Protein AF-0000000066990582 (afdb_homodimer)

Sequence (1810 aa):
MASPKSVLSKTLQSITLSKIRELESRHKSYEDRKREYLERANAAADERERLASLIDAVRELYPAAAKDPGLTNLERWLAQSRYDASIPVSKLASFSHQLRAKLDIQSRKLDMAHLYSRLLTEWMDQPEPELFHATADDADNDSFELIERQRQRLGELVDRFESVVFEPLETDEAEIRSFLDRLLLDEESQKALERLREKIANASSDFMSETTPFDEESLTSCIKGLLTEDILSDEKQAILRDFLESEVAKAEIADVLNMRFSGLKQWHWDAGENGIRVMPRAGLNGKYRIWADDDILQMIFVQYIGVKLCNIIKPALKSFMSDVCARDLDGHRAPSTEEAQRSSYYLRTAGIRGLNLEERRKAEYLDTFFLSQLPATETSLVDGDNKYDDYESDNSLSADVNTPPQKRSSIKQRLLRRLTSELIVHRLRGVTHDNRTDPGAGVALVQTDLQWFATGLSHSTVFAAMRYVGFGQDWIDFFKKYLESPLNLDAASDNRPQLGPRIRKRGVPMAHASEKLTGELVLFFMDLAVNRETGILLYRLHDDIWLVGEPERAAQAWSCMQSFAKIFGLEFNKSKTGSVYLPGNRKRVAKVSKTLPAGPVNIGFLSLDSQSGKWVINKKLVKAHVDQLKKQLSECKSVMSWVQTWNSCIGRFFSHTFGEPAYCFGRDHVEEVLATYRDMLQRLFPGSRGNEGSVVEHVKQMIRDRFGVSNLPDSFIFLPEQLGGLALRNPFVGLFLVRNKITQTPEDIVNEFLESERESYLAAKKWFESCGEQTLRRRLLNIYPDQDLPEVSAISESERNTFFPLEEFSRFRERDSPKFLSTFEKLVSVPEAAEIALSKEVETGLIDFLSNSVRLDSEKKWLLQLYSKELLEDFGGLSLVDKQFLPVGVLTMMRGKKVSWNMILMASPKSVLSKTLQSITLSKIRELESRHKSYEDRKREYLERANAAADERERLASLIDAVRELYPAAAKDPGLTNLERWLAQSRYDASIPVSKLASFSHQLRAKLDIQSRKLDMAHLYSRLLTEWMDQPEPELFHATADDADNDSFELIERQRQRLGELVDRFESVVFEPLETDEAEIRSFLDRLLLDEESQKALERLREKIANASSDFMSETTPFDEESLTSCIKGLLTEDILSDEKQAILRDFLESEVAKAEIADVLNMRFSGLKQWHWDAGENGIRVMPRAGLNGKYRIWADDDILQMIFVQYIGVKLCNIIKPALKSFMSDVCARDLDGHRAPSTEEAQRSSYYLRTAGIRGLNLEERRKAEYLDTFFLSQLPATETSLVDGDNKYDDYESDNSLSADVNTPPQKRSSIKQRLLRRLTSELIVHRLRGVTHDNRTDPGAGVALVQTDLQWFATGLSHSTVFAAMRYVGFGQDWIDFFKKYLESPLNLDAASDNRPQLGPRIRKRGVPMAHASEKLTGELVLFFMDLAVNRETGILLYRLHDDIWLVGEPERAAQAWSCMQSFAKIFGLEFNKSKTGSVYLPGNRKRVAKVSKTLPAGPVNIGFLSLDSQSGKWVINKKLVKAHVDQLKKQLSECKSVMSWVQTWNSCIGRFFSHTFGEPAYCFGRDHVEEVLATYRDMLQRLFPGSRGNEGSVVEHVKQMIRDRFGVSNLPDSFIFLPEQLGGLALRNPFVGLFLVRNKITQTPEDIVNEFLESERESYLAAKKWFESCGEQTLRRRLLNIYPDQDLPEVSAISESERNTFFPLEEFSRFRERDSPKFLSTFEKLVSVPEAAEIALSKEVETGLIDFLSNSVRLDSEKKWLLQLYSKELLEDFGGLSLVDKQFLPVGVLTMMRGKKVSWNMIL

Structure (mmCIF, N/CA/C/O backbone):
data_AF-0000000066990582-model_v1
#
loop_
_entity.id
_entity.type
_entity.pdbx_description
1 polymer 'Reverse transcriptase domain-containing protein'
#
loop_
_atom_site.group_PDB
_atom_site.id
_atom_site.type_symbol
_atom_site.label_atom_id
_atom_site.label_alt_id
_atom_site.label_comp_id
_atom_site.label_asym_id
_atom_site.label_entity_id
_atom_site.label_seq_id
_atom_site.pdbx_PDB_ins_code
_atom_site.Cartn_x
_atom_site.Cartn_y
_atom_site.Cartn_z
_atom_site.occupancy
_atom_site.B_iso_or_equiv
_atom_site.auth_seq_id
_atom_site.auth_comp_id
_atom_site.auth_asym_id
_atom_site.auth_atom_id
_atom_site.pdbx_PDB_model_num
ATOM 1 N N . MET A 1 1 ? 41.25 -34.188 -23.109 1 21.59 1 MET A N 1
ATOM 2 C CA . MET A 1 1 ? 40.906 -32.812 -22.719 1 21.59 1 MET A CA 1
ATOM 3 C C . MET A 1 1 ? 39.719 -32.781 -21.781 1 21.59 1 MET A C 1
ATOM 5 O O . MET A 1 1 ? 38.719 -33.469 -22.047 1 21.59 1 MET A O 1
ATOM 9 N N . ALA A 1 2 ? 39.906 -32.438 -20.625 1 30.92 2 ALA A N 1
ATOM 10 C CA . ALA A 1 2 ? 38.875 -32.406 -19.594 1 30.92 2 ALA A CA 1
ATOM 11 C C . ALA A 1 2 ? 37.625 -31.688 -20.094 1 30.92 2 ALA A C 1
ATOM 13 O O . ALA A 1 2 ? 37.719 -30.656 -20.75 1 30.92 2 ALA A O 1
ATOM 14 N N . SER A 1 3 ? 36.562 -32.281 -20.234 1 33.19 3 SER A N 1
ATOM 15 C CA . SER A 1 3 ? 35.312 -31.797 -20.844 1 33.19 3 SER A CA 1
ATOM 16 C C . SER A 1 3 ? 34.969 -30.406 -20.344 1 33.19 3 SER A C 1
ATOM 18 O O . SER A 1 3 ? 35.188 -30.078 -19.188 1 33.19 3 SER A O 1
ATOM 20 N N . PRO A 1 4 ? 34.875 -29.438 -21.109 1 36 4 PRO A N 1
ATOM 21 C CA . PRO A 1 4 ? 34.594 -28.031 -20.859 1 36 4 PRO A CA 1
ATOM 22 C C . PRO A 1 4 ? 33.5 -27.828 -19.797 1 36 4 PRO A C 1
ATOM 24 O O . PRO A 1 4 ? 33.438 -26.781 -19.156 1 36 4 PRO A O 1
ATOM 27 N N . LYS A 1 5 ? 32.375 -28.641 -19.656 1 44.12 5 LYS A N 1
ATOM 28 C CA . LYS A 1 5 ? 31.281 -28.656 -18.672 1 44.12 5 LYS A CA 1
ATOM 29 C C . LYS A 1 5 ? 31.828 -28.812 -17.25 1 44.12 5 LYS A C 1
ATOM 31 O O . LYS A 1 5 ? 31.328 -28.203 -16.312 1 44.12 5 LYS A O 1
ATOM 36 N N . SER A 1 6 ? 32.875 -29.578 -17.172 1 50.81 6 SER A N 1
ATOM 37 C CA . SER A 1 6 ? 33.656 -29.734 -15.953 1 50.81 6 SER A CA 1
ATOM 38 C C . SER A 1 6 ? 34.344 -28.422 -15.578 1 50.81 6 SER A C 1
ATOM 40 O O . SER A 1 6 ? 34.438 -28.078 -14.391 1 50.81 6 SER A O 1
ATOM 42 N N . VAL A 1 7 ? 34.5 -27.719 -16.641 1 46.28 7 VAL A N 1
ATOM 43 C CA . VAL A 1 7 ? 35.188 -26.453 -16.406 1 46.28 7 VAL A CA 1
ATOM 44 C C . VAL A 1 7 ? 34.219 -25.406 -15.898 1 46.28 7 VAL A C 1
ATOM 46 O O . VAL A 1 7 ? 34.5 -24.672 -14.953 1 46.28 7 VAL A O 1
ATOM 49 N N . LEU A 1 8 ? 32.969 -25.219 -16.625 1 48.25 8 LEU A N 1
ATOM 50 C CA . LEU A 1 8 ? 31.984 -24.25 -16.188 1 48.25 8 LEU A CA 1
ATOM 51 C C . LEU A 1 8 ? 31.484 -24.594 -14.789 1 48.25 8 LEU A C 1
ATOM 53 O O . LEU A 1 8 ? 31.297 -23.719 -13.953 1 48.25 8 LEU A O 1
ATOM 57 N N . SER A 1 9 ? 31.266 -25.891 -14.695 1 58.19 9 SER A N 1
ATOM 58 C CA . SER A 1 9 ? 30.875 -26.359 -13.375 1 58.19 9 SER A CA 1
ATOM 59 C C . SER A 1 9 ? 31.953 -26.062 -12.336 1 58.19 9 SER A C 1
ATOM 61 O O . SER A 1 9 ? 31.641 -25.641 -11.219 1 58.19 9 SER A O 1
ATOM 63 N N . LYS A 1 10 ? 33.219 -26.125 -12.812 1 61.06 10 LYS A N 1
ATOM 64 C CA . LYS A 1 10 ? 34.312 -25.859 -11.867 1 61.06 10 LYS A CA 1
ATOM 65 C C . LYS A 1 10 ? 34.469 -24.359 -11.641 1 61.06 10 LYS A C 1
ATOM 67 O O . LYS A 1 10 ? 34.75 -23.922 -10.523 1 61.06 10 LYS A O 1
ATOM 72 N N . THR A 1 11 ? 34.188 -23.594 -12.75 1 57.78 11 THR A N 1
ATOM 73 C CA . THR A 1 11 ? 34.281 -22.156 -12.609 1 57.78 11 THR A CA 1
ATOM 74 C C . THR A 1 11 ? 33.156 -21.641 -11.719 1 57.78 11 THR A C 1
ATOM 76 O O . THR A 1 11 ? 33.375 -20.781 -10.867 1 57.78 11 THR A O 1
ATOM 79 N N . LEU A 1 12 ? 32 -22.125 -12.016 1 61.97 12 LEU A N 1
ATOM 80 C CA . LEU A 1 12 ? 30.859 -21.719 -11.195 1 61.97 12 LEU A CA 1
ATOM 81 C C . LEU A 1 12 ? 31.062 -22.141 -9.742 1 61.97 12 LEU A C 1
ATOM 83 O O . LEU A 1 12 ? 30.688 -21.406 -8.828 1 61.97 12 LEU A O 1
ATOM 87 N N . GLN A 1 13 ? 31.719 -23.203 -9.625 1 69.06 13 GLN A N 1
ATOM 88 C CA . GLN A 1 13 ? 32.031 -23.672 -8.281 1 69.06 13 GLN A CA 1
ATOM 89 C C . GLN A 1 13 ? 33.062 -22.766 -7.602 1 69.06 13 GLN A C 1
ATOM 91 O O . GLN A 1 13 ? 32.938 -22.469 -6.414 1 69.06 13 GLN A O 1
ATOM 96 N N . SER A 1 14 ? 34 -22.297 -8.383 1 67.69 14 SER A N 1
ATOM 97 C CA . SER A 1 14 ? 35 -21.422 -7.82 1 67.69 14 SER A CA 1
ATOM 98 C C . SER A 1 14 ? 34.438 -20.062 -7.438 1 67.69 14 SER A C 1
ATOM 100 O O . SER A 1 14 ? 34.781 -19.5 -6.395 1 67.69 14 SER A O 1
ATOM 102 N N . ILE A 1 15 ? 33.594 -19.578 -8.25 1 64.25 15 ILE A N 1
ATOM 103 C CA . ILE A 1 15 ? 32.938 -18.297 -7.977 1 64.25 15 ILE A CA 1
ATOM 104 C C . ILE A 1 15 ? 32.062 -18.422 -6.73 1 64.25 15 ILE A C 1
ATOM 106 O O . ILE A 1 15 ? 32.062 -17.531 -5.879 1 64.25 15 ILE A O 1
ATOM 110 N N . THR A 1 16 ? 31.375 -19.484 -6.648 1 70.06 16 THR A N 1
ATOM 111 C CA . THR A 1 16 ? 30.5 -19.703 -5.504 1 70.06 16 THR A CA 1
ATOM 112 C C . THR A 1 16 ? 31.312 -19.859 -4.223 1 70.06 16 THR A C 1
ATOM 114 O O . THR A 1 16 ? 30.922 -19.328 -3.174 1 70.06 16 THR A O 1
ATOM 117 N N . LEU A 1 17 ? 32.469 -20.438 -4.336 1 74.31 17 LEU A N 1
ATOM 118 C CA . LEU A 1 17 ? 33.312 -20.609 -3.16 1 74.31 17 LEU A CA 1
ATOM 119 C C . LEU A 1 17 ? 33.906 -19.281 -2.707 1 74.31 17 LEU A C 1
ATOM 121 O O . LEU A 1 17 ? 34.031 -19.031 -1.508 1 74.31 17 LEU A O 1
ATOM 125 N N . SER A 1 18 ? 34.156 -18.469 -3.67 1 71.25 18 SER A N 1
ATOM 126 C CA . SER A 1 18 ? 34.656 -17.125 -3.33 1 71.25 18 SER A CA 1
ATOM 127 C C . SER A 1 18 ? 33.562 -16.312 -2.646 1 71.25 18 SER A C 1
ATOM 129 O O . SER A 1 18 ? 33.844 -15.586 -1.686 1 71.25 18 SER A O 1
ATOM 131 N N . LYS A 1 19 ? 32.406 -16.391 -3.174 1 71.62 19 LYS A N 1
ATOM 132 C CA . LYS A 1 19 ? 31.281 -15.68 -2.568 1 71.62 19 LYS A CA 1
ATOM 133 C C . LYS A 1 19 ? 31.016 -16.172 -1.146 1 71.62 19 LYS A C 1
ATOM 135 O O . LYS A 1 19 ? 30.688 -15.375 -0.263 1 71.62 19 LYS A O 1
ATOM 140 N N . ILE A 1 20 ? 31.25 -17.375 -0.904 1 78.62 20 ILE A N 1
ATOM 141 C CA . ILE A 1 20 ? 31.016 -17.984 0.407 1 78.62 20 ILE A CA 1
ATOM 142 C C . ILE A 1 20 ? 32.062 -17.484 1.393 1 78.62 20 ILE A C 1
ATOM 144 O O . ILE A 1 20 ? 31.766 -17.188 2.549 1 78.62 20 ILE A O 1
ATOM 148 N N . ARG A 1 21 ? 33.25 -17.359 0.852 1 78.06 21 ARG A N 1
ATOM 149 C CA . ARG A 1 21 ? 34.312 -16.859 1.719 1 78.06 21 ARG A CA 1
ATOM 150 C C . ARG A 1 21 ? 34.094 -15.398 2.104 1 78.06 21 ARG A C 1
ATOM 152 O O . ARG A 1 21 ? 34.312 -15.008 3.254 1 78.06 21 ARG A O 1
ATOM 159 N N . GLU A 1 22 ? 33.656 -14.688 1.157 1 77.75 22 GLU A N 1
ATOM 160 C CA . GLU A 1 22 ? 33.344 -13.289 1.425 1 77.75 22 GLU A CA 1
ATOM 161 C C . GLU A 1 22 ? 32.188 -13.164 2.412 1 77.75 22 GLU A C 1
ATOM 163 O O . GLU A 1 22 ? 32.188 -12.297 3.287 1 77.75 22 GLU A O 1
ATOM 168 N N . LEU A 1 23 ? 31.203 -13.992 2.307 1 83.31 23 LEU A N 1
ATOM 169 C CA . LEU A 1 23 ? 30.062 -13.984 3.211 1 83.31 23 LEU A CA 1
ATOM 170 C C . LEU A 1 23 ? 30.484 -14.367 4.625 1 83.31 23 LEU A C 1
ATOM 172 O O . LEU A 1 23 ? 30 -13.797 5.602 1 83.31 23 LEU A O 1
ATOM 176 N N . GLU A 1 24 ? 31.359 -15.266 4.707 1 84.5 24 GLU A N 1
ATOM 177 C CA . GLU A 1 24 ? 31.844 -15.695 6.023 1 84.5 24 GLU A CA 1
ATOM 178 C C . GLU A 1 24 ? 32.625 -14.586 6.715 1 84.5 24 GLU A C 1
ATOM 180 O O . GLU A 1 24 ? 32.469 -14.375 7.922 1 84.5 24 GLU A O 1
ATOM 185 N N . SER A 1 25 ? 33.375 -13.914 5.918 1 84.56 25 SER A N 1
ATOM 186 C CA . SER A 1 25 ? 34.125 -12.789 6.473 1 84.56 25 SER A CA 1
ATOM 187 C C . SER A 1 25 ? 33.188 -11.664 6.906 1 84.56 25 SER A C 1
ATOM 189 O O . SER A 1 25 ? 33.375 -11.07 7.973 1 84.56 25 SER A O 1
ATOM 191 N N . ARG A 1 26 ? 32.281 -11.383 6.094 1 81.88 26 ARG A N 1
ATOM 192 C CA . ARG A 1 26 ? 31.328 -10.336 6.402 1 81.88 26 ARG A CA 1
ATOM 193 C C . ARG A 1 26 ? 30.5 -10.711 7.633 1 81.88 26 ARG A C 1
ATOM 195 O O . ARG A 1 26 ? 30.172 -9.844 8.445 1 81.88 26 ARG A O 1
ATOM 202 N N . HIS A 1 27 ? 30.125 -11.969 7.711 1 88.75 27 HIS A N 1
ATOM 203 C CA . HIS A 1 27 ? 29.359 -12.461 8.852 1 88.75 27 HIS A CA 1
ATOM 204 C C . HIS A 1 27 ? 30.141 -12.305 10.148 1 88.75 27 HIS A C 1
ATOM 206 O O . HIS A 1 27 ? 29.609 -11.773 11.133 1 88.75 27 HIS A O 1
ATOM 212 N N . LYS A 1 28 ? 31.359 -12.656 10.133 1 89.12 28 LYS A N 1
ATOM 213 C CA . LYS A 1 28 ? 32.188 -12.555 11.32 1 89.12 28 LYS A CA 1
ATOM 214 C C . LYS A 1 28 ? 32.438 -11.094 11.703 1 89.12 28 LYS A C 1
ATOM 216 O O . LYS A 1 28 ? 32.375 -10.734 12.875 1 89.12 28 LYS A O 1
ATOM 221 N N . SER A 1 29 ? 32.688 -10.305 10.758 1 89.06 29 SER A N 1
ATOM 222 C CA . SER A 1 29 ? 32.906 -8.883 11 1 89.06 29 SER A CA 1
ATOM 223 C C . SER A 1 29 ? 31.656 -8.219 11.594 1 89.06 29 SER A C 1
ATOM 225 O O . SER A 1 29 ? 31.766 -7.414 12.523 1 89.06 29 SER A O 1
ATOM 227 N N . TYR A 1 30 ? 30.5 -8.469 11.047 1 91.44 30 TYR A N 1
ATOM 228 C CA . TYR A 1 30 ? 29.25 -7.887 11.539 1 91.44 30 TYR A CA 1
ATOM 229 C C . TYR A 1 30 ? 29.016 -8.273 13 1 91.44 30 TYR A C 1
ATOM 231 O O . TYR A 1 30 ? 28.656 -7.422 13.82 1 91.44 30 TYR A O 1
ATOM 239 N N . GLU A 1 31 ? 29.25 -9.539 13.352 1 92.25 31 GLU A N 1
ATOM 240 C CA . GLU A 1 31 ? 28.984 -10.008 14.703 1 92.25 31 GLU A CA 1
ATOM 241 C C . GLU A 1 31 ? 29.969 -9.406 15.703 1 92.25 31 GLU A C 1
ATOM 243 O O . GLU A 1 31 ? 29.594 -9.094 16.844 1 92.25 31 GLU A O 1
ATOM 248 N N . ASP A 1 32 ? 31.172 -9.234 15.273 1 92.56 32 ASP A N 1
ATOM 249 C CA . ASP A 1 32 ? 32.156 -8.625 16.156 1 92.56 32 ASP A CA 1
ATOM 250 C C . ASP A 1 32 ? 31.844 -7.156 16.406 1 92.56 32 ASP A C 1
ATOM 252 O O . ASP A 1 32 ? 31.891 -6.699 17.547 1 92.56 32 ASP A O 1
ATOM 256 N N . ARG A 1 33 ? 31.578 -6.48 15.391 1 91.94 33 ARG A N 1
ATOM 257 C CA . ARG A 1 33 ? 31.234 -5.07 15.523 1 91.94 33 ARG A CA 1
ATOM 258 C C . ARG A 1 33 ? 29.938 -4.895 16.312 1 91.94 33 ARG A C 1
ATOM 260 O O . ARG A 1 33 ? 29.812 -3.973 17.125 1 91.94 33 ARG A O 1
ATOM 267 N N . LYS A 1 34 ? 28.922 -5.738 16.016 1 94.12 34 LYS A N 1
ATOM 268 C CA . LYS A 1 34 ? 27.672 -5.707 16.766 1 94.12 34 LYS A CA 1
ATOM 269 C C . LYS A 1 34 ? 27.906 -5.871 18.266 1 94.12 34 LYS A C 1
ATOM 271 O O . LYS A 1 34 ? 27.328 -5.148 19.078 1 94.12 34 LYS A O 1
ATOM 276 N N . ARG A 1 35 ? 28.781 -6.762 18.641 1 93.81 35 ARG A N 1
ATOM 277 C CA . ARG A 1 35 ? 29.109 -7 20.047 1 93.81 35 ARG A CA 1
ATOM 278 C C . ARG A 1 35 ? 29.734 -5.766 20.672 1 93.81 35 ARG A C 1
ATOM 280 O O . ARG A 1 35 ? 29.422 -5.41 21.812 1 93.81 35 ARG A O 1
ATOM 287 N N . GLU A 1 36 ? 30.578 -5.098 19.953 1 93.06 36 GLU A N 1
ATOM 288 C CA . GLU A 1 36 ? 31.234 -3.891 20.438 1 93.06 36 GLU A CA 1
ATOM 289 C C . GLU A 1 36 ? 30.219 -2.777 20.703 1 93.06 36 GLU A C 1
ATOM 291 O O . GLU A 1 36 ? 30.266 -2.127 21.75 1 93.06 36 GLU A O 1
ATOM 296 N N . TYR A 1 37 ? 29.375 -2.527 19.75 1 92.75 37 TYR A N 1
ATOM 297 C CA . TYR A 1 37 ? 28.375 -1.467 19.859 1 92.75 37 TYR A CA 1
ATOM 298 C C . TYR A 1 37 ? 27.375 -1.776 20.969 1 92.75 37 TYR A C 1
ATOM 300 O O . TYR A 1 37 ? 26.938 -0.877 21.688 1 92.75 37 TYR A O 1
ATOM 308 N N . LEU A 1 38 ? 26.984 -3.055 21.125 1 94 38 LEU A N 1
ATOM 309 C CA . LEU A 1 38 ? 26.031 -3.428 22.172 1 94 38 LEU A CA 1
ATOM 310 C C . LEU A 1 38 ? 26.672 -3.303 23.562 1 94 38 LEU A C 1
ATOM 312 O O . LEU A 1 38 ? 25.984 -2.973 24.531 1 94 38 LEU A O 1
ATOM 316 N N . GLU A 1 39 ? 27.938 -3.582 23.609 1 93.88 39 GLU A N 1
ATOM 317 C CA . GLU A 1 39 ? 28.641 -3.393 24.875 1 93.88 39 GLU A CA 1
ATOM 318 C C . GLU A 1 39 ? 28.672 -1.92 25.266 1 93.88 39 GLU A C 1
ATOM 320 O O . GLU A 1 39 ? 28.5 -1.582 26.453 1 93.88 39 GLU A O 1
ATOM 325 N N . ARG A 1 40 ? 28.859 -1.069 24.359 1 93.12 40 ARG A N 1
ATOM 326 C CA . ARG A 1 40 ? 28.828 0.368 24.609 1 93.12 40 ARG A CA 1
ATOM 327 C C . ARG A 1 40 ? 27.438 0.812 25.047 1 93.12 40 ARG A C 1
ATOM 329 O O . ARG A 1 40 ? 27.297 1.647 25.938 1 93.12 40 ARG A O 1
ATOM 336 N N . ALA A 1 41 ? 26.406 0.326 24.375 1 94.44 41 ALA A N 1
ATOM 337 C CA . ALA A 1 41 ? 25.031 0.679 24.703 1 94.44 41 ALA A CA 1
ATOM 338 C C . ALA A 1 41 ? 24.656 0.176 26.094 1 94.44 41 ALA A C 1
ATOM 340 O O . ALA A 1 41 ? 23.953 0.865 26.844 1 94.44 41 ALA A O 1
ATOM 341 N N . ASN A 1 42 ? 25.125 -0.986 26.438 1 93.12 42 ASN A N 1
ATOM 342 C CA . ASN A 1 42 ? 24.812 -1.56 27.75 1 93.12 42 ASN A CA 1
ATOM 343 C C . ASN A 1 42 ? 25.531 -0.829 28.875 1 93.12 42 ASN A C 1
ATOM 345 O O . ASN A 1 42 ? 25.078 -0.836 30.016 1 93.12 42 ASN A O 1
ATOM 349 N N . ALA A 1 43 ? 26.578 -0.173 28.547 1 92 43 ALA A N 1
ATOM 350 C CA . ALA A 1 43 ? 27.359 0.547 29.547 1 92 43 ALA A CA 1
ATOM 351 C C . ALA A 1 43 ? 26.828 1.962 29.75 1 92 43 ALA A C 1
ATOM 353 O O . ALA A 1 43 ? 27.25 2.668 30.656 1 92 43 ALA A O 1
ATOM 354 N N . ALA A 1 44 ? 25.859 2.367 28.984 1 92.12 44 ALA A N 1
ATOM 355 C CA . ALA A 1 44 ? 25.328 3.725 29.078 1 92.12 44 ALA A CA 1
ATOM 356 C C . ALA A 1 44 ? 24.641 3.945 30.422 1 92.12 44 ALA A C 1
ATOM 358 O O . ALA A 1 44 ? 24.031 3.025 30.969 1 92.12 44 ALA A O 1
ATOM 359 N N . ALA A 1 45 ? 24.672 5.145 30.953 1 88.69 45 ALA A N 1
ATOM 360 C CA . ALA A 1 45 ? 24.188 5.488 32.281 1 88.69 45 ALA A CA 1
ATOM 361 C C . ALA A 1 45 ? 22.672 5.633 32.312 1 88.69 45 ALA A C 1
ATOM 363 O O . ALA A 1 45 ? 22.016 5.277 33.312 1 88.69 45 ALA A O 1
ATOM 364 N N . ASP A 1 46 ? 22.141 6.238 31.266 1 91.62 46 ASP A N 1
ATOM 365 C CA . ASP A 1 46 ? 20.703 6.461 31.219 1 91.62 46 ASP A CA 1
ATOM 366 C C . ASP A 1 46 ? 20.125 5.941 29.906 1 91.62 46 ASP A C 1
ATOM 368 O O . ASP A 1 46 ? 20.859 5.57 28.984 1 91.62 46 ASP A O 1
ATOM 372 N N . GLU A 1 47 ? 18.859 5.875 29.906 1 92.12 47 GLU A N 1
ATOM 373 C CA . GLU A 1 47 ? 18.172 5.293 28.75 1 92.12 47 GLU A CA 1
ATOM 374 C C . GLU A 1 47 ? 18.328 6.168 27.516 1 92.12 47 GLU A C 1
ATOM 376 O O . GLU A 1 47 ? 18.312 5.672 26.391 1 92.12 47 GLU A O 1
ATOM 381 N N . ARG A 1 48 ? 18.438 7.52 27.688 1 94 48 ARG A N 1
ATOM 382 C CA . ARG A 1 48 ? 18.594 8.43 26.562 1 94 48 ARG A CA 1
ATOM 383 C C . ARG A 1 48 ? 19.938 8.211 25.859 1 94 48 ARG A C 1
ATOM 385 O O . ARG A 1 48 ? 20.016 8.164 24.641 1 94 48 ARG A O 1
ATOM 392 N N . GLU A 1 49 ? 20.938 8.039 26.656 1 94.38 49 GLU A N 1
ATOM 393 C CA . GLU A 1 49 ? 22.266 7.773 26.094 1 94.38 49 GLU A CA 1
ATOM 394 C C . GLU A 1 49 ? 22.328 6.383 25.469 1 94.38 49 GLU A C 1
ATOM 396 O O . GLU A 1 49 ? 23.016 6.184 24.469 1 94.38 49 GLU A O 1
ATOM 401 N N . ARG A 1 50 ? 21.688 5.441 26.125 1 95.19 50 ARG A N 1
ATOM 402 C CA . ARG A 1 50 ? 21.609 4.094 25.562 1 95.19 50 ARG A CA 1
ATOM 403 C C . ARG A 1 50 ? 20.969 4.109 24.188 1 95.19 50 ARG A C 1
ATOM 405 O O . ARG A 1 50 ? 21.5 3.502 23.25 1 95.19 50 ARG A O 1
ATOM 412 N N . LEU A 1 51 ? 19.828 4.766 24.094 1 94.75 51 LEU A N 1
ATOM 413 C CA . LEU A 1 51 ? 19.125 4.863 22.828 1 94.75 51 LEU A CA 1
ATOM 414 C C . LEU A 1 51 ? 19.984 5.574 21.781 1 94.75 51 LEU A C 1
ATOM 416 O O . LEU A 1 51 ? 20.016 5.176 20.625 1 94.75 51 LEU A O 1
ATOM 420 N N . ALA A 1 52 ? 20.703 6.656 22.172 1 94.94 52 ALA A N 1
ATOM 421 C CA . ALA A 1 52 ? 21.578 7.375 21.25 1 94.94 52 ALA A CA 1
ATOM 422 C C . ALA A 1 52 ? 22.688 6.465 20.719 1 94.94 52 ALA A C 1
ATOM 424 O O . ALA A 1 52 ? 23.016 6.512 19.531 1 94.94 52 ALA A O 1
ATOM 425 N N . SER A 1 53 ? 23.172 5.598 21.594 1 94.56 53 SER A N 1
ATOM 426 C CA . SER A 1 53 ? 24.219 4.664 21.203 1 94.56 53 SER A CA 1
ATOM 427 C C . SER A 1 53 ? 23.688 3.623 20.219 1 94.56 53 SER A C 1
ATOM 429 O O . SER A 1 53 ? 24.391 3.23 19.281 1 94.56 53 SER A O 1
ATOM 431 N N . LEU A 1 54 ? 22.547 3.166 20.484 1 94.06 54 LEU A N 1
ATOM 432 C CA . LEU A 1 54 ? 21.953 2.164 19.609 1 94.06 54 LEU A CA 1
ATOM 433 C C . LEU A 1 54 ? 21.625 2.758 18.25 1 94.06 54 LEU A C 1
ATOM 435 O O . LEU A 1 54 ? 21.688 2.066 17.234 1 94.06 54 LEU A O 1
ATOM 439 N N . ILE A 1 55 ? 21.203 4.023 18.234 1 93 55 ILE A N 1
ATOM 440 C CA . ILE A 1 55 ? 20.938 4.699 16.969 1 93 55 ILE A CA 1
ATOM 441 C C . ILE A 1 55 ? 22.219 4.77 16.141 1 93 55 ILE A C 1
ATOM 443 O O . ILE A 1 55 ? 22.203 4.492 14.938 1 93 55 ILE A O 1
ATOM 447 N N . ASP A 1 56 ? 23.281 5.043 16.781 1 91.12 56 ASP A N 1
ATOM 448 C CA . ASP A 1 56 ? 24.578 5.082 16.109 1 91.12 56 ASP A CA 1
ATOM 449 C C . ASP A 1 56 ? 24.969 3.693 15.617 1 91.12 56 ASP A C 1
ATOM 451 O O . ASP A 1 56 ? 25.547 3.559 14.531 1 91.12 56 ASP A O 1
ATOM 455 N N . ALA A 1 57 ? 24.672 2.723 16.422 1 92.25 57 ALA A N 1
ATOM 456 C CA . ALA A 1 57 ? 25 1.346 16.047 1 92.25 57 ALA A CA 1
ATOM 457 C C . ALA A 1 57 ? 24.25 0.931 14.789 1 92.25 57 ALA A C 1
ATOM 459 O O . ALA A 1 57 ? 24.844 0.365 13.867 1 92.25 57 ALA A O 1
ATOM 460 N N . VAL A 1 58 ? 22.984 1.188 14.734 1 90.94 58 VAL A N 1
ATOM 461 C CA . VAL A 1 58 ? 22.156 0.799 13.594 1 90.94 58 VAL A CA 1
ATOM 462 C C . VAL A 1 58 ? 22.594 1.579 12.359 1 90.94 58 VAL A C 1
ATOM 464 O O . VAL A 1 58 ? 22.625 1.036 11.25 1 90.94 58 VAL A O 1
ATOM 467 N N . ARG A 1 59 ? 22.953 2.818 12.5 1 88.19 59 ARG A N 1
ATOM 468 C CA . ARG A 1 59 ? 23.406 3.656 11.391 1 88.19 59 ARG A CA 1
ATOM 469 C C . ARG A 1 59 ? 24.688 3.115 10.773 1 88.19 59 ARG A C 1
ATOM 471 O O . ARG A 1 59 ? 24.844 3.119 9.555 1 88.19 59 ARG A O 1
ATOM 478 N N . GLU A 1 60 ? 25.5 2.572 11.57 1 86.31 60 GLU A N 1
ATOM 479 C CA . GLU A 1 60 ? 26.812 2.111 11.109 1 86.31 60 GLU A CA 1
ATOM 480 C C . GLU A 1 60 ? 26.734 0.671 10.609 1 86.31 60 GLU A C 1
ATOM 482 O O . GLU A 1 60 ? 27.422 0.309 9.641 1 86.31 60 GLU A O 1
ATOM 487 N N . LEU A 1 61 ? 26.047 -0.137 11.289 1 87.38 61 LEU A N 1
ATOM 488 C CA . LEU A 1 61 ? 26.078 -1.572 11.031 1 87.38 61 LEU A CA 1
ATOM 489 C C . LEU A 1 61 ? 25.062 -1.961 9.977 1 87.38 61 LEU A C 1
ATOM 491 O O . LEU A 1 61 ? 25.156 -3.023 9.359 1 87.38 61 LEU A O 1
ATOM 495 N N . TYR A 1 62 ? 24.094 -1.169 9.875 1 78.69 62 TYR A N 1
ATOM 496 C CA . TYR A 1 62 ? 23.031 -1.482 8.914 1 78.69 62 TYR A CA 1
ATOM 497 C C . TYR A 1 62 ? 22.766 -0.301 7.988 1 78.69 62 TYR A C 1
ATOM 499 O O . TYR A 1 62 ? 21.75 0.373 8.109 1 78.69 62 TYR A O 1
ATOM 507 N N . PRO A 1 63 ? 23.562 -0.147 7.027 1 69.38 63 PRO A N 1
ATOM 508 C CA . PRO A 1 63 ? 23.484 1.061 6.199 1 69.38 63 PRO A CA 1
ATOM 509 C C . PRO A 1 63 ? 22.125 1.226 5.531 1 69.38 63 PRO A C 1
ATOM 511 O O . PRO A 1 63 ? 21.656 2.352 5.352 1 69.38 63 PRO A O 1
ATOM 514 N N . ALA A 1 64 ? 21.484 0.134 5.16 1 67 64 ALA A N 1
ATOM 515 C CA . ALA A 1 64 ? 20.172 0.256 4.543 1 67 64 ALA A CA 1
ATOM 516 C C . ALA A 1 64 ? 19.156 0.862 5.516 1 67 64 ALA A C 1
ATOM 518 O O . ALA A 1 64 ? 18.234 1.562 5.102 1 67 64 ALA A O 1
ATOM 519 N N . ALA A 1 65 ? 19.5 0.636 6.691 1 66.69 65 ALA A N 1
ATOM 520 C CA . ALA A 1 65 ? 18.609 1.152 7.73 1 66.69 65 ALA A CA 1
ATOM 521 C C . ALA A 1 65 ? 18.859 2.633 7.988 1 66.69 65 ALA A C 1
ATOM 523 O O . ALA A 1 65 ? 17.984 3.352 8.461 1 66.69 65 ALA A O 1
ATOM 524 N N . ALA A 1 66 ? 20.062 3.066 7.648 1 66.88 66 ALA A N 1
ATOM 525 C CA . ALA A 1 66 ? 20.406 4.473 7.855 1 66.88 66 ALA A CA 1
ATOM 526 C C . ALA A 1 66 ? 19.516 5.383 7 1 66.88 66 ALA A C 1
ATOM 528 O O . ALA A 1 66 ? 19.219 6.512 7.391 1 66.88 66 ALA A O 1
ATOM 529 N N . LYS A 1 67 ? 19.062 4.785 5.941 1 72.12 67 LYS A N 1
ATOM 530 C CA . LYS A 1 67 ? 18.203 5.566 5.055 1 72.12 67 LYS A CA 1
ATOM 531 C C . LYS A 1 67 ? 16.734 5.395 5.418 1 72.12 67 LYS A C 1
ATOM 533 O O . LYS A 1 67 ? 15.859 5.945 4.75 1 72.12 67 LYS A O 1
ATOM 538 N N . ASP A 1 68 ? 16.578 4.77 6.516 1 77.5 68 ASP A N 1
ATOM 539 C CA . ASP A 1 68 ? 15.219 4.508 6.984 1 77.5 68 ASP A CA 1
ATOM 540 C C . ASP A 1 68 ? 14.641 5.723 7.711 1 77.5 68 ASP A C 1
ATOM 542 O O . ASP A 1 68 ? 15.211 6.188 8.703 1 77.5 68 ASP A O 1
ATOM 546 N N . PRO A 1 69 ? 13.602 6.32 7.254 1 82.44 69 PRO A N 1
ATOM 547 C CA . PRO A 1 69 ? 12.977 7.48 7.898 1 82.44 69 PRO A CA 1
ATOM 548 C C . PRO A 1 69 ? 12.586 7.211 9.352 1 82.44 69 PRO A C 1
ATOM 550 O O . PRO A 1 69 ? 12.477 8.141 10.148 1 82.44 69 PRO A O 1
ATOM 553 N N . GLY A 1 70 ? 12.555 5.949 9.68 1 85.44 70 GLY A N 1
ATOM 554 C CA . GLY A 1 70 ? 12.227 5.609 11.055 1 85.44 70 GLY A CA 1
ATOM 555 C C . GLY A 1 70 ? 13.328 5.953 12.039 1 85.44 70 GLY A C 1
ATOM 556 O O . GLY A 1 70 ? 13.055 6.309 13.188 1 85.44 70 GLY A O 1
ATOM 557 N N . LEU A 1 71 ? 14.5 5.914 11.617 1 88.38 71 LEU A N 1
ATOM 558 C CA . LEU A 1 71 ? 15.633 6.234 12.477 1 88.38 71 LEU A CA 1
ATOM 559 C C . LEU A 1 71 ? 15.719 7.734 12.734 1 88.38 71 LEU A C 1
ATOM 561 O O . LEU A 1 71 ? 16.047 8.164 13.844 1 88.38 71 LEU A O 1
ATOM 565 N N . THR A 1 72 ? 15.422 8.492 11.703 1 88.38 72 THR A N 1
ATOM 566 C CA . THR A 1 72 ? 15.406 9.945 11.859 1 88.38 72 THR A CA 1
ATOM 567 C C . THR A 1 72 ? 14.312 10.375 12.828 1 88.38 72 THR A C 1
ATOM 569 O O . THR A 1 72 ? 14.5 11.305 13.617 1 88.38 72 THR A O 1
ATOM 572 N N . ASN A 1 73 ? 13.211 9.75 12.734 1 92.25 73 ASN A N 1
ATOM 573 C CA . ASN A 1 73 ? 12.133 10.031 13.672 1 92.25 73 ASN A CA 1
ATOM 574 C C . ASN A 1 73 ? 12.555 9.766 15.117 1 92.25 73 ASN A C 1
ATOM 576 O O . ASN A 1 73 ? 12.242 10.547 16.016 1 92.25 73 ASN A O 1
ATOM 580 N N . LEU A 1 74 ? 13.312 8.664 15.281 1 93.12 74 LEU A N 1
ATOM 581 C CA . LEU A 1 74 ? 13.75 8.297 16.625 1 93.12 74 LEU A CA 1
ATOM 582 C C . LEU A 1 74 ? 14.719 9.328 17.188 1 93.12 74 LEU A C 1
ATOM 584 O O . LEU A 1 74 ? 14.68 9.633 18.375 1 93.12 74 LEU A O 1
ATOM 588 N N . GLU A 1 75 ? 15.492 9.867 16.344 1 91.88 75 GLU A N 1
ATOM 589 C CA . GLU A 1 75 ? 16.406 10.914 16.781 1 91.88 75 GLU A CA 1
ATOM 590 C C . GLU A 1 75 ? 15.664 12.164 17.219 1 91.88 75 GLU A C 1
ATOM 592 O O . GLU A 1 75 ? 16.047 12.805 18.203 1 91.88 75 GLU A O 1
ATOM 597 N N . ARG A 1 76 ? 14.664 12.477 16.5 1 93.69 76 ARG A N 1
ATOM 598 C CA . ARG A 1 76 ? 13.867 13.656 16.828 1 93.69 76 ARG A CA 1
ATOM 599 C C . ARG A 1 76 ? 13.117 13.461 18.141 1 93.69 76 ARG A C 1
ATOM 601 O O . ARG A 1 76 ? 13.031 14.383 18.953 1 93.69 76 ARG A O 1
ATOM 608 N N . TRP A 1 77 ? 12.578 12.312 18.344 1 94.5 77 TRP A N 1
ATOM 609 C CA . TRP A 1 77 ? 11.867 12.047 19.594 1 94.5 77 TRP A CA 1
ATOM 610 C C . TRP A 1 77 ? 12.836 11.977 20.781 1 94.5 77 TRP A C 1
ATOM 612 O O . TRP A 1 77 ? 12.484 12.344 21.891 1 94.5 77 TRP A O 1
ATOM 622 N N . LEU A 1 78 ? 14.039 11.453 20.484 1 94.25 78 LEU A N 1
ATOM 623 C CA . LEU A 1 78 ? 15.062 11.461 21.516 1 94.25 78 LEU A CA 1
ATOM 624 C C . LEU A 1 78 ? 15.398 12.883 21.953 1 94.25 78 LEU A C 1
ATOM 626 O O . LEU A 1 78 ? 15.523 13.172 23.141 1 94.25 78 LEU A O 1
ATOM 630 N N . ALA A 1 79 ? 15.547 13.797 20.969 1 93.12 79 ALA A N 1
ATOM 631 C CA . ALA A 1 79 ? 15.797 15.203 21.281 1 93.12 79 ALA A CA 1
ATOM 632 C C . ALA A 1 79 ? 14.641 15.805 22.062 1 93.12 79 ALA A C 1
ATOM 634 O O . ALA A 1 79 ? 14.852 16.594 23 1 93.12 79 ALA A O 1
ATOM 635 N N . GLN A 1 80 ? 13.469 15.461 21.703 1 93.88 80 GLN A N 1
ATOM 636 C CA . GLN A 1 80 ? 12.281 15.945 22.391 1 93.88 80 GLN A CA 1
ATOM 637 C C . GLN A 1 80 ? 12.258 15.469 23.844 1 93.88 80 GLN A C 1
ATOM 639 O O . GLN A 1 80 ? 11.859 16.219 24.734 1 93.88 80 GLN A O 1
ATOM 644 N N . SER A 1 81 ? 12.719 14.219 24.078 1 93.31 81 SER A N 1
ATOM 645 C CA . SER A 1 81 ? 12.664 13.609 25.406 1 93.31 81 SER A CA 1
ATOM 646 C C . SER A 1 81 ? 13.57 14.336 26.391 1 93.31 81 SER A C 1
ATOM 648 O O . SER A 1 81 ? 13.391 14.227 27.609 1 93.31 81 SER A O 1
ATOM 650 N N . ARG A 1 82 ? 14.484 15.148 25.922 1 90.94 82 ARG A N 1
ATOM 651 C CA . ARG A 1 82 ? 15.391 15.891 26.797 1 90.94 82 ARG A CA 1
ATOM 652 C C . ARG A 1 82 ? 14.672 17.062 27.469 1 90.94 82 ARG A C 1
ATOM 654 O O . ARG A 1 82 ? 15.086 17.516 28.531 1 90.94 82 ARG A O 1
ATOM 661 N N . TYR A 1 83 ? 13.555 17.547 26.812 1 91.56 83 TYR A N 1
ATOM 662 C CA . TYR A 1 83 ? 12.805 18.688 27.328 1 91.56 83 TYR A CA 1
ATOM 663 C C . TYR A 1 83 ? 11.422 18.281 27.781 1 91.56 83 TYR A C 1
ATOM 665 O O . TYR A 1 83 ? 10.852 18.891 28.703 1 91.56 83 TYR A O 1
ATOM 673 N N . ASP A 1 84 ? 10.844 17.25 27.156 1 90.38 84 ASP A N 1
ATOM 674 C CA . ASP A 1 84 ? 9.43 16.891 27.297 1 90.38 84 ASP A CA 1
ATOM 675 C C . ASP A 1 84 ? 9.273 15.609 28.109 1 90.38 84 ASP A C 1
ATOM 677 O O . ASP A 1 84 ? 9.57 14.516 27.625 1 90.38 84 ASP A O 1
ATOM 681 N N . ALA A 1 85 ? 8.734 15.695 29.219 1 86.88 85 ALA A N 1
ATOM 682 C CA . ALA A 1 85 ? 8.562 14.547 30.109 1 86.88 85 ALA A CA 1
ATOM 683 C C . ALA A 1 85 ? 7.398 13.672 29.656 1 86.88 85 ALA A C 1
ATOM 685 O O . ALA A 1 85 ? 7.195 12.578 30.188 1 86.88 85 ALA A O 1
ATOM 686 N N . SER A 1 86 ? 6.695 14.125 28.641 1 87.75 86 SER A N 1
ATOM 687 C CA . SER A 1 86 ? 5.586 13.328 28.125 1 87.75 86 SER A CA 1
ATOM 688 C C . SER A 1 86 ? 6.09 12.086 27.391 1 87.75 86 SER A C 1
ATOM 690 O O . SER A 1 86 ? 5.32 11.156 27.141 1 87.75 86 SER A O 1
ATOM 692 N N . ILE A 1 87 ? 7.348 12.031 27.062 1 90.69 87 ILE A N 1
ATOM 693 C CA . ILE A 1 87 ? 7.984 10.82 26.547 1 90.69 87 ILE A CA 1
ATOM 694 C C . ILE A 1 87 ? 8.664 10.078 27.703 1 90.69 87 ILE A C 1
ATOM 696 O O . ILE A 1 87 ? 9.805 10.391 28.062 1 90.69 87 ILE A O 1
ATOM 700 N N . PRO A 1 88 ? 7.992 9.156 28.156 1 87.69 88 PRO A N 1
ATOM 701 C CA . PRO A 1 88 ? 8.516 8.477 29.344 1 87.69 88 PRO A CA 1
ATOM 702 C C . PRO A 1 88 ? 9.703 7.57 29.031 1 87.69 88 PRO A C 1
ATOM 704 O O . PRO A 1 88 ? 9.969 7.277 27.859 1 87.69 88 PRO A O 1
ATOM 707 N N . VAL A 1 89 ? 10.359 7.176 30.062 1 89.5 89 VAL A N 1
ATOM 708 C CA . VAL A 1 89 ? 11.531 6.316 29.938 1 89.5 89 VAL A CA 1
ATOM 709 C C . VAL A 1 89 ? 11.125 4.965 29.344 1 89.5 89 VAL A C 1
ATOM 711 O O . VAL A 1 89 ? 11.891 4.344 28.609 1 89.5 89 VAL A O 1
ATOM 714 N N . SER A 1 90 ? 9.922 4.547 29.609 1 88.69 90 SER A N 1
ATOM 715 C CA . SER A 1 90 ? 9.422 3.285 29.078 1 88.69 90 SER A CA 1
ATOM 716 C C . SER A 1 90 ? 9.328 3.334 27.547 1 88.69 90 SER A C 1
ATOM 718 O O . SER A 1 90 ? 9.602 2.338 26.875 1 88.69 90 SER A O 1
ATOM 720 N N . LYS A 1 91 ? 8.945 4.473 27.062 1 91.75 91 LYS A N 1
ATOM 721 C CA . LYS A 1 91 ? 8.859 4.625 25.625 1 91.75 91 LYS A CA 1
ATOM 722 C C . LYS A 1 91 ? 10.242 4.598 24.984 1 91.75 91 LYS A C 1
ATOM 724 O O . LYS A 1 91 ? 10.43 4.012 23.906 1 91.75 91 LYS A O 1
ATOM 729 N N . LEU A 1 92 ? 11.188 5.207 25.609 1 93.38 92 LEU A N 1
ATOM 730 C CA . LEU A 1 92 ? 12.562 5.18 25.125 1 93.38 92 LEU A CA 1
ATOM 731 C C . LEU A 1 92 ? 13.125 3.764 25.156 1 93.38 92 LEU A C 1
ATOM 733 O O . LEU A 1 92 ? 13.844 3.354 24.25 1 93.38 92 LEU A O 1
ATOM 737 N N . ALA A 1 93 ? 12.742 3.053 26.172 1 92.94 93 ALA A N 1
ATOM 738 C CA . ALA A 1 93 ? 13.164 1.658 26.266 1 92.94 93 ALA A CA 1
ATOM 739 C C . ALA A 1 93 ? 12.57 0.822 25.141 1 92.94 93 ALA A C 1
ATOM 741 O O . ALA A 1 93 ? 13.227 -0.081 24.609 1 92.94 93 ALA A O 1
ATOM 742 N N . SER A 1 94 ? 11.391 1.135 24.875 1 92.75 94 SER A N 1
ATOM 743 C CA . SER A 1 94 ? 10.75 0.436 23.766 1 92.75 94 SER A CA 1
ATOM 744 C C . SER A 1 94 ? 11.477 0.694 22.453 1 92.75 94 SER A C 1
ATOM 746 O O . SER A 1 94 ? 11.617 -0.209 21.625 1 92.75 94 SER A O 1
ATOM 748 N N . PHE A 1 95 ? 11.969 1.889 22.281 1 93.75 95 PHE A N 1
ATOM 749 C CA . PHE A 1 95 ? 12.734 2.219 21.078 1 93.75 95 PHE A CA 1
ATOM 750 C C . PHE A 1 95 ? 14.055 1.458 21.062 1 93.75 95 PHE A C 1
ATOM 752 O O . PHE A 1 95 ? 14.477 0.97 20.016 1 93.75 95 PHE A O 1
ATOM 759 N N . SER A 1 96 ? 14.633 1.374 22.25 1 93.94 96 SER A N 1
ATOM 760 C CA . SER A 1 96 ? 15.891 0.636 22.359 1 93.94 96 SER A CA 1
ATOM 761 C C . SER A 1 96 ? 15.695 -0.835 22 1 93.94 96 SER A C 1
ATOM 763 O O . SER A 1 96 ? 16.531 -1.429 21.312 1 93.94 96 SER A O 1
ATOM 765 N N . HIS A 1 97 ? 14.633 -1.377 22.438 1 93.12 97 HIS A N 1
ATOM 766 C CA . HIS A 1 97 ? 14.328 -2.771 22.141 1 93.12 97 HIS A CA 1
ATOM 767 C C . HIS A 1 97 ? 14.109 -2.977 20.656 1 93.12 97 HIS A C 1
ATOM 769 O O . HIS A 1 97 ? 14.516 -3.998 20.094 1 93.12 97 HIS A O 1
ATOM 775 N N . GLN A 1 98 ? 13.469 -2.094 20.047 1 90.19 98 GLN A N 1
ATOM 776 C CA . GLN A 1 98 ? 13.211 -2.174 18.625 1 90.19 98 GLN A CA 1
ATOM 777 C C . GLN A 1 98 ? 14.516 -2.127 17.828 1 90.19 98 GLN A C 1
ATOM 779 O O . GLN A 1 98 ? 14.664 -2.844 16.828 1 90.19 98 GLN A O 1
ATOM 784 N N . LEU A 1 99 ? 15.422 -1.272 18.219 1 92.06 99 LEU A N 1
ATOM 785 C CA . LEU A 1 99 ? 16.688 -1.143 17.516 1 92.06 99 LEU A CA 1
ATOM 786 C C . LEU A 1 99 ? 17.562 -2.377 17.719 1 92.06 99 LEU A C 1
ATOM 788 O O . LEU A 1 99 ? 18.25 -2.822 16.797 1 92.06 99 LEU A O 1
ATOM 792 N N . ARG A 1 100 ? 17.5 -2.965 18.906 1 93.12 100 ARG A N 1
ATOM 793 C CA . ARG A 1 100 ? 18.203 -4.215 19.141 1 93.12 100 ARG A CA 1
ATOM 794 C C . ARG A 1 100 ? 17.641 -5.344 18.297 1 93.12 100 ARG A C 1
ATOM 796 O O . ARG A 1 100 ? 18.391 -6.168 17.766 1 93.12 100 ARG A O 1
ATOM 803 N N . ALA A 1 101 ? 16.375 -5.324 18.234 1 90.69 101 ALA A N 1
ATOM 804 C CA . ALA A 1 101 ? 15.719 -6.336 17.406 1 90.69 101 ALA A CA 1
ATOM 805 C C . ALA A 1 101 ? 16.125 -6.199 15.945 1 90.69 101 ALA A C 1
ATOM 807 O O . ALA A 1 101 ? 16.281 -7.199 15.242 1 90.69 101 ALA A O 1
ATOM 808 N N . LYS A 1 102 ? 16.281 -5.039 15.477 1 89.31 102 LYS A N 1
ATOM 809 C CA . LYS A 1 102 ? 16.703 -4.801 14.094 1 89.31 102 LYS A CA 1
ATOM 810 C C . LYS A 1 102 ? 18.109 -5.344 13.844 1 89.31 102 LYS A C 1
ATOM 812 O O . LYS A 1 102 ? 18.391 -5.879 12.766 1 89.31 102 LYS A O 1
ATOM 817 N N . LEU A 1 103 ? 18.969 -5.168 14.797 1 91.75 103 LEU A N 1
ATOM 818 C CA . LEU A 1 103 ? 20.328 -5.699 14.68 1 91.75 103 LEU A CA 1
ATOM 819 C C . LEU A 1 103 ? 20.312 -7.223 14.703 1 91.75 103 LEU A C 1
ATOM 821 O O . LEU A 1 103 ? 21.094 -7.863 13.984 1 91.75 103 LEU A O 1
ATOM 825 N N . ASP A 1 104 ? 19.422 -7.762 15.461 1 92.12 104 ASP A N 1
ATOM 826 C CA . ASP A 1 104 ? 19.297 -9.211 15.523 1 92.12 104 ASP A CA 1
ATOM 827 C C . ASP A 1 104 ? 18.766 -9.781 14.219 1 92.12 104 ASP A C 1
ATOM 829 O O . ASP A 1 104 ? 19.094 -10.898 13.828 1 92.12 104 ASP A O 1
ATOM 833 N N . ILE A 1 105 ? 17.859 -9.109 13.625 1 90.5 105 ILE A N 1
ATOM 834 C CA . ILE A 1 105 ? 17.312 -9.531 12.336 1 90.5 105 ILE A CA 1
ATOM 835 C C . ILE A 1 105 ? 18.438 -9.68 11.32 1 90.5 105 ILE A C 1
ATOM 837 O O . ILE A 1 105 ? 18.484 -10.664 10.578 1 90.5 105 ILE A O 1
ATOM 841 N N . GLN A 1 106 ? 19.359 -8.75 11.281 1 89.19 106 GLN A N 1
ATOM 842 C CA . GLN A 1 106 ? 20.484 -8.828 10.359 1 89.19 106 GLN A CA 1
ATOM 843 C C . GLN A 1 106 ? 21.375 -10.016 10.695 1 89.19 106 GLN A C 1
ATOM 845 O O . GLN A 1 106 ? 21.906 -10.68 9.797 1 89.19 106 GLN A O 1
ATOM 850 N N . SER A 1 107 ? 21.531 -10.25 11.953 1 92.12 107 SER A N 1
ATOM 851 C CA . SER A 1 107 ? 22.297 -11.422 12.375 1 92.12 107 SER A CA 1
ATOM 852 C C . SER A 1 107 ? 21.656 -12.711 11.875 1 92.12 107 SER A C 1
ATOM 854 O O . SER A 1 107 ? 22.344 -13.602 11.383 1 92.12 107 SER A O 1
ATOM 856 N N . ARG A 1 108 ? 20.391 -12.82 11.969 1 92.62 108 ARG A N 1
ATOM 857 C CA . ARG A 1 108 ? 19.672 -14.023 11.555 1 92.62 108 ARG A CA 1
ATOM 858 C C . ARG A 1 108 ? 19.75 -14.203 10.039 1 92.62 108 ARG A C 1
ATOM 860 O O . ARG A 1 108 ? 19.906 -15.328 9.547 1 92.62 108 ARG A O 1
ATOM 867 N N . LYS A 1 109 ? 19.641 -13.195 9.312 1 89.56 109 LYS A N 1
ATOM 868 C CA . LYS A 1 109 ? 19.734 -13.258 7.852 1 89.56 109 LYS A CA 1
ATOM 869 C C . LYS A 1 109 ? 21.109 -13.727 7.41 1 89.56 109 LYS A C 1
ATOM 871 O O . LYS A 1 109 ? 21.234 -14.547 6.496 1 89.56 109 LYS A O 1
ATOM 876 N N . LEU A 1 110 ? 22.125 -13.242 8.062 1 89.25 110 LEU A N 1
ATOM 877 C CA . LEU A 1 110 ? 23.484 -13.641 7.734 1 89.25 110 LEU A CA 1
ATOM 878 C C . LEU A 1 110 ? 23.734 -15.086 8.148 1 89.25 110 LEU A C 1
ATOM 880 O O . LEU A 1 110 ? 24.469 -15.812 7.469 1 89.25 110 LEU A O 1
ATOM 884 N N . ASP A 1 111 ? 23.109 -15.453 9.227 1 92 111 ASP A N 1
ATOM 885 C CA . ASP A 1 111 ? 23.203 -16.844 9.664 1 92 111 ASP A CA 1
ATOM 886 C C . ASP A 1 111 ? 22.594 -17.797 8.633 1 92 111 ASP A C 1
ATOM 888 O O . ASP A 1 111 ? 23.156 -18.844 8.336 1 92 111 ASP A O 1
ATOM 892 N N . MET A 1 112 ? 21.469 -17.406 8.148 1 92.69 112 MET A N 1
ATOM 893 C CA . MET A 1 112 ? 20.781 -18.234 7.156 1 92.69 112 MET A CA 1
ATOM 894 C C . MET A 1 112 ? 21.578 -18.297 5.855 1 92.69 112 MET A C 1
ATOM 896 O O . MET A 1 112 ? 21.656 -19.344 5.211 1 92.69 112 MET A O 1
ATOM 900 N N . ALA A 1 113 ? 22.141 -17.188 5.469 1 88.56 113 ALA A N 1
ATOM 901 C CA . ALA A 1 113 ? 22.984 -17.156 4.273 1 88.56 113 ALA A CA 1
ATOM 902 C C . ALA A 1 113 ? 24.203 -18.047 4.434 1 88.56 113 ALA A C 1
ATOM 904 O O . ALA A 1 113 ? 24.609 -18.734 3.49 1 88.56 113 ALA A O 1
ATOM 905 N N . HIS A 1 114 ? 24.766 -18 5.594 1 89.19 114 HIS A N 1
ATOM 906 C CA . HIS A 1 114 ? 25.922 -18.844 5.898 1 89.19 114 HIS A CA 1
ATOM 907 C C . HIS A 1 114 ? 25.547 -20.328 5.84 1 89.19 114 HIS A C 1
ATOM 909 O O . HIS A 1 114 ? 26.281 -21.125 5.273 1 89.19 114 HIS A O 1
ATOM 915 N N . LEU A 1 115 ? 24.438 -20.672 6.414 1 91.25 115 LEU A N 1
ATOM 916 C CA . LEU A 1 115 ? 23.969 -22.047 6.367 1 91.25 115 LEU A CA 1
ATOM 917 C C . LEU A 1 115 ? 23.719 -22.484 4.926 1 91.25 115 LEU A C 1
ATOM 919 O O . LEU A 1 115 ? 24.125 -23.594 4.531 1 91.25 115 LEU A O 1
ATOM 923 N N . TYR A 1 116 ? 23.031 -21.656 4.191 1 89.5 116 TYR A N 1
ATOM 924 C CA . TYR A 1 116 ? 22.719 -21.953 2.803 1 89.5 116 TYR A CA 1
ATOM 925 C C . TYR A 1 116 ? 23.984 -22.219 1.992 1 89.5 116 TYR A C 1
ATOM 927 O O . TYR A 1 116 ? 24.016 -23.125 1.159 1 89.5 116 TYR A O 1
ATOM 935 N N . SER A 1 117 ? 25.031 -21.5 2.248 1 84.12 117 SER A N 1
ATOM 936 C CA . SER A 1 117 ? 26.312 -21.672 1.571 1 84.12 117 SER A CA 1
ATOM 937 C C . SER A 1 117 ? 26.969 -23 1.954 1 84.12 117 SER A C 1
ATOM 939 O O . SER A 1 117 ? 27.562 -23.672 1.112 1 84.12 117 SER A O 1
ATOM 941 N N . ARG A 1 118 ? 26.828 -23.375 3.145 1 87.06 118 ARG A N 1
ATOM 942 C CA . ARG A 1 118 ? 27.391 -24.641 3.611 1 87.06 118 ARG A CA 1
ATOM 943 C C . ARG A 1 118 ? 26.656 -25.812 2.998 1 87.06 118 ARG A C 1
ATOM 945 O O . ARG A 1 118 ? 27.266 -26.844 2.684 1 87.06 118 ARG A O 1
ATOM 952 N N . LEU A 1 119 ? 25.375 -25.672 2.848 1 90.38 119 LEU A N 1
ATOM 953 C CA . LEU A 1 119 ? 24.562 -26.719 2.223 1 90.38 119 LEU A CA 1
ATOM 954 C C . LEU A 1 119 ? 24.969 -26.906 0.76 1 90.38 119 LEU A C 1
ATOM 956 O O . LEU A 1 119 ? 25.062 -28.031 0.278 1 90.38 119 LEU A O 1
ATOM 960 N N . LEU A 1 120 ? 25.219 -25.859 0.087 1 83.81 120 LEU A N 1
ATOM 961 C CA . LEU A 1 120 ? 25.594 -25.922 -1.318 1 83.81 120 LEU A CA 1
ATOM 962 C C . LEU A 1 120 ? 27 -26.516 -1.472 1 83.81 120 LEU A C 1
ATOM 964 O O . LEU A 1 120 ? 27.266 -27.25 -2.424 1 83.81 120 LEU A O 1
ATOM 968 N N . THR A 1 121 ? 27.844 -26.188 -0.563 1 82.5 121 THR A N 1
ATOM 969 C CA . THR A 1 121 ? 29.188 -26.734 -0.587 1 82.5 121 THR A CA 1
ATOM 970 C C . THR A 1 121 ? 29.156 -28.25 -0.371 1 82.5 121 THR A C 1
ATOM 972 O O . THR A 1 121 ? 29.922 -28.984 -1.003 1 82.5 121 THR A O 1
ATOM 975 N N . GLU A 1 122 ? 28.266 -28.656 0.499 1 87.38 122 GLU A N 1
ATOM 976 C CA . GLU A 1 122 ? 28.094 -30.094 0.717 1 87.38 122 GLU A CA 1
ATOM 977 C C . GLU A 1 122 ? 27.656 -30.797 -0.564 1 87.38 122 GLU A C 1
ATOM 979 O O . GLU A 1 122 ? 28.141 -31.891 -0.869 1 87.38 122 GLU A O 1
ATOM 984 N N . TRP A 1 123 ? 26.812 -30.266 -1.279 1 84.12 123 TRP A N 1
ATOM 985 C CA . TRP A 1 123 ? 26.297 -30.859 -2.508 1 84.12 123 TRP A CA 1
ATOM 986 C C . TRP A 1 123 ? 27.359 -30.891 -3.596 1 84.12 123 TRP A C 1
ATOM 988 O O . TRP A 1 123 ? 27.453 -31.859 -4.348 1 84.12 123 TRP A O 1
ATOM 998 N N . MET A 1 124 ? 28.156 -29.875 -3.666 1 75.81 124 MET A N 1
ATOM 999 C CA . MET A 1 124 ? 29.188 -29.781 -4.695 1 75.81 124 MET A CA 1
ATOM 1000 C C . MET A 1 124 ? 30.328 -30.75 -4.414 1 75.81 124 MET A C 1
ATOM 1002 O O . MET A 1 124 ? 30.953 -31.266 -5.344 1 75.81 124 MET A O 1
ATOM 1006 N N . ASP A 1 125 ? 30.547 -31 -3.182 1 76 125 ASP A N 1
ATOM 1007 C CA . ASP A 1 125 ? 31.672 -31.844 -2.787 1 76 125 ASP A CA 1
ATOM 1008 C C . ASP A 1 125 ? 31.328 -33.344 -2.949 1 76 125 ASP A C 1
ATOM 1010 O O . ASP A 1 125 ? 32.188 -34.188 -2.781 1 76 125 ASP A O 1
ATOM 1014 N N . GLN A 1 126 ? 30.125 -33.594 -3.342 1 71.81 126 GLN A N 1
ATOM 1015 C CA . GLN A 1 126 ? 29.75 -34.969 -3.49 1 71.81 126 GLN A CA 1
ATOM 1016 C C . GLN A 1 126 ? 30.484 -35.625 -4.664 1 71.81 126 GLN A C 1
ATOM 1018 O O . GLN A 1 126 ? 30.641 -35 -5.719 1 71.81 126 GLN A O 1
ATOM 1023 N N . PRO A 1 127 ? 31.234 -36.656 -4.355 1 58.28 127 PRO A N 1
ATOM 1024 C CA . PRO A 1 127 ? 31.922 -37.344 -5.445 1 58.28 127 PRO A CA 1
ATOM 1025 C C . PRO A 1 127 ? 30.969 -37.812 -6.551 1 58.28 127 PRO A C 1
ATOM 1027 O O . PRO A 1 127 ? 29.781 -38.031 -6.293 1 58.28 127 PRO A O 1
ATOM 1030 N N . GLU A 1 128 ? 31.281 -37.469 -7.812 1 50.81 128 GLU A N 1
ATOM 1031 C CA . GLU A 1 128 ? 30.484 -37.906 -8.969 1 50.81 128 GLU A CA 1
ATOM 1032 C C . GLU A 1 128 ? 30.016 -39.344 -8.812 1 50.81 128 GLU A C 1
ATOM 1034 O O . GLU A 1 128 ? 30.781 -40.219 -8.406 1 50.81 128 GLU A O 1
ATOM 1039 N N . PRO A 1 129 ? 28.75 -39.5 -8.625 1 46 129 PRO A N 1
ATOM 1040 C CA . PRO A 1 129 ? 28.281 -40.875 -8.469 1 46 129 PRO A CA 1
ATOM 1041 C C . PRO A 1 129 ? 29.031 -41.844 -9.352 1 46 129 PRO A C 1
ATOM 1043 O O . PRO A 1 129 ? 29.203 -41.625 -10.547 1 46 129 PRO A O 1
ATOM 1046 N N . GLU A 1 130 ? 30.125 -42.406 -8.898 1 39.28 130 GLU A N 1
ATOM 1047 C CA . GLU A 1 130 ? 30.719 -43.5 -9.672 1 39.28 130 GLU A CA 1
ATOM 1048 C C . GLU A 1 130 ? 29.641 -44.375 -10.297 1 39.28 130 GLU A C 1
ATOM 1050 O O . GLU A 1 130 ? 28.641 -44.688 -9.648 1 39.28 130 GLU A O 1
ATOM 1055 N N . LEU A 1 131 ? 29.438 -44.25 -11.578 1 37.84 131 LEU A N 1
ATOM 1056 C CA . LEU A 1 131 ? 28.734 -45.312 -12.266 1 37.84 131 LEU A CA 1
ATOM 1057 C C . LEU A 1 131 ? 28.875 -46.625 -11.5 1 37.84 131 LEU A C 1
ATOM 1059 O O . LEU A 1 131 ? 29.938 -46.906 -10.922 1 37.84 131 LEU A O 1
ATOM 1063 N N . PHE A 1 132 ? 27.844 -47.125 -10.992 1 34.66 132 PHE A N 1
ATOM 1064 C CA . PHE A 1 132 ? 27.812 -48.438 -10.367 1 34.66 132 PHE A CA 1
ATOM 1065 C C . PHE A 1 132 ? 28.875 -49.344 -10.977 1 34.66 132 PHE A C 1
ATOM 1067 O O . PHE A 1 132 ? 28.656 -49.938 -12.031 1 34.66 132 PHE A O 1
ATOM 1074 N N . HIS A 1 133 ? 30.156 -48.906 -11.148 1 32.16 133 HIS A N 1
ATOM 1075 C CA . HIS A 1 133 ? 31.047 -50.062 -11.312 1 32.16 133 HIS A CA 1
ATOM 1076 C C . HIS A 1 133 ? 31 -50.969 -10.094 1 32.16 133 HIS A C 1
ATOM 1078 O O . HIS A 1 133 ? 31.234 -50.531 -8.969 1 32.16 133 HIS A O 1
ATOM 1084 N N . ALA A 1 134 ? 30.125 -52.031 -10.172 1 31.66 134 ALA A N 1
ATOM 1085 C CA . ALA A 1 134 ? 30.141 -53.125 -9.234 1 31.66 134 ALA A CA 1
ATOM 1086 C C . ALA A 1 134 ? 31.578 -53.438 -8.797 1 31.66 134 ALA A C 1
ATOM 1088 O O . ALA A 1 134 ? 32.312 -54.125 -9.5 1 31.66 134 ALA A O 1
ATOM 1089 N N . THR A 1 135 ? 32.344 -52.562 -8.32 1 30.59 135 THR A N 1
ATOM 1090 C CA . THR A 1 135 ? 33.469 -53.281 -7.73 1 30.59 135 THR A CA 1
ATOM 1091 C C . THR A 1 135 ? 33 -54.188 -6.598 1 30.59 135 THR A C 1
ATOM 1093 O O . THR A 1 135 ? 32.031 -53.844 -5.887 1 30.59 135 THR A O 1
ATOM 1096 N N . ALA A 1 136 ? 33.438 -55.531 -6.629 1 30.48 136 ALA A N 1
ATOM 1097 C CA . ALA A 1 136 ? 33.25 -56.75 -5.84 1 30.48 136 ALA A CA 1
ATOM 1098 C C . ALA A 1 136 ? 33.219 -56.438 -4.348 1 30.48 136 ALA A C 1
ATOM 1100 O O . ALA A 1 136 ? 32.594 -57.188 -3.566 1 30.48 136 ALA A O 1
ATOM 1101 N N . ASP A 1 137 ? 34 -55.5 -3.811 1 29.69 137 ASP A N 1
ATOM 1102 C CA . ASP A 1 137 ? 34.375 -55.75 -2.426 1 29.69 137 ASP A CA 1
ATOM 1103 C C . ASP A 1 137 ? 33.312 -55.219 -1.457 1 29.69 137 ASP A C 1
ATOM 1105 O O . ASP A 1 137 ? 33.531 -55.219 -0.242 1 29.69 137 ASP A O 1
ATOM 1109 N N . ASP A 1 138 ? 32.656 -54.188 -1.684 1 31.84 138 ASP A N 1
ATOM 1110 C CA . ASP A 1 138 ? 32.031 -53.719 -0.447 1 31.84 138 ASP A CA 1
ATOM 1111 C C . ASP A 1 138 ? 30.891 -54.625 -0.032 1 31.84 138 ASP A C 1
ATOM 1113 O O . ASP A 1 138 ? 29.969 -54.875 -0.814 1 31.84 138 ASP A O 1
ATOM 1117 N N . ALA A 1 139 ? 31.031 -55.469 1.061 1 31.98 139 ALA A N 1
ATOM 1118 C CA . ALA A 1 139 ? 30.531 -56.594 1.812 1 31.98 139 ALA A CA 1
ATOM 1119 C C . ALA A 1 139 ? 29.125 -56.344 2.355 1 31.98 139 ALA A C 1
ATOM 1121 O O . ALA A 1 139 ? 28.562 -57.156 3.092 1 31.98 139 ALA A O 1
ATOM 1122 N N . ASP A 1 140 ? 28.734 -55.062 2.613 1 33.53 140 ASP A N 1
ATOM 1123 C CA . ASP A 1 140 ? 27.531 -55.25 3.414 1 33.53 140 ASP A CA 1
ATOM 1124 C C . ASP A 1 140 ? 26.453 -55.969 2.613 1 33.53 140 ASP A C 1
ATOM 1126 O O . ASP A 1 140 ? 26.266 -55.688 1.424 1 33.53 140 ASP A O 1
ATOM 1130 N N . ASN A 1 141 ? 25.859 -57.156 3.012 1 35.22 141 ASN A N 1
ATOM 1131 C CA . ASN A 1 141 ? 25.078 -58.25 2.518 1 35.22 141 ASN A CA 1
ATOM 1132 C C . ASN A 1 141 ? 23.859 -57.781 1.731 1 35.22 141 ASN A C 1
ATOM 1134 O O . ASN A 1 141 ? 23.531 -58.344 0.676 1 35.22 141 ASN A O 1
ATOM 1138 N N . ASP A 1 142 ? 23.078 -56.844 2.41 1 39.72 142 ASP A N 1
ATOM 1139 C CA . ASP A 1 142 ? 21.766 -56.531 1.855 1 39.72 142 ASP A CA 1
ATOM 1140 C C . ASP A 1 142 ? 21.906 -55.719 0.572 1 39.72 142 ASP A C 1
ATOM 1142 O O . ASP A 1 142 ? 21.125 -55.875 -0.367 1 39.72 142 ASP A O 1
ATOM 1146 N N . SER A 1 143 ? 22.797 -54.781 0.548 1 42.84 143 SER A N 1
ATOM 1147 C CA . SER A 1 143 ? 23.047 -53.969 -0.634 1 42.84 143 SER A CA 1
ATOM 1148 C C . SER A 1 143 ? 23.609 -54.812 -1.776 1 42.84 143 SER A C 1
ATOM 1150 O O . SER A 1 143 ? 23.281 -54.562 -2.943 1 42.84 143 SER A O 1
ATOM 1152 N N . PHE A 1 144 ? 24.422 -55.781 -1.343 1 42.62 144 PHE A N 1
ATOM 1153 C CA . PHE A 1 144 ? 25.031 -56.656 -2.33 1 42.62 144 PHE A CA 1
ATOM 1154 C C . PHE A 1 144 ? 23.953 -57.469 -3.049 1 42.62 144 PHE A C 1
ATOM 1156 O O . PHE A 1 144 ? 24.016 -57.656 -4.27 1 42.62 144 PHE A O 1
ATOM 1163 N N . GLU A 1 145 ? 23 -57.906 -2.23 1 44.31 145 GLU A N 1
ATOM 1164 C CA . GLU A 1 145 ? 21.922 -58.688 -2.834 1 44.31 145 GLU A CA 1
ATOM 1165 C C . GLU A 1 145 ? 21.109 -57.844 -3.822 1 44.31 145 GLU A C 1
ATOM 1167 O O . GLU A 1 145 ? 20.719 -58.344 -4.879 1 44.31 145 GLU A O 1
ATOM 1172 N N . LEU A 1 146 ? 20.906 -56.594 -3.43 1 53.25 146 LEU A N 1
ATOM 1173 C CA . LEU A 1 146 ? 20.141 -55.719 -4.309 1 53.25 146 LEU A CA 1
ATOM 1174 C C . LEU A 1 146 ? 20.922 -55.406 -5.59 1 53.25 146 LEU A C 1
ATOM 1176 O O . LEU A 1 146 ? 20.344 -55.406 -6.68 1 53.25 146 LEU A O 1
ATOM 1180 N N . ILE A 1 147 ? 22.203 -55.188 -5.363 1 54.31 147 ILE A N 1
ATOM 1181 C CA . ILE A 1 147 ? 23.031 -54.938 -6.531 1 54.31 147 ILE A CA 1
ATOM 1182 C C . ILE A 1 147 ? 23.141 -56.188 -7.391 1 54.31 147 ILE A C 1
ATOM 1184 O O . ILE A 1 147 ? 23.078 -56.125 -8.617 1 54.31 147 ILE A O 1
ATOM 1188 N N . GLU A 1 148 ? 23.344 -57.344 -6.699 1 54.19 148 GLU A N 1
ATOM 1189 C CA . GLU A 1 148 ? 23.438 -58.625 -7.441 1 54.19 148 GLU A CA 1
ATOM 1190 C C . GLU A 1 148 ? 22.125 -58.938 -8.156 1 54.19 148 GLU A C 1
ATOM 1192 O O . GLU A 1 148 ? 22.141 -59.406 -9.289 1 54.19 148 GLU A O 1
ATOM 1197 N N . ARG A 1 149 ? 21.062 -58.594 -7.465 1 62.38 149 ARG A N 1
ATOM 1198 C CA . ARG A 1 149 ? 19.766 -58.812 -8.094 1 62.38 149 ARG A CA 1
ATOM 1199 C C . ARG A 1 149 ? 19.578 -57.875 -9.281 1 62.38 149 ARG A C 1
ATOM 1201 O O . ARG A 1 149 ? 19 -58.281 -10.305 1 62.38 149 ARG A O 1
ATOM 1208 N N . GLN A 1 150 ? 20.062 -56.75 -9.125 1 63.5 150 GLN A N 1
ATOM 1209 C CA . GLN A 1 150 ? 19.969 -55.812 -10.234 1 63.5 150 GLN A CA 1
ATOM 1210 C C . GLN A 1 150 ? 20.844 -56.25 -11.406 1 63.5 150 GLN A C 1
ATOM 1212 O O . GLN A 1 150 ? 20.438 -56.156 -12.562 1 63.5 150 GLN A O 1
ATOM 1217 N N . ARG A 1 151 ? 22.047 -56.688 -11.047 1 64.88 151 ARG A N 1
ATOM 1218 C CA . ARG A 1 151 ? 22.969 -57.156 -12.078 1 64.88 151 ARG A CA 1
ATOM 1219 C C . ARG A 1 151 ? 22.391 -58.375 -12.797 1 64.88 151 ARG A C 1
ATOM 1221 O O . ARG A 1 151 ? 22.5 -58.5 -14.016 1 64.88 151 ARG A O 1
ATOM 1228 N N . GLN A 1 152 ? 21.812 -59.219 -11.961 1 67.94 152 GLN A N 1
ATOM 1229 C CA . GLN A 1 152 ? 21.188 -60.406 -12.555 1 67.94 152 GLN A CA 1
ATOM 1230 C C . GLN A 1 152 ? 20.016 -60.031 -13.453 1 67.94 152 GLN A C 1
ATOM 1232 O O . GLN A 1 152 ? 19.859 -60.562 -14.547 1 67.94 152 GLN A O 1
ATOM 1237 N N . ARG A 1 153 ? 19.281 -59.094 -13.031 1 74.88 153 ARG A N 1
ATOM 1238 C CA . ARG A 1 153 ? 18.125 -58.656 -13.82 1 74.88 153 ARG A CA 1
ATOM 1239 C C . ARG A 1 153 ? 18.578 -57.969 -15.102 1 74.88 153 ARG A C 1
ATOM 1241 O O . ARG A 1 153 ? 17.938 -58.125 -16.156 1 74.88 153 ARG A O 1
ATOM 1248 N N . LEU A 1 154 ? 19.641 -57.344 -15.008 1 77.44 154 LEU A N 1
ATOM 1249 C CA . LEU A 1 154 ? 20.172 -56.656 -16.188 1 77.44 154 LEU A CA 1
ATOM 1250 C C . LEU A 1 154 ? 20.75 -57.688 -17.172 1 77.44 154 LEU A C 1
ATOM 1252 O O . LEU A 1 154 ? 20.578 -57.562 -18.391 1 77.44 154 LEU A O 1
ATOM 1256 N N . GLY A 1 155 ? 21.453 -58.656 -16.578 1 77.38 155 GLY A N 1
ATOM 1257 C CA . GLY A 1 155 ? 21.938 -59.719 -17.422 1 77.38 155 GLY A CA 1
ATOM 1258 C C . GLY A 1 155 ? 20.844 -60.469 -18.141 1 77.38 155 GLY A C 1
ATOM 1259 O O . GLY A 1 155 ? 20.953 -60.781 -19.328 1 77.38 155 GLY A O 1
ATOM 1260 N N . GLU A 1 156 ? 19.812 -60.656 -17.422 1 81.25 156 GLU A N 1
ATOM 1261 C CA . GLU A 1 156 ? 18.672 -61.344 -18 1 81.25 156 GLU A CA 1
ATOM 1262 C C . GLU A 1 156 ? 18.016 -60.5 -19.094 1 81.25 156 GLU A C 1
ATOM 1264 O O . GLU A 1 156 ? 17.547 -61.031 -20.109 1 81.25 156 GLU A O 1
ATOM 1269 N N . LEU A 1 157 ? 17.938 -59.281 -18.891 1 83.81 157 LEU A N 1
ATOM 1270 C CA . LEU A 1 157 ? 17.359 -58.375 -19.875 1 83.81 157 LEU A CA 1
ATOM 1271 C C . LEU A 1 157 ? 18.188 -58.406 -21.172 1 83.81 157 LEU A C 1
ATOM 1273 O O . LEU A 1 157 ? 17.625 -58.438 -22.266 1 83.81 157 LEU A O 1
ATOM 1277 N N . VAL A 1 158 ? 19.453 -58.375 -21.031 1 86.19 158 VAL A N 1
ATOM 1278 C CA . VAL A 1 158 ? 20.328 -58.375 -22.188 1 86.19 158 VAL A CA 1
ATOM 1279 C C . VAL A 1 158 ? 20.25 -59.688 -22.922 1 86.19 158 VAL A C 1
ATOM 1281 O O . VAL A 1 158 ? 20.234 -59.75 -24.156 1 86.19 158 VAL A O 1
ATOM 1284 N N . ASP A 1 159 ? 20.125 -60.75 -22.125 1 85.62 159 ASP A N 1
ATOM 1285 C CA . ASP A 1 159 ? 19.984 -62.062 -22.734 1 85.62 159 ASP A CA 1
ATOM 1286 C C . ASP A 1 159 ? 18.688 -62.156 -23.516 1 85.62 159 ASP A C 1
ATOM 1288 O O . ASP A 1 159 ? 18.656 -62.719 -24.625 1 85.62 159 ASP A O 1
ATOM 1292 N N . ARG A 1 160 ? 17.766 -61.719 -22.938 1 86.88 160 ARG A N 1
ATOM 1293 C CA . ARG A 1 160 ? 16.484 -61.781 -23.625 1 86.88 160 ARG A CA 1
ATOM 1294 C C . ARG A 1 160 ? 16.5 -60.906 -24.875 1 86.88 160 ARG A C 1
ATOM 1296 O O . ARG A 1 160 ? 15.922 -61.25 -25.891 1 86.88 160 ARG A O 1
ATOM 1303 N N . PHE A 1 161 ? 17.062 -59.812 -24.766 1 89 161 PHE A N 1
ATOM 1304 C CA . PHE A 1 161 ? 17.203 -58.906 -25.906 1 89 161 PHE A CA 1
ATOM 1305 C C . PHE A 1 161 ? 17.953 -59.594 -27.031 1 89 161 PHE A C 1
ATOM 1307 O O . PHE A 1 161 ? 17.531 -59.531 -28.188 1 89 161 PHE A O 1
ATOM 1314 N N . GLU A 1 162 ? 18.984 -60.219 -26.656 1 88.75 162 GLU A N 1
ATOM 1315 C CA . GLU A 1 162 ? 19.812 -60.906 -27.641 1 88.75 162 GLU A CA 1
ATOM 1316 C C . GLU A 1 162 ? 19.047 -62.031 -28.328 1 88.75 162 GLU A C 1
ATOM 1318 O O . GLU A 1 162 ? 19.188 -62.25 -29.531 1 88.75 162 GLU A O 1
ATOM 1323 N N . SER A 1 163 ? 18.266 -62.656 -27.562 1 88.94 163 SER A N 1
ATOM 1324 C CA . SER A 1 163 ? 17.516 -63.781 -28.109 1 88.94 163 SER A CA 1
ATOM 1325 C C . SER A 1 163 ? 16.406 -63.344 -29.047 1 88.94 163 SER A C 1
ATOM 1327 O O . SER A 1 163 ? 16 -64.062 -29.938 1 88.94 163 SER A O 1
ATOM 1329 N N . VAL A 1 164 ? 15.984 -62.188 -28.938 1 90.56 164 VAL A N 1
ATOM 1330 C CA . VAL A 1 164 ? 14.836 -61.719 -29.719 1 90.56 164 VAL A CA 1
ATOM 1331 C C . VAL A 1 164 ? 15.312 -60.938 -30.922 1 90.56 164 VAL A C 1
ATOM 1333 O O . VAL A 1 164 ? 14.844 -61.125 -32.031 1 90.56 164 VAL A O 1
ATOM 1336 N N . VAL A 1 165 ? 16.266 -60.156 -30.812 1 92.31 165 VAL A N 1
ATOM 1337 C CA . VAL A 1 165 ? 16.609 -59.094 -31.781 1 92.31 165 VAL A CA 1
ATOM 1338 C C . VAL A 1 165 ? 17.344 -59.719 -32.969 1 92.31 165 VAL A C 1
ATOM 1340 O O . VAL A 1 165 ? 17.203 -59.25 -34.094 1 92.31 165 VAL A O 1
ATOM 1343 N N . PHE A 1 166 ? 18.094 -60.812 -32.781 1 93.12 166 PHE A N 1
ATOM 1344 C CA . PHE A 1 166 ? 18.938 -61.312 -33.844 1 93.12 166 PHE A CA 1
ATOM 1345 C C . PHE A 1 166 ? 18.25 -62.5 -34.531 1 93.12 166 PHE A C 1
ATOM 1347 O O . PHE A 1 166 ? 18.812 -63.125 -35.438 1 93.12 166 PHE A O 1
ATOM 1354 N N . GLU A 1 167 ? 17.062 -62.812 -34.094 1 93.12 167 GLU A N 1
ATOM 1355 C CA . GLU A 1 167 ? 16.25 -63.844 -34.719 1 93.12 167 GLU A CA 1
ATOM 1356 C C . GLU A 1 167 ? 15.047 -63.25 -35.438 1 93.12 167 GLU A C 1
ATOM 1358 O O . GLU A 1 167 ? 14.188 -62.625 -34.812 1 93.12 167 GLU A O 1
ATOM 1363 N N . PRO A 1 168 ? 15.031 -63.469 -36.719 1 92.62 168 PRO A N 1
ATOM 1364 C CA . PRO A 1 168 ? 13.922 -62.844 -37.469 1 92.62 168 PRO A CA 1
ATOM 1365 C C . PRO A 1 168 ? 12.578 -63.5 -37.156 1 92.62 168 PRO A C 1
ATOM 1367 O O . PRO A 1 168 ? 12.516 -64.688 -36.906 1 92.62 168 PRO A O 1
ATOM 1370 N N . LEU A 1 169 ? 11.539 -62.75 -37 1 93.44 169 LEU A N 1
ATOM 1371 C CA . LEU A 1 169 ? 10.141 -63.188 -36.969 1 93.44 169 LEU A CA 1
ATOM 1372 C C . LEU A 1 169 ? 9.445 -62.875 -38.281 1 93.44 169 LEU A C 1
ATOM 1374 O O . LEU A 1 169 ? 9.164 -61.719 -38.594 1 93.44 169 LEU A O 1
ATOM 1378 N N . GLU A 1 170 ? 9.195 -63.906 -39.062 1 92.12 170 GLU A N 1
ATOM 1379 C CA . GLU A 1 170 ? 8.633 -63.688 -40.375 1 92.12 170 GLU A CA 1
ATOM 1380 C C . GLU A 1 170 ? 7.113 -63.812 -40.375 1 92.12 170 GLU A C 1
ATOM 1382 O O . GLU A 1 170 ? 6.566 -64.75 -39.812 1 92.12 170 GLU A O 1
ATOM 1387 N N . THR A 1 171 ? 6.508 -62.781 -40.781 1 95 171 THR A N 1
ATOM 1388 C CA . THR A 1 171 ? 5.059 -62.75 -40.969 1 95 171 THR A CA 1
ATOM 1389 C C . THR A 1 171 ? 4.695 -62.844 -42.469 1 95 171 THR A C 1
ATOM 1391 O O . THR A 1 171 ? 5.535 -62.594 -43.312 1 95 171 THR A O 1
ATOM 1394 N N . ASP A 1 172 ? 3.471 -63.312 -42.719 1 95.12 172 ASP A N 1
ATOM 1395 C CA . ASP A 1 172 ? 3.006 -63.469 -44.094 1 95.12 172 ASP A CA 1
ATOM 1396 C C . ASP A 1 172 ? 2.363 -62.188 -44.625 1 95.12 172 ASP A C 1
ATOM 1398 O O . ASP A 1 172 ? 1.273 -61.812 -44.188 1 95.12 172 ASP A O 1
ATOM 1402 N N . GLU A 1 173 ? 2.988 -61.594 -45.562 1 94.75 173 GLU A N 1
ATOM 1403 C CA . GLU A 1 173 ? 2.502 -60.312 -46.125 1 94.75 173 GLU A CA 1
ATOM 1404 C C . GLU A 1 173 ? 1.149 -60.5 -46.812 1 94.75 173 GLU A C 1
ATOM 1406 O O . GLU A 1 173 ? 0.294 -59.625 -46.75 1 94.75 173 GLU A O 1
ATOM 1411 N N . ALA A 1 174 ? 0.992 -61.656 -47.469 1 94.69 174 ALA A N 1
ATOM 1412 C CA . ALA A 1 174 ? -0.273 -61.906 -48.156 1 94.69 174 ALA A CA 1
ATOM 1413 C C . ALA A 1 174 ? -1.42 -62.031 -47.156 1 94.69 174 ALA A C 1
ATOM 1415 O O . ALA A 1 174 ? -2.529 -61.562 -47.406 1 94.69 174 ALA A O 1
ATOM 1416 N N . GLU A 1 175 ? -1.122 -62.656 -46.094 1 95.75 175 GLU A N 1
ATOM 1417 C CA . GLU A 1 175 ? -2.129 -62.781 -45.031 1 95.75 175 GLU A CA 1
ATOM 1418 C C . GLU A 1 175 ? -2.473 -61.438 -44.438 1 95.75 175 GLU A C 1
ATOM 1420 O O . GLU A 1 175 ? -3.637 -61.156 -44.156 1 95.75 175 GLU A O 1
ATOM 1425 N N . ILE A 1 176 ? -1.458 -60.562 -44.25 1 96.75 176 ILE A N 1
ATOM 1426 C CA . ILE A 1 176 ? -1.659 -59.219 -43.719 1 96.75 176 ILE A CA 1
ATOM 1427 C C . ILE A 1 176 ? -2.51 -58.406 -44.688 1 96.75 176 ILE A C 1
ATOM 1429 O O . ILE A 1 176 ? -3.479 -57.75 -44.281 1 96.75 176 ILE A O 1
ATOM 1433 N N . ARG A 1 177 ? -2.217 -58.5 -45.938 1 95.5 177 ARG A N 1
ATOM 1434 C CA . ARG A 1 177 ? -2.959 -57.75 -46.969 1 95.5 177 ARG A CA 1
ATOM 1435 C C . ARG A 1 177 ? -4.402 -58.25 -47.031 1 95.5 177 ARG A C 1
ATOM 1437 O O . ARG A 1 177 ? -5.328 -57.438 -47.156 1 95.5 177 ARG A O 1
ATOM 1444 N N . SER A 1 178 ? -4.535 -59.531 -46.938 1 95.31 178 SER A N 1
ATOM 1445 C CA . SER A 1 178 ? -5.879 -60.094 -47 1 95.31 178 SER A CA 1
ATOM 1446 C C . SER A 1 178 ? -6.711 -59.656 -45.812 1 95.31 178 SER A C 1
ATOM 1448 O O . SER A 1 178 ? -7.895 -59.344 -45.938 1 95.31 178 SER A O 1
ATOM 1450 N N . PHE A 1 179 ? -6.098 -59.656 -44.688 1 95.19 179 PHE A N 1
ATOM 1451 C CA . PHE A 1 179 ? -6.773 -59.219 -43.469 1 95.19 179 PHE A CA 1
ATOM 1452 C C . PHE A 1 179 ? -7.223 -57.781 -43.594 1 95.19 179 PHE A C 1
ATOM 1454 O O . PHE A 1 179 ? -8.359 -57.438 -43.25 1 95.19 179 PHE A O 1
ATOM 1461 N N . LEU A 1 180 ? -6.395 -56.875 -44.125 1 95.25 180 LEU A N 1
ATOM 1462 C CA . LEU A 1 180 ? -6.684 -55.469 -44.25 1 95.25 180 LEU A CA 1
ATOM 1463 C C . LEU A 1 180 ? -7.73 -55.188 -45.312 1 95.25 180 LEU A C 1
ATOM 1465 O O . LEU A 1 180 ? -8.602 -54.344 -45.156 1 95.25 180 LEU A O 1
ATOM 1469 N N . ASP A 1 181 ? -7.656 -56 -46.375 1 93.75 181 ASP A N 1
ATOM 1470 C CA . ASP A 1 181 ? -8.602 -55.812 -47.5 1 93.75 181 ASP A CA 1
ATOM 1471 C C . ASP A 1 181 ? -10.016 -56.219 -47.062 1 93.75 181 ASP A C 1
ATOM 1473 O O . ASP A 1 181 ? -10.992 -55.625 -47.531 1 93.75 181 ASP A O 1
ATOM 1477 N N . ARG A 1 182 ? -10.078 -57.062 -46.156 1 92.94 182 ARG A N 1
ATOM 1478 C CA . ARG A 1 182 ? -11.383 -57.5 -45.688 1 92.94 182 ARG A CA 1
ATOM 1479 C C . ARG A 1 182 ? -12.062 -56.406 -44.875 1 92.94 182 ARG A C 1
ATOM 1481 O O . ARG A 1 182 ? -13.289 -56.406 -44.75 1 92.94 182 ARG A O 1
ATOM 1488 N N . LEU A 1 183 ? -11.312 -55.531 -44.344 1 91.62 183 LEU A N 1
ATOM 1489 C CA . LEU A 1 183 ? -11.859 -54.469 -43.531 1 91.62 183 LEU A CA 1
ATOM 1490 C C . LEU A 1 183 ? -12.422 -53.344 -44.375 1 91.62 183 LEU A C 1
ATOM 1492 O O . LEU A 1 183 ? -13.219 -52.531 -43.906 1 91.62 183 LEU A O 1
ATOM 1496 N N . LEU A 1 184 ? -11.969 -53.281 -45.656 1 91.56 184 LEU A N 1
ATOM 1497 C CA . LEU A 1 184 ? -12.312 -52.156 -46.5 1 91.56 184 LEU A CA 1
ATOM 1498 C C . LEU A 1 184 ? -13.016 -52.656 -47.781 1 91.56 184 LEU A C 1
ATOM 1500 O O . LEU A 1 184 ? -12.594 -52.312 -48.875 1 91.56 184 LEU A O 1
ATOM 1504 N N . LEU A 1 185 ? -14.078 -53.281 -47.625 1 87.69 185 LEU A N 1
ATOM 1505 C CA . LEU A 1 185 ? -14.758 -53.906 -48.75 1 87.69 185 LEU A CA 1
ATOM 1506 C C . LEU A 1 185 ? -15.656 -52.938 -49.469 1 87.69 185 LEU A C 1
ATOM 1508 O O . LEU A 1 185 ? -15.875 -53.031 -50.688 1 87.69 185 LEU A O 1
ATOM 1512 N N . ASP A 1 186 ? -16.156 -51.906 -48.844 1 88.5 186 ASP A N 1
ATOM 1513 C CA . ASP A 1 186 ? -17.094 -50.969 -49.469 1 88.5 186 ASP A CA 1
ATOM 1514 C C . ASP A 1 186 ? -16.359 -50 -50.406 1 88.5 186 ASP A C 1
ATOM 1516 O O . ASP A 1 186 ? -15.164 -49.75 -50.219 1 88.5 186 ASP A O 1
ATOM 1520 N N . GLU A 1 187 ? -17.016 -49.562 -51.406 1 90.25 187 GLU A N 1
ATOM 1521 C CA . GLU A 1 187 ? -16.453 -48.75 -52.469 1 90.25 187 GLU A CA 1
ATOM 1522 C C . GLU A 1 187 ? -15.891 -47.438 -51.906 1 90.25 187 GLU A C 1
ATOM 1524 O O . GLU A 1 187 ? -14.844 -46.969 -52.344 1 90.25 187 GLU A O 1
ATOM 1529 N N . GLU A 1 188 ? -16.594 -46.906 -51.031 1 89.81 188 GLU A N 1
ATOM 1530 C CA . GLU A 1 188 ? -16.141 -45.656 -50.469 1 89.81 188 GLU A CA 1
ATOM 1531 C C . GLU A 1 188 ? -14.82 -45.812 -49.719 1 89.81 188 GLU A C 1
ATOM 1533 O O . GLU A 1 188 ? -13.945 -44.969 -49.781 1 89.81 188 GLU A O 1
ATOM 1538 N N . SER A 1 189 ? -14.609 -46.875 -49.031 1 92.44 189 SER A N 1
ATOM 1539 C CA . SER A 1 189 ? -13.375 -47.156 -48.281 1 92.44 189 SER A CA 1
ATOM 1540 C C . SER A 1 189 ? -12.219 -47.438 -49.25 1 92.44 189 SER A C 1
ATOM 1542 O O . SER A 1 189 ? -11.078 -47.062 -48.969 1 92.44 189 SER A O 1
ATOM 1544 N N . GLN A 1 190 ? -12.547 -48.031 -50.375 1 93.12 190 GLN A N 1
ATOM 1545 C CA . GLN A 1 190 ? -11.508 -48.281 -51.375 1 93.12 190 GLN A CA 1
ATOM 1546 C C . GLN A 1 190 ? -11.008 -47 -52 1 93.12 190 GLN A C 1
ATOM 1548 O O . GLN A 1 190 ? -9.805 -46.844 -52.25 1 93.12 190 GLN A O 1
ATOM 1553 N N . LYS A 1 191 ? -11.93 -46.156 -52.219 1 93.94 191 LYS A N 1
ATOM 1554 C CA . LYS A 1 191 ? -11.539 -44.844 -52.75 1 93.94 191 LYS A CA 1
ATOM 1555 C C . LYS A 1 191 ? -10.68 -44.062 -51.75 1 93.94 191 LYS A C 1
ATOM 1557 O O . LYS A 1 191 ? -9.711 -43.406 -52.125 1 93.94 191 LYS A O 1
ATOM 1562 N N . ALA A 1 192 ? -11.133 -44.188 -50.531 1 94.69 192 ALA A N 1
ATOM 1563 C CA . ALA A 1 192 ? -10.375 -43.5 -49.469 1 94.69 192 ALA A CA 1
ATOM 1564 C C . ALA A 1 192 ? -8.977 -44.094 -49.344 1 94.69 192 ALA A C 1
ATOM 1566 O O . ALA A 1 192 ? -8.008 -43.375 -49.094 1 94.69 192 ALA A O 1
ATOM 1567 N N . LEU A 1 193 ? -8.844 -45.375 -49.5 1 95.62 193 LEU A N 1
ATOM 1568 C CA . LEU A 1 193 ? -7.551 -46.031 -49.438 1 95.62 193 LEU A CA 1
ATOM 1569 C C . LEU A 1 193 ? -6.652 -45.625 -50.562 1 95.62 193 LEU A C 1
ATOM 1571 O O . LEU A 1 193 ? -5.449 -45.406 -50.375 1 95.62 193 LEU A O 1
ATOM 1575 N N . GLU A 1 194 ? -7.211 -45.5 -51.719 1 95.25 194 GLU A N 1
ATOM 1576 C CA . GLU A 1 194 ? -6.441 -45.031 -52.875 1 95.25 194 GLU A CA 1
ATOM 1577 C C . GLU A 1 194 ? -5.938 -43.625 -52.688 1 95.25 194 GLU A C 1
ATOM 1579 O O . GLU A 1 194 ? -4.805 -43.281 -53.031 1 95.25 194 GLU A O 1
ATOM 1584 N N . ARG A 1 195 ? -6.793 -42.844 -52.156 1 94.88 195 ARG A N 1
ATOM 1585 C CA . ARG A 1 195 ? -6.391 -41.469 -51.844 1 94.88 195 ARG A CA 1
ATOM 1586 C C . ARG A 1 195 ? -5.262 -41.438 -50.812 1 94.88 195 ARG A C 1
ATOM 1588 O O . ARG A 1 195 ? -4.352 -40.625 -50.906 1 94.88 195 ARG A O 1
ATOM 1595 N N . LEU A 1 196 ? -5.375 -42.281 -49.812 1 96.56 196 LEU A N 1
ATOM 1596 C CA . LEU A 1 196 ? -4.336 -42.375 -48.781 1 96.56 196 LEU A CA 1
ATOM 1597 C C . LEU A 1 196 ? -3.008 -42.812 -49.406 1 96.56 196 LEU A C 1
ATOM 1599 O O . LEU A 1 196 ? -1.975 -42.188 -49.156 1 96.56 196 LEU A O 1
ATOM 1603 N N . ARG A 1 197 ? -3.016 -43.781 -50.25 1 96.75 197 ARG A N 1
ATOM 1604 C CA . ARG A 1 197 ? -1.814 -44.312 -50.906 1 96.75 197 ARG A CA 1
ATOM 1605 C C . ARG A 1 197 ? -1.174 -43.25 -51.781 1 96.75 197 ARG A C 1
ATOM 1607 O O . ARG A 1 197 ? 0.047 -43.062 -51.781 1 96.75 197 ARG A O 1
ATOM 1614 N N . GLU A 1 198 ? -1.971 -42.562 -52.469 1 95.69 198 GLU A N 1
ATOM 1615 C CA . GLU A 1 198 ? -1.468 -41.5 -53.344 1 95.69 198 GLU A CA 1
ATOM 1616 C C . GLU A 1 198 ? -0.84 -40.375 -52.562 1 95.69 198 GLU A C 1
ATOM 1618 O O . GLU A 1 198 ? 0.229 -39.844 -52.906 1 95.69 198 GLU A O 1
ATOM 1623 N N . LYS A 1 199 ? -1.5 -40 -51.562 1 96.31 199 LYS A N 1
ATOM 1624 C CA . LYS A 1 199 ? -1.019 -38.906 -50.75 1 96.31 199 LYS A CA 1
ATOM 1625 C C . LYS A 1 199 ? 0.321 -39.25 -50.094 1 96.31 199 LYS A C 1
ATOM 1627 O O . LYS A 1 199 ? 1.248 -38.438 -50.094 1 96.31 199 LYS A O 1
ATOM 1632 N N . ILE A 1 200 ? 0.457 -40.438 -49.469 1 96.81 200 ILE A N 1
ATOM 1633 C CA . ILE A 1 200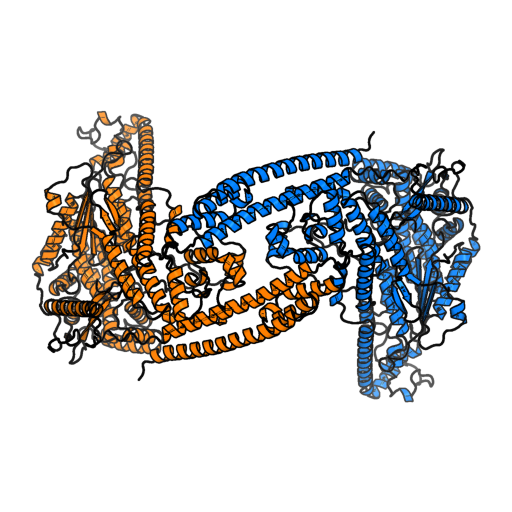 ? 1.68 -40.844 -48.812 1 96.81 200 ILE A CA 1
ATOM 1634 C C . ILE A 1 200 ? 2.791 -41.062 -49.844 1 96.81 200 ILE A C 1
ATOM 1636 O O . ILE A 1 200 ? 3.932 -40.656 -49.625 1 96.81 200 ILE A O 1
ATOM 1640 N N . ALA A 1 201 ? 2.457 -41.656 -50.938 1 96.44 201 ALA A N 1
ATOM 1641 C CA . ALA A 1 201 ? 3.443 -41.906 -51.969 1 96.44 201 ALA A CA 1
ATOM 1642 C C . ALA A 1 201 ? 4.023 -40.594 -52.5 1 96.44 201 ALA A C 1
ATOM 1644 O O . ALA A 1 201 ? 5.242 -40.438 -52.594 1 96.44 201 ALA A O 1
ATOM 1645 N N . ASN A 1 202 ? 3.189 -39.656 -52.75 1 95.75 202 ASN A N 1
ATOM 1646 C CA . ASN A 1 202 ? 3.631 -38.375 -53.281 1 95.75 202 ASN A CA 1
ATOM 1647 C C . ASN A 1 202 ? 4.422 -37.562 -52.25 1 95.75 202 ASN A C 1
ATOM 1649 O O . ASN A 1 202 ? 5.512 -37.062 -52.531 1 95.75 202 ASN A O 1
ATOM 1653 N N . ALA A 1 203 ? 3.861 -37.531 -51.125 1 95.94 203 ALA A N 1
ATOM 1654 C CA . ALA A 1 203 ? 4.492 -36.688 -50.094 1 95.94 203 ALA A CA 1
ATOM 1655 C C . ALA A 1 203 ? 5.848 -37.281 -49.688 1 95.94 203 ALA A C 1
ATOM 1657 O O . ALA A 1 203 ? 6.797 -36.531 -49.438 1 95.94 203 ALA A O 1
ATOM 1658 N N . SER A 1 204 ? 5.941 -38.562 -49.469 1 95.81 204 SER A N 1
ATOM 1659 C CA . SER A 1 204 ? 7.199 -39.188 -49.094 1 95.81 204 SER A CA 1
ATOM 1660 C C . SER A 1 204 ? 8.227 -39.125 -50.219 1 95.81 204 SER A C 1
ATOM 1662 O O . SER A 1 204 ? 9.422 -38.969 -49.969 1 95.81 204 SER A O 1
ATOM 1664 N N . SER A 1 205 ? 7.785 -39.219 -51.469 1 94.31 205 SER A N 1
ATOM 1665 C CA . SER A 1 205 ? 8.695 -39.094 -52.594 1 94.31 205 SER A CA 1
ATOM 1666 C C . SER A 1 205 ? 9.211 -37.656 -52.719 1 94.31 205 SER A C 1
ATOM 1668 O O . SER A 1 205 ? 10.383 -37.438 -53.031 1 94.31 205 SER A O 1
ATOM 1670 N N . ASP A 1 206 ? 8.352 -36.75 -52.531 1 93.88 206 ASP A N 1
ATOM 1671 C CA . ASP A 1 206 ? 8.758 -35.344 -52.531 1 93.88 206 ASP A CA 1
ATOM 1672 C C . ASP A 1 206 ? 9.805 -35.062 -51.469 1 93.88 206 ASP A C 1
ATOM 1674 O O . ASP A 1 206 ? 10.75 -34.312 -51.688 1 93.88 206 ASP A O 1
ATOM 1678 N N . PHE A 1 207 ? 9.641 -35.656 -50.344 1 94.19 207 PHE A N 1
ATOM 1679 C CA . PHE A 1 207 ? 10.586 -35.469 -49.25 1 94.19 207 PHE A CA 1
ATOM 1680 C C . PHE A 1 207 ? 11.953 -36.062 -49.625 1 94.19 207 PHE A C 1
ATOM 1682 O O . PHE A 1 207 ? 12.977 -35.406 -49.375 1 94.19 207 PHE A O 1
ATOM 1689 N N . MET A 1 208 ? 11.906 -37.219 -50.156 1 93 208 MET A N 1
ATOM 1690 C CA . MET A 1 208 ? 13.156 -37.875 -50.5 1 93 208 MET A CA 1
ATOM 1691 C C . MET A 1 208 ? 13.906 -37.094 -51.562 1 93 208 MET A C 1
ATOM 1693 O O . MET A 1 208 ? 15.125 -37.219 -51.688 1 93 208 MET A O 1
ATOM 1697 N N . SER A 1 209 ? 13.195 -36.281 -52.344 1 91.19 209 SER A N 1
ATOM 1698 C CA . SER A 1 209 ? 13.805 -35.531 -53.438 1 91.19 209 SER A CA 1
ATOM 1699 C C . SER A 1 209 ? 14.258 -34.156 -52.969 1 91.19 209 SER A C 1
ATOM 1701 O O . SER A 1 209 ? 14.867 -33.406 -53.75 1 91.19 209 SER A O 1
ATOM 1703 N N . GLU A 1 210 ? 14.031 -33.875 -51.75 1 91.38 210 GLU A N 1
ATOM 1704 C CA . GLU A 1 210 ? 14.469 -32.594 -51.25 1 91.38 210 GLU A CA 1
ATOM 1705 C C . GLU A 1 210 ? 15.992 -32.5 -51.219 1 91.38 210 GLU A C 1
ATOM 1707 O O . GLU A 1 210 ? 16.672 -33.469 -50.875 1 91.38 210 GLU A O 1
ATOM 1712 N N . THR A 1 211 ? 16.531 -31.344 -51.469 1 86.12 211 THR A N 1
ATOM 1713 C CA . THR A 1 211 ? 17.969 -31.188 -51.562 1 86.12 211 THR A CA 1
ATOM 1714 C C . THR A 1 211 ? 18.578 -30.641 -50.281 1 86.12 211 THR A C 1
ATOM 1716 O O . THR A 1 211 ? 19.703 -30.984 -49.906 1 86.12 211 THR A O 1
ATOM 1719 N N . THR A 1 212 ? 17.828 -29.766 -49.594 1 88.06 212 THR A N 1
ATOM 1720 C CA . THR A 1 212 ? 18.375 -29.172 -48.406 1 88.06 212 THR A CA 1
ATOM 1721 C C . THR A 1 212 ? 17.359 -29.203 -47.25 1 88.06 212 THR A C 1
ATOM 1723 O O . THR A 1 212 ? 16.922 -28.156 -46.781 1 88.06 212 THR A O 1
ATOM 1726 N N . PRO A 1 213 ? 17.156 -30.375 -46.75 1 90.81 213 PRO A N 1
ATOM 1727 C CA . PRO A 1 213 ? 16.156 -30.469 -45.656 1 90.81 213 PRO A CA 1
ATOM 1728 C C . PRO A 1 213 ? 16.703 -29.984 -44.312 1 90.81 213 PRO A C 1
ATOM 1730 O O . PRO A 1 213 ? 15.938 -29.562 -43.438 1 90.81 213 PRO A O 1
ATOM 1733 N N . PHE A 1 214 ? 17.953 -30.031 -44.188 1 91.69 214 PHE A N 1
ATOM 1734 C CA . PHE A 1 214 ? 18.562 -29.594 -42.906 1 91.69 214 PHE A CA 1
ATOM 1735 C C . PHE A 1 214 ? 19 -28.141 -43 1 91.69 214 PHE A C 1
ATOM 1737 O O . PHE A 1 214 ? 19.812 -27.781 -43.844 1 91.69 214 PHE A O 1
ATOM 1744 N N . ASP A 1 215 ? 18.359 -27.375 -42.125 1 90.19 215 ASP A N 1
ATOM 1745 C CA . ASP A 1 215 ? 18.75 -25.969 -41.938 1 90.19 215 ASP A CA 1
ATOM 1746 C C . ASP A 1 215 ? 18.906 -25.641 -40.469 1 90.19 215 ASP A C 1
ATOM 1748 O O . ASP A 1 215 ? 18.812 -26.531 -39.625 1 90.19 215 ASP A O 1
ATOM 1752 N N . GLU A 1 216 ? 19.188 -24.469 -40.219 1 85.81 216 GLU A N 1
ATOM 1753 C CA . GLU A 1 216 ? 19.438 -24.094 -38.844 1 85.81 216 GLU A CA 1
ATOM 1754 C C . GLU A 1 216 ? 18.203 -24.297 -37.969 1 85.81 216 GLU A C 1
ATOM 1756 O O . GLU A 1 216 ? 18.312 -24.75 -36.844 1 85.81 216 GLU A O 1
ATOM 1761 N N . GLU A 1 217 ? 17.141 -23.953 -38.5 1 85.69 217 GLU A N 1
ATOM 1762 C CA . GLU A 1 217 ? 15.906 -24.094 -37.75 1 85.69 217 GLU A CA 1
ATOM 1763 C C . GLU A 1 217 ? 15.539 -25.562 -37.531 1 85.69 217 GLU A C 1
ATOM 1765 O O . GLU A 1 217 ? 15.172 -25.969 -36.438 1 85.69 217 GLU A O 1
ATOM 1770 N N . SER A 1 218 ? 15.602 -26.297 -38.594 1 89 218 SER A N 1
ATOM 1771 C CA . SER A 1 218 ? 15.258 -27.719 -38.5 1 89 218 SER A CA 1
ATOM 1772 C C . SER A 1 218 ? 16.234 -28.469 -37.594 1 89 218 SER A C 1
ATOM 1774 O O . SER A 1 218 ? 15.836 -29.359 -36.875 1 89 218 SER A O 1
ATOM 1776 N N . LEU A 1 219 ? 17.422 -28.047 -37.656 1 88.19 219 LEU A N 1
ATOM 1777 C CA . LEU A 1 219 ? 18.422 -28.688 -36.812 1 88.19 219 LEU A CA 1
ATOM 1778 C C . LEU A 1 219 ? 18.188 -28.375 -35.344 1 88.19 219 LEU A C 1
ATOM 1780 O O . LEU A 1 219 ? 18.328 -29.25 -34.469 1 88.19 219 LEU A O 1
ATOM 1784 N N . THR A 1 220 ? 17.922 -27.141 -35.156 1 87.56 220 THR A N 1
ATOM 1785 C CA . THR A 1 220 ? 17.672 -26.734 -33.781 1 87.56 220 THR A CA 1
ATOM 1786 C C . THR A 1 220 ? 16.484 -27.5 -33.219 1 87.56 220 THR A C 1
ATOM 1788 O O . THR A 1 220 ? 16.547 -28.016 -32.094 1 87.56 220 THR A O 1
ATOM 1791 N N . SER A 1 221 ? 15.445 -27.656 -33.969 1 85.75 221 SER A N 1
ATOM 1792 C CA . SER A 1 221 ? 14.266 -28.391 -33.531 1 85.75 221 SER A CA 1
ATOM 1793 C C . SER A 1 221 ? 14.57 -29.859 -33.312 1 85.75 221 SER A C 1
ATOM 1795 O O . SER A 1 221 ? 14.07 -30.484 -32.375 1 85.75 221 SER A O 1
ATOM 1797 N N . CYS A 1 222 ? 15.312 -30.344 -34.125 1 88 222 CYS A N 1
ATOM 1798 C CA . CYS A 1 222 ? 15.664 -31.766 -34.062 1 88 222 CYS A CA 1
ATOM 1799 C C . CYS A 1 222 ? 16.516 -32.062 -32.844 1 88 222 CYS A C 1
ATOM 1801 O O . CYS A 1 222 ? 16.281 -33.031 -32.125 1 88 222 CYS A O 1
ATOM 1803 N N . ILE A 1 223 ? 17.438 -31.188 -32.594 1 86.12 223 ILE A N 1
ATOM 1804 C CA . ILE A 1 223 ? 18.328 -31.375 -31.438 1 86.12 223 ILE A CA 1
ATOM 1805 C C . ILE A 1 223 ? 17.531 -31.25 -30.141 1 86.12 223 ILE A C 1
ATOM 1807 O O . ILE A 1 223 ? 17.703 -32.031 -29.219 1 86.12 223 ILE A O 1
ATOM 1811 N N . LYS A 1 224 ? 16.719 -30.312 -30.141 1 82.31 224 LYS A N 1
ATOM 1812 C CA . LYS A 1 224 ? 15.891 -30.141 -28.953 1 82.31 224 LYS A CA 1
ATOM 1813 C C . LYS A 1 224 ? 14.969 -31.344 -28.75 1 82.31 224 LYS A C 1
ATOM 1815 O O . LYS A 1 224 ? 14.719 -31.75 -27.609 1 82.31 224 LYS A O 1
ATOM 1820 N N . GLY A 1 225 ? 14.445 -31.828 -29.812 1 80.5 225 GLY A N 1
ATOM 1821 C CA . GLY A 1 225 ? 13.617 -33.031 -29.734 1 80.5 225 GLY A CA 1
ATOM 1822 C C . GLY A 1 225 ? 14.359 -34.219 -29.188 1 80.5 225 GLY A C 1
ATOM 1823 O O . GLY A 1 225 ? 13.812 -35 -28.391 1 80.5 225 GLY A O 1
ATOM 1824 N N . LEU A 1 226 ? 15.555 -34.312 -29.5 1 82.5 226 LEU A N 1
ATOM 1825 C CA . LEU A 1 226 ? 16.375 -35.406 -29.047 1 82.5 226 LEU A CA 1
ATOM 1826 C C . LEU A 1 226 ? 16.688 -35.281 -27.547 1 82.5 226 LEU A C 1
ATOM 1828 O O . LEU A 1 226 ? 16.75 -36.281 -26.828 1 82.5 226 LEU A O 1
ATOM 1832 N N . LEU A 1 227 ? 16.859 -34.094 -27.188 1 76.88 227 LEU A N 1
ATOM 1833 C CA . LEU A 1 227 ? 17.188 -33.812 -25.781 1 76.88 227 LEU A CA 1
ATOM 1834 C C . LEU A 1 227 ? 16 -34.125 -24.875 1 76.88 227 LEU A C 1
ATOM 1836 O O . LEU A 1 227 ? 16.172 -34.438 -23.703 1 76.88 227 LEU A O 1
ATOM 1840 N N . THR A 1 228 ? 14.867 -34.031 -25.391 1 74.38 228 THR A N 1
ATOM 1841 C CA . THR A 1 228 ? 13.664 -34.312 -24.594 1 74.38 228 THR A CA 1
ATOM 1842 C C . THR A 1 228 ? 13.438 -35.812 -24.469 1 74.38 228 THR A C 1
ATOM 1844 O O . THR A 1 228 ? 12.82 -36.25 -23.5 1 74.38 228 THR A O 1
ATOM 1847 N N . GLU A 1 229 ? 14.031 -36.406 -25.438 1 70.38 229 GLU A N 1
ATOM 1848 C CA . GLU A 1 229 ? 13.875 -37.875 -25.406 1 70.38 229 GLU A CA 1
ATOM 1849 C C . GLU A 1 229 ? 14.938 -38.5 -24.516 1 70.38 229 GLU A C 1
ATOM 1851 O O . GLU A 1 229 ? 16.062 -38.031 -24.438 1 70.38 229 GLU A O 1
ATOM 1856 N N . ASP A 1 230 ? 14.758 -38.969 -23.359 1 63.31 230 ASP A N 1
ATOM 1857 C CA . ASP A 1 230 ? 15.695 -39.531 -22.391 1 63.31 230 ASP A CA 1
ATOM 1858 C C . ASP A 1 230 ? 16.484 -40.688 -23.016 1 63.31 230 ASP A C 1
ATOM 1860 O O . ASP A 1 230 ? 16.453 -41.812 -22.5 1 63.31 230 ASP A O 1
ATOM 1864 N N . ILE A 1 231 ? 17.188 -40.406 -24.188 1 64.44 231 ILE A N 1
ATOM 1865 C CA . ILE A 1 231 ? 17.859 -41.5 -24.906 1 64.44 231 ILE A CA 1
ATOM 1866 C C . ILE A 1 231 ? 19.375 -41.312 -24.797 1 64.44 231 ILE A C 1
ATOM 1868 O O . ILE A 1 231 ? 20.125 -42.281 -24.922 1 64.44 231 ILE A O 1
ATOM 1872 N N . LEU A 1 232 ? 19.688 -40.188 -24.516 1 72.81 232 LEU A N 1
ATOM 1873 C CA . LEU A 1 232 ? 21.094 -39.875 -24.766 1 72.81 232 LEU A CA 1
ATOM 1874 C C . LEU A 1 232 ? 21.891 -39.906 -23.469 1 72.81 232 LEU A C 1
ATOM 1876 O O . LEU A 1 232 ? 21.344 -39.656 -22.375 1 72.81 232 LEU A O 1
ATOM 1880 N N . SER A 1 233 ? 23.031 -40.406 -23.641 1 72.44 233 SER A N 1
ATOM 1881 C CA . SER A 1 233 ? 23.969 -40.312 -22.531 1 72.44 233 SER A CA 1
ATOM 1882 C C . SER A 1 233 ? 24.234 -38.875 -22.109 1 72.44 233 SER A C 1
ATOM 1884 O O . SER A 1 233 ? 23.969 -37.969 -22.875 1 72.44 233 SER A O 1
ATOM 1886 N N . ASP A 1 234 ? 24.656 -38.812 -20.969 1 70.38 234 ASP A N 1
ATOM 1887 C CA . ASP A 1 234 ? 24.922 -37.469 -20.438 1 70.38 234 ASP A CA 1
ATOM 1888 C C . ASP A 1 234 ? 25.953 -36.75 -21.297 1 70.38 234 ASP A C 1
ATOM 1890 O O . ASP A 1 234 ? 25.844 -35.531 -21.5 1 70.38 234 ASP A O 1
ATOM 1894 N N . GLU A 1 235 ? 26.875 -37.469 -21.766 1 70.81 235 GLU A N 1
ATOM 1895 C CA . GLU A 1 235 ? 27.922 -36.875 -22.578 1 70.81 235 GLU A CA 1
ATOM 1896 C C . GLU A 1 235 ? 27.359 -36.344 -23.906 1 70.81 235 GLU A C 1
ATOM 1898 O O . GLU A 1 235 ? 27.688 -35.25 -24.328 1 70.81 235 GLU A O 1
ATOM 1903 N N . LYS A 1 236 ? 26.578 -37.125 -24.484 1 78.81 236 LYS A N 1
ATOM 1904 C CA . LYS A 1 236 ? 26 -36.719 -25.766 1 78.81 236 LYS A CA 1
ATOM 1905 C C . LYS A 1 236 ? 25.016 -35.562 -25.609 1 78.81 236 LYS A C 1
ATOM 1907 O O . LYS A 1 236 ? 24.906 -34.719 -26.484 1 78.81 236 LYS A O 1
ATOM 1912 N N . GLN A 1 237 ? 24.297 -35.594 -24.547 1 79.5 237 GLN A N 1
ATOM 1913 C CA . GLN A 1 237 ? 23.391 -34.469 -24.281 1 79.5 237 GLN A CA 1
ATOM 1914 C C . GLN A 1 237 ? 24.172 -33.156 -24.172 1 79.5 237 GLN A C 1
ATOM 1916 O O . GLN A 1 237 ? 23.719 -32.125 -24.672 1 79.5 237 GLN A O 1
ATOM 1921 N N . ALA A 1 238 ? 25.297 -33.281 -23.531 1 74.06 238 ALA A N 1
ATOM 1922 C CA . ALA A 1 238 ? 26.125 -32.094 -23.375 1 74.06 238 ALA A CA 1
ATOM 1923 C C . ALA A 1 238 ? 26.609 -31.578 -24.734 1 74.06 238 ALA A C 1
ATOM 1925 O O . ALA A 1 238 ? 26.609 -30.359 -24.969 1 74.06 238 ALA A O 1
ATOM 1926 N N . ILE A 1 239 ? 26.969 -32.469 -25.578 1 77.12 239 ILE A N 1
ATOM 1927 C CA . ILE A 1 239 ? 27.453 -32.094 -26.906 1 77.12 239 ILE A CA 1
ATOM 1928 C C . ILE A 1 239 ? 26.312 -31.453 -27.703 1 77.12 239 ILE A C 1
ATOM 1930 O O . ILE A 1 239 ? 26.531 -30.453 -28.391 1 77.12 239 ILE A O 1
ATOM 1934 N N . LEU A 1 240 ? 25.203 -32 -27.609 1 83 240 LEU A N 1
ATOM 1935 C CA . LEU A 1 240 ? 24.047 -31.469 -28.328 1 83 240 LEU A CA 1
ATOM 1936 C C . LEU A 1 240 ? 23.703 -30.078 -27.828 1 83 240 LEU A C 1
ATOM 1938 O O . LEU A 1 240 ? 23.344 -29.203 -28.609 1 83 240 LEU A O 1
ATOM 1942 N N . ARG A 1 241 ? 23.812 -29.906 -26.578 1 81.56 241 ARG A N 1
ATOM 1943 C CA . ARG A 1 241 ? 23.547 -28.594 -26.016 1 81.56 241 ARG A CA 1
ATOM 1944 C C . ARG A 1 241 ? 24.578 -27.578 -26.484 1 81.56 241 ARG A C 1
ATOM 1946 O O . ARG A 1 241 ? 24.234 -26.406 -26.734 1 81.56 241 ARG A O 1
ATOM 1953 N N . ASP A 1 242 ? 25.734 -28 -26.625 1 74.31 242 ASP A N 1
ATOM 1954 C CA . ASP A 1 242 ? 26.797 -27.141 -27.156 1 74.31 242 ASP A CA 1
ATOM 1955 C C . ASP A 1 242 ? 26.5 -26.75 -28.609 1 74.31 242 ASP A C 1
ATOM 1957 O O . ASP A 1 242 ? 26.766 -25.625 -29.031 1 74.31 242 ASP A O 1
ATOM 1961 N N . PHE A 1 243 ? 26.016 -27.75 -29.312 1 79.94 243 PHE A N 1
ATOM 1962 C CA . PHE A 1 243 ? 25.656 -27.484 -30.703 1 79.94 243 PHE A CA 1
ATOM 1963 C C . PHE A 1 243 ? 24.594 -26.391 -30.797 1 79.94 243 PHE A C 1
ATOM 1965 O O . PHE A 1 243 ? 24.625 -25.578 -31.719 1 79.94 243 PHE A O 1
ATOM 1972 N N . LEU A 1 244 ? 23.703 -26.391 -29.875 1 82.38 244 LEU A N 1
ATOM 1973 C CA . LEU A 1 244 ? 22.594 -25.438 -29.891 1 82.38 244 LEU A CA 1
ATOM 1974 C C . LEU A 1 244 ? 23.094 -24.016 -29.641 1 82.38 244 LEU A C 1
ATOM 1976 O O . LEU A 1 244 ? 22.484 -23.047 -30.125 1 82.38 244 LEU A O 1
ATOM 1980 N N . GLU A 1 245 ? 24.188 -23.875 -29 1 75.44 245 GLU A N 1
ATOM 1981 C CA . GLU A 1 245 ? 24.703 -22.562 -28.641 1 75.44 245 GLU A CA 1
ATOM 1982 C C . GLU A 1 245 ? 25.609 -22 -29.734 1 75.44 245 GLU A C 1
ATOM 1984 O O . GLU A 1 245 ? 25.844 -20.797 -29.797 1 75.44 245 GLU A O 1
ATOM 1989 N N . SER A 1 246 ? 25.984 -22.922 -30.672 1 75.44 246 SER A N 1
ATOM 1990 C CA . SER A 1 246 ? 26.938 -22.5 -31.703 1 75.44 246 SER A CA 1
ATOM 1991 C C . SER A 1 246 ? 26.266 -22.438 -33.062 1 75.44 246 SER A C 1
ATOM 1993 O O . SER A 1 246 ? 25.922 -23.484 -33.656 1 75.44 246 SER A O 1
ATOM 1995 N N . GLU A 1 247 ? 26.219 -21.234 -33.594 1 79.06 247 GLU A N 1
ATOM 1996 C CA . GLU A 1 247 ? 25.641 -21.078 -34.938 1 79.06 247 GLU A CA 1
ATOM 1997 C C . GLU A 1 247 ? 26.531 -21.672 -36 1 79.06 247 GLU A C 1
ATOM 1999 O O . GLU A 1 247 ? 26.047 -22.234 -36.969 1 79.06 247 GLU A O 1
ATOM 2004 N N . VAL A 1 248 ? 27.75 -21.562 -35.812 1 74.62 248 VAL A N 1
ATOM 2005 C CA . VAL A 1 248 ? 28.703 -22.094 -36.781 1 74.62 248 VAL A CA 1
ATOM 2006 C C . VAL A 1 248 ? 28.625 -23.625 -36.812 1 74.62 248 VAL A C 1
ATOM 2008 O O . VAL A 1 248 ? 28.641 -24.219 -37.906 1 74.62 248 VAL A O 1
ATOM 2011 N N . ALA A 1 249 ? 28.531 -24.172 -35.688 1 80.75 249 ALA A N 1
ATOM 2012 C CA . ALA A 1 249 ? 28.406 -25.625 -35.625 1 80.75 249 ALA A CA 1
ATOM 2013 C C . ALA A 1 249 ? 27.125 -26.109 -36.281 1 80.75 249 ALA A C 1
ATOM 2015 O O . ALA A 1 249 ? 27.141 -27.125 -37 1 80.75 249 ALA A O 1
ATOM 2016 N N . LYS A 1 250 ? 26.094 -25.422 -36.156 1 86.44 250 LYS A N 1
ATOM 2017 C CA . LYS A 1 250 ? 24.812 -25.797 -36.75 1 86.44 250 LYS A CA 1
ATOM 2018 C C . LYS A 1 250 ? 24.875 -25.766 -38.281 1 86.44 250 LYS A C 1
ATOM 2020 O O . LYS A 1 250 ? 24.344 -26.656 -38.938 1 86.44 250 LYS A O 1
ATOM 2025 N N . ALA A 1 251 ? 25.578 -24.781 -38.75 1 83.06 251 ALA A N 1
ATOM 2026 C CA . ALA A 1 251 ? 25.672 -24.625 -40.188 1 83.06 251 ALA A CA 1
ATOM 2027 C C . ALA A 1 251 ? 26.5 -25.75 -40.812 1 83.06 251 ALA A C 1
ATOM 2029 O O . ALA A 1 251 ? 26.156 -26.297 -41.844 1 83.06 251 ALA A O 1
ATOM 2030 N N . GLU A 1 252 ? 27.547 -26.078 -40.156 1 81.81 252 GLU A N 1
ATOM 2031 C CA . GLU A 1 252 ? 28.406 -27.156 -40.625 1 81.81 252 GLU A CA 1
ATOM 2032 C C . GLU A 1 252 ? 27.688 -28.5 -40.594 1 81.81 252 GLU A C 1
ATOM 2034 O O . GLU A 1 252 ? 27.812 -29.312 -41.5 1 81.81 252 GLU A O 1
ATOM 2039 N N . ILE A 1 253 ? 27.062 -28.688 -39.562 1 85.75 253 ILE A N 1
ATOM 2040 C CA . ILE A 1 253 ? 26.344 -29.953 -39.375 1 85.75 253 ILE A CA 1
ATOM 2041 C C . ILE A 1 253 ? 25.234 -30.062 -40.438 1 85.75 253 ILE A C 1
ATOM 2043 O O . ILE A 1 253 ? 25.031 -31.141 -41 1 85.75 253 ILE A O 1
ATOM 2047 N N . ALA A 1 254 ? 24.562 -28.953 -40.688 1 88.5 254 ALA A N 1
ATOM 2048 C CA . ALA A 1 254 ? 23.5 -28.953 -41.719 1 88.5 254 ALA A CA 1
ATOM 2049 C C . ALA A 1 254 ? 24.047 -29.344 -43.062 1 88.5 254 ALA A C 1
ATOM 2051 O O . ALA A 1 254 ? 23.406 -30.109 -43.812 1 88.5 254 ALA A O 1
ATOM 2052 N N . ASP A 1 255 ? 25.188 -28.891 -43.375 1 84.06 255 ASP A N 1
ATOM 2053 C CA . ASP A 1 255 ? 25.797 -29.172 -44.656 1 84.06 255 ASP A CA 1
ATOM 2054 C C . ASP A 1 255 ? 26.156 -30.656 -44.781 1 84.06 255 ASP A C 1
ATOM 2056 O O . ASP A 1 255 ? 25.906 -31.281 -45.812 1 84.06 255 ASP A O 1
ATOM 2060 N N . VAL A 1 256 ? 26.719 -31.125 -43.781 1 83.75 256 VAL A N 1
ATOM 2061 C CA . VAL A 1 256 ? 27.125 -32.531 -43.781 1 83.75 256 VAL A CA 1
ATOM 2062 C C . VAL A 1 256 ? 25.875 -33.406 -43.875 1 83.75 256 VAL A C 1
ATOM 2064 O O . VAL A 1 256 ? 25.875 -34.406 -44.656 1 83.75 256 VAL A O 1
ATOM 2067 N N . LEU A 1 257 ? 24.891 -33.125 -43.188 1 90.5 257 LEU A N 1
ATOM 2068 C CA . LEU A 1 257 ? 23.672 -33.938 -43.188 1 90.5 257 LEU A CA 1
ATOM 2069 C C . LEU A 1 257 ? 22.938 -33.844 -44.5 1 90.5 257 LEU A C 1
ATOM 2071 O O . LEU A 1 257 ? 22.312 -34.812 -44.969 1 90.5 257 LEU A O 1
ATOM 2075 N N . ASN A 1 258 ? 23.016 -32.625 -45.125 1 90 258 ASN A N 1
ATOM 2076 C CA . ASN A 1 258 ? 22.422 -32.5 -46.438 1 90 258 ASN A CA 1
ATOM 2077 C C . ASN A 1 258 ? 23.172 -33.312 -47.469 1 90 258 ASN A C 1
ATOM 2079 O O . ASN A 1 258 ? 22.547 -33.844 -48.406 1 90 258 ASN A O 1
ATOM 2083 N N . MET A 1 259 ? 24.422 -33.406 -47.281 1 85.56 259 MET A N 1
ATOM 2084 C CA . MET A 1 259 ? 25.219 -34.25 -48.188 1 85.56 259 MET A CA 1
ATOM 2085 C C . MET A 1 259 ? 24.812 -35.719 -48.031 1 85.56 259 MET A C 1
ATOM 2087 O O . MET A 1 259 ? 24.688 -36.438 -49 1 85.56 259 MET A O 1
ATOM 2091 N N . ARG A 1 260 ? 24.656 -36.031 -46.844 1 87.94 260 ARG A N 1
ATOM 2092 C CA . ARG A 1 260 ? 24.234 -37.406 -46.562 1 87.94 260 ARG A CA 1
ATOM 2093 C C . ARG A 1 260 ? 22.828 -37.656 -47.125 1 87.94 260 ARG A C 1
ATOM 2095 O O . ARG A 1 260 ? 22.547 -38.75 -47.625 1 87.94 260 ARG A O 1
ATOM 2102 N N . PHE A 1 261 ? 22 -36.688 -47 1 91.69 261 PHE A N 1
ATOM 2103 C CA . PHE A 1 261 ? 20.609 -36.844 -47.438 1 91.69 261 PHE A CA 1
ATOM 2104 C C . PHE A 1 261 ? 20.547 -36.969 -48.969 1 91.69 261 PHE A C 1
ATOM 2106 O O . PHE A 1 261 ? 19.688 -37.688 -49.5 1 91.69 261 PHE A O 1
ATOM 2113 N N . SER A 1 262 ? 21.438 -36.281 -49.656 1 88.75 262 SER A N 1
ATOM 2114 C CA . SER A 1 262 ? 21.469 -36.375 -51.125 1 88.75 262 SER A CA 1
ATOM 2115 C C . SER A 1 262 ? 21.812 -37.812 -51.562 1 88.75 262 SER A C 1
ATOM 2117 O O . SER A 1 262 ? 21.406 -38.219 -52.656 1 88.75 262 SER A O 1
ATOM 2119 N N . GLY A 1 263 ? 22.5 -38.562 -50.781 1 87.81 263 GLY A N 1
ATOM 2120 C CA . GLY A 1 263 ? 22.828 -39.969 -51.062 1 87.81 263 GLY A CA 1
ATOM 2121 C C . GLY A 1 263 ? 21.984 -40.938 -50.281 1 87.81 263 GLY A C 1
ATOM 2122 O O . GLY A 1 263 ? 22.484 -42 -49.875 1 87.81 263 GLY A O 1
ATOM 2123 N N . LEU A 1 264 ? 20.766 -40.625 -50.031 1 90.44 264 LEU A N 1
ATOM 2124 C CA . LEU A 1 264 ? 19.891 -41.406 -49.125 1 90.44 264 LEU A CA 1
ATOM 2125 C C . LEU A 1 264 ? 19.672 -42.812 -49.688 1 90.44 264 LEU A C 1
ATOM 2127 O O . LEU A 1 264 ? 19.578 -43.781 -48.906 1 90.44 264 LEU A O 1
ATOM 2131 N N . LYS A 1 265 ? 19.641 -43.031 -51 1 88.94 265 LYS A N 1
ATOM 2132 C CA . LYS A 1 265 ? 19.375 -44.312 -51.594 1 88.94 265 LYS A CA 1
ATOM 2133 C C . LYS A 1 265 ? 20.531 -45.281 -51.344 1 88.94 265 LYS A C 1
ATOM 2135 O O . LYS A 1 265 ? 20.328 -46.5 -51.312 1 88.94 265 LYS A O 1
ATOM 2140 N N . GLN A 1 266 ? 21.734 -44.719 -51.125 1 87.75 266 GLN A N 1
ATOM 2141 C CA . GLN A 1 266 ? 22.906 -45.562 -50.906 1 87.75 266 GLN A CA 1
ATOM 2142 C C . GLN A 1 266 ? 23.359 -45.469 -49.438 1 87.75 266 GLN A C 1
ATOM 2144 O O . GLN A 1 266 ? 24.5 -45.812 -49.125 1 87.75 266 GLN A O 1
ATOM 2149 N N . TRP A 1 267 ? 22.359 -45.031 -48.688 1 89.5 267 TRP A N 1
ATOM 2150 C CA . TRP A 1 267 ? 22.703 -44.844 -47.25 1 89.5 267 TRP A CA 1
ATOM 2151 C C . TRP A 1 267 ? 22.938 -46.219 -46.594 1 89.5 267 TRP A C 1
ATOM 2153 O O . TRP A 1 267 ? 22.266 -47.188 -46.906 1 89.5 267 TRP A O 1
ATOM 2163 N N . HIS A 1 268 ? 23.953 -46.281 -45.719 1 88.12 268 HIS A N 1
ATOM 2164 C CA . HIS A 1 268 ? 24.219 -47.438 -44.844 1 88.12 268 HIS A CA 1
ATOM 2165 C C . HIS A 1 268 ? 24.75 -47 -43.5 1 88.12 268 HIS A C 1
ATOM 2167 O O . HIS A 1 268 ? 25.234 -45.875 -43.344 1 88.12 268 HIS A O 1
ATOM 2173 N N . TRP A 1 269 ? 24.531 -47.844 -42.531 1 88 269 TRP A N 1
ATOM 2174 C CA . TRP A 1 269 ? 25.047 -47.531 -41.188 1 88 269 TRP A CA 1
ATOM 2175 C C . TRP A 1 269 ? 26.562 -47.375 -41.219 1 88 269 TRP A C 1
ATOM 2177 O O . TRP A 1 269 ? 27.281 -48.219 -41.812 1 88 269 TRP A O 1
ATOM 2187 N N . ASP A 1 270 ? 27 -46.312 -40.781 1 82.56 270 ASP A N 1
ATOM 2188 C CA . ASP A 1 270 ? 28.422 -46.125 -40.562 1 82.56 270 ASP A CA 1
ATOM 2189 C C . ASP A 1 270 ? 28.828 -46.469 -39.125 1 82.56 270 ASP A C 1
ATOM 2191 O O . ASP A 1 270 ? 29.078 -45.562 -38.344 1 82.56 270 ASP A O 1
ATOM 2195 N N . ALA A 1 271 ? 28.75 -47.719 -38.688 1 82.75 271 ALA A N 1
ATOM 2196 C CA . ALA A 1 271 ? 28.969 -48.125 -37.281 1 82.75 271 ALA A CA 1
ATOM 2197 C C . ALA A 1 271 ? 30.406 -48.625 -37.094 1 82.75 271 ALA A C 1
ATOM 2199 O O . ALA A 1 271 ? 30.812 -48.906 -35.969 1 82.75 271 ALA A O 1
ATOM 2200 N N . GLY A 1 272 ? 31.312 -48.594 -38.125 1 78.06 272 GLY A N 1
ATOM 2201 C CA . GLY A 1 272 ? 32.688 -49.031 -38 1 78.06 272 GLY A CA 1
ATOM 2202 C C . GLY A 1 272 ? 32.812 -50.531 -37.812 1 78.06 272 GLY A C 1
ATOM 2203 O O . GLY A 1 272 ? 31.812 -51.25 -37.906 1 78.06 272 GLY A O 1
ATOM 2204 N N . GLU A 1 273 ? 34 -50.969 -37.406 1 82.31 273 GLU A N 1
ATOM 2205 C CA . GLU A 1 273 ? 34.281 -52.406 -37.219 1 82.31 273 GLU A CA 1
ATOM 2206 C C . GLU A 1 273 ? 33.656 -52.938 -35.938 1 82.31 273 GLU A C 1
ATOM 2208 O O . GLU A 1 273 ? 33.344 -54.125 -35.844 1 82.31 273 GLU A O 1
ATOM 2213 N N . ASN A 1 274 ? 33.438 -52.031 -35.062 1 86.94 274 ASN A N 1
ATOM 2214 C CA . ASN A 1 274 ? 32.938 -52.438 -33.75 1 86.94 274 ASN A CA 1
ATOM 2215 C C . ASN A 1 274 ? 31.422 -52.312 -33.656 1 86.94 274 ASN A C 1
ATOM 2217 O O . ASN A 1 274 ? 30.812 -52.688 -32.656 1 86.94 274 ASN A O 1
ATOM 2221 N N . GLY A 1 275 ? 30.766 -51.906 -34.688 1 88.5 275 GLY A N 1
ATOM 2222 C CA . GLY A 1 275 ? 29.312 -51.781 -34.688 1 88.5 275 GLY A CA 1
ATOM 2223 C C . GLY A 1 275 ? 28.797 -50.75 -33.719 1 88.5 275 GLY A C 1
ATOM 2224 O O . GLY A 1 275 ? 29.562 -49.906 -33.25 1 88.5 275 GLY A O 1
ATOM 2225 N N . ILE A 1 276 ? 27.5 -50.719 -33.5 1 88.88 276 ILE A N 1
ATOM 2226 C CA . ILE A 1 276 ? 26.859 -49.781 -32.594 1 88.88 276 ILE A CA 1
ATOM 2227 C C . ILE A 1 276 ? 26.812 -50.375 -31.172 1 88.88 276 ILE A C 1
ATOM 2229 O O . ILE A 1 276 ? 26.219 -51.438 -30.969 1 88.88 276 ILE A O 1
ATOM 2233 N N . ARG A 1 277 ? 27.344 -49.688 -30.328 1 86.5 277 ARG A N 1
ATOM 2234 C CA . ARG A 1 277 ? 27.359 -50.156 -28.938 1 86.5 277 ARG A CA 1
ATOM 2235 C C . ARG A 1 277 ? 25.984 -50.062 -28.312 1 86.5 277 ARG A C 1
ATOM 2237 O O . ARG A 1 277 ? 25.266 -49.094 -28.5 1 86.5 277 ARG A O 1
ATOM 2244 N N . VAL A 1 278 ? 25.578 -51.156 -27.641 1 86.38 278 VAL A N 1
ATOM 2245 C CA . VAL A 1 278 ? 24.281 -51.219 -26.984 1 86.38 278 VAL A CA 1
ATOM 2246 C C . VAL A 1 278 ? 24.469 -51.344 -25.469 1 86.38 278 VAL A C 1
ATOM 2248 O O . VAL A 1 278 ? 25.328 -52.125 -25.016 1 86.38 278 VAL A O 1
ATOM 2251 N N . MET A 1 279 ? 23.75 -50.469 -24.734 1 81.75 279 MET A N 1
ATOM 2252 C CA . MET A 1 279 ? 23.891 -50.469 -23.281 1 81.75 279 MET A CA 1
ATOM 2253 C C . MET A 1 279 ? 22.516 -50.375 -22.609 1 81.75 279 MET A C 1
ATOM 2255 O O . MET A 1 279 ? 21.625 -49.688 -23.094 1 81.75 279 MET A O 1
ATOM 2259 N N . PRO A 1 280 ? 22.312 -51.062 -21.5 1 79.25 280 PRO A N 1
ATOM 2260 C CA . PRO A 1 280 ? 21.094 -50.906 -20.703 1 79.25 280 PRO A CA 1
ATOM 2261 C C . PRO A 1 280 ? 21.125 -49.594 -19.891 1 79.25 280 PRO A C 1
ATOM 2263 O O . PRO A 1 280 ? 22.172 -49.25 -19.328 1 79.25 280 PRO A O 1
ATOM 2266 N N . ARG A 1 281 ? 20.062 -48.875 -19.922 1 73.56 281 ARG A N 1
ATOM 2267 C CA . ARG A 1 281 ? 19.953 -47.656 -19.156 1 73.56 281 ARG A CA 1
ATOM 2268 C C . ARG A 1 281 ? 18.625 -47.594 -18.406 1 73.56 281 ARG A C 1
ATOM 2270 O O . ARG A 1 281 ? 17.609 -48.094 -18.906 1 73.56 281 ARG A O 1
ATOM 2277 N N . ALA A 1 282 ? 18.75 -47.062 -17.203 1 67.75 282 ALA A N 1
ATOM 2278 C CA . ALA A 1 282 ? 17.531 -46.938 -16.391 1 67.75 282 ALA A CA 1
ATOM 2279 C C . ALA A 1 282 ? 16.75 -45.688 -16.766 1 67.75 282 ALA A C 1
ATOM 2281 O O . ALA A 1 282 ? 17.328 -44.625 -16.969 1 67.75 282 ALA A O 1
ATOM 2282 N N . GLY A 1 283 ? 15.477 -45.844 -16.969 1 62.62 283 GLY A N 1
ATOM 2283 C CA . GLY A 1 283 ? 14.602 -44.688 -17.156 1 62.62 283 GLY A CA 1
ATOM 2284 C C . GLY A 1 283 ? 14.195 -44.031 -15.859 1 62.62 283 GLY A C 1
ATOM 2285 O O . GLY A 1 283 ? 14.656 -44.406 -14.789 1 62.62 283 GLY A O 1
ATOM 2286 N N . LEU A 1 284 ? 13.391 -42.969 -15.922 1 59.53 284 LEU A N 1
ATOM 2287 C CA . LEU A 1 284 ? 12.945 -42.188 -14.766 1 59.53 284 LEU A CA 1
ATOM 2288 C C . LEU A 1 284 ? 12.164 -43.062 -13.797 1 59.53 284 LEU A C 1
ATOM 2290 O O . LEU A 1 284 ? 12.219 -42.844 -12.578 1 59.53 284 LEU A O 1
ATOM 2294 N N . ASN A 1 285 ? 11.492 -44.031 -14.414 1 58.62 285 ASN A N 1
ATOM 2295 C CA . ASN A 1 285 ? 10.68 -44.906 -13.578 1 58.62 285 ASN A CA 1
ATOM 2296 C C . ASN A 1 285 ? 11.477 -46.094 -13.055 1 58.62 285 ASN A C 1
ATOM 2298 O O . ASN A 1 285 ? 10.922 -47 -12.414 1 58.62 285 ASN A O 1
ATOM 2302 N N . GLY A 1 286 ? 12.727 -46.094 -13.352 1 61.97 286 GLY A N 1
ATOM 2303 C CA . GLY A 1 286 ? 13.586 -47.156 -12.844 1 61.97 286 GLY A CA 1
ATOM 2304 C C . GLY A 1 286 ? 13.664 -48.375 -13.758 1 61.97 286 GLY A C 1
ATOM 2305 O O . GLY A 1 286 ? 14.453 -49.281 -13.523 1 61.97 286 GLY A O 1
ATOM 2306 N N . LYS A 1 287 ? 12.867 -48.312 -14.828 1 68.12 287 LYS A N 1
ATOM 2307 C CA . LYS A 1 287 ? 12.906 -49.438 -15.766 1 68.12 287 LYS A CA 1
ATOM 2308 C C . LYS A 1 287 ? 14.086 -49.312 -16.719 1 68.12 287 LYS A C 1
ATOM 2310 O O . LYS A 1 287 ? 14.375 -48.219 -17.219 1 68.12 287 LYS A O 1
ATOM 2315 N N . TYR A 1 288 ? 14.758 -50.406 -16.812 1 71.38 288 TYR A N 1
ATOM 2316 C CA . TYR A 1 288 ? 15.914 -50.438 -17.703 1 71.38 288 TYR A CA 1
ATOM 2317 C C . TYR A 1 288 ? 15.508 -50.719 -19.125 1 71.38 288 TYR A C 1
ATOM 2319 O O . TYR A 1 288 ? 14.641 -51.562 -19.375 1 71.38 288 TYR A O 1
ATOM 2327 N N . ARG A 1 289 ? 16 -49.969 -19.938 1 75.56 289 ARG A N 1
ATOM 2328 C CA . ARG A 1 289 ? 15.812 -50.219 -21.375 1 75.56 289 ARG A CA 1
ATOM 2329 C C . ARG A 1 289 ? 17.156 -50.25 -22.094 1 75.56 289 ARG A C 1
ATOM 2331 O O . ARG A 1 289 ? 18.141 -49.688 -21.625 1 75.56 289 ARG A O 1
ATOM 2338 N N . ILE A 1 290 ? 17.188 -51.031 -23.125 1 79.25 290 ILE A N 1
ATOM 2339 C CA . ILE A 1 290 ? 18.422 -51.188 -23.891 1 79.25 290 ILE A CA 1
ATOM 2340 C C . ILE A 1 290 ? 18.484 -50.094 -24.953 1 79.25 290 ILE A C 1
ATOM 2342 O O . ILE A 1 290 ? 17.578 -49.969 -25.781 1 79.25 290 ILE A O 1
ATOM 2346 N N . TRP A 1 291 ? 19.547 -49.375 -24.859 1 78.5 291 TRP A N 1
ATOM 2347 C CA . TRP A 1 291 ? 19.703 -48.25 -25.781 1 78.5 291 TRP A CA 1
ATOM 2348 C C . TRP A 1 291 ? 20.891 -48.469 -26.703 1 78.5 291 TRP A C 1
ATOM 2350 O O . TRP A 1 291 ? 21.906 -49.031 -26.281 1 78.5 291 TRP A O 1
ATOM 2360 N N . ALA A 1 292 ? 20.719 -48 -27.875 1 80.31 292 ALA A N 1
ATOM 2361 C CA . ALA A 1 292 ? 21.828 -48.031 -28.812 1 80.31 292 ALA A CA 1
ATOM 2362 C C . ALA A 1 292 ? 22.594 -46.688 -28.797 1 80.31 292 ALA A C 1
ATOM 2364 O O . ALA A 1 292 ? 21.984 -45.625 -28.875 1 80.31 292 ALA A O 1
ATOM 2365 N N . ASP A 1 293 ? 23.828 -46.781 -28.562 1 79.31 293 ASP A N 1
ATOM 2366 C CA . ASP A 1 293 ? 24.688 -45.594 -28.516 1 79.31 293 ASP A CA 1
ATOM 2367 C C . ASP A 1 293 ? 25.312 -45.312 -29.875 1 79.31 293 ASP A C 1
ATOM 2369 O O . ASP A 1 293 ? 26.5 -45.594 -30.094 1 79.31 293 ASP A O 1
ATOM 2373 N N . ASP A 1 294 ? 24.531 -44.719 -30.688 1 78.81 294 ASP A N 1
ATOM 2374 C CA . ASP A 1 294 ? 24.969 -44.406 -32.062 1 78.81 294 ASP A CA 1
ATOM 2375 C C . ASP A 1 294 ? 25.688 -43.062 -32.125 1 78.81 294 ASP A C 1
ATOM 2377 O O . ASP A 1 294 ? 25.75 -42.344 -31.109 1 78.81 294 ASP A O 1
ATOM 2381 N N . ASP A 1 295 ? 26.25 -42.844 -33.25 1 83 295 ASP A N 1
ATOM 2382 C CA . ASP A 1 295 ? 26.906 -41.562 -33.5 1 83 295 ASP A CA 1
ATOM 2383 C C . ASP A 1 295 ? 25.906 -40.406 -33.531 1 83 295 ASP A C 1
ATOM 2385 O O . ASP A 1 295 ? 24.781 -40.562 -34 1 83 295 ASP A O 1
ATOM 2389 N N . ILE A 1 296 ? 26.375 -39.281 -33.125 1 84.88 296 ILE A N 1
ATOM 2390 C CA . ILE A 1 296 ? 25.484 -38.156 -32.906 1 84.88 296 ILE A CA 1
ATOM 2391 C C . ILE A 1 296 ? 24.922 -37.656 -34.25 1 84.88 296 ILE A C 1
ATOM 2393 O O . ILE A 1 296 ? 23.75 -37.312 -34.344 1 84.88 296 ILE A O 1
ATOM 2397 N N . LEU A 1 297 ? 25.781 -37.531 -35.219 1 84.38 297 LEU A N 1
ATOM 2398 C CA . LEU A 1 297 ? 25.328 -37.031 -36.531 1 84.38 297 LEU A CA 1
ATOM 2399 C C . LEU A 1 297 ? 24.359 -38 -37.156 1 84.38 297 LEU A C 1
ATOM 2401 O O . LEU A 1 297 ? 23.375 -37.562 -37.812 1 84.38 297 LEU A O 1
ATOM 2405 N N . GLN A 1 298 ? 24.641 -39.219 -36.969 1 86.25 298 GLN A N 1
ATOM 2406 C CA . GLN A 1 298 ? 23.734 -40.25 -37.5 1 86.25 298 GLN A CA 1
ATOM 2407 C C . GLN A 1 298 ? 22.391 -40.188 -36.75 1 86.25 298 GLN A C 1
ATOM 2409 O O . GLN A 1 298 ? 21.328 -40.375 -37.375 1 86.25 298 GLN A O 1
ATOM 2414 N N . MET A 1 299 ? 22.422 -40 -35.562 1 87.56 299 MET A N 1
ATOM 2415 C CA . MET A 1 299 ? 21.219 -39.906 -34.75 1 87.56 299 MET A CA 1
ATOM 2416 C C . MET A 1 299 ? 20.344 -38.75 -35.188 1 87.56 299 MET A C 1
ATOM 2418 O O . MET A 1 299 ? 19.125 -38.875 -35.312 1 87.56 299 MET A O 1
ATOM 2422 N N . ILE A 1 300 ? 21.047 -37.625 -35.406 1 88.44 300 ILE A N 1
ATOM 2423 C CA . ILE A 1 300 ? 20.328 -36.438 -35.875 1 88.44 300 ILE A CA 1
ATOM 2424 C C . ILE A 1 300 ? 19.688 -36.688 -37.25 1 88.44 300 ILE A C 1
ATOM 2426 O O . ILE A 1 300 ? 18.547 -36.312 -37.469 1 88.44 300 ILE A O 1
ATOM 2430 N N . PHE A 1 301 ? 20.453 -37.344 -38.031 1 89.94 301 PHE A N 1
ATOM 2431 C CA . PHE A 1 301 ? 20.047 -37.625 -39.406 1 89.94 301 PHE A CA 1
ATOM 2432 C C . PHE A 1 301 ? 18.797 -38.5 -39.406 1 89.94 301 PHE A C 1
ATOM 2434 O O . PHE A 1 301 ? 17.797 -38.125 -40.031 1 89.94 301 PHE A O 1
ATOM 2441 N N . VAL A 1 302 ? 18.797 -39.562 -38.719 1 89.94 302 VAL A N 1
ATOM 2442 C CA . VAL A 1 302 ? 17.688 -40.5 -38.719 1 89.94 302 VAL A CA 1
ATOM 2443 C C . VAL A 1 302 ? 16.5 -39.906 -37.938 1 89.94 302 VAL A C 1
ATOM 2445 O O . VAL A 1 302 ? 15.344 -40.156 -38.312 1 89.94 302 VAL A O 1
ATOM 2448 N N . GLN A 1 303 ? 16.797 -39.219 -36.938 1 90.06 303 GLN A N 1
ATOM 2449 C CA . GLN A 1 303 ? 15.734 -38.594 -36.188 1 90.06 303 GLN A CA 1
ATOM 2450 C C . GLN A 1 303 ? 14.938 -37.594 -37.062 1 90.06 303 GLN A C 1
ATOM 2452 O O . GLN A 1 303 ? 13.711 -37.594 -37 1 90.06 303 GLN A O 1
ATOM 2457 N N . TYR A 1 304 ? 15.656 -36.844 -37.781 1 91.75 304 TYR A N 1
ATOM 2458 C CA . TYR A 1 304 ? 14.984 -35.875 -38.625 1 91.75 304 TYR A CA 1
ATOM 2459 C C . TYR A 1 304 ? 14.125 -36.594 -39.688 1 91.75 304 TYR A C 1
ATOM 2461 O O . TYR A 1 304 ? 12.984 -36.156 -39.938 1 91.75 304 TYR A O 1
ATOM 2469 N N . ILE A 1 305 ? 14.648 -37.562 -40.25 1 92.94 305 ILE A N 1
ATOM 2470 C CA . ILE A 1 305 ? 13.898 -38.344 -41.25 1 92.94 305 ILE A CA 1
ATOM 2471 C C . ILE A 1 305 ? 12.641 -38.938 -40.594 1 92.94 305 ILE A C 1
ATOM 2473 O O . ILE A 1 305 ? 11.547 -38.812 -41.156 1 92.94 305 ILE A O 1
ATOM 2477 N N . GLY A 1 306 ? 12.828 -39.531 -39.469 1 92.31 306 GLY A N 1
ATOM 2478 C CA . GLY A 1 306 ? 11.695 -40.094 -38.75 1 92.31 306 GLY A CA 1
ATOM 2479 C C . GLY A 1 306 ? 10.617 -39.062 -38.438 1 92.31 306 GLY A C 1
ATOM 2480 O O . GLY A 1 306 ? 9.43 -39.312 -38.656 1 92.31 306 GLY A O 1
ATOM 2481 N N . VAL A 1 307 ? 11.008 -37.969 -38 1 92.31 307 VAL A N 1
ATOM 2482 C CA . VAL A 1 307 ? 10.07 -36.938 -37.594 1 92.31 307 VAL A CA 1
ATOM 2483 C C . VAL A 1 307 ? 9.312 -36.406 -38.812 1 92.31 307 VAL A C 1
ATOM 2485 O O . VAL A 1 307 ? 8.086 -36.25 -38.75 1 92.31 307 VAL A O 1
ATOM 2488 N N . LYS A 1 308 ? 10.008 -36.156 -39.875 1 93.5 308 LYS A N 1
ATOM 2489 C CA . LYS A 1 308 ? 9.383 -35.656 -41.094 1 93.5 308 LYS A CA 1
ATOM 2490 C C . LYS A 1 308 ? 8.383 -36.656 -41.625 1 93.5 308 LYS A C 1
ATOM 2492 O O . LYS A 1 308 ? 7.309 -36.281 -42.125 1 93.5 308 LYS A O 1
ATOM 2497 N N . LEU A 1 309 ? 8.727 -37.844 -41.594 1 94.81 309 LEU A N 1
ATOM 2498 C CA . LEU A 1 309 ? 7.797 -38.875 -42.062 1 94.81 309 LEU A CA 1
ATOM 2499 C C . LEU A 1 309 ? 6.578 -38.969 -41.156 1 94.81 309 LEU A C 1
ATOM 2501 O O . LEU A 1 309 ? 5.461 -39.219 -41.625 1 94.81 309 LEU A O 1
ATOM 2505 N N . CYS A 1 310 ? 6.797 -38.875 -39.906 1 93.88 310 CYS A N 1
ATOM 2506 C CA . CYS A 1 310 ? 5.672 -38.844 -38.969 1 93.88 310 CYS A CA 1
ATOM 2507 C C . CYS A 1 310 ? 4.742 -37.688 -39.312 1 93.88 310 CYS A C 1
ATOM 2509 O O . CYS A 1 310 ? 3.52 -37.812 -39.25 1 93.88 310 CYS A O 1
ATOM 2511 N N . ASN A 1 311 ? 5.348 -36.562 -39.688 1 92.94 311 ASN A N 1
ATOM 2512 C CA . ASN A 1 311 ? 4.566 -35.375 -40.031 1 92.94 311 ASN A CA 1
ATOM 2513 C C . ASN A 1 311 ? 3.697 -35.625 -41.281 1 92.94 311 ASN A C 1
ATOM 2515 O O . ASN A 1 311 ? 2.635 -35.031 -41.406 1 92.94 311 ASN A O 1
ATOM 2519 N N . ILE A 1 312 ? 4.176 -36.406 -42.031 1 94 312 ILE A N 1
ATOM 2520 C CA . ILE A 1 312 ? 3.475 -36.719 -43.281 1 94 312 ILE A CA 1
ATOM 2521 C C . ILE A 1 312 ? 2.355 -37.719 -43 1 94 312 ILE A C 1
ATOM 2523 O O . ILE A 1 312 ? 1.224 -37.531 -43.469 1 94 312 ILE A O 1
ATOM 2527 N N . ILE A 1 313 ? 2.594 -38.688 -42.219 1 95.31 313 ILE A N 1
ATOM 2528 C CA . ILE A 1 313 ? 1.674 -39.812 -42.094 1 95.31 313 ILE A CA 1
ATOM 2529 C C . ILE A 1 313 ? 0.547 -39.438 -41.125 1 95.31 313 ILE A C 1
ATOM 2531 O O . ILE A 1 313 ? -0.595 -39.875 -41.312 1 95.31 313 ILE A O 1
ATOM 2535 N N . LYS A 1 314 ? 0.763 -38.688 -40.094 1 94.06 314 LYS A N 1
ATOM 2536 C CA . LYS A 1 314 ? -0.227 -38.406 -39.062 1 94.06 314 LYS A CA 1
ATOM 2537 C C . LYS A 1 314 ? -1.476 -37.75 -39.656 1 94.06 314 LYS A C 1
ATOM 2539 O O . LYS A 1 314 ? -2.584 -38.281 -39.5 1 94.06 314 LYS A O 1
ATOM 2544 N N . PRO A 1 315 ? -1.315 -36.625 -40.406 1 94.12 315 PRO A N 1
ATOM 2545 C CA . PRO A 1 315 ? -2.531 -36.062 -40.969 1 94.12 315 PRO A CA 1
ATOM 2546 C C . PRO A 1 315 ? -3.205 -36.969 -42 1 94.12 315 PRO A C 1
ATOM 2548 O O . PRO A 1 315 ? -4.434 -36.969 -42.094 1 94.12 315 PRO A O 1
ATOM 2551 N N . ALA A 1 316 ? -2.455 -37.688 -42.719 1 95.38 316 ALA A N 1
ATOM 2552 C CA . ALA A 1 316 ? -3.004 -38.594 -43.719 1 95.38 316 ALA A CA 1
ATOM 2553 C C . ALA A 1 316 ? -3.816 -39.719 -43.094 1 95.38 316 ALA A C 1
ATOM 2555 O O . ALA A 1 316 ? -4.926 -40 -43.531 1 95.38 316 ALA A O 1
ATOM 2556 N N . LEU A 1 317 ? -3.281 -40.281 -42.062 1 95.75 317 LEU A N 1
ATOM 2557 C CA . LEU A 1 317 ? -3.973 -41.375 -41.375 1 95.75 317 LEU A CA 1
ATOM 2558 C C . LEU A 1 317 ? -5.203 -40.844 -40.656 1 95.75 317 LEU A C 1
ATOM 2560 O O . LEU A 1 317 ? -6.227 -41.531 -40.594 1 95.75 317 LEU A O 1
ATOM 2564 N N . LYS A 1 318 ? -5.078 -39.719 -40.031 1 94.44 318 LYS A N 1
ATOM 2565 C CA . LYS A 1 318 ? -6.223 -39.125 -39.344 1 94.44 318 LYS A CA 1
ATOM 2566 C C . LYS A 1 318 ? -7.367 -38.875 -40.312 1 94.44 318 LYS A C 1
ATOM 2568 O O . LYS A 1 318 ? -8.531 -39.156 -40.031 1 94.44 318 LYS A O 1
ATOM 2573 N N . SER A 1 319 ? -7.016 -38.281 -41.469 1 93.31 319 SER A N 1
ATOM 2574 C CA . SER A 1 319 ? -8.023 -38.031 -42.5 1 93.31 319 SER A CA 1
ATOM 2575 C C . SER A 1 319 ? -8.656 -39.344 -42.969 1 93.31 319 SER A C 1
ATOM 2577 O O . SER A 1 319 ? -9.867 -39.406 -43.188 1 93.31 319 SER A O 1
ATOM 2579 N N . PHE A 1 320 ? -7.871 -40.281 -43.188 1 94.94 320 PHE A N 1
ATOM 2580 C CA . PHE A 1 320 ? -8.359 -41.594 -43.625 1 94.94 320 PHE A CA 1
ATOM 2581 C C . PHE A 1 320 ? -9.312 -42.188 -42.594 1 94.94 320 PHE A C 1
ATOM 2583 O O . PHE A 1 320 ? -10.398 -42.656 -42.938 1 94.94 320 PHE A O 1
ATOM 2590 N N . MET A 1 321 ? -8.922 -42.188 -41.312 1 93.75 321 MET A N 1
ATOM 2591 C CA . MET A 1 321 ? -9.766 -42.719 -40.25 1 93.75 321 MET A CA 1
ATOM 2592 C C . MET A 1 321 ? -11.086 -41.969 -40.188 1 93.75 321 MET A C 1
ATOM 2594 O O . MET A 1 321 ? -12.141 -42.562 -39.938 1 93.75 321 MET A O 1
ATOM 2598 N N . SER A 1 322 ? -10.984 -40.719 -40.344 1 90.75 322 SER A N 1
ATOM 2599 C CA . SER A 1 322 ? -12.203 -39.906 -40.312 1 90.75 322 SER A CA 1
ATOM 2600 C C . SER A 1 322 ? -13.172 -40.312 -41.406 1 90.75 322 SER A C 1
ATOM 2602 O O . SER A 1 322 ? -14.383 -40.312 -41.219 1 90.75 322 SER A O 1
ATOM 2604 N N . ASP A 1 323 ? -12.648 -40.688 -42.531 1 88.62 323 ASP A N 1
ATOM 2605 C CA . ASP A 1 323 ? -13.453 -41.062 -43.688 1 88.62 323 ASP A CA 1
ATOM 2606 C C . ASP A 1 323 ? -14.07 -42.469 -43.5 1 88.62 323 ASP A C 1
ATOM 2608 O O . ASP A 1 323 ? -15.195 -42.688 -43.938 1 88.62 323 ASP A O 1
ATOM 2612 N N . VAL A 1 324 ? -13.383 -43.281 -42.844 1 89.62 324 VAL A N 1
ATOM 2613 C CA . VAL A 1 324 ? -13.805 -44.688 -42.875 1 89.62 324 VAL A CA 1
ATOM 2614 C C . VAL A 1 324 ? -14.391 -45.062 -41.531 1 89.62 324 VAL A C 1
ATOM 2616 O O . VAL A 1 324 ? -15.016 -46.125 -41.375 1 89.62 324 VAL A O 1
ATOM 2619 N N . CYS A 1 325 ? -14.305 -44.25 -40.562 1 84.62 325 CYS A N 1
ATOM 2620 C CA . CYS A 1 325 ? -14.742 -44.562 -39.188 1 84.62 325 CYS A CA 1
ATOM 2621 C C . CYS A 1 325 ? -16.219 -44.969 -39.156 1 84.62 325 CYS A C 1
ATOM 2623 O O . CYS A 1 325 ? -17.047 -44.281 -39.781 1 84.62 325 CYS A O 1
ATOM 2625 N N . ALA A 1 326 ? -16.5 -46.156 -38.594 1 75.44 326 ALA A N 1
ATOM 2626 C CA . ALA A 1 326 ? -17.844 -46.688 -38.469 1 75.44 326 ALA A CA 1
ATOM 2627 C C . ALA A 1 326 ? -18.406 -46.5 -37.062 1 75.44 326 ALA A C 1
ATOM 2629 O O . ALA A 1 326 ? -17.766 -46.844 -36.094 1 75.44 326 ALA A O 1
ATOM 2630 N N . ARG A 1 327 ? -19.453 -45.719 -36.875 1 69.19 327 ARG A N 1
ATOM 2631 C CA . ARG A 1 327 ? -19.969 -45.5 -35.531 1 69.19 327 ARG A CA 1
ATOM 2632 C C . ARG A 1 327 ? -21.375 -46.094 -35.375 1 69.19 327 ARG A C 1
ATOM 2634 O O . ARG A 1 327 ? -21.844 -46.344 -34.281 1 69.19 327 ARG A O 1
ATOM 2641 N N . ASP A 1 328 ? -22.203 -46.375 -36.406 1 60.41 328 ASP A N 1
ATOM 2642 C CA . ASP A 1 328 ? -23.625 -46.625 -36.312 1 60.41 328 ASP A CA 1
ATOM 2643 C C . ASP A 1 328 ? -23.922 -48.094 -36.031 1 60.41 328 ASP A C 1
ATOM 2645 O O . ASP A 1 328 ? -24.938 -48.625 -36.469 1 60.41 328 ASP A O 1
ATOM 2649 N N . LEU A 1 329 ? -23.109 -48.719 -35.219 1 56.09 329 LEU A N 1
ATOM 2650 C CA . LEU A 1 329 ? -23.469 -50.125 -35.125 1 56.09 329 LEU A CA 1
ATOM 2651 C C . LEU A 1 329 ? -24.328 -50.375 -33.875 1 56.09 329 LEU A C 1
ATOM 2653 O O . LEU A 1 329 ? -25 -51.375 -33.781 1 56.09 329 LEU A O 1
ATOM 2657 N N . ASP A 1 330 ? -24.391 -49.469 -32.906 1 54.78 330 ASP A N 1
ATOM 2658 C CA . ASP A 1 330 ? -25.125 -49.875 -31.703 1 54.78 330 ASP A CA 1
ATOM 2659 C C . ASP A 1 330 ? -26.469 -49.156 -31.625 1 54.78 330 ASP A C 1
ATOM 2661 O O . ASP A 1 330 ? -26.625 -48.062 -32.156 1 54.78 330 ASP A O 1
ATOM 2665 N N . GLY A 1 331 ? -27.562 -49.812 -31.297 1 54.03 331 GLY A N 1
ATOM 2666 C CA . GLY A 1 331 ? -28.938 -49.375 -31.109 1 54.03 331 GLY A CA 1
ATOM 2667 C C . GLY A 1 331 ? -29.062 -48.125 -30.297 1 54.03 331 GLY A C 1
ATOM 2668 O O . GLY A 1 331 ? -30.078 -47.438 -30.344 1 54.03 331 GLY A O 1
ATOM 2669 N N . HIS A 1 332 ? -28.25 -47.875 -29.344 1 57 332 HIS A N 1
ATOM 2670 C CA . HIS A 1 332 ? -28.344 -46.688 -28.516 1 57 332 HIS A CA 1
ATOM 2671 C C . HIS A 1 332 ? -27.609 -45.531 -29.156 1 57 332 HIS A C 1
ATOM 2673 O O . HIS A 1 332 ? -27.75 -44.375 -28.703 1 57 332 HIS A O 1
ATOM 2679 N N . ARG A 1 333 ? -27.047 -45.812 -30.266 1 65.56 333 ARG A N 1
ATOM 2680 C CA . ARG A 1 333 ? -26.203 -44.75 -30.844 1 65.56 333 ARG A CA 1
ATOM 2681 C C . ARG A 1 333 ? -26.891 -44.094 -32.031 1 65.56 333 ARG A C 1
ATOM 2683 O O . ARG A 1 333 ? -26.766 -42.906 -32.25 1 65.56 333 ARG A O 1
ATOM 2690 N N . ALA A 1 334 ? -27.625 -45.062 -32.688 1 72.81 334 ALA A N 1
ATOM 2691 C CA . ALA A 1 334 ? -28.281 -44.438 -33.844 1 72.81 334 ALA A CA 1
ATOM 2692 C C . ALA A 1 334 ? -29.75 -44.875 -33.938 1 72.81 334 ALA A C 1
ATOM 2694 O O . ALA A 1 334 ? -30.031 -46.062 -33.844 1 72.81 334 ALA A O 1
ATOM 2695 N N . PRO A 1 335 ? -30.656 -43.906 -33.906 1 79.81 335 PRO A N 1
ATOM 2696 C CA . PRO A 1 335 ? -32.062 -44.281 -34.031 1 79.81 335 PRO A CA 1
ATOM 2697 C C . PRO A 1 335 ? -32.406 -44.938 -35.375 1 79.81 335 PRO A C 1
ATOM 2699 O O . PRO A 1 335 ? -31.797 -44.625 -36.375 1 79.81 335 PRO A O 1
ATOM 2702 N N . SER A 1 336 ? -33.219 -45.938 -35.312 1 79.31 336 SER A N 1
ATOM 2703 C CA . SER A 1 336 ? -33.75 -46.5 -36.531 1 79.31 336 SER A CA 1
ATOM 2704 C C . SER A 1 336 ? -34.594 -45.5 -37.312 1 79.31 336 SER A C 1
ATOM 2706 O O . SER A 1 336 ? -34.906 -44.406 -36.781 1 79.31 336 SER A O 1
ATOM 2708 N N . THR A 1 337 ? -34.906 -45.812 -38.531 1 80.5 337 THR A N 1
ATOM 2709 C CA . THR A 1 337 ? -35.719 -44.938 -39.344 1 80.5 337 THR A CA 1
ATOM 2710 C C . THR A 1 337 ? -37.094 -44.719 -38.688 1 80.5 337 THR A C 1
ATOM 2712 O O . THR A 1 337 ? -37.625 -43.594 -38.688 1 80.5 337 THR A O 1
ATOM 2715 N N . GLU A 1 338 ? -37.531 -45.75 -38.156 1 82.75 338 GLU A N 1
ATOM 2716 C CA . GLU A 1 338 ? -38.812 -45.656 -37.469 1 82.75 338 GLU A CA 1
ATOM 2717 C C . GLU A 1 338 ? -38.75 -44.75 -36.25 1 82.75 338 GLU A C 1
ATOM 2719 O O . GLU A 1 338 ? -39.625 -43.938 -36 1 82.75 338 GLU A O 1
ATOM 2724 N N . GLU A 1 339 ? -37.688 -44.938 -35.531 1 83.19 339 GLU A N 1
ATOM 2725 C CA . GLU A 1 339 ? -37.5 -44.156 -34.312 1 83.19 339 GLU A CA 1
ATOM 2726 C C . GLU A 1 339 ? -37.281 -42.688 -34.625 1 83.19 339 GLU A C 1
ATOM 2728 O O . GLU A 1 339 ? -37.75 -41.812 -33.906 1 83.19 339 GLU A O 1
ATOM 2733 N N . ALA A 1 340 ? -36.625 -42.438 -35.719 1 82.88 340 ALA A N 1
ATOM 2734 C CA . ALA A 1 340 ? -36.375 -41.062 -36.156 1 82.88 340 ALA A CA 1
ATOM 2735 C C . ALA A 1 340 ? -37.688 -40.375 -36.562 1 82.88 340 ALA A C 1
ATOM 2737 O O . ALA A 1 340 ? -37.875 -39.188 -36.312 1 82.88 340 ALA A O 1
ATOM 2738 N N . GLN A 1 341 ? -38.562 -41.094 -37.156 1 83.56 341 GLN A N 1
ATOM 2739 C CA . GLN A 1 341 ? -39.844 -40.594 -37.594 1 83.56 341 GLN A CA 1
ATOM 2740 C C . GLN A 1 341 ? -40.75 -40.281 -36.375 1 83.56 341 GLN A C 1
ATOM 2742 O O . GLN A 1 341 ? -41.438 -39.25 -36.375 1 83.56 341 GLN A O 1
ATOM 2747 N N . ARG A 1 342 ? -40.625 -41.188 -35.5 1 85.81 342 ARG A N 1
ATOM 2748 C CA . ARG A 1 342 ? -41.406 -40.969 -34.281 1 85.81 342 ARG A CA 1
ATOM 2749 C C . ARG A 1 342 ? -40.938 -39.688 -33.562 1 85.81 342 ARG A C 1
ATOM 2751 O O . ARG A 1 342 ? -41.781 -38.906 -33.125 1 85.81 342 ARG A O 1
ATOM 2758 N N . SER A 1 343 ? -39.656 -39.594 -33.469 1 84.12 343 SER A N 1
ATOM 2759 C CA . SER A 1 343 ? -39.094 -38.438 -32.781 1 84.12 343 SER A CA 1
ATOM 2760 C C . SER A 1 343 ? -39.469 -37.125 -33.5 1 84.12 343 SER A C 1
ATOM 2762 O O . SER A 1 343 ? -39.781 -36.125 -32.875 1 84.12 343 SER A O 1
ATOM 2764 N N . SER A 1 344 ? -39.5 -37.125 -34.812 1 83.62 344 SER A N 1
ATOM 2765 C CA . SER A 1 344 ? -39.875 -35.969 -35.625 1 83.62 344 SER A CA 1
ATOM 2766 C C . SER A 1 344 ? -41.344 -35.625 -35.406 1 83.62 344 SER A C 1
ATOM 2768 O O . SER A 1 344 ? -41.75 -34.469 -35.438 1 83.62 344 SER A O 1
ATOM 2770 N N . TYR A 1 345 ? -42.094 -36.656 -35.25 1 86.06 345 TYR A N 1
ATOM 2771 C CA . TYR A 1 345 ? -43.531 -36.469 -35.062 1 86.06 345 TYR A CA 1
ATOM 2772 C C . TYR A 1 345 ? -43.812 -35.812 -33.719 1 86.06 345 TYR A C 1
ATOM 2774 O O . TYR A 1 345 ? -44.594 -34.844 -33.625 1 86.06 345 TYR A O 1
ATOM 2782 N N . TYR A 1 346 ? -43.188 -36.344 -32.75 1 87.31 346 TYR A N 1
ATOM 2783 C CA . TYR A 1 346 ? -43.531 -35.938 -31.391 1 87.31 346 TYR A CA 1
ATOM 2784 C C . TYR A 1 346 ? -42.812 -34.625 -31.016 1 87.31 346 TYR A C 1
ATOM 2786 O O . TYR A 1 346 ? -43.344 -33.781 -30.312 1 87.31 346 TYR A O 1
ATOM 2794 N N . LEU A 1 347 ? -41.562 -34.438 -31.391 1 83.31 347 LEU A N 1
ATOM 2795 C CA . LEU A 1 347 ? -40.781 -33.312 -30.922 1 83.31 347 LEU A CA 1
ATOM 2796 C C . LEU A 1 347 ? -40.656 -32.281 -32.031 1 83.31 347 LEU A C 1
ATOM 2798 O O . LEU A 1 347 ? -40.156 -31.156 -31.766 1 83.31 347 LEU A O 1
ATOM 2802 N N . ARG A 1 348 ? -41.406 -32.281 -33.219 1 65.94 348 ARG A N 1
ATOM 2803 C CA . ARG A 1 348 ? -41.406 -31.359 -34.375 1 65.94 348 ARG A CA 1
ATOM 2804 C C . ARG A 1 348 ? -40 -31.141 -34.875 1 65.94 348 ARG A C 1
ATOM 2806 O O . ARG A 1 348 ? -39.781 -30.375 -35.812 1 65.94 348 ARG A O 1
ATOM 2813 N N . THR A 1 349 ? -39.031 -31.391 -34.188 1 59.22 349 THR A N 1
ATOM 2814 C CA . THR A 1 349 ? -37.688 -31 -34.562 1 59.22 349 THR A CA 1
ATOM 2815 C C . THR A 1 349 ? -37 -32.156 -35.312 1 59.22 349 THR A C 1
ATOM 2817 O O . THR A 1 349 ? -37.094 -33.312 -34.938 1 59.22 349 THR A O 1
ATOM 2820 N N . ALA A 1 350 ? -37 -31.938 -36.594 1 51.34 350 ALA A N 1
ATOM 2821 C CA . ALA A 1 350 ? -36.219 -32.906 -37.344 1 51.34 350 ALA A CA 1
ATOM 2822 C C . ALA A 1 350 ? -34.906 -33.188 -36.625 1 51.34 350 ALA A C 1
ATOM 2824 O O . ALA A 1 350 ? -34.531 -32.531 -35.656 1 51.34 350 ALA A O 1
ATOM 2825 N N . GLY A 1 351 ? -33.656 -33.5 -37.469 1 48.62 351 GLY A N 1
ATOM 2826 C CA . GLY A 1 351 ? -32.344 -34.062 -37.25 1 48.62 351 GLY A CA 1
ATOM 2827 C C . GLY A 1 351 ? -31.562 -33.312 -36.188 1 48.62 351 GLY A C 1
ATOM 2828 O O . GLY A 1 351 ? -32.031 -32.281 -35.656 1 48.62 351 GLY A O 1
ATOM 2829 N N . ILE A 1 352 ? -30.156 -33.656 -36.156 1 52.03 352 ILE A N 1
ATOM 2830 C CA . ILE A 1 352 ? -28.938 -33.625 -35.375 1 52.03 352 ILE A CA 1
ATOM 2831 C C . ILE A 1 352 ? -28.422 -32.188 -35.281 1 52.03 352 ILE A C 1
ATOM 2833 O O . ILE A 1 352 ? -27.688 -31.719 -36.156 1 52.03 352 ILE A O 1
ATOM 2837 N N . ARG A 1 353 ? -29.172 -31.172 -35.156 1 50.53 353 ARG A N 1
ATOM 2838 C CA . ARG A 1 353 ? -28.547 -29.891 -35.5 1 50.53 353 ARG A CA 1
ATOM 2839 C C . ARG A 1 353 ? -27.469 -29.547 -34.469 1 50.53 353 ARG A C 1
ATOM 2841 O O . ARG A 1 353 ? -26.688 -28.609 -34.688 1 50.53 353 ARG A O 1
ATOM 2848 N N . GLY A 1 354 ? -27.438 -30.172 -33.156 1 59.84 354 GLY A N 1
ATOM 2849 C CA . GLY A 1 354 ? -26.5 -29.484 -32.281 1 59.84 354 GLY A CA 1
ATOM 2850 C C . GLY A 1 354 ? -25.375 -30.391 -31.781 1 59.84 354 GLY A C 1
ATOM 2851 O O . GLY A 1 354 ? -25.281 -31.547 -32.188 1 59.84 354 GLY A O 1
ATOM 2852 N N . LEU A 1 355 ? -24.328 -29.75 -31.078 1 79.25 355 LEU A N 1
ATOM 2853 C CA . LEU A 1 355 ? -23.188 -30.422 -30.438 1 79.25 355 LEU A CA 1
ATOM 2854 C C . LEU A 1 355 ? -23.672 -31.516 -29.484 1 79.25 355 LEU A C 1
ATOM 2856 O O . LEU A 1 355 ? -24.562 -31.281 -28.672 1 79.25 355 LEU A O 1
ATOM 2860 N N . ASN A 1 356 ? -23.5 -32.75 -29.797 1 86.81 356 ASN A N 1
ATOM 2861 C CA . ASN A 1 356 ? -23.875 -33.844 -28.922 1 86.81 356 ASN A CA 1
ATOM 2862 C C . ASN A 1 356 ? -22.656 -34.656 -28.469 1 86.81 356 ASN A C 1
ATOM 2864 O O . ASN A 1 356 ? -21.547 -34.375 -28.906 1 86.81 356 ASN A O 1
ATOM 2868 N N . LEU A 1 357 ? -22.875 -35.531 -27.516 1 91.38 357 LEU A N 1
ATOM 2869 C CA . LEU A 1 357 ? -21.797 -36.25 -26.875 1 91.38 357 LEU A CA 1
ATOM 2870 C C . LEU A 1 357 ? -21.078 -37.156 -27.859 1 91.38 357 LEU A C 1
ATOM 2872 O O . LEU A 1 357 ? -19.859 -37.281 -27.844 1 91.38 357 LEU A O 1
ATOM 2876 N N . GLU A 1 358 ? -21.812 -37.75 -28.797 1 87.94 358 GLU A N 1
ATOM 2877 C CA . GLU A 1 358 ? -21.219 -38.688 -29.75 1 87.94 358 GLU A CA 1
ATOM 2878 C C . GLU A 1 358 ? -20.281 -37.938 -30.719 1 87.94 358 GLU A C 1
ATOM 2880 O O . GLU A 1 358 ? -19.188 -38.438 -31.016 1 87.94 358 GLU A O 1
ATOM 2885 N N . GLU A 1 359 ? -20.734 -36.844 -31.156 1 85.94 359 GLU A N 1
ATOM 2886 C CA . GLU A 1 359 ? -19.875 -36.031 -32.031 1 85.94 359 GLU A CA 1
ATOM 2887 C C . GLU A 1 359 ? -18.641 -35.562 -31.297 1 85.94 359 GLU A C 1
ATOM 2889 O O . GLU A 1 359 ? -17.547 -35.531 -31.859 1 85.94 359 GLU A O 1
ATOM 2894 N N . ARG A 1 360 ? -18.875 -35.188 -30.094 1 90.25 360 ARG A N 1
ATOM 2895 C CA . ARG A 1 360 ? -17.75 -34.719 -29.281 1 90.25 360 ARG A CA 1
ATOM 2896 C C . ARG A 1 360 ? -16.781 -35.875 -28.984 1 90.25 360 ARG A C 1
ATOM 2898 O O . ARG A 1 360 ? -15.562 -35.688 -28.984 1 90.25 360 ARG A O 1
ATOM 2905 N N . ARG A 1 361 ? -17.297 -37 -28.719 1 90.56 361 ARG A N 1
ATOM 2906 C CA . ARG A 1 361 ? -16.5 -38.188 -28.484 1 90.56 361 ARG A CA 1
ATOM 2907 C C . ARG A 1 361 ? -15.578 -38.5 -29.672 1 90.56 361 ARG A C 1
ATOM 2909 O O . ARG A 1 361 ? -14.375 -38.688 -29.484 1 90.56 361 ARG A O 1
ATOM 2916 N N . LYS A 1 362 ? -16.109 -38.406 -30.812 1 88.25 362 LYS A N 1
ATOM 2917 C CA . LYS A 1 362 ? -15.344 -38.688 -32.031 1 88.25 362 LYS A CA 1
ATOM 2918 C C . LYS A 1 362 ? -14.305 -37.594 -32.281 1 88.25 362 LYS A C 1
ATOM 2920 O O . LYS A 1 362 ? -13.148 -37.906 -32.594 1 88.25 362 LYS A O 1
ATOM 2925 N N . ALA A 1 363 ? -14.789 -36.469 -32.125 1 89.62 363 ALA A N 1
ATOM 2926 C CA . ALA A 1 363 ? -13.891 -35.344 -32.375 1 89.62 363 ALA A CA 1
ATOM 2927 C C . ALA A 1 363 ? -12.711 -35.375 -31.406 1 89.62 363 ALA A C 1
ATOM 2929 O O . ALA A 1 363 ? -11.555 -35.219 -31.812 1 89.62 363 ALA A O 1
ATOM 2930 N N . GLU A 1 364 ? -12.969 -35.625 -30.172 1 91.75 364 GLU A N 1
ATOM 2931 C CA . GLU A 1 364 ? -11.906 -35.625 -29.156 1 91.75 364 GLU A CA 1
ATOM 2932 C C . GLU A 1 364 ? -10.984 -36.844 -29.359 1 91.75 364 GLU A C 1
ATOM 2934 O O . GLU A 1 364 ? -9.773 -36.75 -29.125 1 91.75 364 GLU A O 1
ATOM 2939 N N . TYR A 1 365 ? -11.57 -37.906 -29.672 1 92.31 365 TYR A N 1
ATOM 2940 C CA . TYR A 1 365 ? -10.766 -39.094 -29.938 1 92.31 365 TYR A CA 1
ATOM 2941 C C . TYR A 1 365 ? -9.758 -38.812 -31.047 1 92.31 365 TYR A C 1
ATOM 2943 O O . TYR A 1 365 ? -8.57 -39.094 -30.906 1 92.31 365 TYR A O 1
ATOM 2951 N N . LEU A 1 366 ? -10.203 -38.188 -32.156 1 91.94 366 LEU A N 1
ATOM 2952 C CA . LEU A 1 366 ? -9.359 -37.969 -33.312 1 91.94 366 LEU A CA 1
ATOM 2953 C C . LEU A 1 366 ? -8.352 -36.844 -33.031 1 91.94 366 LEU A C 1
ATOM 2955 O O . LEU A 1 366 ? -7.207 -36.938 -33.5 1 91.94 366 LEU A O 1
ATOM 2959 N N . ASP A 1 367 ? -8.828 -36 -32.312 1 89.31 367 ASP A N 1
ATOM 2960 C CA . ASP A 1 367 ? -7.988 -34.844 -32.125 1 89.31 367 ASP A CA 1
ATOM 2961 C C . ASP A 1 367 ? -6.953 -35.062 -31.016 1 89.31 367 ASP A C 1
ATOM 2963 O O . ASP A 1 367 ? -5.812 -34.625 -31.125 1 89.31 367 ASP A O 1
ATOM 2967 N N . THR A 1 368 ? -7.297 -35.812 -29.969 1 89.69 368 THR A N 1
ATOM 2968 C CA . THR A 1 368 ? -6.449 -35.875 -28.781 1 89.69 368 THR A CA 1
ATOM 2969 C C . THR A 1 368 ? -5.809 -37.25 -28.609 1 89.69 368 THR A C 1
ATOM 2971 O O . THR A 1 368 ? -4.617 -37.344 -28.328 1 89.69 368 THR A O 1
ATOM 2974 N N . PHE A 1 369 ? -6.492 -38.25 -28.797 1 91.75 369 PHE A N 1
ATOM 2975 C CA . PHE A 1 369 ? -6.012 -39.562 -28.359 1 91.75 369 PHE A CA 1
ATOM 2976 C C . PHE A 1 369 ? -5.473 -40.344 -29.547 1 91.75 369 PHE A C 1
ATOM 2978 O O . PHE A 1 369 ? -4.5 -41.094 -29.422 1 91.75 369 PHE A O 1
ATOM 2985 N N . PHE A 1 370 ? -6.109 -40.125 -30.703 1 93.31 370 PHE A N 1
ATOM 2986 C CA . PHE A 1 370 ? -5.719 -40.906 -31.875 1 93.31 370 PHE A CA 1
ATOM 2987 C C . PHE A 1 370 ? -4.336 -40.469 -32.375 1 93.31 370 PHE A C 1
ATOM 2989 O O . PHE A 1 370 ? -4.102 -39.312 -32.656 1 93.31 370 PHE A O 1
ATOM 2996 N N . LEU A 1 371 ? -3.389 -41.5 -32.406 1 93.38 371 LEU A N 1
ATOM 2997 C CA . LEU A 1 371 ? -2.018 -41.25 -32.875 1 93.38 371 LEU A CA 1
ATOM 2998 C C . LEU A 1 371 ? -1.372 -40.125 -32.062 1 93.38 371 LEU A C 1
ATOM 3000 O O . LEU A 1 371 ? -0.7 -39.281 -32.656 1 93.38 371 LEU A O 1
ATOM 3004 N N . SER A 1 372 ? -1.628 -40.156 -30.828 1 88.81 372 SER A N 1
ATOM 3005 C CA . SER A 1 372 ? -1.181 -39.062 -29.969 1 88.81 372 SER A CA 1
ATOM 3006 C C . SER A 1 372 ? 0.339 -39.062 -29.828 1 88.81 372 SER A C 1
ATOM 3008 O O . SER A 1 372 ? 0.938 -38 -29.594 1 88.81 372 SER A O 1
ATOM 3010 N N . GLN A 1 373 ? 0.927 -40.156 -30.031 1 85.5 373 GLN A N 1
ATOM 3011 C CA . GLN A 1 373 ? 2.365 -40.25 -29.812 1 85.5 373 GLN A CA 1
ATOM 3012 C C . GLN A 1 373 ? 3.145 -39.844 -31.062 1 85.5 373 GLN A C 1
ATOM 3014 O O . GLN A 1 373 ? 4.367 -39.688 -31.016 1 85.5 373 GLN A O 1
ATOM 3019 N N . LEU A 1 374 ? 2.484 -39.688 -32.156 1 89.19 374 LEU A N 1
ATOM 3020 C CA . LEU A 1 374 ? 3.143 -39.219 -33.375 1 89.19 374 LEU A CA 1
ATOM 3021 C C . LEU A 1 374 ? 3.289 -37.719 -33.375 1 89.19 374 LEU A C 1
ATOM 3023 O O . LEU A 1 374 ? 2.307 -37 -33.188 1 89.19 374 LEU A O 1
ATOM 3027 N N . PRO A 1 375 ? 4.5 -37.25 -33.562 1 87.19 375 PRO A N 1
ATOM 3028 C CA . PRO A 1 375 ? 4.664 -35.781 -33.656 1 87.19 375 PRO A CA 1
ATOM 3029 C C . PRO A 1 375 ? 3.959 -35.188 -34.875 1 87.19 375 PRO A C 1
ATOM 3031 O O . PRO A 1 375 ? 4.094 -35.719 -36 1 87.19 375 PRO A O 1
ATOM 3034 N N . ALA A 1 376 ? 3.256 -34.188 -34.625 1 83.88 376 ALA A N 1
ATOM 3035 C CA . ALA A 1 376 ? 2.484 -33.562 -35.688 1 83.88 376 ALA A CA 1
ATOM 3036 C C . ALA A 1 376 ? 3.346 -32.562 -36.469 1 83.88 376 ALA A C 1
ATOM 3038 O O . ALA A 1 376 ? 3.1 -32.312 -37.656 1 83.88 376 ALA A O 1
ATOM 3039 N N . THR A 1 377 ? 4.258 -31.938 -35.719 1 84.06 377 THR A N 1
ATOM 3040 C CA . THR A 1 377 ? 5.117 -30.938 -36.344 1 84.06 377 THR A CA 1
ATOM 3041 C C . THR A 1 377 ? 6.578 -31.172 -35.969 1 84.06 377 THR A C 1
ATOM 3043 O O . THR A 1 377 ? 6.875 -32 -35.125 1 84.06 377 THR A O 1
ATOM 3046 N N . GLU A 1 378 ? 7.352 -30.469 -36.594 1 79.06 378 GLU A N 1
ATOM 3047 C CA . GLU A 1 378 ? 8.781 -30.594 -36.312 1 79.06 378 GLU A CA 1
ATOM 3048 C C . GLU A 1 378 ? 9.133 -30.156 -34.906 1 79.06 378 GLU A C 1
ATOM 3050 O O . GLU A 1 378 ? 10.109 -30.625 -34.312 1 79.06 378 GLU A O 1
ATOM 3055 N N . THR A 1 379 ? 8.266 -29.312 -34.344 1 74.12 379 THR A N 1
ATOM 3056 C CA . THR A 1 379 ? 8.562 -28.75 -33.031 1 74.12 379 THR A CA 1
ATOM 3057 C C . THR A 1 379 ? 7.785 -29.484 -31.938 1 74.12 379 THR A C 1
ATOM 3059 O O . THR A 1 379 ? 7.938 -29.188 -30.766 1 74.12 379 THR A O 1
ATOM 3062 N N . SER A 1 380 ? 7 -30.406 -32.281 1 71.19 380 SER A N 1
ATOM 3063 C CA . SER A 1 380 ? 6.117 -31.078 -31.344 1 71.19 380 SER A CA 1
ATOM 3064 C C . SER A 1 380 ? 6.906 -31.734 -30.219 1 71.19 380 SER A C 1
ATOM 3066 O O . SER A 1 380 ? 6.465 -31.75 -29.078 1 71.19 380 SER A O 1
ATOM 3068 N N . LEU A 1 381 ? 7.938 -32.219 -30.547 1 67 381 LEU A N 1
ATOM 3069 C CA . LEU A 1 381 ? 8.727 -32.906 -29.531 1 67 381 LEU A CA 1
ATOM 3070 C C . LEU A 1 381 ? 9.328 -31.938 -28.531 1 67 381 LEU A C 1
ATOM 3072 O O . LEU A 1 381 ? 9.617 -32.312 -27.391 1 67 381 LEU A O 1
ATOM 3076 N N . VAL A 1 382 ? 9.484 -30.703 -29.062 1 63.91 382 VAL A N 1
ATOM 3077 C CA . VAL A 1 382 ? 10.055 -29.641 -28.234 1 63.91 382 VAL A CA 1
ATOM 3078 C C . VAL A 1 382 ? 8.977 -29.109 -27.281 1 63.91 382 VAL A C 1
ATOM 3080 O O . VAL A 1 382 ? 9.25 -28.875 -26.094 1 63.91 382 VAL A O 1
ATOM 3083 N N . ASP A 1 383 ? 7.848 -28.828 -27.812 1 57.62 383 ASP A N 1
ATOM 3084 C CA . ASP A 1 383 ? 6.777 -28.172 -27.078 1 57.62 383 ASP A CA 1
ATOM 3085 C C . ASP A 1 383 ? 6.172 -29.109 -26.031 1 57.62 383 ASP A C 1
ATOM 3087 O O . ASP A 1 383 ? 5.461 -28.672 -25.125 1 57.62 383 ASP A O 1
ATOM 3091 N N . GLY A 1 384 ? 6.656 -30.234 -25.812 1 56.94 384 GLY A N 1
ATOM 3092 C CA . GLY A 1 384 ? 6.238 -31.156 -24.766 1 56.94 384 GLY A CA 1
ATOM 3093 C C . GLY A 1 384 ? 4.828 -31.688 -24.969 1 56.94 384 GLY A C 1
ATOM 3094 O O . GLY A 1 384 ? 4.191 -32.156 -24.016 1 56.94 384 GLY A O 1
ATOM 3095 N N . ASP A 1 385 ? 4.07 -31.375 -25.938 1 49.53 385 ASP A N 1
ATOM 3096 C CA . ASP A 1 385 ? 2.658 -31.688 -26.125 1 49.53 385 ASP A CA 1
ATOM 3097 C C . ASP A 1 385 ? 2.414 -33.188 -26.016 1 49.53 385 ASP A C 1
ATOM 3099 O O . ASP A 1 385 ? 1.316 -33.625 -25.641 1 49.53 385 ASP A O 1
ATOM 3103 N N . ASN A 1 386 ? 3.279 -34.094 -26.391 1 49.69 386 ASN A N 1
ATOM 3104 C CA . ASN A 1 386 ? 2.979 -35.5 -26.547 1 49.69 386 ASN A CA 1
ATOM 3105 C C . ASN A 1 386 ? 3.693 -36.344 -25.484 1 49.69 386 ASN A C 1
ATOM 3107 O O . ASN A 1 386 ? 4.008 -37.531 -25.734 1 49.69 386 ASN A O 1
ATOM 3111 N N . LYS A 1 387 ? 3.924 -35.719 -24.266 1 51.41 387 LYS A N 1
ATOM 3112 C CA . LYS A 1 387 ? 4.785 -36.5 -23.391 1 51.41 387 LYS A CA 1
ATOM 3113 C C . LYS A 1 387 ? 3.992 -37.625 -22.688 1 51.41 387 LYS A C 1
ATOM 3115 O O . LYS A 1 387 ? 2.902 -37.375 -22.172 1 51.41 387 LYS A O 1
ATOM 3120 N N . TYR A 1 388 ? 4.434 -38.75 -23.125 1 42 388 TYR A N 1
ATOM 3121 C CA . TYR A 1 388 ? 3.885 -39.969 -22.547 1 42 388 TYR A CA 1
ATOM 3122 C C . TYR A 1 388 ? 3.797 -39.844 -21.031 1 42 388 TYR A C 1
ATOM 3124 O O . TYR A 1 388 ? 2.789 -40.25 -20.422 1 42 388 TYR A O 1
ATOM 3132 N N . ASP A 1 389 ? 4.879 -39.656 -20.297 1 46.38 389 ASP A N 1
ATOM 3133 C CA . ASP A 1 389 ? 4.953 -39.656 -18.828 1 46.38 389 ASP A CA 1
ATOM 3134 C C . ASP A 1 389 ? 5.059 -38.219 -18.281 1 46.38 389 ASP A C 1
ATOM 3136 O O . ASP A 1 389 ? 5.793 -37.406 -18.828 1 46.38 389 ASP A O 1
ATOM 3140 N N . ASP A 1 390 ? 3.988 -37.781 -17.656 1 46.53 390 ASP A N 1
ATOM 3141 C CA . ASP A 1 390 ? 3.697 -36.5 -17.031 1 46.53 390 ASP A CA 1
ATOM 3142 C C . ASP A 1 390 ? 4.871 -36.031 -16.172 1 46.53 390 ASP A C 1
ATOM 3144 O O . ASP A 1 390 ? 4.727 -35.125 -15.352 1 46.53 390 ASP A O 1
ATOM 3148 N N . TYR A 1 391 ? 5.918 -36.781 -16.125 1 42.22 391 TYR A N 1
ATOM 3149 C CA . TYR A 1 391 ? 6.789 -36.469 -15 1 42.22 391 TYR A CA 1
ATOM 3150 C C . TYR A 1 391 ? 7.586 -35.188 -15.266 1 42.22 391 TYR A C 1
ATOM 3152 O O . TYR A 1 391 ? 8.539 -34.875 -14.547 1 42.22 391 TYR A O 1
ATOM 3160 N N . GLU A 1 392 ? 7.52 -34.656 -16.438 1 42.31 392 GLU A N 1
ATOM 3161 C CA . GLU A 1 392 ? 8.586 -33.688 -16.719 1 42.31 392 GLU A CA 1
ATOM 3162 C C . GLU A 1 392 ? 8.461 -32.469 -15.82 1 42.31 392 GLU A C 1
ATOM 3164 O O . GLU A 1 392 ? 7.387 -32.188 -15.281 1 42.31 392 GLU A O 1
ATOM 3169 N N . SER A 1 393 ? 9.688 -31.688 -15.82 1 40.88 393 SER A N 1
ATOM 3170 C CA . SER A 1 393 ? 10.406 -30.719 -15.016 1 40.88 393 SER A CA 1
ATOM 3171 C C . SER A 1 393 ? 9.68 -29.375 -14.992 1 40.88 393 SER A C 1
ATOM 3173 O O . SER A 1 393 ? 9.148 -28.938 -16.016 1 40.88 393 SER A O 1
ATOM 3175 N N . ASP A 1 394 ? 9.047 -29.094 -14.039 1 39.59 394 ASP A N 1
ATOM 3176 C CA . ASP A 1 394 ? 8.734 -27.719 -13.664 1 39.59 394 ASP A CA 1
ATOM 3177 C C . ASP A 1 394 ? 9.789 -26.75 -14.203 1 39.59 394 ASP A C 1
ATOM 3179 O O . ASP A 1 394 ? 9.859 -25.594 -13.773 1 39.59 394 ASP A O 1
ATOM 3183 N N . ASN A 1 395 ? 10.844 -27.297 -14.711 1 36.56 395 ASN A N 1
ATOM 3184 C CA . ASN A 1 395 ? 11.875 -26.312 -15.039 1 36.56 395 ASN A CA 1
ATOM 3185 C C . ASN A 1 395 ? 11.492 -25.469 -16.25 1 36.56 395 ASN A C 1
ATOM 3187 O O . ASN A 1 395 ? 12.102 -25.594 -17.312 1 36.56 395 ASN A O 1
ATOM 3191 N N . SER A 1 396 ? 10.344 -25.422 -16.625 1 36.09 396 SER A N 1
ATOM 3192 C CA . SER A 1 396 ? 10.258 -24.469 -17.734 1 36.09 396 SER A CA 1
ATOM 3193 C C . SER A 1 396 ? 11.117 -23.234 -17.484 1 36.09 396 SER A C 1
ATOM 3195 O O . SER A 1 396 ? 10.773 -22.406 -16.625 1 36.09 396 SER A O 1
ATOM 3197 N N . LEU A 1 397 ? 12.328 -23.312 -17.547 1 36.25 397 LEU A N 1
ATOM 3198 C CA . LEU A 1 397 ? 13.172 -22.125 -17.625 1 36.25 397 LEU A CA 1
ATOM 3199 C C . LEU A 1 397 ? 12.469 -21.016 -18.391 1 36.25 397 LEU A C 1
ATOM 3201 O O . LEU A 1 397 ? 12.641 -19.828 -18.078 1 36.25 397 LEU A O 1
ATOM 3205 N N . SER A 1 398 ? 12.234 -21.344 -19.828 1 34.31 398 SER A N 1
ATOM 3206 C CA . SER A 1 398 ? 11.992 -20.203 -20.719 1 34.31 398 SER A CA 1
ATOM 3207 C C . SER A 1 398 ? 10.617 -19.594 -20.469 1 34.31 398 SER A C 1
ATOM 3209 O O . SER A 1 398 ? 9.812 -19.484 -21.406 1 34.31 398 SER A O 1
ATOM 3211 N N . ALA A 1 399 ? 9.859 -20.047 -19.594 1 34.38 399 ALA A N 1
ATOM 3212 C CA . ALA A 1 399 ? 8.656 -19.203 -19.641 1 34.38 399 ALA A CA 1
ATOM 3213 C C . ALA A 1 399 ? 9.023 -17.734 -19.75 1 34.38 399 ALA A C 1
ATOM 3215 O O . ALA A 1 399 ? 9.805 -17.203 -18.953 1 34.38 399 ALA A O 1
ATOM 3216 N N . ASP A 1 400 ? 8.945 -17.125 -20.844 1 34 400 ASP A N 1
ATOM 3217 C CA . ASP A 1 400 ? 8.648 -15.703 -20.875 1 34 400 ASP A CA 1
ATOM 3218 C C . ASP A 1 400 ? 7.742 -15.297 -19.719 1 34 400 ASP A C 1
ATOM 3220 O O . ASP A 1 400 ? 6.84 -16.047 -19.344 1 34 400 ASP A O 1
ATOM 3224 N N . VAL A 1 401 ? 8.047 -14.414 -18.875 1 37.34 401 VAL A N 1
ATOM 3225 C CA . VAL A 1 401 ? 7.469 -13.75 -17.703 1 37.34 401 VAL A CA 1
ATOM 3226 C C . VAL A 1 401 ? 5.949 -13.695 -17.844 1 37.34 401 VAL A C 1
ATOM 3228 O O . VAL A 1 401 ? 5.227 -13.641 -16.859 1 37.34 401 VAL A O 1
ATOM 3231 N N . ASN A 1 402 ? 5.484 -13.289 -18.969 1 35.25 402 ASN A N 1
ATOM 3232 C CA . ASN A 1 402 ? 4.133 -12.734 -19.016 1 35.25 402 ASN A CA 1
ATOM 3233 C C . ASN A 1 402 ? 3.076 -13.836 -18.969 1 35.25 402 ASN A C 1
ATOM 3235 O O . ASN A 1 402 ? 1.88 -13.547 -18.891 1 35.25 402 ASN A O 1
ATOM 3239 N N . THR A 1 403 ? 3.195 -15.008 -19.797 1 35.72 403 THR A N 1
ATOM 3240 C CA . THR A 1 403 ? 2.008 -15.859 -19.859 1 35.72 403 THR A CA 1
ATOM 3241 C C . THR A 1 403 ? 2.109 -17 -18.859 1 35.72 403 THR A C 1
ATOM 3243 O O . THR A 1 403 ? 3.105 -17.734 -18.844 1 35.72 403 THR A O 1
ATOM 3246 N N . PRO A 1 404 ? 1.463 -16.984 -17.781 1 38.97 404 PRO A N 1
ATOM 3247 C CA . PRO A 1 404 ? 1.412 -18.094 -16.828 1 38.97 404 PRO A CA 1
ATOM 3248 C C . PRO A 1 404 ? 1.418 -19.453 -17.531 1 38.97 404 PRO A C 1
ATOM 3250 O O . PRO A 1 404 ? 0.72 -19.641 -18.531 1 38.97 404 PRO A O 1
ATOM 3253 N N . PRO A 1 405 ? 2.414 -20.219 -17.5 1 39.25 405 PRO A N 1
ATOM 3254 C CA . PRO A 1 405 ? 2.336 -21.547 -18.141 1 39.25 405 PRO A CA 1
ATOM 3255 C C . PRO A 1 405 ? 1.055 -22.297 -17.781 1 39.25 405 PRO A C 1
ATOM 3257 O O . PRO A 1 405 ? 0.709 -22.406 -16.609 1 39.25 405 PRO A O 1
ATOM 3260 N N . GLN A 1 406 ? 0.007 -22.188 -18.438 1 41.62 406 GLN A N 1
ATOM 3261 C CA . GLN A 1 406 ? -1.166 -23.016 -18.203 1 41.62 406 GLN A CA 1
ATOM 3262 C C . GLN A 1 406 ? -0.769 -24.469 -17.953 1 41.62 406 GLN A C 1
ATOM 3264 O O . GLN A 1 406 ? -0.132 -25.094 -18.797 1 41.62 406 GLN A O 1
ATOM 3269 N N . LYS A 1 407 ? -0.618 -24.938 -16.844 1 48.03 407 LYS A N 1
ATOM 3270 C CA . LYS A 1 407 ? -0.386 -26.328 -16.438 1 48.03 407 LYS A CA 1
ATOM 3271 C C . LYS A 1 407 ? -1.241 -27.281 -17.266 1 48.03 407 LYS A C 1
ATOM 3273 O O . LYS A 1 407 ? -2.436 -27.438 -17 1 48.03 407 LYS A O 1
ATOM 3278 N N . ARG A 1 408 ? -1.009 -27.656 -18.469 1 49.31 408 ARG A N 1
ATOM 3279 C CA . ARG A 1 408 ? -1.796 -28.531 -19.312 1 49.31 408 ARG A CA 1
ATOM 3280 C C . ARG A 1 408 ? -1.709 -29.984 -18.844 1 49.31 408 ARG A C 1
ATOM 3282 O O . ARG A 1 408 ? -0.618 -30.484 -18.578 1 49.31 408 ARG A O 1
ATOM 3289 N N . SER A 1 409 ? -2.76 -30.641 -18.391 1 60.03 409 SER A N 1
ATOM 3290 C CA . SER A 1 409 ? -2.887 -32.031 -17.953 1 60.03 409 SER A CA 1
ATOM 3291 C C . SER A 1 409 ? -2.203 -32.969 -18.938 1 60.03 409 SER A C 1
ATOM 3293 O O . SER A 1 409 ? -2.244 -32.75 -20.156 1 60.03 409 SER A O 1
ATOM 3295 N N . SER A 1 410 ? -1.518 -33.969 -18.359 1 77.56 410 SER A N 1
ATOM 3296 C CA . SER A 1 410 ? -0.905 -35 -19.156 1 77.56 410 SER A CA 1
ATOM 3297 C C . SER A 1 410 ? -1.958 -35.812 -19.922 1 77.56 410 SER A C 1
ATOM 3299 O O . SER A 1 410 ? -3.129 -35.844 -19.531 1 77.56 410 SER A O 1
ATOM 3301 N N . ILE A 1 411 ? -1.711 -36.281 -21.109 1 86 411 ILE A N 1
ATOM 3302 C CA . ILE A 1 411 ? -2.617 -37.062 -21.953 1 86 411 ILE A CA 1
ATOM 3303 C C . ILE A 1 411 ? -3.121 -38.281 -21.172 1 86 411 ILE A C 1
ATOM 3305 O O . ILE A 1 411 ? -4.27 -38.688 -21.344 1 86 411 ILE A O 1
ATOM 3309 N N . LYS A 1 412 ? -2.271 -38.75 -20.328 1 87.25 412 LYS A N 1
ATOM 3310 C CA . LYS A 1 412 ? -2.676 -39.906 -19.531 1 87.25 412 LYS A CA 1
ATOM 3311 C C . LYS A 1 412 ? -3.77 -39.531 -18.531 1 87.25 412 LYS A C 1
ATOM 3313 O O . LYS A 1 412 ? -4.699 -40.312 -18.312 1 87.25 412 LYS A O 1
ATOM 3318 N N . GLN A 1 413 ? -3.67 -38.469 -17.953 1 90.19 413 GLN A N 1
ATOM 3319 C CA . GLN A 1 413 ? -4.68 -38 -17.016 1 90.19 413 GLN A CA 1
ATOM 3320 C C . GLN A 1 413 ? -6 -37.688 -17.719 1 90.19 413 GLN A C 1
ATOM 3322 O O . GLN A 1 413 ? -7.074 -37.969 -17.188 1 90.19 413 GLN A O 1
ATOM 3327 N N . ARG A 1 414 ? -5.871 -37.094 -18.875 1 91.12 414 ARG A N 1
ATOM 3328 C CA . ARG A 1 414 ? -7.066 -36.844 -19.672 1 91.12 414 ARG A CA 1
ATOM 3329 C C . ARG A 1 414 ? -7.758 -38.156 -20.047 1 91.12 414 ARG A C 1
ATOM 3331 O O . ARG A 1 414 ? -8.992 -38.25 -20.047 1 91.12 414 ARG A O 1
ATOM 3338 N N . LEU A 1 415 ? -6.926 -39.094 -20.391 1 93.12 415 LEU A N 1
ATOM 3339 C CA . LEU A 1 415 ? -7.465 -40.406 -20.75 1 93.12 415 LEU A CA 1
ATOM 3340 C C . LEU A 1 415 ? -8.172 -41.031 -19.562 1 93.12 415 LEU A C 1
ATOM 3342 O O . LEU A 1 415 ? -9.258 -41.625 -19.719 1 93.12 415 LEU A O 1
ATOM 3346 N N . LEU A 1 416 ? -7.562 -41 -18.438 1 93.75 416 LEU A N 1
ATOM 3347 C CA . LEU A 1 416 ? -8.164 -41.562 -17.234 1 93.75 416 LEU A CA 1
ATOM 3348 C C . LEU A 1 416 ? -9.531 -40.938 -16.969 1 93.75 416 LEU A C 1
ATOM 3350 O O . LEU A 1 416 ? -10.492 -41.625 -16.656 1 93.75 416 LEU A O 1
ATOM 3354 N N . ARG A 1 417 ? -9.633 -39.656 -17.078 1 94.69 417 ARG A N 1
ATOM 3355 C CA . ARG A 1 417 ? -10.898 -38.969 -16.859 1 94.69 417 ARG A CA 1
ATOM 3356 C C . ARG A 1 417 ? -11.93 -39.344 -17.906 1 94.69 417 ARG A C 1
ATOM 3358 O O . ARG A 1 417 ? -13.109 -39.5 -17.609 1 94.69 417 ARG A O 1
ATOM 3365 N N . ARG A 1 418 ? -11.398 -39.438 -19.109 1 94.62 418 ARG A N 1
ATOM 3366 C CA . ARG A 1 418 ? -12.281 -39.844 -20.203 1 94.62 418 ARG A CA 1
ATOM 3367 C C . ARG A 1 418 ? -12.836 -41.25 -19.969 1 94.62 418 ARG A C 1
ATOM 3369 O O . ARG A 1 418 ? -14.047 -41.469 -20.094 1 94.62 418 ARG A O 1
ATOM 3376 N N . LEU A 1 419 ? -12.031 -42.219 -19.688 1 95.69 419 LEU A N 1
ATOM 3377 C CA . LEU A 1 419 ? -12.445 -43.594 -19.438 1 95.69 419 LEU A CA 1
ATOM 3378 C C . LEU A 1 419 ? -13.43 -43.656 -18.281 1 95.69 419 LEU A C 1
ATOM 3380 O O . LEU A 1 419 ? -14.438 -44.375 -18.359 1 95.69 419 LEU A O 1
ATOM 3384 N N . THR A 1 420 ? -13.156 -42.906 -17.25 1 96 420 THR A N 1
ATOM 3385 C CA . THR A 1 420 ? -14.016 -42.906 -16.062 1 96 420 THR A CA 1
ATOM 3386 C C . THR A 1 420 ? -15.398 -42.344 -16.406 1 96 420 THR A C 1
ATOM 3388 O O . THR A 1 420 ? -16.422 -42.906 -15.992 1 96 420 THR A O 1
ATOM 3391 N N . SER A 1 421 ? -15.398 -41.25 -17.125 1 96.31 421 SER A N 1
ATOM 3392 C CA . SER A 1 421 ? -16.656 -40.625 -17.516 1 96.31 421 SER A CA 1
ATOM 3393 C C . SER A 1 421 ? -17.453 -41.5 -18.469 1 96.31 421 SER A C 1
ATOM 3395 O O . SER A 1 421 ? -18.688 -41.562 -18.406 1 96.31 421 SER A O 1
ATOM 3397 N N . GLU A 1 422 ? -16.734 -42.219 -19.375 1 95.12 422 GLU A N 1
ATOM 3398 C CA . GLU A 1 422 ? -17.406 -43.156 -20.281 1 95.12 422 GLU A CA 1
ATOM 3399 C C . GLU A 1 422 ? -18.047 -44.312 -19.516 1 95.12 422 GLU A C 1
ATOM 3401 O O . GLU A 1 422 ? -19.109 -44.812 -19.906 1 95.12 422 GLU A O 1
ATOM 3406 N N . LEU A 1 423 ? -17.438 -44.781 -18.5 1 95.38 423 LEU A N 1
ATOM 3407 C CA . LEU A 1 423 ? -18.031 -45.812 -17.656 1 95.38 423 LEU A CA 1
ATOM 3408 C C . LEU A 1 423 ? -19.359 -45.344 -17.062 1 95.38 423 LEU A C 1
ATOM 3410 O O . LEU A 1 423 ? -20.328 -46.094 -17.047 1 95.38 423 LEU A O 1
ATOM 3414 N N . ILE A 1 424 ? -19.391 -44.094 -16.672 1 94.44 424 ILE A N 1
ATOM 3415 C CA . ILE A 1 424 ? -20.594 -43.531 -16.078 1 94.44 424 ILE A CA 1
ATOM 3416 C C . ILE A 1 424 ? -21.688 -43.406 -17.141 1 94.44 424 ILE A C 1
ATOM 3418 O O . ILE A 1 424 ? -22.828 -43.781 -16.891 1 94.44 424 ILE A O 1
ATOM 3422 N N . VAL A 1 425 ? -21.297 -42.906 -18.266 1 93.38 425 VAL A N 1
ATOM 3423 C CA . VAL A 1 425 ? -22.25 -42.656 -19.344 1 93.38 425 VAL A CA 1
ATOM 3424 C C . VAL A 1 425 ? -22.875 -43.969 -19.797 1 93.38 425 VAL A C 1
ATOM 3426 O O . VAL A 1 425 ? -24.094 -44.062 -19.984 1 93.38 425 VAL A O 1
ATOM 3429 N N . HIS A 1 426 ? -22.094 -45.062 -19.984 1 92.75 426 HIS A N 1
ATOM 3430 C CA . HIS A 1 426 ? -22.594 -46.344 -20.438 1 92.75 426 HIS A CA 1
ATOM 3431 C C . HIS A 1 426 ? -23.547 -46.938 -19.406 1 92.75 426 HIS A C 1
ATOM 3433 O O . HIS A 1 426 ? -24.547 -47.562 -19.766 1 92.75 426 HIS A O 1
ATOM 3439 N N . ARG A 1 427 ? -23.328 -46.688 -18.234 1 92.31 427 ARG A N 1
ATOM 3440 C CA . ARG A 1 427 ? -24.156 -47.25 -17.172 1 92.31 427 ARG A CA 1
ATOM 3441 C C . ARG A 1 427 ? -25.453 -46.469 -17.047 1 92.31 427 ARG A C 1
ATOM 3443 O O . ARG A 1 427 ? -26.406 -46.938 -16.422 1 92.31 427 ARG A O 1
ATOM 3450 N N . LEU A 1 428 ? -25.469 -45.312 -17.656 1 92.69 428 LEU A N 1
ATOM 3451 C CA . LEU A 1 428 ? -26.672 -44.5 -17.578 1 92.69 428 LEU A CA 1
ATOM 3452 C C . LEU A 1 428 ? -27.625 -44.844 -18.719 1 92.69 428 LEU A C 1
ATOM 3454 O O . LEU A 1 428 ? -28.766 -44.344 -18.734 1 92.69 428 LEU A O 1
ATOM 3458 N N . ARG A 1 429 ? -27.203 -45.688 -19.625 1 91 429 ARG A N 1
ATOM 3459 C CA . ARG A 1 429 ? -28.094 -46.094 -20.703 1 91 429 ARG A CA 1
ATOM 3460 C C . ARG A 1 429 ? -29.281 -46.875 -20.188 1 91 429 ARG A C 1
ATOM 3462 O O . ARG A 1 429 ? -29.109 -47.875 -19.469 1 91 429 ARG A O 1
ATOM 3469 N N . GLY A 1 430 ? -30.422 -46.375 -20.469 1 88.94 430 GLY A N 1
ATOM 3470 C CA . GLY A 1 430 ? -31.641 -47.031 -20.016 1 88.94 430 GLY A CA 1
ATOM 3471 C C . GLY A 1 430 ? -32.125 -46.531 -18.672 1 88.94 430 GLY A C 1
ATOM 3472 O O . GLY A 1 430 ? -33.156 -46.969 -18.172 1 88.94 430 GLY A O 1
ATOM 3473 N N . VAL A 1 431 ? -31.406 -45.594 -18.156 1 93.31 431 VAL A N 1
ATOM 3474 C CA . VAL A 1 431 ? -31.766 -45.062 -16.844 1 93.31 431 VAL A CA 1
ATOM 3475 C C . VAL A 1 431 ? -32.438 -43.719 -16.984 1 93.31 431 VAL A C 1
ATOM 3477 O O . VAL A 1 431 ? -31.969 -42.844 -17.734 1 93.31 431 VAL A O 1
ATOM 3480 N N . THR A 1 432 ? -33.531 -43.531 -16.438 1 94.56 432 THR A N 1
ATOM 3481 C CA . THR A 1 432 ? -34.281 -42.281 -16.406 1 94.56 432 THR A CA 1
ATOM 3482 C C . THR A 1 432 ? -34.5 -41.812 -14.977 1 94.56 432 THR A C 1
ATOM 3484 O O . THR A 1 432 ? -34.062 -42.469 -14.031 1 94.56 432 THR A O 1
ATOM 3487 N N . HIS A 1 433 ? -35.031 -40.656 -14.82 1 94.12 433 HIS A N 1
ATOM 3488 C CA . HIS A 1 433 ? -35.281 -40.094 -13.5 1 94.12 433 HIS A CA 1
ATOM 3489 C C . HIS A 1 433 ? -36.156 -41 -12.664 1 94.12 433 HIS A C 1
ATOM 3491 O O . HIS A 1 433 ? -35.938 -41.156 -11.461 1 94.12 433 HIS A O 1
ATOM 3497 N N . ASP A 1 434 ? -37.094 -41.688 -13.266 1 91.38 434 ASP A N 1
ATOM 3498 C CA . ASP A 1 434 ? -38.094 -42.5 -12.562 1 91.38 434 ASP A CA 1
ATOM 3499 C C . ASP A 1 434 ? -37.469 -43.844 -12.102 1 91.38 434 ASP A C 1
ATOM 3501 O O . ASP A 1 434 ? -37.938 -44.406 -11.102 1 91.38 434 ASP A O 1
ATOM 3505 N N . ASN A 1 435 ? -36.469 -44.344 -12.766 1 91.75 435 ASN A N 1
ATOM 3506 C CA . ASN A 1 435 ? -35.812 -45.625 -12.391 1 91.75 435 ASN A CA 1
ATOM 3507 C C . ASN A 1 435 ? -34.375 -45.406 -12 1 91.75 435 ASN A C 1
ATOM 3509 O O . ASN A 1 435 ? -33.5 -46.25 -12.289 1 91.75 435 ASN A O 1
ATOM 3513 N N . ARG A 1 436 ? -34.031 -44.281 -11.484 1 87.94 436 ARG A N 1
ATOM 3514 C CA . ARG A 1 436 ? -32.656 -43.844 -11.25 1 87.94 436 ARG A CA 1
ATOM 3515 C C . ARG A 1 436 ? -31.969 -44.781 -10.258 1 87.94 436 ARG A C 1
ATOM 3517 O O . ARG A 1 436 ? -30.734 -44.844 -10.227 1 87.94 436 ARG A O 1
ATOM 3524 N N . THR A 1 437 ? -32.656 -45.562 -9.453 1 87.06 437 THR A N 1
ATOM 3525 C CA . THR A 1 437 ? -32.062 -46.438 -8.453 1 87.06 437 THR A CA 1
ATOM 3526 C C . THR A 1 437 ? -31.75 -47.812 -9.062 1 87.06 437 THR A C 1
ATOM 3528 O O . THR A 1 437 ? -31.016 -48.594 -8.477 1 87.06 437 THR A O 1
ATOM 3531 N N . ASP A 1 438 ? -32.281 -48.031 -10.32 1 87 438 ASP A N 1
ATOM 3532 C CA . ASP A 1 438 ? -32.031 -49.312 -10.992 1 87 438 ASP A CA 1
ATOM 3533 C C . ASP A 1 438 ? -30.672 -49.281 -11.727 1 87 438 ASP A C 1
ATOM 3535 O O . ASP A 1 438 ? -30.219 -48.219 -12.156 1 87 438 ASP A O 1
ATOM 3539 N N . PRO A 1 439 ? -30.047 -50.438 -11.688 1 87.69 439 PRO A N 1
ATOM 3540 C CA . PRO A 1 439 ? -28.797 -50.469 -12.453 1 87.69 439 PRO A CA 1
ATOM 3541 C C . PRO A 1 439 ? -29.016 -50.281 -13.945 1 87.69 439 PRO A C 1
ATOM 3543 O O . PRO A 1 439 ? -30.031 -50.75 -14.492 1 87.69 439 PRO A O 1
ATOM 3546 N N . GLY A 1 440 ? -28.219 -49.625 -14.578 1 88.88 440 GLY A N 1
ATOM 3547 C CA . GLY A 1 440 ? -28.328 -49.312 -16 1 88.88 440 GLY A CA 1
ATOM 3548 C C . GLY A 1 440 ? -27.734 -50.406 -16.875 1 88.88 440 GLY A C 1
ATOM 3549 O O . GLY A 1 440 ? -27.828 -51.594 -16.547 1 88.88 440 GLY A O 1
ATOM 3550 N N . ALA A 1 441 ? -27.188 -49.969 -18.031 1 90.38 441 ALA A N 1
ATOM 3551 C CA . ALA A 1 441 ? -26.641 -50.906 -19.016 1 90.38 441 ALA A CA 1
ATOM 3552 C C . ALA A 1 441 ? -25.266 -51.406 -18.594 1 90.38 441 ALA A C 1
ATOM 3554 O O . ALA A 1 441 ? -24.609 -50.781 -17.766 1 90.38 441 ALA A O 1
ATOM 3555 N N . GLY A 1 442 ? -24.875 -52.531 -19.156 1 91.75 442 GLY A N 1
ATOM 3556 C CA . GLY A 1 442 ? -23.578 -53.094 -18.859 1 91.75 442 GLY A CA 1
ATOM 3557 C C . GLY A 1 442 ? -22.453 -52.438 -19.625 1 91.75 442 GLY A C 1
ATOM 3558 O O . GLY A 1 442 ? -22.672 -51.875 -20.703 1 91.75 442 GLY A O 1
ATOM 3559 N N . VAL A 1 443 ? -21.25 -52.469 -19.031 1 94.62 443 VAL A N 1
ATOM 3560 C CA . VAL A 1 443 ? -20.062 -51.906 -19.672 1 94.62 443 VAL A CA 1
ATOM 3561 C C . VAL A 1 443 ? -18.828 -52.688 -19.281 1 94.62 443 VAL A C 1
ATOM 3563 O O . VAL A 1 443 ? -18.781 -53.312 -18.219 1 94.62 443 VAL A O 1
ATOM 3566 N N . ALA A 1 444 ? -17.906 -52.75 -20.156 1 96.19 444 ALA A N 1
ATOM 3567 C CA . ALA A 1 444 ? -16.641 -53.438 -19.906 1 96.19 444 ALA A CA 1
ATOM 3568 C C . ALA A 1 444 ? -15.461 -52.531 -20.281 1 96.19 444 ALA A C 1
ATOM 3570 O O . ALA A 1 444 ? -15.523 -51.812 -21.266 1 96.19 444 ALA A O 1
ATOM 3571 N N . LEU A 1 445 ? -14.5 -52.562 -19.453 1 97.12 445 LEU A N 1
ATOM 3572 C CA . LEU A 1 445 ? -13.242 -51.875 -19.719 1 97.12 445 LEU A CA 1
ATOM 3573 C C . LEU A 1 445 ? -12.086 -52.875 -19.781 1 97.12 445 LEU A C 1
ATOM 3575 O O . LEU A 1 445 ? -11.906 -53.688 -18.875 1 97.12 445 LEU A O 1
ATOM 3579 N N . VAL A 1 446 ? -11.312 -52.812 -20.891 1 97.25 446 VAL A N 1
ATOM 3580 C CA . VAL A 1 446 ? -10.18 -53.719 -21.109 1 97.25 446 VAL A CA 1
ATOM 3581 C C . VAL A 1 446 ? -8.891 -52.906 -21.172 1 97.25 446 VAL A C 1
ATOM 3583 O O . VAL A 1 446 ? -8.852 -51.844 -21.781 1 97.25 446 VAL A O 1
ATOM 3586 N N . GLN A 1 447 ? -7.953 -53.375 -20.469 1 96.75 447 GLN A N 1
ATOM 3587 C CA . GLN A 1 447 ? -6.605 -52.812 -20.562 1 96.75 447 GLN A CA 1
ATOM 3588 C C . GLN A 1 447 ? -5.609 -53.875 -21.031 1 96.75 447 GLN A C 1
ATOM 3590 O O . GLN A 1 447 ? -5.672 -55.031 -20.609 1 96.75 447 GLN A O 1
ATOM 3595 N N . THR A 1 448 ? -4.746 -53.438 -21.984 1 95.38 448 THR A N 1
ATOM 3596 C CA . THR A 1 448 ? -3.699 -54.344 -22.406 1 95.38 448 THR A CA 1
ATOM 3597 C C . THR A 1 448 ? -2.449 -53.594 -22.828 1 95.38 448 THR A C 1
ATOM 3599 O O . THR A 1 448 ? -2.443 -52.344 -22.859 1 95.38 448 THR A O 1
ATOM 3602 N N . ASP A 1 449 ? -1.495 -54.312 -22.969 1 92.19 449 ASP A N 1
ATOM 3603 C CA . ASP A 1 449 ? -0.172 -53.844 -23.391 1 92.19 449 ASP A CA 1
ATOM 3604 C C . ASP A 1 449 ? 0.518 -54.906 -24.25 1 92.19 449 ASP A C 1
ATOM 3606 O O . ASP A 1 449 ? 0.237 -56.094 -24.141 1 92.19 449 ASP A O 1
ATOM 3610 N N . LEU A 1 450 ? 1.286 -54.406 -25.172 1 93.56 450 LEU A N 1
ATOM 3611 C CA . LEU A 1 450 ? 2.016 -55.344 -26.016 1 93.56 450 LEU A CA 1
ATOM 3612 C C . LEU A 1 450 ? 3.367 -55.688 -25.406 1 93.56 450 LEU A C 1
ATOM 3614 O O . LEU A 1 450 ? 4.039 -54.844 -24.844 1 93.56 450 LEU A O 1
ATOM 3618 N N . GLN A 1 451 ? 3.645 -56.938 -25.469 1 90.19 451 GLN A N 1
ATOM 3619 C CA . GLN A 1 451 ? 4.898 -57.438 -24.891 1 90.19 451 GLN A CA 1
ATOM 3620 C C . GLN A 1 451 ? 6.07 -57.156 -25.828 1 90.19 451 GLN A C 1
ATOM 3622 O O . GLN A 1 451 ? 6.062 -57.562 -27 1 90.19 451 GLN A O 1
ATOM 3627 N N . TRP A 1 452 ? 7.109 -56.469 -25.312 1 86.38 452 TRP A N 1
ATOM 3628 C CA . TRP A 1 452 ? 8.328 -56.156 -26.062 1 86.38 452 TRP A CA 1
ATOM 3629 C C . TRP A 1 452 ? 7.996 -55.625 -27.453 1 86.38 452 TRP A C 1
ATOM 3631 O O . TRP A 1 452 ? 8.539 -56.125 -28.453 1 86.38 452 TRP A O 1
ATOM 3641 N N . PHE A 1 453 ? 7.129 -54.75 -27.469 1 88.31 453 PHE A N 1
ATOM 3642 C CA . PHE A 1 453 ? 6.559 -54.281 -28.734 1 88.31 453 PHE A CA 1
ATOM 3643 C C . PHE A 1 453 ? 7.641 -53.719 -29.656 1 88.31 453 PHE A C 1
ATOM 3645 O O . PHE A 1 453 ? 7.801 -54.188 -30.781 1 88.31 453 PHE A O 1
ATOM 3652 N N . ALA A 1 454 ? 8.406 -52.719 -29.188 1 87.88 454 ALA A N 1
ATOM 3653 C CA . ALA A 1 454 ? 9.414 -52.094 -30.047 1 87.88 454 ALA A CA 1
ATOM 3654 C C . ALA A 1 454 ? 10.523 -53.062 -30.391 1 87.88 454 ALA A C 1
ATOM 3656 O O . ALA A 1 454 ? 10.969 -53.125 -31.547 1 87.88 454 ALA A O 1
ATOM 3657 N N . THR A 1 455 ? 10.891 -53.844 -29.422 1 88.75 455 THR A N 1
ATOM 3658 C CA . THR A 1 455 ? 12.008 -54.781 -29.578 1 88.75 455 THR A CA 1
ATOM 3659 C C . THR A 1 455 ? 11.586 -56 -30.391 1 88.75 455 THR A C 1
ATOM 3661 O O . THR A 1 455 ? 12.414 -56.625 -31.078 1 88.75 455 THR A O 1
ATOM 3664 N N . GLY A 1 456 ? 10.383 -56.344 -30.312 1 90.38 456 GLY A N 1
ATOM 3665 C CA . GLY A 1 456 ? 9.93 -57.562 -30.953 1 90.38 456 GLY A CA 1
ATOM 3666 C C . GLY A 1 456 ? 9.164 -57.312 -32.25 1 90.38 456 GLY A C 1
ATOM 3667 O O . GLY A 1 456 ? 8.664 -58.25 -32.875 1 90.38 456 GLY A O 1
ATOM 3668 N N . LEU A 1 457 ? 9.141 -56.125 -32.688 1 93.5 457 LEU A N 1
ATOM 3669 C CA . LEU A 1 457 ? 8.367 -55.812 -33.875 1 93.5 457 LEU A CA 1
ATOM 3670 C C . LEU A 1 457 ? 8.977 -56.469 -35.125 1 93.5 457 LEU A C 1
ATOM 3672 O O . LEU A 1 457 ? 10.164 -56.281 -35.406 1 93.5 457 LEU A O 1
ATOM 3676 N N . SER A 1 458 ? 8.18 -57.188 -35.812 1 95.88 458 SER A N 1
ATOM 3677 C CA . SER A 1 458 ? 8.641 -57.875 -37.031 1 95.88 458 SER A CA 1
ATOM 3678 C C . SER A 1 458 ? 8.898 -56.906 -38.156 1 95.88 458 SER A C 1
ATOM 3680 O O . SER A 1 458 ? 8.055 -56.062 -38.469 1 95.88 458 SER A O 1
ATOM 3682 N N . HIS A 1 459 ? 10.07 -57.094 -38.844 1 95.94 459 HIS A N 1
ATOM 3683 C CA . HIS A 1 459 ? 10.391 -56.219 -39.969 1 95.94 459 HIS A CA 1
ATOM 3684 C C . HIS A 1 459 ? 9.453 -56.469 -41.156 1 95.94 459 HIS A C 1
ATOM 3686 O O . HIS A 1 459 ? 9.031 -55.531 -41.812 1 95.94 459 HIS A O 1
ATOM 3692 N N . SER A 1 460 ? 9.117 -57.719 -41.344 1 96.19 460 SER A N 1
ATOM 3693 C CA . SER A 1 460 ? 8.219 -58.062 -42.438 1 96.19 460 SER A CA 1
ATOM 3694 C C . SER A 1 460 ? 6.859 -57.375 -42.25 1 96.19 460 SER A C 1
ATOM 3696 O O . SER A 1 460 ? 6.25 -56.938 -43.219 1 96.19 460 SER A O 1
ATOM 3698 N N . THR A 1 461 ? 6.418 -57.344 -41.031 1 96.81 461 THR A N 1
ATOM 3699 C CA . THR A 1 461 ? 5.16 -56.688 -40.75 1 96.81 461 THR A CA 1
ATOM 3700 C C . THR A 1 461 ? 5.266 -55.188 -41.031 1 96.81 461 THR A C 1
ATOM 3702 O O . THR A 1 461 ? 4.344 -54.594 -41.625 1 96.81 461 THR A O 1
ATOM 3705 N N . VAL A 1 462 ? 6.367 -54.562 -40.688 1 96.88 462 VAL A N 1
ATOM 3706 C CA . VAL A 1 462 ? 6.586 -53.156 -40.875 1 96.88 462 VAL A CA 1
ATOM 3707 C C . VAL A 1 462 ? 6.562 -52.844 -42.375 1 96.88 462 VAL A C 1
ATOM 3709 O O . VAL A 1 462 ? 5.891 -51.906 -42.812 1 96.88 462 VAL A O 1
ATOM 3712 N N . PHE A 1 463 ? 7.25 -53.625 -43.125 1 96.81 463 PHE A N 1
ATOM 3713 C CA . PHE A 1 463 ? 7.332 -53.406 -44.562 1 96.81 463 PHE A CA 1
ATOM 3714 C C . PHE A 1 463 ? 5.977 -53.594 -45.25 1 96.81 463 PHE A C 1
ATOM 3716 O O . PHE A 1 463 ? 5.605 -52.875 -46.156 1 96.81 463 PHE A O 1
ATOM 3723 N N . ALA A 1 464 ? 5.266 -54.625 -44.781 1 96.75 464 ALA A N 1
ATOM 3724 C CA . ALA A 1 464 ? 3.93 -54.875 -45.312 1 96.75 464 ALA A CA 1
ATOM 3725 C C . ALA A 1 464 ? 3.008 -53.688 -45.062 1 96.75 464 ALA A C 1
ATOM 3727 O O . ALA A 1 464 ? 2.254 -53.281 -45.938 1 96.75 464 ALA A O 1
ATOM 3728 N N . ALA A 1 465 ? 3.078 -53.156 -43.844 1 96.56 465 ALA A N 1
ATOM 3729 C CA . ALA A 1 465 ? 2.252 -52.031 -43.5 1 96.56 465 ALA A CA 1
ATOM 3730 C C . ALA A 1 465 ? 2.629 -50.781 -44.312 1 96.56 465 ALA A C 1
ATOM 3732 O O . ALA A 1 465 ? 1.754 -50.062 -44.781 1 96.56 465 ALA A O 1
ATOM 3733 N N . MET A 1 466 ? 3.943 -50.531 -44.469 1 96.88 466 MET A N 1
ATOM 3734 C CA . MET A 1 466 ? 4.426 -49.406 -45.25 1 96.88 466 MET A CA 1
ATOM 3735 C C . MET A 1 466 ? 3.979 -49.5 -46.688 1 96.88 466 MET A C 1
ATOM 3737 O O . MET A 1 466 ? 3.496 -48.5 -47.25 1 96.88 466 MET A O 1
ATOM 3741 N N . ARG A 1 467 ? 4.074 -50.688 -47.219 1 96.31 467 ARG A N 1
ATOM 3742 C CA . ARG A 1 467 ? 3.646 -50.875 -48.594 1 96.31 467 ARG A CA 1
ATOM 3743 C C . ARG A 1 467 ? 2.143 -50.688 -48.75 1 96.31 467 ARG A C 1
ATOM 3745 O O . ARG A 1 467 ? 1.679 -50.125 -49.75 1 96.31 467 ARG A O 1
ATOM 3752 N N . TYR A 1 468 ? 1.42 -51.156 -47.812 1 96.5 468 TYR A N 1
ATOM 3753 C CA . TYR A 1 468 ? -0.036 -51.125 -47.875 1 96.5 468 TYR A CA 1
ATOM 3754 C C . TYR A 1 468 ? -0.541 -49.688 -47.906 1 96.5 468 TYR A C 1
ATOM 3756 O O . TYR A 1 468 ? -1.534 -49.375 -48.562 1 96.5 468 TYR A O 1
ATOM 3764 N N . VAL A 1 469 ? 0.117 -48.75 -47.188 1 96.31 469 VAL A N 1
ATOM 3765 C CA . VAL A 1 469 ? -0.385 -47.375 -47.094 1 96.31 469 VAL A CA 1
ATOM 3766 C C . VAL A 1 469 ? 0.166 -46.531 -48.25 1 96.31 469 VAL A C 1
ATOM 3768 O O . VAL A 1 469 ? -0.259 -45.406 -48.438 1 96.31 469 VAL A O 1
ATOM 3771 N N . GLY A 1 470 ? 1.251 -47.062 -48.938 1 94.56 470 GLY A N 1
ATOM 3772 C CA . GLY A 1 470 ? 1.608 -46.344 -50.156 1 94.56 470 GLY A CA 1
ATOM 3773 C C . GLY A 1 470 ? 3.061 -45.906 -50.188 1 94.56 470 GLY A C 1
ATOM 3774 O O . GLY A 1 470 ? 3.475 -45.188 -51.094 1 94.56 470 GLY A O 1
ATOM 3775 N N . PHE A 1 471 ? 3.889 -46.281 -49.25 1 96.69 471 PHE A N 1
ATOM 3776 C CA . PHE A 1 471 ? 5.305 -45.938 -49.312 1 96.69 471 PHE A CA 1
ATOM 3777 C C . PHE A 1 471 ? 5.961 -46.594 -50.531 1 96.69 471 PHE A C 1
ATOM 3779 O O . PHE A 1 471 ? 5.672 -47.75 -50.875 1 96.69 471 PHE A O 1
ATOM 3786 N N . GLY A 1 472 ? 6.812 -45.938 -51.156 1 94.5 472 GLY A N 1
ATOM 3787 C CA . GLY A 1 472 ? 7.539 -46.469 -52.312 1 94.5 472 GLY A CA 1
ATOM 3788 C C . GLY A 1 472 ? 8.656 -47.406 -51.906 1 94.5 472 GLY A C 1
ATOM 3789 O O . GLY A 1 472 ? 9.031 -47.5 -50.75 1 94.5 472 GLY A O 1
ATOM 3790 N N . GLN A 1 473 ? 9.195 -48.031 -52.938 1 94.5 473 GLN A N 1
ATOM 3791 C CA . GLN A 1 473 ? 10.219 -49.062 -52.719 1 94.5 473 GLN A CA 1
ATOM 3792 C C . GLN A 1 473 ? 11.508 -48.438 -52.188 1 94.5 473 GLN A C 1
ATOM 3794 O O . GLN A 1 473 ? 12.219 -49.031 -51.375 1 94.5 473 GLN A O 1
ATOM 3799 N N . ASP A 1 474 ? 11.773 -47.219 -52.562 1 94 474 ASP A N 1
ATOM 3800 C CA . ASP A 1 474 ? 12.977 -46.562 -52.094 1 94 474 ASP A CA 1
ATOM 3801 C C . ASP A 1 474 ? 12.969 -46.375 -50.594 1 94 474 ASP A C 1
ATOM 3803 O O . ASP A 1 474 ? 13.992 -46.594 -49.906 1 94 474 ASP A O 1
ATOM 3807 N N . TRP A 1 475 ? 11.867 -45.938 -50.094 1 95.5 475 TRP A N 1
ATOM 3808 C CA . TRP A 1 475 ? 11.75 -45.781 -48.656 1 95.5 475 TRP A CA 1
ATOM 3809 C C . TRP A 1 475 ? 11.812 -47.125 -47.938 1 95.5 475 TRP A C 1
ATOM 3811 O O . TRP A 1 475 ? 12.422 -47.219 -46.875 1 95.5 475 TRP A O 1
ATOM 3821 N N . ILE A 1 476 ? 11.18 -48.125 -48.469 1 96 476 ILE A N 1
ATOM 3822 C CA . ILE A 1 476 ? 11.211 -49.469 -47.875 1 96 476 ILE A CA 1
ATOM 3823 C C . ILE A 1 476 ? 12.648 -49.969 -47.844 1 96 476 ILE A C 1
ATOM 3825 O O . ILE A 1 476 ? 13.07 -50.562 -46.844 1 96 476 ILE A O 1
ATOM 3829 N N . ASP A 1 477 ? 13.43 -49.719 -48.906 1 95.06 477 ASP A N 1
ATOM 3830 C CA . ASP A 1 477 ? 14.828 -50.125 -48.938 1 95.06 477 ASP A CA 1
ATOM 3831 C C . ASP A 1 477 ? 15.648 -49.406 -47.875 1 95.06 477 ASP A C 1
ATOM 3833 O O . ASP A 1 477 ? 16.531 -49.969 -47.25 1 95.06 477 ASP A O 1
ATOM 3837 N N . PHE A 1 478 ? 15.391 -48.188 -47.781 1 95 478 PHE A N 1
ATOM 3838 C CA . PHE A 1 478 ? 16.062 -47.406 -46.75 1 95 478 PHE A CA 1
ATOM 3839 C C . PHE A 1 478 ? 15.812 -48 -45.375 1 95 478 PHE A C 1
ATOM 3841 O O . PHE A 1 478 ? 16.734 -48.188 -44.562 1 95 478 PHE A O 1
ATOM 3848 N N . PHE A 1 479 ? 14.492 -48.25 -45 1 95.25 479 PHE A N 1
ATOM 3849 C CA . PHE A 1 479 ? 14.133 -48.719 -43.688 1 95.25 479 PHE A CA 1
ATOM 3850 C C . PHE A 1 479 ? 14.641 -50.125 -43.469 1 95.25 479 PHE A C 1
ATOM 3852 O O . PHE A 1 479 ? 14.914 -50.531 -42.344 1 95.25 479 PHE A O 1
ATOM 3859 N N . LYS A 1 480 ? 14.758 -50.938 -44.531 1 95.19 480 LYS A N 1
ATOM 3860 C CA . LYS A 1 480 ? 15.391 -52.25 -44.375 1 95.19 480 LYS A CA 1
ATOM 3861 C C . LYS A 1 480 ? 16.812 -52.125 -43.875 1 95.19 480 LYS A C 1
ATOM 3863 O O . LYS A 1 480 ? 17.219 -52.844 -42.938 1 95.19 480 LYS A O 1
ATOM 3868 N N . LYS A 1 481 ? 17.531 -51.219 -44.438 1 93.94 481 LYS A N 1
ATOM 3869 C CA . LYS A 1 481 ? 18.906 -50.938 -44 1 93.94 481 LYS A CA 1
ATOM 3870 C C . LYS A 1 481 ? 18.938 -50.344 -42.594 1 93.94 481 LYS A C 1
ATOM 3872 O O . LYS A 1 481 ? 19.75 -50.75 -41.781 1 93.94 481 LYS A O 1
ATOM 3877 N N . TYR A 1 482 ? 18.094 -49.469 -42.406 1 93.19 482 TYR A N 1
ATOM 3878 C CA . TYR A 1 482 ? 18.031 -48.781 -41.125 1 93.19 482 TYR A CA 1
ATOM 3879 C C . TYR A 1 482 ? 17.734 -49.75 -40 1 93.19 482 TYR A C 1
ATOM 3881 O O . TYR A 1 482 ? 18.359 -49.688 -38.938 1 93.19 482 TYR A O 1
ATOM 3889 N N . LEU A 1 483 ? 16.719 -50.594 -40.188 1 94.38 483 LEU A N 1
ATOM 3890 C CA . LEU A 1 483 ? 16.281 -51.5 -39.125 1 94.38 483 LEU A CA 1
ATOM 3891 C C . LEU A 1 483 ? 17.312 -52.625 -38.906 1 94.38 483 LEU A C 1
ATOM 3893 O O . LEU A 1 483 ? 17.422 -53.156 -37.812 1 94.38 483 LEU A O 1
ATOM 3897 N N . GLU A 1 484 ? 18.016 -52.938 -39.938 1 93.56 484 GLU A N 1
ATOM 3898 C CA . GLU A 1 484 ? 19.062 -53.938 -39.844 1 93.56 484 GLU A CA 1
ATOM 3899 C C . GLU A 1 484 ? 20.375 -53.344 -39.375 1 93.56 484 GLU A C 1
ATOM 3901 O O . GLU A 1 484 ? 21.406 -53.469 -40.031 1 93.56 484 GLU A O 1
ATOM 3906 N N . SER A 1 485 ? 20.375 -52.781 -38.25 1 92 485 SER A N 1
ATOM 3907 C CA . SER A 1 485 ? 21.531 -52.125 -37.688 1 92 485 SER A CA 1
ATOM 3908 C C . SER A 1 485 ? 22.516 -53.094 -37.094 1 92 485 SER A C 1
ATOM 3910 O O . SER A 1 485 ? 22.109 -54.094 -36.469 1 92 485 SER A O 1
ATOM 3912 N N . PRO A 1 486 ? 23.828 -52.875 -37.281 1 92.94 486 PRO A N 1
ATOM 3913 C CA . PRO A 1 486 ? 24.844 -53.719 -36.656 1 92.94 486 PRO A CA 1
ATOM 3914 C C . PRO A 1 486 ? 25.031 -53.375 -35.188 1 92.94 486 PRO A C 1
ATOM 3916 O O . PRO A 1 486 ? 25.656 -52.375 -34.844 1 92.94 486 PRO A O 1
ATOM 3919 N N . LEU A 1 487 ? 24.562 -54.25 -34.281 1 92.38 487 LEU A N 1
ATOM 3920 C CA . LEU A 1 487 ? 24.609 -54 -32.844 1 92.38 487 LEU A CA 1
ATOM 3921 C C . LEU A 1 487 ? 25.703 -54.812 -32.188 1 92.38 487 LEU A C 1
ATOM 3923 O O . LEU A 1 487 ? 25.938 -55.969 -32.562 1 92.38 487 LEU A O 1
ATOM 3927 N N . ASN A 1 488 ? 26.391 -54.125 -31.312 1 90.81 488 ASN A N 1
ATOM 3928 C CA . ASN A 1 488 ? 27.422 -54.781 -30.516 1 90.81 488 ASN A CA 1
ATOM 3929 C C . ASN A 1 488 ? 27.047 -54.844 -29.047 1 90.81 488 ASN A C 1
ATOM 3931 O O . ASN A 1 488 ? 27 -53.812 -28.375 1 90.81 488 ASN A O 1
ATOM 3935 N N . LEU A 1 489 ? 26.766 -56 -28.469 1 89 489 LEU A N 1
ATOM 3936 C CA . LEU A 1 489 ? 26.297 -56.188 -27.109 1 89 489 LEU A CA 1
ATOM 3937 C C . LEU A 1 489 ? 27.453 -56.562 -26.188 1 89 489 LEU A C 1
ATOM 3939 O O . LEU A 1 489 ? 27.25 -56.875 -25 1 89 489 LEU A O 1
ATOM 3943 N N . ASP A 1 490 ? 28.672 -56.469 -26.719 1 85 490 ASP A N 1
ATOM 3944 C CA . ASP A 1 490 ? 29.828 -56.938 -25.969 1 85 490 ASP A CA 1
ATOM 3945 C C . ASP A 1 490 ? 29.953 -56.156 -24.656 1 85 490 ASP A C 1
ATOM 3947 O O . ASP A 1 490 ? 30.359 -56.719 -23.625 1 85 490 ASP A O 1
ATOM 3951 N N . ALA A 1 491 ? 29.578 -54.938 -24.656 1 79.75 491 ALA A N 1
ATOM 3952 C CA . ALA A 1 491 ? 29.781 -54.094 -23.484 1 79.75 491 ALA A CA 1
ATOM 3953 C C . ALA A 1 491 ? 28.484 -53.938 -22.703 1 79.75 491 ALA A C 1
ATOM 3955 O O . ALA A 1 491 ? 28.391 -53.125 -21.781 1 79.75 491 ALA A O 1
ATOM 3956 N N . ALA A 1 492 ? 27.5 -54.688 -23.016 1 79.81 492 ALA A N 1
ATOM 3957 C CA . ALA A 1 492 ? 26.172 -54.469 -22.438 1 79.81 492 ALA A CA 1
ATOM 3958 C C . ALA A 1 492 ? 26.094 -55.062 -21.031 1 79.81 492 ALA A C 1
ATOM 3960 O O . ALA A 1 492 ? 25.297 -54.594 -20.203 1 79.81 492 ALA A O 1
ATOM 3961 N N . SER A 1 493 ? 26.703 -56.094 -20.797 1 75.25 493 SER A N 1
ATOM 3962 C CA . SER A 1 493 ? 26.766 -56.688 -19.453 1 75.25 493 SER A CA 1
ATOM 3963 C C . SER A 1 493 ? 28.141 -57.25 -19.188 1 75.25 493 SER A C 1
ATOM 3965 O O . SER A 1 493 ? 28.922 -57.469 -20.109 1 75.25 493 SER A O 1
ATOM 3967 N N . ASP A 1 494 ? 28.266 -57.438 -17.844 1 69.12 494 ASP A N 1
ATOM 3968 C CA . ASP A 1 494 ? 29.547 -58 -17.438 1 69.12 494 ASP A CA 1
ATOM 3969 C C . ASP A 1 494 ? 29.688 -59.469 -17.828 1 69.12 494 ASP A C 1
ATOM 3971 O O . ASP A 1 494 ? 28.703 -60.188 -17.812 1 69.12 494 ASP A O 1
ATOM 3975 N N . ASN A 1 495 ? 30.734 -59.938 -18.266 1 67.5 495 ASN A N 1
ATOM 3976 C CA . ASN A 1 495 ? 31.109 -61.344 -18.469 1 67.5 495 ASN A CA 1
ATOM 3977 C C . ASN A 1 495 ? 30.422 -61.938 -19.688 1 67.5 495 ASN A C 1
ATOM 3979 O O . ASN A 1 495 ? 30.094 -63.125 -19.703 1 67.5 495 ASN A O 1
ATOM 3983 N N . ARG A 1 496 ? 29.938 -61.125 -20.594 1 76.56 496 ARG A N 1
ATOM 3984 C CA . ARG A 1 496 ? 29.281 -61.656 -21.781 1 76.56 496 ARG A CA 1
ATOM 3985 C C . ARG A 1 496 ? 30.297 -62.094 -22.828 1 76.56 496 ARG A C 1
ATOM 3987 O O . ARG A 1 496 ? 31.406 -61.562 -22.891 1 76.56 496 ARG A O 1
ATOM 3994 N N . PRO A 1 497 ? 29.953 -63.156 -23.484 1 79.44 497 PRO A N 1
ATOM 3995 C CA . PRO A 1 497 ? 30.812 -63.531 -24.609 1 79.44 497 PRO A CA 1
ATOM 3996 C C . PRO A 1 497 ? 30.969 -62.406 -25.625 1 79.44 497 PRO A C 1
ATOM 3998 O O . PRO A 1 497 ? 30.031 -61.656 -25.891 1 79.44 497 PRO A O 1
ATOM 4001 N N . GLN A 1 498 ? 32.25 -62.188 -26.047 1 84 498 GLN A N 1
ATOM 4002 C CA . GLN A 1 498 ? 32.531 -61.188 -27.047 1 84 498 GLN A CA 1
ATOM 4003 C C . GLN A 1 498 ? 32.25 -61.688 -28.453 1 84 498 GLN A C 1
ATOM 4005 O O . GLN A 1 498 ? 33.125 -62.281 -29.094 1 84 498 GLN A O 1
ATOM 4010 N N . LEU A 1 499 ? 31.078 -61.594 -28.984 1 86.94 499 LEU A N 1
ATOM 4011 C CA . LEU A 1 499 ? 30.625 -62.125 -30.266 1 86.94 499 LEU A CA 1
ATOM 4012 C C . LEU A 1 499 ? 30.781 -61.062 -31.375 1 86.94 499 LEU A C 1
ATOM 4014 O O . LEU A 1 499 ? 30.703 -61.406 -32.562 1 86.94 499 LEU A O 1
ATOM 4018 N N . GLY A 1 500 ? 31.109 -59.875 -31.016 1 87 500 GLY A N 1
ATOM 4019 C CA . GLY A 1 500 ? 31.234 -58.812 -32 1 87 500 GLY A CA 1
ATOM 4020 C C . GLY A 1 500 ? 29.891 -58.312 -32.5 1 87 500 GLY A C 1
ATOM 4021 O O . GLY A 1 500 ? 28.844 -58.688 -32 1 87 500 GLY A O 1
ATOM 4022 N N . PRO A 1 501 ? 29.906 -57.438 -33.531 1 92.19 501 PRO A N 1
ATOM 4023 C CA . PRO A 1 501 ? 28.672 -56.844 -34.062 1 92.19 501 PRO A CA 1
ATOM 4024 C C . PRO A 1 501 ? 27.812 -57.844 -34.812 1 92.19 501 PRO A C 1
ATOM 4026 O O . PRO A 1 501 ? 28.344 -58.688 -35.562 1 92.19 501 PRO A O 1
ATOM 4029 N N . ARG A 1 502 ? 26.656 -57.844 -34.562 1 93.94 502 ARG A N 1
ATOM 4030 C CA . ARG A 1 502 ? 25.656 -58.656 -35.281 1 93.94 502 ARG A CA 1
ATOM 4031 C C . ARG A 1 502 ? 24.531 -57.781 -35.812 1 93.94 502 ARG A C 1
ATOM 4033 O O . ARG A 1 502 ? 24.203 -56.75 -35.25 1 93.94 502 ARG A O 1
ATOM 4040 N N . ILE A 1 503 ? 23.922 -58.219 -36.906 1 93.75 503 ILE A N 1
ATOM 4041 C CA . ILE A 1 503 ? 22.891 -57.438 -37.594 1 93.75 503 ILE A CA 1
ATOM 4042 C C . ILE A 1 503 ? 21.547 -57.688 -36.938 1 93.75 503 ILE A C 1
ATOM 4044 O O . ILE A 1 503 ? 21.141 -58.844 -36.719 1 93.75 503 ILE A O 1
ATOM 4048 N N . ARG A 1 504 ? 20.875 -56.719 -36.562 1 94 504 ARG A N 1
ATOM 4049 C CA . ARG A 1 504 ? 19.531 -56.781 -36 1 94 504 ARG A CA 1
ATOM 4050 C C . ARG A 1 504 ? 18.562 -57.344 -37.031 1 94 504 ARG A C 1
ATOM 4052 O O . ARG A 1 504 ? 18.562 -56.938 -38.188 1 94 504 ARG A O 1
ATOM 4059 N N . LYS A 1 505 ? 17.672 -58.219 -36.625 1 95.19 505 LYS A N 1
ATOM 4060 C CA . LYS A 1 505 ? 16.719 -58.844 -37.562 1 95.19 505 LYS A CA 1
ATOM 4061 C C . LYS A 1 505 ? 15.289 -58.656 -37.062 1 95.19 505 LYS A C 1
ATOM 4063 O O . LYS A 1 505 ? 14.336 -58.969 -37.812 1 95.19 505 LYS A O 1
ATOM 4068 N N . ARG A 1 506 ? 15.242 -58.125 -35.875 1 94 506 ARG A N 1
ATOM 4069 C CA . ARG A 1 506 ? 13.93 -57.906 -35.281 1 94 506 ARG A CA 1
ATOM 4070 C C . ARG A 1 506 ? 13.93 -56.688 -34.406 1 94 506 ARG A C 1
ATOM 4072 O O . ARG A 1 506 ? 14.945 -56.344 -33.781 1 94 506 ARG A O 1
ATOM 4079 N N . GLY A 1 507 ? 12.789 -56 -34.5 1 92.19 507 GLY A N 1
ATOM 4080 C CA . GLY A 1 507 ? 12.648 -54.875 -33.625 1 92.19 507 GLY A CA 1
ATOM 4081 C C . GLY A 1 507 ? 13.078 -53.562 -34.281 1 92.19 507 GLY A C 1
ATOM 4082 O O . GLY A 1 507 ? 13.531 -53.531 -35.406 1 92.19 507 GLY A O 1
ATOM 4083 N N . VAL A 1 508 ? 12.844 -52.438 -33.531 1 90.06 508 VAL A N 1
ATOM 4084 C CA . VAL A 1 508 ? 13.164 -51.094 -33.969 1 90.06 508 VAL A CA 1
ATOM 4085 C C . VAL A 1 508 ? 13.977 -50.375 -32.906 1 90.06 508 VAL A C 1
ATOM 4087 O O . VAL A 1 508 ? 13.852 -50.656 -31.719 1 90.06 508 VAL A O 1
ATOM 4090 N N . PRO A 1 509 ? 14.867 -49.531 -33.312 1 84.5 509 PRO A N 1
ATOM 4091 C CA . PRO A 1 509 ? 15.594 -48.75 -32.312 1 84.5 509 PRO A CA 1
ATOM 4092 C C . PRO A 1 509 ? 14.672 -47.906 -31.438 1 84.5 509 PRO A C 1
ATOM 4094 O O . PRO A 1 509 ? 13.836 -47.188 -31.953 1 84.5 509 PRO A O 1
ATOM 4097 N N . MET A 1 510 ? 14.898 -47.969 -30.156 1 77.94 510 MET A N 1
ATOM 4098 C CA . MET A 1 510 ? 13.984 -47.312 -29.203 1 77.94 510 MET A CA 1
ATOM 4099 C C . MET A 1 510 ? 14.258 -45.812 -29.125 1 77.94 510 MET A C 1
ATOM 4101 O O . MET A 1 510 ? 15.391 -45.375 -29.328 1 77.94 510 MET A O 1
ATOM 4105 N N . ALA A 1 511 ? 13.242 -45.062 -28.797 1 70.5 511 ALA A N 1
ATOM 4106 C CA . ALA A 1 511 ? 13.211 -43.656 -28.422 1 70.5 511 ALA A CA 1
ATOM 4107 C C . ALA A 1 511 ? 13.523 -42.781 -29.625 1 70.5 511 ALA A C 1
ATOM 4109 O O . ALA A 1 511 ? 13.664 -41.562 -29.484 1 70.5 511 ALA A O 1
ATOM 4110 N N . HIS A 1 512 ? 13.578 -43.406 -30.812 1 77.81 512 HIS A N 1
ATOM 4111 C CA . HIS A 1 512 ? 13.688 -42.625 -32.031 1 77.81 512 HIS A CA 1
ATOM 4112 C C . HIS A 1 512 ? 12.32 -42.375 -32.656 1 77.81 512 HIS A C 1
ATOM 4114 O O . HIS A 1 512 ? 11.375 -43.125 -32.406 1 77.81 512 HIS A O 1
ATOM 4120 N N . ALA A 1 513 ? 12.312 -41.344 -33.406 1 85.5 513 ALA A N 1
ATOM 4121 C CA . ALA A 1 513 ? 11.078 -41.031 -34.094 1 85.5 513 ALA A CA 1
ATOM 4122 C C . ALA A 1 513 ? 10.656 -42.188 -35 1 85.5 513 ALA A C 1
ATOM 4124 O O . ALA A 1 513 ? 9.469 -42.375 -35.281 1 85.5 513 ALA A O 1
ATOM 4125 N N . SER A 1 514 ? 11.578 -42.938 -35.375 1 88.31 514 SER A N 1
ATOM 4126 C CA . SER A 1 514 ? 11.281 -44.062 -36.25 1 88.31 514 SER A CA 1
ATOM 4127 C C . SER A 1 514 ? 10.516 -45.156 -35.531 1 88.31 514 SER A C 1
ATOM 4129 O O . SER A 1 514 ? 9.719 -45.875 -36.125 1 88.31 514 SER A O 1
ATOM 4131 N N . GLU A 1 515 ? 10.852 -45.219 -34.25 1 88.88 515 GLU A N 1
ATOM 4132 C CA . GLU A 1 515 ? 10.078 -46.156 -33.469 1 88.88 515 GLU A CA 1
ATOM 4133 C C . GLU A 1 515 ? 8.609 -45.781 -33.406 1 88.88 515 GLU A C 1
ATOM 4135 O O . GLU A 1 515 ? 7.73 -46.625 -33.562 1 88.88 515 GLU A O 1
ATOM 4140 N N . LYS A 1 516 ? 8.367 -44.562 -33.219 1 90.19 516 LYS A N 1
ATOM 4141 C CA . LYS A 1 516 ? 6.996 -44.062 -33.219 1 90.19 516 LYS A CA 1
ATOM 4142 C C . LYS A 1 516 ? 6.332 -44.25 -34.562 1 90.19 516 LYS A C 1
ATOM 4144 O O . LYS A 1 516 ? 5.168 -44.625 -34.656 1 90.19 516 LYS A O 1
ATOM 4149 N N . LEU A 1 517 ? 7.102 -43.969 -35.531 1 93.94 517 LEU A N 1
ATOM 4150 C CA . LEU A 1 517 ? 6.59 -44.094 -36.906 1 93.94 517 LEU A CA 1
ATOM 4151 C C . LEU A 1 517 ? 6.168 -45.531 -37.219 1 93.94 517 LEU A C 1
ATOM 4153 O O . LEU A 1 517 ? 5.023 -45.75 -37.594 1 93.94 517 LEU A O 1
ATOM 4157 N N . THR A 1 518 ? 7.059 -46.406 -37.062 1 95.12 518 THR A N 1
ATOM 4158 C CA . THR A 1 518 ? 6.809 -47.812 -37.406 1 95.12 518 THR A CA 1
ATOM 4159 C C . THR A 1 518 ? 5.797 -48.438 -36.469 1 95.12 518 THR A C 1
ATOM 4161 O O . THR A 1 518 ? 4.898 -49.156 -36.906 1 95.12 518 THR A O 1
ATOM 4164 N N . GLY A 1 519 ? 5.98 -48.156 -35.188 1 93.69 519 GLY A N 1
ATOM 4165 C CA . GLY A 1 519 ? 5.059 -48.719 -34.219 1 93.69 519 GLY A CA 1
ATOM 4166 C C . GLY A 1 519 ? 3.631 -48.219 -34.406 1 93.69 519 GLY A C 1
ATOM 4167 O O . GLY A 1 519 ? 2.699 -49.031 -34.438 1 93.69 519 GLY A O 1
ATOM 4168 N N . GLU A 1 520 ? 3.475 -46.969 -34.531 1 94.38 520 GLU A N 1
ATOM 4169 C CA . GLU A 1 520 ? 2.141 -46.375 -34.688 1 94.38 520 GLU A CA 1
ATOM 4170 C C . GLU A 1 520 ? 1.511 -46.781 -36 1 94.38 520 GLU A C 1
ATOM 4172 O O . GLU A 1 520 ? 0.292 -46.938 -36.094 1 94.38 520 GLU A O 1
ATOM 4177 N N . LEU A 1 521 ? 2.318 -46.875 -37 1 95.62 521 LEU A N 1
ATOM 4178 C CA . LEU A 1 521 ? 1.792 -47.312 -38.281 1 95.62 521 LEU A CA 1
ATOM 4179 C C . LEU A 1 521 ? 1.185 -48.719 -38.188 1 95.62 521 LEU A C 1
ATOM 4181 O O . LEU A 1 521 ? 0.094 -48.938 -38.688 1 95.62 521 LEU A O 1
ATOM 4185 N N . VAL A 1 522 ? 1.869 -49.562 -37.562 1 96.19 522 VAL A N 1
ATOM 4186 C CA . VAL A 1 522 ? 1.382 -50.906 -37.406 1 96.19 522 VAL A CA 1
ATOM 4187 C C . VAL A 1 522 ? 0.119 -50.906 -36.562 1 96.19 522 VAL A C 1
ATOM 4189 O O . VAL A 1 522 ? -0.882 -51.531 -36.906 1 96.19 522 VAL A O 1
ATOM 4192 N N . LEU A 1 523 ? 0.142 -50.219 -35.5 1 96.38 523 LEU A N 1
ATOM 4193 C CA . LEU A 1 523 ? -0.967 -50.25 -34.531 1 96.38 523 LEU A CA 1
ATOM 4194 C C . LEU A 1 523 ? -2.156 -49.469 -35.062 1 96.38 523 LEU A C 1
ATOM 4196 O O . LEU A 1 523 ? -3.285 -49.625 -34.594 1 96.38 523 LEU A O 1
ATOM 4200 N N . PHE A 1 524 ? -1.922 -48.625 -36 1 95.94 524 PHE A N 1
ATOM 4201 C CA . PHE A 1 524 ? -3.012 -47.938 -36.688 1 95.94 524 PHE A CA 1
ATOM 4202 C C . PHE A 1 524 ? -4.016 -48.938 -37.25 1 95.94 524 PHE A C 1
ATOM 4204 O O . PHE A 1 524 ? -5.227 -48.719 -37.156 1 95.94 524 PHE A O 1
ATOM 4211 N N . PHE A 1 525 ? -3.537 -49.938 -37.781 1 96.5 525 PHE A N 1
ATOM 4212 C CA . PHE A 1 525 ? -4.406 -50.906 -38.406 1 96.5 525 PHE A CA 1
ATOM 4213 C C . PHE A 1 525 ? -5.176 -51.688 -37.344 1 96.5 525 PHE A C 1
ATOM 4215 O O . PHE A 1 525 ? -6.258 -52.219 -37.625 1 96.5 525 PHE A O 1
ATOM 4222 N N . MET A 1 526 ? -4.625 -51.844 -36.219 1 96.12 526 MET A N 1
ATOM 4223 C CA . MET A 1 526 ? -5.41 -52.406 -35.125 1 96.12 526 MET A CA 1
ATOM 4224 C C . MET A 1 526 ? -6.594 -51.531 -34.781 1 96.12 526 MET A C 1
ATOM 4226 O O . MET A 1 526 ? -7.707 -52 -34.562 1 96.12 526 MET A O 1
ATOM 4230 N N . ASP A 1 527 ? -6.316 -50.25 -34.688 1 95.69 527 ASP A N 1
ATOM 4231 C CA . ASP A 1 527 ? -7.391 -49.281 -34.438 1 95.69 527 ASP A CA 1
ATOM 4232 C C . ASP A 1 527 ? -8.5 -49.438 -35.5 1 95.69 527 ASP A C 1
ATOM 4234 O O . ASP A 1 527 ? -9.68 -49.438 -35.156 1 95.69 527 ASP A O 1
ATOM 4238 N N . LEU A 1 528 ? -8.031 -49.469 -36.656 1 94.75 528 LEU A N 1
ATOM 4239 C CA . LEU A 1 528 ? -8.961 -49.594 -37.781 1 94.75 528 LEU A CA 1
ATOM 4240 C C . LEU A 1 528 ? -9.766 -50.875 -37.719 1 94.75 528 LEU A C 1
ATOM 4242 O O . LEU A 1 528 ? -10.984 -50.875 -37.906 1 94.75 528 LEU A O 1
ATOM 4246 N N . ALA A 1 529 ? -9.102 -51.938 -37.438 1 95.19 529 ALA A N 1
ATOM 4247 C CA . ALA A 1 529 ? -9.75 -53.25 -37.375 1 95.19 529 ALA A CA 1
ATOM 4248 C C . ALA A 1 529 ? -10.82 -53.281 -36.281 1 95.19 529 ALA A C 1
ATOM 4250 O O . ALA A 1 529 ? -11.945 -53.75 -36.531 1 95.19 529 ALA A O 1
ATOM 4251 N N . VAL A 1 530 ? -10.484 -52.875 -35.125 1 94.81 530 VAL A N 1
ATOM 4252 C CA . VAL A 1 530 ? -11.422 -52.875 -34.031 1 94.81 530 VAL A CA 1
ATOM 4253 C C . VAL A 1 530 ? -12.617 -51.969 -34.344 1 94.81 530 VAL A C 1
ATOM 4255 O O . VAL A 1 530 ? -13.766 -52.344 -34.094 1 94.81 530 VAL A O 1
ATOM 4258 N N . ASN A 1 531 ? -12.305 -50.812 -34.875 1 93 531 ASN A N 1
ATOM 4259 C CA . ASN A 1 531 ? -13.383 -49.875 -35.188 1 93 531 ASN A CA 1
ATOM 4260 C C . ASN A 1 531 ? -14.32 -50.438 -36.25 1 93 531 ASN A C 1
ATOM 4262 O O . ASN A 1 531 ? -15.547 -50.375 -36.094 1 93 531 ASN A O 1
ATOM 4266 N N . ARG A 1 532 ? -13.789 -50.969 -37.281 1 90.69 532 ARG A N 1
ATOM 4267 C CA . ARG A 1 532 ? -14.594 -51.438 -38.406 1 90.69 532 ARG A CA 1
ATOM 4268 C C . ARG A 1 532 ? -15.398 -52.688 -38 1 90.69 532 ARG A C 1
ATOM 4270 O O . ARG A 1 532 ? -16.516 -52.875 -38.469 1 90.69 532 ARG A O 1
ATOM 4277 N N . GLU A 1 533 ? -14.852 -53.406 -37.125 1 89.31 533 GLU A N 1
ATOM 4278 C CA . GLU A 1 533 ? -15.531 -54.656 -36.719 1 89.31 533 GLU A CA 1
ATOM 4279 C C . GLU A 1 533 ? -16.562 -54.375 -35.625 1 89.31 533 GLU A C 1
ATOM 4281 O O . GLU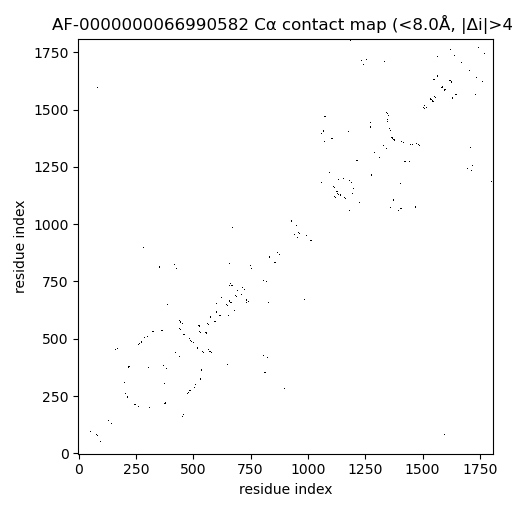 A 1 533 ? -17.594 -55.062 -35.562 1 89.31 533 GLU A O 1
ATOM 4286 N N . THR A 1 534 ? -16.297 -53.5 -34.781 1 90.38 534 THR A N 1
ATOM 4287 C CA . THR A 1 534 ? -17.141 -53.406 -33.594 1 90.38 534 THR A CA 1
ATOM 4288 C C . THR A 1 534 ? -17.703 -52 -33.438 1 90.38 534 THR A C 1
ATOM 4290 O O . THR A 1 534 ? -18.641 -51.781 -32.656 1 90.38 534 THR A O 1
ATOM 4293 N N . GLY A 1 535 ? -17.078 -51 -34.031 1 87.5 535 GLY A N 1
ATOM 4294 C CA . GLY A 1 535 ? -17.484 -49.625 -33.844 1 87.5 535 GLY A CA 1
ATOM 4295 C C . GLY A 1 535 ? -16.875 -49 -32.625 1 87.5 535 GLY A C 1
ATOM 4296 O O . GLY A 1 535 ? -17.062 -47.781 -32.375 1 87.5 535 GLY A O 1
ATOM 4297 N N . ILE A 1 536 ? -16.125 -49.688 -31.812 1 90.69 536 ILE A N 1
ATOM 4298 C CA . ILE A 1 536 ? -15.516 -49.188 -30.578 1 90.69 536 ILE A CA 1
ATOM 4299 C C . ILE A 1 536 ? -14.258 -48.406 -30.922 1 90.69 536 ILE A C 1
ATOM 4301 O O . ILE A 1 536 ? -13.547 -48.719 -31.875 1 90.69 536 ILE A O 1
ATOM 4305 N N . LEU A 1 537 ? -14.086 -47.312 -30.234 1 91.06 537 LEU A N 1
ATOM 4306 C CA . LEU A 1 537 ? -12.852 -46.531 -30.359 1 91.06 537 LEU A CA 1
ATOM 4307 C C . LEU A 1 537 ? -11.773 -47.094 -29.438 1 91.06 537 LEU A C 1
ATOM 4309 O O . LEU A 1 537 ? -12 -47.281 -28.234 1 91.06 537 LEU A O 1
ATOM 4313 N N . LEU A 1 538 ? -10.656 -47.375 -29.953 1 93.88 538 LEU A N 1
ATOM 4314 C CA . LEU A 1 538 ? -9.531 -47.906 -29.203 1 93.88 538 LEU A CA 1
ATOM 4315 C C . LEU A 1 538 ? -8.625 -46.781 -28.703 1 93.88 538 LEU A C 1
ATOM 4317 O O . LEU A 1 538 ? -8.07 -46.031 -29.516 1 93.88 538 LEU A O 1
ATOM 4321 N N . TYR A 1 539 ? -8.523 -46.656 -27.375 1 94.5 539 TYR A N 1
ATOM 4322 C CA . TYR A 1 539 ? -7.648 -45.625 -26.797 1 94.5 539 TYR A CA 1
ATOM 4323 C C . TYR A 1 539 ? -6.254 -46.188 -26.547 1 94.5 539 TYR A C 1
ATOM 4325 O O . TYR A 1 539 ? -6.098 -47.188 -25.828 1 94.5 539 TYR A O 1
ATOM 4333 N N . ARG A 1 540 ? -5.266 -45.5 -27.125 1 93.69 540 ARG A N 1
ATOM 4334 C CA . ARG A 1 540 ? -3.91 -46.031 -26.984 1 93.69 540 ARG A CA 1
ATOM 4335 C C . ARG A 1 540 ? -2.93 -44.906 -26.625 1 93.69 540 ARG A C 1
ATOM 4337 O O . ARG A 1 540 ? -3.09 -43.781 -27.062 1 93.69 540 ARG A O 1
ATOM 4344 N N . LEU A 1 541 ? -2.092 -45.281 -25.875 1 89.56 541 LEU A N 1
ATOM 4345 C CA . LEU A 1 541 ? -0.833 -44.562 -25.688 1 89.56 541 LEU A CA 1
ATOM 4346 C C . LEU A 1 541 ? 0.352 -45.438 -26.094 1 89.56 541 LEU A C 1
ATOM 4348 O O . LEU A 1 541 ? 0.954 -46.094 -25.25 1 89.56 541 LEU A O 1
ATOM 4352 N N . HIS A 1 542 ? 0.588 -45.375 -27.344 1 87.69 542 HIS A N 1
ATOM 4353 C CA . HIS A 1 542 ? 1.527 -46.281 -27.984 1 87.69 542 HIS A CA 1
ATOM 4354 C C . HIS A 1 542 ? 1.095 -47.75 -27.797 1 87.69 542 HIS A C 1
ATOM 4356 O O . HIS A 1 542 ? 0.036 -48.125 -28.281 1 87.69 542 HIS A O 1
ATOM 4362 N N . ASP A 1 543 ? 1.83 -48.469 -26.953 1 90.56 543 ASP A N 1
ATOM 4363 C CA . ASP A 1 543 ? 1.466 -49.875 -26.844 1 90.56 543 ASP A CA 1
ATOM 4364 C C . ASP A 1 543 ? 0.558 -50.125 -25.641 1 90.56 543 ASP A C 1
ATOM 4366 O O . ASP A 1 543 ? 0.087 -51.25 -25.422 1 90.56 543 ASP A O 1
ATOM 4370 N N . ASP A 1 544 ? 0.258 -49.062 -24.906 1 91.25 544 ASP A N 1
ATOM 4371 C CA . ASP A 1 544 ? -0.762 -49.125 -23.859 1 91.25 544 ASP A CA 1
ATOM 4372 C C . ASP A 1 544 ? -2.16 -48.938 -24.453 1 91.25 544 ASP A C 1
ATOM 4374 O O . ASP A 1 544 ? -2.453 -47.906 -25.062 1 91.25 544 ASP A O 1
ATOM 4378 N N . ILE A 1 545 ? -2.988 -49.875 -24.234 1 95.69 545 ILE A N 1
ATOM 4379 C CA . ILE A 1 545 ? -4.258 -49.875 -24.953 1 95.69 545 ILE A CA 1
ATOM 4380 C C . ILE A 1 545 ? -5.41 -50.031 -23.953 1 95.69 545 ILE A C 1
ATOM 4382 O O . ILE A 1 545 ? -5.352 -50.844 -23.047 1 95.69 545 ILE A O 1
ATOM 4386 N N . TRP A 1 546 ? -6.473 -49.25 -24.125 1 95.31 546 TRP A N 1
ATOM 4387 C CA . TRP A 1 546 ? -7.707 -49.375 -23.359 1 95.31 546 TRP A CA 1
ATOM 4388 C C . TRP A 1 546 ? -8.922 -49.406 -24.281 1 95.31 546 TRP A C 1
ATOM 4390 O O . TRP A 1 546 ? -8.953 -48.719 -25.297 1 95.31 546 TRP A O 1
ATOM 4400 N N . LEU A 1 547 ? -9.781 -50.188 -23.922 1 94.62 547 LEU A N 1
ATOM 4401 C CA . LEU A 1 547 ? -11.039 -50.281 -24.656 1 94.62 547 LEU A CA 1
ATOM 4402 C C . LEU A 1 547 ? -12.227 -50.281 -23.703 1 94.62 547 LEU A C 1
ATOM 4404 O O . LEU A 1 547 ? -12.195 -50.906 -22.656 1 94.62 547 LEU A O 1
ATOM 4408 N N . VAL A 1 548 ? -13.219 -49.406 -23.984 1 94.44 548 VAL A N 1
ATOM 4409 C CA . VAL A 1 548 ? -14.422 -49.344 -23.172 1 94.44 548 VAL A CA 1
ATOM 4410 C C . VAL A 1 548 ? -15.664 -49.438 -24.062 1 94.44 548 VAL A C 1
ATOM 4412 O O . VAL A 1 548 ? -15.688 -48.875 -25.141 1 94.44 548 VAL A O 1
ATOM 4415 N N . GLY A 1 549 ? -16.562 -50.188 -23.703 1 91.62 549 GLY A N 1
ATOM 4416 C CA . GLY A 1 549 ? -17.797 -50.312 -24.469 1 91.62 549 GLY A CA 1
ATOM 4417 C C . GLY A 1 549 ? -18.75 -51.344 -23.891 1 91.62 549 GLY A C 1
ATOM 4418 O O . GLY A 1 549 ? -18.547 -51.844 -22.781 1 91.62 549 GLY A O 1
ATOM 4419 N N . GLU A 1 550 ? -19.766 -51.625 -24.641 1 91.88 550 GLU A N 1
ATOM 4420 C CA . GLU A 1 550 ? -20.688 -52.688 -24.266 1 91.88 550 GLU A CA 1
ATOM 4421 C C . GLU A 1 550 ? -19.953 -54.031 -24.141 1 91.88 550 GLU A C 1
ATOM 4423 O O . GLU A 1 550 ? -19.078 -54.344 -24.953 1 91.88 550 GLU A O 1
ATOM 4428 N N . PRO A 1 551 ? -20.312 -54.812 -23.125 1 93.69 551 PRO A N 1
ATOM 4429 C CA . PRO A 1 551 ? -19.547 -56.031 -22.828 1 93.69 551 PRO A CA 1
ATOM 4430 C C . PRO A 1 551 ? -19.406 -56.938 -24.031 1 93.69 551 PRO A C 1
ATOM 4432 O O . PRO A 1 551 ? -18.312 -57.469 -24.297 1 93.69 551 PRO A O 1
ATOM 4435 N N . GLU A 1 552 ? -20.469 -57.188 -24.797 1 91.25 552 GLU A N 1
ATOM 4436 C CA . GLU A 1 552 ? -20.422 -58.062 -25.953 1 91.25 552 GLU A CA 1
ATOM 4437 C C . GLU A 1 552 ? -19.5 -57.5 -27.031 1 91.25 552 GLU A C 1
ATOM 4439 O O . GLU A 1 552 ? -18.703 -58.25 -27.625 1 91.25 552 GLU A O 1
ATOM 4444 N N . ARG A 1 553 ? -19.594 -56.312 -27.266 1 91.06 553 ARG A N 1
ATOM 4445 C CA . ARG A 1 553 ? -18.75 -55.656 -28.281 1 91.06 553 ARG A CA 1
ATOM 4446 C C . ARG A 1 553 ? -17.297 -55.625 -27.812 1 91.06 553 ARG A C 1
ATOM 4448 O O . ARG A 1 553 ? -16.375 -55.719 -28.641 1 91.06 553 ARG A O 1
ATOM 4455 N N . ALA A 1 554 ? -17.141 -55.375 -26.547 1 94.81 554 ALA A N 1
ATOM 4456 C CA . ALA A 1 554 ? -15.781 -55.375 -26 1 94.81 554 ALA A CA 1
ATOM 4457 C C . ALA A 1 554 ? -15.125 -56.75 -26.172 1 94.81 554 ALA A C 1
ATOM 4459 O O . ALA A 1 554 ? -13.93 -56.844 -26.484 1 94.81 554 ALA A O 1
ATOM 4460 N N . ALA A 1 555 ? -15.922 -57.719 -25.938 1 95.75 555 ALA A N 1
ATOM 4461 C CA . ALA A 1 555 ? -15.422 -59.094 -26.125 1 95.75 555 ALA A CA 1
ATOM 4462 C C . ALA A 1 555 ? -15.07 -59.344 -27.594 1 95.75 555 ALA A C 1
ATOM 4464 O O . ALA A 1 555 ? -14.062 -59.969 -27.906 1 95.75 555 ALA A O 1
ATOM 4465 N N . GLN A 1 556 ? -15.938 -58.875 -28.484 1 94.56 556 GLN A N 1
ATOM 4466 C CA . GLN A 1 556 ? -15.664 -58.969 -29.906 1 94.56 556 GLN A CA 1
ATOM 4467 C C . GLN A 1 556 ? -14.391 -58.219 -30.281 1 94.56 556 GLN A C 1
ATOM 4469 O O . GLN A 1 556 ? -13.578 -58.719 -31.078 1 94.56 556 GLN A O 1
ATOM 4474 N N . ALA A 1 557 ? -14.281 -57.062 -29.781 1 95.25 557 ALA A N 1
ATOM 4475 C CA . ALA A 1 557 ? -13.086 -56.281 -30.047 1 95.25 557 ALA A CA 1
ATOM 4476 C C . ALA A 1 557 ? -11.828 -56.969 -29.562 1 95.25 557 ALA A C 1
ATOM 4478 O O . ALA A 1 557 ? -10.797 -56.969 -30.234 1 95.25 557 ALA A O 1
ATOM 4479 N N . TRP A 1 558 ? -11.906 -57.594 -28.359 1 97.06 558 TRP A N 1
ATOM 4480 C CA . TRP A 1 558 ? -10.766 -58.312 -27.797 1 97.06 558 TRP A CA 1
ATOM 4481 C C . TRP A 1 558 ? -10.375 -59.469 -28.703 1 97.06 558 TRP A C 1
ATOM 4483 O O . TRP A 1 558 ? -9.188 -59.719 -28.938 1 97.06 558 TRP A O 1
ATOM 4493 N N . SER A 1 559 ? -11.352 -60.156 -29.172 1 96.38 559 SER A N 1
ATOM 4494 C CA . SER A 1 559 ? -11.102 -61.25 -30.109 1 96.38 559 SER A CA 1
ATOM 4495 C C . SER A 1 559 ? -10.453 -60.75 -31.391 1 96.38 559 SER A C 1
ATOM 4497 O O . SER A 1 559 ? -9.547 -61.406 -31.922 1 96.38 559 SER A O 1
ATOM 4499 N N . CYS A 1 560 ? -10.984 -59.688 -31.875 1 95.75 560 CYS A N 1
ATOM 4500 C CA . CYS A 1 560 ? -10.406 -59.062 -33.062 1 95.75 560 CYS A CA 1
ATOM 4501 C C . CYS A 1 560 ? -8.945 -58.688 -32.844 1 95.75 560 CYS A C 1
ATOM 4503 O O . CYS A 1 560 ? -8.102 -58.938 -33.688 1 95.75 560 CYS A O 1
ATOM 4505 N N . MET A 1 561 ? -8.633 -58.188 -31.719 1 97.12 561 MET A N 1
ATOM 4506 C CA . MET A 1 561 ? -7.27 -57.781 -31.375 1 97.12 561 MET A CA 1
ATOM 4507 C C . MET A 1 561 ? -6.352 -59 -31.297 1 97.12 561 MET A C 1
ATOM 4509 O O . MET A 1 561 ? -5.195 -58.938 -31.719 1 97.12 561 MET A O 1
ATOM 4513 N N . GLN A 1 562 ? -6.879 -60.094 -30.781 1 96.25 562 GLN A N 1
ATOM 4514 C CA . GLN A 1 562 ? -6.109 -61.312 -30.719 1 96.25 562 GLN A CA 1
ATOM 4515 C C . GLN A 1 562 ? -5.77 -61.812 -32.125 1 96.25 562 GLN A C 1
ATOM 4517 O O . GLN A 1 562 ? -4.637 -62.25 -32.375 1 96.25 562 GLN A O 1
ATOM 4522 N N . SER A 1 563 ? -6.734 -61.781 -32.969 1 95.81 563 SER A N 1
ATOM 4523 C CA . SER A 1 563 ? -6.512 -62.188 -34.375 1 95.81 563 SER A CA 1
ATOM 4524 C C . SER A 1 563 ? -5.488 -61.281 -35.031 1 95.81 563 SER A C 1
ATOM 4526 O O . SER A 1 563 ? -4.613 -61.781 -35.781 1 95.81 563 SER A O 1
ATOM 4528 N N . PHE A 1 564 ? -5.699 -60.062 -34.906 1 96.12 564 PHE A N 1
ATOM 4529 C CA . PHE A 1 564 ? -4.762 -59.094 -35.438 1 96.12 564 PHE A CA 1
ATOM 4530 C C . PHE A 1 564 ? -3.342 -59.375 -34.969 1 96.12 564 PHE A C 1
ATOM 4532 O O . PHE A 1 564 ? -2.408 -59.406 -35.781 1 96.12 564 PHE A O 1
ATOM 4539 N N . ALA A 1 565 ? -3.174 -59.562 -33.625 1 96.81 565 ALA A N 1
ATOM 4540 C CA . ALA A 1 565 ? -1.859 -59.781 -33.031 1 96.81 565 ALA A CA 1
ATOM 4541 C C . ALA A 1 565 ? -1.212 -61.031 -33.656 1 96.81 565 ALA A C 1
ATOM 4543 O O . ALA A 1 565 ? -0.011 -61.031 -33.938 1 96.81 565 ALA A O 1
ATOM 4544 N N . LYS A 1 566 ? -1.975 -62.031 -33.844 1 95.25 566 LYS A N 1
ATOM 4545 C CA . LYS A 1 566 ? -1.474 -63.281 -34.406 1 95.25 566 LYS A CA 1
ATOM 4546 C C . LYS A 1 566 ? -0.988 -63.062 -35.844 1 95.25 566 LYS A C 1
ATOM 4548 O O . LYS A 1 566 ? 0.101 -63.5 -36.188 1 95.25 566 LYS A O 1
ATOM 4553 N N . ILE A 1 567 ? -1.766 -62.406 -36.625 1 96.44 567 ILE A N 1
ATOM 4554 C CA . ILE A 1 567 ? -1.47 -62.188 -38.031 1 96.44 567 ILE A CA 1
ATOM 4555 C C . ILE A 1 567 ? -0.271 -61.25 -38.188 1 96.44 567 ILE A C 1
ATOM 4557 O O . ILE A 1 567 ? 0.57 -61.469 -39.062 1 96.44 567 ILE A O 1
ATOM 4561 N N . PHE A 1 568 ? -0.168 -60.281 -37.375 1 96.81 568 PHE A N 1
ATOM 4562 C CA . PHE A 1 568 ? 0.856 -59.25 -37.5 1 96.81 568 PHE A CA 1
ATOM 4563 C C . PHE A 1 568 ? 2.088 -59.594 -36.656 1 96.81 568 PHE A C 1
ATOM 4565 O O . PHE A 1 568 ? 3.057 -58.844 -36.625 1 96.81 568 PHE A O 1
ATOM 4572 N N . GLY A 1 569 ? 2.096 -60.688 -35.969 1 94.75 569 GLY A N 1
ATOM 4573 C CA . GLY A 1 569 ? 3.246 -61.156 -35.219 1 94.75 569 GLY A CA 1
ATOM 4574 C C . GLY A 1 569 ? 3.467 -60.406 -33.938 1 94.75 569 GLY A C 1
ATOM 4575 O O . GLY A 1 569 ? 4.602 -60.062 -33.594 1 94.75 569 GLY A O 1
ATOM 4576 N N . LEU A 1 570 ? 2.439 -60.031 -33.25 1 95.69 570 LEU A N 1
ATOM 4577 C CA . LEU A 1 570 ? 2.498 -59.344 -31.984 1 95.69 570 LEU A CA 1
ATOM 4578 C C . LEU A 1 570 ? 2.029 -60.25 -30.844 1 95.69 570 LEU A C 1
ATOM 4580 O O . LEU A 1 570 ? 1.395 -61.281 -31.078 1 95.69 570 LEU A O 1
ATOM 4584 N N . GLU A 1 571 ? 2.465 -59.875 -29.656 1 93.44 571 GLU A N 1
ATOM 4585 C CA . GLU A 1 571 ? 2.047 -60.625 -28.469 1 93.44 571 GLU A CA 1
ATOM 4586 C C . GLU A 1 571 ? 1.624 -59.656 -27.359 1 93.44 571 GLU A C 1
ATOM 4588 O O . GLU A 1 571 ? 2.289 -58.656 -27.109 1 93.44 571 GLU A O 1
ATOM 4593 N N . PHE A 1 572 ? 0.475 -60 -26.781 1 95 572 PHE A N 1
ATOM 4594 C CA . PHE A 1 572 ? -0.001 -59.188 -25.672 1 95 572 PHE A CA 1
ATOM 4595 C C . PHE A 1 572 ? 0.712 -59.531 -24.375 1 95 572 PHE A C 1
ATOM 4597 O O . PHE A 1 572 ? 1.011 -60.719 -24.141 1 95 572 PHE A O 1
ATOM 4604 N N . ASN A 1 573 ? 1.062 -58.562 -23.531 1 92.62 573 ASN A N 1
ATOM 4605 C CA . ASN A 1 573 ? 1.652 -58.75 -22.219 1 92.62 573 ASN A CA 1
ATOM 4606 C C . ASN A 1 573 ? 0.624 -59.25 -21.219 1 92.62 573 ASN A C 1
ATOM 4608 O O . ASN A 1 573 ? -0.196 -58.5 -20.703 1 92.62 573 ASN A O 1
ATOM 4612 N N . LYS A 1 574 ? 0.715 -60.438 -20.859 1 90 574 LYS A N 1
ATOM 4613 C CA . LYS A 1 574 ? -0.291 -61.094 -20.016 1 90 574 LYS A CA 1
ATOM 4614 C C . LYS A 1 574 ? -0.365 -60.469 -18.641 1 90 574 LYS A C 1
ATOM 4616 O O . LYS A 1 574 ? -1.447 -60.344 -18.062 1 90 574 LYS A O 1
ATOM 4621 N N . SER A 1 575 ? 0.704 -60 -18.172 1 88.38 575 SER A N 1
ATOM 4622 C CA . SER A 1 575 ? 0.766 -59.438 -16.828 1 88.38 575 SER A CA 1
ATOM 4623 C C . SER A 1 575 ? 0.096 -58.094 -16.781 1 88.38 575 SER A C 1
ATOM 4625 O O . SER A 1 575 ? -0.352 -57.656 -15.711 1 88.38 575 SER A O 1
ATOM 4627 N N . LYS A 1 576 ? -0.017 -57.438 -17.891 1 90.94 576 LYS A N 1
ATOM 4628 C CA . LYS A 1 576 ? -0.615 -56.094 -17.922 1 90.94 576 LYS A CA 1
ATOM 4629 C C . LYS A 1 576 ? -1.935 -56.125 -18.688 1 90.94 576 LYS A C 1
ATOM 4631 O O . LYS A 1 576 ? -2.332 -55.094 -19.266 1 90.94 576 LYS A O 1
ATOM 4636 N N . THR A 1 577 ? -2.482 -57.219 -18.844 1 95.06 577 THR A N 1
ATOM 4637 C CA . THR A 1 577 ? -3.738 -57.375 -19.578 1 95.06 577 THR A CA 1
ATOM 4638 C C . THR A 1 577 ? -4.863 -57.812 -18.641 1 95.06 577 THR A C 1
ATOM 4640 O O . THR A 1 577 ? -4.699 -58.75 -17.875 1 95.06 577 THR A O 1
ATOM 4643 N N . GLY A 1 578 ? -5.922 -57.062 -18.625 1 95.81 578 GLY A N 1
ATOM 4644 C CA . GLY A 1 578 ? -7.07 -57.344 -17.781 1 95.81 578 GLY A CA 1
ATOM 4645 C C . GLY A 1 578 ? -8.336 -56.656 -18.234 1 95.81 578 GLY A C 1
ATOM 4646 O O . GLY A 1 578 ? -8.328 -55.906 -19.219 1 95.81 578 GLY A O 1
ATOM 4647 N N . SER A 1 579 ? -9.422 -57.031 -17.578 1 97.12 579 SER A N 1
ATOM 4648 C CA . SER A 1 579 ? -10.695 -56.406 -17.922 1 97.12 579 SER A CA 1
ATOM 4649 C C . SER A 1 579 ? -11.602 -56.312 -16.688 1 97.12 579 SER A C 1
ATOM 4651 O O . SER A 1 579 ? -11.43 -57.062 -15.727 1 97.12 579 SER A O 1
ATOM 4653 N N . VAL A 1 580 ? -12.43 -55.344 -16.641 1 96.38 580 VAL A N 1
ATOM 4654 C CA . VAL A 1 580 ? -13.5 -55.188 -15.672 1 96.38 580 VAL A CA 1
ATOM 4655 C C . VAL A 1 580 ? -14.852 -55.188 -16.391 1 96.38 580 VAL A C 1
ATOM 4657 O O . VAL A 1 580 ? -15.078 -54.344 -17.281 1 96.38 580 VAL A O 1
ATOM 4660 N N . TYR A 1 581 ? -15.656 -56.125 -16.031 1 95.94 581 TYR A N 1
ATOM 4661 C CA . TYR A 1 581 ? -16.984 -56.281 -16.609 1 95.94 581 TYR A CA 1
ATOM 4662 C C . TYR A 1 581 ? -18.078 -55.938 -15.594 1 95.94 581 TYR A C 1
ATOM 4664 O O . TYR A 1 581 ? -18.25 -56.656 -14.602 1 95.94 581 TYR A O 1
ATOM 4672 N N . LEU A 1 582 ? -18.781 -54.812 -15.812 1 94.56 582 LEU A N 1
ATOM 4673 C CA . LEU A 1 582 ? -19.922 -54.406 -15.008 1 94.56 582 LEU A CA 1
ATOM 4674 C C . LEU A 1 582 ? -21.234 -54.719 -15.711 1 94.56 582 LEU A C 1
ATOM 4676 O O . LEU A 1 582 ? -21.625 -54.031 -16.672 1 94.56 582 LEU A O 1
ATOM 4680 N N . PRO A 1 583 ? -21.938 -55.625 -15.289 1 91.88 583 PRO A N 1
ATOM 4681 C CA . PRO A 1 583 ? -23.094 -56.125 -16.031 1 91.88 583 PRO A CA 1
ATOM 4682 C C . PRO A 1 583 ? -24.297 -55.188 -15.969 1 91.88 583 PRO A C 1
ATOM 4684 O O . PRO A 1 583 ? -25.188 -55.25 -16.812 1 91.88 583 PRO A O 1
ATOM 4687 N N . GLY A 1 584 ? -24.359 -54.312 -15.008 1 89.44 584 GLY A N 1
ATOM 4688 C CA . GLY A 1 584 ? -25.516 -53.438 -14.867 1 89.44 584 GLY A CA 1
ATOM 4689 C C . GLY A 1 584 ? -26.766 -54.219 -14.461 1 89.44 584 GLY A C 1
ATOM 4690 O O . GLY A 1 584 ? -26.75 -54.969 -13.492 1 89.44 584 GLY A O 1
ATOM 4691 N N . ASN A 1 585 ? -27.906 -54.094 -15.328 1 86.5 585 ASN A N 1
ATOM 4692 C CA . ASN A 1 585 ? -29.188 -54.688 -15.016 1 86.5 585 ASN A CA 1
ATOM 4693 C C . ASN A 1 585 ? -29.281 -56.125 -15.562 1 86.5 585 ASN A C 1
ATOM 4695 O O . ASN A 1 585 ? -30.219 -56.844 -15.258 1 86.5 585 ASN A O 1
ATOM 4699 N N . ARG A 1 586 ? -28.312 -56.5 -16.266 1 86.25 586 ARG A N 1
ATOM 4700 C CA . ARG A 1 586 ? -28.328 -57.844 -16.875 1 86.25 586 ARG A CA 1
ATOM 4701 C C . ARG A 1 586 ? -27.391 -58.781 -16.125 1 86.25 586 ARG A C 1
ATOM 4703 O O . ARG A 1 586 ? -26.578 -58.344 -15.305 1 86.25 586 ARG A O 1
ATOM 4710 N N . LYS A 1 587 ? -27.719 -59.969 -16.297 1 87.31 587 LYS A N 1
ATOM 4711 C CA . LYS A 1 587 ? -26.828 -60.969 -15.711 1 87.31 587 LYS A CA 1
ATOM 4712 C C . LYS A 1 587 ? -25.547 -61.094 -16.516 1 87.31 587 LYS A C 1
ATOM 4714 O O . LYS A 1 587 ? -25.531 -60.844 -17.719 1 87.31 587 LYS A O 1
ATOM 4719 N N . ARG A 1 588 ? -24.562 -61.406 -15.844 1 89.69 588 ARG A N 1
ATOM 4720 C CA . ARG A 1 588 ? -23.266 -61.594 -16.484 1 89.69 588 ARG A CA 1
ATOM 4721 C C . ARG A 1 588 ? -23.328 -62.719 -17.516 1 89.69 588 ARG A C 1
ATOM 4723 O O . ARG A 1 588 ? -23.812 -63.812 -17.203 1 89.69 588 ARG A O 1
ATOM 4730 N N . VAL A 1 589 ? -23 -62.406 -18.703 1 91.19 589 VAL A N 1
ATOM 4731 C CA . VAL A 1 589 ? -23 -63.406 -19.766 1 91.19 589 VAL A CA 1
ATOM 4732 C C . VAL A 1 589 ? -21.703 -64.25 -19.703 1 91.19 589 VAL A C 1
ATOM 4734 O O . VAL A 1 589 ? -20.609 -63.656 -19.797 1 91.19 589 VAL A O 1
ATOM 4737 N N . ALA A 1 590 ? -21.781 -65.438 -19.547 1 91.62 590 ALA A N 1
ATOM 4738 C CA . ALA A 1 590 ? -20.656 -66.312 -19.328 1 91.62 590 ALA A CA 1
ATOM 4739 C C . ALA A 1 590 ? -19.703 -66.312 -20.516 1 91.62 590 ALA A C 1
ATOM 4741 O O . ALA A 1 590 ? -18.469 -66.312 -20.328 1 91.62 590 ALA A O 1
ATOM 4742 N N . LYS A 1 591 ? -20.203 -66.312 -21.688 1 93.06 591 LYS A N 1
ATOM 4743 C CA . LYS A 1 591 ? -19.375 -66.312 -22.875 1 93.06 591 LYS A CA 1
ATOM 4744 C C . LYS A 1 591 ? -18.516 -65.062 -22.953 1 93.06 591 LYS A C 1
ATOM 4746 O O . LYS A 1 591 ? -17.344 -65.125 -23.344 1 93.06 591 LYS A O 1
ATOM 4751 N N . VAL A 1 592 ? -19.109 -63.969 -22.625 1 94.25 592 VAL A N 1
ATOM 4752 C CA . VAL A 1 592 ? -18.406 -62.688 -22.641 1 94.25 592 VAL A CA 1
ATOM 4753 C C . VAL A 1 592 ? -17.297 -62.719 -21.578 1 94.25 592 VAL A C 1
ATOM 4755 O O . VAL A 1 592 ? -16.172 -62.281 -21.844 1 94.25 592 VAL A O 1
ATOM 4758 N N . SER A 1 593 ? -17.609 -63.25 -20.422 1 93.62 593 SER A N 1
ATOM 4759 C CA . SER A 1 593 ? -16.656 -63.312 -19.312 1 93.62 593 SER A CA 1
ATOM 4760 C C . SER A 1 593 ? -15.461 -64.188 -19.641 1 93.62 593 SER A C 1
ATOM 4762 O O . SER A 1 593 ? -14.344 -63.938 -19.203 1 93.62 593 SER A O 1
ATOM 4764 N N . LYS A 1 594 ? -15.727 -65.188 -20.406 1 93.62 594 LYS A N 1
ATOM 4765 C CA . LYS A 1 594 ? -14.664 -66.125 -20.781 1 93.62 594 LYS A CA 1
ATOM 4766 C C . LYS A 1 594 ? -13.766 -65.5 -21.859 1 93.62 594 LYS A C 1
ATOM 4768 O O . LYS A 1 594 ? -12.578 -65.875 -21.922 1 93.62 594 LYS A O 1
ATOM 4773 N N . THR A 1 595 ? -14.367 -64.688 -22.672 1 95.75 595 THR A N 1
ATOM 4774 C CA . THR A 1 595 ? -13.617 -64.125 -23.781 1 95.75 595 THR A CA 1
ATOM 4775 C C . THR A 1 595 ? -12.727 -63 -23.297 1 95.75 595 THR A C 1
ATOM 4777 O O . THR A 1 595 ? -11.594 -62.844 -23.766 1 95.75 595 THR A O 1
ATOM 4780 N N . LEU A 1 596 ? -13.195 -62.188 -22.375 1 95.75 596 LEU A N 1
ATOM 4781 C CA . LEU A 1 596 ? -12.461 -61.031 -21.875 1 95.75 596 LEU A CA 1
ATOM 4782 C C . LEU A 1 596 ? -11.266 -61.469 -21.031 1 95.75 596 LEU A C 1
ATOM 4784 O O . LEU A 1 596 ? -11.336 -62.5 -20.344 1 95.75 596 LEU A O 1
ATOM 4788 N N . PRO A 1 597 ? -10.227 -60.75 -21.078 1 95.56 597 PRO A N 1
ATOM 4789 C CA . PRO A 1 597 ? -9.047 -61.125 -20.312 1 95.56 597 PRO A CA 1
ATOM 4790 C C . PRO A 1 597 ? -9.266 -61.031 -18.797 1 95.56 597 PRO A C 1
ATOM 4792 O O . PRO A 1 597 ? -9.922 -60.094 -18.328 1 95.56 597 PRO A O 1
ATOM 4795 N N . ALA A 1 598 ? -8.75 -61.906 -17.922 1 90.25 598 ALA A N 1
ATOM 4796 C CA . ALA A 1 598 ? -9.055 -62.094 -16.516 1 90.25 598 ALA A CA 1
ATOM 4797 C C . ALA A 1 598 ? -8.195 -61.156 -15.656 1 90.25 598 ALA A C 1
ATOM 4799 O O . ALA A 1 598 ? -8.531 -60.875 -14.5 1 90.25 598 ALA A O 1
ATOM 4800 N N . GLY A 1 599 ? -7.258 -60.438 -16.016 1 91.81 599 GLY A N 1
ATOM 4801 C CA . GLY A 1 599 ? -6.375 -59.625 -15.203 1 91.81 599 GLY A CA 1
ATOM 4802 C C . GLY A 1 599 ? -7.004 -58.312 -14.781 1 91.81 599 GLY A C 1
ATOM 4803 O O . GLY A 1 599 ? -8.102 -57.969 -15.219 1 91.81 599 GLY A O 1
ATOM 4804 N N . PRO A 1 600 ? -6.441 -57.625 -13.766 1 93.25 600 PRO A N 1
ATOM 4805 C CA . PRO A 1 600 ? -6.961 -56.312 -13.305 1 93.25 600 PRO A CA 1
ATOM 4806 C C . PRO A 1 600 ? -6.695 -55.188 -14.297 1 93.25 600 PRO A C 1
ATOM 4808 O O . PRO A 1 600 ? -5.883 -55.344 -15.211 1 93.25 600 PRO A O 1
ATOM 4811 N N . VAL A 1 601 ? -7.465 -54.156 -14.188 1 94.94 601 VAL A N 1
ATOM 4812 C CA . VAL A 1 601 ? -7.25 -52.938 -14.953 1 94.94 601 VAL A CA 1
ATOM 4813 C C . VAL A 1 601 ? -6.629 -51.875 -14.062 1 94.94 601 VAL A C 1
ATOM 4815 O O . VAL A 1 601 ? -7.23 -51.469 -13.062 1 94.94 601 VAL A O 1
ATOM 4818 N N . ASN A 1 602 ? -5.453 -51.5 -14.43 1 91.81 602 ASN A N 1
ATOM 4819 C CA . ASN A 1 602 ? -4.711 -50.562 -13.609 1 91.81 602 ASN A CA 1
ATOM 4820 C C . ASN A 1 602 ? -4.234 -49.375 -14.438 1 91.81 602 ASN A C 1
ATOM 4822 O O . ASN A 1 602 ? -3.914 -49.5 -15.617 1 91.81 602 ASN A O 1
ATOM 4826 N N . ILE A 1 603 ? -4.285 -48.219 -13.891 1 89.44 603 ILE A N 1
ATOM 4827 C CA . ILE A 1 603 ? -3.641 -47.031 -14.414 1 89.44 603 ILE A CA 1
ATOM 4828 C C . ILE A 1 603 ? -2.844 -46.344 -13.305 1 89.44 603 ILE A C 1
ATOM 4830 O O . ILE A 1 603 ? -3.42 -45.812 -12.344 1 89.44 603 ILE A O 1
ATOM 4834 N N . GLY A 1 604 ? -1.58 -46.375 -13.422 1 86.56 604 GLY A N 1
ATOM 4835 C CA . GLY A 1 604 ? -0.77 -45.938 -12.297 1 86.56 604 GLY A CA 1
ATOM 4836 C C . GLY A 1 604 ? -0.954 -46.781 -11.055 1 86.56 604 GLY A C 1
ATOM 4837 O O . GLY A 1 604 ? -0.853 -48 -11.109 1 86.56 604 GLY A O 1
ATOM 4838 N N . PHE A 1 605 ? -1.312 -46.062 -9.961 1 91 605 PHE A N 1
ATOM 4839 C CA . PHE A 1 605 ? -1.546 -46.781 -8.719 1 91 605 PHE A CA 1
ATOM 4840 C C . PHE A 1 605 ? -3.039 -46.969 -8.469 1 91 605 PHE A C 1
ATOM 4842 O O . PHE A 1 605 ? -3.451 -47.344 -7.367 1 91 605 PHE A O 1
ATOM 4849 N N . LEU A 1 606 ? -3.738 -46.688 -9.492 1 93.81 606 LEU A N 1
ATOM 4850 C CA . LEU A 1 606 ? -5.184 -46.844 -9.391 1 93.81 606 LEU A CA 1
ATOM 4851 C C . LEU A 1 606 ? -5.625 -48.188 -9.961 1 93.81 606 LEU A C 1
ATOM 4853 O O . LEU A 1 606 ? -5.082 -48.656 -10.977 1 93.81 606 LEU A O 1
ATOM 4857 N N . SER A 1 607 ? -6.52 -48.812 -9.32 1 95.06 607 SER A N 1
ATOM 4858 C CA . SER A 1 607 ? -7.137 -50.062 -9.773 1 95.06 607 SER A CA 1
ATOM 4859 C C . SER A 1 607 ? -8.656 -49.906 -9.852 1 95.06 607 SER A C 1
ATOM 4861 O O . SER A 1 607 ? -9.281 -49.375 -8.938 1 95.06 607 SER A O 1
ATOM 4863 N N . LEU A 1 608 ? -9.148 -50.344 -11 1 95.94 608 LEU A N 1
ATOM 4864 C CA . LEU A 1 608 ? -10.594 -50.281 -11.164 1 95.94 608 LEU A CA 1
ATOM 4865 C C . LEU A 1 608 ? -11.289 -51.406 -10.43 1 95.94 608 LEU A C 1
ATOM 4867 O O . LEU A 1 608 ? -11.008 -52.594 -10.695 1 95.94 608 LEU A O 1
ATOM 4871 N N . ASP A 1 609 ? -12.109 -51.031 -9.523 1 94.56 609 ASP A N 1
ATOM 4872 C CA . ASP A 1 609 ? -12.828 -52.031 -8.734 1 94.56 609 ASP A CA 1
ATOM 4873 C C . ASP A 1 609 ? -13.883 -52.75 -9.578 1 94.56 609 ASP A C 1
ATOM 4875 O O . ASP A 1 609 ? -14.695 -52.094 -10.234 1 94.56 609 ASP A O 1
ATOM 4879 N N . SER A 1 610 ? -13.961 -54.031 -9.539 1 91.62 610 SER A N 1
ATOM 4880 C CA . SER A 1 610 ? -14.82 -54.844 -10.391 1 91.62 610 SER A CA 1
ATOM 4881 C C . SER A 1 610 ? -16.266 -54.781 -9.914 1 91.62 610 SER A C 1
ATOM 4883 O O . SER A 1 610 ? -17.188 -55.094 -10.672 1 91.62 610 SER A O 1
ATOM 4885 N N . GLN A 1 611 ? -16.469 -54.375 -8.727 1 88.31 611 GLN A N 1
ATOM 4886 C CA . GLN A 1 611 ? -17.828 -54.344 -8.195 1 88.31 611 GLN A CA 1
ATOM 4887 C C . GLN A 1 611 ? -18.453 -52.969 -8.289 1 88.31 611 GLN A C 1
ATOM 4889 O O . GLN A 1 611 ? -19.531 -52.812 -8.836 1 88.31 611 GLN A O 1
ATOM 4894 N N . SER A 1 612 ? -17.719 -52.031 -7.824 1 88.88 612 SER A N 1
ATOM 4895 C CA . SER A 1 612 ? -18.281 -50.688 -7.742 1 88.88 612 SER A CA 1
ATOM 4896 C C . SER A 1 612 ? -18.031 -49.906 -9.031 1 88.88 612 SER A C 1
ATOM 4898 O O . SER A 1 612 ? -18.766 -48.969 -9.336 1 88.88 612 SER A O 1
ATOM 4900 N N . GLY A 1 613 ? -17.047 -50.25 -9.805 1 90.38 613 GLY A N 1
ATOM 4901 C CA . GLY A 1 613 ? -16.672 -49.469 -10.992 1 90.38 613 GLY A CA 1
ATOM 4902 C C . GLY A 1 613 ? -15.945 -48.188 -10.664 1 90.38 613 GLY A C 1
ATOM 4903 O O . GLY A 1 613 ? -15.867 -47.281 -11.508 1 90.38 613 GLY A O 1
ATOM 4904 N N . LYS A 1 614 ? -15.492 -48.094 -9.398 1 93.31 614 LYS A N 1
ATOM 4905 C CA . LYS A 1 614 ? -14.742 -46.906 -8.977 1 93.31 614 LYS A CA 1
ATOM 4906 C C . LYS A 1 614 ? -13.25 -47.219 -8.883 1 93.31 614 LYS A C 1
ATOM 4908 O O . LYS A 1 614 ? -12.852 -48.344 -8.664 1 93.31 614 LYS A O 1
ATOM 4913 N N . TRP A 1 615 ? -12.477 -46.25 -9.203 1 94.75 615 TRP A N 1
ATOM 4914 C CA . TRP A 1 615 ? -11.023 -46.375 -9.094 1 94.75 615 TRP A CA 1
ATOM 4915 C C . TRP A 1 615 ? -10.586 -46.344 -7.633 1 94.75 615 TRP A C 1
ATOM 4917 O O . TRP A 1 615 ? -11.023 -45.469 -6.867 1 94.75 615 TRP A O 1
ATOM 4927 N N . VAL A 1 616 ? -9.797 -47.25 -7.223 1 94.62 616 VAL A N 1
ATOM 4928 C CA . VAL A 1 616 ? -9.281 -47.312 -5.859 1 94.62 616 VAL A CA 1
ATOM 4929 C C . VAL A 1 616 ? -7.754 -47.344 -5.887 1 94.62 616 VAL A C 1
ATOM 4931 O O . VAL A 1 616 ? -7.152 -47.875 -6.816 1 94.62 616 VAL A O 1
ATOM 4934 N N . ILE A 1 617 ? -7.18 -46.812 -4.906 1 94.56 617 ILE A N 1
ATOM 4935 C CA . ILE A 1 617 ? -5.723 -46.75 -4.832 1 94.56 617 ILE A CA 1
ATOM 4936 C C . ILE A 1 617 ? -5.188 -48.094 -4.363 1 94.56 617 ILE A C 1
ATOM 4938 O O . ILE A 1 617 ? -5.672 -48.656 -3.377 1 94.56 617 ILE A O 1
ATOM 4942 N N . ASN A 1 618 ? -4.273 -48.594 -5.098 1 92.69 618 ASN A N 1
ATOM 4943 C CA . ASN A 1 618 ? -3.609 -49.844 -4.734 1 92.69 618 ASN A CA 1
ATOM 4944 C C . ASN A 1 618 ? -2.604 -49.656 -3.605 1 92.69 618 ASN A C 1
ATOM 4946 O O . ASN A 1 618 ? -1.44 -49.312 -3.855 1 92.69 618 ASN A O 1
ATOM 4950 N N . LYS A 1 619 ? -2.924 -49.938 -2.41 1 92.69 619 LYS A N 1
ATOM 4951 C CA . LYS A 1 619 ? -2.137 -49.625 -1.219 1 92.69 619 LYS A CA 1
ATOM 4952 C C . LYS A 1 619 ? -0.878 -50.5 -1.157 1 92.69 619 LYS A C 1
ATOM 4954 O O . LYS A 1 619 ? 0.149 -50.062 -0.629 1 92.69 619 LYS A O 1
ATOM 4959 N N . LYS A 1 620 ? -0.968 -51.656 -1.698 1 90.12 620 LYS A N 1
ATOM 4960 C CA . LYS A 1 620 ? 0.194 -52.531 -1.688 1 90.12 620 LYS A CA 1
ATOM 4961 C C . LYS A 1 620 ? 1.312 -51.969 -2.568 1 90.12 620 LYS A C 1
ATOM 4963 O O . LYS A 1 620 ? 2.479 -51.969 -2.17 1 90.12 620 LYS A O 1
ATOM 4968 N N . LEU A 1 621 ? 0.901 -51.562 -3.721 1 87.56 621 LEU A N 1
ATOM 4969 C CA . LEU A 1 621 ? 1.877 -50.969 -4.633 1 87.56 621 LEU A CA 1
ATOM 4970 C C . LEU A 1 621 ? 2.469 -49.688 -4.051 1 87.56 621 LEU A C 1
ATOM 4972 O O . LEU A 1 621 ? 3.662 -49.438 -4.215 1 87.56 621 LEU A O 1
ATOM 4976 N N . VAL A 1 622 ? 1.622 -48.969 -3.404 1 91.5 622 VAL A N 1
ATOM 4977 C CA . VAL A 1 622 ? 2.08 -47.719 -2.787 1 91.5 622 VAL A CA 1
ATOM 4978 C C . VAL A 1 622 ? 3.109 -48.031 -1.702 1 91.5 622 VAL A C 1
ATOM 4980 O O . VAL A 1 622 ? 4.172 -47.406 -1.65 1 91.5 622 VAL A O 1
ATOM 4983 N N . LYS A 1 623 ? 2.846 -48.969 -0.868 1 91.69 623 LYS A N 1
ATOM 4984 C CA . LYS A 1 623 ? 3.744 -49.344 0.221 1 91.69 623 LYS A CA 1
ATOM 4985 C C . LYS A 1 623 ? 5.098 -49.812 -0.315 1 91.69 623 LYS A C 1
ATOM 4987 O O . LYS A 1 623 ? 6.141 -49.469 0.247 1 91.69 623 LYS A O 1
ATOM 4992 N N . ALA A 1 624 ? 5.098 -50.5 -1.37 1 87.06 624 ALA A N 1
ATOM 4993 C CA . ALA A 1 624 ? 6.336 -51 -1.977 1 87.06 624 ALA A CA 1
ATOM 4994 C C . ALA A 1 624 ? 7.188 -49.812 -2.479 1 87.06 624 ALA A C 1
ATOM 4996 O O . ALA A 1 624 ? 8.406 -49.812 -2.291 1 87.06 624 ALA A O 1
ATOM 4997 N N . HIS A 1 625 ? 6.547 -48.938 -3.105 1 85.5 625 HIS A N 1
ATOM 4998 C CA . HIS A 1 625 ? 7.27 -47.781 -3.635 1 85.5 625 HIS A CA 1
ATOM 4999 C C . HIS A 1 625 ? 7.758 -46.875 -2.512 1 85.5 625 HIS A C 1
ATOM 5001 O O . HIS A 1 625 ? 8.805 -46.219 -2.637 1 85.5 625 HIS A O 1
ATOM 5007 N N . VAL A 1 626 ? 6.973 -46.812 -1.422 1 91.06 626 VAL A N 1
ATOM 5008 C CA . VAL A 1 626 ? 7.375 -46 -0.282 1 91.06 626 VAL A CA 1
ATOM 5009 C C . VAL A 1 626 ? 8.617 -46.594 0.378 1 91.06 626 VAL A C 1
ATOM 5011 O O . VAL A 1 626 ? 9.516 -45.875 0.808 1 91.06 626 VAL A O 1
ATOM 5014 N N . ASP A 1 627 ? 8.672 -47.844 0.432 1 88.69 627 ASP A N 1
ATOM 5015 C CA . ASP A 1 627 ? 9.836 -48.531 0.994 1 88.69 627 ASP A CA 1
ATOM 5016 C C . ASP A 1 627 ? 11.07 -48.281 0.124 1 88.69 627 ASP A C 1
ATOM 5018 O O . ASP A 1 627 ? 12.18 -48.125 0.639 1 88.69 627 ASP A O 1
ATOM 5022 N N . GLN A 1 628 ? 10.852 -48.281 -1.101 1 83.5 628 GLN A N 1
ATOM 5023 C CA . GLN A 1 628 ? 11.953 -47.969 -2.014 1 83.5 628 GLN A CA 1
ATOM 5024 C C . GLN A 1 628 ? 12.422 -46.531 -1.854 1 83.5 628 GLN A C 1
ATOM 5026 O O . GLN A 1 628 ? 13.617 -46.25 -1.909 1 83.5 628 GLN A O 1
ATOM 5031 N N . LEU A 1 629 ? 11.484 -45.719 -1.733 1 88.56 629 LEU A N 1
ATOM 5032 C CA . LEU A 1 629 ? 11.82 -44.312 -1.525 1 88.56 629 LEU A CA 1
ATOM 5033 C C . LEU A 1 629 ? 12.602 -44.125 -0.232 1 88.56 629 LEU A C 1
ATOM 5035 O O . LEU A 1 629 ? 13.555 -43.344 -0.185 1 88.56 629 LEU A O 1
ATOM 5039 N N . LYS A 1 630 ? 12.164 -44.812 0.787 1 90.31 630 LYS A N 1
ATOM 5040 C CA . LYS A 1 630 ? 12.867 -44.719 2.064 1 90.31 630 LYS A CA 1
ATOM 5041 C C . LYS A 1 630 ? 14.336 -45.125 1.91 1 90.31 630 LYS A C 1
ATOM 5043 O O . LYS A 1 630 ? 15.219 -44.469 2.469 1 90.31 630 LYS A O 1
ATOM 5048 N N . LYS A 1 631 ? 14.578 -46.062 1.163 1 85.69 631 LYS A N 1
ATOM 5049 C CA . LYS A 1 631 ? 15.945 -46.5 0.917 1 85.69 631 LYS A CA 1
ATOM 5050 C C . LYS A 1 631 ? 16.719 -45.5 0.093 1 85.69 631 LYS A C 1
ATOM 5052 O O . LYS A 1 631 ? 17.875 -45.188 0.399 1 85.69 631 LYS A O 1
ATOM 5057 N N . GLN A 1 632 ? 16.094 -44.969 -0.945 1 85 632 GLN A N 1
ATOM 5058 C CA . GLN A 1 632 ? 16.75 -44 -1.795 1 85 632 GLN A CA 1
ATOM 5059 C C . GLN A 1 632 ? 17.109 -42.719 -1.006 1 85 632 GLN A C 1
ATOM 5061 O O . GLN A 1 632 ? 18.172 -42.125 -1.208 1 85 632 GLN A O 1
ATOM 5066 N N . LEU A 1 633 ? 16.203 -42.375 -0.185 1 90.62 633 LEU A N 1
ATOM 5067 C CA . LEU A 1 633 ? 16.438 -41.188 0.623 1 90.62 633 LEU A CA 1
ATOM 5068 C C . LEU A 1 633 ? 17.562 -41.406 1.615 1 90.62 633 LEU A C 1
ATOM 5070 O O . LEU A 1 633 ? 18.359 -40.5 1.881 1 90.62 633 LEU A O 1
ATOM 5074 N N . SER A 1 634 ? 17.672 -42.594 2.154 1 88.25 634 SER A N 1
ATOM 5075 C CA . SER A 1 634 ? 18.719 -42.875 3.119 1 88.25 634 SER A CA 1
ATOM 5076 C C . SER A 1 634 ? 20.094 -42.938 2.453 1 88.25 634 SER A C 1
ATOM 5078 O O . SER A 1 634 ? 21.109 -42.719 3.111 1 88.25 634 SER A O 1
ATOM 5080 N N . GLU A 1 635 ? 20.141 -43.094 1.176 1 84.44 635 GLU A N 1
ATOM 5081 C CA . GLU A 1 635 ? 21.391 -43.219 0.444 1 84.44 635 GLU A CA 1
ATOM 5082 C C . GLU A 1 635 ? 21.891 -41.844 -0.006 1 84.44 635 GLU A C 1
ATOM 5084 O O . GLU A 1 635 ? 23.016 -41.719 -0.489 1 84.44 635 GLU A O 1
ATOM 5089 N N . CYS A 1 636 ? 21.062 -40.875 0.17 1 87.5 636 CYS A N 1
ATOM 5090 C CA . CYS A 1 636 ? 21.484 -39.531 -0.202 1 87.5 636 CYS A CA 1
ATOM 5091 C C . CYS A 1 636 ? 22.578 -39.031 0.731 1 87.5 636 CYS A C 1
ATOM 5093 O O . CYS A 1 636 ? 22.484 -39.188 1.95 1 87.5 636 CYS A O 1
ATOM 5095 N N . LYS A 1 637 ? 23.625 -38.438 0.163 1 87.5 637 LYS A N 1
ATOM 5096 C CA . LYS A 1 637 ? 24.781 -38.062 0.96 1 87.5 637 LYS A CA 1
ATOM 5097 C C . LYS A 1 637 ? 24.75 -36.562 1.278 1 87.5 637 LYS A C 1
ATOM 5099 O O . LYS A 1 637 ? 25.609 -36.062 2.006 1 87.5 637 LYS A O 1
ATOM 5104 N N . SER A 1 638 ? 23.891 -35.875 0.684 1 90.75 638 SER A N 1
ATOM 5105 C CA . SER A 1 638 ? 23.75 -34.438 0.972 1 90.75 638 SER A CA 1
ATOM 5106 C C . SER A 1 638 ? 22.281 -34.094 1.219 1 90.75 638 SER A C 1
ATOM 5108 O O . SER A 1 638 ? 21.375 -34.812 0.814 1 90.75 638 SER A O 1
ATOM 5110 N N . VAL A 1 639 ? 22.109 -33 1.933 1 93.06 639 VAL A N 1
ATOM 5111 C CA . VAL A 1 639 ? 20.75 -32.531 2.223 1 93.06 639 VAL A CA 1
ATOM 5112 C C . VAL A 1 639 ? 20.062 -32.094 0.929 1 93.06 639 VAL A C 1
ATOM 5114 O O . VAL A 1 639 ? 18.891 -32.406 0.713 1 93.06 639 VAL A O 1
ATOM 5117 N N . MET A 1 640 ? 20.797 -31.453 0.075 1 90.06 640 MET A N 1
ATOM 5118 C CA . MET A 1 640 ? 20.219 -30.969 -1.177 1 90.06 640 MET A CA 1
ATOM 5119 C C . MET A 1 640 ? 19.844 -32.125 -2.082 1 90.06 640 MET A C 1
ATOM 5121 O O . MET A 1 640 ? 18.828 -32.062 -2.777 1 90.06 640 MET A O 1
ATOM 5125 N N . SER A 1 641 ? 20.609 -33.125 -2.082 1 87.75 641 SER A N 1
ATOM 5126 C CA . SER A 1 641 ? 20.266 -34.312 -2.852 1 87.75 641 SER A CA 1
ATOM 5127 C C . SER A 1 641 ? 19.031 -35 -2.293 1 87.75 641 SER A C 1
ATOM 5129 O O . SER A 1 641 ? 18.234 -35.562 -3.049 1 87.75 641 SER A O 1
ATOM 5131 N N . TRP A 1 642 ? 19 -34.969 -0.992 1 91.69 642 TRP A N 1
ATOM 5132 C CA . TRP A 1 642 ? 17.812 -35.5 -0.336 1 91.69 642 TRP A CA 1
ATOM 5133 C C . TRP A 1 642 ? 16.547 -34.75 -0.777 1 91.69 642 TRP A C 1
ATOM 5135 O O . TRP A 1 642 ? 15.547 -35.375 -1.123 1 91.69 642 TRP A O 1
ATOM 5145 N N . VAL A 1 643 ? 16.641 -33.438 -0.748 1 92.06 643 VAL A N 1
ATOM 5146 C CA . VAL A 1 643 ? 15.516 -32.594 -1.124 1 92.06 643 VAL A CA 1
ATOM 5147 C C . VAL A 1 643 ? 15.156 -32.812 -2.59 1 92.06 643 VAL A C 1
ATOM 5149 O O . VAL A 1 643 ? 13.977 -32.906 -2.943 1 92.06 643 VAL A O 1
ATOM 5152 N N . GLN A 1 644 ? 16.078 -32.969 -3.416 1 87.19 644 GLN A N 1
ATOM 5153 C CA . GLN A 1 644 ? 15.844 -33.219 -4.836 1 87.19 644 GLN A CA 1
ATOM 5154 C C . GLN A 1 644 ? 15.148 -34.531 -5.055 1 87.19 644 GLN A C 1
ATOM 5156 O O . GLN A 1 644 ? 14.242 -34.656 -5.879 1 87.19 644 GLN A O 1
ATOM 5161 N N . THR A 1 645 ? 15.617 -35.5 -4.367 1 86.62 645 THR A N 1
ATOM 5162 C CA . THR A 1 645 ? 15.008 -36.844 -4.469 1 86.62 645 THR A CA 1
ATOM 5163 C C . THR A 1 645 ? 13.562 -36.812 -3.99 1 86.62 645 THR A C 1
ATOM 5165 O O . THR A 1 645 ? 12.68 -37.375 -4.633 1 86.62 645 THR A O 1
ATOM 5168 N N . TRP A 1 646 ? 13.406 -36.125 -2.898 1 90.94 646 TRP A N 1
ATOM 5169 C CA . TRP A 1 646 ? 12.055 -35.969 -2.367 1 90.94 646 TRP A CA 1
ATOM 5170 C C . TRP A 1 646 ? 11.148 -35.281 -3.377 1 90.94 646 TRP A C 1
ATOM 5172 O O . TRP A 1 646 ? 10.039 -35.75 -3.639 1 90.94 646 TRP A O 1
ATOM 5182 N N . ASN A 1 647 ? 11.617 -34.219 -3.93 1 88.56 647 ASN A N 1
ATOM 5183 C CA . ASN A 1 647 ? 10.82 -33.438 -4.863 1 88.56 647 ASN A CA 1
ATOM 5184 C C . ASN A 1 647 ? 10.516 -34.219 -6.141 1 88.56 647 ASN A C 1
ATOM 5186 O O . ASN A 1 647 ? 9.445 -34.062 -6.719 1 88.56 647 ASN A O 1
ATOM 5190 N N . SER A 1 648 ? 11.375 -35.031 -6.531 1 82.88 648 SER A N 1
ATOM 5191 C CA . SER A 1 648 ? 11.172 -35.812 -7.734 1 82.88 648 SER A CA 1
ATOM 5192 C C . SER A 1 648 ? 10.203 -36.969 -7.48 1 82.88 648 SER A C 1
ATOM 5194 O O . SER A 1 648 ? 9.32 -37.25 -8.297 1 82.88 648 SER A O 1
ATOM 5196 N N . CYS A 1 649 ? 10.344 -37.562 -6.371 1 84.12 649 CYS A N 1
ATOM 5197 C CA . CYS A 1 649 ? 9.539 -38.75 -6.094 1 84.12 649 CYS A CA 1
ATOM 5198 C C . CYS A 1 649 ? 8.156 -38.375 -5.586 1 84.12 649 CYS A C 1
ATOM 5200 O O . CYS A 1 649 ? 7.141 -38.75 -6.172 1 84.12 649 CYS A O 1
ATOM 5202 N N . ILE A 1 650 ? 8.117 -37.594 -4.586 1 85.19 650 ILE A N 1
ATOM 5203 C CA . ILE A 1 650 ? 6.836 -37.219 -3.99 1 85.19 650 ILE A CA 1
ATOM 5204 C C . ILE A 1 650 ? 6.18 -36.125 -4.824 1 85.19 650 ILE A C 1
ATOM 5206 O O . ILE A 1 650 ? 4.957 -36.125 -5 1 85.19 650 ILE A O 1
ATOM 5210 N N . GLY A 1 651 ? 6.926 -35.25 -5.305 1 78.25 651 GLY A N 1
ATOM 5211 C CA . GLY A 1 651 ? 6.375 -34.125 -6.02 1 78.25 651 GLY A CA 1
ATOM 5212 C C . GLY A 1 651 ? 5.957 -34.469 -7.441 1 78.25 651 GLY A C 1
ATOM 5213 O O . GLY A 1 651 ? 4.879 -34.062 -7.883 1 78.25 651 GLY A O 1
ATOM 5214 N N . ARG A 1 652 ? 6.684 -35.219 -8.094 1 74 652 ARG A N 1
ATOM 5215 C CA . ARG A 1 652 ? 6.418 -35.438 -9.516 1 74 652 ARG A CA 1
ATOM 5216 C C . ARG A 1 652 ? 5.805 -36.812 -9.734 1 74 652 ARG A C 1
ATOM 5218 O O . ARG A 1 652 ? 4.73 -36.938 -10.328 1 74 652 ARG A O 1
ATOM 5225 N N . PHE A 1 653 ? 6.375 -37.812 -9.148 1 75.69 653 PHE A N 1
ATOM 5226 C CA . PHE A 1 653 ? 5.949 -39.188 -9.438 1 75.69 653 PHE A CA 1
ATOM 5227 C C 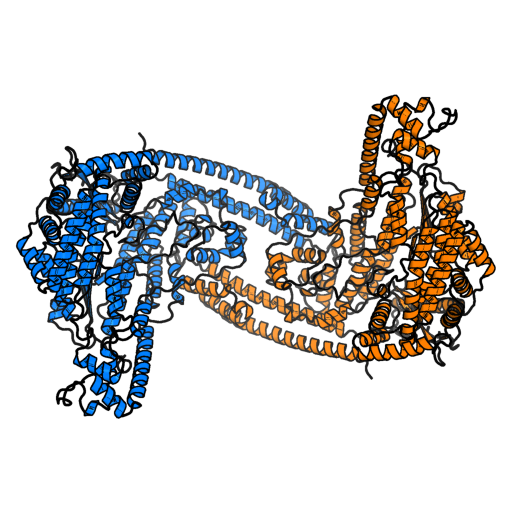. PHE A 1 653 ? 4.602 -39.469 -8.789 1 75.69 653 PHE A C 1
ATOM 5229 O O . PHE A 1 653 ? 3.639 -39.812 -9.477 1 75.69 653 PHE A O 1
ATOM 5236 N N . PHE A 1 654 ? 4.488 -39.344 -7.551 1 77.81 654 PHE A N 1
ATOM 5237 C CA . PHE A 1 654 ? 3.283 -39.75 -6.836 1 77.81 654 PHE A CA 1
ATOM 5238 C C . PHE A 1 654 ? 2.121 -38.812 -7.168 1 77.81 654 PHE A C 1
ATOM 5240 O O . PHE A 1 654 ? 0.959 -39.219 -7.129 1 77.81 654 PHE A O 1
ATOM 5247 N N . SER A 1 655 ? 2.443 -37.625 -7.504 1 80.38 655 SER A N 1
ATOM 5248 C CA . SER A 1 655 ? 1.38 -36.688 -7.809 1 80.38 655 SER A CA 1
ATOM 5249 C C . SER A 1 655 ? 0.617 -37.094 -9.062 1 80.38 655 SER A C 1
ATOM 5251 O O . SER A 1 655 ? -0.571 -36.781 -9.203 1 80.38 655 SER A O 1
ATOM 5253 N N . HIS A 1 656 ? 1.19 -37.844 -9.875 1 78.44 656 HIS A N 1
ATOM 5254 C CA . HIS A 1 656 ? 0.551 -38.219 -11.133 1 78.44 656 HIS A CA 1
ATOM 5255 C C . HIS A 1 656 ? 0.068 -39.656 -11.109 1 78.44 656 HIS A C 1
ATOM 5257 O O . HIS A 1 656 ? -0.655 -40.094 -12.008 1 78.44 656 HIS A O 1
ATOM 5263 N N . THR A 1 657 ? 0.416 -40.312 -10.078 1 87.62 657 THR A N 1
ATOM 5264 C CA . THR A 1 657 ? 0.086 -41.719 -10.039 1 87.62 657 THR A CA 1
ATOM 5265 C C . THR A 1 657 ? -1.271 -41.969 -9.383 1 87.62 657 THR A C 1
ATOM 5267 O O . THR A 1 657 ? -1.881 -43 -9.539 1 87.62 657 THR A O 1
ATOM 5270 N N . PHE A 1 658 ? -1.726 -41 -8.664 1 91.19 658 PHE A N 1
ATOM 5271 C CA . PHE A 1 658 ? -2.998 -41.156 -7.973 1 91.19 658 PHE A CA 1
ATOM 5272 C C . PHE A 1 658 ? -4.129 -40.5 -8.773 1 91.19 658 PHE A C 1
ATOM 5274 O O . PHE A 1 658 ? -5.289 -40.562 -8.359 1 91.19 658 PHE A O 1
ATOM 5281 N N . GLY A 1 659 ? -3.838 -39.938 -9.898 1 89.38 659 GLY A N 1
ATOM 5282 C CA . GLY A 1 659 ? -4.848 -39.281 -10.711 1 89.38 659 GLY A CA 1
ATOM 5283 C C . GLY A 1 659 ? -5.074 -37.844 -10.312 1 89.38 659 GLY A C 1
ATOM 5284 O O . GLY A 1 659 ? -5.094 -37.5 -9.125 1 89.38 659 GLY A O 1
ATOM 5285 N N . GLU A 1 660 ? -5.23 -37.062 -11.234 1 90.31 660 GLU A N 1
ATOM 5286 C CA . GLU A 1 660 ? -5.543 -35.656 -11 1 90.31 660 GLU A CA 1
ATOM 5287 C C . GLU A 1 660 ? -6.996 -35.469 -10.578 1 90.31 660 GLU A C 1
ATOM 5289 O O . GLU A 1 660 ? -7.898 -36.094 -11.148 1 90.31 660 GLU A O 1
ATOM 5294 N N . PRO A 1 661 ? -7.16 -34.656 -9.531 1 92.25 661 PRO A N 1
ATOM 5295 C CA . PRO A 1 661 ? -8.539 -34.469 -9.078 1 92.25 661 PRO A CA 1
ATOM 5296 C C . PRO A 1 661 ? -9.453 -33.938 -10.18 1 92.25 661 PRO A C 1
ATOM 5298 O O . PRO A 1 661 ? -9.039 -33.062 -10.969 1 92.25 661 PRO A O 1
ATOM 5301 N N . ALA A 1 662 ? -10.633 -34.438 -10.289 1 94.56 662 ALA A N 1
ATOM 5302 C CA . ALA A 1 662 ? -11.648 -34.062 -11.266 1 94.56 662 ALA A CA 1
ATOM 5303 C C . ALA A 1 662 ? -13.055 -34.312 -10.719 1 94.56 662 ALA A C 1
ATOM 5305 O O . ALA A 1 662 ? -13.219 -35 -9.711 1 94.56 662 ALA A O 1
ATOM 5306 N N . TYR A 1 663 ? -14.008 -33.781 -11.32 1 95.38 663 TYR A N 1
ATOM 5307 C CA . TYR A 1 663 ? -15.383 -33.906 -10.844 1 95.38 663 TYR A CA 1
ATOM 5308 C C . TYR A 1 663 ? -15.883 -35.344 -11.008 1 95.38 663 TYR A C 1
ATOM 5310 O O . TYR A 1 663 ? -16.75 -35.781 -10.25 1 95.38 663 TYR A O 1
ATOM 5318 N N . CYS A 1 664 ? -15.289 -36.094 -11.969 1 96.19 664 CYS A N 1
ATOM 5319 C CA . CYS A 1 664 ? -15.727 -37.469 -12.203 1 96.19 664 CYS A CA 1
ATOM 5320 C C . CYS A 1 664 ? -15.297 -38.375 -11.055 1 96.19 664 CYS A C 1
ATOM 5322 O O . CYS A 1 664 ? -15.859 -39.438 -10.875 1 96.19 664 CYS A O 1
ATOM 5324 N N . PHE A 1 665 ? -14.297 -38 -10.336 1 94.56 665 PHE A N 1
ATOM 5325 C CA . PHE A 1 665 ? -13.82 -38.812 -9.211 1 94.56 665 PHE A CA 1
ATOM 5326 C C . PHE A 1 665 ? -14.508 -38.375 -7.918 1 94.56 665 PHE A C 1
ATOM 5328 O O . PHE A 1 665 ? -14.711 -39.188 -7.016 1 94.56 665 PHE A O 1
ATOM 5335 N N . GLY A 1 666 ? -14.852 -37.062 -7.824 1 92.88 666 GLY A N 1
ATOM 5336 C CA . GLY A 1 666 ? -15.492 -36.531 -6.633 1 92.88 666 GLY A CA 1
ATOM 5337 C C . GLY A 1 666 ? -14.508 -36.156 -5.535 1 92.88 666 GLY A C 1
ATOM 5338 O O . GLY A 1 666 ? -13.305 -36.375 -5.691 1 92.88 666 GLY A O 1
ATOM 5339 N N . ARG A 1 667 ? -14.969 -35.688 -4.398 1 93.75 667 ARG A N 1
ATOM 5340 C CA . ARG A 1 667 ? -14.164 -35.219 -3.27 1 93.75 667 ARG A CA 1
ATOM 5341 C C . ARG A 1 667 ? -13.586 -36.406 -2.51 1 93.75 667 ARG A C 1
ATOM 5343 O O . ARG A 1 667 ? -12.516 -36.312 -1.9 1 93.75 667 ARG A O 1
ATOM 5350 N N . ASP A 1 668 ? -14.227 -37.469 -2.592 1 93.12 668 ASP A N 1
ATOM 5351 C CA . ASP A 1 668 ? -13.773 -38.688 -1.915 1 93.12 668 ASP A CA 1
ATOM 5352 C C . ASP A 1 668 ? -12.406 -39.125 -2.434 1 93.12 668 ASP A C 1
ATOM 5354 O O . ASP A 1 668 ? -11.578 -39.625 -1.673 1 93.12 668 ASP A O 1
ATOM 5358 N N . HIS A 1 669 ? -12.289 -39 -3.75 1 93.88 669 HIS A N 1
ATOM 5359 C CA . HIS A 1 669 ? -10.992 -39.344 -4.344 1 93.88 669 HIS A CA 1
ATOM 5360 C C . HIS A 1 669 ? -9.883 -38.469 -3.744 1 93.88 669 HIS A C 1
ATOM 5362 O O . HIS A 1 669 ? -8.812 -39 -3.416 1 93.88 669 HIS A O 1
ATOM 5368 N N . VAL A 1 670 ? -10.109 -37.188 -3.555 1 94.62 670 VAL A N 1
ATOM 5369 C CA . VAL A 1 670 ? -9.133 -36.281 -2.99 1 94.62 670 VAL A CA 1
ATOM 5370 C C . VAL A 1 670 ? -8.82 -36.656 -1.547 1 94.62 670 VAL A C 1
ATOM 5372 O O . VAL A 1 670 ? -7.66 -36.688 -1.137 1 94.62 670 VAL A O 1
ATOM 5375 N N . GLU A 1 671 ? -9.836 -37 -0.794 1 94.69 671 GLU A N 1
ATOM 5376 C CA . GLU A 1 671 ? -9.656 -37.375 0.602 1 94.69 671 GLU A CA 1
ATOM 5377 C C . GLU A 1 671 ? -8.867 -38.688 0.719 1 94.69 671 GLU A C 1
ATOM 5379 O O . GLU A 1 671 ? -8.062 -38.844 1.638 1 94.69 671 GLU A O 1
ATOM 5384 N N . GLU A 1 672 ? -9.109 -39.531 -0.238 1 94.62 672 GLU A N 1
ATOM 5385 C CA . GLU A 1 672 ? -8.359 -40.781 -0.24 1 94.62 672 GLU A CA 1
ATOM 5386 C C . GLU A 1 672 ? -6.883 -40.531 -0.542 1 94.62 672 GLU A C 1
ATOM 5388 O O . GLU A 1 672 ? -6.008 -41.156 0.056 1 94.62 672 GLU A O 1
ATOM 5393 N N . VAL A 1 673 ? -6.684 -39.688 -1.533 1 95.12 673 VAL A N 1
ATOM 5394 C CA . VAL A 1 673 ? -5.305 -39.375 -1.875 1 95.12 673 VAL A CA 1
ATOM 5395 C C . VAL A 1 673 ? -4.617 -38.719 -0.678 1 95.12 673 VAL A C 1
ATOM 5397 O O . VAL A 1 673 ? -3.469 -39.031 -0.361 1 95.12 673 VAL A O 1
ATOM 5400 N N . LEU A 1 674 ? -5.32 -37.781 0.038 1 95.44 674 LEU A N 1
ATOM 5401 C CA . LEU A 1 674 ? -4.777 -37.094 1.219 1 95.44 674 LEU A CA 1
ATOM 5402 C C . LEU A 1 674 ? -4.465 -38.125 2.314 1 95.44 674 LEU A C 1
ATOM 5404 O O . LEU A 1 674 ? -3.396 -38.062 2.932 1 95.44 674 LEU A O 1
ATOM 5408 N N . ALA A 1 675 ? -5.352 -39 2.521 1 94.94 675 ALA A N 1
ATOM 5409 C CA . ALA A 1 675 ? -5.145 -40.031 3.527 1 94.94 675 ALA A CA 1
ATOM 5410 C C . ALA A 1 675 ? -3.955 -40.938 3.164 1 94.94 675 ALA A C 1
ATOM 5412 O O . ALA A 1 675 ? -3.197 -41.344 4.039 1 94.94 675 ALA A O 1
ATOM 5413 N N . THR A 1 676 ? -3.822 -41.219 1.873 1 95.06 676 THR A N 1
ATOM 5414 C CA . THR A 1 676 ? -2.705 -42.031 1.408 1 95.06 676 THR A CA 1
ATOM 5415 C C . THR A 1 676 ? -1.379 -41.312 1.652 1 95.06 676 THR A C 1
ATOM 5417 O O . THR A 1 676 ? -0.409 -41.938 2.102 1 95.06 676 THR A O 1
ATOM 5420 N N . TYR A 1 677 ? -1.35 -40.031 1.335 1 94.06 677 TYR A N 1
ATOM 5421 C CA . TYR A 1 677 ? -0.143 -39.25 1.603 1 94.06 677 TYR A CA 1
ATOM 5422 C C . TYR A 1 677 ? 0.184 -39.25 3.092 1 94.06 677 TYR A C 1
ATOM 5424 O O . TYR A 1 677 ? 1.352 -39.344 3.477 1 94.06 677 TYR A O 1
ATOM 5432 N N . ARG A 1 678 ? -0.81 -39.094 3.934 1 93.31 678 ARG A N 1
ATOM 5433 C CA . ARG A 1 678 ? -0.614 -39.125 5.379 1 93.31 678 ARG A CA 1
ATOM 5434 C C . ARG A 1 678 ? 0.013 -40.469 5.809 1 93.31 678 ARG A C 1
ATOM 5436 O O . ARG A 1 678 ? 0.981 -40.469 6.57 1 93.31 678 ARG A O 1
ATOM 5443 N N . ASP A 1 679 ? -0.502 -41.5 5.27 1 92.69 679 ASP A N 1
ATOM 5444 C CA . ASP A 1 679 ? 0.013 -42.844 5.598 1 92.69 679 ASP A CA 1
ATOM 5445 C C . ASP A 1 679 ? 1.447 -43 5.105 1 92.69 679 ASP A C 1
ATOM 5447 O O . ASP A 1 679 ? 2.273 -43.625 5.777 1 92.69 679 ASP A O 1
ATOM 5451 N N . MET A 1 680 ? 1.684 -42.531 3.893 1 93.38 680 MET A N 1
ATOM 5452 C CA . MET A 1 680 ? 3.031 -42.594 3.332 1 93.38 680 MET A CA 1
ATOM 5453 C C . MET A 1 680 ? 4.031 -41.875 4.246 1 93.38 680 MET A C 1
ATOM 5455 O O . MET A 1 680 ? 5.098 -42.438 4.539 1 93.38 680 MET A O 1
ATOM 5459 N N . LEU A 1 681 ? 3.686 -40.688 4.695 1 92.44 681 LEU A N 1
ATOM 5460 C CA . LEU A 1 681 ? 4.594 -39.906 5.512 1 92.44 681 LEU A CA 1
ATOM 5461 C C . LEU A 1 681 ? 4.785 -40.531 6.887 1 92.44 681 LEU A C 1
ATOM 5463 O O . LEU A 1 681 ? 5.875 -40.438 7.465 1 92.44 681 LEU A O 1
ATOM 5467 N N . GLN A 1 682 ? 3.727 -41.156 7.434 1 90.56 682 GLN A N 1
ATOM 5468 C CA . GLN A 1 682 ? 3.844 -41.844 8.719 1 90.56 682 GLN A CA 1
ATOM 5469 C C . GLN A 1 682 ? 4.789 -43.031 8.617 1 90.56 682 GLN A C 1
ATOM 5471 O O . GLN A 1 682 ? 5.492 -43.375 9.578 1 90.56 682 GLN A O 1
ATOM 5476 N N . ARG A 1 683 ? 4.801 -43.594 7.441 1 90.88 683 ARG A N 1
ATOM 5477 C CA . ARG A 1 683 ? 5.68 -44.75 7.215 1 90.88 683 ARG A CA 1
ATOM 5478 C C . ARG A 1 683 ? 7.117 -44.281 6.988 1 90.88 683 ARG A C 1
ATOM 5480 O O . ARG A 1 683 ? 8.055 -44.938 7.441 1 90.88 683 ARG A O 1
ATOM 5487 N N . LEU A 1 684 ? 7.293 -43.25 6.281 1 92.19 684 LEU A N 1
ATOM 5488 C CA . LEU A 1 684 ? 8.625 -42.75 5.996 1 92.19 684 LEU A CA 1
ATOM 5489 C C . LEU A 1 684 ? 9.258 -42.156 7.25 1 92.19 684 LEU A C 1
ATOM 5491 O O . LEU A 1 684 ? 10.453 -42.312 7.488 1 92.19 684 LEU A O 1
ATOM 5495 N N . PHE A 1 685 ? 8.414 -41.438 7.996 1 92.5 685 PHE A N 1
ATOM 5496 C CA . PHE A 1 685 ? 8.922 -40.75 9.18 1 92.5 685 PHE A CA 1
ATOM 5497 C C . PHE A 1 685 ? 8.102 -41.125 10.414 1 92.5 685 PHE A C 1
ATOM 5499 O O . PHE A 1 685 ? 7.266 -40.344 10.867 1 92.5 685 PHE A O 1
ATOM 5506 N N . PRO A 1 686 ? 8.398 -42.25 10.914 1 85.56 686 PRO A N 1
ATOM 5507 C CA . PRO A 1 686 ? 7.633 -42.688 12.086 1 85.56 686 PRO A CA 1
ATOM 5508 C C . PRO A 1 686 ? 7.934 -41.844 13.328 1 85.56 686 PRO A C 1
ATOM 5510 O O . PRO A 1 686 ? 9.062 -41.375 13.508 1 85.56 686 PRO A O 1
ATOM 5513 N N . GLY A 1 687 ? 6.922 -41.281 13.961 1 74.94 687 GLY A N 1
ATOM 5514 C CA . GLY A 1 687 ? 7.074 -40.469 15.156 1 74.94 687 GLY A CA 1
ATOM 5515 C C . GLY A 1 687 ? 7.801 -41.188 16.281 1 74.94 687 GLY A C 1
ATOM 5516 O O . GLY A 1 687 ? 7.875 -42.438 16.297 1 74.94 687 GLY A O 1
ATOM 5517 N N . SER A 1 688 ? 8.758 -40.5 16.922 1 67.5 688 SER A N 1
ATOM 5518 C CA . SER A 1 688 ? 9.398 -41.031 18.109 1 67.5 688 SER A CA 1
ATOM 5519 C C . SER A 1 688 ? 8.781 -40.469 19.391 1 67.5 688 SER A C 1
ATOM 5521 O O . SER A 1 688 ? 8.375 -39.312 19.422 1 67.5 688 SER A O 1
ATOM 5523 N N . ARG A 1 689 ? 8.789 -41.188 20.453 1 56.22 689 ARG A N 1
ATOM 5524 C CA . ARG A 1 689 ? 8.438 -40.875 21.828 1 56.22 689 ARG A CA 1
ATOM 5525 C C . ARG A 1 689 ? 7.125 -40.094 21.906 1 56.22 689 ARG A C 1
ATOM 5527 O O . ARG A 1 689 ? 7.039 -39.062 22.594 1 56.22 689 ARG A O 1
ATOM 5534 N N . GLY A 1 690 ? 6.176 -40.406 20.938 1 57.72 690 GLY A N 1
ATOM 5535 C CA . GLY A 1 690 ? 4.863 -39.812 21.109 1 57.72 690 GLY A CA 1
ATOM 5536 C C . GLY A 1 690 ? 4.633 -38.625 20.188 1 57.72 690 GLY A C 1
ATOM 5537 O O . GLY A 1 690 ? 3.506 -38.125 20.062 1 57.72 690 GLY A O 1
ATOM 5538 N N . ASN A 1 691 ? 5.668 -38.031 19.609 1 62.66 691 ASN A N 1
ATOM 5539 C CA . ASN A 1 691 ? 5.496 -36.906 18.703 1 62.66 691 ASN A CA 1
ATOM 5540 C C . ASN A 1 691 ? 5.363 -37.375 17.266 1 62.66 691 ASN A C 1
ATOM 5542 O O . ASN A 1 691 ? 5.988 -38.344 16.859 1 62.66 691 ASN A O 1
ATOM 5546 N N . GLU A 1 692 ? 4.352 -36.906 16.641 1 68.12 692 GLU A N 1
ATOM 5547 C CA . GLU A 1 692 ? 4.129 -37.25 15.242 1 68.12 692 GLU A CA 1
ATOM 5548 C C . GLU A 1 692 ? 5.344 -36.875 14.391 1 68.12 692 GLU 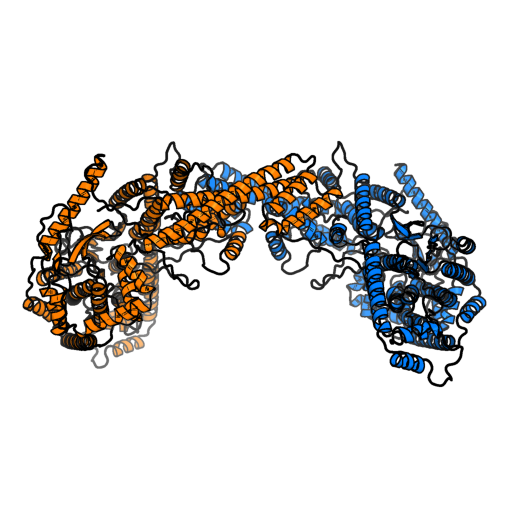A C 1
ATOM 5550 O O . GLU A 1 692 ? 5.922 -35.781 14.547 1 68.12 692 GLU A O 1
ATOM 5555 N N . GLY A 1 693 ? 5.93 -37.781 13.812 1 80 693 GLY A N 1
ATOM 5556 C CA . GLY A 1 693 ? 7.043 -37.531 12.906 1 80 693 GLY A CA 1
ATOM 5557 C C . GLY A 1 693 ? 6.652 -36.719 11.688 1 80 693 GLY A C 1
ATOM 5558 O O . GLY A 1 693 ? 5.539 -36.875 11.172 1 80 693 GLY A O 1
ATOM 5559 N N . SER A 1 694 ? 7.387 -35.625 11.422 1 88.06 694 SER A N 1
ATOM 5560 C CA . SER A 1 694 ? 7.129 -34.812 10.242 1 88.06 694 SER A CA 1
ATOM 5561 C C . SER A 1 694 ? 8.383 -34.688 9.383 1 88.06 694 SER A C 1
ATOM 5563 O O . SER A 1 694 ? 9.5 -34.875 9.859 1 88.06 694 SER A O 1
ATOM 5565 N N . VAL A 1 695 ? 8.156 -34.594 8.102 1 92.44 695 VAL A N 1
ATOM 5566 C CA . VAL A 1 695 ? 9.258 -34.438 7.156 1 92.44 695 VAL A CA 1
ATOM 5567 C C . VAL A 1 695 ? 10.078 -33.188 7.551 1 92.44 695 VAL A C 1
ATOM 5569 O O . VAL A 1 695 ? 11.305 -33.188 7.406 1 92.44 695 VAL A O 1
ATOM 5572 N N . VAL A 1 696 ? 9.445 -32.219 8.133 1 92.44 696 VAL A N 1
ATOM 5573 C CA . VAL A 1 696 ? 10.102 -30.984 8.531 1 92.44 696 VAL A CA 1
ATOM 5574 C C . VAL A 1 696 ? 11.086 -31.266 9.664 1 92.44 696 VAL A C 1
ATOM 5576 O O . VAL A 1 696 ? 12.242 -30.844 9.602 1 92.44 696 VAL A O 1
ATOM 5579 N N . GLU A 1 697 ? 10.648 -31.984 10.633 1 90.75 697 GLU A N 1
ATOM 5580 C CA . GLU A 1 697 ? 11.516 -32.281 11.766 1 90.75 697 GLU A CA 1
ATOM 5581 C C . GLU A 1 697 ? 12.688 -33.156 11.352 1 90.75 697 GLU A C 1
ATOM 5583 O O . GLU A 1 697 ? 13.789 -33.031 11.891 1 90.75 697 GLU A O 1
ATOM 5588 N N . HIS A 1 698 ? 12.406 -34.031 10.438 1 92.75 698 HIS A N 1
ATOM 5589 C CA . HIS A 1 698 ? 13.469 -34.906 9.953 1 92.75 698 HIS A CA 1
ATOM 5590 C C . HIS A 1 698 ? 14.562 -34.094 9.258 1 92.75 698 HIS A C 1
ATOM 5592 O O . HIS A 1 698 ? 15.75 -34.312 9.508 1 92.75 698 HIS A O 1
ATOM 5598 N N . VAL A 1 699 ? 14.125 -33.25 8.352 1 94.25 699 VAL A N 1
ATOM 5599 C CA . VAL A 1 699 ? 15.094 -32.438 7.609 1 94.25 699 VAL A CA 1
ATOM 5600 C C . VAL A 1 699 ? 15.836 -31.516 8.562 1 94.25 699 VAL A C 1
ATOM 5602 O O . VAL A 1 699 ? 17.047 -31.328 8.445 1 94.25 699 VAL A O 1
ATOM 5605 N N . LYS A 1 700 ? 15.172 -30.953 9.508 1 93.12 700 LYS A N 1
ATOM 5606 C CA . LYS A 1 700 ? 15.805 -30.078 10.492 1 93.12 700 LYS A CA 1
ATOM 5607 C C . LYS A 1 700 ? 16.828 -30.844 11.336 1 93.12 700 LYS A C 1
ATOM 5609 O O . LYS A 1 700 ? 17.906 -30.328 11.633 1 93.12 700 LYS A O 1
ATOM 5614 N N . GLN A 1 701 ? 16.453 -32 11.688 1 91.56 701 GLN A N 1
ATOM 5615 C CA . GLN A 1 701 ? 17.375 -32.844 12.445 1 91.56 701 GLN A CA 1
ATOM 5616 C C . GLN A 1 701 ? 18.609 -33.188 11.617 1 91.56 701 GLN A C 1
ATOM 5618 O O . GLN A 1 701 ? 19.734 -33.188 12.133 1 91.56 701 GLN A O 1
ATOM 5623 N N . MET A 1 702 ? 18.359 -33.562 10.367 1 93.94 702 MET A N 1
ATOM 5624 C CA . MET A 1 702 ? 19.469 -33.844 9.461 1 93.94 702 MET A CA 1
ATOM 5625 C C . MET A 1 702 ? 20.438 -32.656 9.375 1 93.94 702 MET A C 1
ATOM 5627 O O . MET A 1 702 ? 21.656 -32.844 9.422 1 93.94 702 MET A O 1
ATOM 5631 N N . ILE A 1 703 ? 19.906 -31.484 9.328 1 95 703 ILE A N 1
ATOM 5632 C CA . ILE A 1 703 ? 20.734 -30.281 9.227 1 95 703 ILE A CA 1
ATOM 5633 C C . ILE A 1 703 ? 21.438 -30.016 10.555 1 95 703 ILE A C 1
ATOM 5635 O O . ILE A 1 703 ? 22.609 -29.609 10.578 1 95 703 ILE A O 1
ATOM 5639 N N . ARG A 1 704 ? 20.734 -30.25 11.656 1 94.19 704 ARG A N 1
ATOM 5640 C CA . ARG A 1 704 ? 21.344 -30.078 12.977 1 94.19 704 ARG A CA 1
ATOM 5641 C C . ARG A 1 704 ? 22.516 -31.031 13.172 1 94.19 704 ARG A C 1
ATOM 5643 O O . ARG A 1 704 ? 23.562 -30.641 13.672 1 94.19 704 ARG A O 1
ATOM 5650 N N . ASP A 1 705 ? 22.344 -32.219 12.797 1 93.44 705 ASP A N 1
ATOM 5651 C CA . ASP A 1 705 ? 23.359 -33.219 12.977 1 93.44 705 ASP A CA 1
ATOM 5652 C C . ASP A 1 705 ? 24.578 -32.969 12.094 1 93.44 705 ASP A C 1
ATOM 5654 O O . ASP A 1 705 ? 25.719 -33.156 12.516 1 93.44 705 ASP A O 1
ATOM 5658 N N . ARG A 1 706 ? 24.359 -32.531 10.938 1 93.19 706 ARG A N 1
ATOM 5659 C CA . ARG A 1 706 ? 25.438 -32.375 9.961 1 93.19 706 ARG A CA 1
ATOM 5660 C C . ARG A 1 706 ? 26.109 -31.016 10.086 1 93.19 706 ARG A C 1
ATOM 5662 O O . ARG A 1 706 ? 27.312 -30.891 9.883 1 93.19 706 ARG A O 1
ATOM 5669 N N . PHE A 1 707 ? 25.359 -29.984 10.469 1 93.88 707 PHE A N 1
ATOM 5670 C CA . PHE A 1 707 ? 25.906 -28.625 10.414 1 93.88 707 PHE A CA 1
ATOM 5671 C C . PHE A 1 707 ? 25.875 -27.969 11.789 1 93.88 707 PHE A C 1
ATOM 5673 O O . PHE A 1 707 ? 26.406 -26.875 11.977 1 93.88 707 PHE A O 1
ATOM 5680 N N . GLY A 1 708 ? 25.172 -28.484 12.742 1 91.44 708 GLY A N 1
ATOM 5681 C CA . GLY A 1 708 ? 25.141 -27.969 14.102 1 91.44 708 GLY A CA 1
ATOM 5682 C C . GLY A 1 708 ? 24.234 -26.781 14.273 1 91.44 708 GLY A C 1
ATOM 5683 O O . GLY A 1 708 ? 24.438 -25.953 15.156 1 91.44 708 GLY A O 1
ATOM 5684 N N . VAL A 1 709 ? 23.281 -26.594 13.438 1 90.88 709 VAL A N 1
ATOM 5685 C CA . VAL A 1 709 ? 22.344 -25.484 13.523 1 90.88 709 VAL A CA 1
ATOM 5686 C C . VAL A 1 709 ? 21.031 -25.953 14.133 1 90.88 709 VAL A C 1
ATOM 5688 O O . VAL A 1 709 ? 20.391 -26.875 13.609 1 90.88 709 VAL A O 1
ATOM 5691 N N . SER A 1 710 ? 20.531 -25.5 15.281 1 85 710 SER A N 1
ATOM 5692 C CA . SER A 1 710 ? 19.359 -26.031 15.977 1 85 710 SER A CA 1
ATOM 5693 C C . SER A 1 710 ? 18.156 -25.125 15.812 1 85 710 SER A C 1
ATOM 5695 O O . SER A 1 710 ? 17.016 -25.578 15.922 1 85 710 SER A O 1
ATOM 5697 N N . ASN A 1 711 ? 18.203 -23.859 15.609 1 86.06 711 ASN A N 1
ATOM 5698 C CA . ASN A 1 711 ? 17.062 -22.953 15.625 1 86.06 711 ASN A CA 1
ATOM 5699 C C . ASN A 1 711 ? 16.672 -22.516 14.211 1 86.06 711 ASN A C 1
ATOM 5701 O O . ASN A 1 711 ? 16.5 -21.328 13.953 1 86.06 711 ASN A O 1
ATOM 5705 N N . LEU A 1 712 ? 16.344 -23.672 13.461 1 92.06 712 LEU A N 1
ATOM 5706 C CA . LEU A 1 712 ? 15.953 -23.344 12.094 1 92.06 712 LEU A CA 1
ATOM 5707 C C . LEU A 1 712 ? 14.453 -23.094 12 1 92.06 712 LEU A C 1
ATOM 5709 O O . LEU A 1 712 ? 13.656 -23.828 12.586 1 92.06 712 LEU A O 1
ATOM 5713 N N . PRO A 1 713 ? 14.047 -22.031 11.344 1 92.81 713 PRO A N 1
ATOM 5714 C CA . PRO A 1 713 ? 12.609 -21.812 11.141 1 92.81 713 PRO A CA 1
ATOM 5715 C C . PRO A 1 713 ? 11.984 -22.844 10.188 1 92.81 713 PRO A C 1
ATOM 5717 O O . PRO A 1 713 ? 12.625 -23.266 9.227 1 92.81 713 PRO A O 1
ATOM 5720 N N . ASP A 1 714 ? 10.719 -23.203 10.375 1 91.69 714 ASP A N 1
ATOM 5721 C CA . ASP A 1 714 ? 10.008 -24.141 9.523 1 91.69 714 ASP A CA 1
ATOM 5722 C C . ASP A 1 714 ? 9.875 -23.625 8.094 1 91.69 714 ASP A C 1
ATOM 5724 O O . ASP A 1 714 ? 9.805 -24.406 7.145 1 91.69 714 ASP A O 1
ATOM 5728 N N . SER A 1 715 ? 9.852 -22.297 8 1 93.5 715 SER A N 1
ATOM 5729 C CA . SER A 1 715 ? 9.703 -21.672 6.688 1 93.5 715 SER A CA 1
ATOM 5730 C C . SER A 1 715 ? 10.883 -21.984 5.781 1 93.5 715 SER A C 1
ATOM 5732 O O . SER A 1 715 ? 10.742 -22.031 4.559 1 93.5 715 SER A O 1
ATOM 5734 N N . PHE A 1 716 ? 12.062 -22.312 6.418 1 95.12 716 PHE A N 1
ATOM 5735 C CA . PHE A 1 716 ? 13.273 -22.594 5.652 1 95.12 716 PHE A CA 1
ATOM 5736 C C . PHE A 1 716 ? 13.094 -23.859 4.801 1 95.12 716 PHE A C 1
ATOM 5738 O O . PHE A 1 716 ? 13.656 -23.953 3.711 1 95.12 716 PHE A O 1
ATOM 5745 N N . ILE A 1 717 ? 12.242 -24.688 5.164 1 95.25 717 ILE A N 1
ATOM 5746 C CA . ILE A 1 717 ? 12.102 -26 4.543 1 95.25 717 ILE A CA 1
ATOM 5747 C C . ILE A 1 717 ? 11.258 -25.875 3.271 1 95.25 717 ILE A C 1
ATOM 5749 O O . ILE A 1 717 ? 11.617 -26.438 2.229 1 95.25 717 ILE A O 1
ATOM 5753 N N . PHE A 1 718 ? 10.172 -25.094 3.338 1 94.56 718 PHE A N 1
ATOM 5754 C CA . PHE A 1 718 ? 9.203 -25.156 2.252 1 94.56 718 PHE A CA 1
ATOM 5755 C C . PHE A 1 718 ? 9.32 -23.922 1.349 1 94.56 718 PHE A C 1
ATOM 5757 O O . PHE A 1 718 ? 8.852 -23.938 0.211 1 94.56 718 PHE A O 1
ATOM 5764 N N . LEU A 1 719 ? 9.906 -22.828 1.831 1 93.38 719 LEU A N 1
ATOM 5765 C CA . LEU A 1 719 ? 9.961 -21.625 1.019 1 93.38 719 LEU A CA 1
ATOM 5766 C C . LEU A 1 719 ? 10.766 -21.859 -0.254 1 93.38 719 LEU A C 1
ATOM 5768 O O . LEU A 1 719 ? 11.719 -22.641 -0.253 1 93.38 719 LEU A O 1
ATOM 5772 N N . PRO A 1 720 ? 10.367 -21.141 -1.311 1 89.5 720 PRO A N 1
ATOM 5773 C CA . PRO A 1 720 ? 11.102 -21.281 -2.568 1 89.5 720 PRO A CA 1
ATOM 5774 C C . PRO A 1 720 ? 12.562 -20.859 -2.451 1 89.5 720 PRO A C 1
ATOM 5776 O O . PRO A 1 720 ? 12.914 -20.109 -1.536 1 89.5 720 PRO A O 1
ATOM 5779 N N . GLU A 1 721 ? 13.312 -21.328 -3.324 1 87.38 721 GLU A N 1
ATOM 5780 C CA . GLU A 1 721 ? 14.734 -21.016 -3.316 1 87.38 721 GLU A CA 1
ATOM 5781 C C . GLU A 1 721 ? 14.984 -19.516 -3.498 1 87.38 721 GLU A C 1
ATOM 5783 O O . GLU A 1 721 ? 15.93 -18.969 -2.938 1 87.38 721 GLU A O 1
ATOM 5788 N N . GLN A 1 722 ? 14.117 -18.922 -4.215 1 82.81 722 GLN A N 1
ATOM 5789 C CA . GLN A 1 722 ? 14.258 -17.484 -4.461 1 82.81 722 GLN A CA 1
ATOM 5790 C C . GLN A 1 722 ? 14.141 -16.688 -3.162 1 82.81 722 GLN A C 1
ATOM 5792 O O . GLN A 1 722 ? 14.68 -15.586 -3.057 1 82.81 722 GLN A O 1
ATOM 5797 N N . LEU A 1 723 ? 13.469 -17.281 -2.195 1 89 723 LEU A N 1
ATOM 5798 C CA . LEU A 1 723 ? 13.258 -16.594 -0.923 1 89 723 LEU A CA 1
ATOM 5799 C C . LEU A 1 723 ? 14.195 -17.141 0.148 1 89 723 LEU A C 1
ATOM 5801 O O . LEU A 1 723 ? 14.047 -16.828 1.331 1 89 723 LEU A O 1
ATOM 5805 N N . GLY A 1 724 ? 15.062 -18 -0.322 1 89.5 724 GLY A N 1
ATOM 5806 C CA . GLY A 1 724 ? 16.094 -18.516 0.578 1 89.5 724 GLY A CA 1
ATOM 5807 C C . GLY A 1 724 ? 15.688 -19.797 1.279 1 89.5 724 GLY A C 1
ATOM 5808 O O . GLY A 1 724 ? 16.219 -20.125 2.338 1 89.5 724 GLY A O 1
ATOM 5809 N N . GLY A 1 725 ? 14.719 -20.453 0.773 1 92.56 725 GLY A N 1
ATOM 5810 C CA . GLY A 1 725 ? 14.305 -21.719 1.351 1 92.56 725 GLY A CA 1
ATOM 5811 C C . GLY A 1 725 ? 14.844 -22.922 0.595 1 92.56 725 GLY A C 1
ATOM 5812 O O . GLY A 1 725 ? 15.578 -22.781 -0.38 1 92.56 725 GLY A O 1
ATOM 5813 N N . LEU A 1 726 ? 14.539 -24.141 1.053 1 93.19 726 LEU A N 1
ATOM 5814 C CA . LEU A 1 726 ? 15 -25.391 0.437 1 93.19 726 LEU A CA 1
ATOM 5815 C C . LEU A 1 726 ? 14.031 -25.844 -0.654 1 93.19 726 LEU A C 1
ATOM 5817 O O . LEU A 1 726 ? 14.344 -26.75 -1.423 1 93.19 726 LEU A O 1
ATOM 5821 N N . ALA A 1 727 ? 12.875 -25.25 -0.78 1 91.19 727 ALA A N 1
ATOM 5822 C CA . ALA A 1 727 ? 11.859 -25.547 -1.788 1 91.19 727 ALA A CA 1
ATOM 5823 C C . ALA A 1 727 ? 11.406 -27 -1.713 1 91.19 727 ALA A C 1
ATOM 5825 O O . ALA A 1 727 ? 11.273 -27.672 -2.74 1 91.19 727 ALA A O 1
ATOM 5826 N N . LEU A 1 728 ? 11.352 -27.516 -0.513 1 93.94 728 LEU A N 1
ATOM 5827 C CA . LEU A 1 728 ? 10.789 -28.844 -0.343 1 93.94 728 LEU A CA 1
ATOM 5828 C C . LEU A 1 728 ? 9.312 -28.859 -0.734 1 93.94 728 LEU A C 1
ATOM 5830 O O . LEU A 1 728 ? 8.539 -28.016 -0.292 1 93.94 728 LEU A O 1
ATOM 5834 N N . ARG A 1 729 ? 8.93 -29.812 -1.531 1 92.31 729 ARG A N 1
ATOM 5835 C CA . ARG A 1 729 ? 7.547 -29.875 -2 1 92.31 729 ARG A CA 1
ATOM 5836 C C . ARG A 1 729 ? 6.633 -30.469 -0.937 1 92.31 729 ARG A C 1
ATOM 5838 O O . ARG A 1 729 ? 7.008 -31.438 -0.261 1 92.31 729 ARG A O 1
ATOM 5845 N N . ASN A 1 730 ? 5.562 -29.812 -0.688 1 93.19 730 ASN A N 1
ATOM 5846 C CA . ASN A 1 730 ? 4.492 -30.328 0.162 1 93.19 730 ASN A CA 1
ATOM 5847 C C . ASN A 1 730 ? 3.357 -30.922 -0.665 1 93.19 730 ASN A C 1
ATOM 5849 O O . ASN A 1 730 ? 2.629 -30.203 -1.341 1 93.19 730 ASN A O 1
ATOM 5853 N N . PRO A 1 731 ? 3.197 -32.219 -0.646 1 92.81 731 PRO A N 1
ATOM 5854 C CA . PRO A 1 731 ? 2.229 -32.875 -1.526 1 92.81 731 PRO A CA 1
ATOM 5855 C C . PRO A 1 731 ? 0.783 -32.531 -1.163 1 92.81 731 PRO A C 1
ATOM 5857 O O . PRO A 1 731 ? -0.13 -32.812 -1.952 1 92.81 731 PRO A O 1
ATOM 5860 N N . PHE A 1 732 ? 0.543 -31.969 -0.038 1 94 732 PHE A N 1
ATOM 5861 C CA . PHE A 1 732 ? -0.819 -31.75 0.433 1 94 732 PHE A CA 1
ATOM 5862 C C . PHE A 1 732 ? -1.383 -30.438 -0.128 1 94 732 PHE A C 1
ATOM 5864 O O . PHE A 1 732 ? -2.588 -30.328 -0.358 1 94 732 PHE A O 1
ATOM 5871 N N . VAL A 1 733 ? -0.567 -29.469 -0.315 1 93.19 733 VAL A N 1
ATOM 5872 C CA . VAL A 1 733 ? -1.001 -28.109 -0.618 1 93.19 733 VAL A CA 1
ATOM 5873 C C . VAL A 1 733 ? -1.769 -28.094 -1.938 1 93.19 733 VAL A C 1
ATOM 5875 O O . VAL A 1 733 ? -2.826 -27.469 -2.039 1 93.19 733 VAL A O 1
ATOM 5878 N N . GLY A 1 734 ? -1.311 -28.781 -2.998 1 91.88 734 GLY A N 1
ATOM 5879 C CA . GLY A 1 734 ? -1.99 -28.812 -4.281 1 91.88 734 GLY A CA 1
ATOM 5880 C C . GLY A 1 734 ? -3.408 -29.344 -4.195 1 91.88 734 GLY A C 1
ATOM 5881 O O . GLY A 1 734 ? -4.293 -28.891 -4.926 1 91.88 734 GLY A O 1
ATOM 5882 N N . LEU A 1 735 ? -3.635 -30.297 -3.334 1 94.25 735 LEU A N 1
ATOM 5883 C CA . LEU A 1 735 ? -4.945 -30.906 -3.162 1 94.25 735 LEU A CA 1
ATOM 5884 C C . LEU A 1 735 ? -5.887 -29.984 -2.4 1 94.25 735 LEU A C 1
ATOM 5886 O O . LEU A 1 735 ? -7.086 -29.938 -2.689 1 94.25 735 LEU A O 1
ATOM 5890 N N . PHE A 1 736 ? -5.336 -29.25 -1.485 1 94.38 736 PHE A N 1
ATOM 5891 C CA . PHE A 1 736 ? -6.164 -28.344 -0.696 1 94.38 736 PHE A CA 1
ATOM 5892 C C . PHE A 1 736 ? -6.531 -27.109 -1.499 1 94.38 736 PHE A C 1
ATOM 5894 O O . PHE A 1 736 ? -7.438 -26.359 -1.124 1 94.38 736 PHE A O 1
ATOM 5901 N N . LEU A 1 737 ? -5.855 -26.828 -2.521 1 93.88 737 LEU A N 1
ATOM 5902 C CA . LEU A 1 737 ? -6.207 -25.734 -3.414 1 93.88 737 LEU A CA 1
ATOM 5903 C C . LEU A 1 737 ? -7.477 -26.047 -4.199 1 93.88 737 LEU A C 1
ATOM 5905 O O . LEU A 1 737 ? -8.172 -25.141 -4.66 1 93.88 737 LEU A O 1
ATOM 5909 N N . VAL A 1 738 ? -7.812 -27.359 -4.371 1 93.94 738 VAL A N 1
ATOM 5910 C CA . VAL A 1 738 ? -8.922 -27.734 -5.238 1 93.94 738 VAL A CA 1
ATOM 5911 C C . VAL A 1 738 ? -10.023 -28.406 -4.418 1 93.94 738 VAL A C 1
ATOM 5913 O O . VAL A 1 738 ? -11.18 -28.469 -4.844 1 93.94 738 VAL A O 1
ATOM 5916 N N . ARG A 1 739 ? -9.766 -28.938 -3.24 1 93.06 739 ARG A N 1
ATOM 5917 C CA . ARG A 1 739 ? -10.648 -29.75 -2.416 1 93.06 739 ARG A CA 1
ATOM 5918 C C . ARG A 1 739 ? -11.992 -29.062 -2.195 1 93.06 739 ARG A C 1
ATOM 5920 O O . ARG A 1 739 ? -13.047 -29.672 -2.383 1 93.06 739 ARG A O 1
ATOM 5927 N N . ASN A 1 740 ? -11.93 -27.797 -1.882 1 91 740 ASN A N 1
ATOM 5928 C CA . ASN A 1 740 ? -13.148 -27.109 -1.502 1 91 740 ASN A CA 1
ATOM 5929 C C . ASN A 1 740 ? -13.977 -26.719 -2.725 1 91 740 ASN A C 1
ATOM 5931 O O . ASN A 1 740 ? -15.148 -26.359 -2.602 1 91 740 ASN A O 1
ATOM 5935 N N . LYS A 1 741 ? -13.406 -26.781 -3.871 1 91.81 741 LYS A N 1
ATOM 5936 C CA . LYS A 1 741 ? -14.133 -26.469 -5.094 1 91.81 741 LYS A CA 1
ATOM 5937 C C . LYS A 1 741 ? -15.023 -27.641 -5.527 1 91.81 741 LYS A C 1
ATOM 5939 O O . LYS A 1 741 ? -16 -27.438 -6.25 1 91.81 741 LYS A O 1
ATOM 5944 N N . ILE A 1 742 ? -14.648 -28.828 -5.121 1 94.69 742 ILE A N 1
ATOM 5945 C CA . ILE A 1 742 ? -15.438 -30.016 -5.449 1 94.69 742 ILE A CA 1
ATOM 5946 C C . ILE A 1 742 ? -16.531 -30.219 -4.406 1 94.69 742 ILE A C 1
ATOM 5948 O O . ILE A 1 742 ? -16.312 -30.875 -3.385 1 94.69 742 ILE A O 1
ATOM 5952 N N . THR A 1 743 ? -17.625 -29.75 -4.613 1 91.5 743 THR A N 1
ATOM 5953 C CA . THR A 1 743 ? -18.703 -29.766 -3.631 1 91.5 743 THR A CA 1
ATOM 5954 C C . THR A 1 743 ? -19.719 -30.859 -3.971 1 91.5 743 THR A C 1
ATOM 5956 O O . THR A 1 743 ? -20.484 -31.297 -3.105 1 91.5 743 THR A O 1
ATOM 5959 N N . GLN A 1 744 ? -19.719 -31.328 -5.258 1 93.06 744 GLN A N 1
ATOM 5960 C CA . GLN A 1 744 ? -20.703 -32.312 -5.691 1 93.06 744 GLN A CA 1
ATOM 5961 C C . GLN A 1 744 ? -20.031 -33.656 -6.016 1 93.06 744 GLN A C 1
ATOM 5963 O O . GLN A 1 744 ? -18.922 -33.688 -6.539 1 93.06 744 GLN A O 1
ATOM 5968 N N . THR A 1 745 ? -20.719 -34.75 -5.664 1 94.12 745 THR A N 1
ATOM 5969 C CA . THR A 1 745 ? -20.297 -36.062 -6.09 1 94.12 745 THR A CA 1
ATOM 5970 C C . THR A 1 745 ? -20.719 -36.344 -7.527 1 94.12 745 THR A C 1
ATOM 5972 O O . THR A 1 745 ? -21.578 -35.656 -8.062 1 94.12 745 THR A O 1
ATOM 5975 N N . PRO A 1 746 ? -20.016 -37.281 -8.266 1 95 746 PRO A N 1
ATOM 5976 C CA . PRO A 1 746 ? -20.453 -37.625 -9.617 1 95 746 PRO A CA 1
ATOM 5977 C C . PRO A 1 746 ? -21.922 -38.031 -9.68 1 95 746 PRO A C 1
ATOM 5979 O O . PRO A 1 746 ? -22.609 -37.719 -10.648 1 95 746 PRO A O 1
ATOM 5982 N N . GLU A 1 747 ? -22.422 -38.656 -8.656 1 93.31 747 GLU A N 1
ATOM 5983 C CA . GLU A 1 747 ? -23.828 -39.062 -8.586 1 93.31 747 GLU A CA 1
ATOM 5984 C C . GLU A 1 747 ? -24.75 -37.844 -8.5 1 93.31 747 GLU A C 1
ATOM 5986 O O . GLU A 1 747 ? -25.828 -37.844 -9.109 1 93.31 747 GLU A O 1
ATOM 5991 N N . ASP A 1 748 ? -24.297 -36.906 -7.77 1 95 748 ASP A N 1
ATOM 5992 C CA . ASP A 1 748 ? -25.078 -35.688 -7.664 1 95 748 ASP A CA 1
ATOM 5993 C C . ASP A 1 748 ? -25.203 -35 -9.023 1 95 748 ASP A C 1
ATOM 5995 O O . ASP A 1 748 ? -26.281 -34.5 -9.375 1 95 748 ASP A O 1
ATOM 5999 N N . ILE A 1 749 ? -24.141 -35 -9.758 1 95.88 749 ILE A N 1
ATOM 6000 C CA . ILE A 1 749 ? -24.094 -34.344 -11.07 1 95.88 749 ILE A CA 1
ATOM 6001 C C . ILE A 1 749 ? -25.047 -35.094 -12.023 1 95.88 749 ILE A C 1
ATOM 6003 O O . ILE A 1 749 ? -25.797 -34.438 -12.758 1 95.88 749 ILE A O 1
ATOM 6007 N N . VAL A 1 750 ? -25.047 -36.375 -12.016 1 95.69 750 VAL A N 1
ATOM 6008 C CA . VAL A 1 750 ? -25.906 -37.188 -12.875 1 95.69 750 VAL A CA 1
ATOM 6009 C C . VAL A 1 750 ? -27.375 -37 -12.484 1 95.69 750 VAL A C 1
ATOM 6011 O O . VAL A 1 750 ? -28.234 -36.875 -13.344 1 95.69 750 VAL A O 1
ATOM 6014 N N . ASN A 1 751 ? -27.594 -36.969 -11.195 1 95.25 751 ASN A N 1
ATOM 6015 C CA . ASN A 1 751 ? -28.969 -36.781 -10.711 1 95.25 751 ASN A CA 1
ATOM 6016 C C . ASN A 1 751 ? -29.531 -35.438 -11.109 1 95.25 751 ASN A C 1
ATOM 6018 O O . ASN A 1 751 ? -30.719 -35.312 -11.43 1 95.25 751 ASN A O 1
ATOM 6022 N N . GLU A 1 752 ? -28.734 -34.5 -11.023 1 95.19 752 GLU A N 1
ATOM 6023 C CA . GLU A 1 752 ? -29.156 -33.156 -11.461 1 95.19 752 GLU A CA 1
ATOM 6024 C C . GLU A 1 752 ? -29.547 -33.156 -12.938 1 95.19 752 GLU A C 1
ATOM 6026 O O . GLU A 1 752 ? -30.516 -32.5 -13.328 1 95.19 752 GLU A O 1
ATOM 6031 N N . PHE A 1 753 ? -28.922 -33.906 -13.758 1 95.56 753 PHE A N 1
ATOM 6032 C CA . PHE A 1 753 ? -29.25 -34 -15.172 1 95.56 753 PHE A CA 1
ATOM 6033 C C . PHE A 1 753 ? -30.562 -34.75 -15.367 1 95.56 753 PHE A C 1
ATOM 6035 O O . PHE A 1 753 ? -31.422 -34.312 -16.141 1 95.56 753 PHE A O 1
ATOM 6042 N N . LEU A 1 754 ? -30.625 -35.906 -14.695 1 96.19 754 LEU A N 1
ATOM 6043 C CA . LEU A 1 754 ? -31.828 -36.688 -14.844 1 96.19 754 LEU A CA 1
ATOM 6044 C C . LEU A 1 754 ? -33.062 -35.906 -14.461 1 96.19 754 LEU A C 1
ATOM 6046 O O . LEU A 1 754 ? -34.125 -36.031 -15.086 1 96.19 754 LEU A O 1
ATOM 6050 N N . GLU A 1 755 ? -32.906 -35.094 -13.508 1 95.38 755 GLU A N 1
ATOM 6051 C CA . GLU A 1 755 ? -34 -34.219 -13.117 1 95.38 755 GLU A CA 1
ATOM 6052 C C . GLU A 1 755 ? -34.312 -33.188 -14.203 1 95.38 755 GLU A C 1
ATOM 6054 O O . GLU A 1 755 ? -35.469 -32.938 -14.508 1 95.38 755 GLU A O 1
ATOM 6059 N N . SER A 1 756 ? -33.281 -32.719 -14.734 1 95.44 756 SER A N 1
ATOM 6060 C CA . SER A 1 756 ? -33.438 -31.75 -15.812 1 95.44 756 SER A CA 1
ATOM 6061 C C . SER A 1 756 ? -34.062 -32.406 -17.047 1 95.44 756 SER A C 1
ATOM 6063 O O . SER A 1 756 ? -34.875 -31.797 -17.75 1 95.44 756 SER A O 1
ATOM 6065 N N . GLU A 1 757 ? -33.594 -33.625 -17.422 1 95.12 757 GLU A N 1
ATOM 6066 C CA . GLU A 1 757 ? -34.125 -34.344 -18.547 1 95.12 757 GLU A CA 1
ATOM 6067 C C . GLU A 1 757 ? -35.625 -34.656 -18.359 1 95.12 757 GLU A C 1
ATOM 6069 O O . GLU A 1 757 ? -36.406 -34.562 -19.297 1 95.12 757 GLU A O 1
ATOM 6074 N N . ARG A 1 758 ? -36.094 -34.875 -17.172 1 95.62 758 ARG A N 1
ATOM 6075 C CA . ARG A 1 758 ? -37.5 -35.125 -16.859 1 95.62 758 ARG A CA 1
ATOM 6076 C C . ARG A 1 758 ? -38.312 -33.844 -17.031 1 95.62 758 ARG A C 1
ATOM 6078 O O . ARG A 1 758 ? -39.406 -33.875 -17.578 1 95.62 758 ARG A O 1
ATOM 6085 N N . GLU A 1 759 ? -37.75 -32.812 -16.594 1 94.56 759 GLU A N 1
ATOM 6086 C CA . GLU A 1 759 ? -38.438 -31.516 -16.766 1 94.56 759 GLU A CA 1
ATOM 6087 C C . GLU A 1 759 ? -38.625 -31.203 -18.25 1 94.56 759 GLU A C 1
ATOM 6089 O O . GLU A 1 759 ? -39.688 -30.703 -18.641 1 94.56 759 GLU A O 1
ATOM 6094 N N . SER A 1 760 ? -37.562 -31.438 -19.031 1 93.38 760 SER A N 1
ATOM 6095 C CA . SER A 1 760 ? -37.688 -31.219 -20.469 1 93.38 760 SER A CA 1
ATOM 6096 C C . SER A 1 760 ? -38.719 -32.125 -21.094 1 93.38 760 SER A C 1
ATOM 6098 O O . SER A 1 760 ? -39.438 -31.719 -22.031 1 93.38 760 SER A O 1
ATOM 6100 N N . TYR A 1 761 ? -38.812 -33.344 -20.656 1 93.88 761 TYR A N 1
ATOM 6101 C CA . TYR A 1 761 ? -39.812 -34.312 -21.125 1 93.88 761 TYR A CA 1
ATOM 6102 C C . TYR A 1 761 ? -41.219 -33.844 -20.812 1 93.88 761 TYR A C 1
ATOM 6104 O O . TYR A 1 761 ? -42.094 -33.844 -21.688 1 93.88 761 TYR A O 1
ATOM 6112 N N . LEU A 1 762 ? -41.406 -33.344 -19.609 1 94.44 762 LEU A N 1
ATOM 6113 C CA . LEU A 1 762 ? -42.719 -32.906 -19.188 1 94.44 762 LEU A CA 1
ATOM 6114 C C . LEU A 1 762 ? -43.125 -31.641 -19.969 1 94.44 762 LEU A C 1
ATOM 6116 O O . LEU A 1 762 ? -44.281 -31.484 -20.328 1 94.44 762 LEU A O 1
ATOM 6120 N N . ALA A 1 763 ? -42.188 -30.859 -20.25 1 93.19 763 ALA A N 1
ATOM 6121 C CA . ALA A 1 763 ? -42.469 -29.672 -21.047 1 93.19 763 ALA A CA 1
ATOM 6122 C C . ALA A 1 763 ? -42.844 -30.047 -22.469 1 93.19 763 ALA A C 1
ATOM 6124 O O . ALA A 1 763 ? -43.781 -29.453 -23.047 1 93.19 763 ALA A O 1
ATOM 6125 N N . ALA A 1 764 ? -42.094 -31 -23.062 1 92.06 764 ALA A N 1
ATOM 6126 C CA . ALA A 1 764 ? -42.406 -31.469 -24.422 1 92.06 764 ALA A CA 1
ATOM 6127 C C . ALA A 1 764 ? -43.75 -32.156 -24.469 1 92.06 764 ALA A C 1
ATOM 6129 O O . ALA A 1 764 ? -44.5 -32 -25.438 1 92.06 764 ALA A O 1
ATOM 6130 N N . LYS A 1 765 ? -44 -32.938 -23.469 1 91.62 765 LYS A N 1
ATOM 6131 C CA . LYS A 1 765 ? -45.312 -33.625 -23.375 1 91.62 765 LYS A CA 1
ATOM 6132 C C . LYS A 1 765 ? -46.438 -32.625 -23.297 1 91.62 765 LYS A C 1
ATOM 6134 O O . LYS A 1 765 ? -47.469 -32.75 -23.984 1 91.62 765 LYS A O 1
ATOM 6139 N N . LYS A 1 766 ? -46.281 -31.625 -22.484 1 92.12 766 LYS A N 1
ATOM 6140 C CA . LYS A 1 766 ? -47.312 -30.594 -22.344 1 92.12 766 LYS A CA 1
ATOM 6141 C C . LYS A 1 766 ? -47.531 -29.844 -23.672 1 92.12 766 LYS A C 1
ATOM 6143 O O . LYS A 1 766 ? -48.656 -29.547 -24.047 1 92.12 766 LYS A O 1
ATOM 6148 N N . TRP A 1 767 ? -46.469 -29.578 -24.281 1 90.12 767 TRP A N 1
ATOM 6149 C CA . TRP A 1 767 ? -46.531 -28.891 -25.562 1 90.12 767 TRP A CA 1
ATOM 6150 C C . TRP A 1 767 ? -47.25 -29.75 -26.594 1 90.12 767 TRP A C 1
ATOM 6152 O O . TRP A 1 767 ? -48.125 -29.266 -27.328 1 90.12 767 TRP A O 1
ATOM 6162 N N . PHE A 1 768 ? -46.906 -31.016 -26.703 1 90.5 768 PHE A N 1
ATOM 6163 C CA . PHE A 1 768 ? -47.531 -31.938 -27.656 1 90.5 768 PHE A CA 1
ATOM 6164 C C . PHE A 1 768 ? -49.031 -32.062 -27.391 1 90.5 768 PHE A C 1
ATOM 6166 O O . PHE A 1 768 ? -49.844 -32.031 -28.328 1 90.5 768 PHE A O 1
ATOM 6173 N N . GLU A 1 769 ? -49.375 -32.156 -26.203 1 88.44 769 GLU A N 1
ATOM 6174 C CA . GLU A 1 769 ? -50.781 -32.312 -25.828 1 88.44 769 GLU A CA 1
ATOM 6175 C C . GLU A 1 769 ? -51.562 -31.062 -26.109 1 88.44 769 GLU A C 1
ATOM 6177 O O . GLU A 1 769 ? -52.781 -31.109 -26.297 1 88.44 769 GLU A O 1
ATOM 6182 N N . SER A 1 770 ? -50.906 -30 -26.219 1 88.12 770 SER A N 1
ATOM 6183 C CA . SER A 1 770 ? -51.594 -28.75 -26.5 1 88.12 770 SER A CA 1
ATOM 6184 C C . SER A 1 770 ? -51.781 -28.547 -28 1 88.12 770 SER A C 1
ATOM 6186 O O . SER A 1 770 ? -52.562 -27.703 -28.438 1 88.12 770 SER A O 1
ATOM 6188 N N . CYS A 1 771 ? -51.031 -29.359 -28.719 1 85.38 771 CYS A N 1
ATOM 6189 C CA . CYS A 1 771 ? -51.125 -29.234 -30.172 1 85.38 771 CYS A CA 1
ATOM 6190 C C . CYS A 1 771 ? -52.5 -29.719 -30.656 1 85.38 771 CYS A C 1
ATOM 6192 O O . CYS A 1 771 ? -53 -30.734 -30.188 1 85.38 771 CYS A O 1
ATOM 6194 N N . GLY A 1 772 ? -53.219 -29.047 -31.547 1 81.62 772 GLY A N 1
ATOM 6195 C CA . GLY A 1 772 ? -54.531 -29.406 -32.094 1 81.62 772 GLY A CA 1
ATOM 6196 C C . GLY A 1 772 ? -54.469 -30.547 -33.094 1 81.62 772 GLY A C 1
ATOM 6197 O O . GLY A 1 772 ? -53.375 -30.906 -33.562 1 81.62 772 GLY A O 1
ATOM 6198 N N . GLU A 1 773 ? -55.531 -31.156 -33.469 1 81.94 773 GLU A N 1
ATOM 6199 C CA . GLU A 1 773 ? -55.625 -32.312 -34.344 1 81.94 773 GLU A CA 1
ATOM 6200 C C . GLU A 1 773 ? -55.125 -31.953 -35.75 1 81.94 773 GLU A C 1
ATOM 6202 O O . GLU A 1 773 ? -54.531 -32.781 -36.438 1 81.94 773 GLU A O 1
ATOM 6207 N N . GLN A 1 774 ? -55.344 -30.781 -36.125 1 81.88 774 GLN A N 1
ATOM 6208 C CA . GLN A 1 774 ? -54.938 -30.344 -37.469 1 81.88 774 GLN A CA 1
ATOM 6209 C C . GLN A 1 774 ? -53.406 -30.281 -37.562 1 81.88 774 GLN A C 1
ATOM 6211 O O . GLN A 1 774 ? -52.844 -30.688 -38.594 1 81.88 774 GLN A O 1
ATOM 6216 N N . THR A 1 775 ? -52.781 -29.75 -36.531 1 83.25 775 THR A N 1
ATOM 6217 C CA . THR A 1 775 ? -51.344 -29.625 -36.5 1 83.25 775 THR A CA 1
ATOM 6218 C C . THR A 1 775 ? -50.688 -31 -36.531 1 83.25 775 THR A C 1
ATOM 6220 O O . THR A 1 775 ? -49.688 -31.219 -37.219 1 83.25 775 THR A O 1
ATOM 6223 N N . LEU A 1 776 ? -51.156 -31.906 -35.812 1 84.88 776 LEU A N 1
ATOM 6224 C CA . LEU A 1 776 ? -50.625 -33.25 -35.75 1 84.88 776 LEU A CA 1
ATOM 6225 C C . LEU A 1 776 ? -50.781 -33.969 -37.062 1 84.88 776 LEU A C 1
ATOM 6227 O O . LEU A 1 776 ? -49.906 -34.75 -37.469 1 84.88 776 LEU A O 1
ATOM 6231 N N . ARG A 1 777 ? -51.875 -33.688 -37.688 1 81.69 777 ARG A N 1
ATOM 6232 C CA . ARG A 1 777 ? -52.094 -34.281 -39 1 81.69 777 ARG A CA 1
ATOM 6233 C C . ARG A 1 777 ? -51.094 -33.75 -40.031 1 81.69 777 ARG A C 1
ATOM 6235 O O . ARG A 1 777 ? -50.625 -34.5 -40.875 1 81.69 777 ARG A O 1
ATOM 6242 N N . ARG A 1 778 ? -50.844 -32.469 -39.906 1 82.75 778 ARG A N 1
ATOM 6243 C CA . ARG A 1 778 ? -49.844 -31.875 -40.812 1 82.75 778 ARG A CA 1
ATOM 6244 C C . ARG A 1 778 ? -48.469 -32.469 -40.594 1 82.75 778 ARG A C 1
ATOM 6246 O O . ARG A 1 778 ? -47.719 -32.688 -41.531 1 82.75 778 ARG A O 1
ATOM 6253 N N . ARG A 1 779 ? -48.094 -32.781 -39.344 1 81.88 779 ARG A N 1
ATOM 6254 C CA . ARG A 1 779 ? -46.812 -33.375 -39.031 1 81.88 779 ARG A CA 1
ATOM 6255 C C . ARG A 1 779 ? -46.719 -34.781 -39.594 1 81.88 779 ARG A C 1
ATOM 6257 O O . ARG A 1 779 ? -45.656 -35.188 -40.094 1 81.88 779 ARG A O 1
ATOM 6264 N N . LEU A 1 780 ? -47.812 -35.406 -39.5 1 82.81 780 LEU A N 1
ATOM 6265 C CA . LEU A 1 780 ? -47.844 -36.781 -40.031 1 82.81 780 LEU A CA 1
ATOM 6266 C C . LEU A 1 780 ? -47.719 -36.75 -41.562 1 82.81 780 LEU A C 1
ATOM 6268 O O . LEU A 1 780 ? -47.031 -37.625 -42.125 1 82.81 780 LEU A O 1
ATOM 6272 N N . LEU A 1 781 ? -48.281 -35.75 -42.156 1 80.5 781 LEU A N 1
ATOM 6273 C CA . LEU A 1 781 ? -48.219 -35.656 -43.594 1 80.5 781 LEU A CA 1
ATOM 6274 C C . LEU A 1 781 ? -46.812 -35.25 -44.062 1 80.5 781 LEU A C 1
ATOM 6276 O O . LEU A 1 781 ? -46.375 -35.625 -45.156 1 80.5 781 LEU A O 1
ATOM 6280 N N . ASN A 1 782 ? -46.188 -34.531 -43.312 1 81.06 782 ASN A N 1
ATOM 6281 C CA . ASN A 1 782 ? -44.812 -34.125 -43.625 1 81.06 782 ASN A CA 1
ATOM 6282 C C . ASN A 1 782 ? -43.875 -35.312 -43.594 1 81.06 782 ASN A C 1
ATOM 6284 O O . ASN A 1 782 ? -42.875 -35.344 -44.344 1 81.06 782 ASN A O 1
ATOM 6288 N N . ILE A 1 783 ? -44.125 -36.281 -42.75 1 79.19 783 ILE A N 1
ATOM 6289 C CA . ILE A 1 783 ? -43.281 -37.5 -42.625 1 79.19 783 ILE A CA 1
ATOM 6290 C C . ILE A 1 783 ? -43.688 -38.5 -43.688 1 79.19 783 ILE A C 1
ATOM 6292 O O . ILE A 1 783 ? -42.812 -39.156 -44.25 1 79.19 783 ILE A O 1
ATOM 6296 N N . TYR A 1 784 ? -45.062 -38.438 -44.031 1 79.62 784 TYR A N 1
ATOM 6297 C CA . TYR A 1 784 ? -45.562 -39.344 -45.062 1 79.62 784 TYR A CA 1
ATOM 6298 C C . TYR A 1 784 ? -46.312 -38.562 -46.125 1 79.62 784 TYR A C 1
ATOM 6300 O O . TYR A 1 784 ? -47.562 -38.531 -46.125 1 79.62 784 TYR A O 1
ATOM 6308 N N . PRO A 1 785 ? -45.594 -37.844 -47.188 1 70.94 785 PRO A N 1
ATOM 6309 C CA . PRO A 1 785 ? -46.25 -37 -48.188 1 70.94 785 PRO A CA 1
ATOM 6310 C C . PRO A 1 785 ? -47.188 -37.781 -49.094 1 70.94 785 PRO A C 1
ATOM 6312 O O . PRO A 1 785 ? -48.25 -37.25 -49.5 1 70.94 785 PRO A O 1
ATOM 6315 N N . ASP A 1 786 ? -46.75 -38.688 -50.062 1 63.03 786 ASP A N 1
ATOM 6316 C CA . ASP A 1 786 ? -47.531 -39.312 -51.156 1 63.03 786 ASP A CA 1
ATOM 6317 C C . ASP A 1 786 ? -48.625 -40.188 -50.594 1 63.03 786 ASP A C 1
ATOM 6319 O O . ASP A 1 786 ? -49.438 -40.719 -51.375 1 63.03 786 ASP A O 1
ATOM 6323 N N . GLN A 1 787 ? -48.438 -41.062 -49.688 1 52.31 787 GLN A N 1
ATOM 6324 C CA . GLN A 1 787 ? -49.062 -42.344 -49.531 1 52.31 787 GLN A CA 1
ATOM 6325 C C . GLN A 1 787 ? -50.438 -42.219 -48.844 1 52.31 787 GLN A C 1
ATOM 6327 O O . GLN A 1 787 ? -50.656 -41.281 -48.062 1 52.31 787 GLN A O 1
ATOM 6332 N N . ASP A 1 788 ? -51.531 -42.75 -49.5 1 50.59 788 ASP A N 1
ATOM 6333 C CA . ASP A 1 788 ? -52.656 -43.281 -48.75 1 50.59 788 ASP A CA 1
ATOM 6334 C C . ASP A 1 788 ? -52.219 -43.688 -47.344 1 50.59 788 ASP A C 1
ATOM 6336 O O . ASP A 1 788 ? -51.188 -44.344 -47.156 1 50.59 788 ASP A O 1
ATOM 6340 N N . LEU A 1 789 ? -52.438 -43 -46.375 1 52.97 789 LEU A N 1
ATOM 6341 C CA . LEU A 1 789 ? -52 -43.25 -45.031 1 52.97 789 LEU A CA 1
ATOM 6342 C C . LEU A 1 789 ? -51.688 -44.75 -44.812 1 52.97 789 LEU A C 1
ATOM 6344 O O . LEU A 1 789 ? -52.594 -45.562 -44.812 1 52.97 789 LEU A O 1
ATOM 6348 N N . PRO A 1 790 ? -50.688 -45.344 -45.438 1 49.09 790 PRO A N 1
ATOM 6349 C CA . PRO A 1 790 ? -50.5 -46.812 -45.375 1 49.09 790 PRO A CA 1
ATOM 6350 C C . PRO A 1 790 ? -50.719 -47.344 -43.969 1 49.09 790 PRO A C 1
ATOM 6352 O O . PRO A 1 790 ? -50.594 -46.625 -42.969 1 49.09 790 PRO A O 1
ATOM 6355 N N . GLU A 1 791 ? -51.312 -48.438 -43.75 1 50.44 791 GLU A N 1
ATOM 6356 C CA . GLU A 1 791 ? -51.375 -49.375 -42.625 1 50.44 791 GLU A CA 1
ATOM 6357 C C . GLU A 1 791 ? -50.031 -49.406 -41.875 1 50.44 791 GLU A C 1
ATOM 6359 O O . GLU A 1 791 ? -49.969 -49.844 -40.719 1 50.44 791 GLU A O 1
ATOM 6364 N N . VAL A 1 792 ? -48.938 -49.188 -42.469 1 54.25 792 VAL A N 1
ATOM 6365 C CA . VAL A 1 792 ? -47.625 -49.469 -41.906 1 54.25 792 VAL A CA 1
ATOM 6366 C C . VAL A 1 792 ? -47.062 -48.188 -41.281 1 54.25 792 VAL A C 1
ATOM 6368 O O . VAL A 1 792 ? -45.844 -48.031 -41.25 1 54.25 792 VAL A O 1
ATOM 6371 N N . SER A 1 793 ? -47.625 -47.219 -40.844 1 64.38 793 SER A N 1
ATOM 6372 C CA . SER A 1 793 ? -47.062 -46 -40.219 1 64.38 793 SER A CA 1
ATOM 6373 C C . SER A 1 793 ? -46.438 -46.312 -38.875 1 64.38 793 SER A C 1
ATOM 6375 O O . SER A 1 793 ? -46.906 -47.219 -38.156 1 64.38 793 SER A O 1
ATOM 6377 N N . ALA A 1 794 ? -45.031 -45.906 -38.594 1 73.81 794 ALA A N 1
ATOM 6378 C CA . ALA A 1 794 ? -44.344 -46.094 -37.344 1 73.81 794 ALA A CA 1
ATOM 6379 C C . ALA A 1 794 ? -45.188 -45.531 -36.188 1 73.81 794 ALA A C 1
ATOM 6381 O O . ALA A 1 794 ? -44.938 -45.875 -35 1 73.81 794 ALA A O 1
ATOM 6382 N N . ILE A 1 795 ? -46.094 -44.719 -36.562 1 82.81 795 ILE A N 1
ATOM 6383 C CA . ILE A 1 795 ? -46.938 -44.125 -35.562 1 82.81 795 ILE A CA 1
ATOM 6384 C C . ILE A 1 795 ? -48.375 -44.656 -35.688 1 82.81 795 ILE A C 1
ATOM 6386 O O . ILE A 1 795 ? -49.094 -44.344 -36.625 1 82.81 795 ILE A O 1
ATOM 6390 N N . SER A 1 796 ? -48.75 -45.562 -34.812 1 79.56 796 SER A N 1
ATOM 6391 C CA . SER A 1 796 ? -50.062 -46.188 -34.844 1 79.56 796 SER A CA 1
ATOM 6392 C C . SER A 1 796 ? -51.156 -45.188 -34.531 1 79.56 796 SER A C 1
ATOM 6394 O O . SER A 1 796 ? -50.875 -44.094 -34 1 79.56 796 SER A O 1
ATOM 6396 N N . GLU A 1 797 ? -52.406 -45.469 -34.906 1 77 797 GLU A N 1
ATOM 6397 C CA . GLU A 1 797 ? -53.531 -44.562 -34.75 1 77 797 GLU A CA 1
ATOM 6398 C C . GLU A 1 797 ? -53.75 -44.219 -33.281 1 77 797 GLU A C 1
ATOM 6400 O O . GLU A 1 797 ? -54.094 -43.094 -32.938 1 77 797 GLU A O 1
ATOM 6405 N N . SER A 1 798 ? -53.438 -45.312 -32.438 1 79.31 798 SER A N 1
ATOM 6406 C CA . SER A 1 798 ? -53.656 -45.062 -31.016 1 79.31 798 SER A CA 1
ATOM 6407 C C . SER A 1 798 ? -52.531 -44.188 -30.438 1 79.31 798 SER A C 1
ATOM 6409 O O . SER A 1 798 ? -52.75 -43.531 -29.406 1 79.31 798 SER A O 1
ATOM 6411 N N . GLU A 1 799 ? -51.469 -44.094 -31.156 1 83 799 GLU A N 1
ATOM 6412 C CA . GLU A 1 799 ? -50.312 -43.375 -30.609 1 83 799 GLU A CA 1
ATOM 6413 C C . GLU A 1 799 ? -50.25 -41.938 -31.156 1 83 799 GLU A C 1
ATOM 6415 O O . GLU A 1 799 ? -49.406 -41.156 -30.719 1 83 799 GLU A O 1
ATOM 6420 N N . ARG A 1 800 ? -51.125 -41.688 -31.969 1 83.06 800 ARG A N 1
ATOM 6421 C CA . ARG A 1 800 ? -51.094 -40.375 -32.594 1 83.06 800 ARG A CA 1
ATOM 6422 C C . ARG A 1 800 ? -51.469 -39.281 -31.594 1 83.06 800 ARG A C 1
ATOM 6424 O O . ARG A 1 800 ? -51 -38.156 -31.719 1 83.06 800 ARG A O 1
ATOM 6431 N N . ASN A 1 801 ? -52.219 -39.719 -30.578 1 83.94 801 ASN A N 1
ATOM 6432 C CA . ASN A 1 801 ? -52.688 -38.688 -29.641 1 83.94 801 ASN A CA 1
ATOM 6433 C C . ASN A 1 801 ? -52 -38.844 -28.281 1 83.94 801 ASN A C 1
ATOM 6435 O O . ASN A 1 801 ? -52.312 -38.094 -27.344 1 83.94 801 ASN A O 1
ATOM 6439 N N . THR A 1 802 ? -51.062 -39.812 -28.219 1 87.44 802 THR A N 1
ATOM 6440 C CA . THR A 1 802 ? -50.375 -40.031 -26.953 1 87.44 802 THR A CA 1
ATOM 6441 C C . THR A 1 802 ? -48.875 -39.812 -27.109 1 87.44 802 THR A C 1
ATOM 6443 O O . THR A 1 802 ? -48.219 -40.438 -27.953 1 87.44 802 THR A O 1
ATOM 6446 N N . PHE A 1 803 ? -48.375 -38.875 -26.297 1 91.06 803 PHE A N 1
ATOM 6447 C CA . PHE A 1 803 ? -46.938 -38.594 -26.344 1 91.06 803 PHE A CA 1
ATOM 6448 C C . PHE A 1 803 ? -46.156 -39.812 -25.891 1 91.06 803 PHE A C 1
ATOM 6450 O O . PHE A 1 803 ? -46.562 -40.531 -24.984 1 91.06 803 PHE A O 1
ATOM 6457 N N . PHE A 1 804 ? -45.062 -40.062 -26.422 1 89.12 804 PHE A N 1
ATOM 6458 C CA . PHE A 1 804 ? -44.312 -41.281 -26.125 1 89.12 804 PHE A CA 1
ATOM 6459 C C . PHE A 1 804 ? -43.719 -41.219 -24.734 1 89.12 804 PHE A C 1
ATOM 6461 O O . PHE A 1 804 ? -43.594 -40.156 -24.141 1 89.12 804 PHE A O 1
ATOM 6468 N N . PRO A 1 805 ? -43.344 -42.344 -24.125 1 91.69 805 PRO A N 1
ATOM 6469 C CA . PRO A 1 805 ? -42.844 -42.438 -22.75 1 91.69 805 PRO A CA 1
ATOM 6470 C C . PRO A 1 805 ? -41.438 -41.875 -22.578 1 91.69 805 PRO A C 1
ATOM 6472 O O . PRO A 1 805 ? -40.719 -41.688 -23.562 1 91.69 805 PRO A O 1
ATOM 6475 N N . LEU A 1 806 ? -41.094 -41.625 -21.312 1 93.56 806 LEU A N 1
ATOM 6476 C CA . LEU A 1 806 ? -39.812 -41.031 -20.953 1 93.56 806 LEU A CA 1
ATOM 6477 C C . LEU A 1 806 ? -38.656 -41.938 -21.391 1 93.56 806 LEU A C 1
ATOM 6479 O O . LEU A 1 806 ? -37.594 -41.438 -21.781 1 93.56 806 LEU A O 1
ATOM 6483 N N . GLU A 1 807 ? -38.812 -43.156 -21.375 1 90.75 807 GLU A N 1
ATOM 6484 C CA . GLU A 1 807 ? -37.781 -44.094 -21.766 1 90.75 807 GLU A CA 1
ATOM 6485 C C . GLU A 1 807 ? -37.406 -43.938 -23.234 1 90.75 807 GLU A C 1
ATOM 6487 O O . GLU A 1 807 ? -36.25 -44 -23.594 1 90.75 807 GLU A O 1
ATOM 6492 N N . GLU A 1 808 ? -38.438 -43.688 -24.016 1 89.62 808 GLU A N 1
ATOM 6493 C CA . GLU A 1 808 ? -38.188 -43.5 -25.438 1 89.62 808 GLU A CA 1
ATOM 6494 C C . GLU A 1 808 ? -37.594 -42.125 -25.703 1 89.62 808 GLU A C 1
ATOM 6496 O O . GLU A 1 808 ? -36.75 -41.969 -26.594 1 89.62 808 GLU A O 1
ATOM 6501 N N . PHE A 1 809 ? -38.031 -41.219 -24.875 1 89.94 809 PHE A N 1
ATOM 6502 C CA . PHE A 1 809 ? -37.531 -39.875 -25 1 89.94 809 PHE A CA 1
ATOM 6503 C C . PHE A 1 809 ? -36.031 -39.812 -24.703 1 89.94 809 PHE A C 1
ATOM 6505 O O . PHE A 1 809 ? -35.312 -39.062 -25.344 1 89.94 809 PHE A O 1
ATOM 6512 N N . SER A 1 810 ? -35.562 -40.656 -23.719 1 91.31 810 SER A N 1
ATOM 6513 C CA . SER A 1 810 ? -34.188 -40.594 -23.219 1 91.31 810 SER A CA 1
ATOM 6514 C C . SER A 1 810 ? -33.281 -41.594 -23.922 1 91.31 810 SER A C 1
ATOM 6516 O O . SER A 1 810 ? -32.094 -41.688 -23.641 1 91.31 810 SER A O 1
ATOM 6518 N N . ARG A 1 811 ? -33.75 -42.312 -24.797 1 87.44 811 ARG A N 1
ATOM 6519 C CA . ARG A 1 811 ? -33.031 -43.438 -25.359 1 87.44 811 ARG A CA 1
ATOM 6520 C C . ARG A 1 811 ? -31.781 -42.969 -26.125 1 87.44 811 ARG A C 1
ATOM 6522 O O . ARG A 1 811 ? -30.719 -43.625 -26.031 1 87.44 811 ARG A O 1
ATOM 6529 N N . PHE A 1 812 ? -31.828 -41.875 -26.812 1 87.94 812 PHE A N 1
ATOM 6530 C CA . PHE A 1 812 ? -30.734 -41.438 -27.656 1 87.94 812 PHE A CA 1
ATOM 6531 C C . PHE A 1 812 ? -30.172 -40.125 -27.141 1 87.94 812 PHE A C 1
ATOM 6533 O O . PHE A 1 812 ? -29.812 -39.25 -27.938 1 87.94 812 PHE A O 1
ATOM 6540 N N . ARG A 1 813 ? -30.141 -40 -25.766 1 89.81 813 ARG A N 1
ATOM 6541 C CA . ARG A 1 813 ? -29.703 -38.75 -25.172 1 89.81 813 ARG A CA 1
ATOM 6542 C C . ARG A 1 813 ? -28.266 -38.406 -25.547 1 89.81 813 ARG A C 1
ATOM 6544 O O . ARG A 1 813 ? -27.875 -37.25 -25.594 1 89.81 813 ARG A O 1
ATOM 6551 N N . GLU A 1 814 ? -27.359 -39.438 -25.891 1 90.75 814 GLU A N 1
ATOM 6552 C CA . GLU A 1 814 ? -25.969 -39.188 -26.281 1 90.75 814 GLU A CA 1
ATOM 6553 C C . GLU A 1 814 ? -25.891 -38.5 -27.625 1 90.75 814 GLU A C 1
ATOM 6555 O O . GLU A 1 814 ? -24.875 -37.844 -27.938 1 90.75 814 GLU A O 1
ATOM 6560 N N . ARG A 1 815 ? -26.984 -38.5 -28.359 1 86.44 815 ARG A N 1
ATOM 6561 C CA . ARG A 1 815 ? -26.984 -37.875 -29.688 1 86.44 815 ARG A CA 1
ATOM 6562 C C . ARG A 1 815 ? -27.891 -36.656 -29.703 1 86.44 815 ARG A C 1
ATOM 6564 O O . ARG A 1 815 ? -27.688 -35.75 -30.5 1 86.44 815 ARG A O 1
ATOM 6571 N N . ASP A 1 816 ? -28.844 -36.625 -28.781 1 84.5 816 ASP A N 1
ATOM 6572 C CA . ASP A 1 816 ? -29.906 -35.656 -28.969 1 84.5 816 ASP A CA 1
ATOM 6573 C C . ASP A 1 816 ? -29.859 -34.594 -27.859 1 84.5 816 ASP A C 1
ATOM 6575 O O . ASP A 1 816 ? -30.5 -33.531 -27.969 1 84.5 816 ASP A O 1
ATOM 6579 N N . SER A 1 817 ? -29.109 -34.812 -26.875 1 89.06 817 SER A N 1
ATOM 6580 C CA . SER A 1 817 ? -29.203 -33.906 -25.719 1 89.06 817 SER A CA 1
ATOM 6581 C C . SER A 1 817 ? -27.938 -33.062 -25.562 1 89.06 817 SER A C 1
ATOM 6583 O O . SER A 1 817 ? -26.906 -33.562 -25.094 1 89.06 817 SER A O 1
ATOM 6585 N N . PRO A 1 818 ? -28.016 -31.828 -25.812 1 89.44 818 PRO A N 1
ATOM 6586 C CA . PRO A 1 818 ? -26.875 -30.953 -25.531 1 89.44 818 PRO A CA 1
ATOM 6587 C C . PRO A 1 818 ? -26.578 -30.844 -24.047 1 89.44 818 PRO A C 1
ATOM 6589 O O . PRO A 1 818 ? -25.422 -30.656 -23.656 1 89.44 818 PRO A O 1
ATOM 6592 N N . LYS A 1 819 ? -27.625 -30.953 -23.203 1 92 819 LYS A N 1
ATOM 6593 C CA . LYS A 1 819 ? -27.422 -30.891 -21.766 1 92 819 LYS A CA 1
ATOM 6594 C C . LYS A 1 819 ? -26.609 -32.094 -21.266 1 92 819 LYS A C 1
ATOM 6596 O O . LYS A 1 819 ? -25.844 -31.969 -20.312 1 92 819 LYS A O 1
ATOM 6601 N N . PHE A 1 820 ? -26.844 -33.125 -21.984 1 93.69 820 PHE A N 1
ATOM 6602 C CA . PHE A 1 820 ? -26.062 -34.312 -21.609 1 93.69 820 PHE A CA 1
ATOM 6603 C C . PHE A 1 820 ? -24.594 -34.125 -21.953 1 93.69 820 PHE A C 1
ATOM 6605 O O . PHE A 1 820 ? -23.719 -34.594 -21.203 1 93.69 820 PHE A O 1
ATOM 6612 N N . LEU A 1 821 ? -24.328 -33.5 -23 1 94.56 821 LEU A N 1
ATOM 6613 C CA . LEU A 1 821 ? -22.953 -33.156 -23.344 1 94.56 821 LEU A CA 1
ATOM 6614 C C . LEU A 1 821 ? -22.328 -32.281 -22.281 1 94.56 821 LEU A C 1
ATOM 6616 O O . LEU A 1 821 ? -21.188 -32.5 -21.859 1 94.56 821 LEU A O 1
ATOM 6620 N N . SER A 1 822 ? -23.094 -31.297 -21.844 1 94.69 822 SER A N 1
ATOM 6621 C CA . SER A 1 822 ? -22.594 -30.391 -20.812 1 94.69 822 SER A CA 1
ATOM 6622 C C . SER A 1 822 ? -22.281 -31.141 -19.531 1 94.69 822 SER A C 1
ATOM 6624 O O . SER A 1 822 ? -21.328 -30.812 -18.828 1 94.69 822 SER A O 1
ATOM 6626 N N . THR A 1 823 ? -23.125 -32.031 -19.234 1 95.81 823 THR A N 1
ATOM 6627 C CA . THR A 1 823 ? -22.922 -32.844 -18.047 1 95.81 823 THR A CA 1
ATOM 6628 C C . THR A 1 823 ? -21.641 -33.656 -18.172 1 95.81 823 THR A C 1
ATOM 6630 O O . THR A 1 823 ? -20.875 -33.781 -17.219 1 95.81 823 THR A O 1
ATOM 6633 N N . PHE A 1 824 ? -21.453 -34.188 -19.328 1 95.44 824 PHE A N 1
ATOM 6634 C CA . PHE A 1 824 ? -20.25 -34.969 -19.578 1 95.44 824 PHE A CA 1
ATOM 6635 C C . PHE A 1 824 ? -19 -34.094 -19.453 1 95.44 824 PHE A C 1
ATOM 6637 O O . PHE A 1 824 ? -18.016 -34.5 -18.844 1 95.44 824 PHE A O 1
ATOM 6644 N N . GLU A 1 825 ? -19.094 -33.031 -20.016 1 95.31 825 GLU A N 1
ATOM 6645 C CA . GLU A 1 825 ? -17.953 -32.094 -19.969 1 95.31 825 GLU A CA 1
ATOM 6646 C C . GLU A 1 825 ? -17.656 -31.688 -18.531 1 95.31 825 GLU A C 1
ATOM 6648 O O . GLU A 1 825 ? -16.5 -31.484 -18.156 1 95.31 825 GLU A O 1
ATOM 6653 N N . LYS A 1 826 ? -18.672 -31.516 -17.734 1 95.56 826 LYS A N 1
ATOM 6654 C CA . LYS A 1 826 ? -18.469 -31.203 -16.328 1 95.56 826 LYS A CA 1
ATOM 6655 C C . LYS A 1 826 ? -17.75 -32.344 -15.602 1 95.56 826 LYS A C 1
ATOM 6657 O O . LYS A 1 826 ? -16.844 -32.094 -14.805 1 95.56 826 LYS A O 1
ATOM 6662 N N . LEU A 1 827 ? -18.109 -33.5 -15.938 1 95.5 827 LEU A N 1
ATOM 6663 C CA . LEU A 1 827 ? -17.516 -34.688 -15.289 1 95.5 827 LEU A CA 1
ATOM 6664 C C . LEU A 1 827 ? -16.016 -34.781 -15.609 1 95.5 827 LEU A C 1
ATOM 6666 O O . LEU A 1 827 ? -15.211 -35.062 -14.727 1 95.5 827 LEU A O 1
ATOM 6670 N N . VAL A 1 828 ? -15.641 -34.438 -16.812 1 94.88 828 VAL A N 1
ATOM 6671 C CA . VAL A 1 828 ? -14.266 -34.625 -17.25 1 94.88 828 VAL A CA 1
ATOM 6672 C C . VAL A 1 828 ? -13.422 -33.438 -16.828 1 94.88 828 VAL A C 1
ATOM 6674 O O . VAL A 1 828 ? -12.188 -33.5 -16.766 1 94.88 828 VAL A O 1
ATOM 6677 N N . SER A 1 829 ? -14.016 -32.438 -16.344 1 94 829 SER A N 1
ATOM 6678 C CA . SER A 1 829 ? -13.305 -31.188 -16.094 1 94 829 SER A CA 1
ATOM 6679 C C . SER A 1 829 ? -12.562 -31.234 -14.766 1 94 829 SER A C 1
ATOM 6681 O O . SER A 1 829 ? -12.961 -31.953 -13.852 1 94 829 SER A O 1
ATOM 6683 N N . VAL A 1 830 ? -11.43 -30.5 -14.727 1 91.62 830 VAL A N 1
ATOM 6684 C CA . VAL A 1 830 ? -10.617 -30.312 -13.523 1 91.62 830 VAL A CA 1
ATOM 6685 C C . VAL A 1 830 ? -11.016 -29.031 -12.812 1 91.62 830 VAL A C 1
ATOM 6687 O O . VAL A 1 830 ? -11.25 -28 -13.453 1 91.62 830 VAL A O 1
ATOM 6690 N N . PRO A 1 831 ? -11.164 -29.094 -11.516 1 92.38 831 PRO A N 1
ATOM 6691 C CA . PRO A 1 831 ? -11.547 -27.875 -10.797 1 92.38 831 PRO A CA 1
ATOM 6692 C C . PRO A 1 831 ? -10.445 -26.812 -10.812 1 92.38 831 PRO A C 1
ATOM 6694 O O . PRO A 1 831 ? -9.266 -27.156 -10.75 1 92.38 831 PRO A O 1
ATOM 6697 N N . GLU A 1 832 ? -10.875 -25.547 -10.797 1 89.81 832 GLU A N 1
ATOM 6698 C CA . GLU A 1 832 ? -9.922 -24.438 -10.727 1 89.81 832 GLU A CA 1
ATOM 6699 C C . GLU A 1 832 ? -9.367 -24.281 -9.312 1 89.81 832 GLU A C 1
ATOM 6701 O O . GLU A 1 832 ? -10.086 -24.484 -8.328 1 89.81 832 GLU A O 1
ATOM 6706 N N . ALA A 1 833 ? -8.148 -23.938 -9.227 1 89.88 833 ALA A N 1
ATOM 6707 C CA . ALA A 1 833 ? -7.496 -23.75 -7.93 1 89.88 833 ALA A CA 1
ATOM 6708 C C . ALA A 1 833 ? -8.07 -22.547 -7.188 1 89.88 833 ALA A C 1
ATOM 6710 O O . ALA A 1 833 ? -8.297 -21.5 -7.785 1 89.88 833 ALA A O 1
ATOM 6711 N N . ALA A 1 834 ? -8.438 -22.734 -5.922 1 91.62 834 ALA A N 1
ATOM 6712 C CA . ALA A 1 834 ? -8.82 -21.625 -5.047 1 91.62 834 ALA A CA 1
ATOM 6713 C C . ALA A 1 834 ? -7.598 -21.031 -4.34 1 91.62 834 ALA A C 1
ATOM 6715 O O . ALA A 1 834 ? -7.145 -21.578 -3.324 1 91.62 834 ALA A O 1
ATOM 6716 N N . GLU A 1 835 ? -7.148 -19.953 -4.758 1 89.38 835 GLU A N 1
ATOM 6717 C CA . GLU A 1 835 ? -5.918 -19.359 -4.238 1 89.38 835 GLU A CA 1
ATOM 6718 C C . GLU A 1 835 ? -6.125 -18.797 -2.832 1 89.38 835 GLU A C 1
ATOM 6720 O O . GLU A 1 835 ? -7.254 -18.5 -2.439 1 89.38 835 GLU A O 1
ATOM 6725 N N . ILE A 1 836 ? -5.008 -18.719 -2.109 1 92 836 ILE A N 1
ATOM 6726 C CA . ILE A 1 836 ? -5.031 -18.156 -0.761 1 92 836 ILE A CA 1
ATOM 6727 C C . ILE A 1 836 ? -5.059 -16.641 -0.832 1 92 836 ILE A C 1
ATOM 6729 O O . ILE A 1 836 ? -4.547 -16.047 -1.784 1 92 836 ILE A O 1
ATOM 6733 N N . ALA A 1 837 ? -5.773 -16.109 0.146 1 89.19 837 ALA A N 1
ATOM 6734 C CA . ALA A 1 837 ? -5.797 -14.648 0.217 1 89.19 837 ALA A CA 1
ATOM 6735 C C . ALA A 1 837 ? -4.527 -14.109 0.869 1 89.19 837 ALA A C 1
ATOM 6737 O O . ALA A 1 837 ? -4.176 -14.508 1.981 1 89.19 837 ALA A O 1
ATOM 6738 N N . LEU A 1 838 ? -3.867 -13.227 0.246 1 90 838 LEU A N 1
ATOM 6739 C CA . LEU A 1 838 ? -2.641 -12.641 0.778 1 90 838 LEU A CA 1
ATOM 6740 C C . LEU A 1 838 ? -2.941 -11.406 1.612 1 90 838 LEU A C 1
ATOM 6742 O O . LEU A 1 838 ? -3.828 -10.617 1.267 1 90 838 LEU A O 1
ATOM 6746 N N . SER A 1 839 ? -2.291 -11.266 2.717 1 87.06 839 SER A N 1
ATOM 6747 C CA . SER A 1 839 ? -2.391 -10.047 3.512 1 87.06 839 SER A CA 1
ATOM 6748 C C . SER A 1 839 ? -1.767 -8.859 2.785 1 87.06 839 SER A C 1
ATOM 6750 O O . SER A 1 839 ? -0.974 -9.047 1.858 1 87.06 839 SER A O 1
ATOM 6752 N N . LYS A 1 840 ? -2.105 -7.668 3.143 1 81.38 840 LYS A N 1
ATOM 6753 C CA . LYS A 1 840 ? -1.6 -6.469 2.482 1 81.38 840 LYS A CA 1
ATOM 6754 C C . LYS A 1 840 ? -0.083 -6.367 2.617 1 81.38 840 LYS A C 1
ATOM 6756 O O . LYS A 1 840 ? 0.601 -5.941 1.685 1 81.38 840 LYS A O 1
ATOM 6761 N N . GLU A 1 841 ? 0.396 -6.691 3.734 1 84.31 841 GLU A N 1
ATOM 6762 C CA . GLU A 1 841 ? 1.836 -6.645 3.973 1 84.31 841 GLU A CA 1
ATOM 6763 C C . GLU A 1 841 ? 2.58 -7.594 3.037 1 84.31 841 GLU A C 1
ATOM 6765 O O . GLU A 1 841 ? 3.633 -7.242 2.498 1 84.31 841 GLU A O 1
ATOM 6770 N N . VAL A 1 842 ? 2.043 -8.758 2.836 1 89 842 VAL A N 1
ATOM 6771 C CA . VAL A 1 842 ? 2.684 -9.766 1.991 1 89 842 VAL A CA 1
ATOM 6772 C C . VAL A 1 842 ? 2.59 -9.336 0.526 1 89 842 VAL A C 1
ATOM 6774 O O . VAL A 1 842 ? 3.545 -9.508 -0.237 1 89 842 VAL A O 1
ATOM 6777 N N . GLU A 1 843 ? 1.436 -8.812 0.219 1 85.62 843 GLU A N 1
ATOM 6778 C CA . GLU A 1 843 ? 1.266 -8.328 -1.149 1 85.62 843 GLU A CA 1
ATOM 6779 C C . GLU A 1 843 ? 2.285 -7.246 -1.486 1 85.62 843 GLU A C 1
ATOM 6781 O O . GLU A 1 843 ? 2.914 -7.285 -2.545 1 85.62 843 GLU A O 1
ATOM 6786 N N . THR A 1 844 ? 2.42 -6.336 -0.575 1 80.5 844 THR A N 1
ATOM 6787 C CA . THR A 1 844 ? 3.373 -5.25 -0.785 1 80.5 844 THR A CA 1
ATOM 6788 C C . THR A 1 844 ? 4.805 -5.781 -0.801 1 80.5 844 THR A C 1
ATOM 6790 O O . THR A 1 844 ? 5.625 -5.348 -1.611 1 80.5 844 THR A O 1
ATOM 6793 N N . GLY A 1 845 ? 5.078 -6.672 0.081 1 83.69 845 GLY A N 1
ATOM 6794 C CA . GLY A 1 845 ? 6.402 -7.273 0.129 1 83.69 845 GLY A CA 1
ATOM 6795 C C . GLY A 1 845 ? 6.754 -8.047 -1.13 1 83.69 845 GLY A C 1
ATOM 6796 O O . GLY A 1 845 ? 7.898 -8.016 -1.581 1 83.69 845 GLY A O 1
ATOM 6797 N N . LEU A 1 846 ? 5.77 -8.734 -1.625 1 85.25 846 LEU A N 1
ATOM 6798 C CA . LEU A 1 846 ? 5.984 -9.523 -2.834 1 85.25 846 LEU A CA 1
ATOM 6799 C C . LEU A 1 846 ? 6.223 -8.625 -4.039 1 85.25 846 LEU A C 1
ATOM 6801 O O . LEU A 1 846 ? 7.051 -8.93 -4.898 1 85.25 846 LEU A O 1
ATOM 6805 N N . ILE A 1 847 ? 5.504 -7.531 -4.098 1 78.81 847 ILE A N 1
ATOM 6806 C CA . ILE A 1 847 ? 5.672 -6.574 -5.191 1 78.81 847 ILE A CA 1
ATOM 6807 C C . ILE A 1 847 ? 7.078 -5.98 -5.145 1 78.81 847 ILE A C 1
ATOM 6809 O O . ILE A 1 847 ? 7.742 -5.863 -6.176 1 78.81 847 ILE A O 1
ATOM 6813 N N . ASP A 1 848 ? 7.457 -5.629 -3.98 1 75.25 848 ASP A N 1
ATOM 6814 C CA . ASP A 1 848 ? 8.789 -5.055 -3.811 1 75.25 848 ASP A CA 1
ATOM 6815 C C . ASP A 1 848 ? 9.875 -6.059 -4.184 1 75.25 848 ASP A C 1
ATOM 6817 O O . ASP A 1 848 ? 10.906 -5.688 -4.742 1 75.25 848 ASP A O 1
ATOM 6821 N N . PHE A 1 849 ? 9.633 -7.266 -3.932 1 78.88 849 PHE A N 1
ATOM 6822 C CA . PHE A 1 849 ? 10.617 -8.312 -4.152 1 78.88 849 PHE A CA 1
ATOM 6823 C C . PHE A 1 849 ? 10.672 -8.703 -5.621 1 78.88 849 PHE A C 1
ATOM 6825 O O . PHE A 1 849 ? 11.758 -8.883 -6.184 1 78.88 849 PHE A O 1
ATOM 6832 N N . LEU A 1 850 ? 9.531 -8.977 -6.191 1 69 850 LEU A N 1
ATOM 6833 C CA . LEU A 1 850 ? 9.461 -9.523 -7.543 1 69 850 LEU A CA 1
ATOM 6834 C C . LEU A 1 850 ? 9.641 -8.422 -8.578 1 69 850 LEU A C 1
ATOM 6836 O O . LEU A 1 850 ? 9.914 -8.703 -9.75 1 69 850 LEU A O 1
ATOM 6840 N N . SER A 1 851 ? 10.008 -7.098 -8.18 1 62.06 851 SER A N 1
ATOM 6841 C CA . SER A 1 851 ? 10.188 -5.98 -9.102 1 62.06 851 SER A CA 1
ATOM 6842 C C . SER A 1 851 ? 9.32 -6.145 -10.344 1 62.06 851 SER A C 1
ATOM 6844 O O . SER A 1 851 ? 9.82 -6.051 -11.469 1 62.06 851 SER A O 1
ATOM 6846 N N . ASN A 1 852 ? 7.961 -6.363 -10.391 1 53.75 852 ASN A N 1
ATOM 6847 C CA . ASN A 1 852 ? 6.988 -6.488 -11.469 1 53.75 852 ASN A CA 1
ATOM 6848 C C . ASN A 1 852 ? 7.172 -7.793 -12.242 1 53.75 852 ASN A C 1
ATOM 6850 O O . ASN A 1 852 ? 6.609 -7.965 -13.32 1 53.75 852 ASN A O 1
ATOM 6854 N N . SER A 1 853 ? 8.195 -8.555 -11.969 1 53.75 853 SER A N 1
ATOM 6855 C CA . SER A 1 853 ? 8.422 -9.727 -12.812 1 53.75 853 SER A CA 1
ATOM 6856 C C . SER A 1 853 ? 7.461 -10.859 -12.453 1 53.75 853 SER A C 1
ATOM 6858 O O . SER A 1 853 ? 6.41 -10.617 -11.859 1 53.75 853 SER A O 1
ATOM 6860 N N . VAL A 1 854 ? 8.102 -12.102 -12.156 1 55.25 854 VAL A N 1
ATOM 6861 C CA . VAL A 1 854 ? 7.59 -13.461 -12.219 1 55.25 854 VAL A CA 1
ATOM 6862 C C . VAL A 1 854 ? 6.582 -13.688 -11.086 1 55.25 854 VAL A C 1
ATOM 6864 O O . VAL A 1 854 ? 6.859 -13.359 -9.93 1 55.25 854 VAL A O 1
ATOM 6867 N N . ARG A 1 855 ? 5.363 -14 -11.367 1 66.88 855 ARG A N 1
ATOM 6868 C CA . ARG A 1 855 ? 4.234 -14.312 -10.492 1 66.88 855 ARG A CA 1
ATOM 6869 C C . ARG A 1 855 ? 4.465 -15.625 -9.742 1 66.88 855 ARG A C 1
ATOM 6871 O O . ARG A 1 855 ? 4.934 -16.609 -10.328 1 66.88 855 ARG A O 1
ATOM 6878 N N . LEU A 1 856 ? 4.391 -15.75 -8.438 1 79.88 856 LEU A N 1
ATOM 6879 C CA . LEU A 1 856 ? 4.477 -16.938 -7.582 1 79.88 856 LEU A CA 1
ATOM 6880 C C . LEU A 1 856 ? 3.256 -17.828 -7.766 1 79.88 856 LEU A C 1
ATOM 6882 O O . LEU A 1 856 ? 2.131 -17.328 -7.879 1 79.88 856 LEU A O 1
ATOM 6886 N N . ASP A 1 857 ? 3.562 -19.078 -7.961 1 86.12 857 ASP A N 1
ATOM 6887 C CA . ASP A 1 857 ? 2.467 -20.031 -8.117 1 86.12 857 ASP A CA 1
ATOM 6888 C C . ASP A 1 857 ? 1.612 -20.078 -6.852 1 86.12 857 ASP A C 1
ATOM 6890 O O . ASP A 1 857 ? 2.021 -19.594 -5.793 1 86.12 857 ASP A O 1
ATOM 6894 N N . SER A 1 858 ? 0.449 -20.656 -6.934 1 89.88 858 SER A N 1
ATOM 6895 C CA . SER A 1 858 ? -0.534 -20.688 -5.855 1 89.88 858 SER A CA 1
ATOM 6896 C C . SER A 1 858 ? -0.035 -21.5 -4.676 1 89.88 858 SER A C 1
ATOM 6898 O O . SER A 1 858 ? -0.359 -21.219 -3.521 1 89.88 858 SER A O 1
ATOM 6900 N N . GLU A 1 859 ? 0.747 -22.547 -4.984 1 91.44 859 GLU A N 1
ATOM 6901 C CA . GLU A 1 859 ? 1.271 -23.375 -3.902 1 91.44 859 GLU A CA 1
ATOM 6902 C C . GLU A 1 859 ? 2.289 -22.609 -3.062 1 91.44 859 GLU A C 1
ATOM 6904 O O . GLU A 1 859 ? 2.295 -22.703 -1.834 1 91.44 859 GLU A O 1
ATOM 6909 N N . LYS A 1 860 ? 3.102 -21.875 -3.729 1 91.62 860 LYS A N 1
ATOM 6910 C CA . LYS A 1 860 ? 4.098 -21.078 -3.031 1 91.62 860 LYS A CA 1
ATOM 6911 C C . LYS A 1 860 ? 3.441 -19.953 -2.23 1 91.62 860 LYS A C 1
ATOM 6913 O O . LYS A 1 860 ? 3.887 -19.625 -1.129 1 91.62 860 LYS A O 1
ATOM 6918 N N . LYS A 1 861 ? 2.426 -19.375 -2.816 1 92 861 LYS A N 1
ATOM 6919 C CA . LYS A 1 861 ? 1.692 -18.328 -2.102 1 92 861 LYS A CA 1
ATOM 6920 C C . LYS A 1 861 ? 1.068 -18.891 -0.822 1 92 861 LYS A C 1
ATOM 6922 O O . LYS A 1 861 ? 1.012 -18.188 0.195 1 92 861 LYS A O 1
ATOM 6927 N N . TRP A 1 862 ? 0.603 -20.141 -0.988 1 94.5 862 TRP A N 1
ATOM 6928 C CA . TRP A 1 862 ? 0.015 -20.812 0.159 1 94.5 862 TRP A CA 1
ATOM 6929 C C . TRP A 1 862 ? 1.011 -20.906 1.311 1 94.5 862 TRP A C 1
ATOM 6931 O O . TRP A 1 862 ? 0.685 -20.562 2.449 1 94.5 862 TRP A O 1
ATOM 6941 N N . LEU A 1 863 ? 2.18 -21.266 1.058 1 94.38 863 LEU A N 1
ATOM 6942 C CA . LEU A 1 863 ? 3.213 -21.453 2.07 1 94.38 863 LEU A CA 1
ATOM 6943 C C . LEU A 1 863 ? 3.746 -20.125 2.559 1 94.38 863 LEU A C 1
ATOM 6945 O O . LEU A 1 863 ? 4.012 -19.953 3.752 1 94.38 863 LEU A O 1
ATOM 6949 N N . LEU A 1 864 ? 3.891 -19.234 1.68 1 93.38 864 LEU A N 1
ATOM 6950 C CA . LEU A 1 864 ? 4.379 -17.906 2.041 1 93.38 864 LEU A CA 1
ATOM 6951 C C . LEU A 1 864 ? 3.455 -17.25 3.057 1 93.38 864 LEU A C 1
ATOM 6953 O O . LEU A 1 864 ? 3.916 -16.703 4.059 1 93.38 864 LEU A O 1
ATOM 6957 N N . GLN A 1 865 ? 2.193 -17.281 2.779 1 93.69 865 GLN A N 1
ATOM 6958 C CA . GLN A 1 865 ? 1.227 -16.656 3.68 1 93.69 865 GLN A CA 1
ATOM 6959 C C . GLN A 1 865 ? 1.179 -17.391 5.02 1 93.69 865 GLN A C 1
ATOM 6961 O O . GLN A 1 865 ? 0.971 -16.766 6.062 1 93.69 865 GLN A O 1
ATOM 6966 N N . LEU A 1 866 ? 1.331 -18.672 4.934 1 94.44 866 LEU A N 1
ATOM 6967 C CA . LEU A 1 866 ? 1.324 -19.469 6.156 1 94.44 866 LEU A CA 1
ATOM 6968 C C . LEU A 1 866 ? 2.432 -19.031 7.105 1 94.44 866 LEU A C 1
ATOM 6970 O O . LEU A 1 866 ? 2.221 -18.953 8.312 1 94.44 866 LEU A O 1
ATOM 6974 N N . TYR A 1 867 ? 3.623 -18.703 6.578 1 94.25 867 TYR A N 1
ATOM 6975 C CA . TYR A 1 867 ? 4.781 -18.375 7.402 1 94.25 867 TYR A CA 1
ATOM 6976 C C . TYR A 1 867 ? 5.023 -16.859 7.426 1 94.25 867 TYR A C 1
ATOM 6978 O O . TYR A 1 867 ? 6.062 -16.406 7.902 1 94.25 867 TYR A O 1
ATOM 6986 N N . SER A 1 868 ? 4.121 -16.094 6.898 1 92.5 868 SER A N 1
ATOM 6987 C CA . SER A 1 868 ? 4.34 -14.656 6.691 1 92.5 868 SER A CA 1
ATOM 6988 C C . SER A 1 868 ? 4.617 -13.945 8.008 1 92.5 868 SER A C 1
ATOM 6990 O O . SER A 1 868 ? 5.523 -13.109 8.094 1 92.5 868 SER A O 1
ATOM 6992 N N . LYS A 1 869 ? 3.9 -14.211 9.109 1 90.12 869 LYS A N 1
ATOM 6993 C CA . LYS A 1 869 ? 4.055 -13.516 10.383 1 90.12 869 LYS A CA 1
ATOM 6994 C C . LYS A 1 869 ? 5.449 -13.734 10.969 1 90.12 869 LYS A C 1
ATOM 6996 O O . LYS A 1 869 ? 6.102 -12.781 11.406 1 90.12 869 LYS A O 1
ATOM 7001 N N . GLU A 1 870 ? 5.887 -14.922 10.906 1 90.81 870 GLU A N 1
ATOM 7002 C CA . GLU A 1 870 ? 7.211 -15.25 11.422 1 90.81 870 GLU A CA 1
ATOM 7003 C C . GLU A 1 870 ? 8.305 -14.609 10.578 1 90.81 870 GLU A C 1
ATOM 7005 O O . GLU A 1 870 ? 9.32 -14.156 11.109 1 90.81 870 GLU A O 1
ATOM 7010 N N . LEU A 1 871 ? 8.102 -14.641 9.305 1 93.25 871 LEU A N 1
ATOM 7011 C CA . LEU A 1 871 ? 9.086 -14.055 8.398 1 93.25 871 LEU A CA 1
ATOM 7012 C C . LEU A 1 871 ? 9.219 -12.555 8.633 1 93.25 871 LEU A C 1
ATOM 7014 O O . LEU A 1 871 ? 10.328 -12.031 8.719 1 93.25 871 LEU A O 1
ATOM 7018 N N . LEU A 1 872 ? 8.133 -11.906 8.844 1 89.25 872 LEU A N 1
ATOM 7019 C CA . LEU A 1 872 ? 8.141 -10.453 9.023 1 89.25 872 LEU A CA 1
ATOM 7020 C C . LEU A 1 872 ? 8.703 -10.086 10.391 1 89.25 872 LEU A C 1
ATOM 7022 O O . LEU A 1 872 ? 9.445 -9.109 10.523 1 89.25 872 LEU A O 1
ATOM 7026 N N . GLU A 1 873 ? 8.43 -10.812 11.383 1 88.69 873 GLU A N 1
ATOM 7027 C CA . GLU A 1 873 ? 8.859 -10.508 12.742 1 88.69 873 GLU A CA 1
ATOM 7028 C C . GLU A 1 873 ? 10.328 -10.883 12.945 1 88.69 873 GLU A C 1
ATOM 7030 O O . GLU A 1 873 ? 11.086 -10.117 13.555 1 88.69 873 GLU A O 1
ATOM 7035 N N . ASP A 1 874 ? 10.719 -12.016 12.383 1 92.12 874 ASP A N 1
ATOM 7036 C CA . ASP A 1 874 ? 12.047 -12.539 12.695 1 92.12 874 ASP A CA 1
ATOM 7037 C C . ASP A 1 874 ? 13.062 -12.141 11.633 1 92.12 874 ASP A C 1
ATOM 7039 O O . ASP A 1 874 ? 14.266 -12.086 11.906 1 92.12 874 ASP A O 1
ATOM 7043 N N . PHE A 1 875 ? 12.602 -11.859 10.453 1 92.19 875 PHE A N 1
ATOM 7044 C CA . PHE A 1 875 ? 13.57 -11.609 9.398 1 92.19 875 PHE A CA 1
ATOM 7045 C C . PHE A 1 875 ? 13.32 -10.258 8.734 1 92.19 875 PHE A C 1
ATOM 7047 O O . PHE A 1 875 ? 14.055 -9.859 7.828 1 92.19 875 PHE A O 1
ATOM 7054 N N . GLY A 1 876 ? 12.312 -9.539 9.156 1 86.81 876 GLY A N 1
ATOM 7055 C CA . GLY A 1 876 ? 12.07 -8.172 8.711 1 86.81 876 GLY A CA 1
ATOM 7056 C C . GLY A 1 876 ? 11.555 -8.094 7.285 1 86.81 876 GLY A C 1
ATOM 7057 O O . GLY A 1 876 ? 11.461 -7.008 6.715 1 86.81 876 GLY A O 1
ATOM 7058 N N . GLY A 1 877 ? 11.32 -9.203 6.652 1 87.75 877 GLY A N 1
ATOM 7059 C CA . GLY A 1 877 ? 10.812 -9.32 5.293 1 87.75 877 GLY A CA 1
ATOM 7060 C C . GLY A 1 877 ? 10.367 -10.727 4.941 1 87.75 877 GLY A C 1
ATOM 7061 O O . GLY A 1 877 ? 10.203 -11.57 5.824 1 87.75 877 GLY A O 1
ATOM 7062 N N . LEU A 1 878 ? 10.141 -10.883 3.666 1 90.25 878 LEU A N 1
ATOM 7063 C CA . LEU A 1 878 ? 9.609 -12.172 3.236 1 90.25 878 LEU A CA 1
ATOM 7064 C C . LEU A 1 878 ? 10.742 -13.125 2.871 1 90.25 878 LEU A C 1
ATOM 7066 O O . LEU A 1 878 ? 10.523 -14.336 2.742 1 90.25 878 LEU A O 1
ATOM 7070 N N . SER A 1 879 ? 11.922 -12.617 2.766 1 91.06 879 SER A N 1
ATOM 7071 C CA . SER A 1 879 ? 13.055 -13.445 2.359 1 91.06 879 SER A CA 1
ATOM 7072 C C . SER A 1 879 ? 13.922 -13.82 3.555 1 91.06 879 SER A C 1
ATOM 7074 O O . SER A 1 879 ? 14.141 -13 4.453 1 91.06 879 SER A O 1
ATOM 7076 N N . LEU A 1 880 ? 14.383 -15.047 3.592 1 92.62 880 LEU A N 1
ATOM 7077 C CA . LEU A 1 880 ? 15.25 -15.531 4.66 1 92.62 880 LEU A CA 1
ATOM 7078 C C . LEU A 1 880 ? 16.688 -15.102 4.422 1 92.62 880 LEU A C 1
ATOM 7080 O O . LEU A 1 880 ? 17.469 -14.953 5.371 1 92.62 880 LEU A O 1
ATOM 7084 N N . VAL A 1 881 ? 17 -15 3.139 1 88.69 881 VAL A N 1
ATOM 7085 C CA . VAL A 1 881 ? 18.344 -14.641 2.736 1 88.69 881 VAL A CA 1
ATOM 7086 C C . VAL A 1 881 ? 18.297 -13.477 1.75 1 88.69 881 VAL A C 1
ATOM 7088 O O . VAL A 1 881 ? 17.422 -13.406 0.898 1 88.69 881 VAL A O 1
ATOM 7091 N N . ASP A 1 882 ? 19.234 -12.609 1.9 1 82.5 882 ASP A N 1
ATOM 7092 C CA . ASP A 1 882 ? 19.297 -11.5 0.954 1 82.5 882 ASP A CA 1
ATOM 7093 C C . ASP A 1 882 ? 19.672 -12 -0.444 1 82.5 882 ASP A C 1
ATOM 7095 O O . ASP A 1 882 ? 20.516 -12.883 -0.594 1 82.5 882 ASP A O 1
ATOM 7099 N N . LYS A 1 883 ? 19.062 -11.461 -1.398 1 74.38 883 LYS A N 1
ATOM 7100 C CA . LYS A 1 883 ? 19.203 -11.867 -2.795 1 74.38 883 LYS A CA 1
ATOM 7101 C C . LYS A 1 883 ? 20.672 -11.836 -3.223 1 74.38 883 LYS A C 1
ATOM 7103 O O . LYS A 1 883 ? 21.109 -12.656 -4.035 1 74.38 883 LYS A O 1
ATOM 7108 N N . GLN A 1 884 ? 21.406 -10.953 -2.658 1 74 884 GLN A N 1
ATOM 7109 C CA . GLN A 1 884 ? 22.797 -10.773 -3.062 1 74 884 GLN A CA 1
ATOM 7110 C C . GLN A 1 884 ? 23.656 -11.953 -2.623 1 74 884 GLN A C 1
ATOM 7112 O O . GLN A 1 884 ? 24.703 -12.219 -3.219 1 74 884 GLN A O 1
ATOM 7117 N N . PHE A 1 885 ? 23.172 -12.703 -1.678 1 78.19 885 PHE A N 1
ATOM 7118 C CA . PHE A 1 885 ? 23.984 -13.789 -1.14 1 78.19 885 PHE A CA 1
ATOM 7119 C C . PHE A 1 885 ? 23.516 -15.133 -1.667 1 78.19 885 PHE A C 1
ATOM 7121 O O . PHE A 1 885 ? 24.078 -16.172 -1.329 1 78.19 885 PHE A O 1
ATOM 7128 N N . LEU A 1 886 ? 22.484 -15.219 -2.469 1 75 886 LEU A N 1
ATOM 7129 C CA . LEU A 1 886 ? 21.969 -16.469 -3.021 1 75 886 LEU A CA 1
ATOM 7130 C C . LEU A 1 886 ? 22.672 -16.812 -4.328 1 75 886 LEU A C 1
ATOM 7132 O O . LEU A 1 886 ? 22.672 -16.016 -5.273 1 75 886 LEU A O 1
ATOM 7136 N N . PRO A 1 887 ? 23.297 -17.953 -4.297 1 73.06 887 PRO A N 1
ATOM 7137 C CA . PRO A 1 887 ? 23.969 -18.359 -5.539 1 73.06 887 PRO A CA 1
ATOM 7138 C C . PRO A 1 887 ? 22.984 -18.906 -6.574 1 73.06 887 PRO A C 1
ATOM 7140 O O . PRO A 1 887 ? 22.828 -20.125 -6.715 1 73.06 887 PRO A O 1
ATOM 7143 N N . VAL A 1 888 ? 22.422 -18.188 -7.363 1 67.69 888 VAL A N 1
ATOM 7144 C CA . VAL A 1 888 ? 21.344 -18.531 -8.289 1 67.69 888 VAL A CA 1
ATOM 7145 C C . VAL A 1 888 ? 21.875 -19.453 -9.383 1 67.69 888 VAL A C 1
ATOM 7147 O O . VAL A 1 888 ? 21.172 -20.359 -9.82 1 67.69 888 VAL A O 1
ATOM 7150 N N . GLY A 1 889 ? 23.125 -19.312 -9.711 1 63.72 889 GLY A N 1
ATOM 7151 C CA . GLY A 1 889 ? 23.719 -20.109 -10.766 1 63.72 889 GLY A CA 1
ATOM 7152 C C . GLY A 1 889 ? 23.828 -21.578 -10.406 1 63.72 889 GLY A C 1
ATOM 7153 O O . GLY A 1 889 ? 23.406 -22.453 -11.172 1 63.72 889 GLY A O 1
ATOM 7154 N N . VAL A 1 890 ? 24.281 -21.844 -9.289 1 68.75 890 VAL A N 1
ATOM 7155 C CA . VAL A 1 890 ? 24.469 -23.219 -8.852 1 68.75 890 VAL A CA 1
ATOM 7156 C C . VAL A 1 890 ? 23.109 -23.859 -8.609 1 68.75 890 VAL A C 1
ATOM 7158 O O . VAL A 1 890 ? 22.922 -25.062 -8.883 1 68.75 890 VAL A O 1
ATOM 7161 N N . LEU A 1 891 ? 22.234 -23.094 -8.203 1 75.06 891 LEU A N 1
ATOM 7162 C CA . LEU A 1 891 ? 20.891 -23.625 -7.949 1 75.06 891 LEU A CA 1
ATOM 7163 C C . LEU A 1 891 ? 20.219 -24.031 -9.25 1 75.06 891 LEU A C 1
ATOM 7165 O O . LEU A 1 891 ? 19.531 -25.062 -9.297 1 75.06 891 LEU A O 1
ATOM 7169 N N . THR A 1 892 ? 20.469 -23.328 -10.203 1 67.31 892 THR A N 1
ATOM 7170 C CA . THR A 1 892 ? 19.922 -23.672 -11.508 1 67.31 892 THR A CA 1
ATOM 7171 C C . THR A 1 892 ? 20.562 -24.953 -12.047 1 67.31 892 THR A C 1
ATOM 7173 O O . THR A 1 892 ? 19.875 -25.781 -12.656 1 67.31 892 THR A O 1
ATOM 7176 N N . MET A 1 893 ? 21.781 -25.109 -11.836 1 65.25 893 MET A N 1
ATOM 7177 C CA . MET A 1 893 ? 22.484 -26.312 -12.25 1 65.25 893 MET A CA 1
ATOM 7178 C C . MET A 1 893 ? 21.953 -27.531 -11.5 1 65.25 893 MET A C 1
ATOM 7180 O O . MET A 1 893 ? 21.797 -28.609 -12.086 1 65.25 893 MET A O 1
ATOM 7184 N N . MET A 1 894 ? 21.688 -27.312 -10.336 1 69 894 MET A N 1
ATOM 7185 C CA . MET A 1 894 ? 21.188 -28.391 -9.5 1 69 894 MET A CA 1
ATOM 7186 C C . MET A 1 894 ? 19.797 -28.828 -9.961 1 69 894 MET A C 1
ATOM 7188 O O . MET A 1 894 ? 19.5 -30.031 -9.984 1 69 894 MET A O 1
ATOM 7192 N N . ARG A 1 895 ? 19.078 -27.953 -10.398 1 66.69 895 ARG A N 1
ATOM 7193 C CA . ARG A 1 895 ? 17.734 -28.266 -10.859 1 66.69 895 ARG A CA 1
ATOM 7194 C C . ARG A 1 895 ? 17.766 -29.078 -12.148 1 66.69 895 ARG A C 1
ATOM 7196 O O . ARG A 1 895 ? 16.859 -29.875 -12.414 1 66.69 895 ARG A O 1
ATOM 7203 N N . GLY A 1 896 ? 18.734 -28.844 -12.859 1 61.25 896 GLY A N 1
ATOM 7204 C CA . GLY A 1 896 ? 18.859 -29.516 -14.148 1 61.25 896 GLY A CA 1
ATOM 7205 C C . GLY A 1 896 ? 19.219 -30.984 -14.039 1 61.25 896 GLY A C 1
ATOM 7206 O O . GLY A 1 896 ? 18.969 -31.766 -14.953 1 61.25 896 GLY A O 1
ATOM 7207 N N . LYS A 1 897 ? 19.672 -31.391 -12.883 1 59.81 897 LYS A N 1
ATOM 7208 C CA . LYS A 1 897 ? 20.047 -32.781 -12.719 1 59.81 897 LYS A CA 1
ATOM 7209 C C . LYS A 1 897 ? 18.844 -33.625 -12.297 1 59.81 897 LYS A C 1
ATOM 7211 O O . LYS A 1 897 ? 18.25 -33.406 -11.242 1 59.81 897 LYS A O 1
ATOM 7216 N N . LYS A 1 898 ? 18.297 -34.375 -13.297 1 59.09 898 LYS A N 1
ATOM 7217 C CA . LYS A 1 898 ? 17.141 -35.219 -13.047 1 59.09 898 LYS A CA 1
ATOM 7218 C C . LYS A 1 898 ? 17.5 -36.438 -12.203 1 59.09 898 LYS A C 1
ATOM 7220 O O . LYS A 1 898 ? 18.531 -37.062 -12.422 1 59.09 898 LYS A O 1
ATOM 7225 N N . VAL A 1 899 ? 16.812 -36.594 -11.039 1 59.25 899 VAL A N 1
ATOM 7226 C CA . VAL A 1 899 ? 17.016 -37.75 -10.18 1 59.25 899 VAL A CA 1
ATOM 7227 C C . VAL A 1 899 ? 16.125 -38.906 -10.625 1 59.25 899 VAL A C 1
ATOM 7229 O O . VAL A 1 899 ? 14.922 -38.719 -10.844 1 59.25 899 VAL A O 1
ATOM 7232 N N . SER A 1 900 ? 16.75 -39.969 -11.141 1 59.66 900 SER A N 1
ATOM 7233 C CA . SER A 1 900 ? 16 -41.125 -11.57 1 59.66 900 SER A CA 1
ATOM 7234 C C . SER A 1 900 ? 15.797 -42.125 -10.422 1 59.66 900 SER A C 1
ATOM 7236 O O . SER A 1 900 ? 16.547 -42.094 -9.438 1 59.66 900 SER A O 1
ATOM 7238 N N . TRP A 1 901 ? 14.523 -42.688 -10.367 1 56.06 901 TRP A N 1
ATOM 7239 C CA . TRP A 1 901 ? 14.297 -43.781 -9.406 1 56.06 901 TRP A CA 1
ATOM 7240 C C . TRP A 1 901 ? 15.344 -44.875 -9.562 1 56.06 901 TRP A C 1
ATOM 7242 O O . TRP A 1 901 ? 15.734 -45.219 -10.68 1 56.06 901 TRP A O 1
ATOM 7252 N N . ASN A 1 902 ? 16.234 -45.094 -8.727 1 49.09 902 ASN A N 1
ATOM 7253 C CA . ASN A 1 902 ? 17.25 -46.125 -8.82 1 49.09 902 ASN A CA 1
ATOM 7254 C C . ASN A 1 902 ? 16.625 -47.531 -8.781 1 49.09 902 ASN A C 1
ATOM 7256 O O . ASN A 1 902 ? 17.344 -48.531 -8.906 1 49.09 902 ASN A O 1
ATOM 7260 N N . MET A 1 903 ? 15.5 -47.812 -8.305 1 46.75 903 MET A N 1
ATOM 7261 C CA . MET A 1 903 ? 15.18 -49.25 -8.102 1 46.75 903 MET A CA 1
ATOM 7262 C C . MET A 1 903 ? 14.531 -49.844 -9.344 1 46.75 903 MET A C 1
ATOM 7264 O O . MET A 1 903 ? 13.719 -49.188 -10 1 46.75 903 MET A O 1
ATOM 7268 N N . ILE A 1 904 ? 15.156 -50.875 -9.898 1 40.59 904 ILE A N 1
ATOM 7269 C CA . ILE A 1 904 ? 14.586 -51.812 -10.844 1 40.59 904 ILE A CA 1
ATOM 7270 C C . ILE A 1 904 ? 13.289 -52.406 -10.281 1 40.59 904 ILE A C 1
ATOM 7272 O O . ILE A 1 904 ? 13.297 -53.094 -9.266 1 40.59 904 ILE A O 1
ATOM 7276 N N . LEU A 1 905 ? 12.188 -51.656 -10.273 1 39.22 905 LEU A N 1
ATOM 7277 C CA . LEU A 1 905 ? 10.984 -52.375 -9.883 1 39.22 905 LEU A CA 1
ATOM 7278 C C . LEU A 1 905 ? 10.633 -53.438 -10.906 1 39.22 905 LEU A C 1
ATOM 7280 O O . LEU A 1 905 ? 10.828 -53.25 -12.109 1 39.22 905 LEU A O 1
ATOM 7284 N N . MET B 1 1 ? -39.969 31.328 27.844 1 21.22 1 MET B N 1
ATOM 7285 C CA . MET B 1 1 ? -39.75 30.188 26.969 1 21.22 1 MET B CA 1
ATOM 7286 C C . MET B 1 1 ? -38.281 29.734 27.016 1 21.22 1 MET B C 1
ATOM 7288 O O . MET B 1 1 ? -37.375 30.547 26.984 1 21.22 1 MET B O 1
ATOM 7292 N N . ALA B 1 2 ? -38.062 28.609 27.484 1 29.58 2 ALA B N 1
ATOM 7293 C CA . ALA B 1 2 ? -36.719 28.062 27.656 1 29.58 2 ALA B CA 1
ATOM 7294 C C . ALA B 1 2 ? -35.906 28.172 26.359 1 29.58 2 ALA B C 1
ATOM 7296 O O . ALA B 1 2 ? -36.438 27.938 25.266 1 29.58 2 ALA B O 1
ATOM 7297 N N . SER B 1 3 ? -34.906 28.906 26.281 1 33.09 3 SER B N 1
ATOM 7298 C CA . SER B 1 3 ? -34.125 29.266 25.094 1 33.09 3 SER B CA 1
ATOM 7299 C C . SER B 1 3 ? -33.875 28.047 24.219 1 33.09 3 SER B C 1
ATOM 7301 O O . SER B 1 3 ? -33.625 26.938 24.734 1 33.09 3 SER B O 1
ATOM 7303 N N . PRO B 1 4 ? -34.219 27.984 23.062 1 35.66 4 PRO B N 1
ATOM 7304 C CA . PRO B 1 4 ? -34.094 26.906 22.078 1 35.66 4 PRO B CA 1
ATOM 7305 C C . PRO B 1 4 ? -32.719 26.234 22.109 1 35.66 4 PRO B C 1
ATOM 7307 O O . PRO B 1 4 ? -32.594 25.078 21.688 1 35.66 4 PRO B O 1
ATOM 7310 N N . LYS B 1 5 ? -31.531 26.906 22.312 1 44.22 5 LYS B N 1
ATOM 7311 C CA . LYS B 1 5 ? -30.156 26.438 22.469 1 44.22 5 LYS B CA 1
ATOM 7312 C C . LYS B 1 5 ? -30.047 25.422 23.609 1 44.22 5 LYS B C 1
ATOM 7314 O O . LYS B 1 5 ? -29.297 24.438 23.5 1 44.22 5 LYS B O 1
ATOM 7319 N N . SER B 1 6 ? -30.812 25.672 24.609 1 50.5 6 SER B N 1
ATOM 7320 C CA . SER B 1 6 ? -31 24.75 25.734 1 50.5 6 SER B CA 1
ATOM 7321 C C . SER B 1 6 ? -31.688 23.469 25.297 1 50.5 6 SER B C 1
ATOM 7323 O O . SER B 1 6 ? -31.359 22.391 25.766 1 50.5 6 SER B O 1
ATOM 7325 N N . VAL B 1 7 ? -32.375 23.734 24.219 1 45.94 7 VAL B N 1
ATOM 7326 C CA . VAL B 1 7 ? -33.125 22.578 23.734 1 45.94 7 VAL B CA 1
ATOM 7327 C C . VAL B 1 7 ? -32.219 21.703 22.875 1 45.94 7 VAL B C 1
ATOM 7329 O O . VAL B 1 7 ? -32.25 20.484 23 1 45.94 7 VAL B O 1
ATOM 7332 N N . LEU B 1 8 ? -31.453 22.344 21.828 1 47.84 8 LEU B N 1
ATOM 7333 C CA . LEU B 1 8 ? -30.531 21.578 21 1 47.84 8 LEU B CA 1
ATOM 7334 C C . LEU B 1 8 ? -29.453 20.906 21.844 1 47.84 8 LEU B C 1
ATOM 7336 O O . LEU B 1 8 ? -29.109 19.75 21.594 1 47.84 8 LEU B O 1
ATOM 7340 N N . SER B 1 9 ? -29 21.766 22.719 1 57.81 9 SER B N 1
ATOM 7341 C CA . SER B 1 9 ? -28.016 21.219 23.641 1 57.81 9 SER B CA 1
ATOM 7342 C C . SER B 1 9 ? -28.609 20.078 24.469 1 57.81 9 SER B C 1
ATOM 7344 O O . SER B 1 9 ? -27.953 19.047 24.672 1 57.81 9 SER B O 1
ATOM 7346 N N . LYS B 1 10 ? -29.938 20.219 24.75 1 60.84 10 LYS B N 1
ATOM 7347 C CA . LYS B 1 10 ? -30.562 19.156 25.531 1 60.84 10 LYS B CA 1
ATOM 7348 C C . LYS B 1 10 ? -30.875 17.938 24.641 1 60.84 10 LYS B C 1
ATOM 7350 O O . LYS B 1 10 ? -30.766 16.797 25.094 1 60.84 10 LYS B O 1
ATOM 7355 N N . THR B 1 11 ? -31.234 18.281 23.359 1 57.31 11 THR B N 1
ATOM 7356 C CA . THR B 1 11 ? -31.5 17.203 22.438 1 57.31 11 THR B CA 1
ATOM 7357 C C . THR B 1 11 ? -30.234 16.422 22.125 1 57.31 11 THR B C 1
ATOM 7359 O O . THR B 1 11 ? -30.234 15.195 22.078 1 57.31 11 THR B O 1
ATOM 7362 N N . LEU B 1 12 ? -29.219 17.188 21.828 1 61.66 12 LEU B N 1
ATOM 7363 C CA . LEU B 1 12 ? -27.953 16.547 21.547 1 61.66 12 LEU B CA 1
ATOM 7364 C C . LEU B 1 12 ? -27.469 15.75 22.75 1 61.66 12 LEU B C 1
ATOM 7366 O O . LEU B 1 12 ? -26.891 14.672 22.609 1 61.66 12 LEU B O 1
ATOM 7370 N N . GLN B 1 13 ? -27.812 16.266 23.859 1 68.81 13 GLN B N 1
ATOM 7371 C CA . GLN B 1 13 ? -27.453 15.57 25.078 1 68.81 13 GLN B CA 1
ATOM 7372 C C . GLN B 1 13 ? -28.266 14.281 25.234 1 68.81 13 GLN B C 1
ATOM 7374 O O . GLN B 1 13 ? -27.719 13.25 25.656 1 68.81 13 GLN B O 1
ATOM 7379 N N . SER B 1 14 ? -29.516 14.344 24.828 1 67.19 14 SER B N 1
ATOM 7380 C CA . SER B 1 14 ? -30.359 13.156 24.938 1 67.19 14 SER B CA 1
ATOM 7381 C C . SER B 1 14 ? -29.922 12.078 23.953 1 67.19 14 SER B C 1
ATOM 7383 O O . SER B 1 14 ? -29.906 10.898 24.281 1 67.19 14 SER B O 1
ATOM 7385 N N . ILE B 1 15 ? -29.594 12.492 22.797 1 63.84 15 ILE B N 1
ATOM 7386 C CA . ILE B 1 15 ? -29.125 11.562 21.766 1 63.84 15 ILE B CA 1
ATOM 7387 C C . ILE B 1 15 ? -27.812 10.922 22.219 1 63.84 15 ILE B C 1
ATOM 7389 O O . ILE B 1 15 ? -27.625 9.711 22.062 1 63.84 15 ILE B O 1
ATOM 7393 N N . THR B 1 16 ? -26.953 11.711 22.734 1 69.69 16 THR B N 1
ATOM 7394 C CA . THR B 1 16 ? -25.672 11.211 23.188 1 69.69 16 THR B CA 1
ATOM 7395 C C . THR B 1 16 ? -25.844 10.242 24.359 1 69.69 16 THR B C 1
ATOM 7397 O O . THR B 1 16 ? -25.172 9.211 24.422 1 69.69 16 THR B O 1
ATOM 7400 N N . LEU B 1 17 ? -26.828 10.508 25.188 1 74 17 LEU B N 1
ATOM 7401 C CA . LEU B 1 17 ? -27.078 9.625 26.328 1 74 17 LEU B CA 1
ATOM 7402 C C . LEU B 1 17 ? -27.656 8.297 25.859 1 74 17 LEU B C 1
ATOM 7404 O O . LEU B 1 17 ? -27.328 7.246 26.422 1 74 17 LEU B O 1
ATOM 7408 N N . SER B 1 18 ? -28.438 8.375 24.844 1 70.69 18 SER B N 1
ATOM 7409 C CA . SER B 1 18 ? -28.969 7.141 24.266 1 70.69 18 SER B CA 1
ATOM 7410 C C . SER B 1 18 ? -27.875 6.305 23.641 1 70.69 18 SER B C 1
ATOM 7412 O O . SER B 1 18 ? -27.859 5.078 23.766 1 70.69 18 SER B O 1
ATOM 7414 N N . LYS B 1 19 ? -27.031 6.961 22.922 1 71.31 19 LYS B N 1
ATOM 7415 C CA . LYS B 1 19 ? -25.906 6.262 22.297 1 71.31 19 LYS B CA 1
ATOM 7416 C C . LYS B 1 19 ? -25.016 5.621 23.359 1 71.31 19 LYS B C 1
ATOM 7418 O O . LYS B 1 19 ? -24.484 4.523 23.156 1 71.31 19 LYS B O 1
ATOM 7423 N N . ILE B 1 20 ? -24.891 6.234 24.453 1 78.5 20 ILE B N 1
ATOM 7424 C CA . ILE B 1 20 ? -24.047 5.746 25.547 1 78.5 20 ILE B CA 1
ATOM 7425 C C . ILE B 1 20 ? -24.672 4.508 26.172 1 78.5 20 ILE B C 1
ATOM 7427 O O . ILE B 1 20 ? -23.984 3.539 26.484 1 78.5 20 ILE B O 1
ATOM 7431 N N . ARG B 1 21 ? -25.984 4.582 26.25 1 77.88 21 ARG B N 1
ATOM 7432 C CA . ARG B 1 21 ? -26.672 3.426 26.812 1 77.88 21 ARG B CA 1
ATOM 7433 C C . ARG B 1 21 ? -26.562 2.217 25.891 1 77.88 21 ARG B C 1
ATOM 7435 O O . ARG B 1 21 ? -26.359 1.093 26.359 1 77.88 21 ARG B O 1
ATOM 7442 N N . GLU B 1 22 ? -26.703 2.494 24.672 1 77.5 22 GLU B N 1
ATOM 7443 C CA . GLU B 1 22 ? -26.562 1.419 23.703 1 77.5 22 GLU B CA 1
ATOM 7444 C C . GLU B 1 22 ? -25.156 0.848 23.703 1 77.5 22 GLU B C 1
ATOM 7446 O O . GLU B 1 22 ? -24.969 -0.365 23.594 1 77.5 22 GLU B O 1
ATOM 7451 N N . LEU B 1 23 ? -24.172 1.68 23.828 1 82.88 23 LEU B N 1
ATOM 7452 C CA . LEU B 1 23 ? -22.781 1.24 23.875 1 82.88 23 LEU B CA 1
ATOM 7453 C C . LEU B 1 23 ? -22.5 0.412 25.125 1 82.88 23 LEU B C 1
ATOM 7455 O O . LEU B 1 23 ? -21.781 -0.582 25.062 1 82.88 23 LEU B O 1
ATOM 7459 N N . GLU B 1 24 ? -23.094 0.788 26.172 1 84.38 24 GLU B N 1
ATOM 7460 C CA . GLU B 1 24 ? -22.906 0.047 27.422 1 84.38 24 GLU B CA 1
ATOM 7461 C C . GLU B 1 24 ? -23.531 -1.345 27.344 1 84.38 24 GLU B C 1
ATOM 7463 O O . GLU B 1 24 ? -22.938 -2.32 27.812 1 84.38 24 GLU B O 1
ATOM 7468 N N . SER B 1 25 ? -24.641 -1.365 26.703 1 84.25 25 SER B N 1
ATOM 7469 C CA . SER B 1 25 ? -25.297 -2.658 26.516 1 84.25 25 SER B CA 1
ATOM 7470 C C . SER B 1 25 ? -24.484 -3.553 25.578 1 84.25 25 SER B C 1
ATOM 7472 O O . SER B 1 25 ? -24.328 -4.75 25.844 1 84.25 25 SER B O 1
ATOM 7474 N N . ARG B 1 26 ? -24.062 -2.99 24.562 1 81.81 26 ARG B N 1
ATOM 7475 C CA . ARG B 1 26 ? -23.266 -3.732 23.594 1 81.81 26 ARG B CA 1
ATOM 7476 C C . ARG B 1 26 ? -21.953 -4.207 24.219 1 81.81 26 ARG B C 1
ATOM 7478 O O . ARG B 1 26 ? -21.484 -5.309 23.922 1 81.81 26 ARG B O 1
ATOM 7485 N N . HIS B 1 27 ? -21.359 -3.336 25.016 1 88.75 27 HIS B N 1
ATOM 7486 C CA . HIS B 1 27 ? -20.125 -3.672 25.703 1 88.75 27 HIS B CA 1
ATOM 7487 C C . HIS B 1 27 ? -20.312 -4.855 26.641 1 88.75 27 HIS B C 1
ATOM 7489 O O . HIS B 1 27 ? -19.547 -5.816 26.609 1 88.75 27 HIS B O 1
ATOM 7495 N N . LYS B 1 28 ? -21.344 -4.824 27.391 1 89 28 LYS B N 1
ATOM 7496 C CA . LYS B 1 28 ? -21.625 -5.902 28.328 1 89 28 LYS B CA 1
ATOM 7497 C C . LYS B 1 28 ? -21.953 -7.199 27.594 1 89 28 LYS B C 1
ATOM 7499 O O . LYS B 1 28 ? -21.484 -8.273 27.984 1 89 28 LYS B O 1
ATOM 7504 N N . SER B 1 29 ? -22.703 -7.105 26.594 1 88.94 29 SER B N 1
ATOM 7505 C CA . SER B 1 29 ? -23.062 -8.281 25.812 1 88.94 29 SER B CA 1
ATOM 7506 C C . SER B 1 29 ? -21.844 -8.914 25.172 1 88.94 29 SER B C 1
ATOM 7508 O O . SER B 1 29 ? -21.703 -10.141 25.156 1 88.94 29 SER B O 1
ATOM 7510 N N . TYR B 1 30 ? -20.984 -8.133 24.562 1 91.31 30 TYR B N 1
ATOM 7511 C CA . TYR B 1 30 ? -19.766 -8.641 23.922 1 91.31 30 TYR B CA 1
ATOM 7512 C C . TYR B 1 30 ? -18.891 -9.383 24.922 1 91.31 30 TYR B C 1
ATOM 7514 O O . TYR B 1 30 ? -18.406 -10.477 24.641 1 91.31 30 TYR B O 1
ATOM 7522 N N . GLU B 1 31 ? -18.75 -8.82 26.141 1 92.19 31 GLU B N 1
ATOM 7523 C CA . GLU B 1 31 ? -17.859 -9.43 27.125 1 92.19 31 GLU B CA 1
ATOM 7524 C C . GLU B 1 31 ? -18.438 -10.734 27.656 1 92.19 31 GLU B C 1
ATOM 7526 O O . GLU B 1 31 ? -17.703 -11.688 27.922 1 92.19 31 GLU B O 1
ATOM 7531 N N . ASP B 1 32 ? -19.734 -10.75 27.797 1 92.44 32 ASP B N 1
ATOM 7532 C CA . ASP B 1 32 ? -20.375 -11.977 28.25 1 92.44 32 ASP B CA 1
ATOM 7533 C C . ASP B 1 32 ? -20.25 -13.086 27.219 1 92.44 32 ASP B C 1
ATOM 7535 O O . ASP B 1 32 ? -19.906 -14.227 27.562 1 92.44 32 ASP B O 1
ATOM 7539 N N . ARG B 1 33 ? -20.547 -12.766 26.047 1 91.81 33 ARG B N 1
ATOM 7540 C CA . ARG B 1 33 ? -20.438 -13.742 24.969 1 91.81 33 ARG B CA 1
ATOM 7541 C C . ARG B 1 33 ? -19 -14.188 24.766 1 91.81 33 ARG B C 1
ATOM 7543 O O . ARG B 1 33 ? -18.734 -15.359 24.516 1 91.81 33 ARG B O 1
ATOM 7550 N N . LYS B 1 34 ? -18.047 -13.211 24.781 1 94.06 34 LYS B N 1
ATOM 7551 C CA . LYS B 1 34 ? -16.625 -13.531 24.672 1 94.06 34 LYS B CA 1
ATOM 7552 C C . LYS B 1 34 ? -16.203 -14.539 25.734 1 94.06 34 LYS B C 1
ATOM 7554 O O . LYS B 1 34 ? -15.492 -15.5 25.453 1 94.06 34 LYS B O 1
ATOM 7559 N N . ARG B 1 35 ? -16.672 -14.359 26.953 1 93.75 35 ARG B N 1
ATOM 7560 C CA . ARG B 1 35 ? -16.344 -15.266 28.047 1 93.75 35 ARG B CA 1
ATOM 7561 C C . ARG B 1 35 ? -16.891 -16.672 27.781 1 93.75 35 ARG B C 1
ATOM 7563 O O . ARG B 1 35 ? -16.219 -17.656 28.047 1 93.75 35 ARG B O 1
ATOM 7570 N N . GLU B 1 36 ? -18.062 -16.75 27.234 1 93.06 36 GLU B N 1
ATOM 7571 C CA . GLU B 1 36 ? -18.672 -18.031 26.922 1 93.06 36 GLU B CA 1
ATOM 7572 C C . GLU B 1 36 ? -17.875 -18.781 25.859 1 93.06 36 GLU B C 1
ATOM 7574 O O . GLU B 1 36 ? -17.594 -19.969 26 1 93.06 36 GLU B O 1
ATOM 7579 N N . TYR B 1 37 ? -17.531 -18.125 24.797 1 92.69 37 TYR B N 1
ATOM 7580 C CA . TYR B 1 37 ? -16.797 -18.734 23.703 1 92.69 37 TYR B CA 1
ATOM 7581 C C . TYR B 1 37 ? -15.391 -19.141 24.141 1 92.69 37 TYR B C 1
ATOM 7583 O O . TYR B 1 37 ? -14.875 -20.172 23.734 1 92.69 37 TYR B O 1
ATOM 7591 N N . LEU B 1 38 ? -14.742 -18.312 25 1 93.88 38 LEU B N 1
ATOM 7592 C CA . LEU B 1 38 ? -13.398 -18.625 25.469 1 93.88 38 LEU B CA 1
ATOM 7593 C C . LEU B 1 38 ? -13.422 -19.812 26.422 1 93.88 38 LEU B C 1
ATOM 7595 O O . LEU B 1 38 ? -12.477 -20.609 26.453 1 93.88 38 LEU B O 1
ATOM 7599 N N . GLU B 1 39 ? -14.492 -19.891 27.172 1 93.81 39 GLU B N 1
ATOM 7600 C CA . GLU B 1 39 ? -14.641 -21.062 28.047 1 93.81 39 GLU B CA 1
ATOM 7601 C C . GLU B 1 39 ? -14.781 -22.344 27.234 1 93.81 39 GLU B C 1
ATOM 7603 O O . GLU B 1 39 ? -14.219 -23.375 27.578 1 93.81 39 GLU B O 1
ATOM 7608 N N . ARG B 1 40 ? -15.484 -22.297 26.172 1 93.06 40 ARG B N 1
ATOM 7609 C CA . ARG B 1 40 ? -15.617 -23.438 25.266 1 93.06 40 ARG B CA 1
ATOM 7610 C C . ARG B 1 40 ? -14.273 -23.781 24.625 1 93.06 40 ARG B C 1
ATOM 7612 O O . ARG B 1 40 ? -13.945 -24.969 24.484 1 93.06 40 ARG B O 1
ATOM 7619 N N . ALA B 1 41 ? -13.547 -22.797 24.172 1 94.44 41 ALA B N 1
ATOM 7620 C CA . ALA B 1 41 ? -12.242 -23.016 23.547 1 94.44 41 ALA B CA 1
ATOM 7621 C C . ALA B 1 41 ? -11.25 -23.609 24.547 1 94.44 41 ALA B C 1
ATOM 7623 O O . ALA B 1 41 ? -10.445 -24.484 24.188 1 94.44 41 ALA B O 1
ATOM 7624 N N . ASN B 1 42 ? -11.312 -23.156 25.781 1 93.06 42 ASN B N 1
ATOM 7625 C CA . ASN B 1 42 ? -10.391 -23.641 26.797 1 93.06 42 ASN B CA 1
ATOM 7626 C C . ASN B 1 42 ? -10.719 -25.078 27.203 1 93.06 42 ASN B C 1
ATOM 7628 O O . ASN B 1 42 ? -9.844 -25.812 27.688 1 93.06 42 ASN B O 1
ATOM 7632 N N . ALA B 1 43 ? -11.906 -25.469 26.984 1 92 43 ALA B N 1
ATOM 7633 C CA . ALA B 1 43 ? -12.352 -26.812 27.359 1 92 43 ALA B CA 1
ATOM 7634 C C . ALA B 1 43 ? -12.055 -27.812 26.234 1 92 43 ALA B C 1
ATOM 7636 O O . ALA B 1 43 ? -12.188 -29.016 26.438 1 92 43 ALA B O 1
ATOM 7637 N N . ALA B 1 44 ? -11.578 -27.359 25.125 1 92.25 44 ALA B N 1
ATOM 7638 C CA . ALA B 1 44 ? -11.312 -28.25 24 1 92.25 44 ALA B CA 1
ATOM 7639 C C . ALA B 1 44 ? -10.188 -29.234 24.312 1 92.25 44 ALA B C 1
ATOM 7641 O O . ALA B 1 44 ? -9.25 -28.891 25.047 1 92.25 44 ALA B O 1
ATOM 7642 N N . ALA B 1 45 ? -10.227 -30.422 23.781 1 88.69 45 ALA B N 1
ATOM 7643 C CA . ALA B 1 45 ? -9.32 -31.516 24.109 1 88.69 45 ALA B CA 1
ATOM 7644 C C . ALA B 1 45 ? -7.98 -31.359 23.391 1 88.69 45 ALA B C 1
ATOM 7646 O O . ALA B 1 45 ? -6.93 -31.703 23.938 1 88.69 45 ALA B O 1
ATOM 7647 N N . ASP B 1 46 ? -8.039 -30.906 22.141 1 91.56 46 ASP B N 1
ATOM 7648 C CA . ASP B 1 46 ? -6.816 -30.75 21.359 1 91.56 46 ASP B CA 1
ATOM 7649 C C . ASP B 1 46 ? -6.727 -29.359 20.75 1 91.56 46 ASP B C 1
ATOM 7651 O O . ASP B 1 46 ? -7.684 -28.578 20.812 1 91.56 46 ASP B O 1
ATOM 7655 N N . GLU B 1 47 ? -5.57 -29.078 20.281 1 92.06 47 GLU B N 1
ATOM 7656 C CA . GLU B 1 47 ? -5.312 -27.734 19.766 1 92.06 47 GLU B CA 1
ATOM 7657 C C . GLU B 1 47 ? -6.121 -27.469 18.5 1 92.06 47 GLU B C 1
ATOM 7659 O O . GLU B 1 47 ? -6.477 -26.312 18.203 1 92.06 47 GLU B O 1
ATOM 7664 N N . ARG B 1 48 ? -6.422 -28.516 17.672 1 94 48 ARG B N 1
ATOM 7665 C CA . ARG B 1 48 ? -7.199 -28.344 16.453 1 94 48 ARG B CA 1
ATOM 7666 C C . ARG B 1 48 ? -8.641 -27.953 16.766 1 94 48 ARG B C 1
ATOM 7668 O O . ARG B 1 48 ? -9.195 -27.047 16.125 1 94 48 ARG B O 1
ATOM 7675 N N . GLU B 1 49 ? -9.172 -28.594 17.734 1 94.31 49 GLU B N 1
ATOM 7676 C CA . GLU B 1 49 ? -10.531 -28.25 18.156 1 94.31 49 GLU B CA 1
ATOM 7677 C C . GLU B 1 49 ? -10.578 -26.875 18.812 1 94.31 49 GLU B C 1
ATOM 7679 O O . GLU B 1 49 ? -11.562 -26.156 18.672 1 94.31 49 GLU B O 1
ATOM 7684 N N . ARG B 1 50 ? -9.57 -26.594 19.609 1 95.19 50 ARG B N 1
ATOM 7685 C CA . ARG B 1 50 ? -9.477 -25.281 20.219 1 95.19 50 ARG B CA 1
ATOM 7686 C C . ARG B 1 50 ? -9.469 -24.188 19.156 1 95.19 50 ARG B C 1
ATOM 7688 O O . ARG B 1 50 ? -10.203 -23.203 19.281 1 95.19 50 ARG B O 1
ATOM 7695 N N . LEU B 1 51 ? -8.602 -24.359 18.172 1 94.75 51 LEU B N 1
ATOM 7696 C CA . LEU B 1 51 ? -8.516 -23.375 17.094 1 94.75 51 LEU B CA 1
ATOM 7697 C C . LEU B 1 51 ? -9.836 -23.266 16.344 1 94.75 51 LEU B C 1
ATOM 7699 O O . LEU B 1 51 ? -10.266 -22.172 15.984 1 94.75 51 LEU B O 1
ATOM 7703 N N . ALA B 1 52 ? -10.523 -24.406 16.094 1 94.88 52 ALA B N 1
ATOM 7704 C CA . ALA B 1 52 ? -11.82 -24.391 15.414 1 94.88 52 ALA B CA 1
ATOM 7705 C C . ALA B 1 52 ? -12.852 -23.609 16.219 1 94.88 52 ALA B C 1
ATOM 7707 O O . ALA B 1 52 ? -13.633 -22.844 15.641 1 94.88 52 ALA B O 1
ATOM 7708 N N . SER B 1 53 ? -12.773 -23.75 17.516 1 94.56 53 SER B N 1
ATOM 7709 C CA . SER B 1 53 ? -13.695 -23.016 18.391 1 94.56 53 SER B CA 1
ATOM 7710 C C . SER B 1 53 ? -13.422 -21.516 18.359 1 94.56 53 SER B C 1
ATOM 7712 O O . SER B 1 53 ? -14.359 -20.719 18.391 1 94.56 53 SER B O 1
ATOM 7714 N N . LEU B 1 54 ? -12.195 -21.203 18.375 1 94 54 LEU B N 1
ATOM 7715 C CA . LEU B 1 54 ? -11.828 -19.781 18.344 1 94 54 LEU B CA 1
ATOM 7716 C C . LEU B 1 54 ? -12.195 -19.156 17.016 1 94 54 LEU B C 1
ATOM 7718 O O . LEU B 1 54 ? -12.547 -17.969 16.953 1 94 54 LEU B O 1
ATOM 7722 N N . ILE B 1 55 ? -12.07 -19.906 15.93 1 92.88 55 ILE B N 1
ATOM 7723 C CA . ILE B 1 55 ? -12.477 -19.406 14.625 1 92.88 55 ILE B CA 1
ATOM 7724 C C . ILE B 1 55 ? -13.969 -19.094 14.625 1 92.88 55 ILE B C 1
ATOM 7726 O O . ILE B 1 55 ? -14.398 -18.047 14.141 1 92.88 55 ILE B O 1
ATOM 7730 N N . ASP B 1 56 ? -14.711 -19.953 15.227 1 90.94 56 ASP B N 1
ATOM 7731 C CA . ASP B 1 56 ? -16.141 -19.719 15.344 1 90.94 56 ASP B CA 1
ATOM 7732 C C . ASP B 1 56 ? -16.453 -18.516 16.219 1 90.94 56 ASP B C 1
ATOM 7734 O O . ASP B 1 56 ? -17.375 -17.75 15.938 1 90.94 56 ASP B O 1
ATOM 7738 N N . ALA B 1 57 ? -15.664 -18.375 17.25 1 92.06 57 ALA B N 1
ATOM 7739 C CA . ALA B 1 57 ? -15.844 -17.234 18.156 1 92.06 57 ALA B CA 1
ATOM 7740 C C . ALA B 1 57 ? -15.617 -15.922 17.438 1 92.06 57 ALA B C 1
ATOM 7742 O O . ALA B 1 57 ? -16.422 -14.992 17.562 1 92.06 57 ALA B O 1
ATOM 7743 N N . VAL B 1 58 ? -14.547 -15.828 16.688 1 90.81 58 VAL B N 1
ATOM 7744 C CA . VAL B 1 58 ? -14.211 -14.602 15.984 1 90.81 58 VAL B CA 1
ATOM 7745 C C . VAL B 1 58 ? -15.25 -14.32 14.906 1 90.81 58 VAL B C 1
ATOM 7747 O O . VAL B 1 58 ? -15.617 -13.172 14.672 1 90.81 58 VAL B O 1
ATOM 7750 N N . ARG B 1 59 ? -15.742 -15.336 14.242 1 88.06 59 ARG B N 1
ATOM 7751 C CA . ARG B 1 59 ? -16.75 -15.18 13.195 1 88.06 59 ARG B CA 1
ATOM 7752 C C . ARG B 1 59 ? -18.047 -14.617 13.758 1 88.06 59 ARG B C 1
ATOM 7754 O O . ARG B 1 59 ? -18.688 -13.773 13.117 1 88.06 59 ARG B O 1
ATOM 7761 N N . GLU B 1 60 ? -18.359 -14.961 14.922 1 86.06 60 GLU B N 1
ATOM 7762 C CA . GLU B 1 60 ? -19.625 -14.562 15.523 1 86.06 60 GLU B CA 1
ATOM 7763 C C . GLU B 1 60 ? -19.5 -13.219 16.234 1 86.06 60 GLU B C 1
ATOM 7765 O O . GLU B 1 60 ? -20.422 -12.406 16.219 1 86.06 60 GLU B O 1
ATOM 7770 N N . LEU B 1 61 ? -18.453 -13.047 16.922 1 87.19 61 LEU B N 1
ATOM 7771 C CA . LEU B 1 61 ? -18.312 -11.898 17.812 1 87.19 61 LEU B CA 1
ATOM 7772 C C . LEU B 1 61 ? -17.75 -10.695 17.078 1 87.19 61 LEU B C 1
ATOM 7774 O O . LEU B 1 61 ? -17.875 -9.555 17.531 1 87.19 61 LEU B O 1
ATOM 7778 N N . TYR B 1 62 ? -17.078 -10.969 16.047 1 78.31 62 TYR B N 1
ATOM 7779 C CA . TYR B 1 62 ? -16.469 -9.883 15.289 1 78.31 62 TYR B CA 1
ATOM 7780 C C . TYR B 1 62 ? -16.844 -9.953 13.812 1 78.31 62 TYR B C 1
ATOM 7782 O O . TYR B 1 62 ? -16 -10.32 12.977 1 78.31 62 TYR B O 1
ATOM 7790 N N . PRO B 1 63 ? -17.984 -9.508 13.492 1 68.81 63 PRO B N 1
ATOM 7791 C CA . PRO B 1 63 ? -18.469 -9.703 12.133 1 68.81 63 PRO B CA 1
ATOM 7792 C C . PRO B 1 63 ? -17.562 -9.086 11.078 1 68.81 63 PRO B C 1
ATOM 7794 O O . PRO B 1 63 ? -17.438 -9.617 9.969 1 68.81 63 PRO B O 1
ATOM 7797 N N . ALA B 1 64 ? -16.922 -7.977 11.391 1 66.38 64 ALA B N 1
ATOM 7798 C CA . ALA B 1 64 ? -16 -7.379 10.422 1 66.38 64 ALA B CA 1
ATOM 7799 C C . ALA B 1 64 ? -14.836 -8.312 10.125 1 66.38 64 ALA B C 1
ATOM 7801 O O . ALA B 1 64 ? -14.297 -8.312 9.016 1 66.38 64 ALA B O 1
ATOM 7802 N N . ALA B 1 65 ? -14.617 -9.055 11.086 1 66.25 65 ALA B N 1
ATOM 7803 C CA . ALA B 1 65 ? -13.508 -9.992 10.945 1 66.25 65 ALA B CA 1
ATOM 7804 C C . ALA B 1 65 ? -13.914 -11.219 10.133 1 66.25 65 ALA B C 1
ATOM 7806 O O . ALA B 1 65 ? -13.07 -11.883 9.531 1 66.25 65 ALA B O 1
ATOM 7807 N N . ALA B 1 66 ? -15.211 -11.477 10.109 1 66 66 ALA B N 1
ATOM 7808 C CA . ALA B 1 66 ? -15.695 -12.633 9.359 1 66 66 ALA B CA 1
ATOM 7809 C C . ALA B 1 66 ? -15.414 -12.469 7.867 1 66 66 ALA B C 1
ATOM 7811 O O . ALA B 1 66 ? -15.195 -13.461 7.16 1 66 66 ALA B O 1
ATOM 7812 N N . LYS B 1 67 ? -15.312 -11.219 7.5 1 71.81 67 LYS B N 1
ATOM 7813 C CA . LYS B 1 67 ? -15.047 -10.953 6.094 1 71.81 67 LYS B CA 1
ATOM 7814 C C . LYS B 1 67 ? -13.547 -10.828 5.832 1 71.81 67 LYS B C 1
ATOM 7816 O O . LYS B 1 67 ? -13.125 -10.555 4.707 1 71.81 67 LYS B O 1
ATOM 7821 N N . ASP B 1 68 ? -12.844 -11.164 6.852 1 77.38 68 ASP B N 1
ATOM 7822 C CA . ASP B 1 68 ? -11.391 -11.078 6.766 1 77.38 68 ASP B CA 1
ATOM 7823 C C . ASP B 1 68 ? -10.812 -12.312 6.066 1 77.38 68 ASP B C 1
ATOM 7825 O O . ASP B 1 68 ? -11 -13.438 6.527 1 77.38 68 ASP B O 1
ATOM 7829 N N . PRO B 1 69 ? -10.172 -12.18 4.957 1 82.31 69 PRO B N 1
ATOM 7830 C CA . PRO B 1 69 ? -9.57 -13.305 4.238 1 82.31 69 PRO B CA 1
ATOM 7831 C C . PRO B 1 69 ? -8.578 -14.094 5.098 1 82.31 69 PRO B C 1
ATOM 7833 O O . PRO B 1 69 ? -8.328 -15.266 4.832 1 82.31 69 PRO B O 1
ATOM 7836 N N . GLY B 1 70 ? -8.172 -13.477 6.168 1 85.5 70 GLY B N 1
ATOM 7837 C CA . GLY B 1 70 ? -7.258 -14.172 7.062 1 85.5 70 GLY B CA 1
ATOM 7838 C C . GLY B 1 70 ? -7.91 -15.305 7.82 1 85.5 70 GLY B C 1
ATOM 7839 O O . GLY B 1 70 ? -7.27 -16.312 8.109 1 85.5 70 GLY B O 1
ATOM 7840 N N . LEU B 1 71 ? -9.125 -15.188 8.094 1 88.31 71 LEU B N 1
ATOM 7841 C CA . LEU B 1 71 ? -9.852 -16.234 8.82 1 88.31 71 LEU B CA 1
ATOM 7842 C C . LEU B 1 71 ? -10.102 -17.438 7.922 1 88.31 71 LEU B C 1
ATOM 7844 O O . LEU B 1 71 ? -10.016 -18.578 8.383 1 88.31 71 LEU B O 1
ATOM 7848 N N . THR B 1 72 ? -10.398 -17.156 6.668 1 88.31 72 THR B N 1
ATOM 7849 C CA . THR B 1 72 ? -10.594 -18.25 5.715 1 88.31 72 THR B CA 1
ATOM 7850 C C . THR B 1 72 ? -9.297 -19.031 5.512 1 88.31 72 THR B C 1
ATOM 7852 O O . THR B 1 72 ? -9.32 -20.25 5.367 1 88.31 72 THR B O 1
ATOM 7855 N N . ASN B 1 73 ? -8.242 -18.344 5.457 1 92.31 73 ASN B N 1
ATOM 7856 C CA . ASN B 1 73 ? -6.945 -19 5.352 1 92.31 73 ASN B CA 1
ATOM 7857 C C . ASN B 1 73 ? -6.695 -19.938 6.531 1 92.31 73 ASN B C 1
ATOM 7859 O O . ASN B 1 73 ? -6.199 -21.047 6.352 1 92.31 73 ASN B O 1
ATOM 7863 N N . LEU B 1 74 ? -7.086 -19.453 7.727 1 93.12 74 LEU B N 1
ATOM 7864 C CA . LEU B 1 74 ? -6.859 -20.25 8.93 1 93.12 74 LEU B CA 1
ATOM 7865 C C . LEU B 1 74 ? -7.691 -21.516 8.906 1 93.12 74 LEU B C 1
ATOM 7867 O O . LEU B 1 74 ? -7.23 -22.578 9.352 1 93.12 74 LEU B O 1
ATOM 7871 N N . GLU B 1 75 ? -8.836 -21.406 8.359 1 91.88 75 GLU B N 1
ATOM 7872 C CA . GLU B 1 75 ? -9.688 -22.594 8.234 1 91.88 75 GLU B CA 1
ATOM 7873 C C . GLU B 1 75 ? -9.07 -23.609 7.289 1 91.88 75 GLU B C 1
ATOM 7875 O O . GLU B 1 75 ? -9.141 -24.828 7.539 1 91.88 75 GLU B O 1
ATOM 7880 N N . ARG B 1 76 ? -8.531 -23.141 6.246 1 93.75 76 ARG B N 1
ATOM 7881 C CA . ARG B 1 76 ? -7.91 -24.016 5.262 1 93.75 76 ARG B CA 1
ATOM 7882 C C . ARG B 1 76 ? -6.672 -24.688 5.836 1 93.75 76 ARG B C 1
ATOM 7884 O O . ARG B 1 76 ? -6.445 -25.875 5.605 1 93.75 76 ARG B O 1
ATOM 7891 N N . TRP B 1 77 ? -5.879 -23.969 6.562 1 94.56 77 TRP B N 1
ATOM 7892 C CA . TRP B 1 77 ? -4.688 -24.547 7.172 1 94.56 77 TRP B CA 1
ATOM 7893 C C . TRP B 1 77 ? -5.066 -25.531 8.281 1 94.56 77 TRP B C 1
ATOM 7895 O O . TRP B 1 77 ? -4.367 -26.516 8.508 1 94.56 77 TRP B O 1
ATOM 7905 N N . LEU B 1 78 ? -6.168 -25.188 8.984 1 94.31 78 LEU B N 1
ATOM 7906 C CA . LEU B 1 78 ? -6.668 -26.125 9.984 1 94.31 78 LEU B CA 1
ATOM 7907 C C . LEU B 1 78 ? -7.066 -27.453 9.344 1 94.31 78 LEU B C 1
ATOM 7909 O O . LEU B 1 78 ? -6.742 -28.516 9.867 1 94.31 78 LEU B O 1
ATOM 7913 N N . ALA B 1 79 ? -7.766 -27.375 8.195 1 93.12 79 ALA B N 1
ATOM 7914 C CA . ALA B 1 79 ? -8.125 -28.594 7.461 1 93.12 79 ALA B CA 1
ATOM 7915 C C . ALA B 1 79 ? -6.883 -29.359 7.008 1 93.12 79 ALA B C 1
ATOM 7917 O O . ALA B 1 79 ? -6.848 -30.578 7.07 1 93.12 79 ALA B O 1
ATOM 7918 N N . GLN B 1 80 ? -5.922 -28.641 6.57 1 93.81 80 GLN B N 1
ATOM 7919 C CA . GLN B 1 80 ? -4.668 -29.25 6.133 1 93.81 80 GLN B CA 1
ATOM 7920 C C . GLN B 1 80 ? -3.973 -29.969 7.285 1 93.81 80 GLN B C 1
ATOM 7922 O O . GLN B 1 80 ? -3.391 -31.047 7.098 1 93.81 80 GLN B O 1
ATOM 7927 N N . SER B 1 81 ? -4.043 -29.391 8.508 1 93.31 81 SER B N 1
ATOM 7928 C CA . SER B 1 81 ? -3.338 -29.906 9.672 1 93.31 81 SER B CA 1
ATOM 7929 C C . SER B 1 81 ? -3.891 -31.281 10.086 1 93.31 81 SER B C 1
ATOM 7931 O O . SER B 1 81 ? -3.219 -32.031 10.773 1 93.31 81 SER B O 1
ATOM 7933 N N . ARG B 1 82 ? -5.055 -31.656 9.609 1 90.94 82 ARG B N 1
ATOM 7934 C CA . ARG B 1 82 ? -5.656 -32.938 9.938 1 90.94 82 ARG B CA 1
ATOM 7935 C C . ARG B 1 82 ? -4.965 -34.062 9.188 1 90.94 82 ARG B C 1
ATOM 7937 O O . ARG B 1 82 ? -5.004 -35.219 9.625 1 90.94 82 ARG B O 1
ATOM 7944 N N . TYR B 1 83 ? -4.32 -33.719 8.016 1 91.62 83 TYR B N 1
ATOM 7945 C CA . TYR B 1 83 ? -3.662 -34.719 7.188 1 91.62 83 TYR B CA 1
ATOM 7946 C C . TYR B 1 83 ? -2.152 -34.531 7.188 1 91.62 83 TYR B C 1
ATOM 7948 O O . TYR B 1 83 ? -1.392 -35.5 7.047 1 91.62 83 TYR B O 1
ATOM 7956 N N . ASP B 1 84 ? -1.693 -33.281 7.316 1 90.5 84 ASP B N 1
ATOM 7957 C CA . ASP B 1 84 ? -0.308 -32.875 7.078 1 90.5 84 ASP B CA 1
ATOM 7958 C C . ASP B 1 84 ? 0.408 -32.562 8.391 1 90.5 84 ASP B C 1
ATOM 7960 O O . ASP B 1 84 ? 0.156 -31.547 9.016 1 90.5 84 ASP B O 1
ATOM 7964 N N . ALA B 1 85 ? 1.32 -33.312 8.734 1 87.19 85 ALA B N 1
ATOM 7965 C CA . ALA B 1 85 ? 2.049 -33.156 9.992 1 87.19 85 ALA B CA 1
ATOM 7966 C C . ALA B 1 85 ? 3.07 -32.031 9.891 1 87.19 85 ALA B C 1
ATOM 7968 O O . ALA B 1 85 ? 3.676 -31.641 10.891 1 87.19 85 ALA B O 1
ATOM 7969 N N . SER B 1 86 ? 3.197 -31.484 8.703 1 88 86 SER B N 1
ATOM 7970 C CA . SER B 1 86 ? 4.133 -30.375 8.531 1 88 86 SER B CA 1
ATOM 7971 C C . SER B 1 86 ? 3.625 -29.109 9.211 1 88 86 SER B C 1
ATOM 7973 O O . SER B 1 86 ? 4.383 -28.156 9.414 1 88 86 SER B O 1
ATOM 7975 N N . ILE B 1 87 ? 2.377 -29.062 9.57 1 90.88 87 ILE B N 1
ATOM 7976 C CA . ILE B 1 87 ? 1.831 -28 10.406 1 90.88 87 ILE B CA 1
ATOM 7977 C C . ILE B 1 87 ? 1.831 -28.438 11.867 1 90.88 87 ILE B C 1
ATOM 7979 O O . ILE B 1 87 ? 0.907 -29.125 12.312 1 90.88 87 ILE B O 1
ATOM 7983 N N . PRO B 1 88 ? 2.803 -28.031 12.508 1 87.56 88 PRO B N 1
ATOM 7984 C CA . PRO B 1 88 ? 2.949 -28.516 13.883 1 87.56 88 PRO B CA 1
ATOM 7985 C C . PRO B 1 88 ? 1.931 -27.906 14.844 1 87.56 88 PRO B C 1
ATOM 7987 O O . PRO B 1 88 ? 1.269 -26.922 14.5 1 87.56 88 PRO B O 1
ATOM 7990 N N . VAL B 1 89 ? 1.84 -28.5 15.969 1 89.56 89 VAL B N 1
ATOM 7991 C CA . VAL B 1 89 ? 0.907 -28.047 17 1 89.56 89 VAL B CA 1
ATOM 7992 C C . VAL B 1 89 ? 1.287 -26.641 17.469 1 89.56 89 VAL B C 1
ATOM 7994 O O . VAL B 1 89 ? 0.417 -25.844 17.812 1 89.56 89 VAL B O 1
ATOM 7997 N N . SER B 1 90 ? 2.551 -26.344 17.422 1 88.56 90 SER B N 1
ATOM 7998 C CA . SER B 1 90 ? 3.012 -25.016 17.812 1 88.56 90 SER B CA 1
ATOM 7999 C C . SER B 1 90 ? 2.469 -23.938 16.875 1 88.56 90 SER B C 1
ATOM 8001 O O . SER B 1 90 ? 2.139 -22.828 17.312 1 88.56 90 SER B O 1
ATOM 8003 N N . LYS B 1 91 ? 2.393 -24.281 15.633 1 91.75 91 LYS B N 1
ATOM 8004 C CA . LYS B 1 91 ? 1.853 -23.328 14.664 1 91.75 91 LYS B CA 1
ATOM 8005 C C . LYS B 1 91 ? 0.359 -23.109 14.883 1 91.75 91 LYS B C 1
ATOM 8007 O O . LYS B 1 91 ? -0.13 -21.984 14.773 1 91.75 91 LYS B O 1
ATOM 8012 N N . LEU B 1 92 ? -0.34 -24.156 15.203 1 93.5 92 LEU B N 1
ATOM 8013 C CA . LEU B 1 92 ? -1.763 -24.031 15.5 1 93.5 92 LEU B CA 1
ATOM 8014 C C . LEU B 1 92 ? -1.986 -23.219 16.766 1 93.5 92 LEU B C 1
ATOM 8016 O O . LEU B 1 92 ? -2.922 -22.406 16.828 1 93.5 92 LEU B O 1
ATOM 8020 N N . ALA B 1 93 ? -1.097 -23.391 17.688 1 93 93 ALA B N 1
ATOM 8021 C CA . ALA B 1 93 ? -1.173 -22.594 18.922 1 93 93 ALA B CA 1
ATOM 8022 C C . ALA B 1 93 ? -0.944 -21.109 18.625 1 93 93 ALA B C 1
ATOM 8024 O O . ALA B 1 93 ? -1.578 -20.25 19.25 1 93 93 ALA B O 1
ATOM 8025 N N . SER B 1 94 ? -0.056 -20.906 17.766 1 92.81 94 SER B N 1
ATOM 8026 C CA . SER B 1 94 ? 0.197 -19.531 17.375 1 92.81 94 SER B CA 1
ATOM 8027 C C . SER B 1 94 ? -1.04 -18.906 16.75 1 92.81 94 SER B C 1
ATOM 8029 O O . SER B 1 94 ? -1.331 -17.719 16.984 1 92.81 94 SER B O 1
ATOM 8031 N N . PHE B 1 95 ? -1.77 -19.672 16 1 93.75 95 PHE B N 1
ATOM 8032 C CA . PHE B 1 95 ? -3.004 -19.172 15.398 1 93.75 95 PHE B CA 1
ATOM 8033 C C . PHE B 1 95 ? -4.051 -18.891 16.469 1 93.75 95 PHE B C 1
ATOM 8035 O O . PHE B 1 95 ? -4.762 -17.891 16.391 1 93.75 95 PHE B O 1
ATOM 8042 N N . SER B 1 96 ? -4.07 -19.797 17.422 1 94 96 SER B N 1
ATOM 8043 C CA . SER B 1 96 ? -5.008 -19.609 18.531 1 94 96 SER B CA 1
ATOM 8044 C C . SER B 1 96 ? -4.703 -18.328 19.312 1 94 96 SER B C 1
ATOM 8046 O O . SER B 1 96 ? -5.617 -17.594 19.688 1 94 96 SER B O 1
ATOM 8048 N N . HIS B 1 97 ? -3.469 -18.078 19.516 1 93.06 97 HIS B N 1
ATOM 8049 C CA . HIS B 1 97 ? -3.055 -16.875 20.219 1 93.06 97 HIS B CA 1
ATOM 8050 C C . HIS B 1 97 ? -3.426 -15.625 19.422 1 93.06 97 HIS B C 1
ATOM 8052 O O . HIS B 1 97 ? -3.828 -14.617 20 1 93.06 97 HIS B O 1
ATOM 8058 N N . GLN B 1 98 ? -3.273 -15.68 18.188 1 90.25 98 GLN B N 1
ATOM 8059 C CA . GLN B 1 98 ? -3.611 -14.547 17.328 1 90.25 98 GLN B CA 1
ATOM 8060 C C . GLN B 1 98 ? -5.109 -14.25 17.375 1 90.25 98 GLN B C 1
ATOM 8062 O O . GLN B 1 98 ? -5.516 -13.086 17.391 1 90.25 98 GLN B O 1
ATOM 8067 N N . LEU B 1 99 ? -5.922 -15.281 17.359 1 92 99 LEU B N 1
ATOM 8068 C CA . LEU B 1 99 ? -7.371 -15.094 17.391 1 92 99 LEU B CA 1
ATOM 8069 C C . LEU B 1 99 ? -7.832 -14.578 18.75 1 92 99 LEU B C 1
ATOM 8071 O O . LEU B 1 99 ? -8.742 -13.742 18.828 1 92 99 LEU B O 1
ATOM 8075 N N . ARG B 1 100 ? -7.184 -15.023 19.797 1 93.06 100 ARG B N 1
ATOM 8076 C CA . ARG B 1 100 ? -7.484 -14.484 21.125 1 93.06 100 ARG B CA 1
ATOM 8077 C C . ARG B 1 100 ? -7.121 -13.008 21.219 1 93.06 100 ARG B C 1
ATOM 8079 O O . ARG B 1 100 ? -7.852 -12.219 21.812 1 93.06 100 ARG B O 1
ATOM 8086 N N . ALA B 1 101 ? -6.012 -12.75 20.656 1 90.62 101 ALA B N 1
ATOM 8087 C CA . ALA B 1 101 ? -5.574 -11.352 20.641 1 90.62 101 ALA B CA 1
ATOM 8088 C C . ALA B 1 101 ? -6.559 -10.477 19.875 1 90.62 101 ALA B C 1
ATOM 8090 O O . ALA B 1 101 ? -6.801 -9.328 20.266 1 90.62 101 ALA B O 1
ATOM 8091 N N . LYS B 1 102 ? -7.102 -10.945 18.859 1 89.25 102 LYS B N 1
ATOM 8092 C CA . LYS B 1 102 ? -8.078 -10.195 18.062 1 89.25 102 LYS B CA 1
ATOM 8093 C C . LYS B 1 102 ? -9.336 -9.914 18.891 1 89.25 102 LYS B C 1
ATOM 8095 O O . LYS B 1 102 ? -9.93 -8.836 18.766 1 89.25 102 LYS B O 1
ATOM 8100 N N . LEU B 1 103 ? -9.758 -10.875 19.656 1 91.69 103 LEU B N 1
ATOM 8101 C CA . LEU B 1 103 ? -10.922 -10.688 20.516 1 91.69 103 LEU B CA 1
ATOM 8102 C C . LEU B 1 103 ? -10.617 -9.68 21.609 1 91.69 103 LEU B C 1
ATOM 8104 O O . LEU B 1 103 ? -11.477 -8.875 21.984 1 91.69 103 LEU B O 1
ATOM 8108 N N . ASP B 1 104 ? -9.406 -9.695 22.062 1 92 104 ASP B N 1
ATOM 8109 C CA . ASP B 1 104 ? -9.008 -8.742 23.094 1 92 104 ASP B CA 1
ATOM 8110 C C . ASP B 1 104 ? -8.945 -7.324 22.547 1 92 104 ASP B C 1
ATOM 8112 O O . ASP B 1 104 ? -9.203 -6.359 23.266 1 92 104 ASP B O 1
ATOM 8116 N N . ILE B 1 105 ? -8.516 -7.195 21.359 1 90.31 105 ILE B N 1
ATOM 8117 C CA . ILE B 1 105 ? -8.461 -5.891 20.703 1 90.31 105 ILE B CA 1
ATOM 8118 C C . ILE B 1 105 ? -9.859 -5.27 20.688 1 90.31 105 ILE B C 1
ATOM 8120 O O . ILE B 1 105 ? -10.016 -4.082 20.984 1 90.31 105 ILE B O 1
ATOM 8124 N N . GLN B 1 106 ? -10.859 -6.043 20.375 1 88.94 106 GLN B N 1
ATOM 8125 C CA . GLN B 1 106 ? -12.234 -5.539 20.359 1 88.94 106 GLN B CA 1
ATOM 8126 C C . GLN B 1 106 ? -12.68 -5.148 21.766 1 88.94 106 GLN B C 1
ATOM 8128 O O . GLN B 1 106 ? -13.398 -4.164 21.938 1 88.94 106 GLN B O 1
ATOM 8133 N N . SER B 1 107 ? -12.266 -5.922 22.703 1 92 107 SER B N 1
ATOM 8134 C CA . SER B 1 107 ? -12.562 -5.582 24.094 1 92 107 SER B CA 1
ATOM 8135 C C . SER B 1 107 ? -11.953 -4.238 24.484 1 92 107 SER B C 1
ATOM 8137 O O . SER B 1 107 ? -12.609 -3.412 25.125 1 92 107 SER B O 1
ATOM 8139 N N . ARG B 1 108 ? -10.758 -4 24.094 1 92.56 108 ARG B N 1
ATOM 8140 C CA . ARG B 1 108 ? -10.07 -2.758 24.422 1 92.56 108 ARG B CA 1
ATOM 8141 C C . ARG B 1 108 ? -10.719 -1.566 23.734 1 92.56 108 ARG B C 1
ATOM 8143 O O . ARG B 1 108 ? -10.852 -0.491 24.312 1 92.56 108 ARG B O 1
ATOM 8150 N N . LYS B 1 109 ? -11.117 -1.709 22.547 1 89.44 109 LYS B N 1
ATOM 8151 C CA . LYS B 1 109 ? -11.781 -0.639 21.797 1 89.44 109 LYS B CA 1
ATOM 8152 C C . LYS B 1 109 ? -13.117 -0.269 22.453 1 89.44 109 LYS B C 1
ATOM 8154 O O . LYS B 1 109 ? -13.453 0.913 22.562 1 89.44 109 LYS B O 1
ATOM 8159 N N . LEU B 1 110 ? -13.836 -1.246 22.891 1 89.12 110 LEU B N 1
ATOM 8160 C CA . LEU B 1 110 ? -15.109 -0.998 23.547 1 89.12 110 LEU B CA 1
ATOM 8161 C C . LEU B 1 110 ? -14.906 -0.371 24.922 1 89.12 110 LEU B C 1
ATOM 8163 O O . LEU B 1 110 ? -15.703 0.467 25.344 1 89.12 110 LEU B O 1
ATOM 8167 N N . ASP B 1 111 ? -13.828 -0.781 25.531 1 91.88 111 ASP B N 1
ATOM 8168 C CA . ASP B 1 111 ? -13.492 -0.179 26.812 1 91.88 111 ASP B CA 1
ATOM 8169 C C . ASP B 1 111 ? -13.188 1.31 26.656 1 91.88 111 ASP B C 1
ATOM 8171 O O . ASP B 1 111 ? -13.617 2.123 27.484 1 91.88 111 ASP B O 1
ATOM 8175 N N . MET B 1 112 ? -12.438 1.606 25.641 1 92.5 112 MET B N 1
ATOM 8176 C CA . MET B 1 112 ? -12.078 3.002 25.406 1 92.5 112 MET B CA 1
ATOM 8177 C C . MET B 1 112 ? -13.312 3.816 25.016 1 92.5 112 MET B C 1
ATOM 8179 O O . MET B 1 112 ? -13.453 4.969 25.438 1 92.5 112 MET B O 1
ATOM 8183 N N . ALA B 1 113 ? -14.18 3.256 24.25 1 88.31 113 ALA B N 1
ATOM 8184 C CA . ALA B 1 113 ? -15.422 3.928 23.891 1 88.31 113 ALA B CA 1
ATOM 8185 C C . ALA B 1 113 ? -16.297 4.184 25.125 1 88.31 113 ALA B C 1
ATOM 8187 O O . ALA B 1 113 ? -16.922 5.242 25.234 1 88.31 113 ALA B O 1
ATOM 8188 N N . HIS B 1 114 ? -16.328 3.219 25.953 1 89 114 HIS B N 1
ATOM 8189 C CA . HIS B 1 114 ? -17.078 3.348 27.203 1 89 114 HIS B CA 1
ATOM 8190 C C . HIS B 1 114 ? -16.5 4.453 28.078 1 89 114 HIS B C 1
ATOM 8192 O O . HIS B 1 114 ? -17.25 5.262 28.641 1 89 114 HIS B O 1
ATOM 8198 N N . LEU B 1 115 ? -15.211 4.48 28.188 1 91.06 115 LEU B N 1
ATOM 8199 C CA . LEU B 1 115 ? -14.562 5.535 28.969 1 91.06 115 LEU B CA 1
ATOM 8200 C C . LEU B 1 115 ? -14.844 6.906 28.359 1 91.06 115 LEU B C 1
ATOM 8202 O O . LEU B 1 115 ? -15.156 7.852 29.094 1 91.06 115 LEU B O 1
ATOM 8206 N N . TYR B 1 116 ? -14.688 6.984 27.078 1 89.12 116 TYR B N 1
ATOM 8207 C CA . TYR B 1 116 ? -14.906 8.242 26.375 1 89.12 116 TYR B CA 1
ATOM 8208 C C . TYR B 1 116 ? -16.328 8.758 26.609 1 89.12 116 TYR B C 1
ATOM 8210 O O . TYR B 1 116 ? -16.531 9.961 26.797 1 89.12 116 TYR B O 1
ATOM 8218 N N . SER B 1 117 ? -17.281 7.898 26.672 1 84.06 117 SER B N 1
ATOM 8219 C CA . SER B 1 117 ? -18.672 8.258 26.938 1 84.06 117 SER B CA 1
ATOM 8220 C C . SER B 1 117 ? -18.859 8.75 28.359 1 84.06 117 SER B C 1
ATOM 8222 O O . SER B 1 117 ? -19.625 9.688 28.609 1 84.06 117 SER B O 1
ATOM 8224 N N . ARG B 1 118 ? -18.188 8.172 29.25 1 86.88 118 ARG B N 1
ATOM 8225 C CA . ARG B 1 118 ? -18.281 8.586 30.641 1 86.88 118 ARG B CA 1
ATOM 8226 C C . ARG B 1 118 ? -17.641 9.961 30.844 1 86.88 118 ARG B C 1
ATOM 8228 O O . ARG B 1 118 ? -18.125 10.758 31.656 1 86.88 118 ARG B O 1
ATOM 8235 N N . LEU B 1 119 ? -16.594 10.203 30.141 1 90.12 119 LEU B N 1
ATOM 8236 C CA . LEU B 1 119 ? -15.938 11.508 30.203 1 90.12 119 LEU B CA 1
ATOM 8237 C C . LEU B 1 119 ? -16.859 12.602 29.672 1 90.12 119 LEU B C 1
ATOM 8239 O O . LEU B 1 119 ? -16.938 13.688 30.234 1 90.12 119 LEU B O 1
ATOM 8243 N N . LEU B 1 120 ? -17.547 12.336 28.641 1 83.69 120 LEU B N 1
ATOM 8244 C CA . LEU B 1 120 ? -18.453 13.312 28.047 1 83.69 120 LEU B CA 1
ATOM 8245 C C . LEU B 1 120 ? -19.656 13.547 28.953 1 83.69 120 LEU B C 1
ATOM 8247 O O . LEU B 1 120 ? -20.156 14.672 29.047 1 83.69 120 LEU B O 1
ATOM 8251 N N . THR B 1 121 ? -20.109 12.516 29.578 1 82.19 121 THR B N 1
ATOM 8252 C CA . THR B 1 121 ? -21.219 12.648 30.5 1 82.19 121 THR B CA 1
ATOM 8253 C C . THR B 1 121 ? -20.828 13.516 31.703 1 82.19 121 THR B C 1
ATOM 8255 O O . THR B 1 121 ? -21.641 14.32 32.188 1 82.19 121 THR B O 1
ATOM 8258 N N . GLU B 1 122 ? -19.594 13.336 32.125 1 87.19 122 GLU B N 1
ATOM 8259 C CA . GLU B 1 122 ? -19.094 14.172 33.219 1 87.19 122 GLU B CA 1
ATOM 8260 C C . GLU B 1 122 ? -19.109 15.648 32.812 1 87.19 122 GLU B C 1
ATOM 8262 O O . GLU B 1 122 ? -19.453 16.516 33.625 1 87.19 122 GLU B O 1
ATOM 8267 N N . TRP B 1 123 ? -18.734 15.969 31.688 1 83.81 123 TRP B N 1
ATOM 8268 C CA . TRP B 1 123 ? -18.672 17.344 31.203 1 83.81 123 TRP B CA 1
ATOM 8269 C C . TRP B 1 123 ? -20.062 17.938 31.047 1 83.81 123 TRP B C 1
ATOM 8271 O O . TRP B 1 123 ? -20.281 19.109 31.344 1 83.81 123 TRP B O 1
ATOM 8281 N N . MET B 1 124 ? -20.984 17.141 30.594 1 75.56 124 MET B N 1
ATOM 8282 C CA . MET B 1 124 ? -22.344 17.625 30.359 1 75.56 124 MET B CA 1
ATOM 8283 C C . MET B 1 124 ? -23.062 17.859 31.688 1 75.56 124 MET B C 1
ATOM 8285 O O . MET B 1 124 ? -23.922 18.75 31.781 1 75.56 124 MET B O 1
ATOM 8289 N N . ASP B 1 125 ? -22.719 17.094 32.656 1 75.75 125 ASP B N 1
ATOM 8290 C CA . ASP B 1 125 ? -23.406 17.172 33.938 1 75.75 125 ASP B CA 1
ATOM 8291 C C . ASP B 1 125 ? -22.891 18.344 34.75 1 75.75 125 ASP B C 1
ATOM 8293 O O . ASP B 1 125 ? -23.438 18.641 35.812 1 75.75 125 ASP B O 1
ATOM 8297 N N . GLN B 1 126 ? -21.938 19.016 34.25 1 71.5 126 GLN B N 1
ATOM 8298 C CA . GLN B 1 126 ? -21.406 20.141 35 1 71.5 126 GLN B CA 1
ATOM 8299 C C . GLN B 1 126 ? -22.422 21.281 35.094 1 71.5 126 GLN B C 1
ATOM 8301 O O . GLN B 1 126 ? -23.109 21.578 34.125 1 71.5 126 GLN B O 1
ATOM 8306 N N . PRO B 1 127 ? -22.781 21.578 36.312 1 57.97 127 PRO B N 1
ATOM 8307 C CA . PRO B 1 127 ? -23.719 22.703 36.469 1 57.97 127 PRO B CA 1
ATOM 8308 C C . PRO B 1 127 ? -23.234 23.969 35.781 1 57.97 127 PRO B C 1
ATOM 8310 O O . PRO B 1 127 ? -22.016 24.172 35.625 1 57.97 127 PRO B O 1
ATOM 8313 N N . GLU B 1 128 ? -24.078 24.578 34.969 1 50.47 128 GLU B N 1
ATOM 8314 C CA . GLU B 1 128 ? -23.781 25.844 34.312 1 50.47 128 GLU B CA 1
ATOM 8315 C C . GLU B 1 128 ? -23.016 26.797 35.219 1 50.47 128 GLU B C 1
ATOM 8317 O O . GLU B 1 128 ? -23.375 26.938 36.406 1 50.47 128 GLU B O 1
ATOM 8322 N N . PRO B 1 129 ? -21.797 27 34.938 1 45.69 129 PRO B N 1
ATOM 8323 C CA . PRO B 1 129 ? -21.062 27.906 35.812 1 45.69 129 PRO B CA 1
ATOM 8324 C C . PRO B 1 129 ? -21.922 29.047 36.344 1 45.69 129 PRO B C 1
ATOM 8326 O O . PRO B 1 129 ? -22.609 29.719 35.562 1 45.69 129 PRO B O 1
ATOM 8329 N N . GLU B 1 130 ? -22.609 28.891 37.438 1 38.84 130 GLU B N 1
ATOM 8330 C CA . GLU B 1 130 ? -23.25 30.062 38.031 1 38.84 130 GLU B CA 1
ATOM 8331 C C . GLU B 1 130 ? -22.391 31.312 37.844 1 38.84 130 GLU B C 1
ATOM 8333 O O . GLU B 1 130 ? -21.188 31.266 38.062 1 38.84 130 GLU B O 1
ATOM 8338 N N . LEU B 1 131 ? -22.781 32.156 36.969 1 37.5 131 LEU B N 1
ATOM 8339 C CA . LEU B 1 131 ? -22.25 33.5 37.062 1 37.5 131 LEU B CA 1
ATOM 8340 C C . LEU B 1 131 ? -21.844 33.812 38.5 1 37.5 131 LEU B C 1
ATOM 8342 O O . LEU B 1 131 ? -22.5 33.406 39.438 1 37.5 131 LEU B O 1
ATOM 8346 N N . PHE B 1 132 ? -20.625 33.969 38.719 1 34.47 132 PHE B N 1
ATOM 8347 C CA . PHE B 1 132 ? -20.125 34.438 40 1 34.47 132 PHE B CA 1
ATOM 8348 C C . PHE B 1 132 ? -21.172 35.281 40.719 1 34.47 132 PHE B C 1
ATOM 8350 O O . PHE B 1 132 ? -21.281 36.5 40.438 1 34.47 132 PHE B O 1
ATOM 8357 N N . HIS B 1 133 ? -22.469 34.875 40.812 1 31.89 133 HIS B N 1
ATOM 8358 C CA . HIS B 1 133 ? -23.125 35.594 41.906 1 31.89 133 HIS B CA 1
ATOM 8359 C C . HIS B 1 133 ? -22.422 35.344 43.25 1 31.89 133 HIS B C 1
ATOM 8361 O O . HIS B 1 133 ? -22.281 34.188 43.656 1 31.89 133 HIS B O 1
ATOM 8367 N N . ALA B 1 134 ? -21.438 36.219 43.562 1 31.89 134 ALA B N 1
ATOM 8368 C CA . ALA B 1 134 ? -20.875 36.25 44.906 1 31.89 134 ALA B CA 1
ATOM 8369 C C . ALA B 1 134 ? -21.922 35.938 45.969 1 31.89 134 ALA B C 1
ATOM 8371 O O . ALA B 1 134 ? -22.719 36.812 46.344 1 31.89 134 ALA B O 1
ATOM 8372 N N . THR B 1 135 ? -22.625 34.875 45.938 1 30.41 135 THR B N 1
ATOM 8373 C CA . THR B 1 135 ? -23.25 34.75 47.281 1 30.41 135 THR B CA 1
ATOM 8374 C C . THR B 1 135 ? -22.188 34.625 48.344 1 30.41 135 THR B C 1
ATOM 8376 O O . THR B 1 135 ? -21.125 34.062 48.125 1 30.41 135 THR B O 1
ATOM 8379 N N . ALA B 1 136 ? -22.344 35.469 49.5 1 29.53 136 ALA B N 1
ATOM 8380 C CA . ALA B 1 136 ? -21.625 35.781 50.75 1 29.53 136 ALA B CA 1
ATOM 8381 C C . ALA B 1 136 ? -21.047 34.5 51.344 1 29.53 136 ALA B C 1
ATOM 8383 O O . ALA B 1 136 ? -20.047 34.531 52.062 1 29.53 136 ALA B O 1
ATOM 8384 N N . ASP B 1 137 ? -21.719 33.344 51.344 1 29.33 137 ASP B N 1
ATOM 8385 C CA . ASP B 1 137 ? -21.469 32.438 52.469 1 29.33 137 ASP B CA 1
ATOM 8386 C C . ASP B 1 137 ? -20.234 31.578 52.25 1 29.33 137 ASP B C 1
ATOM 8388 O O . ASP B 1 137 ? -19.938 30.703 53.031 1 29.33 137 ASP B O 1
ATOM 8392 N N . ASP B 1 138 ? -19.953 31.109 51.125 1 31.48 138 ASP B N 1
ATOM 8393 C CA . ASP B 1 138 ? -19 30.016 51.25 1 31.48 138 ASP B CA 1
ATOM 8394 C C . ASP B 1 138 ? -17.609 30.547 51.625 1 31.48 138 ASP B C 1
ATOM 8396 O O . ASP B 1 138 ? -17.062 31.422 50.969 1 31.48 138 ASP B O 1
ATOM 8400 N N . ALA B 1 139 ? -17.094 30.328 52.906 1 31.45 139 ALA B N 1
ATOM 8401 C CA . ALA B 1 139 ? -16.125 30.672 53.938 1 31.45 139 ALA B CA 1
ATOM 8402 C C . ALA B 1 139 ? -14.703 30.375 53.469 1 31.45 139 ALA B C 1
ATOM 8404 O O . ALA B 1 139 ? -13.75 30.5 54.25 1 31.45 139 ALA B O 1
ATOM 8405 N N . ASP B 1 140 ? -14.469 29.406 52.562 1 33.09 140 ASP B N 1
ATOM 8406 C CA . ASP B 1 140 ? -13.023 29.188 52.688 1 33.09 140 ASP B CA 1
ATOM 8407 C C . ASP B 1 140 ? -12.258 30.453 52.281 1 33.09 140 ASP B C 1
ATOM 8409 O O . ASP B 1 140 ? -12.633 31.141 51.344 1 33.09 140 ASP B O 1
ATOM 8413 N N . ASN B 1 141 ? -11.352 31.078 53.125 1 34.72 141 ASN B N 1
ATOM 8414 C CA . ASN B 1 141 ? -10.656 32.344 53.312 1 34.72 141 ASN B CA 1
ATOM 8415 C C . ASN B 1 141 ? -9.977 32.812 52.031 1 34.72 141 ASN B C 1
ATOM 8417 O O . ASN B 1 141 ? -10.031 34 51.719 1 34.72 141 ASN B O 1
ATOM 8421 N N . ASP B 1 142 ? -9.156 31.875 51.438 1 39.12 142 ASP B N 1
ATOM 8422 C CA . ASP B 1 142 ? -8.258 32.312 50.375 1 39.12 142 ASP B CA 1
ATOM 8423 C C . ASP B 1 142 ? -9.031 32.656 49.125 1 39.12 142 ASP B C 1
ATOM 8425 O O . ASP B 1 142 ? -8.688 33.594 48.406 1 39.12 142 ASP B O 1
ATOM 8429 N N . SER B 1 143 ? -9.984 31.844 48.781 1 42.22 143 SER B N 1
ATOM 8430 C CA . SER B 1 143 ? -10.828 32.094 47.625 1 42.22 143 SER B CA 1
ATOM 8431 C C . SER B 1 143 ? -11.656 33.344 47.781 1 42.22 143 SER B C 1
ATOM 8433 O O . SER B 1 143 ? -11.883 34.062 46.812 1 42.22 143 SER B O 1
ATOM 8435 N N . PHE B 1 144 ? -12.055 33.562 49.031 1 41.97 144 PHE B N 1
ATOM 8436 C CA . PHE B 1 144 ? -12.852 34.75 49.344 1 41.97 144 PHE B CA 1
ATOM 8437 C C . PHE B 1 144 ? -12.055 36.031 49.062 1 41.97 144 PHE B C 1
ATOM 8439 O O . PHE B 1 144 ? -12.586 37 48.531 1 41.97 144 PHE B O 1
ATOM 8446 N N . GLU B 1 145 ? -10.781 35.906 49.438 1 43.53 145 GLU B N 1
ATOM 8447 C CA . GLU B 1 145 ? -9.93 37.094 49.219 1 43.53 145 GLU B CA 1
ATOM 8448 C C . GLU B 1 145 ? -9.766 37.375 47.719 1 43.53 145 GLU B C 1
ATOM 8450 O O . GLU B 1 145 ? -9.758 38.531 47.312 1 43.53 145 GLU B O 1
ATOM 8455 N N . LEU B 1 146 ? -9.625 36.281 46.969 1 53.09 146 LEU B N 1
ATOM 8456 C CA . LEU B 1 146 ? -9.453 36.438 45.531 1 53.09 146 LEU B CA 1
ATOM 8457 C C . LEU B 1 146 ? -10.727 37 44.906 1 53.09 146 LEU B C 1
ATOM 8459 O O . LEU B 1 146 ? -10.664 37.875 44.062 1 53.09 146 LEU B O 1
ATOM 8463 N N . ILE B 1 147 ? -11.82 36.438 45.375 1 53.62 147 ILE B N 1
ATOM 8464 C CA . ILE B 1 147 ? -13.094 36.906 44.844 1 53.62 147 ILE B CA 1
ATOM 8465 C C . ILE B 1 147 ? -13.328 38.375 45.281 1 53.62 147 ILE B C 1
ATOM 8467 O O . ILE B 1 147 ? -13.781 39.188 44.5 1 53.62 147 ILE B O 1
ATOM 8471 N N . GLU B 1 148 ? -13.031 38.625 46.625 1 53.72 148 GLU B N 1
ATOM 8472 C CA . GLU B 1 148 ? -13.211 39.969 47.125 1 53.72 148 GLU B CA 1
ATOM 8473 C C . GLU B 1 148 ? -12.281 40.938 46.406 1 53.72 148 GLU B C 1
ATOM 8475 O O . GLU B 1 148 ? -12.672 42.094 46.125 1 53.72 148 GLU B O 1
ATOM 8480 N N . ARG B 1 149 ? -11.109 40.469 46.156 1 62.44 149 ARG B N 1
ATOM 8481 C CA . ARG B 1 149 ? -10.164 41.312 45.406 1 62.44 149 ARG B CA 1
ATOM 8482 C C . ARG B 1 149 ? -10.641 41.562 44 1 62.44 149 ARG B C 1
ATOM 8484 O O . ARG B 1 149 ? -10.484 42.656 43.469 1 62.44 149 ARG B O 1
ATOM 8491 N N . GLN B 1 150 ? -11.195 40.562 43.469 1 63.25 150 GLN B N 1
ATOM 8492 C CA . GLN B 1 150 ? -11.734 40.75 42.125 1 63.25 150 GLN B CA 1
ATOM 8493 C C . GLN B 1 150 ? -12.93 41.688 42.125 1 63.25 150 GLN B C 1
ATOM 8495 O O . GLN B 1 150 ? -13.055 42.531 41.219 1 63.25 150 GLN B O 1
ATOM 8500 N N . ARG B 1 151 ? -13.789 41.5 43.125 1 64.56 151 ARG B N 1
ATOM 8501 C CA . ARG B 1 151 ? -14.945 42.375 43.25 1 64.56 151 ARG B CA 1
ATOM 8502 C C . ARG B 1 151 ? -14.516 43.812 43.469 1 64.56 151 ARG B C 1
ATOM 8504 O O . ARG B 1 151 ? -15.102 44.75 42.906 1 64.56 151 ARG B O 1
ATOM 8511 N N . GLN B 1 152 ? -13.516 43.906 44.312 1 67.69 152 GLN B N 1
ATOM 8512 C CA . GLN B 1 152 ? -13.008 45.25 44.562 1 67.69 152 GLN B CA 1
ATOM 8513 C C . GLN B 1 152 ? -12.391 45.875 43.312 1 67.69 152 GLN B C 1
ATOM 8515 O O . GLN B 1 152 ? -12.602 47.062 43.031 1 67.69 152 GLN B O 1
ATOM 8520 N N . ARG B 1 153 ? -11.703 45.094 42.594 1 74.88 153 ARG B N 1
ATOM 8521 C CA . ARG B 1 153 ? -11.078 45.562 41.375 1 74.88 153 ARG B CA 1
ATOM 8522 C C . ARG B 1 153 ? -12.125 45.938 40.344 1 74.88 153 ARG B C 1
ATOM 8524 O O . ARG B 1 153 ? -11.953 46.906 39.594 1 74.88 153 ARG B O 1
ATOM 8531 N N . LEU B 1 154 ? -13.156 45.219 40.344 1 77.31 154 LEU B N 1
ATOM 8532 C CA . LEU B 1 154 ? -14.234 45.531 39.406 1 77.31 154 LEU B CA 1
ATOM 8533 C C . LEU B 1 154 ? -14.969 46.781 39.812 1 77.31 154 LEU B C 1
ATOM 8535 O O . LEU B 1 154 ? -15.352 47.594 38.938 1 77.31 154 LEU B O 1
ATOM 8539 N N . GLY B 1 155 ? -15.188 46.875 41.125 1 77.25 155 GLY B N 1
ATOM 8540 C CA . GLY B 1 155 ? -15.797 48.094 41.594 1 77.25 155 GLY B CA 1
ATOM 8541 C C . GLY B 1 155 ? -14.977 49.344 41.281 1 77.25 155 GLY B C 1
ATOM 8542 O O . GLY B 1 155 ? -15.523 50.375 40.875 1 77.25 155 GLY B O 1
ATOM 8543 N N . GLU B 1 156 ? -13.734 49.156 41.406 1 80.88 156 GLU B N 1
ATOM 8544 C CA . GLU B 1 156 ? -12.828 50.25 41.125 1 80.88 156 GLU B CA 1
ATOM 8545 C C . GLU B 1 156 ? -12.844 50.594 39.625 1 80.88 156 GLU B C 1
ATOM 8547 O O . GLU B 1 156 ? -12.75 51.75 39.25 1 80.88 156 GLU B O 1
ATOM 8552 N N . LEU B 1 157 ? -12.883 49.625 38.844 1 83.5 157 LEU B N 1
ATOM 8553 C CA . LEU B 1 157 ? -12.945 49.844 37.406 1 83.5 157 LEU B CA 1
ATOM 8554 C C . LEU B 1 157 ? -14.203 50.594 37.031 1 83.5 157 LEU B C 1
ATOM 8556 O O . LEU B 1 157 ? -14.148 51.531 36.188 1 83.5 157 LEU B O 1
ATOM 8560 N N . VAL B 1 158 ? -15.289 50.25 37.594 1 86.06 158 VAL B N 1
ATOM 8561 C CA . VAL B 1 158 ? -16.562 50.875 37.281 1 86.06 158 VAL B CA 1
ATOM 8562 C C . VAL B 1 158 ? -16.547 52.312 37.781 1 86.06 158 VAL B C 1
ATOM 8564 O O . VAL B 1 158 ? -17.062 53.219 37.094 1 86.06 158 VAL B O 1
ATOM 8567 N N . ASP B 1 159 ? -15.945 52.469 38.938 1 85.5 159 ASP B N 1
ATOM 8568 C CA . ASP B 1 159 ? -15.852 53.812 39.469 1 85.5 159 ASP B CA 1
ATOM 8569 C C . ASP B 1 159 ? -14.984 54.719 38.594 1 85.5 159 ASP B C 1
ATOM 8571 O O . ASP B 1 159 ? -15.32 55.875 38.344 1 85.5 159 ASP B O 1
ATOM 8575 N N . ARG B 1 160 ? -14.008 54.188 38.219 1 86.81 160 ARG B N 1
ATOM 8576 C CA . ARG B 1 160 ? -13.133 54.969 37.344 1 86.81 160 ARG B CA 1
ATOM 8577 C C . ARG B 1 160 ? -13.812 55.25 36 1 86.81 160 ARG B C 1
ATOM 8579 O O . ARG B 1 160 ? -13.656 56.344 35.469 1 86.81 160 ARG B O 1
ATOM 8586 N N . PHE B 1 161 ? -14.453 54.312 35.531 1 89.06 161 PHE B N 1
ATOM 8587 C CA . PHE B 1 161 ? -15.211 54.5 34.281 1 89.06 161 PHE B CA 1
ATOM 8588 C C . PHE B 1 161 ? -16.234 55.625 34.438 1 89.06 161 PHE B C 1
ATOM 8590 O O . PHE B 1 161 ? -16.359 56.469 33.562 1 89.06 161 PHE B O 1
ATOM 8597 N N . GLU B 1 162 ? -16.875 55.562 35.531 1 88.69 162 GLU B N 1
ATOM 8598 C CA . GLU B 1 162 ? -17.922 56.562 35.781 1 88.69 162 GLU B CA 1
ATOM 8599 C C . GLU B 1 162 ? -17.312 57.969 35.875 1 88.69 162 GLU B C 1
ATOM 8601 O O . GLU B 1 162 ? -17.906 58.938 35.406 1 88.69 162 GLU B O 1
ATOM 8606 N N . SER B 1 163 ? -16.203 58 36.469 1 88.81 163 SER B N 1
ATOM 8607 C CA . SER B 1 163 ? -15.57 59.312 36.656 1 88.81 163 SER B CA 1
ATOM 8608 C C . SER B 1 163 ? -15.047 59.875 35.344 1 88.81 163 SER B C 1
ATOM 8610 O O . SER B 1 163 ? -14.938 61.094 35.219 1 88.81 163 SER B O 1
ATOM 8612 N N . VAL B 1 164 ? -14.812 59.125 34.438 1 90.5 164 VAL B N 1
ATOM 8613 C CA . VAL B 1 164 ? -14.188 59.594 33.188 1 90.5 164 VAL B CA 1
ATOM 8614 C C . VAL B 1 164 ? -15.25 59.812 32.125 1 90.5 164 VAL B C 1
ATOM 8616 O O . VAL B 1 164 ? -15.25 60.812 31.438 1 90.5 164 VAL B O 1
ATOM 8619 N N . VAL B 1 165 ? -16.188 59 32 1 92.31 165 VAL B N 1
ATOM 8620 C CA . VAL B 1 165 ? -17.078 58.938 30.844 1 92.31 165 VAL B CA 1
ATOM 8621 C C . VAL B 1 165 ? -18.125 60.031 30.922 1 92.31 165 VAL B C 1
ATOM 8623 O O . VAL B 1 165 ? -18.562 60.562 29.875 1 92.31 165 VAL B O 1
ATOM 8626 N N . PHE B 1 166 ? -18.531 60.469 32.094 1 93 166 PHE B N 1
ATOM 8627 C CA . PHE B 1 166 ? -19.641 61.438 32.188 1 93 166 PHE B CA 1
ATOM 8628 C C . PHE B 1 166 ? -19.109 62.844 32.375 1 93 166 PHE B C 1
ATOM 8630 O O . PHE B 1 166 ? -19.891 63.781 32.531 1 93 166 PHE B O 1
ATOM 8637 N N . GLU B 1 167 ? -17.812 62.969 32.375 1 93.06 167 GLU B N 1
ATOM 8638 C CA . GLU B 1 167 ? -17.172 64.312 32.406 1 93.06 167 GLU B CA 1
ATOM 8639 C C . GLU B 1 167 ? -16.5 64.625 31.094 1 93.06 167 GLU B C 1
ATOM 8641 O O . GLU B 1 167 ? -15.578 63.938 30.656 1 93.06 167 GLU B O 1
ATOM 8646 N N . PRO B 1 168 ? -16.984 65.688 30.516 1 92.5 168 PRO B N 1
ATOM 8647 C CA . PRO B 1 168 ? -16.406 66.062 29.219 1 92.5 168 PRO B CA 1
ATOM 8648 C C . PRO B 1 168 ? -14.961 66.5 29.312 1 92.5 168 PRO B C 1
ATOM 8650 O O . PRO B 1 168 ? -14.586 67.188 30.297 1 92.5 168 PRO B O 1
ATOM 8653 N N . LEU B 1 169 ? -14.102 66.125 28.453 1 93.38 169 LEU B N 1
ATOM 8654 C CA . LEU B 1 169 ? -12.766 66.625 28.219 1 93.38 169 LEU B CA 1
ATOM 8655 C C . LEU B 1 169 ? -12.75 67.5 26.953 1 93.38 169 LEU B C 1
ATOM 8657 O O . LEU B 1 169 ? -12.844 67 25.844 1 93.38 169 LEU B O 1
ATOM 8661 N N . GLU B 1 170 ? -12.633 68.812 27.156 1 92.06 170 GLU B N 1
ATOM 8662 C CA . GLU B 1 170 ? -12.719 69.688 26 1 92.06 170 GLU B CA 1
ATOM 8663 C C . GLU B 1 170 ? -11.328 70.062 25.484 1 92.06 170 GLU B C 1
ATOM 8665 O O . GLU B 1 170 ? -10.445 70.438 26.281 1 92.06 170 GLU B O 1
ATOM 8670 N N . THR B 1 171 ? -11.148 69.812 24.266 1 95.06 171 THR B N 1
ATOM 8671 C CA . THR B 1 171 ? -9.93 70.188 23.578 1 95.06 171 THR B CA 1
ATOM 8672 C C . THR B 1 171 ? -10.203 71.375 22.656 1 95.06 171 THR B C 1
ATOM 8674 O O . THR B 1 171 ? -11.352 71.688 22.297 1 95.06 171 THR B O 1
ATOM 8677 N N . ASP B 1 172 ? -9.148 72.125 22.328 1 95 172 ASP B N 1
ATOM 8678 C CA . ASP B 1 172 ? -9.273 73.312 21.484 1 95 172 ASP B CA 1
ATOM 8679 C C . ASP B 1 172 ? -9.141 72.938 20 1 95 172 ASP B C 1
ATOM 8681 O O . ASP B 1 172 ? -8.055 72.562 19.547 1 95 172 ASP B O 1
ATOM 8685 N N . GLU B 1 173 ? -10.188 73.062 19.281 1 94.56 173 GLU B N 1
ATOM 8686 C CA . GLU B 1 173 ? -10.203 72.688 17.859 1 94.56 173 GLU B CA 1
ATOM 8687 C C . GLU B 1 173 ? -9.242 73.562 17.062 1 94.56 173 GLU B C 1
ATOM 8689 O O . GLU B 1 173 ? -8.609 73.125 16.125 1 94.56 173 GLU B O 1
ATOM 8694 N N . ALA B 1 174 ? -9.18 74.875 17.438 1 94.62 174 ALA B N 1
ATOM 8695 C CA . ALA B 1 174 ? -8.289 75.812 16.719 1 94.62 174 ALA B CA 1
ATOM 8696 C C . ALA B 1 174 ? -6.828 75.375 16.922 1 94.62 174 ALA B C 1
ATOM 8698 O O . ALA B 1 174 ? -6.023 75.438 15.984 1 94.62 174 ALA B O 1
ATOM 8699 N N . GLU B 1 175 ? -6.539 75 18.094 1 95.75 175 GLU B N 1
ATOM 8700 C CA . GLU B 1 175 ? -5.184 74.562 18.391 1 95.75 175 GLU B CA 1
ATOM 8701 C C . GLU B 1 175 ? -4.863 73.25 17.609 1 95.75 175 GLU B C 1
ATOM 8703 O O . GLU B 1 175 ? -3.752 73.062 17.109 1 95.75 175 GLU B O 1
ATOM 8708 N N . ILE B 1 176 ? -5.855 72.375 17.5 1 96.75 176 ILE B N 1
ATOM 8709 C CA . ILE B 1 176 ? -5.684 71.125 16.766 1 96.75 176 ILE B CA 1
ATOM 8710 C C . ILE B 1 176 ? -5.465 71.375 15.281 1 96.75 176 ILE B C 1
ATOM 8712 O O . ILE B 1 176 ? -4.551 70.875 14.656 1 96.75 176 ILE B O 1
ATOM 8716 N N . ARG B 1 177 ? -6.227 72.312 14.758 1 95.5 177 ARG B N 1
ATOM 8717 C CA . ARG B 1 177 ? -6.109 72.688 13.344 1 95.5 177 ARG B CA 1
ATOM 8718 C C . ARG B 1 177 ? -4.77 73.312 13.062 1 95.5 177 ARG B C 1
ATOM 8720 O O . ARG B 1 177 ? -4.129 73.062 12.047 1 95.5 177 ARG B O 1
ATOM 8727 N N . SER B 1 178 ? -4.383 74.188 14 1 95.25 178 SER B N 1
ATOM 8728 C CA . SER B 1 178 ? -3.104 74.875 13.836 1 95.25 178 SER B CA 1
ATOM 8729 C C . SER B 1 178 ? -1.939 73.875 13.867 1 95.25 178 SER B C 1
ATOM 8731 O O . SER B 1 178 ? -0.99 74 13.094 1 95.25 178 SER B O 1
ATOM 8733 N N . PHE B 1 179 ? -2.025 72.938 14.742 1 95.19 179 PHE B N 1
ATOM 8734 C CA . PHE B 1 179 ? -0.995 71.938 14.859 1 95.19 179 PHE B CA 1
ATOM 8735 C C . PHE B 1 179 ? -0.891 71.125 13.57 1 95.19 179 PHE B C 1
ATOM 8737 O O . PHE B 1 179 ? 0.21 70.875 13.078 1 95.19 179 PHE B O 1
ATOM 8744 N N . LEU B 1 180 ? -2.014 70.75 12.953 1 95.19 180 LEU B N 1
ATOM 8745 C CA . LEU B 1 180 ? -2.045 69.938 11.758 1 95.19 180 LEU B CA 1
ATOM 8746 C C . LEU B 1 180 ? -1.599 70.688 10.531 1 95.19 180 LEU B C 1
ATOM 8748 O O . LEU B 1 180 ? -0.897 70.188 9.664 1 95.19 180 LEU B O 1
ATOM 8752 N N . ASP B 1 181 ? -1.968 72 10.523 1 93.69 181 ASP B N 1
ATOM 8753 C CA . ASP B 1 181 ? -1.606 72.812 9.398 1 93.69 181 ASP B CA 1
ATOM 8754 C C . ASP B 1 181 ? -0.098 73.062 9.344 1 93.69 181 ASP B C 1
ATOM 8756 O O . ASP B 1 181 ? 0.479 73.188 8.266 1 93.69 181 ASP B O 1
ATOM 8760 N N . ARG B 1 182 ? 0.488 73.062 10.469 1 92.75 182 ARG B N 1
ATOM 8761 C CA . ARG B 1 182 ? 1.931 73.25 10.531 1 92.75 182 ARG B CA 1
ATOM 8762 C C . ARG B 1 182 ? 2.686 72.062 9.945 1 92.75 182 ARG B C 1
ATOM 8764 O O . ARG B 1 182 ? 3.828 72.188 9.5 1 92.75 182 ARG B O 1
ATOM 8771 N N . LEU B 1 183 ? 2.068 70.938 9.906 1 91.56 183 LEU B N 1
ATOM 8772 C CA . LEU B 1 183 ? 2.717 69.75 9.398 1 91.56 183 LEU B CA 1
ATOM 8773 C C . LEU B 1 183 ? 2.67 69.688 7.871 1 91.56 183 LEU B C 1
ATOM 8775 O O . LEU B 1 183 ? 3.443 69 7.238 1 91.56 183 LEU B O 1
ATOM 8779 N N . LEU B 1 184 ? 1.728 70.438 7.285 1 91.56 184 LEU B N 1
ATOM 8780 C CA . LEU B 1 184 ? 1.486 70.375 5.848 1 91.56 184 LEU B CA 1
ATOM 8781 C C . LEU B 1 184 ? 1.682 71.75 5.191 1 91.56 184 LEU B C 1
ATOM 8783 O O . LEU B 1 184 ? 0.795 72.25 4.484 1 91.56 184 LEU B O 1
ATOM 8787 N N . LEU B 1 185 ? 2.803 72.312 5.316 1 87.5 185 LEU B N 1
ATOM 8788 C CA . LEU B 1 185 ? 3.059 73.625 4.855 1 87.5 185 LEU B CA 1
ATOM 8789 C C . LEU B 1 185 ? 3.395 73.688 3.367 1 87.5 185 LEU B C 1
ATOM 8791 O O . LEU B 1 185 ? 3.117 74.625 2.674 1 87.5 185 LEU B O 1
ATOM 8795 N N . ASP B 1 186 ? 3.934 72.625 2.811 1 88.31 186 ASP B N 1
ATOM 8796 C CA . ASP B 1 186 ? 4.352 72.625 1.411 1 88.31 186 ASP B CA 1
ATOM 8797 C C . ASP B 1 186 ? 3.145 72.5 0.482 1 88.31 186 ASP B C 1
ATOM 8799 O O . ASP B 1 186 ? 2.104 71.938 0.871 1 88.31 186 ASP B O 1
ATOM 8803 N N . GLU B 1 187 ? 3.23 73.062 -0.682 1 90.12 187 GLU B N 1
ATOM 8804 C CA . GLU B 1 187 ? 2.145 73.125 -1.653 1 90.12 187 GLU B CA 1
ATOM 8805 C C . GLU B 1 187 ? 1.653 71.75 -2.041 1 90.12 187 GLU B C 1
ATOM 8807 O O . GLU B 1 187 ? 0.452 71.5 -2.215 1 90.12 187 GLU B O 1
ATOM 8812 N N . GLU B 1 188 ? 2.543 70.875 -2.205 1 89.69 188 GLU B N 1
ATOM 8813 C CA . GLU B 1 188 ? 2.162 69.562 -2.598 1 89.69 188 GLU B CA 1
ATOM 8814 C C . GLU B 1 188 ? 1.313 68.875 -1.521 1 89.69 188 GLU B C 1
ATOM 8816 O O . GLU B 1 188 ? 0.361 68.125 -1.831 1 89.69 188 GLU B O 1
ATOM 8821 N N . SER B 1 189 ? 1.601 69.062 -0.289 1 92.31 189 SER B N 1
ATOM 8822 C CA . SER B 1 189 ? 0.845 68.5 0.826 1 92.31 189 SER B CA 1
ATOM 8823 C C . SER B 1 189 ? -0.537 69.125 0.933 1 92.31 189 SER B C 1
ATOM 8825 O O . SER B 1 189 ? -1.509 68.438 1.286 1 92.31 189 SER B O 1
ATOM 8827 N N . GLN B 1 190 ? -0.615 70.375 0.587 1 93.19 190 GLN B N 1
ATOM 8828 C CA . GLN B 1 190 ? -1.903 71.062 0.636 1 93.19 190 GLN B CA 1
ATOM 8829 C C . GLN B 1 190 ? -2.842 70.562 -0.451 1 93.19 190 GLN B C 1
ATOM 8831 O O . GLN B 1 190 ? -4.043 70.375 -0.219 1 93.19 190 GLN B O 1
ATOM 8836 N N . LYS B 1 191 ? -2.252 70.312 -1.56 1 93.88 191 LYS B N 1
ATOM 8837 C CA . LYS B 1 191 ? -3.049 69.75 -2.635 1 93.88 191 LYS B CA 1
ATOM 8838 C C . LYS B 1 191 ? -3.529 68.312 -2.264 1 93.88 191 LYS B C 1
ATOM 8840 O O . LYS B 1 191 ? -4.668 67.938 -2.564 1 93.88 191 LYS B O 1
ATOM 8845 N N . ALA B 1 192 ? -2.617 67.625 -1.698 1 94.62 192 ALA B N 1
ATOM 8846 C CA . ALA B 1 192 ? -2.971 66.25 -1.268 1 94.62 192 ALA B CA 1
ATOM 8847 C C . ALA B 1 192 ? -4.074 66.312 -0.214 1 94.62 192 ALA B C 1
ATOM 8849 O O . ALA B 1 192 ? -4.953 65.438 -0.203 1 94.62 192 ALA B O 1
ATOM 8850 N N . LEU B 1 193 ? -4.023 67.25 0.683 1 95.56 193 LEU B N 1
ATOM 8851 C CA . LEU B 1 193 ? -5.039 67.375 1.721 1 95.56 193 LEU B CA 1
ATOM 8852 C C . LEU B 1 193 ? -6.391 67.75 1.11 1 95.56 193 LEU B C 1
ATOM 8854 O O . LEU B 1 193 ? -7.426 67.25 1.548 1 95.56 193 LEU B O 1
ATOM 8858 N N . GLU B 1 194 ? -6.395 68.562 0.137 1 95.19 194 GLU B N 1
ATOM 8859 C CA . GLU B 1 194 ? -7.637 68.938 -0.538 1 95.19 194 GLU B CA 1
ATOM 8860 C C . GLU B 1 194 ? -8.25 67.75 -1.249 1 95.19 194 GLU B C 1
ATOM 8862 O O . GLU B 1 194 ? -9.469 67.562 -1.228 1 95.19 194 GLU B O 1
ATOM 8867 N N . ARG B 1 195 ? -7.395 67 -1.83 1 94.88 195 ARG B N 1
ATOM 8868 C CA . ARG B 1 195 ? -7.871 65.812 -2.48 1 94.88 195 ARG B CA 1
ATOM 8869 C C . ARG B 1 195 ? -8.461 64.812 -1.464 1 94.88 195 ARG B C 1
ATOM 8871 O O . ARG B 1 195 ? -9.453 64.125 -1.746 1 94.88 195 ARG B O 1
ATOM 8878 N N . LEU B 1 196 ? -7.793 64.688 -0.34 1 96.56 196 LEU B N 1
ATOM 8879 C CA . LEU B 1 196 ? -8.281 63.812 0.736 1 96.56 196 LEU B CA 1
ATOM 8880 C C . LEU B 1 196 ? -9.656 64.25 1.209 1 96.56 196 LEU B C 1
ATOM 8882 O O . LEU B 1 196 ? -10.578 63.469 1.339 1 96.56 196 LEU B O 1
ATOM 8886 N N . ARG B 1 197 ? -9.828 65.562 1.438 1 96.81 197 ARG B N 1
ATOM 8887 C CA . ARG B 1 197 ? -11.086 66.125 1.917 1 96.81 197 ARG B CA 1
ATOM 8888 C C . ARG B 1 197 ? -12.203 65.938 0.906 1 96.81 197 ARG B C 1
ATOM 8890 O O . ARG B 1 197 ? -13.32 65.562 1.278 1 96.81 197 ARG B O 1
ATOM 8897 N N . GLU B 1 198 ? -11.891 66.062 -0.312 1 95.69 198 GLU B N 1
ATOM 8898 C CA . GLU B 1 198 ? -12.883 65.875 -1.365 1 95.69 198 GLU B CA 1
ATOM 8899 C C . GLU B 1 198 ? -13.312 64.438 -1.462 1 95.69 198 GLU B C 1
ATOM 8901 O O . GLU B 1 198 ? -14.5 64.125 -1.598 1 95.69 198 GLU B O 1
ATOM 8906 N N . LYS B 1 199 ? -12.383 63.625 -1.416 1 96.31 199 LYS B N 1
ATOM 8907 C CA . LYS B 1 199 ? -12.664 62.188 -1.532 1 96.31 199 LYS B CA 1
ATOM 8908 C C . LYS B 1 199 ? -13.539 61.719 -0.379 1 96.31 199 LYS B C 1
ATOM 8910 O O . LYS B 1 199 ? -14.508 60.969 -0.594 1 96.31 199 LYS B O 1
ATOM 8915 N N . ILE B 1 200 ? -13.203 62.031 0.876 1 96.81 200 ILE B N 1
ATOM 8916 C CA . ILE B 1 200 ? -13.945 61.594 2.053 1 96.81 200 ILE B CA 1
ATOM 8917 C C . ILE B 1 200 ? -15.328 62.25 2.061 1 96.81 200 ILE B C 1
ATOM 8919 O O . ILE B 1 200 ? -16.328 61.594 2.361 1 96.81 200 ILE B O 1
ATOM 8923 N N . ALA B 1 201 ? -15.375 63.5 1.722 1 96.44 201 ALA B N 1
ATOM 8924 C CA . ALA B 1 201 ? -16.656 64.188 1.687 1 96.44 201 ALA B CA 1
ATOM 8925 C C . ALA B 1 201 ? -17.609 63.594 0.685 1 96.44 201 ALA B C 1
ATOM 8927 O O . ALA B 1 201 ? -18.766 63.312 1.005 1 96.44 201 ALA B O 1
ATOM 8928 N N . ASN B 1 202 ? -17.125 63.281 -0.458 1 95.69 202 ASN B N 1
ATOM 8929 C CA . ASN B 1 202 ? -17.969 62.719 -1.503 1 95.69 202 ASN B CA 1
ATOM 8930 C C . ASN B 1 202 ? -18.375 61.281 -1.16 1 95.69 202 ASN B C 1
ATOM 8932 O O . ASN B 1 202 ? -19.562 60.938 -1.252 1 95.69 202 ASN B O 1
ATOM 8936 N N . ALA B 1 203 ? -17.422 60.531 -0.785 1 95.94 203 ALA B N 1
ATOM 8937 C CA . ALA B 1 203 ? -17.703 59.125 -0.523 1 95.94 203 ALA B CA 1
ATOM 8938 C C . ALA B 1 203 ? -18.641 58.969 0.665 1 95.94 203 ALA B C 1
ATOM 8940 O O . ALA B 1 203 ? -19.531 58.094 0.654 1 95.94 203 ALA B O 1
ATOM 8941 N N . SER B 1 204 ? -18.422 59.688 1.75 1 95.75 204 SER B N 1
ATOM 8942 C CA . SER B 1 204 ? -19.281 59.594 2.928 1 95.75 204 SER B CA 1
ATOM 8943 C C . SER B 1 204 ? -20.672 60.125 2.645 1 95.75 204 SER B C 1
ATOM 8945 O O . SER B 1 204 ? -21.672 59.594 3.156 1 95.75 204 SER B O 1
ATOM 8947 N N . SER B 1 205 ? -20.781 61.188 1.83 1 94.31 205 SER B N 1
ATOM 8948 C CA . SER B 1 205 ? -22.094 61.719 1.45 1 94.31 205 SER B CA 1
ATOM 8949 C C . SER B 1 205 ? -22.844 60.719 0.564 1 94.31 205 SER B C 1
ATOM 8951 O O . SER B 1 205 ? -24.062 60.562 0.704 1 94.31 205 SER B O 1
ATOM 8953 N N . ASP B 1 206 ? -22.156 60.156 -0.333 1 93.81 206 ASP B N 1
ATOM 8954 C CA . ASP B 1 206 ? -22.766 59.125 -1.179 1 93.81 206 ASP B CA 1
ATOM 8955 C C . ASP B 1 206 ? -23.312 57.969 -0.339 1 93.81 206 ASP B C 1
ATOM 8957 O O . ASP B 1 206 ? -24.375 57.438 -0.635 1 93.81 206 ASP B O 1
ATOM 8961 N N . PHE B 1 207 ? -22.594 57.594 0.649 1 94 207 PHE B N 1
ATOM 8962 C CA . PHE B 1 207 ? -23.031 56.5 1.526 1 94 207 PHE B CA 1
ATOM 8963 C C . PHE B 1 207 ? -24.297 56.875 2.281 1 94 207 PHE B C 1
ATOM 8965 O O . PHE B 1 207 ? -25.219 56.062 2.389 1 94 207 PHE B O 1
ATOM 8972 N N . MET B 1 208 ? -24.281 58.062 2.803 1 92.94 208 MET B N 1
ATOM 8973 C CA . MET B 1 208 ? -25.422 58.531 3.57 1 92.94 208 MET B CA 1
ATOM 8974 C C . MET B 1 208 ? -26.672 58.594 2.695 1 92.94 208 MET B C 1
ATOM 8976 O O . MET B 1 208 ? -27.797 58.531 3.201 1 92.94 208 MET B O 1
ATOM 8980 N N . SER B 1 209 ? -26.5 58.719 1.391 1 91 209 SER B N 1
ATOM 8981 C CA . SER B 1 209 ? -27.641 58.875 0.477 1 91 209 SER B CA 1
ATOM 8982 C C . SER B 1 209 ? -28.094 57.531 -0.069 1 91 209 SER B C 1
ATOM 8984 O O . SER B 1 209 ? -29.078 57.438 -0.793 1 91 209 SER B O 1
ATOM 8986 N N . GLU B 1 210 ? -27.422 56.531 0.335 1 91.38 210 GLU B N 1
ATOM 8987 C CA . GLU B 1 210 ? -27.828 55.188 -0.13 1 91.38 210 GLU B CA 1
ATOM 8988 C C . GLU B 1 210 ? -29.188 54.812 0.43 1 91.38 210 GLU B C 1
ATOM 8990 O O . GLU B 1 210 ? -29.5 55.094 1.589 1 91.38 210 GLU B O 1
ATOM 8995 N N . THR B 1 211 ? -29.953 54.094 -0.305 1 85.94 211 THR B N 1
ATOM 8996 C CA . THR B 1 211 ? -31.328 53.781 0.105 1 85.94 211 THR B CA 1
ATOM 8997 C C . THR B 1 211 ? -31.422 52.375 0.696 1 85.94 211 THR B C 1
ATOM 8999 O O . THR B 1 211 ? -32.219 52.125 1.607 1 85.94 211 THR B O 1
ATOM 9002 N N . THR B 1 212 ? -30.641 51.469 0.156 1 87.94 212 THR B N 1
ATOM 9003 C CA . THR B 1 212 ? -30.734 50.094 0.635 1 87.94 212 THR B CA 1
ATOM 9004 C C . THR B 1 212 ? -29.344 49.5 0.901 1 87.94 212 THR B C 1
ATOM 9006 O O . THR B 1 212 ? -28.938 48.531 0.26 1 87.94 212 THR B O 1
ATOM 9009 N N . PRO B 1 213 ? -28.75 49.969 1.957 1 90.88 213 PRO B N 1
ATOM 9010 C CA . PRO B 1 213 ? -27.406 49.469 2.238 1 90.88 213 PRO B CA 1
ATOM 9011 C C . PRO B 1 213 ? -27.422 48.094 2.881 1 90.88 213 PRO B C 1
ATOM 9013 O O . PRO B 1 213 ? -26.453 47.344 2.771 1 90.88 213 PRO B O 1
ATOM 9016 N N . PHE B 1 214 ? -28.469 47.781 3.504 1 91.62 214 PHE B N 1
ATOM 9017 C CA . PHE B 1 214 ? -28.562 46.5 4.16 1 91.62 214 PHE B CA 1
ATOM 9018 C C . PHE B 1 214 ? -29.234 45.469 3.252 1 91.62 214 PHE B C 1
ATOM 9020 O O . PHE B 1 214 ? -30.375 45.656 2.824 1 91.62 214 PHE B O 1
ATOM 9027 N N . ASP B 1 215 ? -28.453 44.469 2.924 1 90.19 215 ASP B N 1
ATOM 9028 C CA . ASP B 1 215 ? -28.953 43.312 2.186 1 90.19 215 ASP B CA 1
ATOM 9029 C C . ASP B 1 215 ? -28.531 42 2.85 1 90.19 215 ASP B C 1
ATOM 9031 O O . ASP B 1 215 ? -27.969 42 3.943 1 90.19 215 ASP B O 1
ATOM 9035 N N . GLU B 1 216 ? -28.906 41 2.26 1 85.62 216 GLU B N 1
ATOM 9036 C CA . GLU B 1 216 ? -28.609 39.688 2.875 1 85.62 216 GLU B CA 1
ATOM 9037 C C . GLU B 1 216 ? -27.109 39.469 3.02 1 85.62 216 GLU B C 1
ATOM 9039 O O . GLU B 1 216 ? -26.656 38.938 4.035 1 85.62 216 GLU B O 1
ATOM 9044 N N . GLU B 1 217 ? -26.438 39.844 2.053 1 85.75 217 GLU B N 1
ATOM 9045 C CA . GLU B 1 217 ? -25 39.625 2.078 1 85.75 217 GLU B CA 1
ATOM 9046 C C . GLU B 1 217 ? -24.328 40.562 3.1 1 85.75 217 GLU B C 1
ATOM 9048 O O . GLU B 1 217 ? -23.469 40.125 3.871 1 85.75 217 GLU B O 1
ATOM 9053 N N . SER B 1 218 ? -24.703 41.781 3.055 1 89.06 218 SER B N 1
ATOM 9054 C CA . SER B 1 218 ? -24.109 42.75 3.982 1 89.06 218 SER B CA 1
ATOM 9055 C C . SER B 1 218 ? -24.484 42.438 5.426 1 89.06 218 SER B C 1
ATOM 9057 O O . SER B 1 218 ? -23.656 42.594 6.332 1 89.06 218 SER B O 1
ATOM 9059 N N . LEU B 1 219 ? -25.625 41.938 5.574 1 88.12 219 LEU B N 1
ATOM 9060 C CA . LEU B 1 219 ? -26.062 41.594 6.918 1 88.12 219 LEU B CA 1
ATOM 9061 C C . LEU B 1 219 ? -25.312 40.375 7.438 1 88.12 219 LEU B C 1
ATOM 9063 O O . LEU B 1 219 ? -24.922 40.312 8.609 1 88.12 219 LEU B O 1
ATOM 9067 N N . THR B 1 220 ? -25.203 39.469 6.535 1 87.62 220 THR B N 1
ATOM 9068 C CA . THR B 1 220 ? -24.469 38.281 6.922 1 87.62 220 THR B CA 1
ATOM 9069 C C . THR B 1 220 ? -23.047 38.625 7.336 1 87.62 220 THR B C 1
ATOM 9071 O O . THR B 1 220 ? -22.562 38.156 8.367 1 87.62 220 THR B O 1
ATOM 9074 N N . SER B 1 221 ? -22.406 39.438 6.609 1 85.88 221 SER B N 1
ATOM 9075 C CA . SER B 1 221 ? -21.031 39.875 6.91 1 85.88 221 SER B CA 1
ATOM 9076 C C . SER B 1 221 ? -20.984 40.656 8.203 1 85.88 221 SER B C 1
ATOM 9078 O O . SER B 1 221 ? -20.031 40.531 8.992 1 85.88 221 SER B O 1
ATOM 9080 N N . CYS B 1 222 ? -21.906 41.438 8.383 1 88 222 CYS B N 1
ATOM 9081 C CA . CYS B 1 222 ? -21.938 42.25 9.578 1 88 222 CYS B CA 1
ATOM 9082 C C . CYS B 1 222 ? -22.141 41.406 10.828 1 88 222 CYS B C 1
ATOM 9084 O O . CYS B 1 222 ? -21.469 41.625 11.844 1 88 222 CYS B O 1
ATOM 9086 N N . ILE B 1 223 ? -23.016 40.469 10.727 1 86.06 223 ILE B N 1
ATOM 9087 C CA . ILE B 1 223 ? -23.312 39.625 11.867 1 86.06 223 ILE B CA 1
ATOM 9088 C C . ILE B 1 223 ? -22.094 38.75 12.195 1 86.06 223 ILE B C 1
ATOM 9090 O O . ILE B 1 223 ? -21.719 38.625 13.367 1 86.06 223 ILE B O 1
ATOM 9094 N N . LYS B 1 224 ? -21.516 38.312 11.211 1 82.31 224 LYS B N 1
ATOM 9095 C CA . LYS B 1 224 ? -20.312 37.5 11.43 1 82.31 224 LYS B CA 1
ATOM 9096 C C . LYS B 1 224 ? -19.188 38.344 12.031 1 82.31 224 LYS B C 1
ATOM 9098 O O . LYS B 1 224 ? -18.422 37.875 12.867 1 82.31 224 LYS B O 1
ATOM 9103 N N . GLY B 1 225 ? -19.062 39.531 11.57 1 80.56 225 GLY B N 1
ATOM 9104 C CA . GLY B 1 225 ? -18.094 40.469 12.141 1 80.56 225 GLY B CA 1
ATOM 9105 C C . GLY B 1 225 ? -18.328 40.75 13.609 1 80.56 225 GLY B C 1
ATOM 9106 O O . GLY B 1 225 ? -17.375 40.844 14.391 1 80.56 225 GLY B O 1
ATOM 9107 N N . LEU B 1 226 ? -19.516 40.781 13.961 1 82.38 226 LEU B N 1
ATOM 9108 C CA . LEU B 1 226 ? -19.859 41.031 15.352 1 82.38 226 LEU B CA 1
ATOM 9109 C C . LEU B 1 226 ? -19.547 39.844 16.219 1 82.38 226 LEU B C 1
ATOM 9111 O O . LEU B 1 226 ? -19.141 40 17.375 1 82.38 226 LEU B O 1
ATOM 9115 N N . LEU B 1 227 ? -19.75 38.719 15.648 1 76.88 227 LEU B N 1
ATOM 9116 C CA . LEU B 1 227 ? -19.516 37.5 16.391 1 76.88 227 LEU B CA 1
ATOM 9117 C C . LEU B 1 227 ? -18.016 37.281 16.641 1 76.88 227 LEU B C 1
ATOM 9119 O O . LEU B 1 227 ? -17.641 36.625 17.609 1 76.88 227 LEU B O 1
ATOM 9123 N N . THR B 1 228 ? -17.234 37.812 15.844 1 74.31 228 THR B N 1
ATOM 9124 C CA . THR B 1 228 ? -15.789 37.688 16 1 74.31 228 THR B CA 1
ATOM 9125 C C . THR B 1 228 ? -15.273 38.656 17.078 1 74.31 228 THR B C 1
ATOM 9127 O O . THR B 1 228 ? -14.242 38.406 17.688 1 74.31 228 THR B O 1
ATOM 9130 N N . GLU B 1 229 ? -16.109 39.656 17.203 1 70.38 229 GLU B N 1
ATOM 9131 C CA . GLU B 1 229 ? -15.695 40.625 18.203 1 70.38 229 GLU B CA 1
ATOM 9132 C C . GLU B 1 229 ? -16.188 40.25 19.594 1 70.38 229 GLU B C 1
ATOM 9134 O O . GLU B 1 229 ? -17.234 39.625 19.734 1 70.38 229 GLU B O 1
ATOM 9139 N N . ASP B 1 230 ? -15.453 39.781 20.516 1 63.41 230 ASP B N 1
ATOM 9140 C CA . ASP B 1 230 ? -15.805 39.281 21.844 1 63.41 230 ASP B CA 1
ATOM 9141 C C . ASP B 1 230 ? -16.562 40.344 22.641 1 63.41 230 ASP B C 1
ATOM 9143 O O . ASP B 1 230 ? -16.141 40.75 23.719 1 63.41 230 ASP B O 1
ATOM 9147 N N . ILE B 1 231 ? -17.734 40.844 22.031 1 64.88 231 ILE B N 1
ATOM 9148 C CA . ILE B 1 231 ? -18.438 41.938 22.688 1 64.88 231 ILE B CA 1
ATOM 9149 C C . ILE B 1 231 ? -19.781 41.438 23.219 1 64.88 231 ILE B C 1
ATOM 9151 O O . ILE B 1 231 ? -20.344 42.031 24.141 1 64.88 231 ILE B O 1
ATOM 9155 N N . LEU B 1 232 ? -20.125 40.406 22.672 1 73.19 232 LEU B N 1
ATOM 9156 C CA . LEU B 1 232 ? -21.531 40.094 22.875 1 73.19 232 LEU B CA 1
ATOM 9157 C C . LEU B 1 232 ? -21.703 39.031 23.969 1 73.19 232 LEU B C 1
ATOM 9159 O O . LEU B 1 232 ? -20.797 38.219 24.203 1 73.19 232 LEU B O 1
ATOM 9163 N N . SER B 1 233 ? -22.734 39.281 24.688 1 72.44 233 SER B N 1
ATOM 9164 C CA . SER B 1 233 ? -23.109 38.25 25.641 1 72.44 233 SER B CA 1
ATOM 9165 C C . SER B 1 233 ? -23.406 36.938 24.953 1 72.44 233 SER B C 1
ATOM 9167 O O . SER B 1 233 ? -23.656 36.906 23.75 1 72.44 233 SER B O 1
ATOM 9169 N N . ASP B 1 234 ? -23.328 35.969 25.719 1 70.06 234 ASP B N 1
ATOM 9170 C CA . ASP B 1 234 ? -23.578 34.656 25.172 1 70.06 234 ASP B CA 1
ATOM 9171 C C . ASP B 1 234 ? -24.984 34.562 24.578 1 70.06 234 ASP B C 1
ATOM 9173 O O . ASP B 1 234 ? -25.172 33.906 23.547 1 70.06 234 ASP B O 1
ATOM 9177 N N . GLU B 1 235 ? -25.859 35.188 25.188 1 70.31 235 GLU B N 1
ATOM 9178 C CA . GLU B 1 235 ? -27.25 35.156 24.719 1 70.31 235 GLU B CA 1
ATOM 9179 C C . GLU B 1 235 ? -27.375 35.844 23.359 1 70.31 235 GLU B C 1
ATOM 9181 O O . GLU B 1 235 ? -28.047 35.344 22.453 1 70.31 235 GLU B O 1
ATOM 9186 N N . LYS B 1 236 ? -26.812 36.938 23.281 1 78.56 236 LYS B N 1
ATOM 9187 C CA . LYS B 1 236 ? -26.906 37.688 22.031 1 78.56 236 LYS B CA 1
ATOM 9188 C C . LYS B 1 236 ? -26.156 37 20.906 1 78.56 236 LYS B C 1
ATOM 9190 O O . LYS B 1 236 ? -26.562 37.062 19.75 1 78.56 236 LYS B O 1
ATOM 9195 N N . GLN B 1 237 ? -25.062 36.406 21.234 1 79.31 237 GLN B N 1
ATOM 9196 C CA . GLN B 1 237 ? -24.328 35.656 20.234 1 79.31 237 GLN B CA 1
ATOM 9197 C C . GLN B 1 237 ? -25.203 34.531 19.656 1 79.31 237 GLN B C 1
ATOM 9199 O O . GLN B 1 237 ? -25.188 34.281 18.453 1 79.31 237 GLN B O 1
ATOM 9204 N N . ALA B 1 238 ? -25.922 33.938 20.547 1 73.75 238 ALA B N 1
ATOM 9205 C CA . ALA B 1 238 ? -26.797 32.844 20.125 1 73.75 238 ALA B CA 1
ATOM 9206 C C . ALA B 1 238 ? -27.875 33.344 19.172 1 73.75 238 ALA B C 1
ATOM 9208 O O . ALA B 1 238 ? -28.188 32.719 18.172 1 73.75 238 ALA B O 1
ATOM 9209 N N . ILE B 1 239 ? -28.406 34.469 19.469 1 76.69 239 ILE B N 1
ATOM 9210 C CA . ILE B 1 239 ? -29.438 35.094 18.641 1 76.69 239 ILE B CA 1
ATOM 9211 C C . ILE B 1 239 ? -28.875 35.438 17.266 1 76.69 239 ILE B C 1
ATOM 9213 O O . ILE B 1 239 ? -29.531 35.219 16.25 1 76.69 239 ILE B O 1
ATOM 9217 N N . LEU B 1 240 ? -27.75 35.969 17.281 1 82.62 240 LEU B N 1
ATOM 9218 C CA . LEU B 1 240 ? -27.125 36.344 16.031 1 82.62 240 LEU B CA 1
ATOM 9219 C C . LEU B 1 240 ? -26.844 35.125 15.164 1 82.62 240 LEU B C 1
ATOM 9221 O O . LEU B 1 240 ? -26.984 35.156 13.945 1 82.62 240 LEU B O 1
ATOM 9225 N N . ARG B 1 241 ? -26.438 34.094 15.797 1 81.56 241 ARG B N 1
ATOM 9226 C CA . ARG B 1 241 ? -26.188 32.875 15.062 1 81.56 241 ARG B CA 1
ATOM 9227 C C . ARG B 1 241 ? -27.484 32.312 14.477 1 81.56 241 ARG B C 1
ATOM 9229 O O . ARG B 1 241 ? -27.484 31.734 13.391 1 81.56 241 ARG B O 1
ATOM 9236 N N . ASP B 1 242 ? -28.516 32.438 15.164 1 74.06 242 ASP B N 1
ATOM 9237 C CA . ASP B 1 242 ? -29.828 32.031 14.672 1 74.06 242 ASP B CA 1
ATOM 9238 C C . ASP B 1 242 ? -30.234 32.875 13.453 1 74.06 242 ASP B C 1
ATOM 9240 O O . ASP B 1 242 ? -30.844 32.344 12.516 1 74.06 242 ASP B O 1
ATOM 9244 N N . PHE B 1 243 ? -29.922 34.156 13.57 1 79.44 243 PHE B N 1
ATOM 9245 C CA . PHE B 1 243 ? -30.219 35.031 12.453 1 79.44 243 PHE B CA 1
ATOM 9246 C C . PHE B 1 243 ? -29.5 34.562 11.188 1 79.44 243 PHE B C 1
ATOM 9248 O O . PHE B 1 243 ? -30.031 34.656 10.086 1 79.44 243 PHE B O 1
ATOM 9255 N N . LEU B 1 244 ? -28.312 34.062 11.344 1 82.38 244 LEU B N 1
ATOM 9256 C CA . LEU B 1 244 ? -27.5 33.656 10.211 1 82.38 244 LEU B CA 1
ATOM 9257 C C . LEU B 1 244 ? -28.094 32.406 9.531 1 82.38 244 LEU B C 1
ATOM 9259 O O . LEU B 1 244 ? -27.906 32.219 8.328 1 82.38 244 LEU B O 1
ATOM 9263 N N . GLU B 1 245 ? -28.828 31.656 10.242 1 75.12 245 GLU B N 1
ATOM 9264 C CA . GLU B 1 245 ? -29.359 30.406 9.711 1 75.12 245 GLU B CA 1
ATOM 9265 C C . GLU B 1 245 ? -30.719 30.625 9.047 1 75.12 245 GLU B C 1
ATOM 9267 O O . GLU B 1 245 ? -31.172 29.797 8.242 1 75.12 245 GLU B O 1
ATOM 9272 N N . SER B 1 246 ? -31.297 31.828 9.328 1 75.19 246 SER B N 1
ATOM 9273 C CA . SER B 1 246 ? -32.625 32.094 8.82 1 75.19 246 SER B CA 1
ATOM 9274 C C . SER B 1 246 ? -32.625 33.156 7.727 1 75.19 246 SER B C 1
ATOM 9276 O O . SER B 1 246 ? -32.344 34.344 8 1 75.19 246 SER B O 1
ATOM 9278 N N . GLU B 1 247 ? -33 32.719 6.543 1 78.75 247 GLU B N 1
ATOM 9279 C CA . GLU B 1 247 ? -33.062 33.656 5.438 1 78.75 247 GLU B CA 1
ATOM 9280 C C . GLU B 1 247 ? -34.188 34.656 5.621 1 78.75 247 GLU B C 1
ATOM 9282 O O . GLU B 1 247 ? -34.062 35.812 5.262 1 78.75 247 GLU B O 1
ATOM 9287 N N . VAL B 1 248 ? -35.219 34.219 6.129 1 73.88 248 VAL B N 1
ATOM 9288 C CA . VAL B 1 248 ? -36.406 35.062 6.34 1 73.88 248 VAL B CA 1
ATOM 9289 C C . VAL B 1 248 ? -36.094 36.125 7.379 1 73.88 248 VAL B C 1
ATOM 9291 O O . VAL B 1 248 ? -36.438 37.281 7.203 1 73.88 248 VAL B O 1
ATOM 9294 N N . ALA B 1 249 ? -35.406 35.719 8.391 1 80.31 249 ALA B N 1
ATOM 9295 C CA . ALA B 1 249 ? -35.031 36.656 9.43 1 80.31 249 ALA B CA 1
ATOM 9296 C C . ALA B 1 249 ? -34.094 37.719 8.875 1 80.31 249 ALA B C 1
ATOM 9298 O O . ALA B 1 249 ? -34.219 38.906 9.195 1 80.31 249 ALA B O 1
ATOM 9299 N N . LYS B 1 250 ? -33.219 37.375 8.031 1 86.38 250 LYS B N 1
ATOM 9300 C CA . LYS B 1 250 ? -32.25 38.312 7.457 1 86.38 250 LYS B CA 1
ATOM 9301 C C . LYS B 1 250 ? -32.938 39.344 6.582 1 86.38 250 LYS B C 1
ATOM 9303 O O . LYS B 1 250 ? -32.594 40.531 6.621 1 86.38 250 LYS B O 1
ATOM 9308 N N . ALA B 1 251 ? -33.938 38.875 5.895 1 82.75 251 ALA B N 1
ATOM 9309 C CA . ALA B 1 251 ? -34.656 39.781 5 1 82.75 251 ALA B CA 1
ATOM 9310 C C . ALA B 1 251 ? -35.469 40.812 5.789 1 82.75 251 ALA B C 1
ATOM 9312 O O . ALA B 1 251 ? -35.5 42 5.43 1 82.75 251 ALA B O 1
ATOM 9313 N N . GLU B 1 252 ? -36.062 40.375 6.816 1 80.88 252 GLU B N 1
ATOM 9314 C CA . GLU B 1 252 ? -36.844 41.25 7.652 1 80.88 252 GLU B CA 1
ATOM 9315 C C . GLU B 1 252 ? -35.938 42.281 8.367 1 80.88 252 GLU B C 1
ATOM 9317 O O . GLU B 1 252 ? -36.312 43.438 8.477 1 80.88 252 GLU B O 1
ATOM 9322 N N . ILE B 1 253 ? -34.938 41.812 8.828 1 85.5 253 ILE B N 1
ATOM 9323 C CA . ILE B 1 253 ? -34 42.656 9.539 1 85.5 253 ILE B CA 1
ATOM 9324 C C . ILE B 1 253 ? -33.438 43.719 8.578 1 85.5 253 ILE B C 1
ATOM 9326 O O . ILE B 1 253 ? -33.281 44.875 8.938 1 85.5 253 ILE B O 1
ATOM 9330 N N . ALA B 1 254 ? -33.125 43.281 7.363 1 88.25 254 ALA B N 1
ATOM 9331 C CA . ALA B 1 254 ? -32.594 44.219 6.359 1 88.25 254 ALA B CA 1
ATOM 9332 C C . ALA B 1 254 ? -33.562 45.344 6.082 1 88.25 254 ALA B C 1
ATOM 9334 O O . ALA B 1 254 ? -33.188 46.5 5.941 1 88.25 254 ALA B O 1
ATOM 9335 N N . ASP B 1 255 ? -34.781 45 6.051 1 83.69 255 ASP B N 1
ATOM 9336 C CA . ASP B 1 255 ? -35.812 46 5.766 1 83.69 255 ASP B CA 1
ATOM 9337 C C . ASP B 1 255 ? -35.938 47 6.902 1 83.69 255 ASP B C 1
ATOM 9339 O O . ASP B 1 255 ? -36.031 48.219 6.66 1 83.69 255 ASP B O 1
ATOM 9343 N N . VAL B 1 256 ? -35.938 46.5 8.047 1 83.06 256 VAL B N 1
ATOM 9344 C CA . VAL B 1 256 ? -36.062 47.375 9.211 1 83.06 256 VAL B CA 1
ATOM 9345 C C . VAL B 1 256 ? -34.844 48.281 9.273 1 83.06 256 VAL B C 1
ATOM 9347 O O . VAL B 1 256 ? -35 49.5 9.547 1 83.06 256 VAL B O 1
ATOM 9350 N N . LEU B 1 257 ? -33.719 47.812 9.07 1 90.31 257 LEU B N 1
ATOM 9351 C CA . LEU B 1 257 ? -32.469 48.594 9.164 1 90.31 257 LEU B CA 1
ATOM 9352 C C . LEU B 1 257 ? -32.406 49.594 8.031 1 90.31 257 LEU B C 1
ATOM 9354 O O . LEU B 1 257 ? -31.859 50.688 8.219 1 90.31 257 LEU B O 1
ATOM 9358 N N . ASN B 1 258 ? -32.938 49.188 6.875 1 89.81 258 ASN B N 1
ATOM 9359 C CA . ASN B 1 258 ? -32.969 50.156 5.77 1 89.81 258 ASN B CA 1
ATOM 9360 C C . ASN B 1 258 ? -33.938 51.312 6.055 1 89.81 258 ASN B C 1
ATOM 9362 O O . ASN B 1 258 ? -33.688 52.438 5.66 1 89.81 258 ASN B O 1
ATOM 9366 N N . MET B 1 259 ? -34.938 51 6.746 1 85 259 MET B N 1
ATOM 9367 C CA . MET B 1 259 ? -35.875 52.031 7.164 1 85 259 MET B CA 1
ATOM 9368 C C . MET B 1 259 ? -35.188 53 8.141 1 85 259 MET B C 1
ATOM 9370 O O . MET B 1 259 ? -35.375 54.219 8.039 1 85 259 MET B O 1
ATOM 9374 N N . ARG B 1 260 ? -34.5 52.406 8.977 1 87.56 260 ARG B N 1
ATOM 9375 C CA . ARG B 1 260 ? -33.781 53.219 9.945 1 87.56 260 ARG B CA 1
ATOM 9376 C C . ARG B 1 260 ? -32.719 54.062 9.258 1 87.56 260 ARG B C 1
ATOM 9378 O O . ARG B 1 260 ? -32.469 55.219 9.641 1 87.56 260 ARG B O 1
ATOM 9385 N N . PHE B 1 261 ? -32.094 53.5 8.273 1 91.56 261 PHE B N 1
ATOM 9386 C CA . PHE B 1 261 ? -31.016 54.188 7.57 1 91.56 261 PHE B CA 1
ATOM 9387 C C . PHE B 1 261 ? -31.562 55.344 6.773 1 91.56 261 PHE B C 1
ATOM 9389 O O . PHE B 1 261 ? -30.891 56.375 6.637 1 91.56 261 PHE B O 1
ATOM 9396 N N . SER B 1 262 ? -32.75 55.219 6.258 1 88.5 262 SER B N 1
ATOM 9397 C CA . SER B 1 262 ? -33.375 56.281 5.504 1 88.5 262 SER B CA 1
ATOM 9398 C C . SER B 1 262 ? -33.625 57.5 6.387 1 88.5 262 SER B C 1
ATOM 9400 O O . SER B 1 262 ? -33.656 58.656 5.898 1 88.5 262 SER B O 1
ATOM 9402 N N . GLY B 1 263 ? -33.781 57.344 7.672 1 87.25 263 GLY B N 1
ATOM 9403 C CA . GLY B 1 263 ? -33.969 58.438 8.625 1 87.25 263 GLY B CA 1
ATOM 9404 C C . GLY B 1 263 ? -32.719 58.688 9.445 1 87.25 263 GLY B C 1
ATOM 9405 O O . GLY B 1 263 ? -32.781 59.031 10.633 1 87.25 263 GLY B O 1
ATOM 9406 N N . LEU B 1 264 ? -31.562 58.531 8.875 1 90.44 264 LEU B N 1
ATOM 9407 C CA . LEU B 1 264 ? -30.281 58.594 9.586 1 90.44 264 LEU B CA 1
ATOM 9408 C C . LEU B 1 264 ? -30.062 59.969 10.195 1 90.44 264 LEU B C 1
ATOM 9410 O O . LEU B 1 264 ? -29.5 60.094 11.281 1 90.44 264 LEU B O 1
ATOM 9414 N N . LYS B 1 265 ? -30.531 61.062 9.578 1 88.62 265 LYS B N 1
ATOM 9415 C CA . LYS B 1 265 ? -30.328 62.438 10.047 1 88.62 265 LYS B CA 1
ATOM 9416 C C . LYS B 1 265 ? -31.078 62.688 11.352 1 88.62 265 LYS B C 1
ATOM 9418 O O . LYS B 1 265 ? -30.672 63.531 12.164 1 88.62 265 LYS B O 1
ATOM 9423 N N . GLN B 1 266 ? -32.188 61.906 11.555 1 87.38 266 GLN B N 1
ATOM 9424 C CA . GLN B 1 266 ? -32.969 62.062 12.758 1 87.38 266 GLN B CA 1
ATOM 9425 C C . GLN B 1 266 ? -32.781 60.906 13.719 1 87.38 266 GLN B C 1
ATOM 9427 O O . GLN B 1 266 ? -33.625 60.656 14.594 1 87.38 266 GLN B O 1
ATOM 9432 N N . TRP B 1 267 ? -31.656 60.219 13.445 1 89.19 267 TRP B N 1
ATOM 9433 C CA . TRP B 1 267 ? -31.406 59.062 14.258 1 89.19 267 TRP B CA 1
ATOM 9434 C C . TRP B 1 267 ? -31.109 59.438 15.703 1 89.19 267 TRP B C 1
ATOM 9436 O O . TRP B 1 267 ? -30.469 60.438 15.969 1 89.19 267 TRP B O 1
ATOM 9446 N N . HIS B 1 268 ? -31.641 58.656 16.672 1 87.88 268 HIS B N 1
ATOM 9447 C CA . HIS B 1 268 ? -31.328 58.781 18.094 1 87.88 268 HIS B CA 1
ATOM 9448 C C . HIS B 1 268 ? -31.312 57.406 18.766 1 87.88 268 HIS B C 1
ATOM 9450 O O . HIS B 1 268 ? -31.875 56.469 18.25 1 87.88 268 HIS B O 1
ATOM 9456 N N . TRP B 1 269 ? -30.578 57.375 19.844 1 87.69 269 TRP B N 1
ATOM 9457 C CA . TRP B 1 269 ? -30.531 56.125 20.594 1 87.69 269 TRP B CA 1
ATOM 9458 C C . TRP B 1 269 ? -31.922 55.719 21.078 1 87.69 269 TRP B C 1
ATOM 9460 O O . TRP B 1 269 ? -32.656 56.531 21.609 1 87.69 269 TRP B O 1
ATOM 9470 N N . ASP B 1 270 ? -32.312 54.594 20.734 1 82.19 270 ASP B N 1
ATOM 9471 C CA . ASP B 1 270 ? -33.531 54.031 21.297 1 82.19 270 ASP B CA 1
ATOM 9472 C C . ASP B 1 270 ? -33.219 53.156 22.516 1 82.19 270 ASP B C 1
ATOM 9474 O O . ASP B 1 270 ? -33.281 51.938 22.438 1 82.19 270 ASP B O 1
ATOM 9478 N N . ALA B 1 271 ? -32.781 53.688 23.625 1 82.44 271 ALA B N 1
ATOM 9479 C CA . ALA B 1 271 ? -32.344 52.938 24.812 1 82.44 271 ALA B CA 1
ATOM 9480 C C . ALA B 1 271 ? -33.438 52.844 25.844 1 82.44 271 ALA B C 1
ATOM 9482 O O . ALA B 1 271 ? -33.312 52.156 26.859 1 82.44 271 ALA B O 1
ATOM 9483 N N . GLY B 1 272 ? -34.688 53.406 25.609 1 77.69 272 GLY B N 1
ATOM 9484 C CA . GLY B 1 272 ? -35.781 53.344 26.547 1 77.69 272 GLY B CA 1
ATOM 9485 C C . GLY B 1 272 ? -35.562 54.188 27.781 1 77.69 272 GLY B C 1
ATOM 9486 O O . GLY B 1 272 ? -34.594 54.938 27.844 1 77.69 272 GLY B O 1
ATOM 9487 N N . GLU B 1 273 ? -36.375 53.969 28.812 1 81.75 273 GLU B N 1
ATOM 9488 C CA . GLU B 1 273 ? -36.312 54.75 30.047 1 81.75 273 GLU B CA 1
ATOM 9489 C C . GLU B 1 273 ? -35.125 54.312 30.906 1 81.75 273 GLU B C 1
ATOM 9491 O O . GLU B 1 273 ? -34.594 55.094 31.703 1 81.75 273 GLU B O 1
ATOM 9496 N N . ASN B 1 274 ? -34.719 53.125 30.688 1 86.56 274 ASN B N 1
ATOM 9497 C CA . ASN B 1 274 ? -33.656 52.562 31.516 1 86.56 274 ASN B CA 1
ATOM 9498 C C . ASN B 1 274 ? -32.281 52.75 30.859 1 86.56 274 ASN B C 1
ATOM 9500 O O . ASN B 1 274 ? -31.266 52.406 31.453 1 86.56 274 ASN B O 1
ATOM 9504 N N . GLY B 1 275 ? -32.188 53.312 29.719 1 88.19 275 GLY B N 1
ATOM 9505 C CA . GLY B 1 275 ? -30.938 53.531 29.047 1 88.19 275 GLY B CA 1
ATOM 9506 C C . GLY B 1 275 ? -30.25 52.25 28.625 1 88.19 275 GLY B C 1
ATOM 9507 O O . GLY B 1 275 ? -30.875 51.188 28.625 1 88.19 275 GLY B O 1
ATOM 9508 N N . ILE B 1 276 ? -28.984 52.312 28.234 1 88.62 276 ILE B N 1
ATOM 9509 C CA . ILE B 1 276 ? -28.203 51.156 27.812 1 88.62 276 ILE B CA 1
ATOM 9510 C C . ILE B 1 276 ? -27.469 50.562 29.016 1 88.62 276 ILE B C 1
ATOM 9512 O O . ILE B 1 276 ? -26.688 51.25 29.672 1 88.62 276 ILE B O 1
ATOM 9516 N N . ARG B 1 277 ? -27.703 49.406 29.25 1 86.38 277 ARG B N 1
ATOM 9517 C CA . ARG B 1 277 ? -27.062 48.719 30.375 1 86.38 277 ARG B CA 1
ATOM 9518 C C . ARG B 1 277 ? -25.578 48.5 30.125 1 86.38 277 ARG B C 1
ATOM 9520 O O . ARG B 1 277 ? -25.188 48.094 29.016 1 86.38 277 ARG B O 1
ATOM 9527 N N . VAL B 1 278 ? -24.75 48.844 31.125 1 86.25 278 VAL B N 1
ATOM 9528 C CA . VAL B 1 278 ? -23.297 48.688 31.031 1 86.25 278 VAL B CA 1
ATOM 9529 C C . VAL B 1 278 ? -22.828 47.656 32.062 1 86.25 278 VAL B C 1
ATOM 9531 O O . VAL B 1 278 ? -23.281 47.656 33.219 1 86.25 278 VAL B O 1
ATOM 9534 N N . MET B 1 279 ? -22.031 46.688 31.531 1 81.75 279 MET B N 1
ATOM 9535 C CA . MET B 1 279 ? -21.547 45.625 32.406 1 81.75 279 MET B CA 1
ATOM 9536 C C . MET B 1 279 ? -20.062 45.344 32.188 1 81.75 279 MET B C 1
ATOM 9538 O O . MET B 1 279 ? -19.594 45.406 31.047 1 81.75 279 MET B O 1
ATOM 9542 N N . PRO B 1 280 ? -19.312 45.094 33.25 1 79.19 280 PRO B N 1
ATOM 9543 C CA . PRO B 1 280 ? -17.938 44.625 33.062 1 79.19 280 PRO B CA 1
ATOM 9544 C C . PRO B 1 280 ? -17.844 43.188 32.625 1 79.19 280 PRO B C 1
ATOM 9546 O O . PRO B 1 280 ? -18.594 42.344 33.094 1 79.19 280 PRO B O 1
ATOM 9549 N N . ARG B 1 281 ? -17.016 42.906 31.656 1 73.56 281 ARG B N 1
ATOM 9550 C CA . ARG B 1 281 ? -16.812 41.562 31.172 1 73.56 281 ARG B CA 1
ATOM 9551 C C . ARG B 1 281 ? -15.328 41.25 31.016 1 73.56 281 ARG B C 1
ATOM 9553 O O . ARG B 1 281 ? -14.539 42.156 30.672 1 73.56 281 ARG B O 1
ATOM 9560 N N . ALA B 1 282 ? -15.016 40.031 31.375 1 67.5 282 ALA B N 1
ATOM 9561 C CA . ALA B 1 282 ? -13.625 39.625 31.266 1 67.5 282 ALA B CA 1
ATOM 9562 C C . ALA B 1 282 ? -13.289 39.219 29.828 1 67.5 282 ALA B C 1
ATOM 9564 O O . ALA B 1 282 ? -14.078 38.531 29.172 1 67.5 282 ALA B O 1
ATOM 9565 N N . GLY B 1 283 ? -12.219 39.719 29.312 1 62.66 283 GLY B N 1
ATOM 9566 C CA . GLY B 1 283 ? -11.711 39.25 28.031 1 62.66 283 GLY B CA 1
ATOM 9567 C C . GLY B 1 283 ? -10.945 37.969 28.109 1 62.66 283 GLY B C 1
ATOM 9568 O O . GLY B 1 283 ? -10.844 37.344 29.188 1 62.66 283 GLY B O 1
ATOM 9569 N N . LEU B 1 284 ? -10.422 37.438 27 1 59.59 284 LEU B N 1
ATOM 9570 C CA . LEU B 1 284 ? -9.68 36.188 26.922 1 59.59 284 LEU B CA 1
ATOM 9571 C C . LEU B 1 284 ? -8.43 36.25 27.797 1 59.59 284 LEU B C 1
ATOM 9573 O O . LEU B 1 284 ? -8.016 35.219 28.344 1 59.59 284 LEU B O 1
ATOM 9577 N N . ASN B 1 285 ? -7.91 37.469 27.859 1 58.47 285 ASN B N 1
ATOM 9578 C CA . ASN B 1 285 ? -6.68 37.625 28.641 1 58.47 285 ASN B CA 1
ATOM 9579 C C . ASN B 1 285 ? -6.977 37.875 30.109 1 58.47 285 ASN B C 1
ATOM 9581 O O . ASN B 1 285 ? -6.059 38.125 30.891 1 58.47 285 ASN B O 1
ATOM 9585 N N . GLY B 1 286 ? -8.219 37.844 30.438 1 61.91 286 GLY B N 1
ATOM 9586 C CA . GLY B 1 286 ? -8.594 38.031 31.828 1 61.91 286 GLY B CA 1
ATOM 9587 C C . GLY B 1 286 ? -8.836 39.469 32.219 1 61.91 286 GLY B C 1
ATOM 9588 O O . GLY B 1 286 ? -9.281 39.781 33.312 1 61.91 286 GLY B O 1
ATOM 9589 N N . LYS B 1 287 ? -8.562 40.344 31.25 1 67.94 287 LYS B N 1
ATOM 9590 C CA . LYS B 1 287 ? -8.789 41.781 31.547 1 67.94 287 LYS B CA 1
ATOM 9591 C C . LYS B 1 287 ? -10.258 42.125 31.391 1 67.94 287 LYS B C 1
ATOM 9593 O O . LYS B 1 287 ? -10.914 41.719 30.438 1 67.94 287 LYS B O 1
ATOM 9598 N N . TYR B 1 288 ? -10.711 42.781 32.406 1 71.25 288 TYR B N 1
ATOM 9599 C CA . TYR B 1 288 ? -12.117 43.188 32.375 1 71.25 288 TYR B CA 1
ATOM 9600 C C . TYR B 1 288 ? -12.297 44.5 31.609 1 71.25 288 TYR B C 1
ATOM 9602 O O . TYR B 1 288 ? -11.469 45.406 31.719 1 71.25 288 TYR B O 1
ATOM 9610 N N . ARG B 1 289 ? -13.195 44.469 30.812 1 75.44 289 ARG B N 1
ATOM 9611 C CA . ARG B 1 289 ? -13.578 45.688 30.094 1 75.44 289 ARG B CA 1
ATOM 9612 C C . ARG B 1 289 ? -15.07 45.969 30.25 1 75.44 289 ARG B C 1
ATOM 9614 O O . ARG B 1 289 ? -15.852 45.062 30.516 1 75.44 289 ARG B O 1
ATOM 9621 N N . ILE B 1 290 ? -15.398 47.219 30.25 1 79.25 290 ILE B N 1
ATOM 9622 C CA . ILE B 1 290 ? -16.797 47.594 30.391 1 79.25 290 ILE B CA 1
ATOM 9623 C C . ILE B 1 290 ? -17.484 47.625 29.031 1 79.25 290 ILE B C 1
ATOM 9625 O O . ILE B 1 290 ? -17.031 48.312 28.109 1 79.25 290 ILE B O 1
ATOM 9629 N N . TRP B 1 291 ? -18.516 46.844 29 1 78.44 291 TRP B N 1
ATOM 9630 C CA . TRP B 1 291 ? -19.234 46.719 27.734 1 78.44 291 TRP B CA 1
ATOM 9631 C C . TRP B 1 291 ? -20.641 47.281 27.844 1 78.44 291 TRP B C 1
ATOM 9633 O O . TRP B 1 291 ? -21.281 47.156 28.906 1 78.44 291 TRP B O 1
ATOM 9643 N N . ALA B 1 292 ? -21.062 47.812 26.781 1 80.12 292 ALA B N 1
ATOM 9644 C CA . ALA B 1 292 ? -22.453 48.281 26.703 1 80.12 292 ALA B CA 1
ATOM 9645 C C . ALA B 1 292 ? -23.344 47.219 26.062 1 80.12 292 ALA B C 1
ATOM 9647 O O . ALA B 1 292 ? -23.016 46.656 25.016 1 80.12 292 ALA B O 1
ATOM 9648 N N . ASP B 1 293 ? -24.344 46.875 26.75 1 79.12 293 ASP B N 1
ATOM 9649 C CA . ASP B 1 293 ? -25.297 45.875 26.281 1 79.12 293 ASP B CA 1
ATOM 9650 C C . ASP B 1 293 ? -26.469 46.531 25.562 1 79.12 293 ASP B C 1
ATOM 9652 O O . ASP B 1 293 ? -27.562 46.688 26.125 1 79.12 293 ASP B O 1
ATOM 9656 N N . ASP B 1 294 ? -26.219 46.875 24.344 1 78.5 294 ASP B N 1
ATOM 9657 C CA . ASP B 1 294 ? -27.219 47.531 23.531 1 78.5 294 ASP B CA 1
ATOM 9658 C C . ASP B 1 294 ? -28.125 46.531 22.828 1 78.5 294 ASP B C 1
ATOM 9660 O O . ASP B 1 294 ? -27.891 45.312 22.891 1 78.5 294 ASP B O 1
ATOM 9664 N N . ASP B 1 295 ? -29.141 47.062 22.234 1 82.81 295 ASP B N 1
ATOM 9665 C CA . ASP B 1 295 ? -30.062 46.281 21.438 1 82.81 295 ASP B CA 1
ATOM 9666 C C . ASP B 1 295 ? -29.359 45.688 20.203 1 82.81 295 ASP B C 1
ATOM 9668 O O . ASP B 1 295 ? -28.531 46.375 19.594 1 82.81 295 ASP B O 1
ATOM 9672 N N . ILE B 1 296 ? -29.812 44.562 19.797 1 84.62 296 ILE B N 1
ATOM 9673 C CA . ILE B 1 296 ? -29.125 43.812 18.766 1 84.62 296 ILE B CA 1
ATOM 9674 C C . ILE B 1 296 ? -29.266 44.531 17.422 1 84.62 296 ILE B C 1
ATOM 9676 O O . ILE B 1 296 ? -28.312 44.594 16.641 1 84.62 296 ILE B O 1
ATOM 9680 N N . LEU B 1 297 ? -30.453 44.969 17.125 1 83.94 297 LEU B N 1
ATOM 9681 C CA . LEU B 1 297 ? -30.672 45.625 15.844 1 83.94 297 LEU B CA 1
ATOM 9682 C C . LEU B 1 297 ? -29.906 46.938 15.773 1 83.94 297 LEU B C 1
ATOM 9684 O O . LEU B 1 297 ? -29.375 47.312 14.719 1 83.94 297 LEU B O 1
ATOM 9688 N N . GLN B 1 298 ? -29.859 47.594 16.875 1 86 298 GLN B N 1
ATOM 9689 C CA . GLN B 1 298 ? -29.078 48.812 16.938 1 86 298 GLN B CA 1
ATOM 9690 C C . GLN B 1 298 ? -27.594 48.531 16.797 1 86 298 GLN B C 1
ATOM 9692 O O . GLN B 1 298 ? -26.875 49.281 16.141 1 86 298 GLN B O 1
ATOM 9697 N N . MET B 1 299 ? -27.172 47.562 17.359 1 87.56 299 MET B N 1
ATOM 9698 C CA . MET B 1 299 ? -25.766 47.156 17.266 1 87.56 299 MET B CA 1
ATOM 9699 C C . MET B 1 299 ? -25.375 46.844 15.836 1 87.56 299 MET B C 1
ATOM 9701 O O . MET B 1 299 ? -24.297 47.25 15.367 1 87.56 299 MET B O 1
ATOM 9705 N N . ILE B 1 300 ? -26.281 46.094 15.164 1 88.44 300 ILE B N 1
ATOM 9706 C CA . ILE B 1 300 ? -26.031 45.75 13.766 1 88.44 300 ILE B CA 1
ATOM 9707 C C . ILE B 1 300 ? -25.984 47.031 12.93 1 88.44 300 ILE B C 1
ATOM 9709 O O . ILE B 1 300 ? -25.141 47.188 12.047 1 88.44 300 ILE B O 1
ATOM 9713 N N . PHE B 1 301 ? -26.891 47.875 13.242 1 89.81 301 PHE B N 1
ATOM 9714 C CA . PHE B 1 301 ? -27.031 49.125 12.5 1 89.81 301 PHE B CA 1
ATOM 9715 C C . PHE B 1 301 ? -25.781 49.969 12.617 1 89.81 301 PHE B C 1
ATOM 9717 O O . PHE B 1 301 ? -25.203 50.375 11.602 1 89.81 301 PHE B O 1
ATOM 9724 N N . VAL B 1 302 ? -25.297 50.188 13.766 1 89.88 302 VAL B N 1
ATOM 9725 C CA . VAL B 1 302 ? -24.141 51.062 14.008 1 89.88 302 VAL B CA 1
ATOM 9726 C C . VAL B 1 302 ? -22.859 50.344 13.539 1 89.88 302 VAL B C 1
ATOM 9728 O O . VAL B 1 302 ? -21.938 51 13.055 1 89.88 302 VAL B O 1
ATOM 9731 N N . GLN B 1 303 ? -22.844 49.125 13.75 1 90.06 303 GLN B N 1
ATOM 9732 C CA . GLN B 1 303 ? -21.688 48.344 13.297 1 90.06 303 GLN B CA 1
ATOM 9733 C C . GLN B 1 303 ? -21.5 48.469 11.789 1 90.06 303 GLN B C 1
ATOM 9735 O O . GLN B 1 303 ? -20.391 48.656 11.305 1 90.06 303 GLN B O 1
ATOM 9740 N N . TYR B 1 304 ? -22.578 48.312 11.102 1 91.69 304 TYR B N 1
ATOM 9741 C CA . TYR B 1 304 ? -22.5 48.406 9.648 1 91.69 304 TYR B CA 1
ATOM 9742 C C . TYR B 1 304 ? -22.031 49.781 9.211 1 91.69 304 TYR B C 1
ATOM 9744 O O . TYR B 1 304 ? -21.188 49.906 8.32 1 91.69 304 TYR B O 1
ATOM 9752 N N . ILE B 1 305 ? -22.562 50.781 9.805 1 92.94 305 ILE B N 1
ATOM 9753 C CA . ILE B 1 305 ? -22.172 52.156 9.484 1 92.94 305 ILE B CA 1
ATOM 9754 C C . ILE B 1 305 ? -20.688 52.344 9.766 1 92.94 305 ILE B C 1
ATOM 9756 O O . ILE B 1 305 ? -19.969 52.906 8.945 1 92.94 305 ILE B O 1
ATOM 9760 N N . GLY B 1 306 ? -20.281 51.906 10.93 1 92.38 306 GLY B N 1
ATOM 9761 C CA . GLY B 1 306 ? -18.875 52 11.281 1 92.38 306 GLY B CA 1
ATOM 9762 C C . GLY B 1 306 ? -17.953 51.281 10.297 1 92.38 306 GLY B C 1
ATOM 9763 O O . GLY B 1 306 ? -16.938 51.844 9.891 1 92.38 306 GLY B O 1
ATOM 9764 N N . VAL B 1 307 ? -18.312 50.156 9.914 1 92.31 307 VAL B N 1
ATOM 9765 C CA . VAL B 1 307 ? -17.5 49.344 9.016 1 92.31 307 VAL B CA 1
ATOM 9766 C C . VAL B 1 307 ? -17.406 50.031 7.652 1 92.31 307 VAL B C 1
ATOM 9768 O O . VAL B 1 307 ? -16.328 50.094 7.059 1 92.31 307 VAL B O 1
ATOM 9771 N N . LYS B 1 308 ? -18.516 50.469 7.168 1 93.56 308 LYS B N 1
ATOM 9772 C CA . LYS B 1 308 ? -18.547 51.094 5.855 1 93.56 308 LYS B CA 1
ATOM 9773 C C . LYS B 1 308 ? -17.703 52.375 5.852 1 93.56 308 LYS B C 1
ATOM 9775 O O . LYS B 1 308 ? -17.016 52.688 4.867 1 93.56 308 LYS B O 1
ATOM 9780 N N . LEU B 1 309 ? -17.781 53.094 6.871 1 94.81 309 LEU B N 1
ATOM 9781 C CA . LEU B 1 309 ? -16.969 54.312 6.957 1 94.81 309 LEU B CA 1
ATOM 9782 C C . LEU B 1 309 ? -15.484 53.969 7.055 1 94.81 309 LEU B C 1
ATOM 9784 O O . LEU B 1 309 ? -14.633 54.656 6.508 1 94.81 309 LEU B O 1
ATOM 9788 N N . CYS B 1 310 ? -15.172 52.969 7.805 1 93.94 310 CYS B N 1
ATOM 9789 C CA . CYS B 1 310 ? -13.797 52.5 7.844 1 93.94 310 CYS B CA 1
ATOM 9790 C C . CYS B 1 310 ? -13.305 52.125 6.449 1 93.94 310 CYS B C 1
ATOM 9792 O O . CYS B 1 310 ? -12.156 52.406 6.094 1 93.94 310 CYS B O 1
ATOM 9794 N N . ASN B 1 311 ? -14.195 51.531 5.668 1 93 311 ASN B N 1
ATOM 9795 C CA . ASN B 1 311 ? -13.852 51.125 4.305 1 93 311 ASN B CA 1
ATOM 9796 C C . ASN B 1 311 ? -13.531 52.344 3.436 1 93 311 ASN B C 1
ATOM 9798 O O . ASN B 1 311 ? -12.75 52.25 2.492 1 93 311 ASN B O 1
ATOM 9802 N N . ILE B 1 312 ? -14.141 53.312 3.75 1 94.06 312 ILE B N 1
ATOM 9803 C CA . ILE B 1 312 ? -13.977 54.531 2.969 1 94.06 312 ILE B CA 1
ATOM 9804 C C . ILE B 1 312 ? -12.688 55.25 3.387 1 94.06 312 ILE B C 1
ATOM 9806 O O . ILE B 1 312 ? -11.906 55.688 2.539 1 94.06 312 ILE B O 1
ATOM 9810 N N . ILE B 1 313 ? -12.406 55.281 4.641 1 95.31 313 ILE B N 1
ATOM 9811 C CA . ILE B 1 313 ? -11.336 56.156 5.152 1 95.31 313 ILE B CA 1
ATOM 9812 C C . ILE B 1 313 ? -9.992 55.438 4.988 1 95.31 313 ILE B C 1
ATOM 9814 O O . ILE B 1 313 ? -8.969 56.094 4.73 1 95.31 313 ILE B O 1
ATOM 9818 N N . LYS B 1 314 ? -9.906 54.188 5.102 1 94.19 314 LYS B N 1
ATOM 9819 C CA . LYS B 1 314 ? -8.633 53.469 5.109 1 94.19 314 LYS B CA 1
ATOM 9820 C C . LYS B 1 314 ? -7.871 53.688 3.807 1 94.19 314 LYS B C 1
ATOM 9822 O O . LYS B 1 314 ? -6.723 54.125 3.82 1 94.19 314 LYS B O 1
ATOM 9827 N N . PRO B 1 315 ? -8.508 53.406 2.631 1 94.19 315 PRO B N 1
ATOM 9828 C CA . PRO B 1 315 ? -7.754 53.625 1.398 1 94.19 315 PRO B CA 1
ATOM 9829 C C . PRO B 1 315 ? -7.422 55.125 1.192 1 94.19 315 PRO B C 1
ATOM 9831 O O . PRO B 1 315 ? -6.363 55.438 0.647 1 94.19 315 PRO B O 1
ATOM 9834 N N . ALA B 1 316 ? -8.266 55.969 1.615 1 95.31 316 ALA B N 1
ATOM 9835 C CA . ALA B 1 316 ? -8.039 57.406 1.46 1 95.31 316 ALA B CA 1
ATOM 9836 C C . ALA B 1 316 ? -6.855 57.875 2.305 1 95.31 316 ALA B C 1
ATOM 9838 O O . ALA B 1 316 ? -5.996 58.625 1.826 1 95.31 316 ALA B O 1
ATOM 9839 N N . LEU B 1 317 ? -6.816 57.438 3.504 1 95.69 317 LEU B N 1
ATOM 9840 C CA . LEU B 1 317 ? -5.73 57.812 4.395 1 95.69 317 LEU B CA 1
ATOM 9841 C C . LEU B 1 317 ? -4.414 57.188 3.955 1 95.69 317 LEU B C 1
ATOM 9843 O O . LEU B 1 317 ? -3.354 57.812 4.078 1 95.69 317 LEU B O 1
ATOM 9847 N N . LYS B 1 318 ? -4.461 55.969 3.547 1 94.38 318 LYS B N 1
ATOM 9848 C CA . LYS B 1 318 ? -3.254 55.312 3.053 1 94.38 318 LYS B CA 1
ATOM 9849 C C . LYS B 1 318 ? -2.672 56.062 1.854 1 94.38 318 LYS B C 1
ATOM 9851 O O . LYS B 1 318 ? -1.459 56.25 1.767 1 94.38 318 LYS B O 1
ATOM 9856 N N . SER B 1 319 ? -3.562 56.406 0.925 1 93.25 319 SER B N 1
ATOM 9857 C CA . SER B 1 319 ? -3.127 57.156 -0.244 1 93.25 319 SER B CA 1
ATOM 9858 C C . SER B 1 319 ? -2.539 58.5 0.159 1 93.25 319 SER B C 1
ATOM 9860 O O . SER B 1 319 ? -1.53 58.938 -0.4 1 93.25 319 SER B O 1
ATOM 9862 N N . PHE B 1 320 ? -3.162 59.125 1.021 1 94.88 320 PHE B N 1
ATOM 9863 C CA . PHE B 1 320 ? -2.68 60.406 1.513 1 94.88 320 PHE B CA 1
ATOM 9864 C C . PHE B 1 320 ? -1.299 60.281 2.141 1 94.88 320 PHE B C 1
ATOM 9866 O O . PHE B 1 320 ? -0.394 61.062 1.85 1 94.88 320 PHE B O 1
ATOM 9873 N N . MET B 1 321 ? -1.125 59.312 3.041 1 93.69 321 MET B N 1
ATOM 9874 C CA . MET B 1 321 ? 0.161 59.094 3.691 1 93.69 321 MET B CA 1
ATOM 9875 C C . MET B 1 321 ? 1.247 58.781 2.664 1 93.69 321 MET B C 1
ATOM 9877 O O . MET B 1 321 ? 2.385 59.219 2.809 1 93.69 321 MET B O 1
ATOM 9881 N N . SER B 1 322 ? 0.87 58.031 1.7 1 90.56 322 SER B N 1
ATOM 9882 C CA . SER B 1 322 ? 1.829 57.688 0.651 1 90.56 322 SER B CA 1
ATOM 9883 C C . SER B 1 322 ? 2.314 58.969 -0.068 1 90.56 322 SER B C 1
ATOM 9885 O O . SER B 1 322 ? 3.48 59.031 -0.457 1 90.56 322 SER B O 1
ATOM 9887 N N . ASP B 1 323 ? 1.465 59.906 -0.215 1 88.44 323 ASP B N 1
ATOM 9888 C CA . ASP B 1 323 ? 1.775 61.125 -0.936 1 88.44 323 ASP B CA 1
ATOM 9889 C C . ASP B 1 323 ? 2.637 62.062 -0.086 1 88.44 323 ASP B C 1
ATOM 9891 O O . ASP B 1 323 ? 3.5 62.75 -0.611 1 88.44 323 ASP B O 1
ATOM 9895 N N . VAL B 1 324 ? 2.43 62.031 1.155 1 89.44 324 VAL B N 1
ATOM 9896 C CA . VAL B 1 324 ? 3.035 63.062 1.979 1 89.44 324 VAL B CA 1
ATOM 9897 C C . VAL B 1 324 ? 4.188 62.469 2.789 1 89.44 324 VAL B C 1
ATOM 9899 O O . VAL B 1 324 ? 4.984 63.219 3.371 1 89.44 324 VAL B O 1
ATOM 9902 N N . CYS B 1 325 ? 4.379 61.219 2.777 1 84.25 325 CYS B N 1
ATOM 9903 C CA . CYS B 1 325 ? 5.391 60.562 3.592 1 84.25 325 CYS B CA 1
ATOM 9904 C C . CYS B 1 325 ? 6.777 61.125 3.293 1 84.25 325 CYS B C 1
ATOM 9906 O O . CYS B 1 325 ? 7.152 61.281 2.127 1 84.25 325 CYS B O 1
ATOM 9908 N N . ALA B 1 326 ? 7.48 61.562 4.344 1 74.75 326 ALA B N 1
ATOM 9909 C CA . ALA B 1 326 ? 8.82 62.156 4.254 1 74.75 326 ALA B CA 1
ATOM 9910 C C . ALA B 1 326 ? 9.883 61.125 4.668 1 74.75 326 ALA B C 1
ATOM 9912 O O . ALA B 1 326 ? 9.797 60.531 5.746 1 74.75 326 ALA B O 1
ATOM 9913 N N . ARG B 1 327 ? 10.734 60.625 3.799 1 67.62 327 ARG B N 1
ATOM 9914 C CA . ARG B 1 327 ? 11.727 59.625 4.195 1 67.62 327 ARG B CA 1
ATOM 9915 C C . ARG B 1 327 ? 13.133 60.188 4.145 1 67.62 327 ARG B C 1
ATOM 9917 O O . ARG B 1 327 ? 14.047 59.688 4.797 1 67.62 327 ARG B O 1
ATOM 9924 N N . ASP B 1 328 ? 13.484 61.25 3.438 1 59.97 328 ASP B N 1
ATOM 9925 C CA . ASP B 1 328 ? 14.852 61.625 3.084 1 59.97 328 ASP B CA 1
ATOM 9926 C C . ASP B 1 328 ? 15.516 62.406 4.219 1 59.97 328 ASP B C 1
ATOM 9928 O O . ASP B 1 328 ? 16.5 63.125 3.998 1 59.97 328 ASP B O 1
ATOM 9932 N N . LEU B 1 329 ? 15.125 62.156 5.414 1 55.5 329 LEU B N 1
ATOM 9933 C CA . LEU B 1 329 ? 15.758 63.062 6.363 1 55.5 329 LEU B CA 1
ATOM 9934 C C . LEU B 1 329 ? 17.016 62.469 6.953 1 55.5 329 LEU B C 1
ATOM 9936 O O . LEU B 1 329 ? 17.828 63.156 7.559 1 55.5 329 LEU B O 1
ATOM 9940 N N . ASP B 1 330 ? 17.281 61.156 6.797 1 54.62 330 ASP B N 1
ATOM 9941 C CA . ASP B 1 330 ? 18.469 60.688 7.516 1 54.62 330 ASP B CA 1
ATOM 9942 C C . ASP B 1 330 ? 19.641 60.469 6.562 1 54.62 330 ASP B C 1
ATOM 9944 O O . ASP B 1 330 ? 19.438 60.156 5.383 1 54.62 330 ASP B O 1
ATOM 9948 N N . GLY B 1 331 ? 20.828 60.938 6.832 1 54.62 331 GLY B N 1
ATOM 9949 C CA . GLY B 1 331 ? 22.078 60.812 6.117 1 54.62 331 GLY B CA 1
ATOM 9950 C C . GLY B 1 331 ? 22.359 59.406 5.605 1 54.62 331 GLY B C 1
ATOM 9951 O O . GLY B 1 331 ? 23.156 59.219 4.688 1 54.62 331 GLY B O 1
ATOM 9952 N N . HIS B 1 332 ? 21.969 58.375 6.258 1 58.66 332 HIS B N 1
ATOM 9953 C CA . HIS B 1 332 ? 22.25 57.031 5.805 1 58.66 332 HIS B CA 1
ATOM 9954 C C . HIS B 1 332 ? 21.156 56.531 4.863 1 58.66 332 HIS B C 1
ATOM 9956 O O . HIS B 1 332 ? 21.297 55.469 4.242 1 58.66 332 HIS B O 1
ATOM 9962 N N . ARG B 1 333 ? 20.234 57.406 4.648 1 66.25 333 ARG B N 1
ATOM 9963 C CA . ARG B 1 333 ? 19.078 56.938 3.887 1 66.25 333 ARG B CA 1
ATOM 9964 C C . ARG B 1 333 ? 19.109 57.469 2.457 1 66.25 333 ARG B C 1
ATOM 9966 O O . ARG B 1 333 ? 18.734 56.781 1.521 1 66.25 333 ARG B O 1
ATOM 9973 N N . ALA B 1 334 ? 19.641 58.719 2.473 1 72.81 334 ALA B N 1
ATOM 9974 C CA . ALA B 1 334 ? 19.656 59.25 1.108 1 72.81 334 ALA B CA 1
ATOM 9975 C C . ALA B 1 334 ? 21 59.906 0.797 1 72.81 334 ALA B C 1
ATOM 9977 O O . ALA B 1 334 ? 21.5 60.719 1.591 1 72.81 334 ALA B O 1
ATOM 9978 N N . PRO B 1 335 ? 21.656 59.438 -0.229 1 79.62 335 PRO B N 1
ATOM 9979 C CA . PRO B 1 335 ? 22.922 60.031 -0.609 1 79.62 335 PRO B CA 1
ATOM 9980 C C . PRO B 1 335 ? 22.781 61.5 -1.024 1 79.62 335 PRO B C 1
ATOM 9982 O O . PRO B 1 335 ? 21.766 61.875 -1.608 1 79.62 335 PRO B O 1
ATOM 9985 N N . SER B 1 336 ? 23.703 62.281 -0.614 1 79.19 336 SER B N 1
ATOM 9986 C CA . SER B 1 336 ? 23.781 63.656 -1.117 1 79.19 336 SER B CA 1
ATOM 9987 C C . SER B 1 336 ? 24.047 63.688 -2.617 1 79.19 336 SER B C 1
ATOM 9989 O O . SER B 1 336 ? 24.344 62.656 -3.219 1 79.19 336 SER B O 1
ATOM 9991 N N . THR B 1 337 ? 23.844 64.875 -3.207 1 80.38 337 THR B N 1
ATOM 9992 C CA . THR B 1 337 ? 24.094 65 -4.637 1 80.38 337 THR B CA 1
ATOM 9993 C C . THR B 1 337 ? 25.547 64.625 -4.973 1 80.38 337 THR B C 1
ATOM 9995 O O . THR B 1 337 ? 25.812 64 -5.988 1 80.38 337 THR B O 1
ATOM 9998 N N . GLU B 1 338 ? 26.344 65.062 -4.109 1 82.69 338 GLU B N 1
ATOM 9999 C CA . GLU B 1 338 ? 27.766 64.75 -4.316 1 82.69 338 GLU B CA 1
ATOM 10000 C C . GLU B 1 338 ? 28.047 63.25 -4.219 1 82.69 338 GLU B C 1
ATOM 10002 O O . GLU B 1 338 ? 28.812 62.719 -5.016 1 82.69 338 GLU B O 1
ATOM 10007 N N . GLU B 1 339 ? 27.453 62.688 -3.273 1 83.19 339 GLU B N 1
ATOM 10008 C CA . GLU B 1 339 ? 27.656 61.25 -3.062 1 83.19 339 GLU B CA 1
ATOM 10009 C C . GLU B 1 339 ? 27.062 60.438 -4.203 1 83.19 339 GLU B C 1
ATOM 10011 O O . GLU B 1 339 ? 27.625 59.406 -4.59 1 83.19 339 GLU B O 1
ATOM 10016 N N . ALA B 1 340 ? 25.953 60.906 -4.73 1 82.88 340 ALA B N 1
ATOM 10017 C CA . ALA B 1 340 ? 25.328 60.25 -5.867 1 82.88 340 ALA B CA 1
ATOM 10018 C C . ALA B 1 340 ? 26.219 60.344 -7.109 1 82.88 340 ALA B C 1
ATOM 10020 O O . ALA B 1 340 ? 26.297 59.375 -7.895 1 82.88 340 ALA B O 1
ATOM 10021 N N . GLN B 1 341 ? 26.875 61.406 -7.285 1 83.5 341 GLN B N 1
ATOM 10022 C CA . GLN B 1 341 ? 27.766 61.625 -8.422 1 83.5 341 GLN B CA 1
ATOM 10023 C C . GLN B 1 341 ? 29 60.719 -8.32 1 83.5 341 GLN B C 1
ATOM 10025 O O . GLN B 1 341 ? 29.453 60.156 -9.312 1 83.5 341 GLN B O 1
ATOM 10030 N N . ARG B 1 342 ? 29.422 60.688 -7.117 1 85.94 342 ARG B N 1
ATOM 10031 C CA . ARG B 1 342 ? 30.578 59.812 -6.898 1 85.94 342 ARG B CA 1
ATOM 10032 C C . ARG B 1 342 ? 30.25 58.375 -7.207 1 85.94 342 ARG B C 1
ATOM 10034 O O . ARG B 1 342 ? 31.031 57.688 -7.867 1 85.94 342 ARG B O 1
ATOM 10041 N N . SER B 1 343 ? 29.125 57.969 -6.707 1 84.25 343 SER B N 1
ATOM 10042 C CA . SER B 1 343 ? 28.703 56.594 -6.941 1 84.25 343 SER B CA 1
ATOM 10043 C C . SER B 1 343 ? 28.531 56.312 -8.43 1 84.25 343 SER B C 1
ATOM 10045 O O . SER B 1 343 ? 28.891 55.219 -8.906 1 84.25 343 SER B O 1
ATOM 10047 N N . SER B 1 344 ? 28 57.25 -9.18 1 83.62 344 SER B N 1
ATOM 10048 C CA . SER B 1 344 ? 27.812 57.094 -10.617 1 83.62 344 SER B CA 1
ATOM 10049 C C . SER B 1 344 ? 29.141 57.031 -11.344 1 83.62 344 SER B C 1
ATOM 10051 O O . SER B 1 344 ? 29.281 56.312 -12.344 1 83.62 344 SER B O 1
ATOM 10053 N N . TYR B 1 345 ? 30.047 57.75 -10.82 1 86 345 TYR B N 1
ATOM 10054 C CA . TYR B 1 345 ? 31.375 57.75 -11.438 1 86 345 TYR B CA 1
ATOM 10055 C C . TYR B 1 345 ? 32.094 56.438 -11.234 1 86 345 TYR B C 1
ATOM 10057 O O . TYR B 1 345 ? 32.625 55.844 -12.188 1 86 345 TYR B O 1
ATOM 10065 N N . TYR B 1 346 ? 32 55.969 -10.055 1 87.25 346 TYR B N 1
ATOM 10066 C CA . TYR B 1 346 ? 32.812 54.781 -9.719 1 87.25 346 TYR B CA 1
ATOM 10067 C C . TYR B 1 346 ? 32.094 53.5 -10.148 1 87.25 346 TYR B C 1
ATOM 10069 O O . TYR B 1 346 ? 32.719 52.531 -10.562 1 87.25 346 TYR B O 1
ATOM 10077 N N . LEU B 1 347 ? 30.812 53.406 -9.992 1 83.31 347 LEU B N 1
ATOM 10078 C CA . LEU B 1 347 ? 30.078 52.156 -10.211 1 83.31 347 LEU B CA 1
ATOM 10079 C C . LEU B 1 347 ? 29.328 52.188 -11.539 1 83.31 347 LEU B C 1
ATOM 10081 O O . LEU B 1 347 ? 28.828 51.156 -12 1 83.31 347 LEU B O 1
ATOM 10085 N N . ARG B 1 348 ? 29.531 53.188 -12.523 1 65.56 348 ARG B N 1
ATOM 10086 C CA . ARG B 1 348 ? 28.906 53.375 -13.82 1 65.56 348 ARG B CA 1
ATOM 10087 C C . ARG B 1 348 ? 27.391 53.344 -13.711 1 65.56 348 ARG B C 1
ATOM 10089 O O . ARG B 1 348 ? 26.672 53.469 -14.711 1 65.56 348 ARG B O 1
ATOM 10096 N N . THR B 1 349 ? 26.891 52.812 -12.766 1 59.25 349 THR B N 1
ATOM 10097 C CA . THR B 1 349 ? 25.453 52.594 -12.734 1 59.25 349 THR B CA 1
ATOM 10098 C C . THR B 1 349 ? 24.719 53.75 -12.055 1 59.25 349 THR B C 1
ATOM 10100 O O . THR B 1 349 ? 25.172 54.219 -11.016 1 59.25 349 THR B O 1
ATOM 10103 N N . ALA B 1 350 ? 24.188 54.5 -12.93 1 51.38 350 ALA B N 1
ATOM 10104 C CA . ALA B 1 350 ? 23.328 55.531 -12.328 1 51.38 350 ALA B CA 1
ATOM 10105 C C . ALA B 1 350 ? 22.5 54.938 -11.188 1 51.38 350 ALA B C 1
ATOM 10107 O O . ALA B 1 350 ? 22.453 53.719 -11 1 51.38 350 ALA B O 1
ATOM 10108 N N . GLY B 1 351 ? 21.109 55.469 -10.961 1 48.59 351 GLY B N 1
ATOM 10109 C CA . GLY B 1 351 ? 20.109 55.438 -9.898 1 48.59 351 GLY B CA 1
ATOM 10110 C C . GLY B 1 351 ? 19.719 54.031 -9.516 1 48.59 351 GLY B C 1
ATOM 10111 O O . GLY B 1 351 ? 20.156 53.062 -10.141 1 48.59 351 GLY B O 1
ATOM 10112 N N . ILE B 1 352 ? 18.547 53.969 -8.688 1 52 352 ILE B N 1
ATOM 10113 C CA . ILE B 1 352 ? 17.734 53.156 -7.77 1 52 352 ILE B CA 1
ATOM 10114 C C . ILE B 1 352 ? 17.062 52.031 -8.531 1 52 352 ILE B C 1
ATOM 10116 O O . ILE B 1 352 ? 15.953 52.188 -9.047 1 52 352 ILE B O 1
ATOM 10120 N N . ARG B 1 353 ? 17.609 51.438 -9.531 1 50.78 353 ARG B N 1
ATOM 10121 C CA . ARG B 1 353 ? 16.688 50.688 -10.367 1 50.78 353 ARG B CA 1
ATOM 10122 C C . ARG B 1 353 ? 16.125 49.469 -9.625 1 50.78 353 ARG B C 1
ATOM 10124 O O . ARG B 1 353 ? 15.219 48.781 -10.117 1 50.78 353 ARG B O 1
ATOM 10131 N N . GLY B 1 354 ? 16.672 49.031 -8.352 1 60.38 354 GLY B N 1
ATOM 10132 C CA . GLY B 1 354 ? 16.109 47.75 -7.973 1 60.38 354 GLY B CA 1
ATOM 10133 C C . GLY B 1 354 ? 15.461 47.75 -6.602 1 60.38 354 GLY B C 1
ATOM 10134 O O . GLY B 1 354 ? 15.383 48.812 -5.957 1 60.38 354 GLY B O 1
ATOM 10135 N N . LEU B 1 355 ? 14.742 46.594 -6.246 1 79.31 355 LEU B N 1
ATOM 10136 C CA . LEU B 1 355 ? 14.102 46.375 -4.957 1 79.31 355 LEU B CA 1
ATOM 10137 C C . LEU B 1 355 ? 15.109 46.531 -3.818 1 79.31 355 LEU B C 1
ATOM 10139 O O . LEU 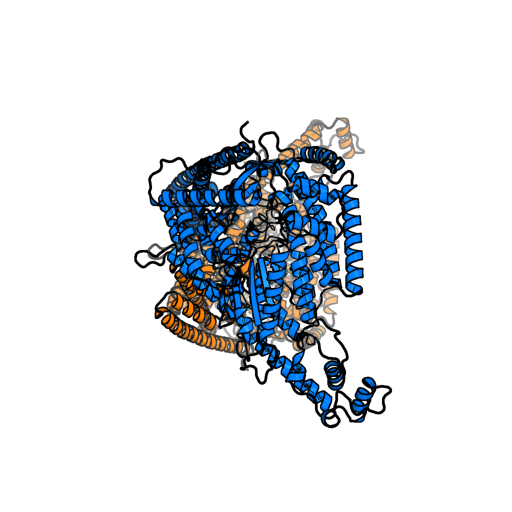B 1 355 ? 16.203 45.969 -3.867 1 79.31 355 LEU B O 1
ATOM 10143 N N . ASN B 1 356 ? 15.047 47.562 -3.055 1 86.75 356 ASN B N 1
ATOM 10144 C CA . ASN B 1 356 ? 15.93 47.781 -1.912 1 86.75 356 ASN B CA 1
ATOM 10145 C C . ASN B 1 356 ? 15.164 47.75 -0.595 1 86.75 356 ASN B C 1
ATOM 10147 O O . ASN B 1 356 ? 13.938 47.656 -0.59 1 86.75 356 ASN B O 1
ATOM 10151 N N . LEU B 1 357 ? 15.898 47.719 0.498 1 91.31 357 LEU B N 1
ATOM 10152 C CA . LEU B 1 357 ? 15.312 47.531 1.822 1 91.31 357 LEU B CA 1
ATOM 10153 C C . LEU B 1 357 ? 14.43 48.719 2.193 1 91.31 357 LEU B C 1
ATOM 10155 O O . LEU B 1 357 ? 13.367 48.562 2.787 1 91.31 357 LEU B O 1
ATOM 10159 N N . GLU B 1 358 ? 14.805 49.906 1.789 1 87.88 358 GLU B N 1
ATOM 10160 C CA . GLU B 1 358 ? 14.039 51.094 2.152 1 87.88 358 GLU B CA 1
ATOM 10161 C C . GLU B 1 358 ? 12.672 51.125 1.463 1 87.88 358 GLU B C 1
ATOM 10163 O O . GLU B 1 358 ? 11.664 51.438 2.084 1 87.88 358 GLU B O 1
ATOM 10168 N N . GLU B 1 359 ? 12.703 50.781 0.236 1 85.81 359 GLU B N 1
ATOM 10169 C CA . GLU B 1 359 ? 11.438 50.719 -0.49 1 85.81 359 GLU B CA 1
ATOM 10170 C C . GLU B 1 359 ? 10.547 49.594 0.076 1 85.81 359 GLU B C 1
ATOM 10172 O O . GLU B 1 359 ? 9.328 49.781 0.176 1 85.81 359 GLU B O 1
ATOM 10177 N N . ARG B 1 360 ? 11.188 48.531 0.405 1 90.12 360 ARG B N 1
ATOM 10178 C CA . ARG B 1 360 ? 10.438 47.438 0.989 1 90.12 360 ARG B CA 1
ATOM 10179 C C . ARG B 1 360 ? 9.891 47.812 2.363 1 90.12 360 ARG B C 1
ATOM 10181 O O . ARG B 1 360 ? 8.766 47.438 2.715 1 90.12 360 ARG B O 1
ATOM 10188 N N . ARG B 1 361 ? 10.664 48.469 3.127 1 90.44 361 ARG B N 1
ATOM 10189 C CA . ARG B 1 361 ? 10.258 48.969 4.441 1 90.44 361 ARG B CA 1
ATOM 10190 C C . ARG B 1 361 ? 9 49.812 4.344 1 90.44 361 ARG B C 1
ATOM 10192 O O . ARG B 1 361 ? 8.031 49.594 5.074 1 90.44 361 ARG B O 1
ATOM 10199 N N . LYS B 1 362 ? 8.992 50.688 3.43 1 88.12 362 LYS B N 1
ATOM 10200 C CA . LYS B 1 362 ? 7.859 51.594 3.24 1 88.12 362 LYS B CA 1
ATOM 10201 C C . LYS B 1 362 ? 6.633 50.844 2.738 1 88.12 362 LYS B C 1
ATOM 10203 O O . LYS B 1 362 ? 5.523 51.031 3.234 1 88.12 362 LYS B O 1
ATOM 10208 N N . ALA B 1 363 ? 6.93 50.062 1.81 1 89.56 363 ALA B N 1
ATOM 10209 C CA . ALA B 1 363 ? 5.824 49.312 1.232 1 89.56 363 ALA B CA 1
ATOM 10210 C C . ALA B 1 363 ? 5.18 48.406 2.277 1 89.56 363 ALA B C 1
ATOM 10212 O O . ALA B 1 363 ? 3.951 48.344 2.387 1 89.56 363 ALA B O 1
ATOM 10213 N N . GLU B 1 364 ? 5.953 47.719 3.049 1 91.69 364 GLU B N 1
ATOM 10214 C CA . GLU B 1 364 ? 5.418 46.812 4.062 1 91.69 364 GLU B CA 1
ATOM 10215 C C . GLU B 1 364 ? 4.727 47.594 5.184 1 91.69 364 GLU B C 1
ATOM 10217 O O . GLU B 1 364 ? 3.73 47.125 5.742 1 91.69 364 GLU B O 1
ATOM 10222 N N . TYR B 1 365 ? 5.324 48.656 5.543 1 92.19 365 TYR B N 1
ATOM 10223 C CA . TYR B 1 365 ? 4.699 49.5 6.559 1 92.19 365 TYR B CA 1
ATOM 10224 C C . TYR B 1 365 ? 3.295 49.906 6.137 1 92.19 365 TYR B C 1
ATOM 10226 O O . TYR B 1 365 ? 2.34 49.75 6.902 1 92.19 365 TYR B O 1
ATOM 10234 N N . LEU B 1 366 ? 3.127 50.344 4.887 1 91.81 366 LEU B N 1
ATOM 10235 C CA . LEU B 1 366 ? 1.85 50.844 4.402 1 91.81 366 LEU B CA 1
ATOM 10236 C C . LEU B 1 366 ? 0.863 49.719 4.164 1 91.81 366 LEU B C 1
ATOM 10238 O O . LEU B 1 366 ? -0.336 49.844 4.41 1 91.81 366 LEU B O 1
ATOM 10242 N N . ASP B 1 367 ? 1.435 48.719 3.773 1 89.19 367 ASP B N 1
ATOM 10243 C CA . ASP B 1 367 ? 0.556 47.625 3.377 1 89.19 367 ASP B CA 1
ATOM 10244 C C . ASP B 1 367 ? 0.121 46.812 4.59 1 89.19 367 ASP B C 1
ATOM 10246 O O . ASP B 1 367 ? -1.022 46.344 4.656 1 89.19 367 ASP B O 1
ATOM 10250 N N . THR B 1 368 ? 0.985 46.625 5.594 1 89.69 368 THR B N 1
ATOM 10251 C CA . THR B 1 368 ? 0.719 45.625 6.641 1 89.69 368 THR B CA 1
ATOM 10252 C C . THR B 1 368 ? 0.458 46.344 7.977 1 89.69 368 THR B C 1
ATOM 10254 O O . THR B 1 368 ? -0.481 45.969 8.688 1 89.69 368 THR B O 1
ATOM 10257 N N . PHE B 1 369 ? 1.185 47.281 8.32 1 91.62 369 PHE B N 1
ATOM 10258 C CA . PHE B 1 369 ? 1.16 47.75 9.695 1 91.62 369 PHE B CA 1
ATOM 10259 C C . PHE B 1 369 ? 0.33 49.031 9.805 1 91.62 369 PHE B C 1
ATOM 10261 O O . PHE B 1 369 ? -0.339 49.25 10.812 1 91.62 369 PHE B O 1
ATOM 10268 N N . PHE B 1 370 ? 0.389 49.812 8.742 1 93.19 370 PHE B N 1
ATOM 10269 C CA . PHE B 1 370 ? -0.308 51.094 8.781 1 93.19 370 PHE B CA 1
ATOM 10270 C C . PHE B 1 370 ? -1.818 50.906 8.758 1 93.19 370 PHE B C 1
ATOM 10272 O O . PHE B 1 370 ? -2.35 50.25 7.848 1 93.19 370 PHE B O 1
ATOM 10279 N N . LEU B 1 371 ? -2.52 51.406 9.828 1 93.25 371 LEU B N 1
ATOM 10280 C CA . LEU B 1 371 ? -3.969 51.312 9.969 1 93.25 371 LEU B CA 1
ATOM 10281 C C . LEU B 1 371 ? -4.422 49.875 9.867 1 93.25 371 LEU B C 1
ATOM 10283 O O . LEU B 1 371 ? -5.414 49.562 9.195 1 93.25 371 LEU B O 1
ATOM 10287 N N . SER B 1 372 ? -3.674 49.031 10.492 1 88.69 372 SER B N 1
ATOM 10288 C CA . SER B 1 372 ? -3.914 47.594 10.383 1 88.69 372 SER B CA 1
ATOM 10289 C C . SER B 1 372 ? -5.223 47.219 11.055 1 88.69 372 SER B C 1
ATOM 10291 O O . SER B 1 372 ? -5.852 46.219 10.68 1 88.69 372 SER B O 1
ATOM 10293 N N . GLN B 1 373 ? -5.629 47.969 11.984 1 85.44 373 GLN B N 1
ATOM 10294 C CA . GLN B 1 373 ? -6.805 47.594 12.758 1 85.44 373 GLN B CA 1
ATOM 10295 C C . GLN B 1 373 ? -8.086 48.062 12.078 1 85.44 373 GLN B C 1
ATOM 10297 O O . GLN B 1 373 ? -9.188 47.688 12.484 1 85.44 373 GLN B O 1
ATOM 10302 N N . LEU B 1 374 ? -7.992 48.875 11.062 1 89.19 374 LEU B N 1
ATOM 10303 C CA . LEU B 1 374 ? -9.164 49.312 10.305 1 89.19 374 LEU B CA 1
ATOM 10304 C C . LEU B 1 374 ? -9.555 48.25 9.281 1 89.19 374 LEU B C 1
ATOM 10306 O O . LEU B 1 374 ? -8.727 47.812 8.469 1 89.19 374 LEU B O 1
ATOM 10310 N N . PRO B 1 375 ? -10.797 47.844 9.312 1 87.25 375 PRO B N 1
ATOM 10311 C CA . PRO B 1 375 ? -11.234 46.875 8.289 1 87.25 375 PRO B CA 1
ATOM 10312 C C . PRO B 1 375 ? -11.203 47.469 6.883 1 87.25 375 PRO B C 1
ATOM 10314 O O . PRO B 1 375 ? -11.695 48.594 6.664 1 87.25 375 PRO B O 1
ATOM 10317 N N . ALA B 1 376 ? -10.656 46.75 6.023 1 83.81 376 ALA B N 1
ATOM 10318 C CA . ALA B 1 376 ? -10.508 47.219 4.648 1 83.81 376 ALA B CA 1
ATOM 10319 C C . ALA B 1 376 ? -11.773 46.938 3.838 1 83.81 376 ALA B C 1
ATOM 10321 O O . ALA B 1 376 ? -12.086 47.688 2.893 1 83.81 376 ALA B O 1
ATOM 10322 N N . THR B 1 377 ? -12.383 45.812 4.18 1 84.25 377 THR B N 1
ATOM 10323 C CA . THR B 1 377 ? -13.586 45.438 3.457 1 84.25 377 THR B CA 1
ATOM 10324 C C . THR B 1 377 ? -14.695 45.031 4.426 1 84.25 377 THR B C 1
ATOM 10326 O O . THR B 1 377 ? -14.461 44.906 5.633 1 84.25 377 THR B O 1
ATOM 10329 N N . GLU B 1 378 ? -15.75 44.812 3.883 1 79.56 378 GLU B N 1
ATOM 10330 C CA . GLU B 1 378 ? -16.906 44.438 4.691 1 79.56 378 GLU B CA 1
ATOM 10331 C C . GLU B 1 378 ? -16.719 43.062 5.324 1 79.56 378 GLU B C 1
ATOM 10333 O O . GLU B 1 378 ? -17.266 42.781 6.387 1 79.56 378 GLU B O 1
ATOM 10338 N N . THR B 1 379 ? -15.859 42.281 4.691 1 74.56 379 THR B N 1
ATOM 10339 C CA . THR B 1 379 ? -15.688 40.906 5.164 1 74.56 379 THR B CA 1
ATOM 10340 C C . THR B 1 379 ? -14.414 40.781 5.996 1 74.56 379 THR B C 1
ATOM 10342 O O . THR B 1 379 ? -14.109 39.719 6.523 1 74.56 379 THR B O 1
ATOM 10345 N N . SER B 1 380 ? -13.688 41.812 6.152 1 71.25 380 SER B N 1
ATOM 10346 C CA . SER B 1 380 ? -12.391 41.75 6.812 1 71.25 380 SER B CA 1
ATOM 10347 C C . SER B 1 380 ? -12.516 41.25 8.242 1 71.25 380 SER B C 1
ATOM 10349 O O . SER B 1 380 ? -11.641 40.531 8.734 1 71.25 380 SER B O 1
ATOM 10351 N N . LEU B 1 381 ? -13.492 41.594 8.828 1 67.38 381 LEU B N 1
ATOM 10352 C CA . LEU B 1 381 ? -13.656 41.188 10.219 1 67.38 381 LEU B CA 1
ATOM 10353 C C . LEU B 1 381 ? -13.945 39.719 10.328 1 67.38 381 LEU B C 1
ATOM 10355 O O . LEU B 1 381 ? -13.664 39.094 11.359 1 67.38 381 LEU B O 1
ATOM 10359 N N . VAL B 1 382 ? -14.523 39.219 9.188 1 63.94 382 VAL B N 1
ATOM 10360 C CA . VAL B 1 382 ? -14.859 37.812 9.148 1 63.94 382 VAL B CA 1
ATOM 10361 C C . VAL B 1 382 ? -13.602 36.969 8.875 1 63.94 382 VAL B C 1
ATOM 10363 O O . VAL B 1 382 ? -13.391 35.938 9.492 1 63.94 382 VAL B O 1
ATOM 10366 N N . ASP B 1 383 ? -12.859 37.406 7.914 1 57.34 383 ASP B N 1
ATOM 10367 C CA . ASP B 1 383 ? -11.711 36.625 7.434 1 57.34 383 ASP B CA 1
ATOM 10368 C C . ASP B 1 383 ? -10.578 36.656 8.461 1 57.34 383 ASP B C 1
ATOM 10370 O O . ASP B 1 383 ? -9.641 35.844 8.367 1 57.34 383 ASP B O 1
ATOM 10374 N N . GLY B 1 384 ? -10.727 37.156 9.609 1 57 384 GLY B N 1
ATOM 10375 C CA . GLY B 1 384 ? -9.766 37.125 10.695 1 57 384 GLY B CA 1
ATOM 10376 C C . GLY B 1 384 ? -8.5 37.906 10.398 1 57 384 GLY B C 1
ATOM 10377 O O . GLY B 1 384 ? -7.457 37.656 11.016 1 57 384 GLY B O 1
ATOM 10378 N N . ASP B 1 385 ? -8.266 38.531 9.312 1 48.88 385 ASP B N 1
ATOM 10379 C CA . ASP B 1 385 ? -7.027 39.156 8.867 1 48.88 385 ASP B CA 1
ATOM 10380 C C . ASP B 1 385 ? -6.512 40.156 9.914 1 48.88 385 ASP B C 1
ATOM 10382 O O . ASP B 1 385 ? -5.309 40.406 9.992 1 48.88 385 ASP B O 1
ATOM 10386 N N . ASN B 1 386 ? -7.336 40.781 10.766 1 50.62 386 ASN B N 1
ATOM 10387 C CA . ASN B 1 386 ? -6.918 41.906 11.555 1 50.62 386 ASN B CA 1
ATOM 10388 C C . ASN B 1 386 ? -7.016 41.625 13.055 1 50.62 386 ASN B C 1
ATOM 10390 O O . ASN B 1 386 ? -7.188 42.562 13.852 1 50.62 386 ASN B O 1
ATOM 10394 N N . LYS B 1 387 ? -6.797 40.281 13.398 1 51.56 387 LYS B N 1
ATOM 10395 C CA . LYS B 1 387 ? -7.098 40.062 14.812 1 51.56 387 LYS B CA 1
ATOM 10396 C C . LYS B 1 387 ? -5.938 40.5 15.695 1 51.56 387 LYS B C 1
ATOM 10398 O O . LYS B 1 387 ? -4.777 40.188 15.406 1 51.56 387 LYS B O 1
ATOM 10403 N N . TYR B 1 388 ? -6.289 41.5 16.406 1 44.03 388 TYR B N 1
ATOM 10404 C CA . TYR B 1 388 ? -5.363 42.062 17.391 1 44.03 388 TYR B CA 1
ATOM 10405 C C . TYR B 1 388 ? -4.672 40.938 18.172 1 44.03 388 TYR B C 1
ATOM 10407 O O . TYR B 1 388 ? -3.467 41 18.406 1 44.03 388 TYR B O 1
ATOM 10415 N N . ASP B 1 389 ? -5.41 40.031 18.812 1 46.59 389 ASP B N 1
ATOM 10416 C CA . ASP B 1 389 ? -4.855 39 19.688 1 46.59 389 ASP B CA 1
ATOM 10417 C C . ASP B 1 389 ? -4.891 37.625 19.016 1 46.59 389 ASP B C 1
ATOM 10419 O O . ASP B 1 389 ? -5.883 37.25 18.375 1 46.59 389 ASP B O 1
ATOM 10423 N N . ASP B 1 390 ? -3.695 37.125 18.641 1 47.12 390 ASP B N 1
ATOM 10424 C CA . ASP B 1 390 ? -3.32 35.875 17.984 1 47.12 390 ASP B CA 1
ATOM 10425 C C . ASP B 1 390 ? -4.082 34.688 18.578 1 47.12 390 ASP B C 1
ATOM 10427 O O . ASP B 1 390 ? -3.756 33.531 18.297 1 47.12 390 ASP B O 1
ATOM 10431 N N . TYR B 1 391 ? -4.836 34.938 19.594 1 42.5 391 TYR B N 1
ATOM 10432 C CA . TYR B 1 391 ? -5.195 33.75 20.359 1 42.5 391 TYR B CA 1
ATOM 10433 C C . TYR B 1 391 ? -6.262 32.938 19.625 1 42.5 391 TYR B C 1
ATOM 10435 O O . TYR B 1 391 ? -6.844 32 20.203 1 42.5 391 TYR B O 1
ATOM 10443 N N . GLU B 1 392 ? -6.797 33.438 18.594 1 42.69 392 GLU B N 1
ATOM 10444 C CA . GLU B 1 392 ? -8.039 32.812 18.188 1 42.69 392 GLU B CA 1
ATOM 10445 C C . GLU B 1 392 ? -7.793 31.375 17.703 1 42.69 392 GLU B C 1
ATOM 10447 O O . GLU B 1 392 ? -6.668 31.031 17.328 1 42.69 392 GLU B O 1
ATOM 10452 N N . SER B 1 393 ? -9.031 30.609 17.609 1 41.38 393 SER B N 1
ATOM 10453 C CA . SER B 1 393 ? -9.516 29.234 17.641 1 41.38 393 SER B CA 1
ATOM 10454 C C . SER B 1 393 ? -9.109 28.484 16.375 1 41.38 393 SER B C 1
ATOM 10456 O O . SER B 1 393 ? -9.164 29.031 15.273 1 41.38 393 SER B O 1
ATOM 10458 N N . ASP B 1 394 ? -8.172 27.75 16.422 1 39.56 394 ASP B N 1
ATOM 10459 C CA . ASP B 1 394 ? -7.996 26.625 15.508 1 39.56 394 ASP B CA 1
ATOM 10460 C C . ASP B 1 394 ? -9.344 26.141 14.969 1 39.56 394 ASP B C 1
ATOM 10462 O O . ASP B 1 394 ? -9.43 25.031 14.422 1 39.56 394 ASP B O 1
ATOM 10466 N N . ASN B 1 395 ? -10.383 26.656 15.539 1 36.59 395 ASN B N 1
ATOM 10467 C CA . ASN B 1 395 ? -11.625 26.016 15.094 1 36.59 395 ASN B CA 1
ATOM 10468 C C . ASN B 1 395 ? -11.961 26.391 13.656 1 36.59 395 ASN B C 1
ATOM 10470 O O . ASN B 1 395 ? -12.945 27.094 13.406 1 36.59 395 ASN B O 1
ATOM 10474 N N . SER B 1 396 ? -11.133 26.875 12.945 1 36.38 396 SER B N 1
ATOM 10475 C CA . SER B 1 396 ? -11.703 27.062 11.617 1 36.38 396 SER B CA 1
ATOM 10476 C C . SER B 1 396 ? -12.555 25.875 11.203 1 36.38 396 SER B C 1
ATOM 10478 O O . SER B 1 396 ? -12.031 24.797 10.938 1 36.38 396 SER B O 1
ATOM 10480 N N . LEU B 1 397 ? -13.672 25.766 11.688 1 36.25 397 LEU B N 1
ATOM 10481 C CA . LEU B 1 397 ? -14.648 24.828 11.117 1 36.25 397 LEU B CA 1
ATOM 10482 C C . LEU B 1 397 ? -14.5 24.75 9.602 1 36.25 397 LEU B C 1
ATOM 10484 O O . LEU B 1 397 ? -14.773 23.719 9 1 36.25 397 LEU B O 1
ATOM 10488 N N . SER B 1 398 ? -14.797 26 8.914 1 34.28 398 SER B N 1
ATOM 10489 C CA . SER B 1 398 ? -15.133 25.891 7.496 1 34.28 398 SER B CA 1
ATOM 10490 C C . SER B 1 398 ? -13.914 25.547 6.656 1 34.28 398 SER B C 1
ATOM 10492 O O . SER B 1 398 ? -13.594 26.25 5.695 1 34.28 398 SER B O 1
ATOM 10494 N N . ALA B 1 399 ? -12.805 25.375 7.184 1 34.5 399 ALA B N 1
ATOM 10495 C CA . ALA B 1 399 ? -11.906 25.062 6.07 1 34.5 399 ALA B CA 1
ATOM 10496 C C . ALA B 1 399 ? -12.547 24.078 5.105 1 34.5 399 ALA B C 1
ATOM 10498 O O . ALA B 1 399 ? -12.992 23 5.516 1 34.5 399 ALA B O 1
ATOM 10499 N N . ASP B 1 400 ? -13.023 24.453 4.035 1 33.97 400 ASP B N 1
ATOM 10500 C CA . ASP B 1 400 ? -13.047 23.578 2.865 1 33.97 400 ASP B CA 1
ATOM 10501 C C . ASP B 1 400 ? -11.844 22.641 2.861 1 33.97 400 ASP B C 1
ATOM 10503 O O . ASP B 1 400 ? -10.742 23.016 3.252 1 33.97 400 ASP B O 1
ATOM 10507 N N . VAL B 1 401 ? -11.961 21.391 2.828 1 37.59 401 VAL B N 1
ATOM 10508 C CA . VAL B 1 401 ? -11.109 20.203 2.775 1 37.59 401 VAL B CA 1
ATOM 10509 C C . VAL B 1 401 ? -9.812 20.531 2.039 1 37.59 401 VAL B C 1
ATOM 10511 O O . VAL B 1 401 ? -8.773 19.922 2.291 1 37.59 401 VAL B O 1
ATOM 10514 N N . ASN B 1 402 ? -9.906 21.156 0.92 1 35.03 402 ASN B N 1
ATOM 10515 C CA . ASN B 1 402 ? -8.82 21.062 -0.053 1 35.03 402 ASN B CA 1
ATOM 10516 C C . ASN B 1 402 ? -7.652 21.969 0.321 1 35.03 402 ASN B C 1
ATOM 10518 O O . ASN B 1 402 ? -6.602 21.938 -0.317 1 35.03 402 ASN B O 1
ATOM 10522 N N . THR B 1 403 ? -7.883 23.328 0.76 1 35.56 403 THR B N 1
ATOM 10523 C CA . THR B 1 403 ? -6.691 24.172 0.837 1 35.56 403 THR B CA 1
ATOM 10524 C C . THR B 1 403 ? -6.156 24.219 2.264 1 35.56 403 THR B C 1
ATOM 10526 O O . THR B 1 403 ? -6.898 24.5 3.203 1 35.56 403 THR B O 1
ATOM 10529 N N . PRO B 1 404 ? -5.137 23.547 2.588 1 39.09 404 PRO B N 1
ATOM 10530 C CA . PRO B 1 404 ? -4.488 23.641 3.898 1 39.09 404 PRO B CA 1
ATOM 10531 C C . PRO B 1 404 ? -4.543 25.062 4.484 1 39.09 404 PRO B C 1
ATOM 10533 O O . PRO B 1 404 ? -4.289 26.031 3.773 1 39.09 404 PRO B O 1
ATOM 10536 N N . PRO B 1 405 ? -5.297 25.359 5.438 1 39.12 405 PRO B N 1
ATOM 10537 C CA . PRO B 1 405 ? -5.258 26.719 5.996 1 39.12 405 PRO B CA 1
ATOM 10538 C C . PRO B 1 405 ? -3.834 27.219 6.227 1 39.12 405 PRO B C 1
ATOM 10540 O O . PRO B 1 405 ? -3.029 26.531 6.863 1 39.12 405 PRO B O 1
ATOM 10543 N N . GLN B 1 406 ? -3.188 27.797 5.348 1 41.75 406 GLN B N 1
ATOM 10544 C CA . GLN B 1 406 ? -1.893 28.422 5.605 1 41.75 406 GLN B CA 1
ATOM 10545 C C . GLN B 1 406 ? -1.896 29.172 6.938 1 41.75 406 GLN B C 1
ATOM 10547 O O . GLN B 1 406 ? -2.699 30.078 7.141 1 41.75 406 GLN B O 1
ATOM 10552 N N . LYS B 1 407 ? -1.527 28.672 7.977 1 47.22 407 LYS B N 1
ATOM 10553 C CA . LYS B 1 407 ? -1.34 29.297 9.281 1 47.22 407 LYS B CA 1
ATOM 10554 C C . LYS B 1 407 ? -0.714 30.688 9.148 1 47.22 407 LYS B C 1
ATOM 10556 O O . LYS B 1 407 ? 0.497 30.812 8.953 1 47.22 407 LYS B O 1
ATOM 10561 N N . ARG B 1 408 ? -1.317 31.734 8.797 1 50.06 408 ARG B N 1
ATOM 10562 C CA . ARG B 1 408 ? -0.79 33.062 8.609 1 50.06 408 ARG B CA 1
ATOM 10563 C C . ARG B 1 408 ? -0.425 33.719 9.953 1 50.06 408 ARG B C 1
ATOM 10565 O O . ARG B 1 408 ? -1.21 33.656 10.898 1 50.06 408 ARG B O 1
ATOM 10572 N N . SER B 1 409 ? 0.82 34 10.281 1 60.22 409 SER B N 1
ATOM 10573 C CA . SER B 1 409 ? 1.348 34.656 11.477 1 60.22 409 SER B CA 1
ATOM 10574 C C . SER B 1 409 ? 0.492 35.875 11.875 1 60.22 409 SER B C 1
ATOM 10576 O O . SER B 1 409 ? -0.005 36.594 11.008 1 60.22 409 SER B O 1
ATOM 10578 N N . SER B 1 410 ? 0.286 36 13.18 1 77.31 410 SER B N 1
ATOM 10579 C CA . SER B 1 410 ? -0.416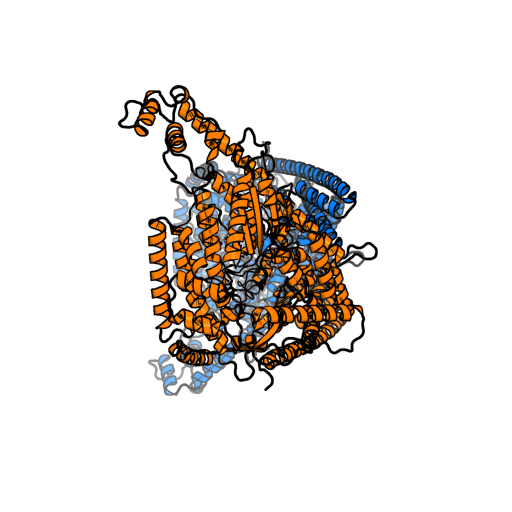 37.156 13.719 1 77.31 410 SER B CA 1
ATOM 10580 C C . SER B 1 410 ? 0.351 38.438 13.43 1 77.31 410 SER B C 1
ATOM 10582 O O . SER B 1 410 ? 1.562 38.406 13.203 1 77.31 410 SER B O 1
ATOM 10584 N N . ILE B 1 411 ? -0.272 39.562 13.211 1 85.81 411 ILE B N 1
ATOM 10585 C CA . ILE B 1 411 ? 0.329 40.844 12.922 1 85.81 411 ILE B CA 1
ATOM 10586 C C . ILE B 1 411 ? 1.313 41.219 14.031 1 85.81 411 ILE B C 1
ATOM 10588 O O . ILE B 1 411 ? 2.342 41.844 13.773 1 85.81 411 ILE B O 1
ATOM 10592 N N . LYS B 1 412 ? 0.973 40.75 15.195 1 87.06 412 LYS B N 1
ATOM 10593 C CA . LYS B 1 412 ? 1.864 41.062 16.312 1 87.06 412 LYS B CA 1
ATOM 10594 C C . LYS B 1 412 ? 3.188 40.312 16.172 1 87.06 412 LYS B C 1
ATOM 10596 O O . LYS B 1 412 ? 4.246 40.844 16.5 1 87.06 412 LYS B O 1
ATOM 10601 N N . GLN B 1 413 ? 3.146 39.156 15.773 1 90.06 413 GLN B N 1
ATOM 10602 C CA . GLN B 1 413 ? 4.355 38.375 15.562 1 90.06 413 GLN B CA 1
ATOM 10603 C C . GLN B 1 413 ? 5.191 38.938 14.414 1 90.06 413 GLN B C 1
ATOM 10605 O O . GLN B 1 413 ? 6.422 38.938 14.484 1 90.06 413 GLN B O 1
ATOM 10610 N N . ARG B 1 414 ? 4.492 39.312 13.383 1 91 414 ARG B N 1
ATOM 10611 C CA . ARG B 1 414 ? 5.191 39.969 12.266 1 91 414 ARG B CA 1
ATOM 10612 C C . ARG B 1 414 ? 5.887 41.25 12.719 1 91 414 ARG B C 1
ATOM 10614 O O . ARG B 1 414 ? 7.004 41.531 12.281 1 91 414 ARG B O 1
ATOM 10621 N N . LEU B 1 415 ? 5.168 41.938 13.531 1 93.06 415 LEU B N 1
ATOM 10622 C CA . LEU B 1 415 ? 5.73 43.188 14.047 1 93.06 415 LEU B CA 1
ATOM 10623 C C . LEU B 1 415 ? 6.969 42.906 14.891 1 93.06 415 LEU B C 1
ATOM 10625 O O . LEU B 1 415 ? 7.973 43.625 14.781 1 93.06 415 LEU B O 1
ATOM 10629 N N . LEU B 1 416 ? 6.887 41.938 15.75 1 93.62 416 LEU B N 1
ATOM 10630 C CA . LEU B 1 416 ? 8.023 41.594 16.594 1 93.62 416 LEU B CA 1
ATOM 10631 C C . LEU B 1 416 ? 9.242 41.25 15.742 1 93.62 416 LEU B C 1
ATOM 10633 O O . LEU B 1 416 ? 10.352 41.688 16.031 1 93.62 416 LEU B O 1
ATOM 10637 N N . ARG B 1 417 ? 9.055 40.5 14.727 1 94.62 417 ARG B N 1
ATOM 10638 C CA . ARG B 1 417 ? 10.148 40.125 13.844 1 94.62 417 ARG B CA 1
ATOM 10639 C C . ARG B 1 417 ? 10.711 41.312 13.109 1 94.62 417 ARG B C 1
ATOM 10641 O O . ARG B 1 417 ? 11.922 41.438 12.906 1 94.62 417 ARG B O 1
ATOM 10648 N N . ARG B 1 418 ? 9.758 42.156 12.711 1 94.62 418 ARG B N 1
ATOM 10649 C CA . ARG B 1 418 ? 10.18 43.375 12.023 1 94.62 418 ARG B CA 1
ATOM 10650 C C . ARG B 1 418 ? 11.016 44.25 12.938 1 94.62 418 ARG B C 1
ATOM 10652 O O . ARG B 1 418 ? 12.086 44.719 12.539 1 94.62 418 ARG B O 1
ATOM 10659 N N . LEU B 1 419 ? 10.578 44.531 14.109 1 95.62 419 LEU B N 1
ATOM 10660 C CA . LEU B 1 419 ? 11.297 45.375 15.062 1 95.62 419 LEU B CA 1
ATOM 10661 C C . LEU B 1 419 ? 12.664 44.781 15.383 1 95.62 419 LEU B C 1
ATOM 10663 O O . LEU B 1 419 ? 13.656 45.531 15.445 1 95.62 419 LEU B O 1
ATOM 10667 N N . THR B 1 420 ? 12.711 43.5 15.539 1 96 420 THR B N 1
ATOM 10668 C CA . THR B 1 420 ? 13.961 42.812 15.859 1 96 420 THR B CA 1
ATOM 10669 C C . THR B 1 420 ? 14.961 42.938 14.711 1 96 420 THR B C 1
ATOM 10671 O O . THR B 1 420 ? 16.141 43.219 14.93 1 96 420 THR B O 1
ATOM 10674 N N . SER B 1 421 ? 14.461 42.719 13.508 1 96.25 421 SER B N 1
ATOM 10675 C CA . SER B 1 421 ? 15.328 42.812 12.336 1 96.25 421 SER B CA 1
ATOM 10676 C C . SER B 1 421 ? 15.797 44.25 12.117 1 96.25 421 SER B C 1
ATOM 10678 O O . SER B 1 421 ? 16.922 44.469 11.672 1 96.25 421 SER B O 1
ATOM 10680 N N . GLU B 1 422 ? 14.914 45.25 12.398 1 95 422 GLU B N 1
ATOM 10681 C CA . GLU B 1 422 ? 15.305 46.656 12.281 1 95 422 GLU B CA 1
ATOM 10682 C C . GLU B 1 422 ? 16.406 47 13.281 1 95 422 GLU B C 1
ATOM 10684 O O . GLU B 1 422 ? 17.266 47.812 12.992 1 95 422 GLU B O 1
ATOM 10689 N N . LEU B 1 423 ? 16.344 46.469 14.43 1 95.31 423 LEU B N 1
ATOM 10690 C CA . LEU B 1 423 ? 17.406 46.688 15.414 1 95.31 423 LEU B CA 1
ATOM 10691 C C . LEU B 1 423 ? 18.75 46.219 14.883 1 95.31 423 LEU B C 1
ATOM 10693 O O . LEU B 1 423 ? 19.766 46.875 15.055 1 95.31 423 LEU B O 1
ATOM 10697 N N . ILE B 1 424 ? 18.719 45.094 14.203 1 94.38 424 ILE B N 1
ATOM 10698 C CA . ILE B 1 424 ? 19.938 44.5 13.656 1 94.38 424 ILE B CA 1
ATOM 10699 C C . ILE B 1 424 ? 20.469 45.375 12.523 1 94.38 424 ILE B C 1
ATOM 10701 O O . ILE B 1 424 ? 21.656 45.688 12.469 1 94.38 424 ILE B O 1
ATOM 10705 N N . VAL B 1 425 ? 19.562 45.781 11.672 1 93.25 425 VAL B N 1
ATOM 10706 C CA . VAL B 1 425 ? 19.938 46.562 10.5 1 93.25 425 VAL B CA 1
ATOM 10707 C C . VAL B 1 425 ? 20.547 47.906 10.938 1 93.25 425 VAL B C 1
ATOM 10709 O O . VAL B 1 425 ? 21.562 48.344 10.398 1 93.25 425 VAL B O 1
ATOM 10712 N N . HIS B 1 426 ? 19.953 48.625 11.922 1 92.75 426 HIS B N 1
ATOM 10713 C CA . HIS B 1 426 ? 20.453 49.906 12.398 1 92.75 426 HIS B CA 1
ATOM 10714 C C . HIS B 1 426 ? 21.828 49.75 13.023 1 92.75 426 HIS B C 1
ATOM 10716 O O . HIS B 1 426 ? 22.688 50.625 12.867 1 92.75 426 HIS B O 1
ATOM 10722 N N . ARG B 1 427 ? 22.047 48.719 13.594 1 92.31 427 ARG B N 1
ATOM 10723 C CA . ARG B 1 427 ? 23.328 48.5 14.258 1 92.31 427 ARG B CA 1
ATOM 10724 C C . ARG B 1 427 ? 24.406 48.125 13.25 1 92.31 427 ARG B C 1
ATOM 10726 O O . ARG B 1 427 ? 25.594 48.219 13.562 1 92.31 427 ARG B O 1
ATOM 10733 N N . LEU B 1 428 ? 23.984 47.812 12.086 1 92.62 428 LEU B N 1
ATOM 10734 C CA . LEU B 1 428 ? 24.938 47.438 11.047 1 92.62 428 LEU B CA 1
ATOM 10735 C C . LEU B 1 428 ? 25.391 48.656 10.258 1 92.62 428 LEU B C 1
ATOM 10737 O O . LEU B 1 428 ? 26.312 48.562 9.445 1 92.62 428 LEU B O 1
ATOM 10741 N N . ARG B 1 429 ? 24.781 49.781 10.523 1 90.94 429 ARG B N 1
ATOM 10742 C CA . ARG B 1 429 ? 25.188 51 9.836 1 90.94 429 ARG B CA 1
ATOM 10743 C C . ARG B 1 429 ? 26.609 51.375 10.227 1 90.94 429 ARG B C 1
ATOM 10745 O O . ARG B 1 429 ? 26.922 51.5 11.414 1 90.94 429 ARG B O 1
ATOM 10752 N N . GLY B 1 430 ? 27.438 51.469 9.266 1 88.81 430 GLY B N 1
ATOM 10753 C CA . GLY B 1 430 ? 28.828 51.844 9.484 1 88.81 430 GLY B CA 1
ATOM 10754 C C . GLY B 1 430 ? 29.719 50.625 9.703 1 88.81 430 GLY B C 1
ATOM 10755 O O . GLY B 1 430 ? 30.938 50.781 9.883 1 88.81 430 GLY B O 1
ATOM 10756 N N . VAL B 1 431 ? 29.125 49.5 9.609 1 93.25 431 VAL B N 1
ATOM 10757 C CA . VAL B 1 431 ? 29.891 48.25 9.836 1 93.25 431 VAL B CA 1
ATOM 10758 C C . VAL B 1 431 ? 30.188 47.594 8.5 1 93.25 431 VAL B C 1
ATOM 10760 O O . VAL B 1 431 ? 29.312 47.438 7.652 1 93.25 431 VAL B O 1
ATOM 10763 N N . THR B 1 432 ? 31.375 47.312 8.25 1 94.5 432 THR B N 1
ATOM 10764 C CA . THR B 1 432 ? 31.828 46.562 7.066 1 94.5 432 THR B CA 1
ATOM 10765 C C . THR B 1 432 ? 32.531 45.281 7.461 1 94.5 432 THR B C 1
ATOM 10767 O O . THR B 1 432 ? 32.656 44.969 8.648 1 94.5 432 THR B O 1
ATOM 10770 N N . HIS B 1 433 ? 32.844 44.5 6.48 1 94.06 433 HIS B N 1
ATOM 10771 C CA . HIS B 1 433 ? 33.531 43.219 6.723 1 94.06 433 HIS B CA 1
ATOM 10772 C C . HIS B 1 433 ? 34.812 43.406 7.504 1 94.06 433 HIS B C 1
ATOM 10774 O O . HIS B 1 433 ? 35.156 42.594 8.367 1 94.06 433 HIS B O 1
ATOM 10780 N N . ASP B 1 434 ? 35.531 44.469 7.289 1 91.12 434 ASP B N 1
ATOM 10781 C CA . ASP B 1 434 ? 36.844 44.719 7.871 1 91.12 434 ASP B CA 1
ATOM 10782 C C . ASP B 1 434 ? 36.719 45.156 9.328 1 91.12 434 ASP B C 1
ATOM 10784 O O . ASP B 1 434 ? 37.656 44.906 10.125 1 91.12 434 ASP B O 1
ATOM 10788 N N . ASN B 1 435 ? 35.656 45.812 9.727 1 91.75 435 ASN B N 1
ATOM 10789 C CA . ASN B 1 435 ? 35.469 46.25 11.102 1 91.75 435 ASN B CA 1
ATOM 10790 C C . ASN B 1 435 ? 34.281 45.531 11.758 1 91.75 435 ASN B C 1
ATOM 10792 O O . ASN B 1 435 ? 33.531 46.156 12.531 1 91.75 435 ASN B O 1
ATOM 10796 N N . ARG B 1 436 ? 34 44.344 11.383 1 87.88 436 ARG B N 1
ATOM 10797 C CA . ARG B 1 436 ? 32.812 43.625 11.758 1 87.88 436 ARG B CA 1
ATOM 10798 C C . ARG B 1 436 ? 32.75 43.406 13.266 1 87.88 436 ARG B C 1
ATOM 10800 O O . ARG B 1 436 ? 31.672 43.219 13.828 1 87.88 436 ARG B O 1
ATOM 10807 N N . THR B 1 437 ? 33.844 43.5 14 1 86.94 437 THR B N 1
ATOM 10808 C CA . THR B 1 437 ? 33.875 43.281 15.445 1 86.94 437 THR B CA 1
ATOM 10809 C C . THR B 1 437 ? 33.562 44.562 16.203 1 86.94 437 THR B C 1
ATOM 10811 O O . THR B 1 437 ? 33.281 44.531 17.406 1 86.94 437 THR B O 1
ATOM 10814 N N . ASP B 1 438 ? 33.562 45.719 15.453 1 87 438 ASP B N 1
ATOM 10815 C CA . ASP B 1 438 ? 33.281 47 16.078 1 87 438 ASP B CA 1
ATOM 10816 C C . ASP B 1 438 ? 31.781 47.25 16.188 1 87 438 ASP B C 1
ATOM 10818 O O . ASP B 1 438 ? 31 46.75 15.359 1 87 438 ASP B O 1
ATOM 10822 N N . PRO B 1 439 ? 31.422 47.906 17.297 1 87.88 439 PRO B N 1
ATOM 10823 C CA . PRO B 1 439 ? 30 48.219 17.391 1 87.88 439 PRO B CA 1
ATOM 10824 C C . PRO B 1 439 ? 29.547 49.219 16.312 1 87.88 439 PRO B C 1
ATOM 10826 O O . PRO B 1 439 ? 30.297 50.094 15.93 1 87.88 439 PRO B O 1
ATOM 10829 N N . GLY B 1 440 ? 28.438 49.031 15.789 1 88.94 440 GLY B N 1
ATOM 10830 C CA . GLY B 1 440 ? 27.906 49.875 14.734 1 88.94 440 GLY B CA 1
ATOM 10831 C C . GLY B 1 440 ? 27.203 51.125 15.266 1 88.94 440 GLY B C 1
ATOM 10832 O O . GLY B 1 440 ? 27.625 51.719 16.266 1 88.94 440 GLY B O 1
ATOM 10833 N N . ALA B 1 441 ? 26.188 51.562 14.508 1 90.31 441 ALA B N 1
ATOM 10834 C CA . ALA B 1 441 ? 25.453 52.781 14.844 1 90.31 441 ALA B CA 1
ATOM 10835 C C . ALA B 1 441 ? 24.484 52.531 15.992 1 90.31 441 ALA B C 1
ATOM 10837 O O . ALA B 1 441 ? 24.125 51.406 16.281 1 90.31 441 ALA B O 1
ATOM 10838 N N . GLY B 1 442 ? 24.109 53.625 16.641 1 91.62 442 GLY B N 1
ATOM 10839 C CA . GLY B 1 442 ? 23.172 53.531 17.75 1 91.62 442 GLY B CA 1
ATOM 10840 C C . GLY B 1 442 ? 21.719 53.438 17.281 1 91.62 442 GLY B C 1
ATOM 10841 O O . GLY B 1 442 ? 21.375 53.875 16.188 1 91.62 442 GLY B O 1
ATOM 10842 N N . VAL B 1 443 ? 20.906 52.781 18.125 1 94.56 443 VAL B N 1
ATOM 10843 C CA . VAL B 1 443 ? 19.484 52.625 17.828 1 94.56 443 VAL B CA 1
ATOM 10844 C C . VAL B 1 443 ? 18.672 52.625 19.109 1 94.56 443 VAL B C 1
ATOM 10846 O O . VAL B 1 443 ? 19.188 52.281 20.188 1 94.56 443 VAL B O 1
ATOM 10849 N N . ALA B 1 444 ? 17.516 53.156 19.031 1 96.19 444 ALA B N 1
ATOM 10850 C CA . ALA B 1 444 ? 16.609 53.156 20.188 1 96.19 444 ALA B CA 1
ATOM 10851 C C . ALA B 1 444 ? 15.234 52.594 19.797 1 96.19 444 ALA B C 1
ATOM 10853 O O . ALA B 1 444 ? 14.758 52.844 18.688 1 96.19 444 ALA B O 1
ATOM 10854 N N . LEU B 1 445 ? 14.711 51.844 20.672 1 97.06 445 LEU B N 1
ATOM 10855 C CA . LEU B 1 445 ? 13.352 51.312 20.547 1 97.06 445 LEU B CA 1
ATOM 10856 C C . LEU B 1 445 ? 12.469 51.812 21.688 1 97.06 445 LEU B C 1
ATOM 10858 O O . LEU B 1 445 ? 12.828 51.688 22.859 1 97.06 445 LEU B O 1
ATOM 10862 N N . VAL B 1 446 ? 11.32 52.438 21.328 1 97.25 446 VAL B N 1
ATOM 10863 C CA . VAL B 1 446 ? 10.375 52.969 22.312 1 97.25 446 VAL B CA 1
ATOM 10864 C C . VAL B 1 446 ? 9.047 52.219 22.203 1 97.25 446 VAL B C 1
ATOM 10866 O O . VAL B 1 446 ? 8.586 51.906 21.094 1 97.25 446 VAL B O 1
ATOM 10869 N N . GLN B 1 447 ? 8.57 51.844 23.297 1 96.81 447 GLN B N 1
ATOM 10870 C CA . GLN B 1 447 ? 7.23 51.281 23.391 1 96.81 447 GLN B CA 1
ATOM 10871 C C . GLN B 1 447 ? 6.332 52.125 24.281 1 96.81 447 GLN B C 1
ATOM 10873 O O . GLN B 1 447 ? 6.766 52.594 25.328 1 96.81 447 GLN B O 1
ATOM 10878 N N . THR B 1 448 ? 5.102 52.312 23.781 1 95.44 448 THR B N 1
ATOM 10879 C CA . THR B 1 448 ? 4.152 53.031 24.625 1 95.44 448 THR B CA 1
ATOM 10880 C C . THR B 1 448 ? 2.723 52.594 24.344 1 95.44 448 THR B C 1
ATOM 10882 O O . THR B 1 448 ? 2.492 51.781 23.438 1 95.44 448 THR B O 1
ATOM 10885 N N . ASP B 1 449 ? 1.93 53 25.156 1 92.19 449 ASP B N 1
ATOM 10886 C CA . ASP B 1 449 ? 0.494 52.719 25.125 1 92.19 449 ASP B CA 1
ATOM 10887 C C . ASP B 1 449 ? -0.296 53.906 25.656 1 92.19 449 ASP B C 1
ATOM 10889 O O . ASP B 1 449 ? 0.208 54.688 26.484 1 92.19 449 ASP B O 1
ATOM 10893 N N . LEU B 1 450 ? -1.448 54.094 25.078 1 93.5 450 LEU B N 1
ATOM 10894 C CA . LEU B 1 450 ? -2.281 55.188 25.578 1 93.5 450 LEU B CA 1
ATOM 10895 C C . LEU B 1 450 ? -3.178 54.719 26.719 1 93.5 450 LEU B C 1
ATOM 10897 O O . LEU B 1 450 ? -3.697 53.594 26.688 1 93.5 450 LEU B O 1
ATOM 10901 N N . GLN B 1 451 ? -3.236 55.562 27.688 1 90.19 451 GLN B N 1
ATOM 10902 C CA . GLN B 1 451 ? -4.039 55.219 28.859 1 90.19 451 GLN B CA 1
ATOM 10903 C C . GLN B 1 451 ? -5.523 55.469 28.594 1 90.19 451 GLN B C 1
ATOM 10905 O O . GLN B 1 451 ? -5.926 56.562 28.219 1 90.19 451 GLN B O 1
ATOM 10910 N N . TRP B 1 452 ? -6.367 54.438 28.828 1 86.38 452 TRP B N 1
ATOM 10911 C CA . TRP B 1 452 ? -7.816 54.531 28.688 1 86.38 452 TRP B CA 1
ATOM 10912 C C . TRP B 1 452 ? -8.188 55.219 27.375 1 86.38 452 TRP B C 1
ATOM 10914 O O . TRP B 1 452 ? -8.992 56.156 27.359 1 86.38 452 TRP B O 1
ATOM 10924 N N . PHE B 1 453 ? -7.574 54.781 26.375 1 88.25 453 PHE B N 1
ATOM 10925 C CA . PHE B 1 453 ? -7.664 55.5 25.109 1 88.25 453 PHE B CA 1
ATOM 10926 C C . PHE B 1 453 ? -9.109 55.562 24.625 1 88.25 453 PHE B C 1
ATOM 10928 O O . PHE B 1 453 ? -9.641 56.625 24.359 1 88.25 453 PHE B O 1
ATOM 10935 N N . ALA B 1 454 ? -9.781 54.406 24.453 1 87.81 454 ALA B N 1
ATOM 10936 C CA . ALA B 1 454 ? -11.141 54.375 23.922 1 87.81 454 ALA B CA 1
ATOM 10937 C C . ALA B 1 454 ? -12.117 55.062 24.875 1 87.81 454 ALA B C 1
ATOM 10939 O O . ALA B 1 454 ? -12.984 55.844 24.438 1 87.81 454 ALA B O 1
ATOM 10940 N N . THR B 1 455 ? -11.898 54.844 26.141 1 88.69 455 THR B N 1
ATOM 10941 C CA . THR B 1 455 ? -12.805 55.375 27.156 1 88.69 455 THR B CA 1
ATOM 10942 C C . THR B 1 455 ? -12.555 56.844 27.391 1 88.69 455 THR B C 1
ATOM 10944 O O . THR B 1 455 ? -13.469 57.594 27.766 1 88.69 455 THR B O 1
ATOM 10947 N N . GLY B 1 456 ? -11.391 57.25 27.203 1 90.38 456 GLY B N 1
ATOM 10948 C CA . GLY B 1 456 ? -11.039 58.625 27.531 1 90.38 456 GLY B CA 1
ATOM 10949 C C . GLY B 1 456 ? -10.93 59.531 26.312 1 90.38 456 GLY B C 1
ATOM 10950 O O . GLY B 1 456 ? -10.594 60.688 26.438 1 90.38 456 GLY B O 1
ATOM 10951 N N . LEU B 1 457 ? -11.297 59.031 25.203 1 93.44 457 LEU B N 1
ATOM 10952 C CA . LEU B 1 457 ? -11.156 59.812 23.969 1 93.44 457 LEU B CA 1
ATOM 10953 C C . LEU B 1 457 ? -12.094 61.031 23.984 1 93.44 457 LEU B C 1
ATOM 10955 O O . LEU B 1 457 ? -13.305 60.875 24.172 1 93.44 457 LEU B O 1
ATOM 10959 N N . SER B 1 458 ? -11.547 62.156 23.781 1 95.88 458 SER B N 1
ATOM 10960 C CA . SER B 1 458 ? -12.336 63.406 23.781 1 95.88 458 SER B CA 1
ATOM 10961 C C . SER B 1 458 ? -13.211 63.5 22.531 1 95.88 458 SER B C 1
ATOM 10963 O O . SER B 1 458 ? -12.727 63.312 21.422 1 95.88 458 SER B O 1
ATOM 10965 N N . HIS B 1 459 ? -14.523 63.875 22.734 1 95.88 459 HIS B N 1
ATOM 10966 C CA . HIS B 1 459 ? -15.43 64 21.609 1 95.88 459 HIS B CA 1
ATOM 10967 C C . HIS B 1 459 ? -15.031 65.188 20.734 1 95.88 459 HIS B C 1
ATOM 10969 O O . HIS B 1 459 ? -15.094 65.125 19.516 1 95.88 459 HIS B O 1
ATOM 10975 N N . SER B 1 460 ? -14.602 66.25 21.391 1 96.19 460 SER B N 1
ATOM 10976 C CA . SER B 1 460 ? -14.195 67.438 20.641 1 96.19 460 SER B CA 1
ATOM 10977 C C . SER B 1 460 ? -13.016 67.125 19.719 1 96.19 460 SER B C 1
ATOM 10979 O O . SER B 1 460 ? -12.953 67.625 18.594 1 96.19 460 SER B O 1
ATOM 10981 N N . THR B 1 461 ? -12.109 66.312 20.203 1 96.88 461 THR B N 1
ATOM 10982 C CA . THR B 1 461 ? -10.977 65.938 19.391 1 96.88 461 THR B CA 1
ATOM 10983 C C . THR B 1 461 ? -11.453 65.125 18.188 1 96.88 461 THR B C 1
ATOM 10985 O O . THR B 1 461 ? -10.969 65.312 17.078 1 96.88 461 THR B O 1
ATOM 10988 N N . VAL B 1 462 ? -12.406 64.188 18.406 1 96.88 462 VAL B N 1
ATOM 10989 C CA . VAL B 1 462 ? -12.938 63.344 17.344 1 96.88 462 VAL B CA 1
ATOM 10990 C C . VAL B 1 462 ? -13.594 64.188 16.266 1 96.88 462 VAL B C 1
ATOM 10992 O O . VAL B 1 462 ? -13.336 64 15.078 1 96.88 462 VAL B O 1
ATOM 10995 N N . PHE B 1 463 ? -14.375 65.125 16.688 1 96.88 463 PHE B N 1
ATOM 10996 C CA . PHE B 1 463 ? -15.078 66 15.727 1 96.88 463 PHE B CA 1
ATOM 10997 C C . PHE B 1 463 ? -14.109 66.875 14.945 1 96.88 463 PHE B C 1
ATOM 10999 O O . PHE B 1 463 ? -14.281 67.062 13.75 1 96.88 463 PHE B O 1
ATOM 11006 N N . ALA B 1 464 ? -13.109 67.375 15.664 1 96.75 464 ALA B N 1
ATOM 11007 C CA . ALA B 1 464 ? -12.094 68.188 15 1 96.75 464 ALA B CA 1
ATOM 11008 C C . ALA B 1 464 ? -11.375 67.375 13.914 1 96.75 464 ALA B C 1
ATOM 11010 O O . ALA B 1 464 ? -11.133 67.875 12.82 1 96.75 464 ALA B O 1
ATOM 11011 N N . ALA B 1 465 ? -11.016 66.125 14.258 1 96.62 465 ALA B N 1
ATOM 11012 C CA . ALA B 1 465 ? -10.32 65.312 13.312 1 96.62 465 ALA B CA 1
ATOM 11013 C C . ALA B 1 465 ? -11.211 64.938 12.117 1 96.62 465 ALA B C 1
ATOM 11015 O O . ALA B 1 465 ? -10.75 64.938 10.977 1 96.62 465 ALA B O 1
ATOM 11016 N N . MET B 1 466 ? -12.508 64.625 12.383 1 96.88 466 MET B N 1
ATOM 11017 C CA . MET B 1 466 ? -13.453 64.312 11.32 1 96.88 466 MET B CA 1
ATOM 11018 C C . MET B 1 466 ? -13.633 65.5 10.375 1 96.88 466 MET B C 1
ATOM 11020 O O . MET B 1 466 ? -13.609 65.312 9.156 1 96.88 466 MET B O 1
ATOM 11024 N N . ARG B 1 467 ? -13.719 66.688 10.969 1 96.31 467 ARG B N 1
ATOM 11025 C CA . ARG B 1 467 ? -13.875 67.875 10.148 1 96.31 467 ARG B CA 1
ATOM 11026 C C . ARG B 1 467 ? -12.625 68.125 9.32 1 96.31 467 ARG B C 1
ATOM 11028 O O . ARG B 1 467 ? -12.719 68.562 8.172 1 96.31 467 ARG B O 1
ATOM 11035 N N . TYR B 1 468 ? -11.523 67.938 9.914 1 96.5 468 TYR B N 1
ATOM 11036 C CA . TYR B 1 468 ? -10.25 68.188 9.266 1 96.5 468 TYR B CA 1
ATOM 11037 C C . TYR B 1 468 ? -10.062 67.375 8.008 1 96.5 468 TYR B C 1
ATOM 11039 O O . TYR B 1 468 ? -9.508 67.812 7.016 1 96.5 468 TYR B O 1
ATOM 11047 N N . VAL B 1 469 ? -10.516 66.125 8 1 96.38 469 VAL B N 1
ATOM 11048 C CA . VAL B 1 469 ? -10.258 65.25 6.879 1 96.38 469 VAL B CA 1
ATOM 11049 C C . VAL B 1 469 ? -11.375 65.375 5.844 1 96.38 469 VAL B C 1
ATOM 11051 O O . VAL B 1 469 ? -11.273 64.812 4.742 1 96.38 469 VAL B O 1
ATOM 11054 N N . GLY B 1 470 ? -12.539 66 6.246 1 94.62 470 GLY B N 1
ATOM 11055 C CA . GLY B 1 470 ? -13.484 66.312 5.191 1 94.62 470 GLY B CA 1
ATOM 11056 C C . GLY B 1 470 ? -14.875 65.75 5.445 1 94.62 470 GLY B C 1
ATOM 11057 O O . GLY B 1 470 ? -15.742 65.812 4.578 1 94.62 470 GLY B O 1
ATOM 11058 N N . PHE B 1 471 ? -15.172 65.188 6.566 1 96.69 471 PHE B N 1
ATOM 11059 C CA . PHE B 1 471 ? -16.531 64.688 6.859 1 96.69 471 PHE B CA 1
ATOM 11060 C C . PHE B 1 471 ? -17.5 65.875 6.891 1 96.69 471 PHE B C 1
ATOM 11062 O O . PHE B 1 471 ? -17.172 66.938 7.406 1 96.69 471 PHE B O 1
ATOM 11069 N N . GLY B 1 472 ? -18.641 65.688 6.398 1 94.38 472 GLY B N 1
ATOM 11070 C CA . GLY B 1 472 ? -19.672 66.75 6.418 1 94.38 472 GLY B CA 1
ATOM 11071 C C . GLY B 1 472 ? -20.344 66.875 7.77 1 94.38 472 GLY B C 1
ATOM 11072 O O . GLY B 1 472 ? -20.188 66 8.641 1 94.38 472 GLY B O 1
ATOM 11073 N N . GLN B 1 473 ? -21.141 67.938 7.859 1 94.5 473 GLN B N 1
ATOM 11074 C CA . GLN B 1 473 ? -21.781 68.25 9.125 1 94.5 473 GLN B CA 1
ATOM 11075 C C . GLN B 1 473 ? -22.828 67.188 9.5 1 94.5 473 GLN B C 1
ATOM 11077 O O . GLN B 1 473 ? -23.031 66.875 10.68 1 94.5 473 GLN B O 1
ATOM 11082 N N . ASP B 1 474 ? -23.422 66.562 8.539 1 94 474 ASP B N 1
ATOM 11083 C CA . ASP B 1 474 ? -24.438 65.562 8.812 1 94 474 ASP B CA 1
ATOM 11084 C C . ASP B 1 474 ? -23.828 64.375 9.547 1 94 474 ASP B C 1
ATOM 11086 O O . ASP B 1 474 ? -24.438 63.844 10.469 1 94 474 ASP B O 1
ATOM 11090 N N . TRP B 1 475 ? -22.734 63.938 9.055 1 95.5 475 TRP B N 1
ATOM 11091 C CA . TRP B 1 475 ? -22.047 62.844 9.703 1 95.5 475 TRP B CA 1
ATOM 11092 C C . TRP B 1 475 ? -21.578 63.219 11.109 1 95.5 475 TRP B C 1
ATOM 11094 O O . TRP B 1 475 ? -21.656 62.406 12.031 1 95.5 475 TRP B O 1
ATOM 11104 N N . ILE B 1 476 ? -21.047 64.438 11.266 1 96 476 ILE B N 1
ATOM 11105 C CA . ILE B 1 476 ? -20.594 64.875 12.57 1 96 476 ILE B CA 1
ATOM 11106 C C . ILE B 1 476 ? -21.781 64.938 13.539 1 96 476 ILE B C 1
ATOM 11108 O O . ILE B 1 476 ? -21.641 64.562 14.703 1 96 476 ILE B O 1
ATOM 11112 N N . ASP B 1 477 ? -22.969 65.375 13.07 1 95 477 ASP B N 1
ATOM 11113 C CA . ASP B 1 477 ? -24.156 65.375 13.906 1 95 477 ASP B CA 1
ATOM 11114 C C . ASP B 1 477 ? -24.578 63.969 14.312 1 95 477 ASP B C 1
ATOM 11116 O O . ASP B 1 477 ? -25.031 63.75 15.445 1 95 477 ASP B O 1
ATOM 11120 N N . PHE B 1 478 ? -24.516 63.125 13.414 1 94.94 478 PHE B N 1
ATOM 11121 C CA . PHE B 1 478 ? -24.828 61.75 13.719 1 94.94 478 PHE B CA 1
ATOM 11122 C C . PHE B 1 478 ? -23.922 61.219 14.828 1 94.94 478 PHE B C 1
ATOM 11124 O O . PHE B 1 478 ? -24.391 60.594 15.773 1 94.94 478 PHE B O 1
ATOM 11131 N N . PHE B 1 479 ? -22.562 61.375 14.656 1 95.25 479 PHE B N 1
ATOM 11132 C CA . PHE B 1 479 ? -21.609 60.844 15.617 1 95.25 479 PHE B CA 1
ATOM 11133 C C . PHE B 1 479 ? -21.734 61.531 16.969 1 95.25 479 PHE B C 1
ATOM 11135 O O . PHE B 1 479 ? -21.438 60.938 18 1 95.25 479 PHE B O 1
ATOM 11142 N N . LYS B 1 480 ? -22.125 62.812 16.984 1 95.19 480 LYS B N 1
ATOM 11143 C CA . LYS B 1 480 ? -22.406 63.469 18.25 1 95.19 480 LYS B CA 1
ATOM 11144 C C . LYS B 1 480 ? -23.484 62.75 19.031 1 95.19 480 LYS B C 1
ATOM 11146 O O . LYS B 1 480 ? -23.344 62.5 20.234 1 95.19 480 LYS B O 1
ATOM 11151 N N . LYS B 1 481 ? -24.531 62.375 18.328 1 93.88 481 LYS B N 1
ATOM 11152 C CA . LYS B 1 481 ? -25.609 61.625 18.938 1 93.88 481 LYS B CA 1
ATOM 11153 C C . LYS B 1 481 ? -25.156 60.219 19.328 1 93.88 481 LYS B C 1
ATOM 11155 O O . LYS B 1 481 ? -25.484 59.75 20.422 1 93.88 481 LYS B O 1
ATOM 11160 N N . TYR B 1 482 ? -24.5 59.656 18.469 1 93.12 482 TYR B N 1
ATOM 11161 C CA . TYR B 1 482 ? -24.031 58.281 18.672 1 93.12 482 TYR B CA 1
ATOM 11162 C C . TYR B 1 482 ? -23.125 58.188 19.906 1 93.12 482 TYR B C 1
ATOM 11164 O O . TYR B 1 482 ? -23.25 57.281 20.703 1 93.12 482 TYR B O 1
ATOM 11172 N N . LEU B 1 483 ? -22.125 59.125 20 1 94.25 483 LEU B N 1
ATOM 11173 C CA . LEU B 1 483 ? -21.141 59.062 21.078 1 94.25 483 LEU B CA 1
ATOM 11174 C C . LEU B 1 483 ? -21.781 59.469 22.422 1 94.25 483 LEU B C 1
ATOM 11176 O O . LEU B 1 483 ? -21.328 59.031 23.469 1 94.25 483 LEU B O 1
ATOM 11180 N N . GLU B 1 484 ? -22.797 60.281 22.344 1 93.5 484 GLU B N 1
ATOM 11181 C CA . GLU B 1 484 ? -23.516 60.656 23.547 1 93.5 484 GLU B CA 1
ATOM 11182 C C . GLU B 1 484 ? -24.594 59.656 23.906 1 93.5 484 GLU B C 1
ATOM 11184 O O . GLU B 1 484 ? -25.766 60 24.047 1 93.5 484 GLU B O 1
ATOM 11189 N N . SER B 1 485 ? -24.219 58.5 24.141 1 91.81 485 SER B N 1
ATOM 11190 C CA . SER B 1 485 ? -25.141 57.406 24.453 1 91.81 485 SER B CA 1
ATOM 11191 C C . SER B 1 485 ? -25.609 57.469 25.891 1 91.81 485 SER B C 1
ATOM 11193 O O . SER B 1 485 ? -24.812 57.781 26.797 1 91.81 485 SER B O 1
ATOM 11195 N N . PRO B 1 486 ? -26.906 57.188 26.141 1 92.81 486 PRO B N 1
ATOM 11196 C CA . PRO B 1 486 ? -27.406 57.094 27.516 1 92.81 486 PRO B CA 1
ATOM 11197 C C . PRO B 1 486 ? -27.016 55.812 28.203 1 92.81 486 PRO B C 1
ATOM 11199 O O . PRO B 1 486 ? -27.609 54.75 27.906 1 92.81 486 PRO B O 1
ATOM 11202 N N . LEU B 1 487 ? -26.078 55.844 29.125 1 92.25 487 LEU B N 1
ATOM 11203 C CA . LEU B 1 487 ? -25.562 54.656 29.781 1 92.25 487 LEU B CA 1
ATOM 11204 C C . LEU B 1 487 ? -26.125 54.5 31.188 1 92.25 487 LEU B C 1
ATOM 11206 O O . LEU B 1 487 ? -26.297 55.5 31.891 1 92.25 487 LEU B O 1
ATOM 11210 N N . ASN B 1 488 ? -26.5 53.281 31.469 1 90.56 488 ASN B N 1
ATOM 11211 C CA . ASN B 1 488 ? -26.984 52.969 32.812 1 90.56 488 ASN B CA 1
ATOM 11212 C C . ASN B 1 488 ? -26.016 52.031 33.531 1 90.56 488 ASN B C 1
ATOM 11214 O O . ASN B 1 488 ? -25.875 50.875 33.156 1 90.56 488 ASN B O 1
ATOM 11218 N N . LEU B 1 489 ? -25.328 52.5 34.594 1 88.94 489 LEU B N 1
ATOM 11219 C CA . LEU B 1 489 ? -24.312 51.719 35.312 1 88.94 489 LEU B CA 1
ATOM 11220 C C . LEU B 1 489 ? -24.891 51.094 36.562 1 88.94 489 LEU B C 1
ATOM 11222 O O . LEU B 1 489 ? -24.172 50.5 37.375 1 88.94 489 LEU B O 1
ATOM 11226 N N . ASP B 1 490 ? -26.219 51.188 36.688 1 84.69 490 ASP B N 1
ATOM 11227 C CA . ASP B 1 490 ? -26.859 50.719 37.906 1 84.69 490 ASP B CA 1
ATOM 11228 C C . ASP B 1 490 ? -26.578 49.25 38.156 1 84.69 490 ASP B C 1
ATOM 11230 O O . ASP B 1 490 ? -26.406 48.812 39.281 1 84.69 490 ASP B O 1
ATOM 11234 N N . ALA B 1 491 ? -26.438 48.5 37.156 1 79.69 491 ALA B N 1
ATOM 11235 C CA . ALA B 1 491 ? -26.281 47.062 37.281 1 79.69 491 ALA B CA 1
ATOM 11236 C C . ALA B 1 491 ? -24.812 46.656 37.094 1 79.69 491 ALA B C 1
ATOM 11238 O O . ALA B 1 491 ? -24.5 45.469 37 1 79.69 491 ALA B O 1
ATOM 11239 N N . ALA B 1 492 ? -23.953 47.594 37.031 1 79.69 492 ALA B N 1
ATOM 11240 C CA . ALA B 1 492 ? -22.562 47.281 36.688 1 79.69 492 ALA B CA 1
ATOM 11241 C C . ALA B 1 492 ? -21.812 46.688 37.875 1 79.69 492 ALA B C 1
ATOM 11243 O O . ALA B 1 492 ? -20.828 45.969 37.719 1 79.69 492 ALA B O 1
ATOM 11244 N N . SER B 1 493 ? -22.078 47.094 39 1 75.19 493 SER B N 1
ATOM 11245 C CA . SER B 1 493 ? -21.484 46.531 40.188 1 75.19 493 SER B CA 1
ATOM 11246 C C . SER B 1 493 ? -22.5 46.438 41.344 1 75.19 493 SER B C 1
ATOM 11248 O O . SER B 1 493 ? -23.547 47.094 41.281 1 75.19 493 SER B O 1
ATOM 11250 N N . ASP B 1 494 ? -22.031 45.594 42.281 1 69.12 494 ASP B N 1
ATOM 11251 C CA . ASP B 1 494 ? -22.922 45.406 43.406 1 69.12 494 ASP B CA 1
ATOM 11252 C C . ASP B 1 494 ? -22.953 46.656 44.281 1 69.12 494 ASP B C 1
ATOM 11254 O O . ASP B 1 494 ? -21.938 47.344 44.438 1 69.12 494 ASP B O 1
ATOM 11258 N N . ASN B 1 495 ? -23.969 47.094 44.812 1 67.56 495 ASN B N 1
ATOM 11259 C CA . ASN B 1 495 ? -24.156 48.125 45.844 1 67.56 495 ASN B CA 1
ATOM 11260 C C . ASN B 1 495 ? -23.922 49.531 45.312 1 67.56 495 ASN B C 1
ATOM 11262 O O . ASN B 1 495 ? -23.438 50.406 46.031 1 67.56 495 ASN B O 1
ATOM 11266 N N . ARG B 1 496 ? -24.016 49.688 44 1 76.62 496 ARG B N 1
ATOM 11267 C CA . ARG B 1 496 ? -23.812 51.031 43.438 1 76.62 496 ARG B CA 1
ATOM 11268 C C . ARG B 1 496 ? -25.094 51.875 43.562 1 76.62 496 ARG B C 1
ATOM 11270 O O . ARG B 1 496 ? -26.188 51.344 43.594 1 76.62 496 ARG B O 1
ATOM 11277 N N . PRO B 1 497 ? -24.875 53.125 43.812 1 79.38 497 PRO B N 1
ATOM 11278 C CA . PRO B 1 497 ? -26.031 54 43.781 1 79.38 497 PRO B CA 1
ATOM 11279 C C . PRO B 1 497 ? -26.812 53.938 42.469 1 79.38 497 PRO B C 1
ATOM 11281 O O . PRO B 1 497 ? -26.219 53.812 41.406 1 79.38 497 PRO B O 1
ATOM 11284 N N . GLN B 1 498 ? -28.156 53.844 42.594 1 84.06 498 GLN B N 1
ATOM 11285 C CA . GLN B 1 498 ? -29.016 53.812 41.438 1 84.06 498 GLN B CA 1
ATOM 11286 C C . GLN B 1 498 ? -29.266 55.219 40.875 1 84.06 498 GLN B C 1
ATOM 11288 O O . GLN B 1 498 ? -30.234 55.875 41.25 1 84.06 498 GLN B O 1
ATOM 11293 N N . LEU B 1 499 ? -28.438 55.75 40 1 86.88 499 LEU B N 1
ATOM 11294 C CA . LEU B 1 499 ? -28.484 57.094 39.469 1 86.88 499 LEU B CA 1
ATOM 11295 C C . LEU B 1 499 ? -29.25 57.156 38.156 1 86.88 499 LEU B C 1
ATOM 11297 O O . LEU B 1 499 ? -29.625 58.219 37.688 1 86.88 499 LEU B O 1
ATOM 11301 N N . GLY B 1 500 ? -29.609 56.031 37.656 1 86.88 500 GLY B N 1
ATOM 11302 C CA . GLY B 1 500 ? -30.312 55.969 36.375 1 86.88 500 GLY B CA 1
ATOM 11303 C C . GLY B 1 500 ? -29.406 56.25 35.188 1 86.88 500 GLY B C 1
ATOM 11304 O O . GLY B 1 500 ? -28.188 56.375 35.344 1 86.88 500 GLY B O 1
ATOM 11305 N N . PRO B 1 501 ? -29.984 56.406 34 1 92.06 501 PRO B N 1
ATOM 11306 C CA . PRO B 1 501 ? -29.203 56.594 32.781 1 92.06 501 PRO B CA 1
ATOM 11307 C C . PRO B 1 501 ? -28.594 58 32.719 1 92.06 501 PRO B C 1
ATOM 11309 O O . PRO B 1 501 ? -29.219 58.969 33.125 1 92.06 501 PRO B O 1
ATOM 11312 N N . ARG B 1 502 ? -27.438 58.062 32.375 1 93.88 502 ARG B N 1
ATOM 11313 C CA . ARG B 1 502 ? -26.703 59.312 32.156 1 93.88 502 ARG B CA 1
ATOM 11314 C C . ARG B 1 502 ? -26.078 59.312 30.781 1 93.88 502 ARG B C 1
ATOM 11316 O O . ARG B 1 502 ? -25.719 58.281 30.234 1 93.88 502 ARG B O 1
ATOM 11323 N N . ILE B 1 503 ? -25.906 60.531 30.25 1 93.62 503 ILE B N 1
ATOM 11324 C CA . ILE B 1 503 ? -25.406 60.688 28.875 1 93.62 503 ILE B CA 1
ATOM 11325 C C . ILE B 1 503 ? -23.875 60.656 28.891 1 93.62 503 ILE B C 1
ATOM 11327 O O . ILE B 1 503 ? -23.234 61.344 29.656 1 93.62 503 ILE B O 1
ATOM 11331 N N . ARG B 1 504 ? -23.297 59.844 28.141 1 94.06 504 ARG B N 1
ATOM 11332 C CA . ARG B 1 504 ? -21.844 59.75 27.953 1 94.06 504 ARG B CA 1
ATOM 11333 C C . ARG B 1 504 ? -21.297 61.062 27.391 1 94.06 504 ARG B C 1
ATOM 11335 O O . ARG B 1 504 ? -21.875 61.625 26.453 1 94.06 504 ARG B O 1
ATOM 11342 N N . LYS B 1 505 ? -20.203 61.562 27.875 1 95.06 505 LYS B N 1
ATOM 11343 C CA . LYS B 1 505 ? -19.625 62.812 27.438 1 95.06 505 LYS B CA 1
ATOM 11344 C C . LYS B 1 505 ? -18.172 62.656 26.984 1 95.06 505 LYS B C 1
ATOM 11346 O O . LYS B 1 505 ? -17.578 63.562 26.406 1 95.06 505 LYS B O 1
ATOM 11351 N N . ARG B 1 506 ? -17.734 61.469 27.25 1 94 506 ARG B N 1
ATOM 11352 C CA . ARG B 1 506 ? -16.344 61.156 26.922 1 94 506 ARG B CA 1
ATOM 11353 C C . ARG B 1 506 ? -16.203 59.688 26.516 1 94 506 ARG B C 1
ATOM 11355 O O . ARG B 1 506 ? -16.906 58.812 27.031 1 94 506 ARG B O 1
ATOM 11362 N N . GLY B 1 507 ? -15.344 59.531 25.531 1 92.19 507 GLY B N 1
ATOM 11363 C CA . GLY B 1 507 ? -15.047 58.156 25.141 1 92.19 507 GLY B CA 1
ATOM 11364 C C . GLY B 1 507 ? -15.922 57.656 24.016 1 92.19 507 GLY B C 1
ATOM 11365 O O . GLY B 1 507 ? -16.797 58.375 23.531 1 92.19 507 GLY B O 1
ATOM 11366 N N . VAL B 1 508 ? -15.586 56.406 23.562 1 90.06 508 VAL B N 1
ATOM 11367 C CA . VAL B 1 508 ? -16.297 55.75 22.469 1 90.06 508 VAL B CA 1
ATOM 11368 C C . VAL B 1 508 ? -16.703 54.344 22.891 1 90.06 508 VAL B C 1
ATOM 11370 O O . VAL B 1 508 ? -16.047 53.719 23.734 1 90.06 508 VAL B O 1
ATOM 11373 N N . PRO B 1 509 ? -17.812 53.906 22.422 1 84.44 509 PRO B N 1
ATOM 11374 C CA . PRO B 1 509 ? -18.188 52.5 22.719 1 84.44 509 PRO B CA 1
ATOM 11375 C C . PRO B 1 509 ? -17.141 51.5 22.25 1 84.44 509 PRO B C 1
ATOM 11377 O O . PRO B 1 509 ? -16.734 51.531 21.078 1 84.44 509 PRO B O 1
ATOM 11380 N N . MET B 1 510 ? -16.797 50.594 23.109 1 77.75 510 MET B N 1
ATOM 11381 C CA . MET B 1 510 ? -15.703 49.656 22.828 1 77.75 510 MET B CA 1
ATOM 11382 C C . MET B 1 510 ? -16.172 48.531 21.906 1 77.75 510 MET B C 1
ATOM 11384 O O . MET B 1 510 ? -17.344 48.156 21.922 1 77.75 510 MET B O 1
ATOM 11388 N N . ALA B 1 511 ? -15.25 48 21.141 1 70.12 511 ALA B N 1
ATOM 11389 C CA . ALA B 1 511 ? -15.32 46.781 20.328 1 70.12 511 ALA B CA 1
ATOM 11390 C C . ALA B 1 511 ? -16.25 46.969 19.141 1 70.12 511 ALA B C 1
ATOM 11392 O O . ALA B 1 511 ? -16.531 46.031 18.391 1 70.12 511 ALA B O 1
ATOM 11393 N N . HIS B 1 512 ? -16.688 48.25 18.938 1 77.88 512 HIS B N 1
ATOM 11394 C CA . HIS B 1 512 ? -17.422 48.531 17.719 1 77.88 512 HIS B CA 1
ATOM 11395 C C . HIS B 1 512 ? -16.5 49.094 16.641 1 77.88 512 HIS B C 1
ATOM 11397 O O . HIS B 1 512 ? -15.422 49.625 16.938 1 77.88 512 HIS B O 1
ATOM 11403 N N . ALA B 1 513 ? -16.984 48.938 15.477 1 85.5 513 ALA B N 1
ATOM 11404 C CA . ALA B 1 513 ? -16.219 49.469 14.352 1 85.5 513 ALA B CA 1
ATOM 11405 C C . ALA B 1 513 ? -16.031 50.969 14.492 1 85.5 513 ALA B C 1
ATOM 11407 O O . ALA B 1 513 ? -15.039 51.531 14 1 85.5 513 ALA B O 1
ATOM 11408 N N . SER B 1 514 ? -16.891 51.562 15.18 1 88.38 514 SER B N 1
ATOM 11409 C CA . SER B 1 514 ? -16.797 53 15.367 1 88.38 514 SER B CA 1
ATOM 11410 C C . SER B 1 514 ? -15.609 53.375 16.266 1 88.38 514 SER B C 1
ATOM 11412 O O . SER B 1 514 ? -15.031 54.438 16.125 1 88.38 514 SER B O 1
ATOM 11414 N N . GLU B 1 515 ? -15.383 52.469 17.172 1 88.94 515 GLU B N 1
ATOM 11415 C CA . GLU B 1 515 ? -14.195 52.688 18 1 88.94 515 GLU B CA 1
ATOM 11416 C C . GLU B 1 515 ? -12.93 52.688 17.156 1 88.94 515 GLU B C 1
ATOM 11418 O O . GLU B 1 515 ? -12.047 53.531 17.344 1 88.94 515 GLU B O 1
ATOM 11423 N N . LYS B 1 516 ? -12.852 51.75 16.297 1 90.06 516 LYS B N 1
ATOM 11424 C CA . LYS B 1 516 ? -11.703 51.688 15.398 1 90.06 516 LYS B CA 1
ATOM 11425 C C . LYS B 1 516 ? -11.633 52.906 14.484 1 90.06 516 LYS B C 1
ATOM 11427 O O . LYS B 1 516 ? -10.555 53.438 14.25 1 90.06 516 LYS B O 1
ATOM 11432 N N . LEU B 1 517 ? -12.766 53.25 14.047 1 93.88 517 LEU B N 1
ATOM 11433 C CA . LEU B 1 517 ? -12.844 54.406 13.141 1 93.88 517 LEU B CA 1
ATOM 11434 C C . LEU B 1 517 ? -12.344 55.656 13.828 1 93.88 517 LEU B C 1
ATOM 11436 O O . LEU B 1 517 ? -11.438 56.344 13.32 1 93.88 517 LEU B O 1
ATOM 11440 N N . THR B 1 518 ? -12.922 56 14.922 1 95 518 THR B N 1
ATOM 11441 C CA . THR B 1 518 ? -12.609 57.219 15.609 1 95 518 THR B CA 1
ATOM 11442 C C . THR B 1 518 ? -11.203 57.188 16.203 1 95 518 THR B C 1
ATOM 11444 O O . THR B 1 518 ? -10.453 58.156 16.125 1 95 518 THR B O 1
ATOM 11447 N N . GLY B 1 519 ? -10.898 56.062 16.797 1 93.75 519 GLY B N 1
ATOM 11448 C CA . GLY B 1 519 ? -9.57 55.906 17.375 1 93.75 519 GLY B CA 1
ATOM 11449 C C . GLY B 1 519 ? -8.461 56 16.344 1 93.75 519 GLY B C 1
ATOM 11450 O O . GLY B 1 519 ? -7.492 56.75 16.547 1 93.75 519 GLY B O 1
ATOM 11451 N N . GLU B 1 520 ? -8.594 55.281 15.297 1 94.31 520 GLU B N 1
ATOM 11452 C CA . GLU B 1 520 ? -7.562 55.25 14.266 1 94.31 520 GLU B CA 1
ATOM 11453 C C . GLU B 1 520 ? -7.477 56.594 13.539 1 94.31 520 GLU B C 1
ATOM 11455 O O . GLU B 1 520 ? -6.395 57 13.117 1 94.31 520 GLU B O 1
ATOM 11460 N N . LEU B 1 521 ? -8.578 57.188 13.383 1 95.56 521 LEU B N 1
ATOM 11461 C CA . LEU B 1 521 ? -8.57 58.5 12.742 1 95.56 521 LEU B CA 1
ATOM 11462 C C . LEU B 1 521 ? -7.742 59.5 13.555 1 95.56 521 LEU B C 1
ATOM 11464 O O . LEU B 1 521 ? -6.941 60.25 12.992 1 95.56 521 LEU B O 1
ATOM 11468 N N . VAL B 1 522 ? -7.949 59.5 14.781 1 96.19 522 VAL B N 1
ATOM 11469 C CA . VAL B 1 522 ? -7.211 60.406 15.656 1 96.19 522 VAL B CA 1
ATOM 11470 C C . VAL B 1 522 ? -5.727 60.031 15.641 1 96.19 522 VAL B C 1
ATOM 11472 O O . VAL B 1 522 ? -4.867 60.906 15.484 1 96.19 522 VAL B O 1
ATOM 11475 N N . LEU B 1 523 ? -5.422 58.812 15.766 1 96.44 523 LEU B N 1
ATOM 11476 C CA . LEU B 1 523 ? -4.035 58.375 15.875 1 96.44 523 LEU B CA 1
ATOM 11477 C C . LEU B 1 523 ? -3.33 58.469 14.523 1 96.44 523 LEU B C 1
ATOM 11479 O O . LEU B 1 523 ? -2.098 58.469 14.461 1 96.44 523 LEU B O 1
ATOM 11483 N N . PHE B 1 524 ? -4.074 58.5 13.484 1 95.94 524 PHE B N 1
ATOM 11484 C CA . PHE B 1 524 ? -3.502 58.719 12.164 1 95.94 524 PHE B CA 1
ATOM 11485 C C . PHE B 1 524 ? -2.664 60 12.156 1 95.94 524 PHE B C 1
ATOM 11487 O O . PHE B 1 524 ? -1.584 60.031 11.562 1 95.94 524 PHE B O 1
ATOM 11494 N N . PHE B 1 525 ? -3.129 60.938 12.766 1 96.44 525 PHE B N 1
ATOM 11495 C CA . PHE B 1 525 ? -2.441 62.25 12.766 1 96.44 525 PHE B CA 1
ATOM 11496 C C . PHE B 1 525 ? -1.182 62.188 13.617 1 96.44 525 PHE B C 1
ATOM 11498 O O . PHE B 1 525 ? -0.236 62.938 13.398 1 96.44 525 PHE B O 1
ATOM 11505 N N . MET B 1 526 ? -1.182 61.344 14.586 1 96.12 526 MET B N 1
ATOM 11506 C CA . MET B 1 526 ? 0.069 61.125 15.305 1 96.12 526 MET B CA 1
ATOM 11507 C C . MET B 1 526 ? 1.119 60.5 14.391 1 96.12 526 MET B C 1
ATOM 11509 O O . MET B 1 526 ? 2.285 60.906 14.414 1 96.12 526 MET B O 1
ATOM 11513 N N . ASP B 1 527 ? 0.689 59.5 13.633 1 95.62 527 ASP B N 1
ATOM 11514 C CA . ASP B 1 527 ? 1.583 58.906 12.648 1 95.62 527 ASP B CA 1
ATOM 11515 C C . ASP B 1 527 ? 2.17 59.969 11.719 1 95.62 527 ASP B C 1
ATOM 11517 O O . ASP B 1 527 ? 3.371 59.969 11.438 1 95.62 527 ASP B O 1
ATOM 11521 N N . LEU B 1 528 ? 1.274 60.75 11.258 1 94.62 528 LEU B N 1
ATOM 11522 C CA . LEU B 1 528 ? 1.661 61.781 10.32 1 94.62 528 LEU B CA 1
ATOM 11523 C C . LEU B 1 528 ? 2.635 62.781 10.977 1 94.62 528 LEU B C 1
ATOM 11525 O O . LEU B 1 528 ? 3.646 63.125 10.375 1 94.62 528 LEU B O 1
ATOM 11529 N N . ALA B 1 529 ? 2.355 63.156 12.172 1 95.12 529 ALA B N 1
ATOM 11530 C CA . ALA B 1 529 ? 3.184 64.125 12.883 1 95.12 529 ALA B CA 1
ATOM 11531 C C . ALA B 1 529 ? 4.598 63.594 13.094 1 95.12 529 ALA B C 1
ATOM 11533 O O . ALA B 1 529 ? 5.578 64.312 12.828 1 95.12 529 ALA B O 1
ATOM 11534 N N . VAL B 1 530 ? 4.699 62.438 13.578 1 94.75 530 VAL B N 1
ATOM 11535 C CA . VAL B 1 530 ? 6 61.844 13.852 1 94.75 530 VAL B CA 1
ATOM 11536 C C . VAL B 1 530 ? 6.777 61.688 12.547 1 94.75 530 VAL B C 1
ATOM 11538 O O . VAL B 1 530 ? 7.977 61.969 12.492 1 94.75 530 VAL B O 1
ATOM 11541 N N . ASN B 1 531 ? 6.074 61.219 11.531 1 92.94 531 ASN B N 1
ATOM 11542 C CA . ASN B 1 531 ? 6.742 61 10.25 1 92.94 531 ASN B CA 1
ATOM 11543 C C . ASN B 1 531 ? 7.246 62.312 9.664 1 92.94 531 ASN B C 1
ATOM 11545 O O . ASN B 1 531 ? 8.383 62.406 9.195 1 92.94 531 ASN B O 1
ATOM 11549 N N . ARG B 1 532 ? 6.434 63.312 9.664 1 90.62 532 ARG B N 1
ATOM 11550 C CA . ARG B 1 532 ? 6.777 64.625 9.055 1 90.62 532 ARG B CA 1
ATOM 11551 C C . ARG B 1 532 ? 7.879 65.312 9.844 1 90.62 532 ARG B C 1
ATOM 11553 O O . ARG B 1 532 ? 8.711 66 9.258 1 90.62 532 ARG B O 1
ATOM 11560 N N . GLU B 1 533 ? 7.879 65.062 11.086 1 89.12 533 GLU B N 1
ATOM 11561 C CA . GLU B 1 533 ? 8.859 65.75 11.922 1 89.12 533 GLU B CA 1
ATOM 11562 C C . GLU B 1 533 ? 10.188 65 11.945 1 89.12 533 GLU B C 1
ATOM 11564 O O . GLU B 1 533 ? 11.25 65.625 12.07 1 89.12 533 GLU B O 1
ATOM 11569 N N . THR B 1 534 ? 10.156 63.75 11.922 1 90.25 534 THR B N 1
ATOM 11570 C CA . THR B 1 534 ? 11.383 63 12.188 1 90.25 534 THR B CA 1
ATOM 11571 C C . THR B 1 534 ? 11.688 62.062 11.039 1 90.25 534 THR B C 1
ATOM 11573 O O . THR B 1 534 ? 12.812 61.562 10.914 1 90.25 534 THR B O 1
ATOM 11576 N N . GLY B 1 535 ? 10.727 61.688 10.227 1 87.25 535 GLY B N 1
ATOM 11577 C CA . GLY B 1 535 ? 10.914 60.688 9.18 1 87.25 535 GLY B CA 1
ATOM 11578 C C . GLY B 1 535 ? 10.758 59.281 9.664 1 87.25 535 GLY B C 1
ATOM 11579 O O . GLY B 1 535 ? 10.805 58.344 8.867 1 87.25 535 GLY B O 1
ATOM 11580 N N . ILE B 1 536 ? 10.57 59.031 10.938 1 90.5 536 ILE B N 1
ATOM 11581 C CA . ILE B 1 536 ? 10.438 57.688 11.516 1 90.5 536 ILE B CA 1
ATOM 11582 C C . ILE B 1 536 ? 9.039 57.156 11.266 1 90.5 536 ILE B C 1
ATOM 11584 O O . ILE B 1 536 ? 8.062 57.906 11.242 1 90.5 536 ILE B O 1
ATOM 11588 N N . LEU B 1 537 ? 8.969 55.906 10.938 1 90.75 537 LEU B N 1
ATOM 11589 C CA . LEU B 1 537 ? 7.684 55.219 10.812 1 90.75 537 LEU B CA 1
ATOM 11590 C C . LEU B 1 537 ? 7.195 54.719 12.164 1 90.75 537 LEU B C 1
ATOM 11592 O O . LEU B 1 537 ? 7.93 54.031 12.883 1 90.75 537 LEU B O 1
ATOM 11596 N N . LEU B 1 538 ? 6.031 55.062 12.516 1 93.75 538 LEU B N 1
ATOM 11597 C CA . LEU B 1 538 ? 5.434 54.656 13.781 1 93.75 538 LEU B CA 1
ATOM 11598 C C . LEU B 1 538 ? 4.629 53.375 13.625 1 93.75 538 LEU B C 1
ATOM 11600 O O . LEU B 1 538 ? 3.672 53.312 12.852 1 93.75 538 LEU B O 1
ATOM 11604 N N . TYR B 1 539 ? 5.066 52.312 14.32 1 94.44 539 TYR B N 1
ATOM 11605 C CA . TYR B 1 539 ? 4.348 51.062 14.281 1 94.44 539 TYR B CA 1
ATOM 11606 C C . TYR B 1 539 ? 3.305 50.969 15.391 1 94.44 539 TYR B C 1
ATOM 11608 O O . TYR B 1 539 ? 3.637 51.094 16.578 1 94.44 539 TYR B O 1
ATOM 11616 N N . ARG B 1 540 ? 2.068 50.719 14.969 1 93.56 540 ARG B N 1
ATOM 11617 C CA . ARG B 1 540 ? 1.002 50.719 15.961 1 93.56 540 ARG B CA 1
ATOM 11618 C C . ARG B 1 540 ? 0.077 49.531 15.766 1 93.56 540 ARG B C 1
ATOM 11620 O O . ARG B 1 540 ? -0.159 49.094 14.633 1 93.56 540 ARG B O 1
ATOM 11627 N N . LEU B 1 541 ? -0.312 49.062 16.797 1 89.5 541 LEU B N 1
ATOM 11628 C CA . LEU B 1 541 ? -1.491 48.219 16.891 1 89.5 541 LEU B CA 1
ATOM 11629 C C . LEU B 1 541 ? -2.562 48.875 17.75 1 89.5 541 LEU B C 1
ATOM 11631 O O . LEU B 1 541 ? -2.646 48.594 18.953 1 89.5 541 LEU B O 1
ATOM 11635 N N . HIS B 1 542 ? -3.307 49.656 17.094 1 87.81 542 HIS B N 1
ATOM 11636 C CA . HIS B 1 542 ? -4.246 50.562 17.766 1 87.81 542 HIS B CA 1
ATOM 11637 C C . HIS B 1 542 ? -3.529 51.469 18.734 1 87.81 542 HIS B C 1
ATOM 11639 O O . HIS B 1 542 ? -2.705 52.312 18.312 1 87.81 542 HIS B O 1
ATOM 11645 N N . ASP B 1 543 ? -3.719 51.25 20.062 1 90.38 543 ASP B N 1
ATOM 11646 C CA . ASP B 1 543 ? -3.104 52.188 20.984 1 90.38 543 ASP B CA 1
ATOM 11647 C C . ASP B 1 543 ? -1.75 51.688 21.469 1 90.38 543 ASP B C 1
ATOM 11649 O O . ASP B 1 543 ? -1.044 52.375 22.203 1 90.38 543 ASP B O 1
ATOM 11653 N N . ASP B 1 544 ? -1.363 50.469 20.984 1 91.19 544 ASP B N 1
ATOM 11654 C CA . ASP B 1 544 ? -0.008 50 21.234 1 91.19 544 ASP B CA 1
ATOM 11655 C C . ASP B 1 544 ? 0.97 50.562 20.203 1 91.19 544 ASP B C 1
ATOM 11657 O O . ASP B 1 544 ? 0.797 50.344 19 1 91.19 544 ASP B O 1
ATOM 11661 N N . ILE B 1 545 ? 1.969 51.188 20.672 1 95.56 545 ILE B N 1
ATOM 11662 C CA . ILE B 1 545 ? 2.811 51.938 19.75 1 95.56 545 ILE B CA 1
ATOM 11663 C C . ILE B 1 545 ? 4.273 51.562 19.953 1 95.56 545 ILE B C 1
ATOM 11665 O O . ILE B 1 545 ? 4.738 51.438 21.078 1 95.56 545 ILE B O 1
ATOM 11669 N N . TRP B 1 546 ? 5.02 51.375 18.875 1 95.31 546 TRP B N 1
ATOM 11670 C CA . TRP B 1 546 ? 6.461 51.125 18.891 1 95.31 546 TRP B CA 1
ATOM 11671 C C . TRP B 1 546 ? 7.176 52.031 17.906 1 95.31 546 TRP B C 1
ATOM 11673 O O . TRP B 1 546 ? 6.66 52.312 16.812 1 95.31 546 TRP B O 1
ATOM 11683 N N . LEU B 1 547 ? 8.219 52.5 18.328 1 94.62 547 LEU B N 1
ATOM 11684 C CA . LEU B 1 547 ? 9.062 53.344 17.484 1 94.62 547 LEU B CA 1
ATOM 11685 C C . LEU B 1 547 ? 10.516 52.875 17.547 1 94.62 547 LEU B C 1
ATOM 11687 O O . LEU B 1 547 ? 11.039 52.562 18.609 1 94.62 547 LEU B O 1
ATOM 11691 N N . VAL B 1 548 ? 11.133 52.688 16.359 1 94.38 548 VAL B N 1
ATOM 11692 C CA . VAL B 1 548 ? 12.531 52.312 16.297 1 94.38 548 VAL B CA 1
ATOM 11693 C C . VAL B 1 548 ? 13.297 53.219 15.352 1 94.38 548 VAL B C 1
ATOM 11695 O O . VAL B 1 548 ? 12.773 53.625 14.305 1 94.38 548 VAL B O 1
ATOM 11698 N N . GLY B 1 549 ? 14.375 53.656 15.719 1 91.5 549 GLY B N 1
ATOM 11699 C CA . GLY B 1 549 ? 15.188 54.531 14.883 1 91.5 549 GLY B CA 1
ATOM 11700 C C . GLY B 1 549 ? 16.453 55 15.578 1 91.5 549 GLY B C 1
ATOM 11701 O O . GLY B 1 549 ? 16.812 54.5 16.641 1 91.5 549 GLY B O 1
ATOM 11702 N N . GLU B 1 550 ? 17.109 55.938 14.93 1 91.69 550 GLU B N 1
ATOM 11703 C CA . GLU B 1 550 ? 18.281 56.562 15.547 1 91.69 550 GLU B CA 1
ATOM 11704 C C . GLU B 1 550 ? 17.906 57.25 16.859 1 91.69 550 GLU B C 1
ATOM 11706 O O . GLU B 1 550 ? 16.844 57.875 16.969 1 91.69 550 GLU B O 1
ATOM 11711 N N . PRO B 1 551 ? 18.766 57.094 17.844 1 93.75 551 PRO B N 1
ATOM 11712 C CA . PRO B 1 551 ? 18.422 57.562 19.203 1 93.75 551 PRO B CA 1
ATOM 11713 C C . PRO B 1 551 ? 17.969 59 19.219 1 93.75 551 PRO B C 1
ATOM 11715 O O . PRO B 1 551 ? 16.984 59.344 19.891 1 93.75 551 PRO B O 1
ATOM 11718 N N . GLU B 1 552 ? 18.641 59.906 18.531 1 91.19 552 GLU B N 1
ATOM 11719 C CA . GLU B 1 552 ? 18.281 61.344 18.516 1 91.19 552 GLU B CA 1
ATOM 11720 C C . GLU B 1 552 ? 16.906 61.531 17.875 1 91.19 552 GLU B C 1
ATOM 11722 O O . GLU B 1 552 ? 16.094 62.312 18.391 1 91.19 552 GLU B O 1
ATOM 11727 N N . ARG B 1 553 ? 16.688 60.938 16.859 1 90.88 553 ARG B N 1
ATOM 11728 C CA . ARG B 1 553 ? 15.406 61.031 16.156 1 90.88 553 ARG B CA 1
ATOM 11729 C C . ARG B 1 553 ? 14.289 60.406 16.969 1 90.88 553 ARG B C 1
ATOM 11731 O O . ARG 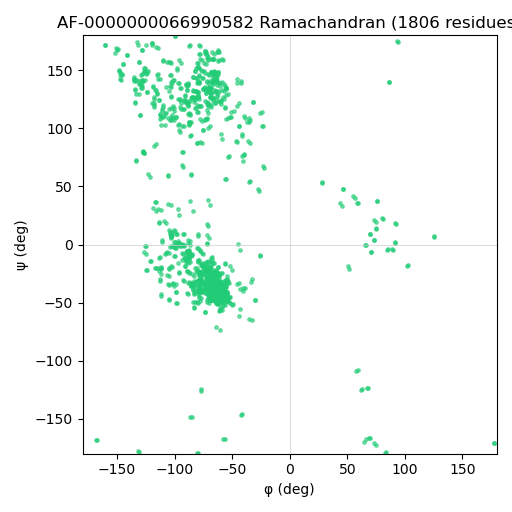B 1 553 ? 13.148 60.875 16.938 1 90.88 553 ARG B O 1
ATOM 11738 N N . ALA B 1 554 ? 14.625 59.312 17.578 1 94.75 554 ALA B N 1
ATOM 11739 C CA . ALA B 1 554 ? 13.633 58.656 18.438 1 94.75 554 ALA B CA 1
ATOM 11740 C C . ALA B 1 554 ? 13.219 59.562 19.578 1 94.75 554 ALA B C 1
ATOM 11742 O O . ALA B 1 554 ? 12.047 59.594 19.953 1 94.75 554 ALA B O 1
ATOM 11743 N N . ALA B 1 555 ? 14.203 60.219 20.109 1 95.75 555 ALA B N 1
ATOM 11744 C CA . ALA B 1 555 ? 13.914 61.188 21.172 1 95.75 555 ALA B CA 1
ATOM 11745 C C . ALA B 1 555 ? 13.039 62.312 20.656 1 95.75 555 ALA B C 1
ATOM 11747 O O . ALA B 1 555 ? 12.133 62.781 21.344 1 95.75 555 ALA B O 1
ATOM 11748 N N . GLN B 1 556 ? 13.367 62.812 19.484 1 94.56 556 GLN B N 1
ATOM 11749 C CA . GLN B 1 556 ? 12.555 63.844 18.844 1 94.56 556 GLN B CA 1
ATOM 11750 C C . GLN B 1 556 ? 11.125 63.344 18.609 1 94.56 556 GLN B C 1
ATOM 11752 O O . GLN B 1 556 ? 10.164 64.062 18.844 1 94.56 556 GLN B O 1
ATOM 11757 N N . ALA B 1 557 ? 11.031 62.188 18.109 1 95.12 557 ALA B N 1
ATOM 11758 C CA . ALA B 1 557 ? 9.719 61.594 17.859 1 95.12 557 ALA B CA 1
ATOM 11759 C C . ALA B 1 557 ? 8.914 61.469 19.156 1 95.12 557 ALA B C 1
ATOM 11761 O O . ALA B 1 557 ? 7.711 61.75 19.172 1 95.12 557 ALA B O 1
ATOM 11762 N N . TRP B 1 558 ? 9.594 61.062 20.25 1 96.94 558 TRP B N 1
ATOM 11763 C CA . TRP B 1 558 ? 8.922 60.938 21.531 1 96.94 558 TRP B CA 1
ATOM 11764 C C . TRP B 1 558 ? 8.406 62.281 22.016 1 96.94 558 TRP B C 1
ATOM 11766 O O . TRP B 1 558 ? 7.297 62.375 22.547 1 96.94 558 TRP B O 1
ATOM 11776 N N . SER B 1 559 ? 9.195 63.281 21.828 1 96.38 559 SER B N 1
ATOM 11777 C CA . SER B 1 559 ? 8.781 64.625 22.203 1 96.38 559 SER B CA 1
ATOM 11778 C C . SER B 1 559 ? 7.59 65.062 21.359 1 96.38 559 SER B C 1
ATOM 11780 O O . SER B 1 559 ? 6.672 65.688 21.875 1 96.38 559 SER B O 1
ATOM 11782 N N . CYS B 1 560 ? 7.672 64.812 20.094 1 95.69 560 CYS B N 1
ATOM 11783 C CA . CYS B 1 560 ? 6.559 65.125 19.203 1 95.69 560 CYS B CA 1
ATOM 11784 C C . CYS B 1 560 ? 5.281 64.438 19.672 1 95.69 560 CYS B C 1
ATOM 11786 O O . CYS B 1 560 ? 4.215 65.062 19.688 1 95.69 560 CYS B O 1
ATOM 11788 N N . MET B 1 561 ? 5.371 63.219 20.062 1 97.06 561 MET B N 1
ATOM 11789 C CA . MET B 1 561 ? 4.223 62.438 20.516 1 97.06 561 MET B CA 1
ATOM 11790 C C . MET B 1 561 ? 3.646 63.031 21.797 1 97.06 561 MET B C 1
ATOM 11792 O O . MET B 1 561 ? 2.428 63.062 21.984 1 97.06 561 MET B O 1
ATOM 11796 N N . GLN B 1 562 ? 4.516 63.5 22.656 1 96.25 562 GLN B N 1
ATOM 11797 C CA . GLN B 1 562 ? 4.066 64.125 23.875 1 96.25 562 GLN B CA 1
ATOM 11798 C C . GLN B 1 562 ? 3.279 65.438 23.578 1 96.25 562 GLN B C 1
ATOM 11800 O O . GLN B 1 562 ? 2.234 65.688 24.188 1 96.25 562 GLN B O 1
ATOM 11805 N N . SER B 1 563 ? 3.771 66.188 22.672 1 95.75 563 SER B N 1
ATOM 11806 C CA . SER B 1 563 ? 3.074 67.375 22.266 1 95.75 563 SER B CA 1
ATOM 11807 C C . SER B 1 563 ? 1.719 67.062 21.641 1 95.75 563 SER B C 1
ATOM 11809 O O . SER B 1 563 ? 0.726 67.75 21.922 1 95.75 563 SER B O 1
ATOM 11811 N N . PHE B 1 564 ? 1.747 66.188 20.75 1 95.88 564 PHE B N 1
ATOM 11812 C CA . PHE B 1 564 ? 0.513 65.75 20.125 1 95.88 564 PHE B CA 1
ATOM 11813 C C . PHE B 1 564 ? -0.512 65.312 21.172 1 95.88 564 PHE B C 1
ATOM 11815 O O . PHE B 1 564 ? -1.677 65.688 21.094 1 95.88 564 PHE B O 1
ATOM 11822 N N . ALA B 1 565 ? -0.067 64.438 22.125 1 96.88 565 ALA B N 1
ATOM 11823 C CA . ALA B 1 565 ? -0.958 63.938 23.172 1 96.88 565 ALA B CA 1
ATOM 11824 C C . ALA B 1 565 ? -1.565 65.062 23.984 1 96.88 565 ALA B C 1
ATOM 11826 O O . ALA B 1 565 ? -2.754 65.062 24.312 1 96.88 565 ALA B O 1
ATOM 11827 N N . LYS B 1 566 ? -0.799 66 24.266 1 95.25 566 LYS B N 1
ATOM 11828 C CA . LYS B 1 566 ? -1.264 67.188 25.047 1 95.25 566 LYS B CA 1
ATOM 11829 C C . LYS B 1 566 ? -2.324 67.938 24.266 1 95.25 566 LYS B C 1
ATOM 11831 O O . LYS B 1 566 ? -3.369 68.312 24.828 1 95.25 566 LYS B O 1
ATOM 11836 N N . ILE B 1 567 ? -2.072 68.188 23.031 1 96.44 567 ILE B N 1
ATOM 11837 C CA . ILE B 1 567 ? -2.955 69 22.203 1 96.44 567 ILE B CA 1
ATOM 11838 C C . ILE B 1 567 ? -4.254 68.25 21.938 1 96.44 567 ILE B C 1
ATOM 11840 O O . ILE B 1 567 ? -5.332 68.875 21.922 1 96.44 567 ILE B O 1
ATOM 11844 N N . PHE B 1 568 ? -4.188 67 21.75 1 96.75 568 PHE B N 1
ATOM 11845 C CA . PHE B 1 568 ? -5.336 66.188 21.359 1 96.75 568 PHE B CA 1
ATOM 11846 C C . PHE B 1 568 ? -6.031 65.625 22.578 1 96.75 568 PHE B C 1
ATOM 11848 O O . PHE B 1 568 ? -7.02 64.875 22.438 1 96.75 568 PHE B O 1
ATOM 11855 N N . GLY B 1 569 ? -5.562 65.875 23.75 1 94.75 569 GLY B N 1
ATOM 11856 C CA . GLY B 1 569 ? -6.199 65.438 24.984 1 94.75 569 GLY B CA 1
ATOM 11857 C C . GLY B 1 569 ? -5.988 63.938 25.266 1 94.75 569 GLY B C 1
ATOM 11858 O O . GLY B 1 569 ? -6.918 63.25 25.688 1 94.75 569 GLY B O 1
ATOM 11859 N N . LEU B 1 570 ? -4.855 63.406 24.969 1 95.62 570 LEU B N 1
ATOM 11860 C CA . LEU B 1 570 ? -4.504 62.031 25.219 1 95.62 570 LEU B CA 1
ATOM 11861 C C . LEU B 1 570 ? -3.457 61.906 26.312 1 95.62 570 LEU B C 1
ATOM 11863 O O . LEU B 1 570 ? -2.807 62.906 26.656 1 95.62 570 LEU B O 1
ATOM 11867 N N . GLU B 1 571 ? -3.4 60.75 26.922 1 93.5 571 GLU B N 1
ATOM 11868 C CA . GLU B 1 571 ? -2.404 60.5 27.953 1 93.5 571 GLU B CA 1
ATOM 11869 C C . GLU B 1 571 ? -1.733 59.125 27.75 1 93.5 571 GLU B C 1
ATOM 11871 O O . GLU B 1 571 ? -2.402 58.156 27.438 1 93.5 571 GLU B O 1
ATOM 11876 N N . PHE B 1 572 ? -0.413 59.156 27.844 1 95 572 PHE B N 1
ATOM 11877 C CA . PHE B 1 572 ? 0.326 57.906 27.703 1 95 572 PHE B CA 1
ATOM 11878 C C . PHE B 1 572 ? 0.29 57.094 29 1 95 572 PHE B C 1
ATOM 11880 O O . PHE B 1 572 ? 0.321 57.688 30.078 1 95 572 PHE B O 1
ATOM 11887 N N . ASN B 1 573 ? 0.15 55.781 28.891 1 92.56 573 ASN B N 1
ATOM 11888 C CA . ASN B 1 573 ? 0.202 54.875 30.016 1 92.56 573 ASN B CA 1
ATOM 11889 C C . ASN B 1 573 ? 1.625 54.688 30.547 1 92.56 573 ASN B C 1
ATOM 11891 O O . ASN B 1 573 ? 2.438 54 29.953 1 92.56 573 ASN B O 1
ATOM 11895 N N . LYS B 1 574 ? 1.897 55.219 31.656 1 90 574 LYS B N 1
ATOM 11896 C CA . LYS B 1 574 ? 3.254 55.25 32.188 1 90 574 LYS B CA 1
ATOM 11897 C C . LYS B 1 574 ? 3.779 53.875 32.5 1 90 574 LYS B C 1
ATOM 11899 O O . LYS B 1 574 ? 4.965 53.594 32.281 1 90 574 LYS B O 1
ATOM 11904 N N . SER B 1 575 ? 2.936 53.031 32.844 1 88.44 575 SER B N 1
ATOM 11905 C CA . SER B 1 575 ? 3.338 51.656 33.25 1 88.44 575 SER B CA 1
ATOM 11906 C C . SER B 1 575 ? 3.723 50.844 32.031 1 88.44 575 SER B C 1
ATOM 11908 O O . SER B 1 575 ? 4.492 49.875 32.156 1 88.44 575 SER B O 1
ATOM 11910 N N . LYS B 1 576 ? 3.246 51.219 30.875 1 91 576 LYS B N 1
ATOM 11911 C CA . LYS B 1 576 ? 3.529 50.438 29.672 1 91 576 LYS B CA 1
ATOM 11912 C C . LYS B 1 576 ? 4.398 51.25 28.703 1 91 576 LYS B C 1
ATOM 11914 O O . LYS B 1 576 ? 4.34 51.062 27.484 1 91 576 LYS B O 1
ATOM 11919 N N . THR B 1 577 ? 5.031 52.219 29.203 1 95.06 577 THR B N 1
ATOM 11920 C CA . THR B 1 577 ? 5.879 53.094 28.375 1 95.06 577 THR B CA 1
ATOM 11921 C C . THR B 1 577 ? 7.344 52.938 28.766 1 95.06 577 THR B C 1
ATOM 11923 O O . THR B 1 577 ? 7.688 53 29.953 1 95.06 577 THR B O 1
ATOM 11926 N N . GLY B 1 578 ? 8.172 52.625 27.828 1 95.81 578 GLY B N 1
ATOM 11927 C CA . GLY B 1 578 ? 9.594 52.438 28.047 1 95.81 578 GLY B CA 1
ATOM 11928 C C . GLY B 1 578 ? 10.422 52.531 26.781 1 95.81 578 GLY B C 1
ATOM 11929 O O . GLY B 1 578 ? 9.875 52.719 25.688 1 95.81 578 GLY B O 1
ATOM 11930 N N . SER B 1 579 ? 11.727 52.531 26.969 1 97.06 579 SER B N 1
ATOM 11931 C CA . SER B 1 579 ? 12.617 52.594 25.828 1 97.06 579 SER B CA 1
ATOM 11932 C C . SER B 1 579 ? 13.922 51.844 26.094 1 97.06 579 SER B C 1
ATOM 11934 O O . SER B 1 579 ? 14.297 51.625 27.25 1 97.06 579 SER B O 1
ATOM 11936 N N . VAL B 1 580 ? 14.492 51.312 25.094 1 96.38 580 VAL B N 1
ATOM 11937 C CA . VAL B 1 580 ? 15.828 50.719 25.109 1 96.38 580 VAL B CA 1
ATOM 11938 C C . VAL B 1 580 ? 16.75 51.469 24.156 1 96.38 580 VAL B C 1
ATOM 11940 O O . VAL B 1 580 ? 16.438 51.625 22.969 1 96.38 580 VAL B O 1
ATOM 11943 N N . TYR B 1 581 ? 17.781 52.031 24.719 1 96 581 TYR B N 1
ATOM 11944 C CA . TYR B 1 581 ? 18.75 52.812 23.969 1 96 581 TYR B CA 1
ATOM 11945 C C . TYR B 1 581 ? 20.078 52.062 23.859 1 96 581 TYR B C 1
ATOM 11947 O O . TYR B 1 581 ? 20.781 51.875 24.859 1 96 581 TYR B O 1
ATOM 11955 N N . LEU B 1 582 ? 20.422 51.594 22.641 1 94.62 582 LEU B N 1
ATOM 11956 C CA . LEU B 1 582 ? 21.703 50.969 22.328 1 94.62 582 LEU B CA 1
ATOM 11957 C C . LEU B 1 582 ? 22.641 51.938 21.625 1 94.62 582 LEU B C 1
ATOM 11959 O O . LEU B 1 582 ? 22.484 52.188 20.438 1 94.62 582 LEU B O 1
ATOM 11963 N N . PRO B 1 583 ? 23.609 52.406 22.25 1 91.75 583 PRO B N 1
ATOM 11964 C CA . PRO B 1 583 ? 24.422 53.5 21.719 1 91.75 583 PRO B CA 1
ATOM 11965 C C . PRO B 1 583 ? 25.359 53.031 20.594 1 91.75 583 PRO B C 1
ATOM 11967 O O . PRO B 1 583 ? 25.828 53.875 19.797 1 91.75 583 PRO B O 1
ATOM 11970 N N . GLY B 1 584 ? 25.641 51.75 20.484 1 89.56 584 GLY B N 1
ATOM 11971 C CA . GLY B 1 584 ? 26.578 51.312 19.484 1 89.56 584 GLY B CA 1
ATOM 11972 C C . GLY B 1 584 ? 28 51.781 19.734 1 89.56 584 GLY B C 1
ATOM 11973 O O . GLY B 1 584 ? 28.531 51.594 20.844 1 89.56 584 GLY B O 1
ATOM 11974 N N . ASN B 1 585 ? 28.641 52.531 18.688 1 86.25 585 ASN B N 1
ATOM 11975 C CA . ASN B 1 585 ? 30.031 52.969 18.797 1 86.25 585 ASN B CA 1
ATOM 11976 C C . ASN B 1 585 ? 30.141 54.312 19.469 1 86.25 585 ASN B C 1
ATOM 11978 O O . ASN B 1 585 ? 31.234 54.781 19.766 1 86.25 585 ASN B O 1
ATOM 11982 N N . ARG B 1 586 ? 29.062 54.938 19.75 1 86.06 586 ARG B N 1
ATOM 11983 C CA . ARG B 1 586 ? 29.062 56.25 20.359 1 86.06 586 ARG B CA 1
ATOM 11984 C C . ARG B 1 586 ? 28.703 56.188 21.844 1 86.06 586 ARG B C 1
ATOM 11986 O O . ARG B 1 586 ? 28.219 55.156 22.312 1 86.06 586 ARG B O 1
ATOM 11993 N N . LYS B 1 587 ? 29.125 57.156 22.469 1 87.31 587 LYS B N 1
ATOM 11994 C CA . LYS B 1 587 ? 28.75 57.25 23.875 1 87.31 587 LYS B CA 1
ATOM 11995 C C . LYS B 1 587 ? 27.281 57.656 24.031 1 87.31 587 LYS B C 1
ATOM 11997 O O . LYS B 1 587 ? 26.734 58.344 23.156 1 87.31 587 LYS B O 1
ATOM 12002 N N . ARG B 1 588 ? 26.734 57.188 25.016 1 89.62 588 ARG B N 1
ATOM 12003 C CA . ARG B 1 588 ? 25.344 57.531 25.312 1 89.62 588 ARG B CA 1
ATOM 12004 C C . ARG B 1 588 ? 25.172 59.031 25.516 1 89.62 588 ARG B C 1
ATOM 12006 O O . ARG B 1 588 ? 25.922 59.656 26.281 1 89.62 588 ARG B O 1
ATOM 12013 N N . VAL B 1 589 ? 24.344 59.625 24.719 1 91 589 VAL B N 1
ATOM 12014 C CA . VAL B 1 589 ? 24.062 61.062 24.844 1 91 589 VAL B CA 1
ATOM 12015 C C . VAL B 1 589 ? 23.078 61.312 25.984 1 91 589 VAL B C 1
ATOM 12017 O O . VAL B 1 589 ? 21.969 60.781 25.969 1 91 589 VAL B O 1
ATOM 12020 N N . ALA B 1 590 ? 23.438 62 26.906 1 91.56 590 ALA B N 1
ATOM 12021 C CA . ALA B 1 590 ? 22.672 62.25 28.125 1 91.56 590 ALA B CA 1
ATOM 12022 C C . ALA B 1 590 ? 21.328 62.875 27.812 1 91.56 590 ALA B C 1
ATOM 12024 O O . ALA B 1 590 ? 20.312 62.5 28.406 1 91.56 590 ALA B O 1
ATOM 12025 N N . LYS B 1 591 ? 21.312 63.844 26.969 1 93 591 LYS B N 1
ATOM 12026 C CA . LYS B 1 591 ? 20.062 64.5 26.625 1 93 591 LYS B CA 1
ATOM 12027 C C . LYS B 1 591 ? 19.047 63.562 26.031 1 93 591 LYS B C 1
ATOM 12029 O O . LYS B 1 591 ? 17.859 63.656 26.328 1 93 591 LYS B O 1
ATOM 12034 N N . VAL B 1 592 ? 19.516 62.688 25.188 1 94.19 592 VAL B N 1
ATOM 12035 C CA . VAL B 1 592 ? 18.656 61.719 24.547 1 94.19 592 VAL B CA 1
ATOM 12036 C C . VAL B 1 592 ? 18.109 60.75 25.609 1 94.19 592 VAL B C 1
ATOM 12038 O O . VAL B 1 592 ? 16.906 60.438 25.609 1 94.19 592 VAL B O 1
ATOM 12041 N N . SER B 1 593 ? 18.953 60.344 26.516 1 93.56 593 SER B N 1
ATOM 12042 C CA . SER B 1 593 ? 18.562 59.406 27.578 1 93.56 593 SER B CA 1
ATOM 12043 C C . SER B 1 593 ? 17.516 60.031 28.5 1 93.56 593 SER B C 1
ATOM 12045 O O . SER B 1 593 ? 16.656 59.312 29.031 1 93.56 593 SER B O 1
ATOM 12047 N N . LYS B 1 594 ? 17.609 61.281 28.672 1 93.56 594 LYS B N 1
ATOM 12048 C CA . LYS B 1 594 ? 16.688 61.969 29.562 1 93.56 594 LYS B CA 1
ATOM 12049 C C . LYS B 1 594 ? 15.328 62.156 28.891 1 93.56 594 LYS B C 1
ATOM 12051 O O . LYS B 1 594 ? 14.297 62.188 29.562 1 93.56 594 LYS B O 1
ATOM 12056 N N . THR B 1 595 ? 15.375 62.312 27.594 1 95.69 595 THR B N 1
ATOM 12057 C CA . THR B 1 595 ? 14.148 62.562 26.859 1 95.69 595 THR B CA 1
ATOM 12058 C C . THR B 1 595 ? 13.352 61.281 26.672 1 95.69 595 THR B C 1
ATOM 12060 O O . THR B 1 595 ? 12.125 61.281 26.75 1 95.69 595 THR B O 1
ATOM 12063 N N . LEU B 1 596 ? 14.023 60.156 26.438 1 95.69 596 LEU B N 1
ATOM 12064 C CA . LEU B 1 596 ? 13.359 58.875 26.188 1 95.69 596 LEU B CA 1
ATOM 12065 C C . LEU B 1 596 ? 12.727 58.344 27.469 1 95.69 596 LEU B C 1
ATOM 12067 O O . LEU B 1 596 ? 13.242 58.562 28.562 1 95.69 596 LEU B O 1
ATOM 12071 N N . PRO B 1 597 ? 11.648 57.688 27.328 1 95.5 597 PRO B N 1
ATOM 12072 C CA . PRO B 1 597 ? 10.969 57.156 28.516 1 95.5 597 PRO B CA 1
ATOM 12073 C C . PRO B 1 597 ? 11.773 56.062 29.219 1 95.5 597 PRO B C 1
ATOM 12075 O O . PRO B 1 597 ? 12.398 55.219 28.547 1 95.5 597 PRO B O 1
ATOM 12078 N N . ALA B 1 598 ? 11.812 55.938 30.547 1 90.44 598 ALA B N 1
ATOM 12079 C CA . ALA B 1 598 ? 12.703 55.094 31.344 1 90.44 598 ALA B CA 1
ATOM 12080 C C . ALA B 1 598 ? 12.133 53.719 31.516 1 90.44 598 ALA B C 1
ATOM 12082 O O . ALA B 1 598 ? 12.867 52.75 31.828 1 90.44 598 ALA B O 1
ATOM 12083 N N . GLY B 1 599 ? 11.016 53.312 31.188 1 91.88 599 GLY B N 1
ATOM 12084 C CA . GLY B 1 599 ? 10.43 52 31.422 1 91.88 599 GLY B CA 1
ATOM 12085 C C . GLY B 1 599 ? 10.938 50.938 30.469 1 91.88 599 GLY B C 1
ATOM 12086 O O . GLY B 1 599 ? 11.672 51.219 29.531 1 91.88 599 GLY B O 1
ATOM 12087 N N . PRO B 1 600 ? 10.742 49.625 30.766 1 93.25 600 PRO B N 1
ATOM 12088 C CA . PRO B 1 600 ? 11.164 48.531 29.891 1 93.25 600 PRO B CA 1
ATOM 12089 C C . PRO B 1 600 ? 10.312 48.438 28.625 1 93.25 600 PRO B C 1
ATOM 12091 O O . PRO B 1 600 ? 9.234 49.031 28.547 1 93.25 600 PRO B O 1
ATOM 12094 N N . VAL B 1 601 ? 10.875 47.781 27.641 1 95 601 VAL B N 1
ATOM 12095 C CA . VAL B 1 601 ? 10.148 47.469 26.422 1 95 601 VAL B CA 1
ATOM 12096 C C . VAL B 1 601 ? 9.773 46 26.406 1 95 601 VAL B C 1
ATOM 12098 O O . VAL B 1 601 ? 10.648 45.125 26.453 1 95 601 VAL B O 1
ATOM 12101 N N . ASN B 1 602 ? 8.508 45.781 26.422 1 91.75 602 ASN B N 1
ATOM 12102 C CA . ASN B 1 602 ? 8.008 44.406 26.5 1 91.75 602 ASN B CA 1
ATOM 12103 C C . ASN B 1 602 ? 7.035 44.125 25.359 1 91.75 602 ASN B C 1
ATOM 12105 O O . ASN B 1 602 ? 6.285 45 24.938 1 91.75 602 ASN B O 1
ATOM 12109 N N . ILE B 1 603 ? 7.105 42.969 24.828 1 89.44 603 ILE B N 1
ATOM 12110 C CA . ILE B 1 603 ? 6.102 42.406 23.938 1 89.44 603 ILE B CA 1
ATOM 12111 C C . ILE B 1 603 ? 5.723 41 24.406 1 89.44 603 ILE B C 1
ATOM 12113 O O . ILE B 1 603 ? 6.535 40.062 24.328 1 89.44 603 ILE B O 1
ATOM 12117 N N . GLY B 1 604 ? 4.559 40.875 24.859 1 86.44 604 GLY B N 1
ATOM 12118 C CA . GLY B 1 604 ? 4.215 39.625 25.516 1 86.44 604 GLY B CA 1
ATOM 12119 C C . GLY B 1 604 ? 5.043 39.344 26.75 1 86.44 604 GLY B C 1
ATOM 12120 O O . GLY B 1 604 ? 5.152 40.188 27.641 1 86.44 604 GLY B O 1
ATOM 12121 N N . PHE B 1 605 ? 5.68 38.125 26.719 1 90.94 605 PHE B N 1
ATOM 12122 C CA . PHE B 1 605 ? 6.531 37.781 27.859 1 90.94 605 PHE B CA 1
ATOM 12123 C C . PHE B 1 605 ? 8 38.031 27.531 1 90.94 605 PHE B C 1
ATOM 12125 O O . PHE B 1 605 ? 8.883 37.562 28.25 1 90.94 605 PHE B O 1
ATOM 12132 N N . LEU B 1 606 ? 8.141 38.688 26.453 1 93.75 606 LEU B N 1
ATOM 12133 C CA . LEU B 1 606 ? 9.508 39 26.047 1 93.75 606 LEU B CA 1
ATOM 12134 C C . LEU B 1 606 ? 9.906 40.375 26.5 1 93.75 606 LEU B C 1
ATOM 12136 O O . LEU B 1 606 ? 9.086 41.312 26.484 1 93.75 606 LEU B O 1
ATOM 12140 N N . SER B 1 607 ? 11.078 40.531 26.953 1 95.12 607 SER B N 1
ATOM 12141 C CA . SER B 1 607 ? 11.664 41.812 27.328 1 95.12 607 SER B CA 1
ATOM 12142 C C . SER B 1 607 ? 12.969 42.062 26.578 1 95.12 607 SER B C 1
ATOM 12144 O O . SER B 1 607 ? 13.805 41.188 26.453 1 95.12 607 SER B O 1
ATOM 12146 N N . LEU B 1 608 ? 13.008 43.25 26.031 1 95.94 608 LEU B N 1
ATOM 12147 C CA . LEU B 1 608 ? 14.227 43.625 25.297 1 95.94 608 LEU B CA 1
ATOM 12148 C C . LEU B 1 608 ? 15.344 44 26.266 1 95.94 608 LEU B C 1
ATOM 12150 O O . LEU B 1 608 ? 15.188 44.906 27.062 1 95.94 608 LEU B O 1
ATOM 12154 N N . ASP B 1 609 ? 16.391 43.25 26.172 1 94.5 609 ASP B N 1
ATOM 12155 C CA . ASP B 1 609 ? 17.531 43.5 27.047 1 94.5 609 ASP B CA 1
ATOM 12156 C C . ASP B 1 609 ? 18.25 44.781 26.656 1 94.5 609 ASP B C 1
ATOM 12158 O O . ASP B 1 609 ? 18.594 44.969 25.484 1 94.5 609 ASP B O 1
ATOM 12162 N N . SER B 1 610 ? 18.562 45.625 27.562 1 91.56 610 SER B N 1
ATOM 12163 C CA . SER B 1 610 ? 19.125 46.938 27.312 1 91.56 610 SER B CA 1
ATOM 12164 C C . SER B 1 610 ? 20.609 46.875 26.969 1 91.56 610 SER B C 1
ATOM 12166 O O . SER B 1 610 ? 21.172 47.781 26.391 1 91.56 610 SER B O 1
ATOM 12168 N N . GLN B 1 611 ? 21.203 45.781 27.266 1 88.19 611 GLN B N 1
ATOM 12169 C CA . GLN B 1 611 ? 22.641 45.656 27.016 1 88.19 611 GLN B CA 1
ATOM 12170 C C . GLN B 1 611 ? 22.906 44.906 25.719 1 88.19 611 GLN B C 1
ATOM 12172 O O . GLN B 1 611 ? 23.625 45.406 24.844 1 88.19 611 GLN B O 1
ATOM 12177 N N . SER B 1 612 ? 22.281 43.781 25.594 1 88.75 612 SER B N 1
ATOM 12178 C CA . SER B 1 612 ? 22.578 42.938 24.453 1 88.75 612 SER B CA 1
ATOM 12179 C C . SER B 1 612 ? 21.688 43.281 23.266 1 88.75 612 SER B C 1
ATOM 12181 O O . SER B 1 612 ? 22.062 43 22.109 1 88.75 612 SER B O 1
ATOM 12183 N N . GLY B 1 613 ? 20.547 43.875 23.469 1 90.38 613 GLY B N 1
ATOM 12184 C CA . GLY B 1 613 ? 19.609 44.125 22.406 1 90.38 613 GLY B CA 1
ATOM 12185 C C . GLY B 1 613 ? 18.859 42.906 21.953 1 90.38 613 GLY B C 1
ATOM 12186 O O . GLY B 1 613 ? 18.281 42.875 20.859 1 90.38 613 GLY B O 1
ATOM 12187 N N . LYS B 1 614 ? 18.953 41.812 22.781 1 93.31 614 LYS B N 1
ATOM 12188 C CA . LYS B 1 614 ? 18.25 40.594 22.469 1 93.31 614 LYS B CA 1
ATOM 12189 C C . LYS B 1 614 ? 17 40.438 23.344 1 93.31 614 LYS B C 1
ATOM 12191 O O . LYS B 1 614 ? 16.938 40.969 24.438 1 93.31 614 LYS B O 1
ATOM 12196 N N . TRP B 1 615 ? 16.016 39.875 22.766 1 94.56 615 TRP B N 1
ATOM 12197 C CA . TRP B 1 615 ? 14.781 39.594 23.516 1 94.56 615 TRP B CA 1
ATOM 12198 C C . TRP B 1 615 ? 14.977 38.438 24.5 1 94.56 615 TRP B C 1
ATOM 12200 O O . TRP B 1 615 ? 15.531 37.406 24.141 1 94.56 615 TRP B O 1
ATOM 12210 N N . VAL B 1 616 ? 14.602 38.625 25.688 1 94.62 616 VAL B N 1
ATOM 12211 C CA . VAL B 1 616 ? 14.711 37.594 26.719 1 94.62 616 VAL B CA 1
ATOM 12212 C C . VAL B 1 616 ? 13.344 37.312 27.344 1 94.62 616 VAL B C 1
ATOM 12214 O O . VAL B 1 616 ? 12.516 38.25 27.453 1 94.62 616 VAL B O 1
ATOM 12217 N N . ILE B 1 617 ? 13.141 36.156 27.75 1 94.56 617 ILE B N 1
ATOM 12218 C CA . ILE B 1 617 ? 11.859 35.781 28.344 1 94.56 617 ILE B CA 1
ATOM 12219 C C . ILE B 1 617 ? 11.812 36.25 29.797 1 94.56 617 ILE B C 1
ATOM 12221 O O . ILE B 1 617 ? 12.75 36 30.562 1 94.56 617 ILE B O 1
ATOM 12225 N N . ASN B 1 618 ? 10.781 36.938 30.109 1 92.81 618 ASN B N 1
ATOM 12226 C CA . ASN B 1 618 ? 10.562 37.406 31.469 1 92.81 618 ASN B CA 1
ATOM 12227 C C . ASN B 1 618 ? 10.094 36.25 32.375 1 92.81 618 ASN B C 1
ATOM 12229 O O . ASN B 1 618 ? 8.891 36 32.469 1 92.81 618 ASN B O 1
ATOM 12233 N N . LYS B 1 619 ? 10.93 35.656 33.125 1 92.62 619 LYS B N 1
ATOM 12234 C CA . LYS B 1 619 ? 10.656 34.469 33.906 1 92.62 619 LYS B CA 1
ATOM 12235 C C . LYS B 1 619 ? 9.711 34.75 35.062 1 92.62 619 LYS B C 1
ATOM 12237 O O . LYS B 1 619 ? 8.93 33.875 35.469 1 92.62 619 LYS B O 1
ATOM 12242 N N . LYS B 1 620 ? 9.773 35.938 35.562 1 90.06 620 LYS B N 1
ATOM 12243 C CA . LYS B 1 620 ? 8.898 36.312 36.656 1 90.06 620 LYS B CA 1
ATOM 12244 C C . LYS B 1 620 ? 7.441 36.344 36.219 1 90.06 620 LYS B C 1
ATOM 12246 O O . LYS B 1 620 ? 6.559 35.844 36.906 1 90.06 620 LYS B O 1
ATOM 12251 N N . LEU B 1 621 ? 7.258 36.969 35.094 1 87.5 621 LEU B N 1
ATOM 12252 C CA . LEU B 1 621 ? 5.906 37.031 34.562 1 87.5 621 LEU B CA 1
ATOM 12253 C C . LEU B 1 621 ? 5.387 35.656 34.219 1 87.5 621 LEU B C 1
ATOM 12255 O O . LEU B 1 621 ? 4.203 35.344 34.406 1 87.5 621 LEU B O 1
ATOM 12259 N N . VAL B 1 622 ? 6.285 34.844 33.719 1 91.5 622 VAL B N 1
ATOM 12260 C CA . VAL B 1 622 ? 5.906 33.469 33.344 1 91.5 622 VAL B CA 1
ATOM 12261 C C . VAL B 1 622 ? 5.488 32.719 34.594 1 91.5 622 VAL B C 1
ATOM 12263 O O . VAL B 1 622 ? 4.457 32.031 34.625 1 91.5 622 VAL B O 1
ATOM 12266 N N . LYS B 1 623 ? 6.238 32.812 35.656 1 91.69 623 LYS B N 1
ATOM 12267 C CA . LYS B 1 623 ? 5.949 32.094 36.906 1 91.69 623 LYS B CA 1
ATOM 12268 C C . LYS B 1 623 ? 4.602 32.531 37.469 1 91.69 623 LYS B C 1
ATOM 12270 O O . LYS B 1 623 ? 3.838 31.703 37.969 1 91.69 623 LYS B O 1
ATOM 12275 N N . ALA B 1 624 ? 4.285 33.75 37.375 1 87 624 ALA B N 1
ATOM 12276 C CA . ALA B 1 624 ? 3.016 34.281 37.875 1 87 624 ALA B CA 1
ATOM 12277 C C . ALA B 1 624 ? 1.839 33.688 37.094 1 87 624 ALA B C 1
ATOM 12279 O O . ALA B 1 624 ? 0.822 33.312 37.688 1 87 624 ALA B O 1
ATOM 12280 N N . HIS B 1 625 ? 2.004 33.656 35.844 1 85.44 625 HIS B N 1
ATOM 12281 C CA . HIS B 1 625 ? 0.93 33.125 35 1 85.44 625 HIS B CA 1
ATOM 12282 C C . HIS B 1 625 ? 0.791 31.625 35.188 1 85.44 625 HIS B C 1
ATOM 12284 O O . HIS B 1 625 ? -0.312 31.078 35.094 1 85.44 625 HIS B O 1
ATOM 12290 N N . VAL B 1 626 ? 1.93 30.953 35.438 1 91.06 626 VAL B N 1
ATOM 12291 C CA . VAL B 1 626 ? 1.891 29.516 35.656 1 91.06 626 VAL B CA 1
ATOM 12292 C C . VAL B 1 626 ? 1.163 29.203 36.969 1 91.06 626 VAL B C 1
ATOM 12294 O O . VAL B 1 626 ? 0.41 28.234 37.062 1 91.06 626 VAL B O 1
ATOM 12297 N N . ASP B 1 627 ? 1.363 30.016 37.938 1 88.62 627 ASP B N 1
ATOM 12298 C CA . ASP B 1 627 ? 0.668 29.828 39.188 1 88.62 627 ASP B CA 1
ATOM 12299 C C . ASP B 1 627 ? -0.833 30.062 39.031 1 88.62 627 ASP B C 1
ATOM 12301 O O . ASP B 1 627 ? -1.643 29.375 39.656 1 88.62 627 ASP B O 1
ATOM 12305 N N . GLN B 1 628 ? -1.139 30.969 38.25 1 83.56 628 GLN B N 1
ATOM 12306 C CA . GLN B 1 628 ? -2.549 31.203 37.969 1 83.56 628 GLN B CA 1
ATOM 12307 C C . GLN B 1 628 ? -3.16 30.031 37.219 1 83.56 628 GLN B C 1
ATOM 12309 O O . GLN B 1 628 ? -4.309 29.656 37.438 1 83.56 628 GLN B O 1
ATOM 12314 N N . LEU B 1 629 ? -2.424 29.578 36.312 1 88.5 629 LEU B N 1
ATOM 12315 C CA . LEU B 1 629 ? -2.889 28.406 35.531 1 88.5 629 LEU B CA 1
ATOM 12316 C C . LEU B 1 629 ? -3.094 27.219 36.469 1 88.5 629 LEU B C 1
ATOM 12318 O O . LEU B 1 629 ? -4.062 26.469 36.312 1 88.5 629 LEU B O 1
ATOM 12322 N N . LYS B 1 630 ? -2.152 27.047 37.375 1 90.31 630 LYS B N 1
ATOM 12323 C CA . LYS B 1 630 ? -2.271 25.938 38.312 1 90.31 630 LYS B CA 1
ATOM 12324 C C . LYS B 1 630 ? -3.578 26.031 39.094 1 90.31 630 LYS B C 1
ATOM 12326 O O . LYS B 1 630 ? -4.254 25.031 39.312 1 90.31 630 LYS B O 1
ATOM 12331 N N . LYS B 1 631 ? -3.924 27.156 39.438 1 85.56 631 LYS B N 1
ATOM 12332 C CA . LYS B 1 631 ? -5.164 27.375 40.188 1 85.56 631 LYS B CA 1
ATOM 12333 C C . LYS B 1 631 ? -6.383 27.125 39.281 1 85.56 631 LYS B C 1
ATOM 12335 O O . LYS B 1 631 ? -7.344 26.484 39.719 1 85.56 631 LYS B O 1
ATOM 12340 N N . GLN B 1 632 ? -6.352 27.641 38.094 1 84.94 632 GLN B N 1
ATOM 12341 C CA . GLN B 1 632 ? -7.461 27.453 37.156 1 84.94 632 GLN B CA 1
ATOM 12342 C C . GLN B 1 632 ? -7.68 25.969 36.844 1 84.94 632 GLN B C 1
ATOM 12344 O O . GLN B 1 632 ? -8.82 25.516 36.719 1 84.94 632 GLN B O 1
ATOM 12349 N N . LEU B 1 633 ? -6.598 25.328 36.688 1 90.44 633 LEU B N 1
ATOM 12350 C CA . LEU B 1 633 ? -6.684 23.906 36.375 1 90.44 633 LEU B CA 1
ATOM 12351 C C . LEU B 1 633 ? -7.254 23.125 37.562 1 90.44 633 LEU B C 1
ATOM 12353 O O . LEU B 1 633 ? -8.008 22.172 37.375 1 90.44 633 LEU B O 1
ATOM 12357 N N . SER B 1 634 ? -6.906 23.516 38.75 1 88.19 634 SER B N 1
ATOM 12358 C CA . SER B 1 634 ? -7.395 22.828 39.969 1 88.19 634 SER B CA 1
ATOM 12359 C C . SER B 1 634 ? -8.883 23.078 40.156 1 88.19 634 SER B C 1
ATOM 12361 O O . SER B 1 634 ? -9.57 22.281 40.812 1 88.19 634 SER B O 1
ATOM 12363 N N . GLU B 1 635 ? -9.414 24.109 39.594 1 84.25 635 GLU B N 1
ATOM 12364 C CA . GLU B 1 635 ? -10.82 24.453 39.75 1 84.25 635 GLU B CA 1
ATOM 12365 C C . GLU B 1 635 ? -11.695 23.766 38.719 1 84.25 635 GLU B C 1
ATOM 12367 O O . GLU B 1 635 ? -12.922 23.797 38.812 1 84.25 635 GLU B O 1
ATOM 12372 N N . CYS B 1 636 ? -11.055 23.141 37.781 1 87.44 636 CYS B N 1
ATOM 12373 C CA . CYS B 1 636 ? -11.828 22.422 36.781 1 87.44 636 CYS B CA 1
ATOM 12374 C C . CYS B 1 636 ? -12.523 21.219 37.406 1 87.44 636 CYS B C 1
ATOM 12376 O O . CYS B 1 636 ? -11.906 20.469 38.156 1 87.44 636 CYS B O 1
ATOM 12378 N N . LYS B 1 637 ? -13.789 21.031 37.094 1 87.38 637 LYS B N 1
ATOM 12379 C CA . LYS B 1 637 ? -14.57 19.969 37.719 1 87.38 637 LYS B CA 1
ATOM 12380 C C . LYS B 1 637 ? -14.688 18.75 36.812 1 87.38 637 LYS B C 1
ATOM 12382 O O . LYS B 1 637 ? -15.242 17.734 37.219 1 87.38 637 LYS B O 1
ATOM 12387 N N . SER B 1 638 ? -14.289 18.891 35.656 1 90.69 638 SER B N 1
ATOM 12388 C CA . SER B 1 638 ? -14.297 17.75 34.719 1 90.69 638 SER B CA 1
ATOM 12389 C C . SER B 1 638 ? -12.953 17.609 34 1 90.69 638 SER B C 1
ATOM 12391 O O . SER B 1 638 ? -12.18 18.562 33.938 1 90.69 638 SER B O 1
ATOM 12393 N N . VAL B 1 639 ? -12.703 16.391 33.531 1 92.88 639 VAL B N 1
ATOM 12394 C CA . VAL B 1 639 ? -11.461 16.125 32.844 1 92.88 639 VAL B CA 1
ATOM 12395 C C . VAL B 1 639 ? -11.453 16.891 31.516 1 92.88 639 VAL B C 1
ATOM 12397 O O . VAL B 1 639 ? -10.43 17.453 31.109 1 92.88 639 VAL B O 1
ATOM 12400 N N . MET B 1 640 ? -12.578 16.922 30.859 1 90 640 MET B N 1
ATOM 12401 C CA . MET B 1 640 ? -12.664 17.609 29.562 1 90 640 MET B CA 1
ATOM 12402 C C . MET B 1 640 ? -12.477 19.109 29.734 1 90 640 MET B C 1
ATOM 12404 O O . MET B 1 640 ? -11.867 19.766 28.875 1 90 640 MET B O 1
ATOM 12408 N N . SER B 1 641 ? -13 19.625 30.75 1 87.62 641 SER B N 1
ATOM 12409 C CA . SER B 1 641 ? -12.789 21.047 31.031 1 87.62 641 SER B CA 1
ATOM 12410 C C . SER B 1 641 ? -11.32 21.344 31.328 1 87.62 641 SER B C 1
ATOM 12412 O O . SER B 1 641 ? -10.812 22.406 30.984 1 87.62 641 SER B O 1
ATOM 12414 N N . TRP B 1 642 ? -10.758 20.391 32.031 1 91.56 642 TRP B N 1
ATOM 12415 C CA . TRP B 1 642 ? -9.336 20.516 32.312 1 91.56 642 TRP B CA 1
ATOM 12416 C C . TRP B 1 642 ? -8.531 20.562 31.031 1 91.56 642 TRP B C 1
ATOM 12418 O O . TRP B 1 642 ? -7.645 21.406 30.859 1 91.56 642 TRP B O 1
ATOM 12428 N N . VAL B 1 643 ? -8.836 19.641 30.141 1 91.94 643 VAL B N 1
ATOM 12429 C CA . VAL B 1 643 ? -8.141 19.547 28.859 1 91.94 643 VAL B CA 1
ATOM 12430 C C . VAL B 1 643 ? -8.375 20.828 28.047 1 91.94 643 VAL B C 1
ATOM 12432 O O . VAL B 1 643 ? -7.457 21.344 27.422 1 91.94 643 VAL B O 1
ATOM 12435 N N . GLN B 1 644 ? -9.516 21.328 28.047 1 87.06 644 GLN B N 1
ATOM 12436 C CA . GLN B 1 644 ? -9.844 22.562 27.328 1 87.06 644 GLN B CA 1
ATOM 12437 C C . GLN B 1 644 ? -9.07 23.75 27.891 1 87.06 644 GLN B C 1
ATOM 12439 O O . GLN B 1 644 ? -8.578 24.594 27.125 1 87.06 644 GLN B O 1
ATOM 12444 N N . THR B 1 645 ? -9.031 23.812 29.156 1 86.62 645 THR B N 1
ATOM 12445 C CA . THR B 1 645 ? -8.289 24.891 29.812 1 86.62 645 THR B CA 1
ATOM 12446 C C . THR B 1 645 ? -6.805 24.812 29.469 1 86.62 645 THR B C 1
ATOM 12448 O O . THR B 1 645 ? -6.172 25.812 29.172 1 86.62 645 THR B O 1
ATOM 12451 N N . TRP B 1 646 ? -6.344 23.609 29.547 1 90.88 646 TRP B N 1
ATOM 12452 C CA . TRP B 1 646 ? -4.949 23.375 29.188 1 90.88 646 TRP B CA 1
ATOM 12453 C C . TRP B 1 646 ? -4.676 23.812 27.75 1 90.88 646 TRP B C 1
ATOM 12455 O O . TRP B 1 646 ? -3.695 24.516 27.469 1 90.88 646 TRP B O 1
ATOM 12465 N N . ASN B 1 647 ? -5.508 23.406 26.875 1 88.5 647 ASN B N 1
ATOM 12466 C CA . ASN B 1 647 ? -5.32 23.688 25.453 1 88.5 647 ASN B CA 1
ATOM 12467 C C . ASN B 1 647 ? -5.43 25.188 25.172 1 88.5 647 ASN B C 1
ATOM 12469 O O . ASN B 1 647 ? -4.738 25.703 24.297 1 88.5 647 ASN B O 1
ATOM 12473 N N . SER B 1 648 ? -6.215 25.844 25.859 1 82.69 648 SER B N 1
ATOM 12474 C CA . SER B 1 648 ? -6.383 27.281 25.672 1 82.69 648 SER B CA 1
ATOM 12475 C C . SER B 1 648 ? -5.207 28.062 26.25 1 82.69 648 SER B C 1
ATOM 12477 O O . SER B 1 648 ? -4.723 29.016 25.641 1 82.69 648 SER B O 1
ATOM 12479 N N . CYS B 1 649 ? -4.77 27.641 27.359 1 83.94 649 CYS B N 1
ATOM 12480 C CA . CYS B 1 649 ? -3.723 28.391 28.047 1 83.94 649 CYS B CA 1
ATOM 12481 C C . CYS B 1 649 ? -2.346 28.031 27.5 1 83.94 649 CYS B C 1
ATOM 12483 O O . CYS B 1 649 ? -1.605 28.906 27.047 1 83.94 649 CYS B O 1
ATOM 12485 N N . ILE B 1 650 ? -2.045 26.812 27.5 1 85.12 650 ILE B N 1
ATOM 12486 C CA . ILE B 1 650 ? -0.724 26.375 27.062 1 85.12 650 ILE B CA 1
ATOM 12487 C C . ILE B 1 650 ? -0.671 26.359 25.531 1 85.12 650 ILE B C 1
ATOM 12489 O O . ILE B 1 650 ? 0.35 26.719 24.938 1 85.12 650 ILE B O 1
ATOM 12493 N N . GLY B 1 651 ? -1.685 25.984 24.938 1 78.12 651 GLY B N 1
ATOM 12494 C CA . GLY B 1 651 ? -1.689 25.828 23.484 1 78.12 651 GLY B CA 1
ATOM 12495 C C . GLY B 1 651 ? -1.838 27.141 22.75 1 78.12 651 GLY B C 1
ATOM 12496 O O . GLY B 1 651 ? -1.119 27.406 21.781 1 78.12 651 GLY B O 1
ATOM 12497 N N . ARG B 1 652 ? -2.635 27.969 23.203 1 73.75 652 ARG B N 1
ATOM 12498 C CA . ARG B 1 652 ? -2.934 29.188 22.453 1 73.75 652 ARG B CA 1
ATOM 12499 C C . ARG B 1 652 ? -2.23 30.391 23.078 1 73.75 652 ARG B C 1
ATOM 12501 O O . ARG B 1 652 ? -1.51 31.125 22.391 1 73.75 652 ARG B O 1
ATOM 12508 N N . PHE B 1 653 ? -2.32 30.531 24.359 1 75.44 653 PHE B N 1
ATOM 12509 C CA . PHE B 1 653 ? -1.808 31.734 25 1 75.44 653 PHE B CA 1
ATOM 12510 C C . PHE B 1 653 ? -0.284 31.719 25.031 1 75.44 653 PHE B C 1
ATOM 12512 O O . PHE B 1 653 ? 0.355 32.625 24.5 1 75.44 653 PHE B O 1
ATOM 12519 N N . PHE B 1 654 ? 0.306 30.781 25.594 1 77.5 654 PHE B N 1
ATOM 12520 C CA . PHE B 1 654 ? 1.749 30.766 25.797 1 77.5 654 PHE B CA 1
ATOM 12521 C C . PHE B 1 654 ? 2.484 30.609 24.469 1 77.5 654 PHE B C 1
ATOM 12523 O O . PHE B 1 654 ? 3.613 31.078 24.328 1 77.5 654 PHE B O 1
ATOM 12530 N N . SER B 1 655 ? 1.852 29.984 23.594 1 80.12 655 SER B N 1
ATOM 12531 C CA . SER B 1 655 ? 2.506 29.766 22.297 1 80.12 655 SER B CA 1
ATOM 12532 C C . SER B 1 655 ? 2.746 31.078 21.578 1 80.12 655 SER B C 1
ATOM 12534 O O . SER B 1 655 ? 3.699 31.203 20.797 1 80.12 655 SER B O 1
ATOM 12536 N N . HIS B 1 656 ? 2.027 32.062 21.875 1 78.19 656 HIS B N 1
ATOM 12537 C CA . HIS B 1 656 ? 2.146 33.344 21.172 1 78.19 656 HIS B CA 1
ATOM 12538 C C . HIS B 1 656 ? 2.85 34.375 22.016 1 78.19 656 HIS B C 1
ATOM 12540 O O . HIS B 1 656 ? 3.221 35.438 21.531 1 78.19 656 HIS B O 1
ATOM 12546 N N . THR B 1 657 ? 3.068 34 23.219 1 87.44 657 THR B N 1
ATOM 12547 C CA . THR B 1 657 ? 3.635 35 24.125 1 87.44 657 THR B CA 1
ATOM 12548 C C . THR B 1 657 ? 5.16 34.938 24.109 1 87.44 657 THR B C 1
ATOM 12550 O O . THR B 1 657 ? 5.828 35.875 24.531 1 87.44 657 THR B O 1
ATOM 12553 N N . PHE B 1 658 ? 5.684 33.875 23.656 1 91.06 658 PHE B N 1
ATOM 12554 C CA . PHE B 1 658 ? 7.133 33.719 23.641 1 91.06 658 PHE B CA 1
ATOM 12555 C C . PHE B 1 658 ? 7.703 34.062 22.266 1 91.06 658 PHE B C 1
ATOM 12557 O O . PHE B 1 658 ? 8.922 34.031 22.062 1 91.06 658 PHE B O 1
ATOM 12564 N N . GLY B 1 659 ? 6.879 34.438 21.344 1 89.31 659 GLY B N 1
ATOM 12565 C CA . GLY B 1 659 ? 7.332 34.781 20 1 89.31 659 GLY B CA 1
ATOM 12566 C C . GLY B 1 659 ? 7.438 33.562 19.094 1 89.31 659 GLY B C 1
ATOM 12567 O O . GLY B 1 659 ? 7.883 32.5 19.531 1 89.31 659 GLY B O 1
ATOM 12568 N N . GLU B 1 660 ? 7.059 33.719 17.953 1 90.25 660 GLU B N 1
ATOM 12569 C CA . GLU B 1 660 ? 7.18 32.688 16.938 1 90.25 660 GLU B CA 1
ATOM 12570 C C . GLU B 1 660 ? 8.625 32.531 16.469 1 90.25 660 GLU B C 1
ATOM 12572 O O . GLU B 1 660 ? 9.305 33.531 16.219 1 90.25 660 GLU B O 1
ATOM 12577 N N . PRO B 1 661 ? 9.055 31.266 16.406 1 92.19 661 PRO B N 1
ATOM 12578 C CA . PRO B 1 661 ? 10.438 31.062 15.961 1 92.19 661 PRO B CA 1
ATOM 12579 C C . PRO B 1 661 ? 10.711 31.688 14.586 1 92.19 661 PRO B C 1
ATOM 12581 O O . PRO B 1 661 ? 9.867 31.594 13.688 1 92.19 661 PRO B O 1
ATOM 12584 N N . ALA B 1 662 ? 11.812 32.344 14.43 1 94.5 662 ALA B N 1
ATOM 12585 C CA . ALA B 1 662 ? 12.25 32.969 13.188 1 94.5 662 ALA B CA 1
ATOM 12586 C C . ALA B 1 662 ? 13.773 33 13.109 1 94.5 662 ALA B C 1
ATOM 12588 O O . ALA B 1 662 ? 14.461 32.781 14.102 1 94.5 662 ALA B O 1
ATOM 12589 N N . TYR B 1 663 ? 14.289 33.281 12.008 1 95.38 663 TYR B N 1
ATOM 12590 C CA . TYR B 1 663 ? 15.734 33.281 11.812 1 95.38 663 TYR B CA 1
ATOM 12591 C C . TYR B 1 663 ? 16.375 34.469 12.539 1 95.38 663 TYR B C 1
ATOM 12593 O O . TYR B 1 663 ? 17.547 34.406 12.945 1 95.38 663 TYR B O 1
ATOM 12601 N N . CYS B 1 664 ? 15.578 35.531 12.773 1 96.12 664 CYS B N 1
ATOM 12602 C CA . CYS B 1 664 ? 16.125 36.719 13.445 1 96.12 664 CYS B CA 1
ATOM 12603 C C . CYS B 1 664 ? 16.375 36.438 14.922 1 96.12 664 CYS B C 1
ATOM 12605 O O . CYS B 1 664 ? 17.156 37.125 15.57 1 96.12 664 CYS B O 1
ATOM 12607 N N . PHE B 1 665 ? 15.711 35.469 15.477 1 94.56 665 PHE B N 1
ATOM 12608 C CA . PHE B 1 665 ? 15.898 35.125 16.875 1 94.56 665 PHE B CA 1
ATOM 12609 C C . PHE B 1 665 ? 16.969 34.031 17.031 1 94.56 665 PHE B C 1
ATOM 12611 O O . PHE B 1 665 ? 17.672 34 18.031 1 94.56 665 PHE B O 1
ATOM 12618 N N . GLY B 1 666 ? 17.078 33.156 16 1 92.81 666 GLY B N 1
ATOM 12619 C CA . GLY B 1 666 ? 18.031 32.062 16.031 1 92.81 666 GLY B CA 1
ATOM 12620 C C . GLY B 1 666 ? 17.531 30.844 16.797 1 92.81 666 GLY B C 1
ATOM 12621 O O . GLY B 1 666 ? 16.438 30.859 17.344 1 92.81 666 GLY B O 1
ATOM 12622 N N . ARG B 1 667 ? 18.328 29.781 16.906 1 93.75 667 ARG B N 1
ATOM 12623 C CA . ARG B 1 667 ? 17.984 28.516 17.547 1 93.75 667 ARG B CA 1
ATOM 12624 C C . ARG B 1 667 ? 18 28.656 19.062 1 93.75 667 ARG B C 1
ATOM 12626 O O . ARG B 1 667 ? 17.281 27.938 19.766 1 93.75 667 ARG B O 1
ATOM 12633 N N . ASP B 1 668 ? 18.734 29.562 19.516 1 93.12 668 ASP B N 1
ATOM 12634 C CA . ASP B 1 668 ? 18.812 29.812 20.953 1 93.12 668 ASP B CA 1
ATOM 12635 C C . ASP B 1 668 ? 17.453 30.203 21.531 1 93.12 668 ASP B C 1
ATOM 12637 O O . ASP B 1 668 ? 17.125 29.859 22.656 1 93.12 668 ASP B O 1
ATOM 12641 N N . HIS B 1 669 ? 16.797 31.047 20.75 1 93.88 669 HIS B N 1
ATOM 12642 C CA . HIS B 1 669 ? 15.453 31.438 21.172 1 93.88 669 HIS B CA 1
ATOM 12643 C C . HIS B 1 669 ? 14.547 30.219 21.344 1 93.88 669 HIS B C 1
ATOM 12645 O O . HIS B 1 669 ? 13.812 30.125 22.312 1 93.88 669 HIS B O 1
ATOM 12651 N N . VAL B 1 670 ? 14.609 29.266 20.422 1 94.62 670 VAL B N 1
ATOM 12652 C CA . VAL B 1 670 ? 13.797 28.062 20.484 1 94.62 670 VAL B CA 1
ATOM 12653 C C . VAL B 1 670 ? 14.18 27.234 21.703 1 94.62 670 VAL B C 1
ATOM 12655 O O . VAL B 1 670 ? 13.312 26.703 22.406 1 94.62 670 VAL B O 1
ATOM 12658 N N . GLU B 1 671 ? 15.461 27.094 21.953 1 94.75 671 GLU B N 1
ATOM 12659 C CA . GLU B 1 671 ? 15.945 26.328 23.094 1 94.75 671 GLU B CA 1
ATOM 12660 C C . GLU B 1 671 ? 15.516 26.969 24.422 1 94.75 671 GLU B C 1
ATOM 12662 O O . GLU B 1 671 ? 15.203 26.281 25.375 1 94.75 671 GLU B O 1
ATOM 12667 N N . GLU B 1 672 ? 15.484 28.266 24.391 1 94.62 672 GLU B N 1
ATOM 12668 C CA . GLU B 1 672 ? 15.039 28.969 25.578 1 94.62 672 GLU B CA 1
ATOM 12669 C C . GLU B 1 672 ? 13.555 28.75 25.844 1 94.62 672 GLU B C 1
ATOM 12671 O O . GLU B 1 672 ? 13.133 28.578 26.984 1 94.62 672 GLU B O 1
ATOM 12676 N N . VAL B 1 673 ? 12.82 28.844 24.75 1 95.06 673 VAL B N 1
ATOM 12677 C CA . VAL B 1 673 ? 11.391 28.609 24.875 1 95.06 673 VAL B CA 1
ATOM 12678 C C . VAL B 1 673 ? 11.148 27.188 25.359 1 95.06 673 VAL B C 1
ATOM 12680 O O . VAL B 1 673 ? 10.297 26.953 26.234 1 95.06 673 VAL B O 1
ATOM 12683 N N . LEU B 1 674 ? 11.898 26.172 24.812 1 95.38 674 LEU B N 1
ATOM 12684 C CA . LEU B 1 674 ? 11.773 24.766 25.234 1 95.38 674 LEU B CA 1
ATOM 12685 C C . LEU B 1 674 ? 12.125 24.609 26.703 1 95.38 674 LEU B C 1
ATOM 12687 O O . LEU B 1 674 ? 11.414 23.922 27.438 1 95.38 674 LEU B O 1
ATOM 12691 N N . ALA B 1 675 ? 13.172 25.234 27.109 1 94.88 675 ALA B N 1
ATOM 12692 C CA . ALA B 1 675 ? 13.586 25.172 28.5 1 94.88 675 ALA B CA 1
ATOM 12693 C C . ALA B 1 675 ? 12.531 25.812 29.406 1 94.88 675 ALA B C 1
ATOM 12695 O O . ALA B 1 675 ? 12.297 25.328 30.516 1 94.88 675 ALA B O 1
ATOM 12696 N N . THR B 1 676 ? 11.938 26.906 28.938 1 95 676 THR B N 1
ATOM 12697 C CA . THR B 1 676 ? 10.898 27.562 29.703 1 95 676 THR B CA 1
ATOM 12698 C C . THR B 1 676 ? 9.68 26.656 29.859 1 95 676 THR B C 1
ATOM 12700 O O . THR B 1 676 ? 9.109 26.578 30.953 1 95 676 THR B O 1
ATOM 12703 N N . TYR B 1 677 ? 9.289 26 28.766 1 94 677 TYR B N 1
ATOM 12704 C CA . TYR B 1 677 ? 8.18 25.062 28.859 1 94 677 TYR B CA 1
ATOM 12705 C C . TYR B 1 677 ? 8.492 23.938 29.828 1 94 677 TYR B C 1
ATOM 12707 O O . TYR B 1 677 ? 7.621 23.484 30.578 1 94 677 TYR B O 1
ATOM 12715 N N . ARG B 1 678 ? 9.703 23.422 29.797 1 93.25 678 ARG B N 1
ATOM 12716 C CA . ARG B 1 678 ? 10.133 22.375 30.719 1 93.25 678 ARG B CA 1
ATOM 12717 C C . ARG B 1 678 ? 9.984 22.844 32.156 1 93.25 678 ARG B C 1
ATOM 12719 O O . ARG B 1 678 ? 9.438 22.125 33 1 93.25 678 ARG B O 1
ATOM 12726 N N . ASP B 1 679 ? 10.414 24.031 32.406 1 92.69 679 ASP B N 1
ATOM 12727 C CA . ASP B 1 679 ? 10.328 24.594 33.75 1 92.69 679 ASP B CA 1
ATOM 12728 C C . ASP B 1 679 ? 8.875 24.781 34.188 1 92.69 679 ASP B C 1
ATOM 12730 O O . ASP B 1 679 ? 8.523 24.562 35.344 1 92.69 679 ASP B O 1
ATOM 12734 N N . MET B 1 680 ? 8.078 25.281 33.25 1 93.25 680 MET B N 1
ATOM 12735 C CA . MET B 1 680 ? 6.656 25.453 33.5 1 93.25 680 MET B CA 1
ATOM 12736 C C . MET B 1 680 ? 6.008 24.141 33.938 1 93.25 680 MET B C 1
ATOM 12738 O O . MET B 1 680 ? 5.27 24.094 34.906 1 93.25 680 MET B O 1
ATOM 12742 N N . LEU B 1 681 ? 6.293 23.094 33.188 1 92.38 681 LEU B N 1
ATOM 12743 C CA . LEU B 1 681 ? 5.668 21.797 33.469 1 92.38 681 LEU B CA 1
ATOM 12744 C C . LEU B 1 681 ? 6.176 21.203 34.75 1 92.38 681 LEU B C 1
ATOM 12746 O O . LEU B 1 681 ? 5.426 20.531 35.469 1 92.38 681 LEU B O 1
ATOM 12750 N N . GLN B 1 682 ? 7.461 21.438 35.094 1 90.44 682 GLN B N 1
ATOM 12751 C CA . GLN B 1 682 ? 8.008 20.969 36.375 1 90.44 682 GLN B CA 1
ATOM 12752 C C . GLN B 1 682 ? 7.336 21.656 37.562 1 90.44 682 GLN B C 1
ATOM 12754 O O . GLN B 1 682 ? 7.16 21.062 38.625 1 90.44 682 GLN B O 1
ATOM 12759 N N . ARG B 1 683 ? 6.949 22.875 37.312 1 90.81 683 ARG B N 1
ATOM 12760 C CA . ARG B 1 683 ? 6.277 23.641 38.344 1 90.81 683 ARG B CA 1
ATOM 12761 C C . ARG B 1 683 ? 4.816 23.219 38.469 1 90.81 683 ARG B C 1
ATOM 12763 O O . ARG B 1 683 ? 4.277 23.156 39.594 1 90.81 683 ARG B O 1
ATOM 12770 N N . LEU B 1 684 ? 4.184 23 37.406 1 92.06 684 LEU B N 1
ATOM 12771 C CA . LEU B 1 684 ? 2.779 22.594 37.406 1 92.06 684 LEU B CA 1
ATOM 12772 C C . LEU B 1 684 ? 2.617 21.188 37.938 1 92.06 684 LEU B C 1
ATOM 12774 O O . LEU B 1 684 ? 1.673 20.906 38.688 1 92.06 684 LEU B O 1
ATOM 12778 N N . PHE B 1 685 ? 3.551 20.328 37.5 1 92.44 685 PHE B N 1
ATOM 12779 C CA . PHE B 1 685 ? 3.459 18.922 37.906 1 92.44 685 PHE B CA 1
ATOM 12780 C C . PHE B 1 685 ? 4.762 18.438 38.531 1 92.44 685 PHE B C 1
ATOM 12782 O O . PHE B 1 685 ? 5.555 17.75 37.875 1 92.44 685 PHE B O 1
ATOM 12789 N N . PRO B 1 686 ? 4.918 18.812 39.75 1 85.38 686 PRO B N 1
ATOM 12790 C CA . PRO B 1 686 ? 6.16 18.406 40.438 1 85.38 686 PRO B CA 1
ATOM 12791 C C . PRO B 1 686 ? 6.25 16.906 40.656 1 85.38 686 PRO B C 1
ATOM 12793 O O . PRO B 1 686 ? 5.23 16.25 40.906 1 85.38 686 PRO B O 1
ATOM 12796 N N . GLY B 1 687 ? 7.289 16.25 40.188 1 74.62 687 GLY B N 1
ATOM 12797 C CA . GLY B 1 687 ? 7.488 14.812 40.344 1 74.62 687 GLY B CA 1
ATOM 12798 C C . GLY B 1 687 ? 7.441 14.352 41.781 1 74.62 687 GLY B C 1
ATOM 12799 O O . GLY B 1 687 ? 7.617 15.156 42.688 1 74.62 687 GLY B O 1
ATOM 12800 N N . SER B 1 688 ? 6.715 13.25 42.031 1 67 688 SER B N 1
ATOM 12801 C CA . SER B 1 688 ? 6.742 12.648 43.375 1 67 688 SER B CA 1
ATOM 12802 C C . SER B 1 688 ? 7.707 11.477 43.438 1 67 688 SER B C 1
ATOM 12804 O O . SER B 1 688 ? 7.859 10.734 42.438 1 67 688 SER B O 1
ATOM 12806 N N . ARG B 1 689 ? 8.266 11.18 44.531 1 55.81 689 ARG B N 1
ATOM 12807 C CA . ARG B 1 689 ? 9.094 10.055 44.938 1 55.81 689 ARG B CA 1
ATOM 12808 C C . ARG B 1 689 ? 10.133 9.719 43.875 1 55.81 689 ARG B C 1
ATOM 12810 O O . ARG B 1 689 ? 10.305 8.555 43.5 1 55.81 689 ARG B O 1
ATOM 12817 N N . GLY B 1 690 ? 10.664 10.797 43.188 1 57.38 690 GLY B N 1
ATOM 12818 C CA . GLY B 1 690 ? 11.789 10.5 42.312 1 57.38 690 GLY B CA 1
ATOM 12819 C C . GLY B 1 690 ? 11.398 10.414 40.844 1 57.38 690 GLY B C 1
ATOM 12820 O O . GLY B 1 690 ? 12.266 10.375 39.969 1 57.38 690 GLY B O 1
ATOM 12821 N N . ASN B 1 691 ? 10.125 10.234 40.531 1 62.47 691 ASN B N 1
ATOM 12822 C CA . ASN B 1 691 ? 9.703 10.156 39.156 1 62.47 691 ASN B CA 1
ATOM 12823 C C . ASN B 1 691 ? 9.312 11.523 38.594 1 62.47 691 ASN B C 1
ATOM 12825 O O . ASN B 1 691 ? 8.789 12.367 39.344 1 62.47 691 ASN B O 1
ATOM 12829 N N . GLU B 1 692 ? 9.875 11.844 37.5 1 67.75 692 GLU B N 1
ATOM 12830 C CA . GLU B 1 692 ? 9.562 13.109 36.875 1 67.75 692 GLU B CA 1
ATOM 12831 C C . GLU B 1 692 ? 8.062 13.25 36.625 1 67.75 692 GLU B C 1
ATOM 12833 O O . GLU B 1 692 ? 7.414 12.312 36.156 1 67.75 692 GLU B O 1
ATOM 12838 N N . GLY B 1 693 ? 7.469 14.156 37.188 1 80.19 693 GLY B N 1
ATOM 12839 C CA . GLY B 1 693 ? 6.062 14.438 36.938 1 80.19 693 GLY B CA 1
ATOM 12840 C C . GLY B 1 693 ? 5.77 14.852 35.5 1 80.19 693 GLY B C 1
ATOM 12841 O O . GLY B 1 693 ? 6.582 15.523 34.875 1 80.19 693 GLY B O 1
ATOM 12842 N N . SER B 1 694 ? 4.805 14.18 34.875 1 88.06 694 SER B N 1
ATOM 12843 C CA . SER B 1 694 ? 4.406 14.523 33.5 1 88.06 694 SER B CA 1
ATOM 12844 C C . SER B 1 694 ? 2.912 14.812 33.438 1 88.06 694 SER B C 1
ATOM 12846 O O . SER B 1 694 ? 2.143 14.383 34.281 1 88.06 694 SER B O 1
ATOM 12848 N N . VAL B 1 695 ? 2.574 15.727 32.562 1 92.38 695 VAL B N 1
ATOM 12849 C CA . VAL B 1 695 ? 1.173 16.062 32.344 1 92.38 695 VAL B CA 1
ATOM 12850 C C . VAL B 1 695 ? 0.378 14.805 32 1 92.38 695 VAL B C 1
ATOM 12852 O O . VAL B 1 695 ? -0.779 14.672 32.406 1 92.38 695 VAL B O 1
ATOM 12855 N N . VAL B 1 696 ? 1.015 13.852 31.391 1 92.38 696 VAL B N 1
ATOM 12856 C CA . VAL B 1 696 ? 0.364 12.609 30.984 1 92.38 696 VAL B CA 1
ATOM 12857 C C . VAL B 1 696 ? -0.002 11.789 32.219 1 92.38 696 VAL B C 1
ATOM 12859 O O . VAL B 1 696 ? -1.136 11.32 32.344 1 92.38 696 VAL B O 1
ATOM 12862 N N . GLU B 1 697 ? 0.916 11.672 33.125 1 90.62 697 GLU B N 1
ATOM 12863 C CA . GLU B 1 697 ? 0.664 10.898 34.344 1 90.62 697 GLU B CA 1
ATOM 12864 C C . GLU B 1 697 ? -0.397 11.57 35.188 1 90.62 697 GLU B C 1
ATOM 12866 O O . GLU B 1 697 ? -1.181 10.891 35.875 1 90.62 697 GLU B O 1
ATOM 12871 N N . HIS B 1 698 ? -0.362 12.852 35.188 1 92.69 698 HIS B N 1
ATOM 12872 C CA . HIS B 1 698 ? -1.352 13.578 35.969 1 92.69 698 HIS B CA 1
ATOM 12873 C C . HIS B 1 698 ? -2.762 13.336 35.438 1 92.69 698 HIS B C 1
ATOM 12875 O O . HIS B 1 698 ? -3.682 13.07 36.219 1 92.69 698 HIS B O 1
ATOM 12881 N N . VAL B 1 699 ? -2.9 13.484 34.125 1 94.25 699 VAL B N 1
ATOM 12882 C CA . VAL B 1 699 ? -4.215 13.297 33.531 1 94.25 699 VAL B CA 1
ATOM 12883 C C . VAL B 1 699 ? -4.66 11.844 33.719 1 94.25 699 VAL B C 1
ATOM 12885 O O . VAL B 1 699 ? -5.828 11.578 34 1 94.25 699 VAL B O 1
ATOM 12888 N N . LYS B 1 700 ? -3.779 10.922 33.562 1 93.06 700 LYS B N 1
ATOM 12889 C CA . LYS B 1 700 ? -4.105 9.516 33.75 1 93.06 700 LYS B CA 1
ATOM 12890 C C . LYS B 1 700 ? -4.531 9.227 35.188 1 93.06 700 LYS B C 1
ATOM 12892 O O . LYS B 1 700 ? -5.461 8.461 35.438 1 93.06 700 LYS B O 1
ATOM 12897 N N . GLN B 1 701 ? -3.836 9.836 36.094 1 91.5 701 GLN B N 1
ATOM 12898 C CA . GLN B 1 701 ? -4.199 9.68 37.5 1 91.5 701 GLN B CA 1
ATOM 12899 C C . GLN B 1 701 ? -5.578 10.273 37.781 1 91.5 701 GLN B C 1
ATOM 12901 O O . GLN B 1 701 ? -6.371 9.695 38.531 1 91.5 701 GLN B O 1
ATOM 12906 N N . MET B 1 702 ? -5.809 11.445 37.219 1 93.88 702 MET B N 1
ATOM 12907 C CA . MET B 1 702 ? -7.113 12.086 37.375 1 93.88 702 MET B CA 1
ATOM 12908 C C . MET B 1 702 ? -8.227 11.172 36.875 1 93.88 702 MET B C 1
ATOM 12910 O O . MET B 1 702 ? -9.258 11.031 37.531 1 93.88 702 MET B O 1
ATOM 12914 N N . ILE B 1 703 ? -7.988 10.508 35.75 1 94.94 703 ILE B N 1
ATOM 12915 C CA . ILE B 1 703 ? -8.984 9.617 35.188 1 94.94 703 ILE B CA 1
ATOM 12916 C C . ILE B 1 703 ? -9.117 8.359 36.031 1 94.94 703 ILE B C 1
ATOM 12918 O O . ILE B 1 703 ? -10.227 7.852 36.219 1 94.94 703 ILE B O 1
ATOM 12922 N N . ARG B 1 704 ? -8 7.867 36.531 1 94.12 704 ARG B N 1
ATOM 12923 C CA . ARG B 1 704 ? -8.039 6.695 37.406 1 94.12 704 ARG B CA 1
ATOM 12924 C C . ARG B 1 704 ? -8.828 6.977 38.688 1 94.12 704 ARG B C 1
ATOM 12926 O O . ARG B 1 704 ? -9.641 6.148 39.094 1 94.12 704 ARG B O 1
ATOM 12933 N N . ASP B 1 705 ? -8.617 8.047 39.25 1 93.38 705 ASP B N 1
ATOM 12934 C CA . ASP B 1 705 ? -9.273 8.414 40.5 1 93.38 705 ASP B CA 1
ATOM 12935 C C . ASP B 1 705 ? -10.766 8.641 40.281 1 93.38 705 ASP B C 1
ATOM 12937 O O . ASP B 1 705 ? -11.578 8.258 41.125 1 93.38 705 ASP B O 1
ATOM 12941 N N . ARG B 1 706 ? -11.133 9.203 39.219 1 93 706 ARG B N 1
ATOM 12942 C CA . ARG B 1 706 ? -12.516 9.602 39 1 93 706 ARG B CA 1
ATOM 12943 C C . ARG B 1 706 ? -13.32 8.469 38.375 1 93 706 ARG B C 1
ATOM 12945 O O . ARG B 1 706 ? -14.508 8.305 38.656 1 93 706 ARG B O 1
ATOM 12952 N N . PHE B 1 707 ? -12.68 7.656 37.531 1 93.81 707 PHE B N 1
ATOM 12953 C CA . PHE B 1 707 ? -13.445 6.688 36.75 1 93.81 707 PHE B CA 1
ATOM 12954 C C . PHE B 1 707 ? -12.969 5.266 37.062 1 93.81 707 PHE B C 1
ATOM 12956 O O . PHE B 1 707 ? -13.578 4.297 36.594 1 93.81 707 PHE B O 1
ATOM 12963 N N . GLY B 1 708 ? -11.852 5.059 37.688 1 91.31 708 GLY B N 1
ATOM 12964 C CA . GLY B 1 708 ? -11.375 3.744 38.062 1 91.31 708 GLY B CA 1
ATOM 12965 C C . GLY B 1 708 ? -10.695 2.992 36.938 1 91.31 708 GLY B C 1
ATOM 12966 O O . GLY B 1 708 ? -10.664 1.76 36.938 1 91.31 708 GLY B O 1
ATOM 12967 N N . VAL B 1 709 ? -10.219 3.646 35.969 1 90.81 709 VAL B N 1
ATOM 12968 C CA . VAL B 1 709 ? -9.547 3.012 34.844 1 90.81 709 VAL B CA 1
ATOM 12969 C C . VAL B 1 709 ? -8.039 3.141 35 1 90.81 709 VAL B C 1
ATOM 12971 O O . VAL B 1 709 ? -7.508 4.25 35.094 1 90.81 709 VAL B O 1
ATOM 12974 N N . SER B 1 710 ? -7.207 2.121 35.094 1 84.94 710 SER B N 1
ATOM 12975 C CA . SER B 1 710 ? -5.781 2.199 35.406 1 84.94 710 SER B CA 1
ATOM 12976 C C . SER B 1 710 ? -4.93 1.929 34.188 1 84.94 710 SER B C 1
ATOM 12978 O O . SER B 1 710 ? -3.775 2.355 34.094 1 84.94 710 SER B O 1
ATOM 12980 N N . ASN B 1 711 ? -5.297 1.225 33.188 1 86.12 711 ASN B N 1
ATOM 12981 C CA . ASN B 1 711 ? -4.441 0.815 32.062 1 86.12 711 ASN B CA 1
ATOM 12982 C C . ASN B 1 711 ? -4.754 1.606 30.797 1 86.12 711 ASN B C 1
ATOM 12984 O O . ASN B 1 711 ? -4.922 1.025 29.719 1 86.12 711 ASN B O 1
ATOM 12988 N N . LEU B 1 712 ? -4.551 2.977 31.062 1 91.94 712 LEU B N 1
ATOM 12989 C CA . LEU B 1 712 ? -4.816 3.816 29.906 1 91.94 712 LEU B CA 1
ATOM 12990 C C . LEU B 1 712 ? -3.555 4 29.062 1 91.94 712 LEU B C 1
ATOM 12992 O O . LEU B 1 712 ? -2.471 4.223 29.609 1 91.94 712 LEU B O 1
ATOM 12996 N N . PRO B 1 713 ? -3.648 3.842 27.766 1 92.69 713 PRO B N 1
ATOM 12997 C CA . PRO B 1 713 ? -2.49 4.109 26.906 1 92.69 713 PRO B CA 1
ATOM 12998 C C . PRO B 1 713 ? -2.129 5.59 26.844 1 92.69 713 PRO B C 1
ATOM 13000 O O . PRO B 1 713 ? -3.016 6.449 26.875 1 92.69 713 PRO B O 1
ATOM 13003 N N . ASP B 1 714 ? -0.854 5.941 26.688 1 91.62 714 ASP B N 1
ATOM 13004 C CA . ASP B 1 714 ? -0.392 7.32 26.609 1 91.62 714 ASP B CA 1
ATOM 13005 C C . ASP B 1 714 ? -0.954 8.008 25.359 1 91.62 714 ASP B C 1
ATOM 13007 O O . ASP B 1 714 ? -1.138 9.227 25.359 1 91.62 714 ASP B O 1
ATOM 13011 N N . SER B 1 715 ? -1.219 7.188 24.344 1 93.38 715 SER B N 1
ATOM 13012 C CA . SER B 1 715 ? -1.73 7.734 23.094 1 93.38 715 SER B CA 1
ATOM 13013 C C . SER B 1 715 ? -3.1 8.375 23.297 1 93.38 715 SER B C 1
ATOM 13015 O O . SER B 1 715 ? -3.467 9.305 22.562 1 93.38 715 SER B O 1
ATOM 13017 N N . PHE B 1 716 ? -3.834 7.922 24.359 1 95.06 716 PHE B N 1
ATOM 13018 C CA . PHE B 1 716 ? -5.176 8.43 24.625 1 95.06 716 PHE B CA 1
ATOM 13019 C C . PHE B 1 716 ? -5.137 9.914 24.969 1 95.06 716 PHE B C 1
ATOM 13021 O O . PHE B 1 716 ? -6.066 10.656 24.641 1 95.06 716 PHE B O 1
ATOM 13028 N N . ILE B 1 717 ? -4.074 10.375 25.422 1 95.12 717 ILE B N 1
ATOM 13029 C CA . ILE B 1 717 ? -3.957 11.734 25.953 1 95.12 717 ILE B CA 1
ATOM 13030 C C . ILE B 1 717 ? -3.742 12.719 24.812 1 95.12 717 ILE B C 1
ATOM 13032 O O . ILE B 1 717 ? -4.379 13.773 24.766 1 95.12 717 ILE B O 1
ATOM 13036 N N . PHE B 1 718 ? -2.902 12.344 23.844 1 94.5 718 PHE B N 1
ATOM 13037 C CA . PHE B 1 718 ? -2.463 13.344 22.875 1 94.5 718 PHE B CA 1
ATOM 13038 C C . PHE B 1 718 ? -3.164 13.148 21.531 1 94.5 718 PHE B C 1
ATOM 13040 O O . PHE B 1 718 ? -3.213 14.062 20.719 1 94.5 718 PHE B O 1
ATOM 13047 N N . LEU B 1 719 ? -3.684 11.953 21.25 1 93.38 719 LEU B N 1
ATOM 13048 C CA . LEU B 1 719 ? -4.285 11.711 19.953 1 93.38 719 LEU B CA 1
ATOM 13049 C C . LEU B 1 719 ? -5.484 12.625 19.719 1 93.38 719 LEU B C 1
ATOM 13051 O O . LEU B 1 719 ? -6.191 12.977 20.672 1 93.38 719 LEU B O 1
ATOM 13055 N N . PRO B 1 720 ? -5.691 12.977 18.438 1 89.44 720 PRO B N 1
ATOM 13056 C CA . PRO B 1 720 ? -6.84 13.828 18.125 1 89.44 720 PRO B CA 1
ATOM 13057 C C . PRO B 1 720 ? -8.172 13.18 18.469 1 89.44 720 PRO B C 1
ATOM 13059 O O . PRO B 1 720 ? -8.258 11.953 18.594 1 89.44 720 PRO B O 1
ATOM 13062 N N . GLU B 1 721 ? -9.117 13.984 18.641 1 87.25 721 GLU B N 1
ATOM 13063 C CA . GLU B 1 721 ? -10.445 13.508 19 1 87.25 721 GLU B CA 1
ATOM 13064 C C . GLU B 1 721 ? -11.016 12.586 17.922 1 87.25 721 GLU B C 1
ATOM 13066 O O . GLU B 1 721 ? -11.742 11.641 18.234 1 87.25 721 GLU B O 1
ATOM 13071 N N . GLN B 1 722 ? -10.625 12.859 16.734 1 82.5 722 GLN B N 1
ATOM 13072 C CA . GLN B 1 722 ? -11.117 12.047 15.617 1 82.5 722 GLN B CA 1
ATOM 13073 C C . GLN B 1 722 ? -10.641 10.602 15.742 1 82.5 722 GLN B C 1
ATOM 13075 O O . GLN B 1 722 ? -11.289 9.688 15.234 1 82.5 722 GLN B O 1
ATOM 13080 N N . LEU B 1 723 ? -9.539 10.422 16.438 1 88.81 723 LEU B N 1
ATOM 13081 C CA . LEU B 1 723 ? -8.961 9.086 16.578 1 88.81 723 LEU B CA 1
ATOM 13082 C C . LEU B 1 723 ? -9.266 8.516 17.953 1 88.81 723 LEU B C 1
ATOM 13084 O O . LEU B 1 723 ? -8.711 7.484 18.344 1 88.81 723 LEU B O 1
ATOM 13088 N N . GLY B 1 724 ? -10.078 9.281 18.672 1 89.25 724 GLY B N 1
ATOM 13089 C CA . GLY B 1 724 ? -10.531 8.781 19.953 1 89.25 724 GLY B CA 1
ATOM 13090 C C . GLY B 1 724 ? -9.648 9.219 21.109 1 89.25 724 GLY B C 1
ATOM 13091 O O . GLY B 1 724 ? -9.641 8.586 22.172 1 89.25 724 GLY B O 1
ATOM 13092 N N . GLY B 1 725 ? -8.867 10.203 20.891 1 92.44 725 GLY B N 1
ATOM 13093 C CA . GLY B 1 725 ? -8.031 10.719 21.969 1 92.44 725 GLY B CA 1
ATOM 13094 C C . GLY B 1 725 ? -8.594 11.961 22.625 1 92.44 725 GLY B C 1
ATOM 13095 O O . GLY B 1 725 ? -9.688 12.414 22.266 1 92.44 725 GLY B O 1
ATOM 13096 N N . LEU B 1 726 ? -7.918 12.516 23.641 1 93 726 LEU B N 1
ATOM 13097 C CA . LEU B 1 726 ? -8.352 13.703 24.359 1 93 726 LEU B CA 1
ATOM 13098 C C . LEU B 1 726 ? -7.848 14.969 23.672 1 93 726 LEU B C 1
ATOM 13100 O O . LEU B 1 726 ? -8.281 16.078 24.016 1 93 726 LEU B O 1
ATOM 13104 N N . ALA B 1 727 ? -6.969 14.883 22.719 1 91.12 727 ALA B N 1
ATOM 13105 C CA . ALA B 1 727 ? -6.418 15.992 21.938 1 91.12 727 ALA B CA 1
ATOM 13106 C C . ALA B 1 727 ? -5.719 17 22.844 1 91.12 727 ALA B C 1
ATOM 13108 O O . ALA B 1 727 ? -5.891 18.203 22.688 1 91.12 727 ALA B O 1
ATOM 13109 N N . LEU B 1 728 ? -5.082 16.484 23.875 1 93.94 728 LEU B N 1
ATOM 13110 C CA . LEU B 1 728 ? -4.266 17.375 24.703 1 93.94 728 LEU B CA 1
ATOM 13111 C C . LEU B 1 728 ? -3.105 17.953 23.891 1 93.94 728 LEU B C 1
ATOM 13113 O O . LEU B 1 728 ? -2.383 17.219 23.219 1 93.94 728 LEU B O 1
ATOM 13117 N N . ARG B 1 729 ? -2.918 19.234 23.969 1 92.31 729 ARG B N 1
ATOM 13118 C CA . ARG B 1 729 ? -1.864 19.875 23.188 1 92.31 729 ARG B CA 1
ATOM 13119 C C . ARG B 1 729 ? -0.504 19.688 23.859 1 92.31 729 ARG B C 1
ATOM 13121 O O . ARG B 1 729 ? -0.389 19.781 25.078 1 92.31 729 ARG B O 1
ATOM 13128 N N . ASN B 1 730 ? 0.434 19.266 23.078 1 93 730 ASN B N 1
ATOM 13129 C CA . ASN B 1 730 ? 1.831 19.219 23.5 1 93 730 ASN B CA 1
ATOM 13130 C C . ASN B 1 730 ? 2.615 20.422 23 1 93 730 ASN B C 1
ATOM 13132 O O . ASN B 1 730 ? 2.857 20.562 21.797 1 93 730 ASN B O 1
ATOM 13136 N N . PRO B 1 731 ? 2.996 21.312 23.875 1 92.69 731 PRO B N 1
ATOM 13137 C CA . PRO B 1 731 ? 3.619 22.578 23.453 1 92.69 731 PRO B CA 1
ATOM 13138 C C . PRO B 1 731 ? 5 22.375 22.844 1 92.69 731 PRO B C 1
ATOM 13140 O O . PRO B 1 731 ? 5.535 23.281 22.203 1 92.69 731 PRO B O 1
ATOM 13143 N N . PHE B 1 732 ? 5.586 21.219 22.953 1 93.94 732 PHE B N 1
ATOM 13144 C CA . PHE B 1 732 ? 6.957 20.984 22.516 1 93.94 732 PHE B CA 1
ATOM 13145 C C . PHE B 1 732 ? 6.992 20.625 21.031 1 93.94 732 PHE B C 1
ATOM 13147 O O . PHE B 1 732 ? 7.961 20.938 20.344 1 93.94 732 PHE B O 1
ATOM 13154 N N . VAL B 1 733 ? 6.004 19.938 20.562 1 93.19 733 VAL B N 1
ATOM 13155 C CA . VAL B 1 733 ? 6.023 19.328 19.25 1 93.19 733 VAL B CA 1
ATOM 13156 C C . VAL B 1 733 ? 6.168 20.406 18.172 1 93.19 733 VAL B C 1
ATOM 13158 O O . VAL B 1 733 ? 6.945 20.25 17.234 1 93.19 733 VAL B O 1
ATOM 13161 N N . GLY B 1 734 ? 5.445 21.547 18.266 1 91.81 734 GLY B N 1
ATOM 13162 C CA . GLY B 1 734 ? 5.531 22.625 17.281 1 91.81 734 GLY B CA 1
ATOM 13163 C C . GLY B 1 734 ? 6.934 23.188 17.141 1 91.81 734 GLY B C 1
ATOM 13164 O O . GLY B 1 734 ? 7.344 23.578 16.031 1 91.81 734 GLY B O 1
ATOM 13165 N N . LEU B 1 735 ? 7.672 23.234 18.203 1 94.19 735 LEU B N 1
ATOM 13166 C CA . LEU B 1 735 ? 9.023 23.781 18.219 1 94.19 735 LEU B CA 1
ATOM 13167 C C . LEU B 1 735 ? 10.008 22.781 17.609 1 94.19 735 LEU B C 1
ATOM 13169 O O . LEU B 1 735 ? 10.953 23.188 16.922 1 94.19 735 LEU B O 1
ATOM 13173 N N . PHE B 1 736 ? 9.758 21.531 17.812 1 94.38 736 PHE B N 1
ATOM 13174 C CA . PHE B 1 736 ? 10.656 20.516 17.281 1 94.38 736 PHE B CA 1
ATOM 13175 C C . PHE B 1 736 ? 10.43 20.328 15.781 1 94.38 736 PHE B C 1
ATOM 13177 O O . PHE B 1 736 ? 11.266 19.734 15.094 1 94.38 736 PHE B O 1
ATOM 13184 N N . LEU B 1 737 ? 9.352 20.75 15.281 1 93.88 737 LEU B N 1
ATOM 13185 C CA . LEU B 1 737 ? 9.102 20.719 13.844 1 93.88 737 LEU B CA 1
ATOM 13186 C C . LEU B 1 737 ? 9.977 21.734 13.117 1 93.88 737 LEU B C 1
ATOM 13188 O O . LEU B 1 737 ? 10.25 21.594 11.922 1 93.88 737 LEU B O 1
ATOM 13192 N N . VAL B 1 738 ? 10.453 22.797 13.828 1 93.94 738 VAL B N 1
ATOM 13193 C CA . VAL B 1 738 ? 11.164 23.875 13.148 1 93.94 738 VAL B CA 1
ATOM 13194 C C . VAL B 1 738 ? 12.602 23.953 13.656 1 93.94 738 VAL B C 1
ATOM 13196 O O . VAL B 1 738 ? 13.477 24.5 12.984 1 93.94 738 VAL B O 1
ATOM 13199 N N . ARG B 1 739 ? 12.953 23.422 14.805 1 93.06 739 ARG B N 1
ATOM 13200 C CA . ARG B 1 739 ? 14.227 23.547 15.508 1 93.06 739 ARG B CA 1
ATOM 13201 C C . ARG B 1 739 ? 15.391 23.172 14.594 1 93.06 739 ARG B C 1
ATOM 13203 O O . ARG B 1 739 ? 16.375 23.922 14.5 1 93.06 739 ARG B O 1
ATOM 13210 N N . ASN B 1 740 ? 15.234 22.094 13.891 1 91 740 ASN B N 1
ATOM 13211 C CA . ASN B 1 740 ? 16.359 21.594 13.109 1 91 740 ASN B CA 1
ATOM 13212 C C . ASN B 1 740 ? 16.531 22.359 11.805 1 91 740 ASN B C 1
ATOM 13214 O O . ASN B 1 740 ? 17.562 22.266 11.148 1 91 740 ASN B O 1
ATOM 13218 N N . LYS B 1 741 ? 15.562 23.109 11.445 1 91.69 741 LYS B N 1
ATOM 13219 C CA . LYS B 1 741 ? 15.656 23.922 10.227 1 91.69 741 LYS B CA 1
ATOM 13220 C C . LYS B 1 741 ? 16.484 25.172 10.461 1 91.69 741 LYS B C 1
ATOM 13222 O O . LYS B 1 741 ? 17.031 25.75 9.516 1 91.69 741 LYS B O 1
ATOM 13227 N N . ILE B 1 742 ? 16.516 25.625 11.703 1 94.75 742 ILE B N 1
ATOM 13228 C CA . ILE B 1 742 ? 17.312 26.812 12.047 1 94.75 742 ILE B CA 1
ATOM 13229 C C . ILE B 1 742 ? 18.75 26.406 12.336 1 94.75 742 ILE B C 1
ATOM 13231 O O . ILE B 1 742 ? 19.094 26.109 13.484 1 94.75 742 ILE B O 1
ATOM 13235 N N . THR B 1 743 ? 19.562 26.453 11.453 1 91.56 743 THR B N 1
ATOM 13236 C CA . THR B 1 743 ? 20.922 25.969 11.586 1 91.56 743 THR B CA 1
ATOM 13237 C C . THR B 1 743 ? 21.891 27.141 11.766 1 91.56 743 THR B C 1
ATOM 13239 O O . THR B 1 743 ? 23.016 26.953 12.266 1 91.56 743 THR B O 1
ATOM 13242 N N . GLN B 1 744 ? 21.453 28.391 11.398 1 93.06 744 GLN B N 1
ATOM 13243 C CA . GLN B 1 744 ? 22.328 29.547 11.461 1 93.06 744 GLN B CA 1
ATOM 13244 C C . GLN B 1 744 ? 21.844 30.547 12.508 1 93.06 744 GLN B C 1
ATOM 13246 O O . GLN B 1 744 ? 20.641 30.734 12.695 1 93.06 744 GLN B O 1
ATOM 13251 N N . THR B 1 745 ? 22.797 31.172 13.211 1 94.12 745 THR B N 1
ATOM 13252 C CA . THR B 1 745 ? 22.469 32.281 14.094 1 94.12 745 THR B CA 1
ATOM 13253 C C . THR B 1 745 ? 22.312 33.594 13.297 1 94.12 745 THR B C 1
ATOM 13255 O O . THR B 1 745 ? 22.766 33.688 12.156 1 94.12 745 THR B O 1
ATOM 13258 N N . PRO B 1 746 ? 21.547 34.594 13.828 1 94.94 746 PRO B N 1
ATOM 13259 C CA . PRO B 1 746 ? 21.438 35.875 13.125 1 94.94 746 PRO B CA 1
ATOM 13260 C C . PRO B 1 746 ? 22.797 36.5 12.805 1 94.94 746 PRO B C 1
ATOM 13262 O O . PRO B 1 746 ? 22.969 37.125 11.75 1 94.94 746 PRO B O 1
ATOM 13265 N N . GLU B 1 747 ? 23.781 36.281 13.625 1 93.25 747 GLU B N 1
ATOM 13266 C CA . GLU B 1 747 ? 25.141 36.781 13.398 1 93.25 747 GLU B CA 1
ATOM 13267 C C . GLU B 1 747 ? 25.781 36.062 12.203 1 93.25 747 GLU B C 1
ATOM 13269 O O . GLU B 1 747 ? 26.484 36.719 11.414 1 93.25 747 GLU B O 1
ATOM 13274 N N . ASP B 1 748 ? 25.516 34.844 12.133 1 94.94 748 ASP B N 1
ATOM 13275 C CA . ASP B 1 748 ? 26.031 34.094 11 1 94.94 748 ASP B CA 1
ATOM 13276 C C . ASP B 1 748 ? 25.469 34.625 9.68 1 94.94 748 ASP B C 1
ATOM 13278 O O . ASP B 1 748 ? 26.188 34.719 8.688 1 94.94 748 ASP B O 1
ATOM 13282 N N . ILE B 1 749 ? 24.203 34.938 9.695 1 95.88 749 ILE B N 1
ATOM 13283 C CA . ILE B 1 749 ? 23.516 35.438 8.508 1 95.88 749 ILE B CA 1
ATOM 13284 C C . ILE B 1 749 ? 24.109 36.781 8.102 1 95.88 749 ILE B C 1
ATOM 13286 O O . ILE B 1 749 ? 24.359 37.031 6.918 1 95.88 749 ILE B O 1
ATOM 13290 N N . VAL B 1 750 ? 24.344 37.656 9.039 1 95.62 750 VAL B N 1
ATOM 13291 C CA . VAL B 1 750 ? 24.906 39 8.789 1 95.62 750 VAL B CA 1
ATOM 13292 C C . VAL B 1 750 ? 26.344 38.875 8.289 1 95.62 750 VAL B C 1
ATOM 13294 O O . VAL B 1 750 ? 26.75 39.562 7.352 1 95.62 750 VAL B O 1
ATOM 13297 N N . ASN B 1 751 ? 27.062 37.938 8.891 1 95.06 751 ASN B N 1
ATOM 13298 C CA . ASN B 1 751 ? 28.453 37.75 8.484 1 95.06 751 ASN B CA 1
ATOM 13299 C C . ASN B 1 751 ? 28.547 37.219 7.059 1 95.06 751 ASN B C 1
ATOM 13301 O O . ASN B 1 751 ? 29.453 37.594 6.316 1 95.06 751 ASN B O 1
ATOM 13305 N N . GLU B 1 752 ? 27.703 36.375 6.758 1 95.06 752 GLU B N 1
ATOM 13306 C CA . GLU B 1 752 ? 27.656 35.875 5.387 1 95.06 752 GLU B CA 1
ATOM 13307 C C . GLU B 1 752 ? 27.406 37 4.395 1 95.06 752 GLU B C 1
ATOM 13309 O O . GLU B 1 752 ? 28 37.031 3.312 1 95.06 752 GLU B O 1
ATOM 13314 N N . PHE B 1 753 ? 26.641 37.969 4.711 1 95.56 753 PHE B N 1
ATOM 13315 C CA . PHE B 1 753 ? 26.375 39.125 3.848 1 95.56 753 PHE B CA 1
ATOM 13316 C C . PHE B 1 753 ? 27.609 40 3.744 1 95.56 753 PHE B C 1
ATOM 13318 O O . PHE B 1 753 ? 27.984 40.438 2.65 1 95.56 753 PHE B O 1
ATOM 13325 N N . LEU B 1 754 ? 28.141 40.312 4.922 1 96.12 754 LEU B N 1
ATOM 13326 C CA . LEU B 1 754 ? 29.297 41.188 4.93 1 96.12 754 LEU B CA 1
ATOM 13327 C C . LEU B 1 754 ? 30.422 40.625 4.07 1 96.12 754 LEU B C 1
ATOM 13329 O O . LEU B 1 754 ? 31.125 41.375 3.393 1 96.12 754 LEU B O 1
ATOM 13333 N N . GLU B 1 755 ? 30.516 39.375 4.102 1 95.38 755 GLU B N 1
ATOM 13334 C CA . GLU B 1 755 ? 31.5 38.719 3.256 1 95.38 755 GLU B CA 1
ATOM 13335 C C . GLU B 1 755 ? 31.156 38.875 1.777 1 95.38 755 GLU B C 1
ATOM 13337 O O . GLU B 1 755 ? 32.031 39.125 0.951 1 95.38 755 GLU B O 1
ATOM 13342 N N . SER B 1 756 ? 29.922 38.719 1.545 1 95.38 756 SER B N 1
ATOM 13343 C CA . SER B 1 756 ? 29.469 38.875 0.169 1 95.38 756 SER B CA 1
ATOM 13344 C C . SER B 1 756 ? 29.609 40.312 -0.303 1 95.38 756 SER B C 1
ATOM 13346 O O . SER B 1 756 ? 29.938 40.562 -1.469 1 95.38 756 SER B O 1
ATOM 13348 N N . GLU B 1 757 ? 29.266 41.312 0.544 1 95.12 757 GLU B N 1
ATOM 13349 C CA . GLU B 1 757 ? 29.422 42.719 0.22 1 95.12 757 GLU B CA 1
ATOM 13350 C C . GLU B 1 757 ? 30.891 43.062 -0.064 1 95.12 757 GLU B C 1
ATOM 13352 O O . GLU B 1 757 ? 31.188 43.844 -0.976 1 95.12 757 GLU B O 1
ATOM 13357 N N . ARG B 1 758 ? 31.828 42.469 0.599 1 95.56 758 ARG B N 1
ATOM 13358 C CA . ARG B 1 758 ? 33.25 42.688 0.375 1 95.56 758 ARG B CA 1
ATOM 13359 C C . ARG B 1 758 ? 33.688 42.125 -0.97 1 95.56 758 ARG B C 1
ATOM 13361 O O . ARG B 1 758 ? 34.469 42.719 -1.692 1 95.56 758 ARG B O 1
ATOM 13368 N N . GLU B 1 759 ? 33.188 40.969 -1.244 1 94.56 759 GLU B N 1
ATOM 13369 C CA . GLU B 1 759 ? 33.5 40.375 -2.537 1 94.56 759 GLU B CA 1
ATOM 13370 C C . GLU B 1 759 ? 33 41.25 -3.686 1 94.56 759 GLU B C 1
ATOM 13372 O O . GLU B 1 759 ? 33.688 41.406 -4.691 1 94.56 759 GLU B O 1
ATOM 13377 N N . SER B 1 760 ? 31.781 41.781 -3.531 1 93.31 760 SER B N 1
ATOM 13378 C CA . SER B 1 760 ? 31.234 42.656 -4.551 1 93.31 760 SER B CA 1
ATOM 13379 C C . SER B 1 760 ? 32.062 43.938 -4.672 1 93.31 760 SER B C 1
ATOM 13381 O O . SER B 1 760 ? 32.25 44.469 -5.77 1 93.31 760 SER B O 1
ATOM 13383 N N . TYR B 1 761 ? 32.562 44.469 -3.59 1 93.81 761 TYR B N 1
ATOM 13384 C CA . TYR B 1 761 ? 33.438 45.625 -3.562 1 93.81 761 TYR B CA 1
ATOM 13385 C C . TYR B 1 761 ? 34.75 45.375 -4.301 1 93.81 761 TYR B C 1
ATOM 13387 O O . TYR B 1 761 ? 35.156 46.188 -5.133 1 93.81 761 TYR B O 1
ATOM 13395 N N . LEU B 1 762 ? 35.281 44.219 -4.012 1 94.44 762 LEU B N 1
ATOM 13396 C CA . LEU B 1 762 ? 36.562 43.875 -4.641 1 94.44 762 LEU B CA 1
ATOM 13397 C C . LEU B 1 762 ? 36.375 43.656 -6.145 1 94.44 762 LEU B C 1
ATOM 13399 O O . LEU B 1 762 ? 37.25 44.031 -6.93 1 94.44 762 LEU B O 1
ATOM 13403 N N . ALA B 1 763 ? 35.312 43.156 -6.488 1 93.19 763 ALA B N 1
ATOM 13404 C CA . ALA B 1 763 ? 35 42.969 -7.906 1 93.19 763 ALA B CA 1
ATOM 13405 C C . ALA B 1 763 ? 34.844 44.312 -8.609 1 93.19 763 ALA B C 1
ATOM 13407 O O . ALA B 1 763 ? 35.312 44.5 -9.727 1 93.19 763 ALA B O 1
ATOM 13408 N N . ALA B 1 764 ? 34.094 45.25 -7.938 1 92 764 ALA B N 1
ATOM 13409 C CA . ALA B 1 764 ? 33.875 46.562 -8.5 1 92 764 ALA B CA 1
ATOM 13410 C C . ALA B 1 764 ? 35.188 47.344 -8.578 1 92 764 ALA B C 1
ATOM 13412 O O . ALA B 1 764 ? 35.438 48.094 -9.539 1 92 764 ALA B O 1
ATOM 13413 N N . LYS B 1 765 ? 35.969 47.188 -7.574 1 91.5 765 LYS B N 1
ATOM 13414 C CA . LYS B 1 765 ? 37.281 47.844 -7.543 1 91.5 765 LYS B CA 1
ATOM 13415 C C . LYS B 1 765 ? 38.188 47.344 -8.68 1 91.5 765 LYS B C 1
ATOM 13417 O O . LYS B 1 765 ? 38.812 48.125 -9.367 1 91.5 765 LYS B O 1
ATOM 13422 N N . LYS B 1 766 ? 38.188 46.062 -8.867 1 92.06 766 LYS B N 1
ATOM 13423 C CA . LYS B 1 766 ? 39 45.469 -9.945 1 92.06 766 LYS B CA 1
ATOM 13424 C C . LYS B 1 766 ? 38.5 45.969 -11.305 1 92.06 766 LYS B C 1
ATOM 13426 O O . LYS B 1 766 ? 39.312 46.25 -12.195 1 92.06 766 LYS B O 1
ATOM 13431 N N . TRP B 1 767 ? 37.25 46 -11.422 1 90.12 767 TRP B N 1
ATOM 13432 C CA . TRP B 1 767 ? 36.656 46.469 -12.672 1 90.12 767 TRP B CA 1
ATOM 13433 C C . TRP B 1 767 ? 37.031 47.938 -12.93 1 90.12 767 TRP B C 1
ATOM 13435 O O . TRP B 1 767 ? 37.406 48.281 -14.047 1 90.12 767 TRP B O 1
ATOM 13445 N N . PHE B 1 768 ? 36.906 48.781 -11.945 1 90.44 768 PHE B N 1
ATOM 13446 C CA . PHE B 1 768 ? 37.219 50.188 -12.07 1 90.44 768 PHE B CA 1
ATOM 13447 C C . PHE B 1 768 ? 38.688 50.406 -12.445 1 90.44 768 PHE B C 1
ATOM 13449 O O . PHE B 1 768 ? 39 51.219 -13.297 1 90.44 768 PHE B O 1
ATOM 13456 N N . GLU B 1 769 ? 39.5 49.688 -11.828 1 88.38 769 GLU B N 1
ATOM 13457 C CA . GLU B 1 769 ? 40.938 49.812 -12.062 1 88.38 769 GLU B CA 1
ATOM 13458 C C . GLU B 1 769 ? 41.312 49.312 -13.453 1 88.38 769 GLU B C 1
ATOM 13460 O O . GLU B 1 769 ? 42.344 49.719 -14.008 1 88.38 769 GLU B O 1
ATOM 13465 N N . SER B 1 770 ? 40.5 48.562 -14.008 1 88.12 770 SER B N 1
ATOM 13466 C CA . SER B 1 770 ? 40.781 48.031 -15.352 1 88.12 770 SER B CA 1
ATOM 13467 C C . SER B 1 770 ? 40.281 49 -16.422 1 88.12 770 SER B C 1
ATOM 13469 O O . SER B 1 770 ? 40.688 48.906 -17.578 1 88.12 770 SER B O 1
ATOM 13471 N N . CYS B 1 771 ? 39.469 49.938 -15.93 1 85.31 771 CYS B N 1
ATOM 13472 C CA . CYS B 1 771 ? 38.938 50.906 -16.891 1 85.31 771 CYS B CA 1
ATOM 13473 C C . CYS B 1 771 ? 40.062 51.844 -17.375 1 85.31 771 CYS B C 1
ATOM 13475 O O . CYS B 1 771 ? 40.875 52.281 -16.578 1 85.31 771 CYS B O 1
ATOM 13477 N N . GLY B 1 772 ? 40.219 52.156 -18.641 1 81.25 772 GLY B N 1
ATOM 13478 C CA . GLY B 1 772 ? 41.219 53.062 -19.234 1 81.25 772 GLY B CA 1
ATOM 13479 C C . GLY B 1 772 ? 40.938 54.531 -18.953 1 81.25 772 GLY B C 1
ATOM 13480 O O . GLY B 1 772 ? 39.844 54.875 -18.516 1 81.25 772 GLY B O 1
ATOM 13481 N N . GLU B 1 773 ? 41.844 55.406 -19.125 1 81.88 773 GLU B N 1
ATOM 13482 C CA . GLU B 1 773 ? 41.781 56.812 -18.859 1 81.88 773 GLU B CA 1
ATOM 13483 C C . GLU B 1 773 ? 40.688 57.5 -19.703 1 81.88 773 GLU B C 1
ATOM 13485 O O . GLU B 1 773 ? 40 58.406 -19.25 1 81.88 773 GLU B O 1
ATOM 13490 N N . GLN B 1 774 ? 40.531 57 -20.859 1 81.81 774 GLN B N 1
ATOM 13491 C CA . GLN B 1 774 ? 39.531 57.562 -21.75 1 81.81 774 GLN B CA 1
ATOM 13492 C C . GLN B 1 774 ? 38.094 57.312 -21.25 1 81.81 774 GLN B C 1
ATOM 13494 O O . GLN B 1 774 ? 37.25 58.188 -21.328 1 81.81 774 GLN B O 1
ATOM 13499 N N . THR B 1 775 ? 37.906 56.094 -20.781 1 83.19 775 THR B N 1
ATOM 13500 C CA . THR B 1 775 ? 36.594 55.688 -20.281 1 83.19 775 THR B CA 1
ATOM 13501 C C . THR B 1 775 ? 36.25 56.5 -19.031 1 83.19 775 THR B C 1
ATOM 13503 O O . THR B 1 775 ? 35.094 56.938 -18.875 1 83.19 775 THR B O 1
ATOM 13506 N N . LEU B 1 776 ? 37.125 56.719 -18.188 1 84.81 776 LEU B N 1
ATOM 13507 C CA . LEU B 1 776 ? 36.906 57.469 -16.953 1 84.81 776 LEU B CA 1
ATOM 13508 C C . LEU B 1 776 ? 36.625 58.938 -17.266 1 84.81 776 LEU B C 1
ATOM 13510 O O . LEU B 1 776 ? 35.812 59.562 -16.578 1 84.81 776 LEU B O 1
ATOM 13514 N N . ARG B 1 777 ? 37.281 59.406 -18.281 1 81.5 777 ARG B N 1
ATOM 13515 C CA . ARG B 1 777 ? 37.062 60.781 -18.688 1 81.5 777 ARG B CA 1
ATOM 13516 C C . ARG B 1 777 ? 35.656 60.938 -19.25 1 81.5 777 ARG B C 1
ATOM 13518 O O . ARG B 1 777 ? 35 61.969 -19.016 1 81.5 777 ARG B O 1
ATOM 13525 N N . ARG B 1 778 ? 35.25 59.969 -19.984 1 82.81 778 ARG B N 1
ATOM 13526 C CA . ARG B 1 778 ? 33.875 60 -20.531 1 82.81 778 ARG B CA 1
ATOM 13527 C C . ARG B 1 778 ? 32.844 59.969 -19.422 1 82.81 778 ARG B C 1
ATOM 13529 O O . ARG B 1 778 ? 31.812 60.656 -19.5 1 82.81 778 ARG B O 1
ATOM 13536 N N . ARG B 1 779 ? 33.094 59.25 -18.344 1 81.69 779 ARG B N 1
ATOM 13537 C CA . ARG B 1 779 ? 32.156 59.156 -17.203 1 81.69 779 ARG B CA 1
ATOM 13538 C C . ARG B 1 779 ? 32.094 60.5 -16.484 1 81.69 779 ARG B C 1
ATOM 13540 O O . ARG B 1 779 ? 31 60.906 -16.031 1 81.69 779 ARG B O 1
ATOM 13547 N N . LEU B 1 780 ? 33.188 61.062 -16.422 1 82.69 780 LEU B N 1
ATOM 13548 C CA . LEU B 1 780 ? 33.25 62.344 -15.773 1 82.69 780 LEU B CA 1
ATOM 13549 C C . LEU B 1 780 ? 32.5 63.406 -16.578 1 82.69 780 LEU B C 1
ATOM 13551 O O . LEU B 1 780 ? 31.797 64.25 -16.016 1 82.69 780 LEU B O 1
ATOM 13555 N N . LEU B 1 781 ? 32.594 63.25 -17.875 1 80.38 781 LEU B N 1
ATOM 13556 C CA . LEU B 1 781 ? 31.922 64.188 -18.75 1 80.38 781 LEU B CA 1
ATOM 13557 C C . LEU B 1 781 ? 30.406 64 -18.734 1 80.38 781 LEU B C 1
ATOM 13559 O O . LEU B 1 781 ? 29.641 64.938 -18.922 1 80.38 781 LEU B O 1
ATOM 13563 N N . ASN B 1 782 ? 30.031 62.844 -18.562 1 81 782 ASN B N 1
ATOM 13564 C CA . ASN B 1 782 ? 28.609 62.531 -18.484 1 81 782 ASN B CA 1
ATOM 13565 C C . ASN B 1 782 ? 27.984 63.125 -17.234 1 81 782 ASN B C 1
ATOM 13567 O O . ASN B 1 782 ? 26.797 63.469 -17.234 1 81 782 ASN B O 1
ATOM 13571 N N . ILE B 1 783 ? 28.734 63.219 -16.156 1 79.31 783 ILE B N 1
ATOM 13572 C CA . ILE B 1 783 ? 28.234 63.781 -14.891 1 79.31 783 ILE B CA 1
ATOM 13573 C 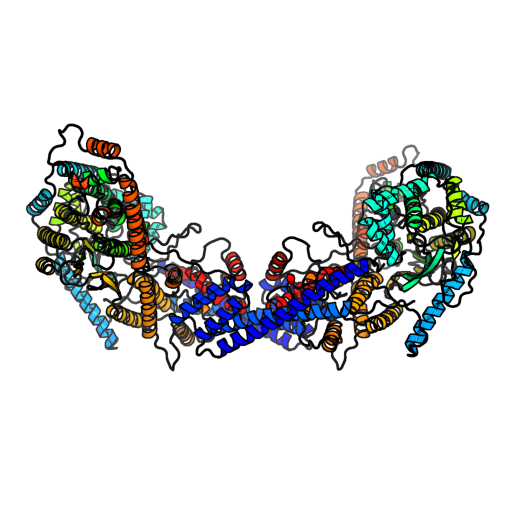C . ILE B 1 783 ? 28.312 65.312 -14.945 1 79.31 783 ILE B C 1
ATOM 13575 O O . ILE B 1 783 ? 27.422 66 -14.43 1 79.31 783 ILE B O 1
ATOM 13579 N N . TYR B 1 784 ? 29.422 65.75 -15.742 1 79.62 784 TYR B N 1
ATOM 13580 C CA . TYR B 1 784 ? 29.609 67.188 -15.875 1 79.62 784 TYR B CA 1
ATOM 13581 C C . TYR B 1 784 ? 29.703 67.562 -17.344 1 79.62 784 TYR B C 1
ATOM 13583 O O . TYR B 1 784 ? 30.797 67.812 -17.859 1 79.62 784 TYR B O 1
ATOM 13591 N N . PRO B 1 785 ? 28.484 67.688 -18.172 1 70.81 785 PRO B N 1
ATOM 13592 C CA . PRO B 1 785 ? 28.531 68 -19.609 1 70.81 785 PRO B CA 1
ATOM 13593 C C . PRO B 1 785 ? 29.156 69.312 -19.953 1 70.81 785 PRO B C 1
ATOM 13595 O O . PRO B 1 785 ? 29.828 69.438 -20.969 1 70.81 785 PRO B O 1
ATOM 13598 N N . ASP B 1 786 ? 28.469 70.562 -19.703 1 62.66 786 ASP B N 1
ATOM 13599 C CA . ASP B 1 786 ? 28.812 71.875 -20.219 1 62.66 786 ASP B CA 1
ATOM 13600 C C . ASP B 1 786 ? 30.172 72.312 -19.688 1 62.66 786 ASP B C 1
ATOM 13602 O O . ASP B 1 786 ? 30.656 73.438 -20.062 1 62.66 786 ASP B O 1
ATOM 13606 N N . GLN B 1 787 ? 30.5 72.188 -18.469 1 51.78 787 GLN B N 1
ATOM 13607 C CA . GLN B 1 787 ? 31.344 73.125 -17.703 1 51.78 787 GLN B CA 1
ATOM 13608 C C . GLN B 1 787 ? 32.812 72.812 -17.938 1 51.78 787 GLN B C 1
ATOM 13610 O O . GLN B 1 787 ? 33.219 71.688 -18.234 1 51.78 787 GLN B O 1
ATOM 13615 N N . ASP B 1 788 ? 33.594 73.875 -18.359 1 50.22 788 ASP B N 1
ATOM 13616 C CA . ASP B 1 788 ? 35.031 73.938 -17.984 1 50.22 788 ASP B CA 1
ATOM 13617 C C . ASP B 1 788 ? 35.281 73.125 -16.719 1 50.22 788 ASP B C 1
ATOM 13619 O O . ASP B 1 788 ? 34.562 73.188 -15.75 1 50.22 788 ASP B O 1
ATOM 13623 N N . LEU B 1 789 ? 35.75 72.062 -16.75 1 52.59 789 LEU B N 1
ATOM 13624 C CA . LEU B 1 789 ? 35.969 71.125 -15.617 1 52.59 789 LEU B CA 1
ATOM 13625 C C . LEU B 1 789 ? 36.031 71.938 -14.312 1 52.59 789 LEU B C 1
ATOM 13627 O O . LEU B 1 789 ? 37 72.688 -14.078 1 52.59 789 LEU B O 1
ATOM 13631 N N . PRO B 1 790 ? 35 72.562 -13.812 1 49 790 PRO B N 1
ATOM 13632 C CA . PRO B 1 790 ? 35.125 73.5 -12.656 1 49 790 PRO B CA 1
ATOM 13633 C C . PRO B 1 790 ? 36 72.875 -11.555 1 49 790 PRO B C 1
ATOM 13635 O O . PRO B 1 790 ? 36.188 71.688 -11.477 1 49 790 PRO B O 1
ATOM 13638 N N . GLU B 1 791 ? 36.812 73.625 -10.883 1 49.94 791 GLU B N 1
ATOM 13639 C CA . GLU B 1 791 ? 37.5 73.438 -9.602 1 49.94 791 GLU B CA 1
ATOM 13640 C C . GLU B 1 791 ? 36.656 72.625 -8.625 1 49.94 791 GLU B C 1
ATOM 13642 O O . GLU B 1 791 ? 37.156 72.062 -7.641 1 49.94 791 GLU B O 1
ATOM 13647 N N . VAL B 1 792 ? 35.375 72.688 -8.625 1 53.69 792 VAL B N 1
ATOM 13648 C CA . VAL B 1 792 ? 34.531 72.188 -7.555 1 53.69 792 VAL B CA 1
ATOM 13649 C C . VAL B 1 792 ? 34.031 70.812 -7.914 1 53.69 792 VAL B C 1
ATOM 13651 O O . VAL B 1 792 ? 32.938 70.375 -7.539 1 53.69 792 VAL B O 1
ATOM 13654 N N . SER B 1 793 ? 34.562 69.938 -8.586 1 64.19 793 SER B N 1
ATOM 13655 C CA . SER B 1 793 ? 34.094 68.562 -8.898 1 64.19 793 SER B CA 1
ATOM 13656 C C . SER B 1 793 ? 34.125 67.688 -7.664 1 64.19 793 SER B C 1
ATOM 13658 O O . SER B 1 793 ? 35 67.812 -6.797 1 64.19 793 SER B O 1
ATOM 13660 N N . ALA B 1 794 ? 32.938 66.938 -7.238 1 73.81 794 ALA B N 1
ATOM 13661 C CA . ALA B 1 794 ? 32.844 66 -6.121 1 73.81 794 ALA B CA 1
ATOM 13662 C C . ALA B 1 794 ? 33.969 65 -6.199 1 73.81 794 ALA B C 1
ATOM 13664 O O . ALA B 1 794 ? 34.281 64.312 -5.207 1 73.81 794 ALA B O 1
ATOM 13665 N N . ILE B 1 795 ? 34.469 64.875 -7.371 1 82.69 795 ILE B N 1
ATOM 13666 C CA . ILE B 1 795 ? 35.562 63.938 -7.578 1 82.69 795 ILE B CA 1
ATOM 13667 C C . ILE B 1 795 ? 36.875 64.688 -7.82 1 82.69 795 ILE B C 1
ATOM 13669 O O . ILE B 1 795 ? 37.062 65.25 -8.891 1 82.69 795 ILE B O 1
ATOM 13673 N N . SER B 1 796 ? 37.719 64.75 -6.844 1 79.56 796 SER B N 1
ATOM 13674 C CA . SER B 1 796 ? 39 65.438 -6.945 1 79.56 796 SER B CA 1
ATOM 13675 C C . SER B 1 796 ? 39.938 64.75 -7.941 1 79.56 796 SER B C 1
ATOM 13677 O O . SER B 1 796 ? 39.719 63.594 -8.289 1 79.56 796 SER B O 1
ATOM 13679 N N . GLU B 1 797 ? 40.938 65.438 -8.438 1 76.88 797 GLU B N 1
ATOM 13680 C CA . GLU B 1 797 ? 41.844 64.938 -9.445 1 76.88 797 GLU B CA 1
ATOM 13681 C C . GLU B 1 797 ? 42.594 63.719 -8.938 1 76.88 797 GLU B C 1
ATOM 13683 O O . GLU B 1 797 ? 42.844 62.781 -9.695 1 76.88 797 GLU B O 1
ATOM 13688 N N . SER B 1 798 ? 42.875 63.781 -7.578 1 79.31 798 SER B N 1
ATOM 13689 C CA . SER B 1 798 ? 43.594 62.656 -7 1 79.31 798 SER B CA 1
ATOM 13690 C C . SER B 1 798 ? 42.688 61.438 -6.859 1 79.31 798 SER B C 1
ATOM 13692 O O . SER B 1 798 ? 43.188 60.312 -6.824 1 79.31 798 SER B O 1
ATOM 13694 N N . GLU B 1 799 ? 41.406 61.656 -6.922 1 83.25 799 GLU B N 1
ATOM 13695 C CA . GLU B 1 799 ? 40.469 60.594 -6.656 1 83.25 799 GLU B CA 1
ATOM 13696 C C . GLU B 1 799 ? 39.938 60 -7.957 1 83.25 799 GLU B C 1
ATOM 13698 O O . GLU B 1 799 ? 39.25 58.969 -7.941 1 83.25 799 GLU B O 1
ATOM 13703 N N . ARG B 1 800 ? 40.344 60.562 -8.953 1 83.12 800 ARG B N 1
ATOM 13704 C CA . ARG B 1 800 ? 39.844 60.125 -10.25 1 83.12 800 ARG B CA 1
ATOM 13705 C C . ARG B 1 800 ? 40.406 58.75 -10.609 1 83.12 800 ARG B C 1
ATOM 13707 O O . ARG B 1 800 ? 39.75 57.969 -11.32 1 83.12 800 ARG B O 1
ATOM 13714 N N . ASN B 1 801 ? 41.562 58.438 -10.031 1 84 801 ASN B N 1
ATOM 13715 C CA . ASN B 1 801 ? 42.188 57.188 -10.422 1 84 801 ASN B CA 1
ATOM 13716 C C . ASN B 1 801 ? 42.156 56.188 -9.273 1 84 801 ASN B C 1
ATOM 13718 O O . ASN B 1 801 ? 42.688 55.062 -9.406 1 84 801 ASN B O 1
ATOM 13722 N N . THR B 1 802 ? 41.531 56.594 -8.156 1 87.5 802 THR B N 1
ATOM 13723 C CA . THR B 1 802 ? 41.469 55.719 -7.008 1 87.5 802 THR B CA 1
ATOM 13724 C C . THR B 1 802 ? 40.031 55.375 -6.66 1 87.5 802 THR B C 1
ATOM 13726 O O . THR B 1 802 ? 39.219 56.281 -6.445 1 87.5 802 THR B O 1
ATOM 13729 N N . PHE B 1 803 ? 39.75 54.062 -6.672 1 91.06 803 PHE B N 1
ATOM 13730 C CA . PHE B 1 803 ? 38.406 53.625 -6.324 1 91.06 803 PHE B CA 1
ATOM 13731 C C . PHE B 1 803 ? 38.094 53.969 -4.875 1 91.06 803 PHE B C 1
ATOM 13733 O O . PHE B 1 803 ? 38.969 53.906 -4.004 1 91.06 803 PHE B O 1
ATOM 13740 N N . PHE B 1 804 ? 36.969 54.312 -4.559 1 89.06 804 PHE B N 1
ATOM 13741 C CA . PHE B 1 804 ? 36.625 54.781 -3.217 1 89.06 804 PHE B CA 1
ATOM 13742 C C . PHE B 1 804 ? 36.656 53.625 -2.219 1 89.06 804 PHE B C 1
ATOM 13744 O O . PHE B 1 804 ? 36.594 52.469 -2.609 1 89.06 804 PHE B O 1
ATOM 13751 N N . PRO B 1 805 ? 36.75 53.875 -0.919 1 91.69 805 PRO B N 1
ATOM 13752 C CA . PRO B 1 805 ? 36.906 52.875 0.113 1 91.69 805 PRO B CA 1
ATOM 13753 C C . PRO B 1 805 ? 35.625 52.094 0.367 1 91.69 805 PRO B C 1
ATOM 13755 O O . PRO B 1 805 ? 34.531 52.531 -0.025 1 91.69 805 PRO B O 1
ATOM 13758 N N . LEU B 1 806 ? 35.781 50.969 1.067 1 93.56 806 LEU B N 1
ATOM 13759 C CA . LEU B 1 806 ? 34.688 50.031 1.369 1 93.56 806 LEU B CA 1
ATOM 13760 C C . LEU B 1 806 ? 33.625 50.719 2.227 1 93.56 806 LEU B C 1
ATOM 13762 O O . LEU B 1 806 ? 32.438 50.469 2.078 1 93.56 806 LEU B O 1
ATOM 13766 N N . GLU B 1 807 ? 34 51.594 3.037 1 90.62 807 GLU B N 1
ATOM 13767 C CA . GLU B 1 807 ? 33.094 52.312 3.916 1 90.62 807 GLU B CA 1
ATOM 13768 C C . GLU B 1 807 ? 32.125 53.188 3.115 1 90.62 807 GLU B C 1
ATOM 13770 O O . GLU B 1 807 ? 30.938 53.25 3.436 1 90.62 807 GLU B O 1
ATOM 13775 N N . GLU B 1 808 ? 32.656 53.75 2.07 1 89.56 808 GLU B N 1
ATOM 13776 C CA . GLU B 1 808 ? 31.828 54.594 1.223 1 89.56 808 GLU B CA 1
ATOM 13777 C C . GLU B 1 808 ? 30.922 53.719 0.33 1 89.56 808 GLU B C 1
ATOM 13779 O O . GLU B 1 808 ? 29.781 54.094 0.06 1 89.56 808 GLU B O 1
ATOM 13784 N N . PHE B 1 809 ? 31.516 52.625 -0.023 1 89.81 809 PHE B N 1
ATOM 13785 C CA . PHE B 1 809 ? 30.781 51.688 -0.86 1 89.81 809 PHE B CA 1
ATOM 13786 C C . PHE B 1 809 ? 29.562 51.156 -0.121 1 89.81 809 PHE B C 1
ATOM 13788 O O . PHE B 1 809 ? 28.5 50.969 -0.721 1 89.81 809 PHE B O 1
ATOM 13795 N N . SER B 1 810 ? 29.672 50.938 1.23 1 91.12 810 SER B N 1
ATOM 13796 C CA . SER B 1 810 ? 28.656 50.281 2.021 1 91.12 810 SER B CA 1
ATOM 13797 C C . SER B 1 810 ? 27.734 51.281 2.711 1 91.12 810 SER B C 1
ATOM 13799 O O . SER B 1 810 ? 26.781 50.906 3.398 1 91.12 810 SER B O 1
ATOM 13801 N N . ARG B 1 811 ? 27.891 52.469 2.539 1 87.31 811 ARG B N 1
ATOM 13802 C CA . ARG B 1 811 ? 27.219 53.5 3.32 1 87.31 811 ARG B CA 1
ATOM 13803 C C . ARG B 1 811 ? 25.719 53.5 3.062 1 87.31 811 ARG B C 1
ATOM 13805 O O . ARG B 1 811 ? 24.922 53.656 3.986 1 87.31 811 ARG B O 1
ATOM 13812 N N . PHE B 1 812 ? 25.297 53.25 1.854 1 88 812 PHE B N 1
ATOM 13813 C CA . PHE B 1 812 ? 23.891 53.344 1.5 1 88 812 PHE B CA 1
ATOM 13814 C C . PHE B 1 812 ? 23.359 51.969 1.067 1 88 812 PHE B C 1
ATOM 13816 O O . PHE B 1 812 ? 22.547 51.875 0.138 1 88 812 PHE B O 1
ATOM 13823 N N . ARG B 1 813 ? 23.875 50.906 1.771 1 89.75 813 ARG B N 1
ATOM 13824 C CA . ARG B 1 813 ? 23.516 49.531 1.391 1 89.75 813 ARG B CA 1
ATOM 13825 C C . ARG B 1 813 ? 22.016 49.312 1.521 1 89.75 813 ARG B C 1
ATOM 13827 O O . ARG B 1 813 ? 21.438 48.469 0.816 1 89.75 813 ARG B O 1
ATOM 13834 N N . GLU B 1 814 ? 21.25 50.062 2.416 1 90.75 814 GLU B N 1
ATOM 13835 C CA . GLU B 1 814 ? 19.797 49.906 2.586 1 90.75 814 GLU B CA 1
ATOM 13836 C C . GLU B 1 814 ? 19.047 50.375 1.343 1 90.75 814 GLU B C 1
ATOM 13838 O O . GLU B 1 814 ? 17.906 49.969 1.11 1 90.75 814 GLU B O 1
ATOM 13843 N N . ARG B 1 815 ? 19.719 51.125 0.493 1 86.44 815 ARG B N 1
ATOM 13844 C CA . ARG B 1 815 ? 19.078 51.656 -0.709 1 86.44 815 ARG B CA 1
ATOM 13845 C C . ARG B 1 815 ? 19.672 51 -1.965 1 86.44 815 ARG B C 1
ATOM 13847 O O . ARG B 1 815 ? 19 50.938 -3.002 1 86.44 815 ARG B O 1
ATOM 13854 N N . ASP B 1 816 ? 20.891 50.531 -1.848 1 84.5 816 ASP B N 1
ATOM 13855 C CA . ASP B 1 816 ? 21.594 50.188 -3.086 1 84.5 816 ASP B CA 1
ATOM 13856 C C . ASP B 1 816 ? 21.828 48.688 -3.191 1 84.5 816 ASP B C 1
ATOM 13858 O O . ASP B 1 816 ? 22.156 48.156 -4.266 1 84.5 816 ASP B O 1
ATOM 13862 N N . SER B 1 817 ? 21.594 47.969 -2.162 1 89 817 SER B N 1
ATOM 13863 C CA . SER B 1 817 ? 22 46.562 -2.182 1 89 817 SER B CA 1
ATOM 13864 C C . SER B 1 817 ? 20.797 45.625 -2.186 1 89 817 SER B C 1
ATOM 13866 O O . SER B 1 817 ? 20.141 45.438 -1.156 1 89 817 SER B O 1
ATOM 13868 N N . PRO B 1 818 ? 20.531 45 -3.268 1 89.56 818 PRO B N 1
ATOM 13869 C CA . PRO B 1 818 ? 19.469 44 -3.275 1 89.56 818 PRO B CA 1
ATOM 13870 C C . PRO B 1 818 ? 19.797 42.781 -2.381 1 89.56 818 PRO B C 1
ATOM 13872 O O . PRO B 1 818 ? 18.875 42.156 -1.837 1 89.56 818 PRO B O 1
ATOM 13875 N N . LYS B 1 819 ? 21.094 42.469 -2.254 1 91.94 819 LYS B N 1
ATOM 13876 C CA . LYS B 1 819 ? 21.5 41.375 -1.398 1 91.94 819 LYS B CA 1
ATOM 13877 C C . LYS B 1 819 ? 21.188 41.656 0.066 1 91.94 819 LYS B C 1
ATOM 13879 O O . LYS B 1 819 ? 20.859 40.75 0.832 1 91.94 819 LYS B O 1
ATOM 13884 N N . PHE B 1 820 ? 21.281 42.938 0.324 1 93.62 820 PHE B N 1
ATOM 13885 C CA . PHE B 1 820 ? 20.969 43.312 1.695 1 93.62 820 PHE B CA 1
ATOM 13886 C C . PHE B 1 820 ? 19.469 43.156 1.968 1 93.62 820 PHE B C 1
ATOM 13888 O O . PHE B 1 820 ? 19.078 42.75 3.062 1 93.62 820 PHE B O 1
ATOM 13895 N N . LEU B 1 821 ? 18.688 43.406 1.007 1 94.44 821 LEU B N 1
ATOM 13896 C CA . LEU B 1 821 ? 17.25 43.156 1.13 1 94.44 821 LEU B CA 1
ATOM 13897 C C . LEU B 1 821 ? 16.969 41.688 1.346 1 94.44 821 LEU B C 1
ATOM 13899 O O . LEU B 1 821 ? 16.156 41.312 2.203 1 94.44 821 LEU B O 1
ATOM 13903 N N . SER B 1 822 ? 17.656 40.875 0.576 1 94.62 822 SER B N 1
ATOM 13904 C CA . SER B 1 822 ? 17.469 39.406 0.711 1 94.62 822 SER B CA 1
ATOM 13905 C C . SER B 1 822 ? 17.844 38.938 2.105 1 94.62 822 SER B C 1
ATOM 13907 O O . SER B 1 822 ? 17.219 38.031 2.656 1 94.62 822 SER B O 1
ATOM 13909 N N . THR B 1 823 ? 18.891 39.5 2.57 1 95.81 823 THR B N 1
ATOM 13910 C CA . THR B 1 823 ? 19.328 39.125 3.914 1 95.81 823 THR B CA 1
ATOM 13911 C C . THR B 1 823 ? 18.297 39.531 4.953 1 95.81 823 THR B C 1
ATOM 13913 O O . THR B 1 823 ? 18.016 38.781 5.883 1 95.81 823 THR B O 1
ATOM 13916 N N . PHE B 1 824 ? 17.75 40.719 4.754 1 95.44 824 PHE B N 1
ATOM 13917 C CA . PHE B 1 824 ? 16.703 41.188 5.66 1 95.44 824 PHE B CA 1
ATOM 13918 C C . PHE B 1 824 ? 15.484 40.25 5.605 1 95.44 824 PHE B C 1
ATOM 13920 O O . PHE B 1 824 ? 14.914 39.906 6.641 1 95.44 824 PHE B O 1
ATOM 13927 N N . GLU B 1 825 ? 15.133 39.969 4.484 1 95.25 825 GLU B N 1
ATOM 13928 C CA . GLU B 1 825 ? 13.977 39.094 4.309 1 95.25 825 GLU B CA 1
ATOM 13929 C C . GLU B 1 825 ? 14.227 37.719 4.938 1 95.25 825 GLU B C 1
ATOM 13931 O O . GLU B 1 825 ? 13.305 37.094 5.48 1 95.25 825 GLU B O 1
ATOM 13936 N N . LYS B 1 826 ? 15.414 37.219 4.855 1 95.56 826 LYS B N 1
ATOM 13937 C CA . LYS B 1 826 ? 15.758 35.969 5.504 1 95.56 826 LYS B CA 1
ATOM 13938 C C . LYS B 1 826 ? 15.625 36.062 7.023 1 95.56 826 LYS B C 1
ATOM 13940 O O . LYS B 1 826 ? 15.094 35.156 7.668 1 95.56 826 LYS B O 1
ATOM 13945 N N . LEU B 1 827 ? 16.016 37.188 7.539 1 95.44 827 LEU B N 1
ATOM 13946 C CA . LEU B 1 827 ? 15.953 37.375 8.984 1 95.44 827 LEU B CA 1
ATOM 13947 C C . LEU B 1 827 ? 14.508 37.406 9.469 1 95.44 827 LEU B C 1
ATOM 13949 O O . LEU B 1 827 ? 14.195 36.812 10.508 1 95.44 827 LEU B O 1
ATOM 13953 N N . VAL B 1 828 ? 13.625 37.969 8.703 1 94.88 828 VAL B N 1
ATOM 13954 C CA . VAL B 1 828 ? 12.242 38.125 9.148 1 94.88 828 VAL B CA 1
ATOM 13955 C C . VAL B 1 828 ? 11.445 36.875 8.867 1 94.88 828 VAL B C 1
ATOM 13957 O O . VAL B 1 828 ? 10.391 36.656 9.461 1 94.88 828 VAL B O 1
ATOM 13960 N N . SER B 1 829 ? 11.992 35.969 8.18 1 93.94 829 SER B N 1
ATOM 13961 C CA . SER B 1 829 ? 11.234 34.812 7.715 1 93.94 829 SER B CA 1
ATOM 13962 C C . SER B 1 829 ? 11.125 33.75 8.805 1 93.94 829 SER B C 1
ATOM 13964 O O . SER B 1 829 ? 11.992 33.656 9.672 1 93.94 829 SER B O 1
ATOM 13966 N N . VAL B 1 830 ? 9.992 33 8.758 1 91.56 830 VAL B N 1
ATOM 13967 C CA . VAL B 1 830 ? 9.727 31.859 9.641 1 91.56 830 VAL B CA 1
ATOM 13968 C C . VAL B 1 830 ? 10.141 30.562 8.953 1 91.56 830 VAL B C 1
ATOM 13970 O O . VAL B 1 830 ? 9.898 30.375 7.758 1 91.56 830 VAL B O 1
ATOM 13973 N N . PRO B 1 831 ? 10.828 29.703 9.664 1 92.38 831 PRO B N 1
ATOM 13974 C CA . PRO B 1 831 ? 11.242 28.453 9.047 1 92.38 831 PRO B CA 1
ATOM 13975 C C . PRO B 1 831 ? 10.062 27.531 8.719 1 92.38 831 PRO B C 1
ATOM 13977 O O . PRO B 1 831 ? 9.086 27.5 9.469 1 92.38 831 PRO B O 1
ATOM 13980 N N . GLU B 1 832 ? 10.219 26.75 7.633 1 89.81 832 GLU B N 1
ATOM 13981 C CA . GLU B 1 832 ? 9.203 25.766 7.266 1 89.81 832 GLU B CA 1
ATOM 13982 C C . GLU B 1 832 ? 9.258 24.547 8.18 1 89.81 832 GLU B C 1
ATOM 13984 O O . GLU B 1 832 ? 10.344 24.125 8.578 1 89.81 832 GLU B O 1
ATOM 13989 N N . ALA B 1 833 ? 8.133 24.016 8.484 1 89.94 833 ALA B N 1
ATOM 13990 C CA . ALA B 1 833 ? 8.055 22.859 9.359 1 89.94 833 ALA B CA 1
ATOM 13991 C C . ALA B 1 833 ? 8.648 21.625 8.688 1 89.94 833 ALA B C 1
ATOM 13993 O O . ALA B 1 833 ? 8.414 21.391 7.496 1 89.94 833 ALA B O 1
ATOM 13994 N N . ALA B 1 834 ? 9.523 20.906 9.359 1 91.56 834 ALA B N 1
ATOM 13995 C CA . ALA B 1 834 ? 10.023 19.609 8.906 1 91.56 834 ALA B CA 1
ATOM 13996 C C . ALA B 1 834 ? 9.109 18.484 9.383 1 91.56 834 ALA B C 1
ATOM 13998 O O . ALA B 1 834 ? 9.219 18.031 10.523 1 91.56 834 ALA B O 1
ATOM 13999 N N . GLU B 1 835 ? 8.352 17.953 8.539 1 89.31 835 GLU B N 1
ATOM 14000 C CA . GLU B 1 835 ? 7.355 16.953 8.914 1 89.31 835 GLU B CA 1
ATOM 14001 C C . GLU B 1 835 ? 8.008 15.609 9.227 1 89.31 835 GLU B C 1
ATOM 14003 O O . GLU B 1 835 ? 9.125 15.336 8.773 1 89.31 835 GLU B O 1
ATOM 14008 N N . ILE B 1 836 ? 7.293 14.82 10.031 1 92 836 ILE B N 1
ATOM 14009 C CA . ILE B 1 836 ? 7.758 13.484 10.391 1 92 836 ILE B CA 1
ATOM 14010 C C . ILE B 1 836 ? 7.477 12.516 9.242 1 92 836 ILE B C 1
ATOM 14012 O O . ILE B 1 836 ? 6.535 12.711 8.477 1 92 836 ILE B O 1
ATOM 14016 N N . ALA B 1 837 ? 8.422 11.594 9.133 1 89.19 837 ALA B N 1
ATOM 14017 C CA . ALA B 1 837 ? 8.211 10.57 8.117 1 89.19 837 ALA B CA 1
ATOM 14018 C C . ALA B 1 837 ? 7.238 9.5 8.609 1 89.19 837 ALA B C 1
ATOM 14020 O O . ALA B 1 837 ? 7.449 8.906 9.672 1 89.19 837 ALA B O 1
ATOM 14021 N N . LEU B 1 838 ? 6.23 9.227 7.887 1 90 838 LEU B N 1
ATOM 14022 C CA . LEU B 1 838 ? 5.242 8.227 8.266 1 90 838 LEU B CA 1
ATOM 14023 C C . LEU B 1 838 ? 5.621 6.852 7.727 1 90 838 LEU B C 1
ATOM 14025 O O . LEU B 1 838 ? 6.137 6.738 6.609 1 90 838 LEU B O 1
ATOM 14029 N N . SER B 1 839 ? 5.469 5.836 8.523 1 87.12 839 SER B N 1
ATOM 14030 C CA . SER B 1 839 ? 5.656 4.469 8.055 1 87.12 839 SER B CA 1
ATOM 14031 C C . SER B 1 839 ? 4.582 4.074 7.051 1 87.12 839 SER B C 1
ATOM 14033 O O . SER B 1 839 ? 3.529 4.711 6.977 1 87.12 839 SER B O 1
ATOM 14035 N N . LYS B 1 840 ? 4.809 3.076 6.258 1 81.31 840 LYS B N 1
ATOM 14036 C CA . LYS B 1 840 ? 3.867 2.643 5.23 1 81.31 840 LYS B CA 1
ATOM 14037 C C . LYS B 1 840 ? 2.547 2.193 5.852 1 81.31 840 LYS B C 1
ATOM 14039 O O . LYS B 1 840 ? 1.477 2.439 5.293 1 81.31 840 LYS B O 1
ATOM 14044 N N . GLU B 1 841 ? 2.641 1.523 6.906 1 84.12 841 GLU B N 1
ATOM 14045 C CA . GLU B 1 841 ? 1.442 1.053 7.598 1 84.12 841 GLU B CA 1
ATOM 14046 C C . GLU B 1 841 ? 0.569 2.221 8.047 1 84.12 841 GLU B C 1
ATOM 14048 O O . GLU B 1 841 ? -0.656 2.17 7.922 1 84.12 841 GLU B O 1
ATOM 14053 N N . VAL B 1 842 ? 1.192 3.258 8.547 1 89 842 VAL B N 1
ATOM 14054 C CA . VAL B 1 842 ? 0.459 4.418 9.047 1 89 842 VAL B CA 1
ATOM 14055 C C . VAL B 1 842 ? -0.134 5.195 7.875 1 89 842 VAL B C 1
ATOM 14057 O O . VAL B 1 842 ? -1.267 5.68 7.953 1 89 842 VAL B O 1
ATOM 14060 N N . GLU B 1 843 ? 0.672 5.273 6.855 1 85.56 843 GLU B N 1
ATOM 14061 C CA . GLU B 1 843 ? 0.177 5.961 5.668 1 85.56 843 GLU B CA 1
ATOM 14062 C C . GLU B 1 843 ? -1.071 5.281 5.113 1 85.56 843 GLU B C 1
ATOM 14064 O O . GLU B 1 843 ? -2.057 5.949 4.789 1 85.56 843 GLU B O 1
ATOM 14069 N N . THR B 1 844 ? -0.992 3.99 5.035 1 80.56 844 THR B N 1
ATOM 14070 C CA . THR B 1 844 ? -2.129 3.23 4.527 1 80.56 844 THR B CA 1
ATOM 14071 C C . THR B 1 844 ? -3.316 3.332 5.477 1 80.56 844 THR B C 1
ATOM 14073 O O . THR B 1 844 ? -4.461 3.459 5.039 1 80.56 844 THR B O 1
ATOM 14076 N N . GLY B 1 845 ? -3.033 3.248 6.727 1 83.69 845 GLY B N 1
ATOM 14077 C CA . GLY B 1 845 ? -4.09 3.371 7.723 1 83.69 845 GLY B CA 1
ATOM 14078 C C . GLY B 1 845 ? -4.777 4.723 7.695 1 83.69 845 GLY B C 1
ATOM 14079 O O . GLY B 1 845 ? -5.992 4.809 7.883 1 83.69 845 GLY B O 1
ATOM 14080 N N . LEU B 1 846 ? -3.971 5.734 7.508 1 85.12 846 LEU B N 1
ATOM 14081 C CA . LEU B 1 846 ? -4.512 7.086 7.473 1 85.12 846 LEU B CA 1
ATOM 14082 C C . LEU B 1 846 ? -5.379 7.293 6.234 1 85.12 846 LEU B C 1
ATOM 14084 O O . LEU B 1 846 ? -6.414 7.961 6.301 1 85.12 846 LEU B O 1
ATOM 14088 N N . ILE B 1 847 ? -4.969 6.727 5.133 1 78.5 847 ILE B N 1
ATOM 14089 C CA . ILE B 1 847 ? -5.738 6.832 3.898 1 78.5 847 ILE B CA 1
ATOM 14090 C C . ILE B 1 847 ? -7.086 6.133 4.066 1 78.5 847 ILE B C 1
ATOM 14092 O O . ILE B 1 847 ? -8.117 6.66 3.658 1 78.5 847 ILE B O 1
ATOM 14096 N N . ASP B 1 848 ? -7.016 4.996 4.637 1 75.12 848 ASP B N 1
ATOM 14097 C CA . ASP B 1 848 ? -8.242 4.238 4.859 1 75.12 848 ASP B CA 1
ATOM 14098 C C . ASP B 1 848 ? -9.18 4.98 5.809 1 75.12 848 ASP B C 1
ATOM 14100 O O . ASP B 1 848 ? -10.398 4.93 5.645 1 75.12 848 ASP B O 1
ATOM 14104 N N . PHE B 1 849 ? -8.633 5.66 6.711 1 78.38 849 PHE B N 1
ATOM 14105 C CA . PHE B 1 849 ? -9.422 6.336 7.738 1 78.38 849 PHE B CA 1
ATOM 14106 C C . PHE B 1 849 ? -9.992 7.645 7.203 1 78.38 849 PHE B C 1
ATOM 14108 O O . PHE B 1 849 ? -11.156 7.965 7.453 1 78.38 849 PHE B O 1
ATOM 14115 N N . LEU B 1 850 ? -9.141 8.445 6.609 1 68.5 850 LEU B N 1
ATOM 14116 C CA . LEU B 1 850 ? -9.539 9.789 6.203 1 68.5 850 LEU B CA 1
ATOM 14117 C C . LEU B 1 850 ? -10.32 9.758 4.898 1 68.5 850 LEU B C 1
ATOM 14119 O O . LEU B 1 850 ? -10.992 10.727 4.551 1 68.5 850 LEU B O 1
ATOM 14123 N N . SER B 1 851 ? -10.727 8.508 4.355 1 61.53 851 SER B N 1
ATOM 14124 C CA . SER B 1 851 ? -11.477 8.383 3.105 1 61.53 851 SER B CA 1
ATOM 14125 C C . SER B 1 851 ? -11.18 9.547 2.166 1 61.53 851 SER B C 1
ATOM 14127 O O . SER B 1 851 ? -12.102 10.195 1.67 1 61.53 851 SER B O 1
ATOM 14129 N N . ASN B 1 852 ? -9.938 9.984 1.748 1 53.59 852 ASN B N 1
ATOM 14130 C CA . ASN B 1 852 ? -9.492 11.023 0.834 1 53.59 852 ASN B CA 1
ATOM 14131 C C . ASN B 1 852 ? -9.734 12.414 1.406 1 53.59 852 ASN B C 1
ATOM 14133 O O . ASN B 1 852 ? -9.656 13.414 0.684 1 53.59 852 ASN B O 1
ATOM 14137 N N . SER B 1 853 ? -10.398 12.555 2.539 1 53.59 853 SER B N 1
ATOM 14138 C CA . SER B 1 853 ? -10.742 13.906 2.99 1 53.59 853 SER B CA 1
ATOM 14139 C C . SER B 1 853 ? -9.531 14.602 3.602 1 53.59 853 SER B C 1
ATOM 14141 O O . SER B 1 853 ? -8.383 14.25 3.309 1 53.59 853 SER B O 1
ATOM 14143 N N . VAL B 1 854 ? -9.75 15.078 4.926 1 55.16 854 VAL B N 1
ATOM 14144 C CA . VAL B 1 854 ? -9.055 16.125 5.656 1 55.16 854 VAL B CA 1
ATOM 14145 C C . VAL B 1 854 ? -7.652 15.656 6.043 1 55.16 854 VAL B C 1
ATOM 14147 O O . VAL B 1 854 ? -7.488 14.555 6.574 1 55.16 854 VAL B O 1
ATOM 14150 N N . ARG B 1 855 ? -6.602 16.312 5.637 1 66.5 855 ARG B N 1
ATOM 14151 C CA . ARG B 1 855 ? -5.18 16.094 5.898 1 66.5 855 ARG B CA 1
ATOM 14152 C C . ARG B 1 855 ? -4.844 16.391 7.355 1 66.5 855 ARG B C 1
ATOM 14154 O O . ARG B 1 855 ? -5.324 17.375 7.922 1 66.5 855 ARG B O 1
ATOM 14161 N N . LEU B 1 856 ? -4.23 15.562 8.141 1 79.94 856 LEU B N 1
ATOM 14162 C CA . LEU B 1 856 ? -3.746 15.734 9.5 1 79.94 856 LEU B CA 1
ATOM 14163 C C . LEU B 1 856 ? -2.566 16.703 9.547 1 79.94 856 LEU B C 1
ATOM 14165 O O . LEU B 1 856 ? -1.698 16.656 8.672 1 79.94 856 LEU B O 1
ATOM 14169 N N . ASP B 1 857 ? -2.697 17.625 10.438 1 86.06 857 ASP B N 1
ATOM 14170 C CA . ASP B 1 857 ? -1.605 18.594 10.586 1 86.06 857 ASP B CA 1
ATOM 14171 C C . ASP B 1 857 ? -0.314 17.891 11 1 86.06 857 ASP B C 1
ATOM 14173 O O . ASP B 1 857 ? -0.337 16.734 11.422 1 86.06 857 ASP B O 1
ATOM 14177 N N . SER B 1 858 ? 0.793 18.547 10.891 1 89.88 858 SER B N 1
ATOM 14178 C CA . SER B 1 858 ? 2.119 17.984 11.125 1 89.88 858 SER B CA 1
ATOM 14179 C C . SER B 1 858 ? 2.303 17.594 12.594 1 89.88 858 SER B C 1
ATOM 14181 O O . SER B 1 858 ? 3.01 16.641 12.898 1 89.88 858 SER B O 1
ATOM 14183 N N . GLU B 1 859 ? 1.662 18.375 13.477 1 91.44 859 GLU B N 1
ATOM 14184 C CA . GLU B 1 859 ? 1.784 18.062 14.898 1 91.44 859 GLU B CA 1
ATOM 14185 C C . GLU B 1 859 ? 1.076 16.75 15.234 1 91.44 859 GLU B C 1
ATOM 14187 O O . GLU B 1 859 ? 1.588 15.945 16.016 1 91.44 859 GLU B O 1
ATOM 14192 N N . LYS B 1 860 ? -0.048 16.578 14.672 1 91.56 860 LYS B N 1
ATOM 14193 C CA . LYS B 1 860 ? -0.802 15.352 14.891 1 91.56 860 LYS B CA 1
ATOM 14194 C C . LYS B 1 860 ? -0.09 14.148 14.273 1 91.56 860 LYS B C 1
ATOM 14196 O O . LYS B 1 860 ? -0.104 13.055 14.844 1 91.56 860 LYS B O 1
ATOM 14201 N N . LYS B 1 861 ? 0.476 14.367 13.109 1 92 861 LYS B N 1
ATOM 14202 C CA . LYS B 1 861 ? 1.234 13.297 12.469 1 92 861 LYS B CA 1
ATOM 14203 C C . LYS B 1 861 ? 2.416 12.867 13.336 1 92 861 LYS B C 1
ATOM 14205 O O . LYS B 1 861 ? 2.758 11.688 13.391 1 92 861 LYS B O 1
ATOM 14210 N N . TRP B 1 862 ? 3.002 13.93 13.961 1 94.5 862 TRP B N 1
ATOM 14211 C CA . TRP B 1 862 ? 4.121 13.68 14.859 1 94.5 862 TRP B CA 1
ATOM 14212 C C . TRP B 1 862 ? 3.721 12.727 15.984 1 94.5 862 TRP B C 1
ATOM 14214 O O . TRP B 1 862 ? 4.418 11.742 16.25 1 94.5 862 TRP B O 1
ATOM 14224 N N . LEU B 1 863 ? 2.627 12.93 16.578 1 94.31 863 LEU B N 1
ATOM 14225 C CA . LEU B 1 863 ? 2.152 12.141 17.703 1 94.31 863 LEU B CA 1
ATOM 14226 C C . LEU B 1 863 ? 1.628 10.781 17.234 1 94.31 863 LEU B C 1
ATOM 14228 O O . LEU B 1 863 ? 1.846 9.766 17.891 1 94.31 863 LEU B O 1
ATOM 14232 N N . LEU B 1 864 ? 0.979 10.789 16.156 1 93.31 864 LEU B N 1
ATOM 14233 C CA . LEU B 1 864 ? 0.446 9.547 15.617 1 93.31 864 LEU B CA 1
ATOM 14234 C C . LEU B 1 864 ? 1.565 8.547 15.344 1 93.31 864 LEU B C 1
ATOM 14236 O O . LEU B 1 864 ? 1.463 7.375 15.711 1 93.31 864 LEU B O 1
ATOM 14240 N N . GLN B 1 865 ? 2.584 9.008 14.695 1 93.69 865 GLN B N 1
ATOM 14241 C CA . GLN B 1 865 ? 3.701 8.125 14.367 1 93.69 865 GLN B CA 1
ATOM 14242 C C . GLN B 1 865 ? 4.426 7.66 15.625 1 93.69 865 GLN B C 1
ATOM 14244 O O . GLN B 1 865 ? 4.918 6.535 15.688 1 93.69 865 GLN B O 1
ATOM 14249 N N . LEU B 1 866 ? 4.496 8.562 16.578 1 94.38 866 LEU B N 1
ATOM 14250 C CA . LEU B 1 866 ? 5.148 8.227 17.828 1 94.38 866 LEU B CA 1
ATOM 14251 C C . LEU B 1 866 ? 4.465 7.039 18.5 1 94.38 866 LEU B C 1
ATOM 14253 O O . LEU B 1 866 ? 5.133 6.156 19.047 1 94.38 866 LEU B O 1
ATOM 14257 N N . TYR B 1 867 ? 3.135 6.969 18.438 1 94.19 867 TYR B N 1
ATOM 14258 C CA . TYR B 1 867 ? 2.377 5.938 19.141 1 94.19 867 TYR B CA 1
ATOM 14259 C C . TYR B 1 867 ? 1.891 4.867 18.172 1 94.19 867 TYR B C 1
ATOM 14261 O O . TYR B 1 867 ? 1.065 4.023 18.531 1 94.19 867 TYR B O 1
ATOM 14269 N N . SER B 1 868 ? 2.328 4.891 16.953 1 92.5 868 SER B N 1
ATOM 14270 C CA . SER B 1 868 ? 1.783 4.035 15.906 1 92.5 868 SER B CA 1
ATOM 14271 C C . SER B 1 868 ? 1.945 2.561 16.25 1 92.5 868 SER B C 1
ATOM 14273 O O . SER B 1 868 ? 1.019 1.769 16.062 1 92.5 868 SER B O 1
ATOM 14275 N N . LYS B 1 869 ? 3.08 2.086 16.766 1 90 869 LYS B N 1
ATOM 14276 C CA . LYS B 1 869 ? 3.334 0.677 17.047 1 90 869 LYS B CA 1
ATOM 14277 C C . LYS B 1 869 ? 2.363 0.144 18.094 1 90 869 LYS B C 1
ATOM 14279 O O . LYS B 1 869 ? 1.784 -0.931 17.922 1 90 869 LYS B O 1
ATOM 14284 N N . GLU B 1 870 ? 2.17 0.91 19.109 1 90.69 870 GLU B N 1
ATOM 14285 C CA . GLU B 1 870 ? 1.256 0.506 20.172 1 90.69 870 GLU B CA 1
ATOM 14286 C C . GLU B 1 870 ? -0.187 0.473 19.688 1 90.69 870 GLU B C 1
ATOM 14288 O O . GLU B 1 870 ? -0.963 -0.4 20.078 1 90.69 870 GLU B O 1
ATOM 14293 N N . LEU B 1 871 ? -0.513 1.445 18.906 1 93.19 871 LEU B N 1
ATOM 14294 C CA . LEU B 1 871 ? -1.87 1.514 18.359 1 93.19 871 LEU B CA 1
ATOM 14295 C C . LEU B 1 871 ? -2.168 0.311 17.484 1 93.19 871 LEU B C 1
ATOM 14297 O O . LEU B 1 871 ? -3.225 -0.312 17.609 1 93.19 871 LEU B O 1
ATOM 14301 N N . LEU B 1 872 ? -1.237 -0.068 16.688 1 89.19 872 LEU B N 1
ATOM 14302 C CA . LEU B 1 872 ? -1.438 -1.175 15.758 1 89.19 872 LEU B CA 1
ATOM 14303 C C . LEU B 1 872 ? -1.446 -2.51 16.5 1 89.19 872 LEU B C 1
ATOM 14305 O O . LEU B 1 872 ? -2.24 -3.396 16.172 1 89.19 872 LEU B O 1
ATOM 14309 N N . GLU B 1 873 ? -0.659 -2.68 17.469 1 88.5 873 GLU B N 1
ATOM 14310 C CA . GLU B 1 873 ? -0.545 -3.936 18.203 1 88.5 873 GLU B CA 1
ATOM 14311 C C . GLU B 1 873 ? -1.705 -4.113 19.172 1 88.5 873 GLU B C 1
ATOM 14313 O O . GLU B 1 873 ? -2.279 -5.199 19.281 1 88.5 873 GLU B O 1
ATOM 14318 N N . ASP B 1 874 ? -2.08 -3.016 19.828 1 92 874 ASP B N 1
ATOM 14319 C CA . ASP B 1 874 ? -3.041 -3.133 20.922 1 92 874 ASP B CA 1
ATOM 14320 C C . ASP B 1 874 ? -4.461 -2.838 20.438 1 92 874 ASP B C 1
ATOM 14322 O O . ASP B 1 874 ? -5.434 -3.297 21.047 1 92 874 ASP B O 1
ATOM 14326 N N . PHE B 1 875 ? -4.586 -2.088 19.391 1 92 875 PHE B N 1
ATOM 14327 C CA . PHE B 1 875 ? -5.934 -1.682 19 1 92 875 PHE B CA 1
ATOM 14328 C C . PHE B 1 875 ? -6.219 -2.068 17.562 1 92 875 PHE B C 1
ATOM 14330 O O . PHE B 1 875 ? -7.32 -1.834 17.047 1 92 875 PHE B O 1
ATOM 14337 N N . GLY B 1 876 ? -5.277 -2.664 16.859 1 86.75 876 GLY B N 1
ATOM 14338 C CA . GLY B 1 876 ? -5.492 -3.217 15.539 1 86.75 876 GLY B CA 1
ATOM 14339 C C . GLY B 1 876 ? -5.625 -2.152 14.461 1 86.75 876 GLY B C 1
ATOM 14340 O O . GLY B 1 876 ? -5.973 -2.457 13.32 1 86.75 876 GLY B O 1
ATOM 14341 N N . GLY B 1 877 ? -5.465 -0.917 14.805 1 87.69 877 GLY B N 1
ATOM 14342 C CA . GLY B 1 877 ? -5.547 0.228 13.906 1 87.69 877 GLY B CA 1
ATOM 14343 C C . GLY B 1 877 ? -5.031 1.51 14.531 1 87.69 877 GLY B C 1
ATOM 14344 O O . GLY B 1 877 ? -4.371 1.479 15.578 1 87.69 877 GLY B O 1
ATOM 14345 N N . LEU B 1 878 ? -5.328 2.574 13.836 1 90.06 878 LEU B N 1
ATOM 14346 C CA . LEU B 1 878 ? -4.797 3.85 14.305 1 90.06 878 LEU B CA 1
ATOM 14347 C C . LEU B 1 878 ? -5.781 4.543 15.242 1 90.06 878 LEU B C 1
ATOM 14349 O O . LEU B 1 878 ? -5.422 5.492 15.938 1 90.06 878 LEU B O 1
ATOM 14353 N N . SER B 1 879 ? -6.98 4.039 15.289 1 91 879 SER B N 1
ATOM 14354 C CA . SER B 1 879 ? -8.008 4.676 16.109 1 91 879 SER B CA 1
ATOM 14355 C C . SER B 1 879 ? -8.227 3.908 17.406 1 91 879 SER B C 1
ATOM 14357 O O . SER B 1 879 ? -8.195 2.676 17.422 1 91 879 SER B O 1
ATOM 14359 N N . LEU B 1 880 ? -8.398 4.625 18.484 1 92.44 880 LEU B N 1
ATOM 14360 C CA . LEU B 1 880 ? -8.656 4.02 19.797 1 92.44 880 LEU B CA 1
ATOM 14361 C C . LEU B 1 880 ? -10.117 3.631 19.938 1 92.44 880 LEU B C 1
ATOM 14363 O O . LEU B 1 880 ? -10.453 2.713 20.688 1 92.44 880 LEU B O 1
ATOM 14367 N N . VAL B 1 881 ? -10.93 4.434 19.266 1 88.44 881 VAL B N 1
ATOM 14368 C CA . VAL B 1 881 ? -12.375 4.219 19.328 1 88.44 881 VAL B CA 1
ATOM 14369 C C . VAL B 1 881 ? -12.953 4.148 17.922 1 88.44 881 VAL B C 1
ATOM 14371 O O . VAL B 1 881 ? -12.516 4.883 17.031 1 88.44 881 VAL B O 1
ATOM 14374 N N . ASP B 1 882 ? -13.883 3.279 17.75 1 82.31 882 ASP B N 1
ATOM 14375 C CA . ASP B 1 882 ? -14.539 3.197 16.453 1 82.31 882 ASP B CA 1
ATOM 14376 C C . ASP B 1 882 ? -15.344 4.461 16.156 1 82.31 882 ASP B C 1
ATOM 14378 O O . ASP B 1 882 ? -16 5.004 17.047 1 82.31 882 ASP B O 1
ATOM 14382 N N . LYS B 1 883 ? -15.273 4.898 14.984 1 74.19 883 LYS B N 1
ATOM 14383 C CA . LYS B 1 883 ? -15.898 6.141 14.547 1 74.19 883 LYS B CA 1
ATOM 14384 C C . LYS B 1 883 ? -17.391 6.152 14.875 1 74.19 883 LYS B C 1
ATOM 14386 O O . LYS B 1 883 ? -17.953 7.203 15.172 1 74.19 883 LYS B O 1
ATOM 14391 N N . GLN B 1 884 ? -17.984 5.023 14.875 1 73.75 884 GLN B N 1
ATOM 14392 C CA . GLN B 1 884 ? -19.422 4.926 15.078 1 73.75 884 GLN B CA 1
ATOM 14393 C C . GLN B 1 884 ? -19.812 5.242 16.516 1 73.75 884 GLN B C 1
ATOM 14395 O O . GLN B 1 884 ? -20.938 5.648 16.797 1 73.75 884 GLN B O 1
ATOM 14400 N N . PHE B 1 885 ? -18.844 5.145 17.391 1 78 885 PHE B N 1
ATOM 14401 C CA . PHE B 1 885 ? -19.156 5.336 18.812 1 78 885 PHE B CA 1
ATOM 14402 C C . PHE B 1 885 ? -18.703 6.715 19.281 1 78 885 PHE B C 1
ATOM 14404 O O . PHE B 1 885 ? -18.891 7.066 20.453 1 78 885 PHE B O 1
ATOM 14411 N N . LEU B 1 886 ? -18.094 7.539 18.453 1 74.88 886 LEU B N 1
ATOM 14412 C CA . LEU B 1 886 ? -17.625 8.875 18.828 1 74.88 886 LEU B CA 1
ATOM 14413 C C . LEU B 1 886 ? -18.734 9.906 18.625 1 74.88 886 LEU B C 1
ATOM 14415 O O . LEU B 1 886 ? -19.25 10.047 17.516 1 74.88 886 LEU B O 1
ATOM 14419 N N . PRO B 1 887 ? -19.094 10.523 19.719 1 72.75 887 PRO B N 1
ATOM 14420 C CA . PRO B 1 887 ? -20.109 11.562 19.562 1 72.75 887 PRO B CA 1
ATOM 14421 C C . PRO B 1 887 ? -19.562 12.859 18.969 1 72.75 887 PRO B C 1
ATOM 14423 O O . PRO B 1 887 ? -19.266 13.805 19.703 1 72.75 887 PRO B O 1
ATOM 14426 N N . VAL B 1 888 ? -19.5 13.031 17.766 1 67.12 888 VAL B N 1
ATOM 14427 C CA . VAL B 1 888 ? -18.844 14.125 17.047 1 67.12 888 VAL B CA 1
ATOM 14428 C C . VAL B 1 888 ? -19.594 15.43 17.312 1 67.12 888 VAL B C 1
ATOM 14430 O O . VAL B 1 888 ? -18.984 16.5 17.438 1 67.12 888 VAL B O 1
ATOM 14433 N N . GLY B 1 889 ? -20.891 15.32 17.547 1 63.59 889 GLY B N 1
ATOM 14434 C CA . GLY B 1 889 ? -21.703 16.516 17.766 1 63.59 889 GLY B CA 1
ATOM 14435 C C . GLY B 1 889 ? -21.375 17.219 19.062 1 63.59 889 GLY B C 1
ATOM 14436 O O . GLY B 1 889 ? -21.141 18.438 19.094 1 63.59 889 GLY B O 1
ATOM 14437 N N . VAL B 1 890 ? -21.297 16.5 20.062 1 68.62 890 VAL B N 1
ATOM 14438 C CA . VAL B 1 890 ? -21.016 17.078 21.375 1 68.62 890 VAL B CA 1
ATOM 14439 C C . VAL B 1 890 ? -19.594 17.594 21.438 1 68.62 890 VAL B C 1
ATOM 14441 O O . VAL B 1 890 ? -19.312 18.625 22.062 1 68.62 890 VAL B O 1
ATOM 14444 N N . LEU B 1 891 ? -18.781 16.938 20.734 1 74.69 891 LEU B N 1
ATOM 14445 C CA . LEU B 1 891 ? -17.375 17.359 20.719 1 74.69 891 LEU B CA 1
ATOM 14446 C C . LEU B 1 891 ? -17.234 18.703 20.016 1 74.69 891 LEU B C 1
ATOM 14448 O O . LEU B 1 891 ? -16.438 19.547 20.438 1 74.69 891 LEU B O 1
ATOM 14452 N N . THR B 1 892 ? -17.984 18.859 19.078 1 66.81 892 THR B N 1
ATOM 14453 C CA . THR B 1 892 ? -17.969 20.125 18.359 1 66.81 892 THR B CA 1
ATOM 14454 C C . THR B 1 892 ? -18.516 21.25 19.234 1 66.81 892 THR B C 1
ATOM 14456 O O . THR B 1 892 ? -18 22.375 19.203 1 66.81 892 THR B O 1
ATOM 14459 N N . MET B 1 893 ? -19.484 20.969 19.953 1 65 893 MET B N 1
ATOM 14460 C CA . MET B 1 893 ? -20.062 21.953 20.859 1 65 893 MET B CA 1
ATOM 14461 C C . MET B 1 893 ? -19.078 22.328 21.953 1 65 893 MET B C 1
ATOM 14463 O O . MET B 1 893 ? -18.969 23.5 22.328 1 65 893 MET B O 1
ATOM 14467 N N . MET B 1 894 ? -18.391 21.406 22.328 1 68.12 894 MET B N 1
ATOM 14468 C CA . MET B 1 894 ? -17.391 21.625 23.375 1 68.12 894 MET B CA 1
ATOM 14469 C C . MET B 1 894 ? -16.266 22.516 22.875 1 68.12 894 MET B C 1
ATOM 14471 O O . MET B 1 894 ? -15.789 23.391 23.609 1 68.12 894 MET B O 1
ATOM 14475 N N . ARG B 1 895 ? -15.961 22.375 21.703 1 66.31 895 ARG B N 1
ATOM 14476 C CA . ARG B 1 895 ? -14.891 23.172 21.125 1 66.31 895 ARG B CA 1
ATOM 14477 C C . ARG B 1 895 ? -15.305 24.625 21 1 66.31 895 ARG B C 1
ATOM 14479 O O . ARG B 1 895 ? -14.453 25.531 21.047 1 66.31 895 ARG B O 1
ATOM 14486 N N . GLY B 1 896 ? -16.5 24.797 20.828 1 61.09 896 GLY B N 1
ATOM 14487 C CA . GLY B 1 896 ? -17.016 26.141 20.609 1 61.09 896 GLY B CA 1
ATOM 14488 C C . GLY B 1 896 ? -17.031 26.969 21.875 1 61.09 896 GLY B C 1
ATOM 14489 O O . GLY B 1 896 ? -17.047 28.203 21.812 1 61.09 896 GLY B O 1
ATOM 14490 N N . LYS B 1 897 ? -16.906 26.328 23.016 1 59.25 897 LYS B N 1
ATOM 14491 C CA . LYS B 1 897 ? -16.906 27.094 24.25 1 59.25 897 LYS B CA 1
ATOM 14492 C C . LYS B 1 897 ? -15.508 27.594 24.609 1 59.25 897 LYS B C 1
ATOM 14494 O O . LYS B 1 897 ? -14.586 26.797 24.797 1 59.25 897 LYS B O 1
ATOM 14499 N N . LYS B 1 898 ? -15.289 28.906 24.375 1 58.88 898 LYS B N 1
ATOM 14500 C CA . LYS B 1 898 ? -13.992 29.5 24.641 1 58.88 898 LYS B CA 1
ATOM 14501 C C . LYS B 1 898 ? -13.75 29.656 26.141 1 58.88 898 LYS B C 1
ATOM 14503 O O . LYS B 1 898 ? -14.656 30.031 26.891 1 58.88 898 LYS B O 1
ATOM 14508 N N . VAL B 1 899 ? -12.641 29.062 26.641 1 58.5 899 VAL B N 1
ATOM 14509 C CA . VAL B 1 899 ? -12.266 29.188 28.031 1 58.5 899 VAL B CA 1
ATOM 14510 C C . VAL B 1 899 ? -11.438 30.453 28.25 1 58.5 899 VAL B C 1
ATOM 14512 O O . VAL B 1 899 ? -10.492 30.703 27.5 1 58.5 899 VAL B O 1
ATOM 14515 N N . SER B 1 900 ? -12.023 31.391 28.953 1 59.44 900 SER B N 1
ATOM 14516 C CA . SER B 1 900 ? -11.32 32.625 29.25 1 59.44 900 SER B CA 1
ATOM 14517 C C . SER B 1 900 ? -10.5 32.531 30.531 1 59.44 900 SER B C 1
ATOM 14519 O O . SER B 1 900 ? -10.773 31.656 31.359 1 59.44 900 SER B O 1
ATOM 14521 N N . TRP B 1 901 ? -9.234 33.125 30.469 1 55.62 901 TRP B N 1
ATOM 14522 C CA . TRP B 1 901 ? -8.453 33.219 31.703 1 55.62 901 TRP B CA 1
ATOM 14523 C C . TRP B 1 901 ? -9.266 33.844 32.812 1 55.62 901 TRP B C 1
ATOM 14525 O O . TRP B 1 901 ? -10.008 34.812 32.594 1 55.62 901 TRP B O 1
ATOM 14535 N N . ASN B 1 902 ? -9.688 33.219 33.812 1 48.03 902 ASN B N 1
ATOM 14536 C CA . ASN B 1 902 ? -10.469 33.781 34.906 1 48.03 902 ASN B CA 1
ATOM 14537 C C . ASN B 1 902 ? -9.68 34.844 35.688 1 48.03 902 ASN B C 1
ATOM 14539 O O . ASN B 1 902 ? -10.234 35.531 36.531 1 48.03 902 ASN B O 1
ATOM 14543 N N . MET B 1 903 ? -8.43 34.906 35.781 1 46.41 903 MET B N 1
ATOM 14544 C CA . MET B 1 903 ? -7.859 35.812 36.781 1 46.41 903 MET B CA 1
ATOM 14545 C C . MET B 1 903 ? -7.594 37.188 36.188 1 46.41 903 MET B C 1
ATOM 14547 O O . MET B 1 903 ? -7.191 37.312 35.031 1 46.41 903 MET B O 1
ATOM 14551 N N . ILE B 1 904 ? -8.188 38.219 36.812 1 40 904 ILE B N 1
ATOM 14552 C CA . ILE B 1 904 ? -7.855 39.625 36.656 1 40 904 ILE B CA 1
ATOM 14553 C C . ILE B 1 904 ? -6.359 39.844 36.875 1 40 904 ILE B C 1
ATOM 14555 O O . ILE B 1 904 ? -5.84 39.594 37.969 1 40 904 ILE B O 1
ATOM 14559 N N . LEU B 1 905 ? -5.512 39.5 35.906 1 39.19 905 LEU B N 1
ATOM 14560 C CA . LEU B 1 905 ? -4.133 39.906 36.156 1 39.19 905 LEU B CA 1
ATOM 14561 C C . LEU B 1 905 ? -4.012 41.438 36.188 1 39.19 905 LEU B C 1
ATOM 14563 O O . LEU B 1 905 ? -4.711 42.125 35.438 1 39.19 905 LEU B O 1
#

Radius of gyration: 52.28 Å; Cα contacts (8 Å, |Δi|>4): 2460; chains: 2; bounding box: 99×142×107 Å

Foldseek 3Di:
DPPCCVVVLVVLVVVLVVLLVVLVVLLVVLVVLLVVLQVVLVPDDALLVSLVSLLVSCVPSPVVCVPPVVSVVLVVVSVVVVPDCVCDSVNSVVSSVVSVLVSQLVNLQSVLLNLLSVQLVLVSPDPDPPPPPPPPDDPPPPVVVQVVVVQVVLVVVLVVLVVFFQDFDDFDLVLVLVLLCVLQVDPQLVVLLVVLQVQLAVQLVVVLPDQQPQDLVLLLLLLLLLLLQPADDPVLNVVSVVCNVDPVSSHVLSVVLSVQSPVLLVDFAPQPQQFWEWAWDADQARATDIATHGDPSVQSNQQSSLLSSLLRNLVSLLVSCVSSFDAPPDCLADPDPLLQLLCCLQLVDHDQPDDFQVVVVVVCCSVPFQLLQRQNDSNRSNVCRRDPAQQDAPPPVPPDFPDDPPSDDHSLLLVVLVQLLVQVVQQCFLPFLVRPVATRAKKKKKKWFWDCQQSNAHLNLLLSLCVSSHHDPSVNSSVVNQSQGFYFCCPHHPPDDRPGTHTTRGGHRPSGSNSSVSQSSLCSSLQSQLRSFQVWGWGDDRRIIMTMDHLVSVLVSLVSSVVSCVNRVIGIDLQQIDMAIGGTNDDDDPVSVVSGRHYWHFQQQWTQDNYPRATDGNLVVLVVVLVLLLVVLVPDSGLLVNLQSQCSCLVRPLLPRLHADAQSNFLVSLVNSVVSVVVSQCVSFPDPPPDRGDPLVVSLVVSCVVPVDNPDDSLQDCADVLQSHSNRDDNSLQSVQFNVVRPDHLSRLVSVVSVVLVVVVVVSQVVSLVDDPVRSVVSQCVSPPPDPSDPPRSQDPVRSNPNDDSSSVCSNCSSHPPVVVVSSCRSSDHGDGRADDADPQQVVQVCVSCVPGHDDDRSNNVSQRVCVVVCCSSNVGSGSHDSVSRSVVSVSVSSPDSDRSNRND/DPPCCCVVLVVLVVVLVVLLVVLVVLLVVLVVLLVVLQVVLVPDDALLVSLVSLLVSCVPSPVVCVPPVVSVVLVVVSVVVVPDCVCDSVNSVVSSVVSVLVSQLVNLQSVLLNLLSVQLVLVSPDPDPPPPPPPPDDDPPPVCVQVVVVQVVLVVVLVVLVVQFQDFDDFDLVLVLVLLCVLQVDPQLVVLLVVLQVQLAVQLVVVLPDQQPQDLVLLLLLLLLLLLQPADDPVLNVVSVVCNVDPVSSHVLSVVLSVQSPVLLVDFAPQPQQFWEWAWDADQARAIDIATHGDNSVQSNQQSSLLSSLQRNLVSLLVSCVSSFDAPPDCLADPDPLLQLQCCLQLVDHDQPDDFQVVVVVVCCSVPFQLLQRQNDSNRSNVCSRDLAQQDAPPPVPPDFPDDPPSDDHSLLLVVLVQLLVQVVQQCFLPFLVRPVATRAKKKKKKWFWDCPQSNQHLNLLLSLCVSSHHDPSVNSSVVNQQQGFYFCCPHHPPDDRPGTHTTNGGHRPSGSNSSVSQSSLCSSLQSQLRSFQVWGWGDDRRIIMTMDHLVSVLVSLVSSVVSCVNRVIGIDLQQIDMAIGRTNDDDDPVSVVSGRHYWHFQQQWTQDNYPRATDGNLVVLVVVLVLLLVVLVPDSGLLVNLQSQCSCLVRPLLPRLHADAQSNFLVSLVNSVVSVVVSQCVSFPDPPPDRGDPLVVSLVVSCVVPVDNPDDSLQDCADVLQSHSNRDDNSLQSVQFNVVRPDHLSRLVSVVSVVLVVVVVVSQVVSLPDDPVRSVVSQCVSPPPDPSDPPRSQDPVRSNPNDDSSSVCSNCSSHPPVVVVSSVRSSDHGDGRADDADPQQVVLVCVSCVPGHDDDRSNNVSQRVCVVVCCSSNVGSGSHDSVSRSVVSVSVSSPDRDRSNRND

Nearest PDB structures (foldseek):
  9c0j-assembly1_A  TM=4.878E-01  e=2.865E-05  Klebsiella pneumoniae
  9c0j-assembly1_A  TM=4.848E-01  e=3.031E-05  Klebsiella pneumoniae
  5i62-assembly1_A  TM=3.235E-01  e=7.089E-04  Human picobirnavirus strain Hy005102

pLDDT: mean 83.89, std 15.07, range [21.22, 97.25]

Organism: NCBI:txid100816

Solvent-accessible surface area (backbone atoms only — not comparable to full-atom values): 98254 Å² total; per-residue (Å²): 128,81,59,66,67,60,44,52,54,46,47,53,46,49,53,51,50,50,53,44,50,52,49,52,49,52,47,52,51,50,54,52,52,50,50,53,44,50,52,55,26,69,64,39,90,45,68,70,55,20,36,53,40,46,53,52,38,44,41,68,76,33,58,77,51,53,72,31,54,65,55,57,48,49,52,52,50,52,60,44,42,77,54,37,57,74,55,43,70,68,58,46,49,51,52,38,52,52,52,52,49,53,56,47,21,55,51,49,28,46,49,45,39,52,51,53,45,52,50,51,50,49,48,66,64,49,71,74,77,68,68,85,66,78,65,86,70,74,69,63,64,70,61,42,50,52,50,49,48,48,50,50,50,49,45,50,51,51,50,51,48,55,64,42,21,60,41,69,51,84,45,53,54,66,60,47,50,50,57,56,49,66,71,42,72,51,68,68,42,44,52,47,48,51,50,42,21,50,51,43,29,50,52,54,50,53,55,67,65,45,66,67,77,44,38,62,66,55,45,51,32,45,51,46,28,51,65,64,36,93,71,62,50,72,67,55,48,51,52,51,53,51,41,71,74,29,68,67,51,37,52,52,51,20,52,53,49,20,55,50,47,66,41,46,92,74,56,68,86,84,43,70,91,62,23,26,42,31,39,70,41,69,38,64,79,10,46,68,43,73,39,73,59,64,57,67,70,58,49,52,49,51,36,47,52,21,43,53,49,24,36,56,46,52,60,48,51,51,53,46,47,67,72,58,63,44,64,76,72,46,77,63,64,38,74,51,74,55,52,48,50,48,45,28,57,64,67,68,48,66,84,76,82,65,78,16,35,55,59,48,51,52,50,46,37,58,71,57,41,50,70,40,69,48,42,70,47,76,50,33,53,55,72,54,78,54,45,77,67,69,57,71,71,86,63,65,73,76,61,62,70,80,61,75,78,73,83,73,77,37,63,58,53,52,45,53,37,47,54,54,44,49,55,52,54,41,32,43,43,91,46,45,62,91,45,60,88,50,60,19,33,36,33,22,40,36,29,35,27,49,44,58,46,56,50,52,33,26,51,48,39,47,50,42,50,42,48,70,48,23,49,49,68,67,58,51,53,46,48,53,48,60,46,40,39,44,40,13,57,45,77,42,43,86,90,49,75,78,77,58,48,42,56,31,40,22,22,44,64,73,86,36,40,46,33,44,38,53,50,47,57,55,49,46,53,52,44,49,50,30,17,65,74,51,34,44,69,67,46,43,63,78,58,39,36,37,40,61,38,45,44,67,48,41,26,50,32,52,52,47,49,53,52,49,25,60,53,54,54,50,48,72,26,70,90,55,23,7,33,36,68,40,39,49,66,47,75,76,54,66,69,41,61,68,61,37,51,86,31,70,34,70,57,78,42,27,31,55,37,62,80,79,70,45,74,40,72,40,62,67,62,49,52,54,52,50,55,50,45,49,52,55,52,69,67,40,88,28,71,59,53,31,43,49,45,46,35,44,46,53,48,35,48,52,52,61,26,70,52,70,73,26,36,56,64,19,46,64,50,52,52,47,51,46,50,48,50,33,50,50,46,45,67,72,30,59,48,59,98,84,43,81,35,25,73,58,58,51,53,48,47,53,44,24,72,74,70,68,52,81,88,72,62,75,54,42,47,50,32,46,56,88,34,50,19,67,44,40,66,63,76,60,54,67,52,63,28,29,48,80,68,47,80,53,43,45,65,54,56,52,50,55,46,33,52,50,55,47,51,53,48,53,51,48,45,53,52,48,68,66,53,52,74,67,59,54,50,50,44,52,35,71,78,47,73,85,59,71,81,61,93,76,52,82,63,45,83,81,45,70,81,45,76,77,55,70,67,68,69,53,51,42,34,51,52,68,25,50,68,52,29,51,51,50,52,50,29,53,32,63,67,68,71,54,67,68,65,69,52,71,68,54,50,52,49,48,47,66,67,41,67,84,55,65,79,77,53,58,62,57,49,43,52,47,59,71,41,39,68,57,29,41,74,56,44,72,33,85,39,49,26,60,70,89,70,55,64,62,68,61,53,53,55,55,66,66,56,78,74,54,47,79,54,72,114,127,82,58,64,68,60,44,51,55,45,48,52,47,49,52,52,51,50,53,44,51,51,48,51,49,50,45,54,50,50,53,53,51,51,51,52,44,50,52,55,26,70,66,38,91,45,68,67,56,20,35,54,40,45,51,52,39,44,42,68,76,31,56,76,51,54,74,31,52,65,54,56,47,51,52,52,52,53,60,45,42,77,54,36,57,73,54,43,69,67,56,47,48,50,50,40,50,52,52,52,48,52,55,47,22,53,51,49,28,46,49,45,37,51,50,52,46,54,50,51,50,48,49,68,66,50,72,72,77,67,68,82,65,80,66,87,70,77,68,65,64,71,60,42,48,53,51,49,49,47,51,49,50,48,46,49,50,54,50,51,47,55,65,42,20,60,42,69,51,86,46,55,52,68,60,47,50,51,57,53,48,65,72,41,71,50,68,69,42,45,52,47,49,50,51,42,20,50,50,42,30,50,54,54,50,54,56,67,64,46,66,66,77,45,38,61,65,54,44,49,32,45,51,45,28,50,65,65,35,94,70,62,52,71,67,55,47,51,51,50,53,51,40,72,73,29,69,66,53,36,52,53,50,21,50,55,49,22,54,50,48,68,43,46,92,74,56,68,85,86,43,70,91,61,24,26,41,31,36,69,40,67,37,66,79,9,47,68,43,74,38,71,58,64,56,68,69,58,48,52,51,51,35,47,53,20,42,52,50,25,36,55,45,50,63,48,51,52,53,44,46,66,71,58,62,44,63,75,69,44,78,62,65,40,74,50,73,53,53,48,50,47,45,28,56,64,66,68,48,67,81,77,81,64,76,16,36,54,60,48,50,52,50,46,40,58,70,59,42,50,70,40,67,48,42,71,48,77,50,33,53,56,73,52,79,52,50,81,66,69,55,69,73,87,64,66,74,76,61,62,69,81,60,76,78,72,84,72,77,38,64,61,51,53,46,52,35,47,54,54,44,49,54,53,54,42,32,43,43,90,46,44,62,90,46,60,88,50,62,19,33,35,32,20,40,36,29,34,28,48,43,57,48,57,48,52,33,25,52,49,39,49,50,42,49,42,49,70,48,23,50,50,70,68,58,50,53,43,49,54,47,61,47,40,37,45,39,12,58,43,78,40,42,86,91,50,75,79,76,58,47,41,57,31,42,21,22,43,65,73,86,36,37,47,32,45,41,52,51,48,56,56,48,46,52,52,44,49,49,31,17,64,72,50,35,45,68,67,47,43,63,78,59,39,35,38,40,61,39,46,41,66,48,41,24,50,31,51,51,49,50,52,51,50,25,60,54,53,55,49,50,71,25,69,92,55,22,6,33,36,68,37,38,49,65,46,76,78,53,66,69,41,60,68,62,39,51,85,31,70,34,69,57,76,42,27,31,56,37,62,82,79,70,43,74,40,74,41,60,68,62,49,52,54,52,50,54,50,46,49,52,55,51,68,67,40,88,28,71,60,53,31,43,49,46,46,34,45,46,53,49,34,47,52,52,62,26,71,53,70,74,26,35,55,62,18,44,62,50,52,53,49,51,45,51,49,51,32,52,50,45,44,66,70,32,58,46,60,97,86,42,80,35,23,72,58,59,51,53,49,48,53,44,24,74,74,70,67,52,81,89,72,61,75,56,42,45,49,33,47,57,88,35,50,19,65,45,39,65,63,77,59,53,68,52,62,28,30,50,79,69,48,81,53,45,45,65,53,57,52,49,55,46,32,51,49,54,47,51,53,49,52,51,48,44,53,52,49,71,67,52,53,72,66,59,55,51,51,45,51,34,71,78,48,71,87,58,70,81,61,92,78,53,81,63,46,81,81,45,70,83,45,75,80,54,69,68,68,68,52,52,41,35,52,50,70,24,50,67,53,29,52,50,50,52,50,29,53,33,62,68,66,72,54,68,69,66,71,53,70,68,54,50,53,50,47,47,68,68,42,69,85,54,64,78,76,53,60,63,57,49,44,52,47,59,72,41,38,67,59,28,41,72,56,44,71,33,86,40,48,26,59,70,89,70,54,65,62,67,61,51,52,55,55,65,68,58,78,73,52,46,80,54,73,113

Secondary structure (DSSP, 8-state):
---HHHHHHHHHHHHHHHHHHHHHHHHHHHHHHHHHHHHHHHT-SSHHHHHHHHHHHHHHH-HHHHT-HHHHHHHHHHHHHTT-TTS-HHHHHHHHHHHHHHHHHHHHHHHHHHHHHHHHHHHHTS---------TT---HHHHHHHHHHHHHHHHHHHHHHHHHTS-----HHHHHHHHHHH--SHHHHHHHHHHHHHHHHHHHHHHT-S----HHHHHHHHHHHHHTTTS-HHHHHHHHHHHH-HHHHHHHHHHHHHHHHTGGG------TT-EEEEEEE-TTS-EEEEEE--HHHHHHHHHHHHHHHHHHHHHHHHHHHHH---TTSTTTS--HHHHHHHHHHH---S--S--HHHHHHHHIIIIITTTTS-SSTTHHHHTTT-SSTT--S------TTS-------HHHHHHHHHHHHHHHHHTTT--STTTTS----EEEEEEEBTTHHHH-BHHHHHHHHHHHT--HHHHHHHHHHHS-EEE-TTTSTT------EE--B---TTSHHHHHHHHHHHHHHHHHHHHHH-PPEEEETTEEEEEE-HHHHHHHHHHHHHHHHHHT--B-GGG-EEEEE-TTSPPPHHHHHHS--SPPEETTEEE-TTT--EEE-HHHHHHHHHHHHHHHHT--SHHHHHHHHIIIIIIIHHHHS----TTT-HHHHHHHHHHHHHHHHHHSPPBTTBPP-HHHHHHHHHHHHH------THHHHS-GGGTS-----TTHHHHTTGGG--S-HHHHHHHHHHHHHHHHHHHHHHHHHS-HHHHHHHHHHHSSSSS--TT-SS-GGGTTSPPPHHHHSTTHHHH-HHHHHHHHHHHPPPPP-PPPPPHHHHHHHHHHHTT-PPPPHHHHHHHHHTHHHHHHHHSSS-SS-GGG--HHHHHHHHHS--------/---HHHHHHHHHHHHHHHHHHHHHHHHHHHHHHHHHHHHHHHT-SSHHHHHHHHHHHHHHH-HHHHT-HHHHHHHHHHHHHTT-TTS-HHHHHHHHHHHHHHHHHHHHHHHHHHHHHHHHHHHHTS---------TT---HHHHHHHHHHHHHHHHHHHHHHHHHTS-----HHHHHHHHHHH--SHHHHHHHHHHHHHHHHHHHHHHT-S----HHHHHHHHHHHHHTTTS-HHHHHHHHHHHH-HHHHHHHHHHHHHHHHTGGG------TT-EEEEEEE-TTS-EEEEEE--HHHHHHHHHHHHHHHHHHHHHHHHHHHHH---TTSTTTS--HHHHHHHHHHH---S--S--HHHHHHHHIIIIITTTTS-SSTTHHHHTTT-SSTT--S------TTS-------HHHHHHHHHHHHHHHHHTTT--STTTTS----EEEEEEEBTTHHHH-BHHHHHHHHHHHT--HHHHHHHHHHHS-EEE-TTTSTT------EE--B---TTSHHHHHHHHHHHHHHHHHHHHHH-PPEEEETTEEEEEE-HHHHHHHHHHHHHHHHHHT--B-GGG-EEEEE-TTSPPPHHHHHHS--S--EETTEEE-TTT--EEE-HHHHHHHHHHHHHHHHT--SHHHHHHHHIIIIIIIHHHHS----TTT-HHHHHHHHHHHHHHHHHHSPPSTTSPP-HHHHHHHHHHHHH------THHHHS-GGGTS-----TTHHHHTTGGG--S-HHHHHHHHHHHHHHHHHHHHHHHHHS-HHHHHHHHHHHS-SSS--TT-SS-GGGTTSPPPHHHHSTTHHHH-HHHHHHHHHHHPPPPP-PPPPPHHHHHHHHHHHTT-PPPPHHHHHHHHHTHHHHHHHHSSS-SS-GGG--HHHHHHHHHS-----S--